Protein 2KI2 (pdb70)

Sequence (77 aa):
MRNIYVGNLVYSATSEQVKELFSQFGKVFNVKLIYDRETKKPKGFGFVEMQEESVSEAIAKLDNTDFMGRTIRVTEAMRNIYVGNLVYSATSEQVKELFSQFGKVFNVKLIYDRETKKPKGFGFVEMQEESVSEAIAKLDNTDFMGRTIRVTEAMRNIYVGNLVYSATSEQVKELFSQFGKVFNVKLIYDRETKKPKGFGFVEMQEESVSEAIAKLDNTDFMGRTIRVTEAMRNIYVGNLVYSATSEQVKELFSQFGKVFNVKLIYDRETKKPKGFGFVEMQEESVSEAIAKLDNTDFMGRTIRVTEAMRNIYVGNLVYSATSEQVKELFSQFGKVFNVKLIYDRETKKPKGFGFVEMQEESVSEAIAKLDNTDFMGRTIRVTEAMRNIYVGNLVYSATSEQVKELFSQFGKVFNVKLIYDRETKKPKGFGFVEMQEESVSEAIAKLDNTDFMGRTIRVTEAMRNIYVGNLVYSATSEQVKELFSQFGKVFNVKLIYDRETKKPKGFGFVEMQEESVSEAIAKLDNTDFMGRTIRVTEAMRNIYVGNLVYSATSEQVKELFSQFGKVFNVKLIYDRETKKPKGFGFVEMQEESVSEAIAKLDNTDFMGRTIRVTEAMRNIYVGNLVYSATSEQVKELFSQFGKVFNVKLIYDRETKKPKGFGFVEMQEESVSEAIAKLDNTDFMGRTIRVTEAMRNIYVGNLVYSATSEQVKELFSQFGKVFNVKLIYDRETKKPKGFGFVEMQEESVSEAIAKLDNTDFMGRTIRVTEAMRNIYVGNLVYSATSEQVKELFSQFGKVFNVKLIYDRETKKPKGFGFVEMQEESVSEAIAKLDNTDFMGRTIRVTEAMRNIYVGNLVYSATSEQVKELFSQFGKVFNVKLIYDRETKKPKGFGFVEMQEESVSEAIAKLDNTDFMGRTIRVTEAMRNIYVGNLVYSATSEQVKELFSQFGKVFNVKLIYDRETKKPKGFGFVEMQEESVSEAIAKLDNTDFMGRTIRVTEAMRNIYVGNLVYSATSEQVKELFSQFGKVFNVKLIYDRETKKPKGFGFVEMQEESVSEAIAKLDNTDFMGRTIRVTEAMRNIYVGNLVYSATSEQVKELFSQFGKVFNVKLIYDRETKKPKGFGFVEMQEESVSEAIAKLDNTDFMGRTIRVTEAMRNIYVGNLVYSATSEQVKELFSQFGKVFNVKLIYDRETKKPKGFGFVEMQEESVSEAIAKLDNTDFMGRTIRVTEAMRNIYVGNLVYSATSEQVKELFSQFGKVFNVKLIYDRETKKPKGFGFVEMQEESVSEAIAKLDNTDFMGRTIRVTEAMRNIYVGNLVYSATSEQVKELFSQFGKVFNVKLIYDRETKKPKGFGFVEMQEESVSEAIAKLDNTDFMGRTIRVTEAMRNIYVGNLVYSATSEQVKELFSQFGKVFNVKLIYDRETKKPKGFGFVEMQEESVSEAIAKLDNTDFMGRTIRVTEAMRNIYVGNLVYSATSEQVKELFSQFGKVFNVKLIYDRETKKPKGFGFVEMQEESVSEAIAKLDNTDFMGRTIRVTEA

Nearest PDB structures (foldseek):
  2ki2-assembly1_A  TM=9.422E-01  e=1.173E-12  Helicobacter pylori
  2ywk-assembly1_A  TM=6.924E-01  e=1.505E-05  Homo sapiens
  9en7-assembly1_A  TM=7.416E-01  e=1.369E-04  Drosophila melanogaster
  2dnk-assembly1_A  TM=7.525E-01  e=2.157E-04  Homo sapiens
  8hni-assembly4_D  TM=7.549E-01  e=4.703E-04  Homo sapiens

Solvent-accessible surface area: 5977 Å² total; per-residue (Å²): 134,149,57,5,79,15,13,94,8,70,120,102,41,23,20,94,131,50,68,120,111,44,43,147,197,16,149,24,115,80,53,140,45,44,125,29,213,131,91,129,92,40,99,28,75,2,67,16,52,2,91,101,136,24,8,86,109,15,15,60,154,62,50,115,84,80,150,168,20,175,17,21,165,11,66,125,77

Secondary structure (DSSP, 8-state):
-EEEEEEEE-TTSSHHHHTTTHHHHT--SEEEE---SSS----EEEEEEE-TTHHHHHHHTS-SS--SSSS-SEEE-

Foldseek 3Di:
DFKKKFWQAAPCLCQVVCVVVCCVVQVWPDWDFDADPPPGGGDTIIITHGDPPVQVVCLVLQADDRDSRRRGNMHTD

Organism: Helicobacter pylori (strain ATCC 700392 / 26695) (NCBI:txid85962)

InterPro domains:
  IPR000504 RNA recognition motif domain [PF00076] (4-73)
  IPR000504 RNA recognition motif domain [PS50102] (2-79)
  IPR000504 RNA recognition motif domain [SM00360] (3-75)
  IPR012677 Nucleotide-binding alpha-beta plait domain superfamily [G3DSA:3.30.70.330] (1-82)
  IPR035979 RNA-binding domain superfamily [SSF54928] (2-81)
  IPR052462 SRA stem-loop-interacting RNA-binding protein/Glycine-rich RNA-binding-like [PTHR48027] (2-81)

Structure (mmCIF, N/CA/C/O backbone):
data_2KI2
#
_entry.id   2KI2
#
loop_
_atom_site.group_PDB
_atom_site.id
_atom_site.type_symbol
_atom_site.label_atom_id
_atom_site.label_alt_id
_atom_site.label_comp_id
_atom_site.label_asym_id
_atom_site.label_entity_id
_atom_site.label_seq_id
_atom_site.pdbx_PDB_ins_code
_atom_site.Cartn_x
_atom_site.Cartn_y
_atom_site.Cartn_z
_atom_site.occupancy
_atom_site.B_iso_or_equiv
_atom_site.auth_seq_id
_atom_site.auth_comp_id
_atom_site.auth_asym_id
_atom_site.auth_atom_id
_atom_site.pdbx_PDB_model_num
ATOM 1 N N . MET A 1 1 ? 2.179 5.280 -15.511 1.00 0.00 1 MET A N 1
ATOM 2 C CA . MET A 1 1 ? 2.140 4.317 -14.379 1.00 0.00 1 MET A CA 1
ATOM 3 C C . MET A 1 1 ? 3.165 4.680 -13.311 1.00 0.00 1 MET A C 1
ATOM 4 O O . MET A 1 1 ? 4.353 4.391 -13.452 1.00 0.00 1 MET A O 1
ATOM 20 N N . ARG A 1 2 ? 2.698 5.317 -12.242 1.00 0.00 2 ARG A N 1
ATOM 21 C CA . ARG A 1 2 ? 3.575 5.721 -11.149 1.00 0.00 2 ARG A CA 1
ATOM 22 C C . ARG A 1 2 ? 3.694 4.613 -10.107 1.00 0.00 2 ARG A C 1
ATOM 23 O O . ARG A 1 2 ? 3.027 3.583 -10.203 1.00 0.00 2 ARG A O 1
ATOM 44 N N . ASN A 1 3 ? 4.547 4.834 -9.112 1.00 0.00 3 ASN A N 1
ATOM 45 C CA . ASN A 1 3 ? 4.754 3.857 -8.050 1.00 0.00 3 ASN A CA 1
ATOM 46 C C . ASN A 1 3 ? 4.449 4.465 -6.686 1.00 0.00 3 ASN A C 1
ATOM 47 O O . ASN A 1 3 ? 4.946 5.540 -6.350 1.00 0.00 3 ASN A O 1
ATOM 58 N N . ILE A 1 4 ? 3.628 3.772 -5.904 1.00 0.00 4 ILE A N 1
ATOM 59 C CA . ILE A 1 4 ? 3.256 4.246 -4.577 1.00 0.00 4 ILE A CA 1
ATOM 60 C C . ILE A 1 4 ? 4.061 3.536 -3.493 1.00 0.00 4 ILE A C 1
ATOM 61 O O . ILE A 1 4 ? 4.405 2.362 -3.629 1.00 0.00 4 ILE A O 1
ATOM 77 N N . TYR A 1 5 ? 4.356 4.258 -2.416 1.00 0.00 5 TYR A N 1
ATOM 78 C CA . TYR A 1 5 ? 5.119 3.699 -1.305 1.00 0.00 5 TYR A CA 1
ATOM 79 C C . TYR A 1 5 ? 4.367 3.867 0.010 1.00 0.00 5 TYR A C 1
ATOM 80 O O . TYR A 1 5 ? 4.124 4.987 0.460 1.00 0.00 5 TYR A O 1
ATOM 98 N N . VAL A 1 6 ? 3.999 2.746 0.624 1.00 0.00 6 VAL A N 1
ATOM 99 C CA . VAL A 1 6 ? 3.273 2.770 1.888 1.00 0.00 6 VAL A CA 1
ATOM 100 C C . VAL A 1 6 ? 4.046 2.035 2.979 1.00 0.00 6 VAL A C 1
ATOM 101 O O . VAL A 1 6 ? 4.554 0.936 2.761 1.00 0.00 6 VAL A O 1
ATOM 114 N N . GLY A 1 7 ? 4.130 2.652 4.154 1.00 0.00 7 GLY A N 1
ATOM 115 C CA . GLY A 1 7 ? 4.842 2.043 5.263 1.00 0.00 7 GLY A CA 1
ATOM 116 C C . GLY A 1 7 ? 3.938 1.765 6.448 1.00 0.00 7 GLY A C 1
ATOM 117 O O . GLY A 1 7 ? 2.715 1.853 6.339 1.00 0.00 7 GLY A O 1
ATOM 121 N N . ASN A 1 8 ? 4.541 1.428 7.584 1.00 0.00 8 ASN A N 1
ATOM 122 C CA . ASN A 1 8 ? 3.782 1.136 8.794 1.00 0.00 8 ASN A CA 1
ATOM 123 C C . ASN A 1 8 ? 2.834 -0.039 8.571 1.00 0.00 8 ASN A C 1
ATOM 124 O O . ASN A 1 8 ? 1.744 -0.088 9.142 1.00 0.00 8 ASN A O 1
ATOM 135 N N . LEU A 1 9 ? 3.257 -0.983 7.737 1.00 0.00 9 LEU A N 1
ATOM 136 C CA . LEU A 1 9 ? 2.446 -2.158 7.438 1.00 0.00 9 LEU A CA 1
ATOM 137 C C . LEU A 1 9 ? 2.703 -3.269 8.450 1.00 0.00 9 LEU A C 1
ATOM 138 O O . LEU A 1 9 ? 3.847 -3.544 8.810 1.00 0.00 9 LEU A O 1
ATOM 154 N N . VAL A 1 10 ? 1.628 -3.905 8.906 1.00 0.00 10 VAL A N 1
ATOM 155 C CA . VAL A 1 10 ? 1.733 -4.987 9.877 1.00 0.00 10 VAL A CA 1
ATOM 156 C C . VAL A 1 10 ? 1.486 -6.342 9.209 1.00 0.00 10 VAL A C 1
ATOM 157 O O . VAL A 1 10 ? 1.232 -6.410 8.006 1.00 0.00 10 VAL A O 1
ATOM 170 N N . TYR A 1 11 ? 1.564 -7.416 9.992 1.00 0.00 11 TYR A N 1
ATOM 171 C CA . TYR A 1 11 ? 1.349 -8.766 9.471 1.00 0.00 11 TYR A CA 1
ATOM 172 C C . TYR A 1 11 ? 0.104 -8.824 8.589 1.00 0.00 11 TYR A C 1
ATOM 173 O O . TYR A 1 11 ? 0.161 -9.274 7.445 1.00 0.00 11 TYR A O 1
ATOM 191 N N . SER A 1 12 ? -1.019 -8.363 9.131 1.00 0.00 12 SER A N 1
ATOM 192 C CA . SER A 1 12 ? -2.279 -8.358 8.396 1.00 0.00 12 SER A CA 1
ATOM 193 C C . SER A 1 12 ? -3.125 -7.152 8.791 1.00 0.00 12 SER A C 1
ATOM 194 O O . SER A 1 12 ? -4.172 -7.292 9.423 1.00 0.00 12 SER A O 1
ATOM 202 N N . ALA A 1 13 ? -2.658 -5.965 8.419 1.00 0.00 13 ALA A N 1
ATOM 203 C CA . ALA A 1 13 ? -3.364 -4.730 8.738 1.00 0.00 13 ALA A CA 1
ATOM 204 C C . ALA A 1 13 ? -4.559 -4.518 7.814 1.00 0.00 13 ALA A C 1
ATOM 205 O O . ALA A 1 13 ? -5.705 -4.726 8.210 1.00 0.00 13 ALA A O 1
ATOM 212 N N . THR A 1 14 ? -4.284 -4.098 6.583 1.00 0.00 14 THR A N 1
ATOM 213 C CA . THR A 1 14 ? -5.342 -3.852 5.608 1.00 0.00 14 THR A CA 1
ATOM 214 C C . THR A 1 14 ? -4.796 -3.775 4.183 1.00 0.00 14 THR A C 1
ATOM 215 O O . THR A 1 14 ? -5.532 -3.990 3.222 1.00 0.00 14 THR A O 1
ATOM 226 N N . SER A 1 15 ? -3.508 -3.463 4.043 1.00 0.00 15 SER A N 1
ATOM 227 C CA . SER A 1 15 ? -2.885 -3.356 2.726 1.00 0.00 15 SER A CA 1
ATOM 228 C C . SER A 1 15 ? -3.238 -4.549 1.843 1.00 0.00 15 SER A C 1
ATOM 229 O O . SER A 1 15 ? -3.805 -4.386 0.763 1.00 0.00 15 SER A O 1
ATOM 237 N N . GLU A 1 16 ? -2.908 -5.746 2.310 1.00 0.00 16 GLU A N 1
ATOM 238 C CA . GLU A 1 16 ? -3.204 -6.960 1.559 1.00 0.00 16 GLU A CA 1
ATOM 239 C C . GLU A 1 16 ? -4.711 -7.196 1.480 1.00 0.00 16 GLU A C 1
ATOM 240 O O . GLU A 1 16 ? -5.179 -8.028 0.702 1.00 0.00 16 GLU A O 1
ATOM 252 N N . GLN A 1 17 ? -5.466 -6.460 2.292 1.00 0.00 17 GLN A N 1
ATOM 253 C CA . GLN A 1 17 ? -6.918 -6.587 2.316 1.00 0.00 17 GLN A CA 1
ATOM 254 C C . GLN A 1 17 ? -7.572 -5.623 1.328 1.00 0.00 17 GLN A C 1
ATOM 255 O O . GLN A 1 17 ? -8.649 -5.897 0.798 1.00 0.00 17 GLN A O 1
ATOM 269 N N . VAL A 1 18 ? -6.919 -4.488 1.095 1.00 0.00 18 VAL A N 1
ATOM 270 C CA . VAL A 1 18 ? -7.442 -3.477 0.183 1.00 0.00 18 VAL A CA 1
ATOM 271 C C . VAL A 1 18 ? -7.008 -3.736 -1.258 1.00 0.00 18 VAL A C 1
ATOM 272 O O . VAL A 1 18 ? -7.679 -3.314 -2.199 1.00 0.00 18 VAL A O 1
ATOM 285 N N . LYS A 1 19 ? -5.883 -4.427 -1.428 1.00 0.00 19 LYS A N 1
ATOM 286 C CA . LYS A 1 19 ? -5.369 -4.731 -2.762 1.00 0.00 19 LYS A CA 1
ATOM 287 C C . LYS A 1 19 ? -6.452 -5.351 -3.644 1.00 0.00 19 LYS A C 1
ATOM 288 O O . LYS A 1 19 ? -6.412 -5.230 -4.868 1.00 0.00 19 LYS A O 1
ATOM 307 N N . GLU A 1 20 ? -7.419 -6.011 -3.014 1.00 0.00 20 GLU A N 1
ATOM 308 C CA . GLU A 1 20 ? -8.511 -6.644 -3.744 1.00 0.00 20 GLU A CA 1
ATOM 309 C C . GLU A 1 20 ? -9.505 -5.601 -4.243 1.00 0.00 20 GLU A C 1
ATOM 310 O O . GLU A 1 20 ? -10.086 -5.748 -5.319 1.00 0.00 20 GLU A O 1
ATOM 322 N N . LEU A 1 21 ? -9.696 -4.548 -3.455 1.00 0.00 21 LEU A N 1
ATOM 323 C CA . LEU A 1 21 ? -10.620 -3.479 -3.816 1.00 0.00 21 LEU A CA 1
ATOM 324 C C . LEU A 1 21 ? -9.913 -2.395 -4.624 1.00 0.00 21 LEU A C 1
ATOM 325 O O . LEU A 1 21 ? -10.523 -1.736 -5.465 1.00 0.00 21 LEU A O 1
ATOM 341 N N . PHE A 1 22 ? -8.622 -2.218 -4.363 1.00 0.00 22 PHE A N 1
ATOM 342 C CA . PHE A 1 22 ? -7.829 -1.214 -5.066 1.00 0.00 22 PHE A CA 1
ATOM 343 C C . PHE A 1 22 ? -7.855 -1.451 -6.575 1.00 0.00 22 PHE A C 1
ATOM 344 O O . PHE A 1 22 ? -7.603 -0.536 -7.358 1.00 0.00 22 PHE A O 1
ATOM 361 N N . SER A 1 23 ? -8.158 -2.682 -6.976 1.00 0.00 23 SER A N 1
ATOM 362 C CA . SER A 1 23 ? -8.212 -3.033 -8.391 1.00 0.00 23 SER A CA 1
ATOM 363 C C . SER A 1 23 ? -9.555 -2.645 -9.005 1.00 0.00 23 SER A C 1
ATOM 364 O O . SER A 1 23 ? -9.658 -2.440 -10.214 1.00 0.00 23 SER A O 1
ATOM 372 N N . GLN A 1 24 ? -10.583 -2.550 -8.166 1.00 0.00 24 GLN A N 1
ATOM 373 C CA . GLN A 1 24 ? -11.918 -2.192 -8.633 1.00 0.00 24 GLN A CA 1
ATOM 374 C C . GLN A 1 24 ? -12.089 -0.677 -8.709 1.00 0.00 24 GLN A C 1
ATOM 375 O O . GLN A 1 24 ? -12.898 -0.175 -9.490 1.00 0.00 24 GLN A O 1
ATOM 389 N N . PHE A 1 25 ? -11.330 0.047 -7.892 1.00 0.00 25 PHE A N 1
ATOM 390 C CA . PHE A 1 25 ? -11.408 1.504 -7.870 1.00 0.00 25 PHE A CA 1
ATOM 391 C C . PHE A 1 25 ? -10.130 2.135 -8.417 1.00 0.00 25 PHE A C 1
ATOM 392 O O . PHE A 1 25 ? -10.158 3.234 -8.971 1.00 0.00 25 PHE A O 1
ATOM 409 N N . GLY A 1 26 ? -9.011 1.437 -8.254 1.00 0.00 26 GLY A N 1
ATOM 410 C CA . GLY A 1 26 ? -7.741 1.952 -8.734 1.00 0.00 26 GLY A CA 1
ATOM 411 C C . GLY A 1 26 ? -7.166 1.127 -9.869 1.00 0.00 26 GLY A C 1
ATOM 412 O O . GLY A 1 26 ? -6.410 1.638 -10.695 1.00 0.00 26 GLY A O 1
ATOM 416 N N . LYS A 1 27 ? -7.521 -0.153 -9.910 1.00 0.00 27 LYS A N 1
ATOM 417 C CA . LYS A 1 27 ? -7.032 -1.050 -10.952 1.00 0.00 27 LYS A CA 1
ATOM 418 C C . LYS A 1 27 ? -5.517 -1.217 -10.858 1.00 0.00 27 LYS A C 1
ATOM 419 O O . LYS A 1 27 ? -4.801 -1.054 -11.846 1.00 0.00 27 LYS A O 1
ATOM 438 N N . VAL A 1 28 ? -5.036 -1.544 -9.662 1.00 0.00 28 VAL A N 1
ATOM 439 C CA . VAL A 1 28 ? -3.607 -1.734 -9.436 1.00 0.00 28 VAL A CA 1
ATOM 440 C C . VAL A 1 28 ? -3.026 -2.761 -10.404 1.00 0.00 28 VAL A C 1
ATOM 441 O O . VAL A 1 28 ? -3.618 -3.816 -10.635 1.00 0.00 28 VAL A O 1
ATOM 454 N N . PHE A 1 29 ? -1.865 -2.444 -10.967 1.00 0.00 29 PHE A N 1
ATOM 455 C CA . PHE A 1 29 ? -1.203 -3.337 -11.910 1.00 0.00 29 PHE A CA 1
ATOM 456 C C . PHE A 1 29 ? -0.245 -4.279 -11.188 1.00 0.00 29 PHE A C 1
ATOM 457 O O . PHE A 1 29 ? -0.184 -5.470 -11.491 1.00 0.00 29 PHE A O 1
ATOM 474 N N . ASN A 1 30 ? 0.502 -3.736 -10.231 1.00 0.00 30 ASN A N 1
ATOM 475 C CA . ASN A 1 30 ? 1.457 -4.529 -9.466 1.00 0.00 30 ASN A CA 1
ATOM 476 C C . ASN A 1 30 ? 1.423 -4.148 -7.989 1.00 0.00 30 ASN A C 1
ATOM 477 O O . ASN A 1 30 ? 1.590 -2.981 -7.634 1.00 0.00 30 ASN A O 1
ATOM 488 N N . VAL A 1 31 ? 1.206 -5.141 -7.132 1.00 0.00 31 VAL A N 1
ATOM 489 C CA . VAL A 1 31 ? 1.152 -4.911 -5.694 1.00 0.00 31 VAL A CA 1
ATOM 490 C C . VAL A 1 31 ? 1.930 -5.984 -4.938 1.00 0.00 31 VAL A C 1
ATOM 491 O O . VAL A 1 31 ? 1.637 -7.174 -5.054 1.00 0.00 31 VAL A O 1
ATOM 504 N N . LYS A 1 32 ? 2.924 -5.556 -4.167 1.00 0.00 32 LYS A N 1
ATOM 505 C CA . LYS A 1 32 ? 3.744 -6.481 -3.394 1.00 0.00 32 LYS A CA 1
ATOM 506 C C . LYS A 1 32 ? 4.020 -5.932 -1.999 1.00 0.00 32 LYS A C 1
ATOM 507 O O . LYS A 1 32 ? 3.589 -4.831 -1.657 1.00 0.00 32 LYS A O 1
ATOM 526 N N . LEU A 1 33 ? 4.742 -6.708 -1.196 1.00 0.00 33 LEU A N 1
ATOM 527 C CA . LEU A 1 33 ? 5.077 -6.302 0.164 1.00 0.00 33 LEU A CA 1
ATOM 528 C C . LEU A 1 33 ? 6.461 -6.808 0.556 1.00 0.00 33 LEU A C 1
ATOM 529 O O . LEU A 1 33 ? 7.093 -7.559 -0.187 1.00 0.00 33 LEU A O 1
ATOM 545 N N . ILE A 1 34 ? 6.926 -6.390 1.729 1.00 0.00 34 ILE A N 1
ATOM 546 C CA . ILE A 1 34 ? 8.236 -6.800 2.222 1.00 0.00 34 ILE A CA 1
ATOM 547 C C . ILE A 1 34 ? 8.105 -7.743 3.413 1.00 0.00 34 ILE A C 1
ATOM 548 O O . ILE A 1 34 ? 6.998 -8.054 3.853 1.00 0.00 34 ILE A O 1
ATOM 564 N N . TYR A 1 35 ? 9.242 -8.197 3.931 1.00 0.00 35 TYR A N 1
ATOM 565 C CA . TYR A 1 35 ? 9.254 -9.106 5.072 1.00 0.00 35 TYR A CA 1
ATOM 566 C C . TYR A 1 35 ? 10.039 -8.512 6.237 1.00 0.00 35 TYR A C 1
ATOM 567 O O . TYR A 1 35 ? 10.668 -7.462 6.105 1.00 0.00 35 TYR A O 1
ATOM 585 N N . ASP A 1 36 ? 9.998 -9.193 7.377 1.00 0.00 36 ASP A N 1
ATOM 586 C CA . ASP A 1 36 ? 10.706 -8.736 8.569 1.00 0.00 36 ASP A CA 1
ATOM 587 C C . ASP A 1 36 ? 12.219 -8.885 8.409 1.00 0.00 36 ASP A C 1
ATOM 588 O O . ASP A 1 36 ? 12.988 -8.371 9.222 1.00 0.00 36 ASP A O 1
ATOM 597 N N . ARG A 1 37 ? 12.642 -9.591 7.362 1.00 0.00 37 ARG A N 1
ATOM 598 C CA . ARG A 1 37 ? 14.064 -9.806 7.106 1.00 0.00 37 ARG A CA 1
ATOM 599 C C . ARG A 1 37 ? 14.684 -10.683 8.189 1.00 0.00 37 ARG A C 1
ATOM 600 O O . ARG A 1 37 ? 15.853 -10.524 8.540 1.00 0.00 37 ARG A O 1
ATOM 621 N N . GLU A 1 38 ? 13.892 -11.614 8.712 1.00 0.00 38 GLU A N 1
ATOM 622 C CA . GLU A 1 38 ? 14.361 -12.523 9.753 1.00 0.00 38 GLU A CA 1
ATOM 623 C C . GLU A 1 38 ? 13.404 -13.700 9.918 1.00 0.00 38 GLU A C 1
ATOM 624 O O . GLU A 1 38 ? 13.832 -14.847 10.048 1.00 0.00 38 GLU A O 1
ATOM 636 N N . THR A 1 39 ? 12.106 -13.409 9.909 1.00 0.00 39 THR A N 1
ATOM 637 C CA . THR A 1 39 ? 11.089 -14.446 10.054 1.00 0.00 39 THR A CA 1
ATOM 638 C C . THR A 1 39 ? 10.316 -14.653 8.752 1.00 0.00 39 THR A C 1
ATOM 639 O O . THR A 1 39 ? 9.433 -15.508 8.677 1.00 0.00 39 THR A O 1
ATOM 650 N N . LYS A 1 40 ? 10.647 -13.868 7.728 1.00 0.00 40 LYS A N 1
ATOM 651 C CA . LYS A 1 40 ? 9.978 -13.973 6.436 1.00 0.00 40 LYS A CA 1
ATOM 652 C C . LYS A 1 40 ? 8.497 -13.631 6.562 1.00 0.00 40 LYS A C 1
ATOM 653 O O . LYS A 1 40 ? 7.658 -14.185 5.852 1.00 0.00 40 LYS A O 1
ATOM 672 N N . LYS A 1 41 ? 8.183 -12.712 7.470 1.00 0.00 41 LYS A N 1
ATOM 673 C CA . LYS A 1 41 ? 6.804 -12.293 7.690 1.00 0.00 41 LYS A CA 1
ATOM 674 C C . LYS A 1 41 ? 6.604 -10.839 7.264 1.00 0.00 41 LYS A C 1
ATOM 675 O O . LYS A 1 41 ? 7.520 -10.023 7.367 1.00 0.00 41 LYS A O 1
ATOM 694 N N . PRO A 1 42 ? 5.397 -10.495 6.781 1.00 0.00 42 PRO A N 1
ATOM 695 C CA . PRO A 1 42 ? 5.083 -9.131 6.341 1.00 0.00 42 PRO A CA 1
ATOM 696 C C . PRO A 1 42 ? 5.083 -8.137 7.498 1.00 0.00 42 PRO A C 1
ATOM 697 O O . PRO A 1 42 ? 4.233 -8.204 8.386 1.00 0.00 42 PRO A O 1
ATOM 708 N N . LYS A 1 43 ? 6.041 -7.216 7.480 1.00 0.00 43 LYS A N 1
ATOM 709 C CA . LYS A 1 43 ? 6.151 -6.208 8.528 1.00 0.00 43 LYS A CA 1
ATOM 710 C C . LYS A 1 43 ? 7.171 -5.139 8.148 1.00 0.00 43 LYS A C 1
ATOM 711 O O . LYS A 1 43 ? 8.375 -5.394 8.129 1.00 0.00 43 LYS A O 1
ATOM 730 N N . GLY A 1 44 ? 6.681 -3.940 7.847 1.00 0.00 44 GLY A N 1
ATOM 731 C CA . GLY A 1 44 ? 7.564 -2.851 7.472 1.00 0.00 44 GLY A CA 1
ATOM 732 C C . GLY A 1 44 ? 6.904 -1.867 6.527 1.00 0.00 44 GLY A C 1
ATOM 733 O O . GLY A 1 44 ? 6.587 -0.742 6.914 1.00 0.00 44 GLY A O 1
ATOM 737 N N . PHE A 1 45 ? 6.698 -2.289 5.284 1.00 0.00 45 PHE A N 1
ATOM 738 C CA . PHE A 1 45 ? 6.073 -1.435 4.281 1.00 0.00 45 PHE A CA 1
ATOM 739 C C . PHE A 1 45 ? 5.632 -2.250 3.069 1.00 0.00 45 PHE A C 1
ATOM 740 O O . PHE A 1 45 ? 5.834 -3.463 3.017 1.00 0.00 45 PHE A O 1
ATOM 757 N N . GLY A 1 46 ? 5.030 -1.574 2.096 1.00 0.00 46 GLY A N 1
ATOM 758 C CA . GLY A 1 46 ? 4.570 -2.249 0.897 1.00 0.00 46 GLY A CA 1
ATOM 759 C C . GLY A 1 46 ? 4.750 -1.406 -0.350 1.00 0.00 46 GLY A C 1
ATOM 760 O O . GLY A 1 46 ? 5.311 -0.312 -0.292 1.00 0.00 46 GLY A O 1
ATOM 764 N N . PHE A 1 47 ? 4.274 -1.916 -1.481 1.00 0.00 47 PHE A N 1
ATOM 765 C CA . PHE A 1 47 ? 4.386 -1.203 -2.748 1.00 0.00 47 PHE A CA 1
ATOM 766 C C . PHE A 1 47 ? 3.117 -1.366 -3.579 1.00 0.00 47 PHE A C 1
ATOM 767 O O . PHE A 1 47 ? 2.379 -2.339 -3.419 1.00 0.00 47 PHE A O 1
ATOM 784 N N . VAL A 1 48 ? 2.869 -0.407 -4.465 1.00 0.00 48 VAL A N 1
ATOM 785 C CA . VAL A 1 48 ? 1.690 -0.444 -5.322 1.00 0.00 48 VAL A CA 1
ATOM 786 C C . VAL A 1 48 ? 1.948 0.276 -6.641 1.00 0.00 48 VAL A C 1
ATOM 787 O O . VAL A 1 48 ? 2.452 1.399 -6.659 1.00 0.00 48 VAL A O 1
ATOM 800 N N . GLU A 1 49 ? 1.600 -0.379 -7.744 1.00 0.00 49 GLU A N 1
ATOM 801 C CA . GLU A 1 49 ? 1.793 0.197 -9.070 1.00 0.00 49 GLU A CA 1
ATOM 802 C C . GLU A 1 49 ? 0.455 0.538 -9.715 1.00 0.00 49 GLU A C 1
ATOM 803 O O . GLU A 1 49 ? -0.361 -0.344 -9.981 1.00 0.00 49 GLU A O 1
ATOM 815 N N . MET A 1 50 ? 0.236 1.825 -9.964 1.00 0.00 50 MET A N 1
ATOM 816 C CA . MET A 1 50 ? -1.004 2.285 -10.578 1.00 0.00 50 MET A CA 1
ATOM 817 C C . MET A 1 50 ? -0.739 3.428 -11.553 1.00 0.00 50 MET A C 1
ATOM 818 O O . MET A 1 50 ? 0.356 3.989 -11.583 1.00 0.00 50 MET A O 1
ATOM 832 N N . GLN A 1 51 ? -1.748 3.766 -12.348 1.00 0.00 51 GLN A N 1
ATOM 833 C CA . GLN A 1 51 ? -1.625 4.842 -13.325 1.00 0.00 51 GLN A CA 1
ATOM 834 C C . GLN A 1 51 ? -1.299 6.166 -12.639 1.00 0.00 51 GLN A C 1
ATOM 835 O O . GLN A 1 51 ? -1.178 6.229 -11.416 1.00 0.00 51 GLN A O 1
ATOM 849 N N . GLU A 1 52 ? -1.158 7.221 -13.435 1.00 0.00 52 GLU A N 1
ATOM 850 C CA . GLU A 1 52 ? -0.845 8.544 -12.905 1.00 0.00 52 GLU A CA 1
ATOM 851 C C . GLU A 1 52 ? -2.112 9.375 -12.726 1.00 0.00 52 GLU A C 1
ATOM 852 O O . GLU A 1 52 ? -2.102 10.590 -12.928 1.00 0.00 52 GLU A O 1
ATOM 864 N N . GLU A 1 53 ? -3.200 8.715 -12.346 1.00 0.00 53 GLU A N 1
ATOM 865 C CA . GLU A 1 53 ? -4.474 9.394 -12.139 1.00 0.00 53 GLU A CA 1
ATOM 866 C C . GLU A 1 53 ? -5.003 9.142 -10.731 1.00 0.00 53 GLU A C 1
ATOM 867 O O . GLU A 1 53 ? -5.526 10.048 -10.082 1.00 0.00 53 GLU A O 1
ATOM 879 N N . SER A 1 54 ? -4.866 7.905 -10.265 1.00 0.00 54 SER A N 1
ATOM 880 C CA . SER A 1 54 ? -5.332 7.533 -8.934 1.00 0.00 54 SER A CA 1
ATOM 881 C C . SER A 1 54 ? -4.256 7.788 -7.882 1.00 0.00 54 SER A C 1
ATOM 882 O O . SER A 1 54 ? -4.562 7.976 -6.706 1.00 0.00 54 SER A O 1
ATOM 890 N N . VAL A 1 55 ? -2.997 7.791 -8.309 1.00 0.00 55 VAL A N 1
ATOM 891 C CA . VAL A 1 55 ? -1.883 8.020 -7.397 1.00 0.00 55 VAL A CA 1
ATOM 892 C C . VAL A 1 55 ? -1.918 9.434 -6.822 1.00 0.00 55 VAL A C 1
ATOM 893 O O . VAL A 1 55 ? -1.445 9.674 -5.711 1.00 0.00 55 VAL A O 1
ATOM 906 N N . SER A 1 56 ? -2.476 10.367 -7.584 1.00 0.00 56 SER A N 1
ATOM 907 C CA . SER A 1 56 ? -2.566 11.756 -7.147 1.00 0.00 56 SER A CA 1
ATOM 908 C C . SER A 1 56 ? -3.480 11.892 -5.932 1.00 0.00 56 SER A C 1
ATOM 909 O O . SER A 1 56 ? -3.132 12.551 -4.952 1.00 0.00 56 SER A O 1
ATOM 917 N N . GLU A 1 57 ? -4.652 11.270 -6.006 1.00 0.00 57 GLU A N 1
ATOM 918 C CA . GLU A 1 57 ? -5.618 11.325 -4.915 1.00 0.00 57 GLU A CA 1
ATOM 919 C C . GLU A 1 57 ? -5.406 10.178 -3.931 1.00 0.00 57 GLU A C 1
ATOM 920 O O . GLU A 1 57 ? -5.776 10.276 -2.761 1.00 0.00 57 GLU A O 1
ATOM 932 N N . ALA A 1 58 ? -4.815 9.088 -4.413 1.00 0.00 58 ALA A N 1
ATOM 933 C CA . ALA A 1 58 ? -4.561 7.919 -3.578 1.00 0.00 58 ALA A CA 1
ATOM 934 C C . ALA A 1 58 ? -3.862 8.301 -2.278 1.00 0.00 58 ALA A C 1
ATOM 935 O O . ALA A 1 58 ? -4.236 7.837 -1.208 1.00 0.00 58 ALA A O 1
ATOM 942 N N . ILE A 1 59 ? -2.846 9.149 -2.382 1.00 0.00 59 ILE A N 1
ATOM 943 C CA . ILE A 1 59 ? -2.093 9.596 -1.214 1.00 0.00 59 ILE A CA 1
ATOM 944 C C . ILE A 1 59 ? -2.704 10.866 -0.624 1.00 0.00 59 ILE A C 1
ATOM 945 O O . ILE A 1 59 ? -2.587 11.131 0.573 1.00 0.00 59 ILE A O 1
ATOM 961 N N . ALA A 1 60 ? -3.345 11.651 -1.480 1.00 0.00 60 ALA A N 1
ATOM 962 C CA . ALA A 1 60 ? -3.965 12.906 -1.070 1.00 0.00 60 ALA A CA 1
ATOM 963 C C . ALA A 1 60 ? -4.906 12.738 0.122 1.00 0.00 60 ALA A C 1
ATOM 964 O O . ALA A 1 60 ? -4.729 13.382 1.156 1.00 0.00 60 ALA A O 1
ATOM 971 N N . LYS A 1 61 ? -5.921 11.896 -0.037 1.00 0.00 61 LYS A N 1
ATOM 972 C CA . LYS A 1 61 ? -6.906 11.680 1.020 1.00 0.00 61 LYS A CA 1
ATOM 973 C C . LYS A 1 61 ? -6.516 10.540 1.957 1.00 0.00 61 LYS A C 1
ATOM 974 O O . LYS A 1 61 ? -7.123 10.371 3.015 1.00 0.00 61 LYS A O 1
ATOM 993 N N . LEU A 1 62 ? -5.522 9.749 1.572 1.00 0.00 62 LEU A N 1
ATOM 994 C CA . LEU A 1 62 ? -5.097 8.625 2.399 1.00 0.00 62 LEU A CA 1
ATOM 995 C C . LEU A 1 62 ? -4.005 9.026 3.386 1.00 0.00 62 LEU A C 1
ATOM 996 O O . LEU A 1 62 ? -4.258 9.161 4.583 1.00 0.00 62 LEU A O 1
ATOM 1012 N N . ASP A 1 63 ? -2.787 9.198 2.881 1.00 0.00 63 ASP A N 1
ATOM 1013 C CA . ASP A 1 63 ? -1.651 9.565 3.722 1.00 0.00 63 ASP A CA 1
ATOM 1014 C C . ASP A 1 63 ? -2.000 10.711 4.672 1.00 0.00 63 ASP A C 1
ATOM 1015 O O . ASP A 1 63 ? -2.576 11.719 4.263 1.00 0.00 63 ASP A O 1
ATOM 1024 N N . ASN A 1 64 ? -1.643 10.544 5.942 1.00 0.00 64 ASN A N 1
ATOM 1025 C CA . ASN A 1 64 ? -1.912 11.556 6.957 1.00 0.00 64 ASN A CA 1
ATOM 1026 C C . ASN A 1 64 ? -1.398 11.104 8.320 1.00 0.00 64 ASN A C 1
ATOM 1027 O O . ASN A 1 64 ? -0.451 11.676 8.859 1.00 0.00 64 ASN A O 1
ATOM 1038 N N . THR A 1 65 ? -2.029 10.072 8.870 1.00 0.00 65 THR A N 1
ATOM 1039 C CA . THR A 1 65 ? -1.636 9.539 10.170 1.00 0.00 65 THR A CA 1
ATOM 1040 C C . THR A 1 65 ? -1.608 8.013 10.142 1.00 0.00 65 THR A C 1
ATOM 1041 O O . THR A 1 65 ? -1.661 7.401 9.075 1.00 0.00 65 THR A O 1
ATOM 1052 N N . ASP A 1 66 ? -1.526 7.405 11.321 1.00 0.00 66 ASP A N 1
ATOM 1053 C CA . ASP A 1 66 ? -1.493 5.951 11.430 1.00 0.00 66 ASP A CA 1
ATOM 1054 C C . ASP A 1 66 ? -2.811 5.417 11.982 1.00 0.00 66 ASP A C 1
ATOM 1055 O O . ASP A 1 66 ? -3.140 5.633 13.148 1.00 0.00 66 ASP A O 1
ATOM 1064 N N . PHE A 1 67 ? -3.562 4.720 11.135 1.00 0.00 67 PHE A N 1
ATOM 1065 C CA . PHE A 1 67 ? -4.846 4.157 11.538 1.00 0.00 67 PHE A CA 1
ATOM 1066 C C . PHE A 1 67 ? -4.938 2.682 11.159 1.00 0.00 67 PHE A C 1
ATOM 1067 O O . PHE A 1 67 ? -3.937 2.057 10.809 1.00 0.00 67 PHE A O 1
ATOM 1084 N N . MET A 1 68 ? -6.145 2.131 11.233 1.00 0.00 68 MET A N 1
ATOM 1085 C CA . MET A 1 68 ? -6.369 0.729 10.899 1.00 0.00 68 MET A CA 1
ATOM 1086 C C . MET A 1 68 ? -6.626 0.560 9.405 1.00 0.00 68 MET A C 1
ATOM 1087 O O . MET A 1 68 ? -7.652 0.014 8.997 1.00 0.00 68 MET A O 1
ATOM 1101 N N . GLY A 1 69 ? -5.687 1.031 8.591 1.00 0.00 69 GLY A N 1
ATOM 1102 C CA . GLY A 1 69 ? -5.829 0.922 7.152 1.00 0.00 69 GLY A CA 1
ATOM 1103 C C . GLY A 1 69 ? -6.764 1.970 6.580 1.00 0.00 69 GLY A C 1
ATOM 1104 O O . GLY A 1 69 ? -7.460 1.720 5.596 1.00 0.00 69 GLY A O 1
ATOM 1108 N N . ARG A 1 70 ? -6.780 3.146 7.199 1.00 0.00 70 ARG A N 1
ATOM 1109 C CA . ARG A 1 70 ? -7.637 4.235 6.746 1.00 0.00 70 ARG A CA 1
ATOM 1110 C C . ARG A 1 70 ? -6.811 5.358 6.126 1.00 0.00 70 ARG A C 1
ATOM 1111 O O . ARG A 1 70 ? -7.283 6.074 5.243 1.00 0.00 70 ARG A O 1
ATOM 1132 N N . THR A 1 71 ? -5.575 5.507 6.592 1.00 0.00 71 THR A N 1
ATOM 1133 C CA . THR A 1 71 ? -4.685 6.544 6.079 1.00 0.00 71 THR A CA 1
ATOM 1134 C C . THR A 1 71 ? -3.270 6.004 5.887 1.00 0.00 71 THR A C 1
ATOM 1135 O O . THR A 1 71 ? -2.775 5.926 4.763 1.00 0.00 71 THR A O 1
ATOM 1146 N N . ILE A 1 72 ? -2.622 5.635 6.989 1.00 0.00 72 ILE A N 1
ATOM 1147 C CA . ILE A 1 72 ? -1.265 5.107 6.934 1.00 0.00 72 ILE A CA 1
ATOM 1148 C C . ILE A 1 72 ? -0.309 6.122 6.318 1.00 0.00 72 ILE A C 1
ATOM 1149 O O . ILE A 1 72 ? -0.732 7.037 5.612 1.00 0.00 72 ILE A O 1
ATOM 1165 N N . ARG A 1 73 ? 0.981 5.957 6.587 1.00 0.00 73 ARG A N 1
ATOM 1166 C CA . ARG A 1 73 ? 1.992 6.863 6.055 1.00 0.00 73 ARG A CA 1
ATOM 1167 C C . ARG A 1 73 ? 2.381 6.463 4.636 1.00 0.00 73 ARG A C 1
ATOM 1168 O O . ARG A 1 73 ? 3.423 5.845 4.418 1.00 0.00 73 ARG A O 1
ATOM 1189 N N . VAL A 1 74 ? 1.536 6.819 3.674 1.00 0.00 74 VAL A N 1
ATOM 1190 C CA . VAL A 1 74 ? 1.790 6.495 2.276 1.00 0.00 74 VAL A CA 1
ATOM 1191 C C . VAL A 1 74 ? 2.323 7.706 1.517 1.00 0.00 74 VAL A C 1
ATOM 1192 O O . VAL A 1 74 ? 2.060 8.850 1.888 1.00 0.00 74 VAL A O 1
ATOM 1205 N N . THR A 1 75 ? 3.075 7.447 0.452 1.00 0.00 75 THR A N 1
ATOM 1206 C CA . THR A 1 75 ? 3.645 8.517 -0.358 1.00 0.00 75 THR A CA 1
ATOM 1207 C C . THR A 1 75 ? 4.231 7.967 -1.654 1.00 0.00 75 THR A C 1
ATOM 1208 O O . THR A 1 75 ? 4.494 6.771 -1.770 1.00 0.00 75 THR A O 1
ATOM 1219 N N . GLU A 1 76 ? 4.432 8.850 -2.627 1.00 0.00 76 GLU A N 1
ATOM 1220 C CA . GLU A 1 76 ? 4.986 8.456 -3.917 1.00 0.00 76 GLU A CA 1
ATOM 1221 C C . GLU A 1 76 ? 6.387 7.876 -3.753 1.00 0.00 76 GLU A C 1
ATOM 1222 O O . GLU A 1 76 ? 7.241 8.468 -3.092 1.00 0.00 76 GLU A O 1
ATOM 1234 N N . ALA A 1 77 ? 6.617 6.716 -4.360 1.00 0.00 77 ALA A N 1
ATOM 1235 C CA . ALA A 1 77 ? 7.914 6.056 -4.282 1.00 0.00 77 ALA A CA 1
ATOM 1236 C C . ALA A 1 77 ? 9.000 6.901 -4.939 1.00 0.00 77 ALA A C 1
ATOM 1237 O O . ALA A 1 77 ? 10.175 6.775 -4.532 1.00 0.00 77 ALA A O 1
ATOM 1244 N N . MET A 1 1 ? 2.842 4.854 -14.913 1.00 0.00 1 MET A N 2
ATOM 1245 C CA . MET A 1 1 ? 2.779 3.864 -13.804 1.00 0.00 1 MET A CA 2
ATOM 1246 C C . MET A 1 1 ? 3.868 4.126 -12.767 1.00 0.00 1 MET A C 2
ATOM 1247 O O . MET A 1 1 ? 5.052 3.920 -13.029 1.00 0.00 1 MET A O 2
ATOM 1263 N N . ARG A 1 2 ? 3.456 4.581 -11.589 1.00 0.00 2 ARG A N 2
ATOM 1264 C CA . ARG A 1 2 ? 4.397 4.871 -10.511 1.00 0.00 2 ARG A CA 2
ATOM 1265 C C . ARG A 1 2 ? 4.234 3.876 -9.366 1.00 0.00 2 ARG A C 2
ATOM 1266 O O . ARG A 1 2 ? 3.276 3.103 -9.334 1.00 0.00 2 ARG A O 2
ATOM 1287 N N . ASN A 1 3 ? 5.176 3.901 -8.429 1.00 0.00 3 ASN A N 2
ATOM 1288 C CA . ASN A 1 3 ? 5.136 3.002 -7.282 1.00 0.00 3 ASN A CA 2
ATOM 1289 C C . ASN A 1 3 ? 4.687 3.743 -6.027 1.00 0.00 3 ASN A C 2
ATOM 1290 O O . ASN A 1 3 ? 5.171 4.836 -5.733 1.00 0.00 3 ASN A O 2
ATOM 1301 N N . ILE A 1 4 ? 3.759 3.140 -5.290 1.00 0.00 4 ILE A N 2
ATOM 1302 C CA . ILE A 1 4 ? 3.244 3.744 -4.067 1.00 0.00 4 ILE A CA 2
ATOM 1303 C C . ILE A 1 4 ? 3.922 3.154 -2.836 1.00 0.00 4 ILE A C 2
ATOM 1304 O O . ILE A 1 4 ? 3.718 1.988 -2.499 1.00 0.00 4 ILE A O 2
ATOM 1320 N N . TYR A 1 5 ? 4.730 3.970 -2.164 1.00 0.00 5 TYR A N 2
ATOM 1321 C CA . TYR A 1 5 ? 5.437 3.531 -0.968 1.00 0.00 5 TYR A CA 2
ATOM 1322 C C . TYR A 1 5 ? 4.608 3.804 0.283 1.00 0.00 5 TYR A C 2
ATOM 1323 O O . TYR A 1 5 ? 4.276 4.951 0.582 1.00 0.00 5 TYR A O 2
ATOM 1341 N N . VAL A 1 6 ? 4.276 2.742 1.010 1.00 0.00 6 VAL A N 2
ATOM 1342 C CA . VAL A 1 6 ? 3.485 2.868 2.228 1.00 0.00 6 VAL A CA 2
ATOM 1343 C C . VAL A 1 6 ? 4.116 2.083 3.375 1.00 0.00 6 VAL A C 2
ATOM 1344 O O . VAL A 1 6 ? 4.601 0.969 3.184 1.00 0.00 6 VAL A O 2
ATOM 1357 N N . GLY A 1 7 ? 4.105 2.675 4.565 1.00 0.00 7 GLY A N 2
ATOM 1358 C CA . GLY A 1 7 ? 4.679 2.019 5.725 1.00 0.00 7 GLY A CA 2
ATOM 1359 C C . GLY A 1 7 ? 3.637 1.683 6.773 1.00 0.00 7 GLY A C 2
ATOM 1360 O O . GLY A 1 7 ? 2.440 1.681 6.490 1.00 0.00 7 GLY A O 2
ATOM 1364 N N . ASN A 1 8 ? 4.094 1.397 7.990 1.00 0.00 8 ASN A N 2
ATOM 1365 C CA . ASN A 1 8 ? 3.191 1.058 9.086 1.00 0.00 8 ASN A CA 2
ATOM 1366 C C . ASN A 1 8 ? 2.294 -0.118 8.711 1.00 0.00 8 ASN A C 2
ATOM 1367 O O . ASN A 1 8 ? 1.125 -0.165 9.092 1.00 0.00 8 ASN A O 2
ATOM 1378 N N . LEU A 1 9 ? 2.849 -1.064 7.960 1.00 0.00 9 LEU A N 2
ATOM 1379 C CA . LEU A 1 9 ? 2.097 -2.237 7.532 1.00 0.00 9 LEU A CA 2
ATOM 1380 C C . LEU A 1 9 ? 2.431 -3.448 8.397 1.00 0.00 9 LEU A C 2
ATOM 1381 O O . LEU A 1 9 ? 3.531 -3.995 8.321 1.00 0.00 9 LEU A O 2
ATOM 1397 N N . VAL A 1 10 ? 1.472 -3.864 9.219 1.00 0.00 10 VAL A N 2
ATOM 1398 C CA . VAL A 1 10 ? 1.662 -5.012 10.096 1.00 0.00 10 VAL A CA 2
ATOM 1399 C C . VAL A 1 10 ? 1.509 -6.319 9.315 1.00 0.00 10 VAL A C 2
ATOM 1400 O O . VAL A 1 10 ? 1.350 -6.303 8.094 1.00 0.00 10 VAL A O 2
ATOM 1413 N N . TYR A 1 11 ? 1.558 -7.448 10.020 1.00 0.00 11 TYR A N 2
ATOM 1414 C CA . TYR A 1 11 ? 1.426 -8.759 9.382 1.00 0.00 11 TYR A CA 2
ATOM 1415 C C . TYR A 1 11 ? 0.251 -8.780 8.407 1.00 0.00 11 TYR A C 2
ATOM 1416 O O . TYR A 1 11 ? 0.388 -9.209 7.261 1.00 0.00 11 TYR A O 2
ATOM 1434 N N . SER A 1 12 ? -0.902 -8.308 8.870 1.00 0.00 12 SER A N 2
ATOM 1435 C CA . SER A 1 12 ? -2.102 -8.265 8.043 1.00 0.00 12 SER A CA 2
ATOM 1436 C C . SER A 1 12 ? -2.904 -6.998 8.324 1.00 0.00 12 SER A C 2
ATOM 1437 O O . SER A 1 12 ? -4.046 -7.059 8.777 1.00 0.00 12 SER A O 2
ATOM 1445 N N . ALA A 1 13 ? -2.291 -5.849 8.057 1.00 0.00 13 ALA A N 2
ATOM 1446 C CA . ALA A 1 13 ? -2.939 -4.563 8.284 1.00 0.00 13 ALA A CA 2
ATOM 1447 C C . ALA A 1 13 ? -4.236 -4.446 7.493 1.00 0.00 13 ALA A C 2
ATOM 1448 O O . ALA A 1 13 ? -5.326 -4.467 8.065 1.00 0.00 13 ALA A O 2
ATOM 1455 N N . THR A 1 14 ? -4.114 -4.320 6.174 1.00 0.00 14 THR A N 2
ATOM 1456 C CA . THR A 1 14 ? -5.280 -4.195 5.304 1.00 0.00 14 THR A CA 2
ATOM 1457 C C . THR A 1 14 ? -4.868 -3.947 3.855 1.00 0.00 14 THR A C 2
ATOM 1458 O O . THR A 1 14 ? -5.589 -4.311 2.927 1.00 0.00 14 THR A O 2
ATOM 1469 N N . SER A 1 15 ? -3.709 -3.321 3.664 1.00 0.00 15 SER A N 2
ATOM 1470 C CA . SER A 1 15 ? -3.212 -3.021 2.323 1.00 0.00 15 SER A CA 2
ATOM 1471 C C . SER A 1 15 ? -3.290 -4.245 1.415 1.00 0.00 15 SER A C 2
ATOM 1472 O O . SER A 1 15 ? -3.903 -4.200 0.349 1.00 0.00 15 SER A O 2
ATOM 1480 N N . GLU A 1 16 ? -2.670 -5.337 1.846 1.00 0.00 16 GLU A N 2
ATOM 1481 C CA . GLU A 1 16 ? -2.680 -6.572 1.069 1.00 0.00 16 GLU A CA 2
ATOM 1482 C C . GLU A 1 16 ? -4.096 -7.135 0.958 1.00 0.00 16 GLU A C 2
ATOM 1483 O O . GLU A 1 16 ? -4.361 -8.010 0.133 1.00 0.00 16 GLU A O 2
ATOM 1495 N N . GLN A 1 17 ? -5.001 -6.631 1.793 1.00 0.00 17 GLN A N 2
ATOM 1496 C CA . GLN A 1 17 ? -6.386 -7.086 1.787 1.00 0.00 17 GLN A CA 2
ATOM 1497 C C . GLN A 1 17 ? -7.235 -6.246 0.835 1.00 0.00 17 GLN A C 2
ATOM 1498 O O . GLN A 1 17 ? -8.084 -6.773 0.116 1.00 0.00 17 GLN A O 2
ATOM 1512 N N . VAL A 1 18 ? -7.004 -4.938 0.843 1.00 0.00 18 VAL A N 2
ATOM 1513 C CA . VAL A 1 18 ? -7.750 -4.021 -0.012 1.00 0.00 18 VAL A CA 2
ATOM 1514 C C . VAL A 1 18 ? -7.268 -4.079 -1.462 1.00 0.00 18 VAL A C 2
ATOM 1515 O O . VAL A 1 18 ? -7.937 -3.576 -2.364 1.00 0.00 18 VAL A O 2
ATOM 1528 N N . LYS A 1 19 ? -6.105 -4.689 -1.683 1.00 0.00 19 LYS A N 2
ATOM 1529 C CA . LYS A 1 19 ? -5.546 -4.800 -3.026 1.00 0.00 19 LYS A CA 2
ATOM 1530 C C . LYS A 1 19 ? -6.567 -5.381 -4.003 1.00 0.00 19 LYS A C 2
ATOM 1531 O O . LYS A 1 19 ? -6.673 -4.932 -5.144 1.00 0.00 19 LYS A O 2
ATOM 1550 N N . GLU A 1 20 ? -7.315 -6.379 -3.546 1.00 0.00 20 GLU A N 2
ATOM 1551 C CA . GLU A 1 20 ? -8.328 -7.016 -4.379 1.00 0.00 20 GLU A CA 2
ATOM 1552 C C . GLU A 1 20 ? -9.391 -6.009 -4.805 1.00 0.00 20 GLU A C 2
ATOM 1553 O O . GLU A 1 20 ? -9.942 -6.099 -5.903 1.00 0.00 20 GLU A O 2
ATOM 1565 N N . LEU A 1 21 ? -9.672 -5.048 -3.931 1.00 0.00 21 LEU A N 2
ATOM 1566 C CA . LEU A 1 21 ? -10.667 -4.020 -4.216 1.00 0.00 21 LEU A CA 2
ATOM 1567 C C . LEU A 1 21 ? -10.030 -2.830 -4.929 1.00 0.00 21 LEU A C 2
ATOM 1568 O O . LEU A 1 21 ? -10.688 -2.132 -5.700 1.00 0.00 21 LEU A O 2
ATOM 1584 N N . PHE A 1 22 ? -8.746 -2.605 -4.666 1.00 0.00 22 PHE A N 2
ATOM 1585 C CA . PHE A 1 22 ? -8.020 -1.500 -5.282 1.00 0.00 22 PHE A CA 2
ATOM 1586 C C . PHE A 1 22 ? -8.069 -1.594 -6.805 1.00 0.00 22 PHE A C 2
ATOM 1587 O O . PHE A 1 22 ? -7.964 -0.585 -7.502 1.00 0.00 22 PHE A O 2
ATOM 1604 N N . SER A 1 23 ? -8.227 -2.811 -7.316 1.00 0.00 23 SER A N 2
ATOM 1605 C CA . SER A 1 23 ? -8.290 -3.033 -8.756 1.00 0.00 23 SER A CA 2
ATOM 1606 C C . SER A 1 23 ? -9.621 -2.548 -9.323 1.00 0.00 23 SER A C 2
ATOM 1607 O O . SER A 1 23 ? -9.686 -2.051 -10.446 1.00 0.00 23 SER A O 2
ATOM 1615 N N . GLN A 1 24 ? -10.681 -2.695 -8.536 1.00 0.00 24 GLN A N 2
ATOM 1616 C CA . GLN A 1 24 ? -12.011 -2.271 -8.958 1.00 0.00 24 GLN A CA 2
ATOM 1617 C C . GLN A 1 24 ? -12.283 -0.821 -8.558 1.00 0.00 24 GLN A C 2
ATOM 1618 O O . GLN A 1 24 ? -13.323 -0.260 -8.906 1.00 0.00 24 GLN A O 2
ATOM 1632 N N . PHE A 1 25 ? -11.351 -0.218 -7.823 1.00 0.00 25 PHE A N 2
ATOM 1633 C CA . PHE A 1 25 ? -11.506 1.162 -7.379 1.00 0.00 25 PHE A CA 2
ATOM 1634 C C . PHE A 1 25 ? -10.459 2.069 -8.018 1.00 0.00 25 PHE A C 2
ATOM 1635 O O . PHE A 1 25 ? -10.725 3.238 -8.296 1.00 0.00 25 PHE A O 2
ATOM 1652 N N . GLY A 1 26 ? -9.264 1.528 -8.243 1.00 0.00 26 GLY A N 2
ATOM 1653 C CA . GLY A 1 26 ? -8.199 2.314 -8.842 1.00 0.00 26 GLY A CA 2
ATOM 1654 C C . GLY A 1 26 ? -7.565 1.645 -10.050 1.00 0.00 26 GLY A C 2
ATOM 1655 O O . GLY A 1 26 ? -6.680 2.217 -10.684 1.00 0.00 26 GLY A O 2
ATOM 1659 N N . LYS A 1 27 ? -8.013 0.434 -10.372 1.00 0.00 27 LYS A N 2
ATOM 1660 C CA . LYS A 1 27 ? -7.471 -0.296 -11.514 1.00 0.00 27 LYS A CA 2
ATOM 1661 C C . LYS A 1 27 ? -5.973 -0.528 -11.350 1.00 0.00 27 LYS A C 2
ATOM 1662 O O . LYS A 1 27 ? -5.205 -0.406 -12.305 1.00 0.00 27 LYS A O 2
ATOM 1681 N N . VAL A 1 28 ? -5.563 -0.862 -10.130 1.00 0.00 28 VAL A N 2
ATOM 1682 C CA . VAL A 1 28 ? -4.157 -1.111 -9.836 1.00 0.00 28 VAL A CA 2
ATOM 1683 C C . VAL A 1 28 ? -3.596 -2.221 -10.721 1.00 0.00 28 VAL A C 2
ATOM 1684 O O . VAL A 1 28 ? -4.261 -3.226 -10.969 1.00 0.00 28 VAL A O 2
ATOM 1697 N N . PHE A 1 29 ? -2.367 -2.032 -11.193 1.00 0.00 29 PHE A N 2
ATOM 1698 C CA . PHE A 1 29 ? -1.718 -3.017 -12.050 1.00 0.00 29 PHE A CA 2
ATOM 1699 C C . PHE A 1 29 ? -1.235 -4.214 -11.236 1.00 0.00 29 PHE A C 2
ATOM 1700 O O . PHE A 1 29 ? -1.331 -5.357 -11.682 1.00 0.00 29 PHE A O 2
ATOM 1717 N N . ASN A 1 30 ? -0.717 -3.943 -10.043 1.00 0.00 30 ASN A N 2
ATOM 1718 C CA . ASN A 1 30 ? -0.219 -5.000 -9.169 1.00 0.00 30 ASN A CA 2
ATOM 1719 C C . ASN A 1 30 ? 0.064 -4.464 -7.769 1.00 0.00 30 ASN A C 2
ATOM 1720 O O . ASN A 1 30 ? 0.321 -3.274 -7.588 1.00 0.00 30 ASN A O 2
ATOM 1731 N N . VAL A 1 31 ? 0.016 -5.353 -6.781 1.00 0.00 31 VAL A N 2
ATOM 1732 C CA . VAL A 1 31 ? 0.269 -4.973 -5.397 1.00 0.00 31 VAL A CA 2
ATOM 1733 C C . VAL A 1 31 ? 1.118 -6.023 -4.689 1.00 0.00 31 VAL A C 2
ATOM 1734 O O . VAL A 1 31 ? 0.716 -7.179 -4.563 1.00 0.00 31 VAL A O 2
ATOM 1747 N N . LYS A 1 32 ? 2.298 -5.614 -4.230 1.00 0.00 32 LYS A N 2
ATOM 1748 C CA . LYS A 1 32 ? 3.203 -6.525 -3.539 1.00 0.00 32 LYS A CA 2
ATOM 1749 C C . LYS A 1 32 ? 4.013 -5.792 -2.474 1.00 0.00 32 LYS A C 2
ATOM 1750 O O . LYS A 1 32 ? 4.582 -4.731 -2.730 1.00 0.00 32 LYS A O 2
ATOM 1769 N N . LEU A 1 33 ? 4.064 -6.371 -1.277 1.00 0.00 33 LEU A N 2
ATOM 1770 C CA . LEU A 1 33 ? 4.810 -5.779 -0.170 1.00 0.00 33 LEU A CA 2
ATOM 1771 C C . LEU A 1 33 ? 6.085 -6.570 0.100 1.00 0.00 33 LEU A C 2
ATOM 1772 O O . LEU A 1 33 ? 6.319 -7.614 -0.510 1.00 0.00 33 LEU A O 2
ATOM 1788 N N . ILE A 1 34 ? 6.910 -6.067 1.012 1.00 0.00 34 ILE A N 2
ATOM 1789 C CA . ILE A 1 34 ? 8.162 -6.734 1.354 1.00 0.00 34 ILE A CA 2
ATOM 1790 C C . ILE A 1 34 ? 8.066 -7.430 2.707 1.00 0.00 34 ILE A C 2
ATOM 1791 O O . ILE A 1 34 ? 7.299 -7.016 3.577 1.00 0.00 34 ILE A O 2
ATOM 1807 N N . TYR A 1 35 ? 8.848 -8.493 2.876 1.00 0.00 35 TYR A N 2
ATOM 1808 C CA . TYR A 1 35 ? 8.850 -9.251 4.122 1.00 0.00 35 TYR A CA 2
ATOM 1809 C C . TYR A 1 35 ? 10.221 -9.201 4.789 1.00 0.00 35 TYR A C 2
ATOM 1810 O O . TYR A 1 35 ? 11.114 -8.479 4.344 1.00 0.00 35 TYR A O 2
ATOM 1828 N N . ASP A 1 36 ? 10.380 -9.975 5.859 1.00 0.00 36 ASP A N 2
ATOM 1829 C CA . ASP A 1 36 ? 11.641 -10.021 6.589 1.00 0.00 36 ASP A CA 2
ATOM 1830 C C . ASP A 1 36 ? 12.638 -10.944 5.894 1.00 0.00 36 ASP A C 2
ATOM 1831 O O . ASP A 1 36 ? 12.418 -11.370 4.760 1.00 0.00 36 ASP A O 2
ATOM 1840 N N . ARG A 1 37 ? 13.733 -11.250 6.582 1.00 0.00 37 ARG A N 2
ATOM 1841 C CA . ARG A 1 37 ? 14.763 -12.123 6.031 1.00 0.00 37 ARG A CA 2
ATOM 1842 C C . ARG A 1 37 ? 15.086 -13.261 6.995 1.00 0.00 37 ARG A C 2
ATOM 1843 O O . ARG A 1 37 ? 16.237 -13.683 7.110 1.00 0.00 37 ARG A O 2
ATOM 1864 N N . GLU A 1 38 ? 14.062 -13.754 7.685 1.00 0.00 38 GLU A N 2
ATOM 1865 C CA . GLU A 1 38 ? 14.239 -14.843 8.638 1.00 0.00 38 GLU A CA 2
ATOM 1866 C C . GLU A 1 38 ? 12.927 -15.588 8.861 1.00 0.00 38 GLU A C 2
ATOM 1867 O O . GLU A 1 38 ? 12.862 -16.809 8.711 1.00 0.00 38 GLU A O 2
ATOM 1879 N N . THR A 1 39 ? 11.883 -14.848 9.222 1.00 0.00 39 THR A N 2
ATOM 1880 C CA . THR A 1 39 ? 10.573 -15.440 9.467 1.00 0.00 39 THR A CA 2
ATOM 1881 C C . THR A 1 39 ? 9.617 -15.179 8.303 1.00 0.00 39 THR A C 2
ATOM 1882 O O . THR A 1 39 ? 8.475 -15.639 8.316 1.00 0.00 39 THR A O 2
ATOM 1893 N N . LYS A 1 40 ? 10.084 -14.442 7.298 1.00 0.00 40 LYS A N 2
ATOM 1894 C CA . LYS A 1 40 ? 9.260 -14.129 6.136 1.00 0.00 40 LYS A CA 2
ATOM 1895 C C . LYS A 1 40 ? 8.020 -13.342 6.544 1.00 0.00 40 LYS A C 2
ATOM 1896 O O . LYS A 1 40 ? 6.939 -13.534 5.986 1.00 0.00 40 LYS A O 2
ATOM 1915 N N . LYS A 1 41 ? 8.181 -12.456 7.521 1.00 0.00 41 LYS A N 2
ATOM 1916 C CA . LYS A 1 41 ? 7.073 -11.641 8.005 1.00 0.00 41 LYS A CA 2
ATOM 1917 C C . LYS A 1 41 ? 7.200 -10.200 7.512 1.00 0.00 41 LYS A C 2
ATOM 1918 O O . LYS A 1 41 ? 8.301 -9.652 7.457 1.00 0.00 41 LYS A O 2
ATOM 1937 N N . PRO A 1 42 ? 6.072 -9.564 7.147 1.00 0.00 42 PRO A N 2
ATOM 1938 C CA . PRO A 1 42 ? 6.070 -8.180 6.662 1.00 0.00 42 PRO A CA 2
ATOM 1939 C C . PRO A 1 42 ? 6.775 -7.230 7.623 1.00 0.00 42 PRO A C 2
ATOM 1940 O O . PRO A 1 42 ? 6.355 -7.067 8.769 1.00 0.00 42 PRO A O 2
ATOM 1951 N N . LYS A 1 43 ? 7.849 -6.603 7.151 1.00 0.00 43 LYS A N 2
ATOM 1952 C CA . LYS A 1 43 ? 8.609 -5.668 7.972 1.00 0.00 43 LYS A CA 2
ATOM 1953 C C . LYS A 1 43 ? 7.721 -4.529 8.460 1.00 0.00 43 LYS A C 2
ATOM 1954 O O . LYS A 1 43 ? 7.419 -4.431 9.649 1.00 0.00 43 LYS A O 2
ATOM 1973 N N . GLY A 1 44 ? 7.303 -3.670 7.536 1.00 0.00 44 GLY A N 2
ATOM 1974 C CA . GLY A 1 44 ? 6.452 -2.552 7.899 1.00 0.00 44 GLY A CA 2
ATOM 1975 C C . GLY A 1 44 ? 6.198 -1.601 6.745 1.00 0.00 44 GLY A C 2
ATOM 1976 O O . GLY A 1 44 ? 6.089 -0.391 6.947 1.00 0.00 44 GLY A O 2
ATOM 1980 N N . PHE A 1 45 ? 6.096 -2.142 5.533 1.00 0.00 45 PHE A N 2
ATOM 1981 C CA . PHE A 1 45 ? 5.846 -1.320 4.352 1.00 0.00 45 PHE A CA 2
ATOM 1982 C C . PHE A 1 45 ? 5.735 -2.176 3.093 1.00 0.00 45 PHE A C 2
ATOM 1983 O O . PHE A 1 45 ? 6.263 -3.287 3.031 1.00 0.00 45 PHE A O 2
ATOM 2000 N N . GLY A 1 46 ? 5.041 -1.646 2.092 1.00 0.00 46 GLY A N 2
ATOM 2001 C CA . GLY A 1 46 ? 4.864 -2.364 0.843 1.00 0.00 46 GLY A CA 2
ATOM 2002 C C . GLY A 1 46 ? 4.944 -1.451 -0.364 1.00 0.00 46 GLY A C 2
ATOM 2003 O O . GLY A 1 46 ? 5.385 -0.306 -0.256 1.00 0.00 46 GLY A O 2
ATOM 2007 N N . PHE A 1 47 ? 4.517 -1.957 -1.516 1.00 0.00 47 PHE A N 2
ATOM 2008 C CA . PHE A 1 47 ? 4.542 -1.178 -2.748 1.00 0.00 47 PHE A CA 2
ATOM 2009 C C . PHE A 1 47 ? 3.334 -1.500 -3.622 1.00 0.00 47 PHE A C 2
ATOM 2010 O O . PHE A 1 47 ? 2.884 -2.644 -3.681 1.00 0.00 47 PHE A O 2
ATOM 2027 N N . VAL A 1 48 ? 2.815 -0.482 -4.299 1.00 0.00 48 VAL A N 2
ATOM 2028 C CA . VAL A 1 48 ? 1.660 -0.654 -5.172 1.00 0.00 48 VAL A CA 2
ATOM 2029 C C . VAL A 1 48 ? 1.876 0.044 -6.510 1.00 0.00 48 VAL A C 2
ATOM 2030 O O . VAL A 1 48 ? 2.407 1.153 -6.564 1.00 0.00 48 VAL A O 2
ATOM 2043 N N . GLU A 1 49 ? 1.465 -0.614 -7.588 1.00 0.00 49 GLU A N 2
ATOM 2044 C CA . GLU A 1 49 ? 1.615 -0.058 -8.927 1.00 0.00 49 GLU A CA 2
ATOM 2045 C C . GLU A 1 49 ? 0.348 0.676 -9.357 1.00 0.00 49 GLU A C 2
ATOM 2046 O O . GLU A 1 49 ? -0.674 0.053 -9.644 1.00 0.00 49 GLU A O 2
ATOM 2058 N N . MET A 1 50 ? 0.423 2.001 -9.398 1.00 0.00 50 MET A N 2
ATOM 2059 C CA . MET A 1 50 ? -0.717 2.820 -9.791 1.00 0.00 50 MET A CA 2
ATOM 2060 C C . MET A 1 50 ? -0.289 3.923 -10.753 1.00 0.00 50 MET A C 2
ATOM 2061 O O . MET A 1 50 ? 0.876 4.323 -10.775 1.00 0.00 50 MET A O 2
ATOM 2075 N N . GLN A 1 51 ? -1.237 4.412 -11.546 1.00 0.00 51 GLN A N 2
ATOM 2076 C CA . GLN A 1 51 ? -0.955 5.469 -12.510 1.00 0.00 51 GLN A CA 2
ATOM 2077 C C . GLN A 1 51 ? -0.956 6.837 -11.836 1.00 0.00 51 GLN A C 2
ATOM 2078 O O . GLN A 1 51 ? -1.592 7.028 -10.799 1.00 0.00 51 GLN A O 2
ATOM 2092 N N . GLU A 1 52 ? -0.238 7.784 -12.431 1.00 0.00 52 GLU A N 2
ATOM 2093 C CA . GLU A 1 52 ? -0.150 9.138 -11.890 1.00 0.00 52 GLU A CA 2
ATOM 2094 C C . GLU A 1 52 ? -1.537 9.710 -11.605 1.00 0.00 52 GLU A C 2
ATOM 2095 O O . GLU A 1 52 ? -1.706 10.533 -10.705 1.00 0.00 52 GLU A O 2
ATOM 2107 N N . GLU A 1 53 ? -2.525 9.271 -12.376 1.00 0.00 53 GLU A N 2
ATOM 2108 C CA . GLU A 1 53 ? -3.895 9.742 -12.207 1.00 0.00 53 GLU A CA 2
ATOM 2109 C C . GLU A 1 53 ? -4.509 9.186 -10.925 1.00 0.00 53 GLU A C 2
ATOM 2110 O O . GLU A 1 53 ? -5.296 9.860 -10.260 1.00 0.00 53 GLU A O 2
ATOM 2122 N N . SER A 1 54 ? -4.145 7.953 -10.584 1.00 0.00 54 SER A N 2
ATOM 2123 C CA . SER A 1 54 ? -4.663 7.311 -9.383 1.00 0.00 54 SER A CA 2
ATOM 2124 C C . SER A 1 54 ? -3.809 7.659 -8.167 1.00 0.00 54 SER A C 2
ATOM 2125 O O . SER A 1 54 ? -4.333 7.958 -7.095 1.00 0.00 54 SER A O 2
ATOM 2133 N N . VAL A 1 55 ? -2.493 7.619 -8.344 1.00 0.00 55 VAL A N 2
ATOM 2134 C CA . VAL A 1 55 ? -1.567 7.929 -7.261 1.00 0.00 55 VAL A CA 2
ATOM 2135 C C . VAL A 1 55 ? -1.805 9.335 -6.719 1.00 0.00 55 VAL A C 2
ATOM 2136 O O . VAL A 1 55 ? -1.590 9.601 -5.536 1.00 0.00 55 VAL A O 2
ATOM 2149 N N . SER A 1 56 ? -2.251 10.233 -7.591 1.00 0.00 56 SER A N 2
ATOM 2150 C CA . SER A 1 56 ? -2.518 11.613 -7.201 1.00 0.00 56 SER A CA 2
ATOM 2151 C C . SER A 1 56 ? -3.553 11.677 -6.081 1.00 0.00 56 SER A C 2
ATOM 2152 O O . SER A 1 56 ? -3.335 12.323 -5.056 1.00 0.00 56 SER A O 2
ATOM 2160 N N . GLU A 1 57 ? -4.681 11.005 -6.285 1.00 0.00 57 GLU A N 2
ATOM 2161 C CA . GLU A 1 57 ? -5.751 10.988 -5.293 1.00 0.00 57 GLU A CA 2
ATOM 2162 C C . GLU A 1 57 ? -5.559 9.849 -4.295 1.00 0.00 57 GLU A C 2
ATOM 2163 O O . GLU A 1 57 ? -6.066 9.903 -3.175 1.00 0.00 57 GLU A O 2
ATOM 2175 N N . ALA A 1 58 ? -4.827 8.817 -4.707 1.00 0.00 58 ALA A N 2
ATOM 2176 C CA . ALA A 1 58 ? -4.573 7.665 -3.848 1.00 0.00 58 ALA A CA 2
ATOM 2177 C C . ALA A 1 58 ? -3.956 8.087 -2.519 1.00 0.00 58 ALA A C 2
ATOM 2178 O O . ALA A 1 58 ? -4.318 7.569 -1.468 1.00 0.00 58 ALA A O 2
ATOM 2185 N N . ILE A 1 59 ? -3.023 9.029 -2.576 1.00 0.00 59 ILE A N 2
ATOM 2186 C CA . ILE A 1 59 ? -2.351 9.525 -1.378 1.00 0.00 59 ILE A CA 2
ATOM 2187 C C . ILE A 1 59 ? -3.101 10.718 -0.786 1.00 0.00 59 ILE A C 2
ATOM 2188 O O . ILE A 1 59 ? -2.998 11.005 0.408 1.00 0.00 59 ILE A O 2
ATOM 2204 N N . ALA A 1 60 ? -3.850 11.412 -1.634 1.00 0.00 60 ALA A N 2
ATOM 2205 C CA . ALA A 1 60 ? -4.613 12.582 -1.218 1.00 0.00 60 ALA A CA 2
ATOM 2206 C C . ALA A 1 60 ? -5.578 12.279 -0.074 1.00 0.00 60 ALA A C 2
ATOM 2207 O O . ALA A 1 60 ? -5.549 12.940 0.964 1.00 0.00 60 ALA A O 2
ATOM 2214 N N . LYS A 1 61 ? -6.450 11.296 -0.278 1.00 0.00 61 LYS A N 2
ATOM 2215 C CA . LYS A 1 61 ? -7.442 10.935 0.731 1.00 0.00 61 LYS A CA 2
ATOM 2216 C C . LYS A 1 61 ? -6.928 9.865 1.688 1.00 0.00 61 LYS A C 2
ATOM 2217 O O . LYS A 1 61 ? -7.469 9.691 2.780 1.00 0.00 61 LYS A O 2
ATOM 2236 N N . LEU A 1 62 ? -5.897 9.138 1.277 1.00 0.00 62 LEU A N 2
ATOM 2237 C CA . LEU A 1 62 ? -5.342 8.080 2.111 1.00 0.00 62 LEU A CA 2
ATOM 2238 C C . LEU A 1 62 ? -4.316 8.623 3.100 1.00 0.00 62 LEU A C 2
ATOM 2239 O O . LEU A 1 62 ? -4.593 8.741 4.293 1.00 0.00 62 LEU A O 2
ATOM 2255 N N . ASP A 1 63 ? -3.128 8.943 2.598 1.00 0.00 63 ASP A N 2
ATOM 2256 C CA . ASP A 1 63 ? -2.058 9.463 3.442 1.00 0.00 63 ASP A CA 2
ATOM 2257 C C . ASP A 1 63 ? -2.511 10.710 4.201 1.00 0.00 63 ASP A C 2
ATOM 2258 O O . ASP A 1 63 ? -3.168 11.588 3.642 1.00 0.00 63 ASP A O 2
ATOM 2267 N N . ASN A 1 64 ? -2.151 10.778 5.480 1.00 0.00 64 ASN A N 2
ATOM 2268 C CA . ASN A 1 64 ? -2.514 11.913 6.321 1.00 0.00 64 ASN A CA 2
ATOM 2269 C C . ASN A 1 64 ? -2.001 11.719 7.744 1.00 0.00 64 ASN A C 2
ATOM 2270 O O . ASN A 1 64 ? -1.198 12.510 8.239 1.00 0.00 64 ASN A O 2
ATOM 2281 N N . THR A 1 65 ? -2.470 10.661 8.397 1.00 0.00 65 THR A N 2
ATOM 2282 C CA . THR A 1 65 ? -2.058 10.361 9.764 1.00 0.00 65 THR A CA 2
ATOM 2283 C C . THR A 1 65 ? -1.708 8.884 9.914 1.00 0.00 65 THR A C 2
ATOM 2284 O O . THR A 1 65 ? -1.678 8.140 8.934 1.00 0.00 65 THR A O 2
ATOM 2295 N N . ASP A 1 66 ? -1.445 8.466 11.149 1.00 0.00 66 ASP A N 2
ATOM 2296 C CA . ASP A 1 66 ? -1.098 7.077 11.428 1.00 0.00 66 ASP A CA 2
ATOM 2297 C C . ASP A 1 66 ? -2.262 6.350 12.091 1.00 0.00 66 ASP A C 2
ATOM 2298 O O . ASP A 1 66 ? -2.698 6.720 13.181 1.00 0.00 66 ASP A O 2
ATOM 2307 N N . PHE A 1 67 ? -2.762 5.312 11.427 1.00 0.00 67 PHE A N 2
ATOM 2308 C CA . PHE A 1 67 ? -3.876 4.533 11.952 1.00 0.00 67 PHE A CA 2
ATOM 2309 C C . PHE A 1 67 ? -3.615 3.037 11.797 1.00 0.00 67 PHE A C 2
ATOM 2310 O O . PHE A 1 67 ? -2.488 2.617 11.538 1.00 0.00 67 PHE A O 2
ATOM 2327 N N . MET A 1 68 ? -4.665 2.236 11.959 1.00 0.00 68 MET A N 2
ATOM 2328 C CA . MET A 1 68 ? -4.547 0.787 11.838 1.00 0.00 68 MET A CA 2
ATOM 2329 C C . MET A 1 68 ? -4.952 0.319 10.442 1.00 0.00 68 MET A C 2
ATOM 2330 O O . MET A 1 68 ? -5.482 -0.780 10.275 1.00 0.00 68 MET A O 2
ATOM 2344 N N . GLY A 1 69 ? -4.697 1.157 9.442 1.00 0.00 69 GLY A N 2
ATOM 2345 C CA . GLY A 1 69 ? -5.041 0.808 8.075 1.00 0.00 69 GLY A CA 2
ATOM 2346 C C . GLY A 1 69 ? -6.147 1.678 7.513 1.00 0.00 69 GLY A C 2
ATOM 2347 O O . GLY A 1 69 ? -6.959 1.217 6.711 1.00 0.00 69 GLY A O 2
ATOM 2351 N N . ARG A 1 70 ? -6.180 2.938 7.934 1.00 0.00 70 ARG A N 2
ATOM 2352 C CA . ARG A 1 70 ? -7.196 3.873 7.465 1.00 0.00 70 ARG A CA 2
ATOM 2353 C C . ARG A 1 70 ? -6.570 4.982 6.625 1.00 0.00 70 ARG A C 2
ATOM 2354 O O . ARG A 1 70 ? -7.174 5.464 5.666 1.00 0.00 70 ARG A O 2
ATOM 2375 N N . THR A 1 71 ? -5.356 5.381 6.988 1.00 0.00 71 THR A N 2
ATOM 2376 C CA . THR A 1 71 ? -4.647 6.432 6.266 1.00 0.00 71 THR A CA 2
ATOM 2377 C C . THR A 1 71 ? -3.176 6.069 6.085 1.00 0.00 71 THR A C 2
ATOM 2378 O O . THR A 1 71 ? -2.695 5.935 4.960 1.00 0.00 71 THR A O 2
ATOM 2389 N N . ILE A 1 72 ? -2.467 5.910 7.197 1.00 0.00 72 ILE A N 2
ATOM 2390 C CA . ILE A 1 72 ? -1.051 5.559 7.157 1.00 0.00 72 ILE A CA 2
ATOM 2391 C C . ILE A 1 72 ? -0.248 6.620 6.411 1.00 0.00 72 ILE A C 2
ATOM 2392 O O . ILE A 1 72 ? -0.807 7.429 5.672 1.00 0.00 72 ILE A O 2
ATOM 2408 N N . ARG A 1 73 ? 1.066 6.611 6.608 1.00 0.00 73 ARG A N 2
ATOM 2409 C CA . ARG A 1 73 ? 1.942 7.574 5.952 1.00 0.00 73 ARG A CA 2
ATOM 2410 C C . ARG A 1 73 ? 2.383 7.063 4.583 1.00 0.00 73 ARG A C 2
ATOM 2411 O O . ARG A 1 73 ? 3.519 6.618 4.411 1.00 0.00 73 ARG A O 2
ATOM 2432 N N . VAL A 1 74 ? 1.477 7.128 3.613 1.00 0.00 74 VAL A N 2
ATOM 2433 C CA . VAL A 1 74 ? 1.774 6.672 2.260 1.00 0.00 74 VAL A CA 2
ATOM 2434 C C . VAL A 1 74 ? 2.159 7.841 1.358 1.00 0.00 74 VAL A C 2
ATOM 2435 O O . VAL A 1 74 ? 1.791 8.987 1.618 1.00 0.00 74 VAL A O 2
ATOM 2448 N N . THR A 1 75 ? 2.902 7.543 0.298 1.00 0.00 75 THR A N 2
ATOM 2449 C CA . THR A 1 75 ? 3.336 8.568 -0.644 1.00 0.00 75 THR A CA 2
ATOM 2450 C C . THR A 1 75 ? 3.895 7.939 -1.915 1.00 0.00 75 THR A C 2
ATOM 2451 O O . THR A 1 75 ? 4.258 6.762 -1.929 1.00 0.00 75 THR A O 2
ATOM 2462 N N . GLU A 1 76 ? 3.962 8.729 -2.981 1.00 0.00 76 GLU A N 2
ATOM 2463 C CA . GLU A 1 76 ? 4.477 8.249 -4.258 1.00 0.00 76 GLU A CA 2
ATOM 2464 C C . GLU A 1 76 ? 6.002 8.282 -4.277 1.00 0.00 76 GLU A C 2
ATOM 2465 O O . GLU A 1 76 ? 6.608 9.351 -4.350 1.00 0.00 76 GLU A O 2
ATOM 2477 N N . ALA A 1 77 ? 6.615 7.105 -4.210 1.00 0.00 77 ALA A N 2
ATOM 2478 C CA . ALA A 1 77 ? 8.069 7.001 -4.219 1.00 0.00 77 ALA A CA 2
ATOM 2479 C C . ALA A 1 77 ? 8.618 7.107 -5.638 1.00 0.00 77 ALA A C 2
ATOM 2480 O O . ALA A 1 77 ? 9.274 8.126 -5.942 1.00 0.00 77 ALA A O 2
ATOM 2487 N N . MET A 1 1 ? 1.734 5.742 -14.996 1.00 0.00 1 MET A N 3
ATOM 2488 C CA . MET A 1 1 ? 2.186 4.550 -14.233 1.00 0.00 1 MET A CA 3
ATOM 2489 C C . MET A 1 1 ? 3.342 4.900 -13.299 1.00 0.00 1 MET A C 3
ATOM 2490 O O . MET A 1 1 ? 4.449 5.197 -13.749 1.00 0.00 1 MET A O 3
ATOM 2506 N N . ARG A 1 2 ? 3.077 4.860 -11.998 1.00 0.00 2 ARG A N 3
ATOM 2507 C CA . ARG A 1 2 ? 4.095 5.171 -11.001 1.00 0.00 2 ARG A CA 3
ATOM 2508 C C . ARG A 1 2 ? 4.065 4.160 -9.859 1.00 0.00 2 ARG A C 3
ATOM 2509 O O . ARG A 1 2 ? 3.180 3.307 -9.796 1.00 0.00 2 ARG A O 3
ATOM 2530 N N . ASN A 1 3 ? 5.037 4.260 -8.959 1.00 0.00 3 ASN A N 3
ATOM 2531 C CA . ASN A 1 3 ? 5.121 3.353 -7.821 1.00 0.00 3 ASN A CA 3
ATOM 2532 C C . ASN A 1 3 ? 4.624 4.030 -6.546 1.00 0.00 3 ASN A C 3
ATOM 2533 O O . ASN A 1 3 ? 4.907 5.203 -6.304 1.00 0.00 3 ASN A O 3
ATOM 2544 N N . ILE A 1 4 ? 3.883 3.281 -5.736 1.00 0.00 4 ILE A N 3
ATOM 2545 C CA . ILE A 1 4 ? 3.346 3.808 -4.487 1.00 0.00 4 ILE A CA 3
ATOM 2546 C C . ILE A 1 4 ? 4.043 3.182 -3.284 1.00 0.00 4 ILE A C 3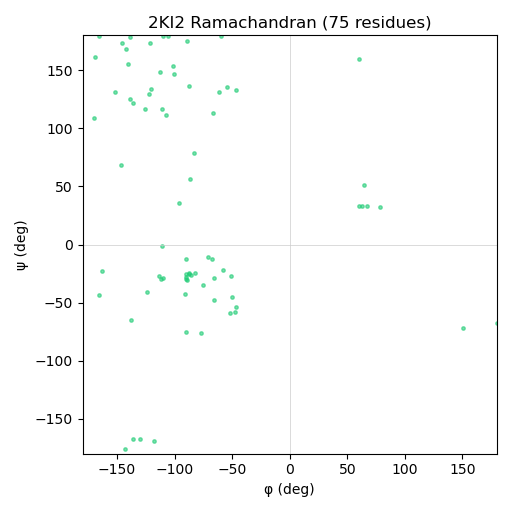
ATOM 2547 O O . ILE A 1 4 ? 4.281 1.976 -3.251 1.00 0.00 4 ILE A O 3
ATOM 2563 N N . TYR A 1 5 ? 4.370 4.012 -2.297 1.00 0.00 5 TYR A N 3
ATOM 2564 C CA . TYR A 1 5 ? 5.040 3.539 -1.091 1.00 0.00 5 TYR A CA 3
ATOM 2565 C C . TYR A 1 5 ? 4.144 3.709 0.132 1.00 0.00 5 TYR A C 3
ATOM 2566 O O . TYR A 1 5 ? 3.700 4.815 0.441 1.00 0.00 5 TYR A O 3
ATOM 2584 N N . VAL A 1 6 ? 3.883 2.606 0.827 1.00 0.00 6 VAL A N 3
ATOM 2585 C CA . VAL A 1 6 ? 3.042 2.634 2.018 1.00 0.00 6 VAL A CA 3
ATOM 2586 C C . VAL A 1 6 ? 3.728 1.944 3.192 1.00 0.00 6 VAL A C 3
ATOM 2587 O O . VAL A 1 6 ? 4.282 0.854 3.047 1.00 0.00 6 VAL A O 3
ATOM 2600 N N . GLY A 1 7 ? 3.686 2.585 4.356 1.00 0.00 7 GLY A N 3
ATOM 2601 C CA . GLY A 1 7 ? 4.307 2.017 5.539 1.00 0.00 7 GLY A CA 3
ATOM 2602 C C . GLY A 1 7 ? 3.307 1.747 6.645 1.00 0.00 7 GLY A C 3
ATOM 2603 O O . GLY A 1 7 ? 2.097 1.801 6.424 1.00 0.00 7 GLY A O 3
ATOM 2607 N N . ASN A 1 8 ? 3.813 1.456 7.840 1.00 0.00 8 ASN A N 3
ATOM 2608 C CA . ASN A 1 8 ? 2.956 1.176 8.985 1.00 0.00 8 ASN A CA 3
ATOM 2609 C C . ASN A 1 8 ? 2.054 -0.023 8.711 1.00 0.00 8 ASN A C 3
ATOM 2610 O O . ASN A 1 8 ? 0.916 -0.076 9.176 1.00 0.00 8 ASN A O 3
ATOM 2621 N N . LEU A 1 9 ? 2.572 -0.984 7.953 1.00 0.00 9 LEU A N 3
ATOM 2622 C CA . LEU A 1 9 ? 1.813 -2.183 7.616 1.00 0.00 9 LEU A CA 3
ATOM 2623 C C . LEU A 1 9 ? 2.197 -3.345 8.528 1.00 0.00 9 LEU A C 3
ATOM 2624 O O . LEU A 1 9 ? 2.977 -3.181 9.465 1.00 0.00 9 LEU A O 3
ATOM 2640 N N . VAL A 1 10 ? 1.641 -4.519 8.245 1.00 0.00 10 VAL A N 3
ATOM 2641 C CA . VAL A 1 10 ? 1.922 -5.710 9.037 1.00 0.00 10 VAL A CA 3
ATOM 2642 C C . VAL A 1 10 ? 1.401 -6.965 8.332 1.00 0.00 10 VAL A C 3
ATOM 2643 O O . VAL A 1 10 ? 1.039 -6.918 7.156 1.00 0.00 10 VAL A O 3
ATOM 2656 N N . TYR A 1 11 ? 1.364 -8.085 9.052 1.00 0.00 11 TYR A N 3
ATOM 2657 C CA . TYR A 1 11 ? 0.886 -9.345 8.488 1.00 0.00 11 TYR A CA 3
ATOM 2658 C C . TYR A 1 11 ? -0.434 -9.152 7.746 1.00 0.00 11 TYR A C 3
ATOM 2659 O O . TYR A 1 11 ? -0.603 -9.632 6.625 1.00 0.00 11 TYR A O 3
ATOM 2677 N N . SER A 1 12 ? -1.364 -8.445 8.379 1.00 0.00 12 SER A N 3
ATOM 2678 C CA . SER A 1 12 ? -2.668 -8.186 7.779 1.00 0.00 12 SER A CA 3
ATOM 2679 C C . SER A 1 12 ? -3.261 -6.885 8.311 1.00 0.00 12 SER A C 3
ATOM 2680 O O . SER A 1 12 ? -4.391 -6.857 8.800 1.00 0.00 12 SER A O 3
ATOM 2688 N N . ALA A 1 13 ? -2.488 -5.808 8.214 1.00 0.00 13 ALA A N 3
ATOM 2689 C CA . ALA A 1 13 ? -2.934 -4.502 8.686 1.00 0.00 13 ALA A CA 3
ATOM 2690 C C . ALA A 1 13 ? -4.134 -4.008 7.887 1.00 0.00 13 ALA A C 3
ATOM 2691 O O . ALA A 1 13 ? -5.180 -3.689 8.452 1.00 0.00 13 ALA A O 3
ATOM 2698 N N . THR A 1 14 ? -3.978 -3.947 6.568 1.00 0.00 14 THR A N 3
ATOM 2699 C CA . THR A 1 14 ? -5.052 -3.490 5.691 1.00 0.00 14 THR A CA 3
ATOM 2700 C C . THR A 1 14 ? -4.592 -3.447 4.236 1.00 0.00 14 THR A C 3
ATOM 2701 O O . THR A 1 14 ? -5.378 -3.695 3.322 1.00 0.00 14 THR A O 3
ATOM 2712 N N . SER A 1 15 ? -3.319 -3.129 4.026 1.00 0.00 15 SER A N 3
ATOM 2713 C CA . SER A 1 15 ? -2.761 -3.051 2.680 1.00 0.00 15 SER A CA 3
ATOM 2714 C C . SER A 1 15 ? -3.042 -4.326 1.895 1.00 0.00 15 SER A C 3
ATOM 2715 O O . SER A 1 15 ? -3.573 -4.279 0.785 1.00 0.00 15 SER A O 3
ATOM 2723 N N . GLU A 1 16 ? -2.692 -5.465 2.479 1.00 0.00 16 GLU A N 3
ATOM 2724 C CA . GLU A 1 16 ? -2.918 -6.750 1.831 1.00 0.00 16 GLU A CA 3
ATOM 2725 C C . GLU A 1 16 ? -4.412 -7.038 1.706 1.00 0.00 16 GLU A C 3
ATOM 2726 O O . GLU A 1 16 ? -4.823 -7.919 0.950 1.00 0.00 16 GLU A O 3
ATOM 2738 N N . GLN A 1 17 ? -5.222 -6.291 2.454 1.00 0.00 17 GLN A N 3
ATOM 2739 C CA . GLN A 1 17 ? -6.669 -6.469 2.425 1.00 0.00 17 GLN A CA 3
ATOM 2740 C C . GLN A 1 17 ? -7.316 -5.577 1.371 1.00 0.00 17 GLN A C 3
ATOM 2741 O O . GLN A 1 17 ? -8.360 -5.917 0.814 1.00 0.00 17 GLN A O 3
ATOM 2755 N N . VAL A 1 18 ? -6.697 -4.430 1.109 1.00 0.00 18 VAL A N 3
ATOM 2756 C CA . VAL A 1 18 ? -7.223 -3.486 0.130 1.00 0.00 18 VAL A CA 3
ATOM 2757 C C . VAL A 1 18 ? -6.681 -3.761 -1.272 1.00 0.00 18 VAL A C 3
ATOM 2758 O O . VAL A 1 18 ? -7.274 -3.340 -2.264 1.00 0.00 18 VAL A O 3
ATOM 2771 N N . LYS A 1 19 ? -5.555 -4.461 -1.352 1.00 0.00 19 LYS A N 3
ATOM 2772 C CA . LYS A 1 19 ? -4.946 -4.777 -2.641 1.00 0.00 19 LYS A CA 3
ATOM 2773 C C . LYS A 1 19 ? -5.920 -5.538 -3.538 1.00 0.00 19 LYS A C 3
ATOM 2774 O O . LYS A 1 19 ? -5.869 -5.421 -4.763 1.00 0.00 19 LYS A O 3
ATOM 2793 N N . GLU A 1 20 ? -6.805 -6.314 -2.923 1.00 0.00 20 GLU A N 3
ATOM 2794 C CA . GLU A 1 20 ? -7.789 -7.090 -3.671 1.00 0.00 20 GLU A CA 3
ATOM 2795 C C . GLU A 1 20 ? -8.871 -6.184 -4.248 1.00 0.00 20 GLU A C 3
ATOM 2796 O O . GLU A 1 20 ? -9.366 -6.415 -5.351 1.00 0.00 20 GLU A O 3
ATOM 2808 N N . LEU A 1 21 ? -9.231 -5.149 -3.496 1.00 0.00 21 LEU A N 3
ATOM 2809 C CA . LEU A 1 21 ? -10.253 -4.204 -3.933 1.00 0.00 21 LEU A CA 3
ATOM 2810 C C . LEU A 1 21 ? -9.637 -3.085 -4.766 1.00 0.00 21 LEU A C 3
ATOM 2811 O O . LEU A 1 21 ? -10.298 -2.499 -5.624 1.00 0.00 21 LEU A O 3
ATOM 2827 N N . PHE A 1 22 ? -8.366 -2.792 -4.506 1.00 0.00 22 PHE A N 3
ATOM 2828 C CA . PHE A 1 22 ? -7.654 -1.744 -5.227 1.00 0.00 22 PHE A CA 3
ATOM 2829 C C . PHE A 1 22 ? -7.669 -2.001 -6.733 1.00 0.00 22 PHE A C 3
ATOM 2830 O O . PHE A 1 22 ? -7.492 -1.079 -7.529 1.00 0.00 22 PHE A O 3
ATOM 2847 N N . SER A 1 23 ? -7.879 -3.255 -7.118 1.00 0.00 23 SER A N 3
ATOM 2848 C CA . SER A 1 23 ? -7.915 -3.625 -8.529 1.00 0.00 23 SER A CA 3
ATOM 2849 C C . SER A 1 23 ? -9.293 -3.364 -9.134 1.00 0.00 23 SER A C 3
ATOM 2850 O O . SER A 1 23 ? -9.432 -3.241 -10.350 1.00 0.00 23 SER A O 3
ATOM 2858 N N . GLN A 1 24 ? -10.309 -3.284 -8.280 1.00 0.00 24 GLN A N 3
ATOM 2859 C CA . GLN A 1 24 ? -11.673 -3.043 -8.737 1.00 0.00 24 GLN A CA 3
ATOM 2860 C C . GLN A 1 24 ? -11.972 -1.548 -8.812 1.00 0.00 24 GLN A C 3
ATOM 2861 O O . GLN A 1 24 ? -12.575 -1.075 -9.775 1.00 0.00 24 GLN A O 3
ATOM 2875 N N . PHE A 1 25 ? -11.552 -0.811 -7.789 1.00 0.00 25 PHE A N 3
ATOM 2876 C CA . PHE A 1 25 ? -11.782 0.629 -7.741 1.00 0.00 25 PHE A CA 3
ATOM 2877 C C . PHE A 1 25 ? -10.534 1.400 -8.160 1.00 0.00 25 PHE A C 3
ATOM 2878 O O . PHE A 1 25 ? -10.627 2.501 -8.703 1.00 0.00 25 PHE A O 3
ATOM 2895 N N . GLY A 1 26 ? -9.368 0.817 -7.904 1.00 0.00 26 GLY A N 3
ATOM 2896 C CA . GLY A 1 26 ? -8.121 1.467 -8.262 1.00 0.00 26 GLY A CA 3
ATOM 2897 C C . GLY A 1 26 ? -7.577 0.990 -9.594 1.00 0.00 26 GLY A C 3
ATOM 2898 O O . GLY A 1 26 ? -6.786 1.685 -10.232 1.00 0.00 26 GLY A O 3
ATOM 2902 N N . LYS A 1 27 ? -7.999 -0.198 -10.017 1.00 0.00 27 LYS A N 3
ATOM 2903 C CA . LYS A 1 27 ? -7.547 -0.764 -11.280 1.00 0.00 27 LYS A CA 3
ATOM 2904 C C . LYS A 1 27 ? -6.040 -1.002 -11.262 1.00 0.00 27 LYS A C 3
ATOM 2905 O O . LYS A 1 27 ? -5.373 -0.907 -12.291 1.00 0.00 27 LYS A O 3
ATOM 2924 N N . VAL A 1 28 ? -5.509 -1.309 -10.082 1.00 0.00 28 VAL A N 3
ATOM 2925 C CA . VAL A 1 28 ? -4.082 -1.560 -9.925 1.00 0.00 28 VAL A CA 3
ATOM 2926 C C . VAL A 1 28 ? -3.607 -2.657 -10.876 1.00 0.00 28 VAL A C 3
ATOM 2927 O O . VAL A 1 28 ? -4.314 -3.636 -11.111 1.00 0.00 28 VAL A O 3
ATOM 2940 N N . PHE A 1 29 ? -2.407 -2.482 -11.419 1.00 0.00 29 PHE A N 3
ATOM 2941 C CA . PHE A 1 29 ? -1.839 -3.455 -12.344 1.00 0.00 29 PHE A CA 3
ATOM 2942 C C . PHE A 1 29 ? -1.155 -4.590 -11.589 1.00 0.00 29 PHE A C 3
ATOM 2943 O O . PHE A 1 29 ? -1.295 -5.759 -11.946 1.00 0.00 29 PHE A O 3
ATOM 2960 N N . ASN A 1 30 ? -0.413 -4.236 -10.544 1.00 0.00 30 ASN A N 3
ATOM 2961 C CA . ASN A 1 30 ? 0.292 -5.226 -9.739 1.00 0.00 30 ASN A CA 3
ATOM 2962 C C . ASN A 1 30 ? 0.550 -4.699 -8.331 1.00 0.00 30 ASN A C 3
ATOM 2963 O O . ASN A 1 30 ? 0.519 -3.492 -8.092 1.00 0.00 30 ASN A O 3
ATOM 2974 N N . VAL A 1 31 ? 0.807 -5.615 -7.403 1.00 0.00 31 VAL A N 3
ATOM 2975 C CA . VAL A 1 31 ? 1.072 -5.247 -6.018 1.00 0.00 31 VAL A CA 3
ATOM 2976 C C . VAL A 1 31 ? 2.027 -6.241 -5.363 1.00 0.00 31 VAL A C 3
ATOM 2977 O O . VAL A 1 31 ? 2.066 -7.414 -5.734 1.00 0.00 31 VAL A O 3
ATOM 2990 N N . LYS A 1 32 ? 2.797 -5.766 -4.390 1.00 0.00 32 LYS A N 3
ATOM 2991 C CA . LYS A 1 32 ? 3.750 -6.618 -3.690 1.00 0.00 32 LYS A CA 3
ATOM 2992 C C . LYS A 1 32 ? 4.422 -5.865 -2.545 1.00 0.00 32 LYS A C 3
ATOM 2993 O O . LYS A 1 32 ? 4.898 -4.743 -2.721 1.00 0.00 32 LYS A O 3
ATOM 3012 N N . LEU A 1 33 ? 4.460 -6.493 -1.375 1.00 0.00 33 LEU A N 3
ATOM 3013 C CA . LEU A 1 33 ? 5.078 -5.887 -0.200 1.00 0.00 33 LEU A CA 3
ATOM 3014 C C . LEU A 1 33 ? 6.459 -6.484 0.048 1.00 0.00 33 LEU A C 3
ATOM 3015 O O . LEU A 1 33 ? 6.954 -7.279 -0.753 1.00 0.00 33 LEU A O 3
ATOM 3031 N N . ILE A 1 34 ? 7.079 -6.099 1.159 1.00 0.00 34 ILE A N 3
ATOM 3032 C CA . ILE A 1 34 ? 8.405 -6.604 1.503 1.00 0.00 34 ILE A CA 3
ATOM 3033 C C . ILE A 1 34 ? 8.337 -7.595 2.660 1.00 0.00 34 ILE A C 3
ATOM 3034 O O . ILE A 1 34 ? 7.310 -7.713 3.330 1.00 0.00 34 ILE A O 3
ATOM 3050 N N . TYR A 1 35 ? 9.437 -8.304 2.890 1.00 0.00 35 TYR A N 3
ATOM 3051 C CA . TYR A 1 35 ? 9.505 -9.286 3.967 1.00 0.00 35 TYR A CA 3
ATOM 3052 C C . TYR A 1 35 ? 10.914 -9.360 4.546 1.00 0.00 35 TYR A C 3
ATOM 3053 O O . TYR A 1 35 ? 11.887 -8.991 3.888 1.00 0.00 35 TYR A O 3
ATOM 3071 N N . ASP A 1 36 ? 11.018 -9.840 5.781 1.00 0.00 36 ASP A N 3
ATOM 3072 C CA . ASP A 1 36 ? 12.309 -9.962 6.446 1.00 0.00 36 ASP A CA 3
ATOM 3073 C C . ASP A 1 36 ? 13.230 -10.902 5.676 1.00 0.00 36 ASP A C 3
ATOM 3074 O O . ASP A 1 36 ? 12.768 -11.784 4.951 1.00 0.00 36 ASP A O 3
ATOM 3083 N N . ARG A 1 37 ? 14.536 -10.707 5.836 1.00 0.00 37 ARG A N 3
ATOM 3084 C CA . ARG A 1 37 ? 15.521 -11.538 5.154 1.00 0.00 37 ARG A CA 3
ATOM 3085 C C . ARG A 1 37 ? 15.975 -12.688 6.047 1.00 0.00 37 ARG A C 3
ATOM 3086 O O . ARG A 1 37 ? 17.171 -12.960 6.170 1.00 0.00 37 ARG A O 3
ATOM 3107 N N . GLU A 1 38 ? 15.013 -13.360 6.669 1.00 0.00 38 GLU A N 3
ATOM 3108 C CA . GLU A 1 38 ? 15.312 -14.482 7.553 1.00 0.00 38 GLU A CA 3
ATOM 3109 C C . GLU A 1 38 ? 14.027 -15.125 8.066 1.00 0.00 38 GLU A C 3
ATOM 3110 O O . GLU A 1 38 ? 13.927 -16.348 8.159 1.00 0.00 38 GLU A O 3
ATOM 3122 N N . THR A 1 39 ? 13.047 -14.291 8.397 1.00 0.00 39 THR A N 3
ATOM 3123 C CA . THR A 1 39 ? 11.767 -14.776 8.900 1.00 0.00 39 THR A CA 3
ATOM 3124 C C . THR A 1 39 ? 10.706 -14.768 7.801 1.00 0.00 39 THR A C 3
ATOM 3125 O O . THR A 1 39 ? 9.681 -15.442 7.912 1.00 0.00 39 THR A O 3
ATOM 3136 N N . LYS A 1 40 ? 10.957 -14.003 6.740 1.00 0.00 40 LYS A N 3
ATOM 3137 C CA . LYS A 1 40 ? 10.021 -13.911 5.625 1.00 0.00 40 LYS A CA 3
ATOM 3138 C C . LYS A 1 40 ? 8.698 -13.300 6.074 1.00 0.00 40 LYS A C 3
ATOM 3139 O O . LYS A 1 40 ? 7.631 -13.671 5.582 1.00 0.00 40 LYS A O 3
ATOM 3158 N N . LYS A 1 41 ? 8.774 -12.360 7.010 1.00 0.00 41 LYS A N 3
ATOM 3159 C CA . LYS A 1 41 ? 7.582 -11.695 7.526 1.00 0.00 41 LYS A CA 3
ATOM 3160 C C . LYS A 1 41 ? 7.572 -10.218 7.133 1.00 0.00 41 LYS A C 3
ATOM 3161 O O . LYS A 1 41 ? 8.615 -9.565 7.122 1.00 0.00 41 LYS A O 3
ATOM 3180 N N . PRO A 1 42 ? 6.388 -9.669 6.805 1.00 0.00 42 PRO A N 3
ATOM 3181 C CA . PRO A 1 42 ? 6.255 -8.262 6.411 1.00 0.00 42 PRO A CA 3
ATOM 3182 C C . PRO A 1 42 ? 6.846 -7.313 7.447 1.00 0.00 42 PRO A C 3
ATOM 3183 O O . PRO A 1 42 ? 6.386 -7.260 8.588 1.00 0.00 42 PRO A O 3
ATOM 3194 N N . LYS A 1 43 ? 7.867 -6.565 7.043 1.00 0.00 43 LYS A N 3
ATOM 3195 C CA . LYS A 1 43 ? 8.518 -5.616 7.938 1.00 0.00 43 LYS A CA 3
ATOM 3196 C C . LYS A 1 43 ? 7.528 -4.561 8.420 1.00 0.00 43 LYS A C 3
ATOM 3197 O O . LYS A 1 43 ? 7.144 -4.544 9.590 1.00 0.00 43 LYS A O 3
ATOM 3216 N N . GLY A 1 44 ? 7.116 -3.684 7.511 1.00 0.00 44 GLY A N 3
ATOM 3217 C CA . GLY A 1 44 ? 6.172 -2.640 7.864 1.00 0.00 44 GLY A CA 3
ATOM 3218 C C . GLY A 1 44 ? 5.896 -1.687 6.717 1.00 0.00 44 GLY A C 3
ATOM 3219 O O . GLY A 1 44 ? 5.701 -0.491 6.931 1.00 0.00 44 GLY A O 3
ATOM 3223 N N . PHE A 1 45 ? 5.874 -2.216 5.497 1.00 0.00 45 PHE A N 3
ATOM 3224 C CA . PHE A 1 45 ? 5.615 -1.402 4.314 1.00 0.00 45 PHE A CA 3
ATOM 3225 C C . PHE A 1 45 ? 5.613 -2.256 3.050 1.00 0.00 45 PHE A C 3
ATOM 3226 O O . PHE A 1 45 ? 5.940 -3.443 3.088 1.00 0.00 45 PHE A O 3
ATOM 3243 N N . GLY A 1 46 ? 5.241 -1.643 1.931 1.00 0.00 46 GLY A N 3
ATOM 3244 C CA . GLY A 1 46 ? 5.202 -2.359 0.669 1.00 0.00 46 GLY A CA 3
ATOM 3245 C C . GLY A 1 46 ? 5.171 -1.425 -0.525 1.00 0.00 46 GLY A C 3
ATOM 3246 O O . GLY A 1 46 ? 5.464 -0.236 -0.399 1.00 0.00 46 GLY A O 3
ATOM 3250 N N . PHE A 1 47 ? 4.813 -1.964 -1.687 1.00 0.00 47 PHE A N 3
ATOM 3251 C CA . PHE A 1 47 ? 4.746 -1.169 -2.908 1.00 0.00 47 PHE A CA 3
ATOM 3252 C C . PHE A 1 47 ? 3.510 -1.525 -3.726 1.00 0.00 47 PHE A C 3
ATOM 3253 O O . PHE A 1 47 ? 2.881 -2.560 -3.504 1.00 0.00 47 PHE A O 3
ATOM 3270 N N . VAL A 1 48 ? 3.169 -0.660 -4.677 1.00 0.00 48 VAL A N 3
ATOM 3271 C CA . VAL A 1 48 ? 2.010 -0.881 -5.535 1.00 0.00 48 VAL A CA 3
ATOM 3272 C C . VAL A 1 48 ? 2.223 -0.256 -6.910 1.00 0.00 48 VAL A C 3
ATOM 3273 O O . VAL A 1 48 ? 2.947 0.729 -7.048 1.00 0.00 48 VAL A O 3
ATOM 3286 N N . GLU A 1 49 ? 1.587 -0.835 -7.924 1.00 0.00 49 GLU A N 3
ATOM 3287 C CA . GLU A 1 49 ? 1.709 -0.334 -9.288 1.00 0.00 49 GLU A CA 3
ATOM 3288 C C . GLU A 1 49 ? 0.381 0.231 -9.781 1.00 0.00 49 GLU A C 3
ATOM 3289 O O . GLU A 1 49 ? -0.577 -0.511 -10.003 1.00 0.00 49 GLU A O 3
ATOM 3301 N N . MET A 1 50 ? 0.330 1.548 -9.951 1.00 0.00 50 MET A N 3
ATOM 3302 C CA . MET A 1 50 ? -0.881 2.213 -10.418 1.00 0.00 50 MET A CA 3
ATOM 3303 C C . MET A 1 50 ? -0.539 3.435 -11.264 1.00 0.00 50 MET A C 3
ATOM 3304 O O . MET A 1 50 ? 0.631 3.712 -11.527 1.00 0.00 50 MET A O 3
ATOM 3318 N N . GLN A 1 51 ? -1.568 4.162 -11.688 1.00 0.00 51 GLN A N 3
ATOM 3319 C CA . GLN A 1 51 ? -1.377 5.354 -12.504 1.00 0.00 51 GLN A CA 3
ATOM 3320 C C . GLN A 1 51 ? -1.137 6.581 -11.628 1.00 0.00 51 GLN A C 3
ATOM 3321 O O . GLN A 1 51 ? -1.654 6.671 -10.515 1.00 0.00 51 GLN A O 3
ATOM 3335 N N . GLU A 1 52 ? -0.349 7.521 -12.139 1.00 0.00 52 GLU A N 3
ATOM 3336 C CA . GLU A 1 52 ? -0.039 8.742 -11.404 1.00 0.00 52 GLU A CA 3
ATOM 3337 C C . GLU A 1 52 ? -1.312 9.500 -11.038 1.00 0.00 52 GLU A C 3
ATOM 3338 O O . GLU A 1 52 ? -1.395 10.117 -9.976 1.00 0.00 52 GLU A O 3
ATOM 3350 N N . GLU A 1 53 ? -2.302 9.450 -11.924 1.00 0.00 53 GLU A N 3
ATOM 3351 C CA . GLU A 1 53 ? -3.570 10.132 -11.693 1.00 0.00 53 GLU A CA 3
ATOM 3352 C C . GLU A 1 53 ? -4.236 9.626 -10.417 1.00 0.00 53 GLU A C 3
ATOM 3353 O O . GLU A 1 53 ? -4.738 10.412 -9.613 1.00 0.00 53 GLU A O 3
ATOM 3365 N N . SER A 1 54 ? -4.239 8.308 -10.238 1.00 0.00 54 SER A N 3
ATOM 3366 C CA . SER A 1 54 ? -4.844 7.699 -9.060 1.00 0.00 54 SER A CA 3
ATOM 3367 C C . SER A 1 54 ? -3.936 7.848 -7.843 1.00 0.00 54 SER A C 3
ATOM 3368 O O . SER A 1 54 ? -4.410 7.963 -6.713 1.00 0.00 54 SER A O 3
ATOM 3376 N N . VAL A 1 55 ? -2.628 7.844 -8.082 1.00 0.00 55 VAL A N 3
ATOM 3377 C CA . VAL A 1 55 ? -1.654 7.978 -7.006 1.00 0.00 55 VAL A CA 3
ATOM 3378 C C . VAL A 1 55 ? -1.684 9.382 -6.406 1.00 0.00 55 VAL A C 3
ATOM 3379 O O . VAL A 1 55 ? -1.503 9.556 -5.202 1.00 0.00 55 VAL A O 3
ATOM 3392 N N . SER A 1 56 ? -1.909 10.378 -7.256 1.00 0.00 56 SER A N 3
ATOM 3393 C CA . SER A 1 56 ? -1.959 11.767 -6.811 1.00 0.00 56 SER A CA 3
ATOM 3394 C C . SER A 1 56 ? -3.063 11.976 -5.779 1.00 0.00 56 SER A C 3
ATOM 3395 O O . SER A 1 56 ? -2.864 12.657 -4.774 1.00 0.00 56 SER A O 3
ATOM 3403 N N . GLU A 1 57 ? -4.229 11.394 -6.038 1.00 0.00 57 GLU A N 3
ATOM 3404 C CA . GLU A 1 57 ? -5.366 11.525 -5.132 1.00 0.00 57 GLU A CA 3
ATOM 3405 C C . GLU A 1 57 ? -5.373 10.412 -4.087 1.00 0.00 57 GLU A C 3
ATOM 3406 O O . GLU A 1 57 ? -5.887 10.590 -2.983 1.00 0.00 57 GLU A O 3
ATOM 3418 N N . ALA A 1 58 ? -4.804 9.265 -4.442 1.00 0.00 58 ALA A N 3
ATOM 3419 C CA . ALA A 1 58 ? -4.751 8.124 -3.534 1.00 0.00 58 ALA A CA 3
ATOM 3420 C C . ALA A 1 58 ? -4.061 8.488 -2.222 1.00 0.00 58 ALA A C 3
ATOM 3421 O O . ALA A 1 58 ? -4.506 8.091 -1.151 1.00 0.00 58 ALA A O 3
ATOM 3428 N N . ILE A 1 59 ? -2.974 9.242 -2.317 1.00 0.00 59 ILE A N 3
ATOM 3429 C CA . ILE A 1 59 ? -2.217 9.661 -1.140 1.00 0.00 59 ILE A CA 3
ATOM 3430 C C . ILE A 1 59 ? -2.735 10.993 -0.603 1.00 0.00 59 ILE A C 3
ATOM 3431 O O . ILE A 1 59 ? -2.615 11.288 0.587 1.00 0.00 59 ILE A O 3
ATOM 3447 N N . ALA A 1 60 ? -3.304 11.795 -1.492 1.00 0.00 60 ALA A N 3
ATOM 3448 C CA . ALA A 1 60 ? -3.835 13.104 -1.131 1.00 0.00 60 ALA A CA 3
ATOM 3449 C C . ALA A 1 60 ? -4.806 13.041 0.046 1.00 0.00 60 ALA A C 3
ATOM 3450 O O . ALA A 1 60 ? -4.604 13.707 1.062 1.00 0.00 60 ALA A O 3
ATOM 3457 N N . LYS A 1 61 ? -5.872 12.264 -0.106 1.00 0.00 61 LYS A N 3
ATOM 3458 C CA . LYS A 1 61 ? -6.888 12.149 0.938 1.00 0.00 61 LYS A CA 3
ATOM 3459 C C . LYS A 1 61 ? -6.591 11.017 1.918 1.00 0.00 61 LYS A C 3
ATOM 3460 O O . LYS A 1 61 ? -7.219 10.929 2.973 1.00 0.00 61 LYS A O 3
ATOM 3479 N N . LEU A 1 62 ? -5.654 10.145 1.572 1.00 0.00 62 LEU A N 3
ATOM 3480 C CA . LEU A 1 62 ? -5.318 9.022 2.440 1.00 0.00 62 LEU A CA 3
ATOM 3481 C C . LEU A 1 62 ? -4.210 9.380 3.425 1.00 0.00 62 LEU A C 3
ATOM 3482 O O . LEU A 1 62 ? -4.464 9.577 4.613 1.00 0.00 62 LEU A O 3
ATOM 3498 N N . ASP A 1 63 ? -2.978 9.448 2.928 1.00 0.00 63 ASP A N 3
ATOM 3499 C CA . ASP A 1 63 ? -1.830 9.767 3.771 1.00 0.00 63 ASP A CA 3
ATOM 3500 C C . ASP A 1 63 ? -2.086 11.012 4.619 1.00 0.00 63 ASP A C 3
ATOM 3501 O O . ASP A 1 63 ? -2.502 12.051 4.106 1.00 0.00 63 ASP A O 3
ATOM 3510 N N . ASN A 1 64 ? -1.830 10.896 5.917 1.00 0.00 64 ASN A N 3
ATOM 3511 C CA . ASN A 1 64 ? -2.028 12.006 6.840 1.00 0.00 64 ASN A CA 3
ATOM 3512 C C . ASN A 1 64 ? -1.589 11.626 8.251 1.00 0.00 64 ASN A C 3
ATOM 3513 O O . ASN A 1 64 ? -0.926 12.405 8.937 1.00 0.00 64 ASN A O 3
ATOM 3524 N N . THR A 1 65 ? -1.964 10.425 8.678 1.00 0.00 65 THR A N 3
ATOM 3525 C CA . THR A 1 65 ? -1.610 9.941 10.007 1.00 0.00 65 THR A CA 3
ATOM 3526 C C . THR A 1 65 ? -1.481 8.420 10.015 1.00 0.00 65 THR A C 3
ATOM 3527 O O . THR A 1 65 ? -1.578 7.775 8.972 1.00 0.00 65 THR A O 3
ATOM 3538 N N . ASP A 1 66 ? -1.259 7.855 11.198 1.00 0.00 66 ASP A N 3
ATOM 3539 C CA . ASP A 1 66 ? -1.116 6.412 11.341 1.00 0.00 66 ASP A CA 3
ATOM 3540 C C . ASP A 1 66 ? -2.350 5.804 12.000 1.00 0.00 66 ASP A C 3
ATOM 3541 O O . ASP A 1 66 ? -2.501 5.853 13.221 1.00 0.00 66 ASP A O 3
ATOM 3550 N N . PHE A 1 67 ? -3.231 5.232 11.185 1.00 0.00 67 PHE A N 3
ATOM 3551 C CA . PHE A 1 67 ? -4.452 4.614 11.690 1.00 0.00 67 PHE A CA 3
ATOM 3552 C C . PHE A 1 67 ? -4.487 3.125 11.356 1.00 0.00 67 PHE A C 3
ATOM 3553 O O . PHE A 1 67 ? -3.488 2.552 10.923 1.00 0.00 67 PHE A O 3
ATOM 3570 N N . MET A 1 68 ? -5.645 2.505 11.562 1.00 0.00 68 MET A N 3
ATOM 3571 C CA . MET A 1 68 ? -5.811 1.084 11.283 1.00 0.00 68 MET A CA 3
ATOM 3572 C C . MET A 1 68 ? -6.308 0.862 9.857 1.00 0.00 68 MET A C 3
ATOM 3573 O O . MET A 1 68 ? -7.301 0.168 9.635 1.00 0.00 68 MET A O 3
ATOM 3587 N N . GLY A 1 69 ? -5.609 1.454 8.895 1.00 0.00 69 GLY A N 3
ATOM 3588 C CA . GLY A 1 69 ? -5.994 1.309 7.503 1.00 0.00 69 GLY A CA 3
ATOM 3589 C C . GLY A 1 69 ? -6.969 2.380 7.054 1.00 0.00 69 GLY A C 3
ATOM 3590 O O . GLY A 1 69 ? -7.769 2.158 6.146 1.00 0.00 69 GLY A O 3
ATOM 3594 N N . ARG A 1 70 ? -6.901 3.545 7.690 1.00 0.00 70 ARG A N 3
ATOM 3595 C CA . ARG A 1 70 ? -7.783 4.655 7.349 1.00 0.00 70 ARG A CA 3
ATOM 3596 C C . ARG A 1 70 ? -7.016 5.755 6.623 1.00 0.00 70 ARG A C 3
ATOM 3597 O O . ARG A 1 70 ? -7.572 6.461 5.781 1.00 0.00 70 ARG A O 3
ATOM 3618 N N . THR A 1 71 ? -5.737 5.895 6.955 1.00 0.00 71 THR A N 3
ATOM 3619 C CA . THR A 1 71 ? -4.893 6.910 6.334 1.00 0.00 71 THR A CA 3
ATOM 3620 C C . THR A 1 71 ? -3.494 6.363 6.060 1.00 0.00 71 THR A C 3
ATOM 3621 O O . THR A 1 71 ? -3.043 6.337 4.916 1.00 0.00 71 THR A O 3
ATOM 3632 N N . ILE A 1 72 ? -2.813 5.927 7.116 1.00 0.00 72 ILE A N 3
ATOM 3633 C CA . ILE A 1 72 ? -1.466 5.382 6.983 1.00 0.00 72 ILE A CA 3
ATOM 3634 C C . ILE A 1 72 ? -0.518 6.410 6.378 1.00 0.00 72 ILE A C 3
ATOM 3635 O O . ILE A 1 72 ? -0.953 7.383 5.764 1.00 0.00 72 ILE A O 3
ATOM 3651 N N . ARG A 1 73 ? 0.782 6.191 6.554 1.00 0.00 73 ARG A N 3
ATOM 3652 C CA . ARG A 1 73 ? 1.788 7.102 6.021 1.00 0.00 73 ARG A CA 3
ATOM 3653 C C . ARG A 1 73 ? 2.139 6.739 4.580 1.00 0.00 73 ARG A C 3
ATOM 3654 O O . ARG A 1 73 ? 3.302 6.496 4.255 1.00 0.00 73 ARG A O 3
ATOM 3675 N N . VAL A 1 74 ? 1.125 6.699 3.722 1.00 0.00 74 VAL A N 3
ATOM 3676 C CA . VAL A 1 74 ? 1.325 6.361 2.317 1.00 0.00 74 VAL A CA 3
ATOM 3677 C C . VAL A 1 74 ? 1.915 7.536 1.543 1.00 0.00 74 VAL A C 3
ATOM 3678 O O . VAL A 1 74 ? 1.813 8.688 1.968 1.00 0.00 74 VAL A O 3
ATOM 3691 N N . THR A 1 75 ? 2.533 7.238 0.404 1.00 0.00 75 THR A N 3
ATOM 3692 C CA . THR A 1 75 ? 3.139 8.269 -0.430 1.00 0.00 75 THR A CA 3
ATOM 3693 C C . THR A 1 75 ? 3.508 7.712 -1.801 1.00 0.00 75 THR A C 3
ATOM 3694 O O . THR A 1 75 ? 3.534 6.497 -2.002 1.00 0.00 75 THR A O 3
ATOM 3705 N N . GLU A 1 76 ? 3.793 8.607 -2.741 1.00 0.00 76 GLU A N 3
ATOM 3706 C CA . GLU A 1 76 ? 4.162 8.205 -4.093 1.00 0.00 76 GLU A CA 3
ATOM 3707 C C . GLU A 1 76 ? 5.678 8.183 -4.260 1.00 0.00 76 GLU A C 3
ATOM 3708 O O . GLU A 1 76 ? 6.327 9.229 -4.261 1.00 0.00 76 GLU A O 3
ATOM 3720 N N . ALA A 1 77 ? 6.236 6.985 -4.399 1.00 0.00 77 ALA A N 3
ATOM 3721 C CA . ALA A 1 77 ? 7.676 6.830 -4.567 1.00 0.00 77 ALA A CA 3
ATOM 3722 C C . ALA A 1 77 ? 8.144 7.432 -5.886 1.00 0.00 77 ALA A C 3
ATOM 3723 O O . ALA A 1 77 ? 8.516 8.624 -5.894 1.00 0.00 77 ALA A O 3
ATOM 3730 N N . MET A 1 1 ? 2.054 5.452 -14.958 1.00 0.00 1 MET A N 4
ATOM 3731 C CA . MET A 1 1 ? 2.649 4.333 -14.180 1.00 0.00 1 MET A CA 4
ATOM 3732 C C . MET A 1 1 ? 3.618 4.850 -13.121 1.00 0.00 1 MET A C 4
ATOM 3733 O O . MET A 1 1 ? 4.730 5.272 -13.437 1.00 0.00 1 MET A O 4
ATOM 3749 N N . ARG A 1 2 ? 3.187 4.813 -11.864 1.00 0.00 2 ARG A N 4
ATOM 3750 C CA . ARG A 1 2 ? 4.016 5.277 -10.758 1.00 0.00 2 ARG A CA 4
ATOM 3751 C C . ARG A 1 2 ? 4.059 4.241 -9.640 1.00 0.00 2 ARG A C 4
ATOM 3752 O O . ARG A 1 2 ? 3.205 3.359 -9.564 1.00 0.00 2 ARG A O 4
ATOM 3773 N N . ASN A 1 3 ? 5.061 4.356 -8.773 1.00 0.00 3 ASN A N 4
ATOM 3774 C CA . ASN A 1 3 ? 5.216 3.430 -7.658 1.00 0.00 3 ASN A CA 4
ATOM 3775 C C . ASN A 1 3 ? 4.758 4.070 -6.352 1.00 0.00 3 ASN A C 4
ATOM 3776 O O . ASN A 1 3 ? 5.304 5.086 -5.922 1.00 0.00 3 ASN A O 4
ATOM 3787 N N . ILE A 1 4 ? 3.751 3.470 -5.725 1.00 0.00 4 ILE A N 4
ATOM 3788 C CA . ILE A 1 4 ? 3.218 3.982 -4.469 1.00 0.00 4 ILE A CA 4
ATOM 3789 C C . ILE A 1 4 ? 3.893 3.319 -3.273 1.00 0.00 4 ILE A C 4
ATOM 3790 O O . ILE A 1 4 ? 4.020 2.096 -3.218 1.00 0.00 4 ILE A O 4
ATOM 3806 N N . TYR A 1 5 ? 4.324 4.135 -2.316 1.00 0.00 5 TYR A N 4
ATOM 3807 C CA . TYR A 1 5 ? 4.985 3.629 -1.119 1.00 0.00 5 TYR A CA 4
ATOM 3808 C C . TYR A 1 5 ? 4.106 3.828 0.112 1.00 0.00 5 TYR A C 4
ATOM 3809 O O . TYR A 1 5 ? 3.656 4.938 0.392 1.00 0.00 5 TYR A O 4
ATOM 3827 N N . VAL A 1 6 ? 3.862 2.744 0.841 1.00 0.00 6 VAL A N 4
ATOM 3828 C CA . VAL A 1 6 ? 3.035 2.801 2.040 1.00 0.00 6 VAL A CA 4
ATOM 3829 C C . VAL A 1 6 ? 3.717 2.105 3.214 1.00 0.00 6 VAL A C 4
ATOM 3830 O O . VAL A 1 6 ? 4.413 1.105 3.036 1.00 0.00 6 VAL A O 4
ATOM 3843 N N . GLY A 1 7 ? 3.513 2.641 4.413 1.00 0.00 7 GLY A N 4
ATOM 3844 C CA . GLY A 1 7 ? 4.115 2.060 5.598 1.00 0.00 7 GLY A CA 4
ATOM 3845 C C . GLY A 1 7 ? 3.083 1.652 6.632 1.00 0.00 7 GLY A C 4
ATOM 3846 O O . GLY A 1 7 ? 1.880 1.727 6.380 1.00 0.00 7 GLY A O 4
ATOM 3850 N N . ASN A 1 8 ? 3.554 1.219 7.797 1.00 0.00 8 ASN A N 4
ATOM 3851 C CA . ASN A 1 8 ? 2.664 0.799 8.872 1.00 0.00 8 ASN A CA 4
ATOM 3852 C C . ASN A 1 8 ? 1.793 -0.375 8.430 1.00 0.00 8 ASN A C 4
ATOM 3853 O O . ASN A 1 8 ? 0.599 -0.421 8.728 1.00 0.00 8 ASN A O 4
ATOM 3864 N N . LEU A 1 9 ? 2.399 -1.321 7.720 1.00 0.00 9 LEU A N 4
ATOM 3865 C CA . LEU A 1 9 ? 1.678 -2.494 7.239 1.00 0.00 9 LEU A CA 4
ATOM 3866 C C . LEU A 1 9 ? 2.012 -3.721 8.081 1.00 0.00 9 LEU A C 4
ATOM 3867 O O . LEU A 1 9 ? 2.784 -3.641 9.035 1.00 0.00 9 LEU A O 4
ATOM 3883 N N . VAL A 1 10 ? 1.422 -4.856 7.720 1.00 0.00 10 VAL A N 4
ATOM 3884 C CA . VAL A 1 10 ? 1.654 -6.102 8.441 1.00 0.00 10 VAL A CA 4
ATOM 3885 C C . VAL A 1 10 ? 0.988 -7.276 7.724 1.00 0.00 10 VAL A C 4
ATOM 3886 O O . VAL A 1 10 ? 0.216 -7.081 6.786 1.00 0.00 10 VAL A O 4
ATOM 3899 N N . TYR A 1 11 ? 1.301 -8.495 8.164 1.00 0.00 11 TYR A N 4
ATOM 3900 C CA . TYR A 1 11 ? 0.743 -9.708 7.563 1.00 0.00 11 TYR A CA 4
ATOM 3901 C C . TYR A 1 11 ? -0.737 -9.542 7.215 1.00 0.00 11 TYR A C 4
ATOM 3902 O O . TYR A 1 11 ? -1.201 -10.041 6.190 1.00 0.00 11 TYR A O 4
ATOM 3920 N N . SER A 1 12 ? -1.473 -8.840 8.072 1.00 0.00 12 SER A N 4
ATOM 3921 C CA . SER A 1 12 ? -2.896 -8.615 7.847 1.00 0.00 12 SER A CA 4
ATOM 3922 C C . SER A 1 12 ? -3.307 -7.213 8.288 1.00 0.00 12 SER A C 4
ATOM 3923 O O . SER A 1 12 ? -4.221 -7.048 9.098 1.00 0.00 12 SER A O 4
ATOM 3931 N N . ALA A 1 13 ? -2.625 -6.206 7.752 1.00 0.00 13 ALA A N 4
ATOM 3932 C CA . ALA A 1 13 ? -2.918 -4.818 8.093 1.00 0.00 13 ALA A CA 4
ATOM 3933 C C . ALA A 1 13 ? -4.171 -4.327 7.376 1.00 0.00 13 ALA A C 4
ATOM 3934 O O . ALA A 1 13 ? -5.207 -4.105 8.001 1.00 0.00 13 ALA A O 4
ATOM 3941 N N . THR A 1 14 ? -4.068 -4.159 6.062 1.00 0.00 14 THR A N 4
ATOM 3942 C CA . THR A 1 14 ? -5.195 -3.691 5.260 1.00 0.00 14 THR A CA 4
ATOM 3943 C C . THR A 1 14 ? -4.812 -3.590 3.787 1.00 0.00 14 THR A C 4
ATOM 3944 O O . THR A 1 14 ? -5.626 -3.862 2.904 1.00 0.00 14 THR A O 4
ATOM 3955 N N . SER A 1 15 ? -3.569 -3.194 3.525 1.00 0.00 15 SER A N 4
ATOM 3956 C CA . SER A 1 15 ? -3.081 -3.055 2.156 1.00 0.00 15 SER A CA 4
ATOM 3957 C C . SER A 1 15 ? -3.318 -4.332 1.357 1.00 0.00 15 SER A C 4
ATOM 3958 O O . SER A 1 15 ? -3.883 -4.298 0.265 1.00 0.00 15 SER A O 4
ATOM 3966 N N . GLU A 1 16 ? -2.889 -5.459 1.913 1.00 0.00 16 GLU A N 4
ATOM 3967 C CA . GLU A 1 16 ? -3.063 -6.747 1.253 1.00 0.00 16 GLU A CA 4
ATOM 3968 C C . GLU A 1 16 ? -4.542 -7.121 1.169 1.00 0.00 16 GLU A C 4
ATOM 3969 O O . GLU A 1 16 ? -4.921 -8.025 0.425 1.00 0.00 16 GLU A O 4
ATOM 3981 N N . GLN A 1 17 ? -5.374 -6.421 1.937 1.00 0.00 17 GLN A N 4
ATOM 3982 C CA . GLN A 1 17 ? -6.809 -6.682 1.946 1.00 0.00 17 GLN A CA 4
ATOM 3983 C C . GLN A 1 17 ? -7.529 -5.833 0.904 1.00 0.00 17 GLN A C 4
ATOM 3984 O O . GLN A 1 17 ? -8.545 -6.247 0.345 1.00 0.00 17 GLN A O 4
ATOM 3998 N N . VAL A 1 18 ? -7.002 -4.638 0.652 1.00 0.00 18 VAL A N 4
ATOM 3999 C CA . VAL A 1 18 ? -7.601 -3.727 -0.316 1.00 0.00 18 VAL A CA 4
ATOM 4000 C C . VAL A 1 18 ? -7.075 -3.981 -1.727 1.00 0.00 18 VAL A C 4
ATOM 4001 O O . VAL A 1 18 ? -7.743 -3.666 -2.712 1.00 0.00 18 VAL A O 4
ATOM 4014 N N . LYS A 1 19 ? -5.876 -4.550 -1.823 1.00 0.00 19 LYS A N 4
ATOM 4015 C CA . LYS A 1 19 ? -5.271 -4.839 -3.120 1.00 0.00 19 LYS A CA 4
ATOM 4016 C C . LYS A 1 19 ? -6.211 -5.671 -3.989 1.00 0.00 19 LYS A C 4
ATOM 4017 O O . LYS A 1 19 ? -6.170 -5.592 -5.217 1.00 0.00 19 LYS A O 4
ATOM 4036 N N . GLU A 1 20 ? -7.059 -6.466 -3.344 1.00 0.00 20 GLU A N 4
ATOM 4037 C CA . GLU A 1 20 ? -8.012 -7.307 -4.059 1.00 0.00 20 GLU A CA 4
ATOM 4038 C C . GLU A 1 20 ? -9.120 -6.460 -4.676 1.00 0.00 20 GLU A C 4
ATOM 4039 O O . GLU A 1 20 ? -9.631 -6.775 -5.750 1.00 0.00 20 GLU A O 4
ATOM 4051 N N . LEU A 1 21 ? -9.483 -5.382 -3.988 1.00 0.00 21 LEU A N 4
ATOM 4052 C CA . LEU A 1 21 ? -10.529 -4.485 -4.467 1.00 0.00 21 LEU A CA 4
ATOM 4053 C C . LEU A 1 21 ? -9.939 -3.378 -5.335 1.00 0.00 21 LEU A C 4
ATOM 4054 O O . LEU A 1 21 ? -10.606 -2.855 -6.229 1.00 0.00 21 LEU A O 4
ATOM 4070 N N . PHE A 1 22 ? -8.685 -3.026 -5.068 1.00 0.00 22 PHE A N 4
ATOM 4071 C CA . PHE A 1 22 ? -8.003 -1.981 -5.824 1.00 0.00 22 PHE A CA 4
ATOM 4072 C C . PHE A 1 22 ? -8.006 -2.296 -7.319 1.00 0.00 22 PHE A C 4
ATOM 4073 O O . PHE A 1 22 ? -7.942 -1.393 -8.153 1.00 0.00 22 PHE A O 4
ATOM 4090 N N . SER A 1 23 ? -8.081 -3.582 -7.649 1.00 0.00 23 SER A N 4
ATOM 4091 C CA . SER A 1 23 ? -8.094 -4.013 -9.042 1.00 0.00 23 SER A CA 4
ATOM 4092 C C . SER A 1 23 ? -9.460 -3.766 -9.674 1.00 0.00 23 SER A C 4
ATOM 4093 O O . SER A 1 23 ? -9.560 -3.465 -10.864 1.00 0.00 23 SER A O 4
ATOM 4101 N N . GLN A 1 24 ? -10.509 -3.896 -8.871 1.00 0.00 24 GLN A N 4
ATOM 4102 C CA . GLN A 1 24 ? -11.869 -3.686 -9.353 1.00 0.00 24 GLN A CA 4
ATOM 4103 C C . GLN A 1 24 ? -12.297 -2.228 -9.192 1.00 0.00 24 GLN A C 4
ATOM 4104 O O . GLN A 1 24 ? -13.342 -1.822 -9.700 1.00 0.00 24 GLN A O 4
ATOM 4118 N N . PHE A 1 25 ? -11.489 -1.442 -8.483 1.00 0.00 25 PHE A N 4
ATOM 4119 C CA . PHE A 1 25 ? -11.797 -0.034 -8.260 1.00 0.00 25 PHE A CA 4
ATOM 4120 C C . PHE A 1 25 ? -10.811 0.867 -8.998 1.00 0.00 25 PHE A C 4
ATOM 4121 O O . PHE A 1 25 ? -11.187 1.919 -9.517 1.00 0.00 25 PHE A O 4
ATOM 4138 N N . GLY A 1 26 ? -9.548 0.453 -9.039 1.00 0.00 26 GLY A N 4
ATOM 4139 C CA . GLY A 1 26 ? -8.533 1.244 -9.712 1.00 0.00 26 GLY A CA 4
ATOM 4140 C C . GLY A 1 26 ? -7.775 0.466 -10.775 1.00 0.00 26 GLY A C 4
ATOM 4141 O O . GLY A 1 26 ? -6.996 1.044 -11.531 1.00 0.00 26 GLY A O 4
ATOM 4145 N N . LYS A 1 27 ? -8.000 -0.844 -10.835 1.00 0.00 27 LYS A N 4
ATOM 4146 C CA . LYS A 1 27 ? -7.323 -1.683 -11.817 1.00 0.00 27 LYS A CA 4
ATOM 4147 C C . LYS A 1 27 ? -5.812 -1.642 -11.613 1.00 0.00 27 LYS A C 4
ATOM 4148 O O . LYS A 1 27 ? -5.050 -1.468 -12.565 1.00 0.00 27 LYS A O 4
ATOM 4167 N N . VAL A 1 28 ? -5.386 -1.805 -10.365 1.00 0.00 28 VAL A N 4
ATOM 4168 C CA . VAL A 1 28 ? -3.966 -1.787 -10.030 1.00 0.00 28 VAL A CA 4
ATOM 4169 C C . VAL A 1 28 ? -3.186 -2.795 -10.869 1.00 0.00 28 VAL A C 4
ATOM 4170 O O . VAL A 1 28 ? -3.746 -3.778 -11.355 1.00 0.00 28 VAL A O 4
ATOM 4183 N N . PHE A 1 29 ? -1.892 -2.543 -11.035 1.00 0.00 29 PHE A N 4
ATOM 4184 C CA . PHE A 1 29 ? -1.035 -3.427 -11.815 1.00 0.00 29 PHE A CA 4
ATOM 4185 C C . PHE A 1 29 ? -0.358 -4.458 -10.919 1.00 0.00 29 PHE A C 4
ATOM 4186 O O . PHE A 1 29 ? -0.376 -5.655 -11.209 1.00 0.00 29 PHE A O 4
ATOM 4203 N N . ASN A 1 30 ? 0.238 -3.988 -9.829 1.00 0.00 30 ASN A N 4
ATOM 4204 C CA . ASN A 1 30 ? 0.921 -4.871 -8.890 1.00 0.00 30 ASN A CA 4
ATOM 4205 C C . ASN A 1 30 ? 0.761 -4.371 -7.458 1.00 0.00 30 ASN A C 4
ATOM 4206 O O . ASN A 1 30 ? 0.761 -3.167 -7.206 1.00 0.00 30 ASN A O 4
ATOM 4217 N N . VAL A 1 31 ? 0.626 -5.305 -6.523 1.00 0.00 31 VAL A N 4
ATOM 4218 C CA . VAL A 1 31 ? 0.465 -4.962 -5.115 1.00 0.00 31 VAL A CA 4
ATOM 4219 C C . VAL A 1 31 ? 1.043 -6.049 -4.215 1.00 0.00 31 VAL A C 4
ATOM 4220 O O . VAL A 1 31 ? 0.506 -7.153 -4.136 1.00 0.00 31 VAL A O 4
ATOM 4233 N N . LYS A 1 32 ? 2.143 -5.729 -3.540 1.00 0.00 32 LYS A N 4
ATOM 4234 C CA . LYS A 1 32 ? 2.793 -6.681 -2.646 1.00 0.00 32 LYS A CA 4
ATOM 4235 C C . LYS A 1 32 ? 3.565 -5.956 -1.546 1.00 0.00 32 LYS A C 4
ATOM 4236 O O . LYS A 1 32 ? 3.694 -4.732 -1.568 1.00 0.00 32 LYS A O 4
ATOM 4255 N N . LEU A 1 33 ? 4.077 -6.723 -0.589 1.00 0.00 33 LEU A N 4
ATOM 4256 C CA . LEU A 1 33 ? 4.838 -6.156 0.518 1.00 0.00 33 LEU A CA 4
ATOM 4257 C C . LEU A 1 33 ? 6.331 -6.399 0.330 1.00 0.00 33 LEU A C 4
ATOM 4258 O O . LEU A 1 33 ? 6.734 -7.325 -0.374 1.00 0.00 33 LEU A O 4
ATOM 4274 N N . ILE A 1 34 ? 7.148 -5.563 0.962 1.00 0.00 34 ILE A N 4
ATOM 4275 C CA . ILE A 1 34 ? 8.596 -5.689 0.861 1.00 0.00 34 ILE A CA 4
ATOM 4276 C C . ILE A 1 34 ? 9.083 -6.977 1.509 1.00 0.00 34 ILE A C 4
ATOM 4277 O O . ILE A 1 34 ? 10.029 -7.607 1.039 1.00 0.00 34 ILE A O 4
ATOM 4293 N N . TYR A 1 35 ? 8.422 -7.361 2.592 1.00 0.00 35 TYR A N 4
ATOM 4294 C CA . TYR A 1 35 ? 8.772 -8.578 3.322 1.00 0.00 35 TYR A CA 4
ATOM 4295 C C . TYR A 1 35 ? 10.269 -8.633 3.618 1.00 0.00 35 TYR A C 4
ATOM 4296 O O . TYR A 1 35 ? 11.007 -7.695 3.321 1.00 0.00 35 TYR A O 4
ATOM 4314 N N . ASP A 1 36 ? 10.708 -9.741 4.207 1.00 0.00 36 ASP A N 4
ATOM 4315 C CA . ASP A 1 36 ? 12.115 -9.921 4.544 1.00 0.00 36 ASP A CA 4
ATOM 4316 C C . ASP A 1 36 ? 12.758 -10.972 3.643 1.00 0.00 36 ASP A C 4
ATOM 4317 O O . ASP A 1 36 ? 12.142 -11.988 3.321 1.00 0.00 36 ASP A O 4
ATOM 4326 N N . ARG A 1 37 ? 14.000 -10.721 3.242 1.00 0.00 37 ARG A N 4
ATOM 4327 C CA . AR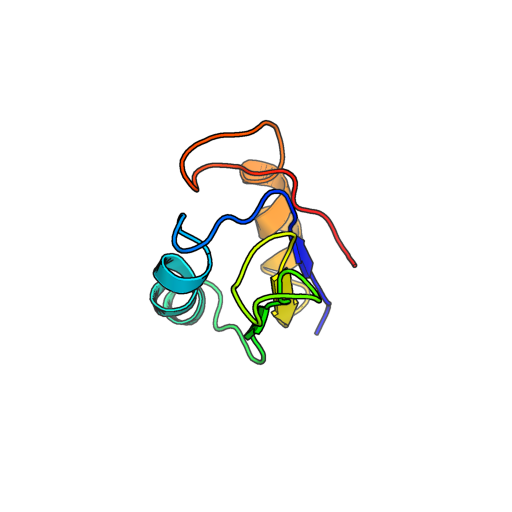G A 1 37 ? 14.725 -11.647 2.378 1.00 0.00 37 ARG A CA 4
ATOM 4328 C C . ARG A 1 37 ? 15.505 -12.665 3.203 1.00 0.00 37 ARG A C 4
ATOM 4329 O O . ARG A 1 37 ? 16.707 -12.850 3.009 1.00 0.00 37 ARG A O 4
ATOM 4350 N N . GLU A 1 38 ? 14.813 -13.327 4.125 1.00 0.00 38 GLU A N 4
ATOM 4351 C CA . GLU A 1 38 ? 15.439 -14.329 4.981 1.00 0.00 38 GLU A CA 4
ATOM 4352 C C . GLU A 1 38 ? 14.409 -14.975 5.902 1.00 0.00 38 GLU A C 4
ATOM 4353 O O . GLU A 1 38 ? 14.440 -16.184 6.132 1.00 0.00 38 GLU A O 4
ATOM 4365 N N . THR A 1 39 ? 13.499 -14.161 6.425 1.00 0.00 39 THR A N 4
ATOM 4366 C CA . THR A 1 39 ? 12.459 -14.651 7.322 1.00 0.00 39 THR A CA 4
ATOM 4367 C C . THR A 1 39 ? 11.109 -14.724 6.613 1.00 0.00 39 THR A C 4
ATOM 4368 O O . THR A 1 39 ? 10.194 -15.409 7.071 1.00 0.00 39 THR A O 4
ATOM 4379 N N . LYS A 1 40 ? 10.987 -14.014 5.494 1.00 0.00 40 LYS A N 4
ATOM 4380 C CA . LYS A 1 40 ? 9.747 -14.001 4.726 1.00 0.00 40 LYS A CA 4
ATOM 4381 C C . LYS A 1 40 ? 8.608 -13.396 5.542 1.00 0.00 40 LYS A C 4
ATOM 4382 O O . LYS A 1 40 ? 7.454 -13.801 5.413 1.00 0.00 40 LYS A O 4
ATOM 4401 N N . LYS A 1 41 ? 8.945 -12.423 6.383 1.00 0.00 41 LYS A N 4
ATOM 4402 C CA . LYS A 1 41 ? 7.952 -11.759 7.220 1.00 0.00 41 LYS A CA 4
ATOM 4403 C C . LYS A 1 41 ? 7.793 -10.294 6.818 1.00 0.00 41 LYS A C 4
ATOM 4404 O O . LYS A 1 41 ? 8.760 -9.644 6.422 1.00 0.00 41 LYS A O 4
ATOM 4423 N N . PRO A 1 42 ? 6.566 -9.753 6.914 1.00 0.00 42 PRO A N 4
ATOM 4424 C CA . PRO A 1 42 ? 6.288 -8.359 6.557 1.00 0.00 42 PRO A CA 4
ATOM 4425 C C . PRO A 1 42 ? 6.805 -7.378 7.604 1.00 0.00 42 PRO A C 4
ATOM 4426 O O . PRO A 1 42 ? 6.401 -7.427 8.766 1.00 0.00 42 PRO A O 4
ATOM 4437 N N . LYS A 1 43 ? 7.698 -6.487 7.185 1.00 0.00 43 LYS A N 4
ATOM 4438 C CA . LYS A 1 43 ? 8.267 -5.495 8.089 1.00 0.00 43 LYS A CA 4
ATOM 4439 C C . LYS A 1 43 ? 7.212 -4.477 8.513 1.00 0.00 43 LYS A C 4
ATOM 4440 O O . LYS A 1 43 ? 6.708 -4.523 9.635 1.00 0.00 43 LYS A O 4
ATOM 4459 N N . GLY A 1 44 ? 6.881 -3.561 7.608 1.00 0.00 44 GLY A N 4
ATOM 4460 C CA . GLY A 1 44 ? 5.886 -2.548 7.910 1.00 0.00 44 GLY A CA 4
ATOM 4461 C C . GLY A 1 44 ? 5.720 -1.539 6.790 1.00 0.00 44 GLY A C 4
ATOM 4462 O O . GLY A 1 44 ? 5.512 -0.352 7.042 1.00 0.00 44 GLY A O 4
ATOM 4466 N N . PHE A 1 45 ? 5.808 -2.010 5.550 1.00 0.00 45 PHE A N 4
ATOM 4467 C CA . PHE A 1 45 ? 5.663 -1.137 4.390 1.00 0.00 45 PHE A CA 4
ATOM 4468 C C . PHE A 1 45 ? 5.736 -1.936 3.092 1.00 0.00 45 PHE A C 4
ATOM 4469 O O . PHE A 1 45 ? 6.622 -2.772 2.913 1.00 0.00 45 PHE A O 4
ATOM 4486 N N . GLY A 1 46 ? 4.796 -1.672 2.189 1.00 0.00 46 GLY A N 4
ATOM 4487 C CA . GLY A 1 46 ? 4.767 -2.372 0.918 1.00 0.00 46 GLY A CA 4
ATOM 4488 C C . GLY A 1 46 ? 4.837 -1.429 -0.266 1.00 0.00 46 GLY A C 4
ATOM 4489 O O . GLY A 1 46 ? 5.281 -0.287 -0.134 1.00 0.00 46 GLY A O 4
ATOM 4493 N N . PHE A 1 47 ? 4.399 -1.904 -1.428 1.00 0.00 47 PHE A N 4
ATOM 4494 C CA . PHE A 1 47 ? 4.417 -1.094 -2.641 1.00 0.00 47 PHE A CA 4
ATOM 4495 C C . PHE A 1 47 ? 3.213 -1.405 -3.526 1.00 0.00 47 PHE A C 4
ATOM 4496 O O . PHE A 1 47 ? 2.677 -2.513 -3.496 1.00 0.00 47 PHE A O 4
ATOM 4513 N N . VAL A 1 48 ? 2.799 -0.419 -4.316 1.00 0.00 48 VAL A N 4
ATOM 4514 C CA . VAL A 1 48 ? 1.662 -0.584 -5.215 1.00 0.00 48 VAL A CA 4
ATOM 4515 C C . VAL A 1 48 ? 1.911 0.127 -6.542 1.00 0.00 48 VAL A C 4
ATOM 4516 O O . VAL A 1 48 ? 2.197 1.325 -6.572 1.00 0.00 48 VAL A O 4
ATOM 4529 N N . GLU A 1 49 ? 1.802 -0.618 -7.637 1.00 0.00 49 GLU A N 4
ATOM 4530 C CA . GLU A 1 49 ? 2.017 -0.058 -8.967 1.00 0.00 49 GLU A CA 4
ATOM 4531 C C . GLU A 1 49 ? 0.694 0.358 -9.603 1.00 0.00 49 GLU A C 4
ATOM 4532 O O . GLU A 1 49 ? -0.110 -0.487 -9.995 1.00 0.00 49 GLU A O 4
ATOM 4544 N N . MET A 1 50 ? 0.477 1.665 -9.703 1.00 0.00 50 MET A N 4
ATOM 4545 C CA . MET A 1 50 ? -0.748 2.193 -10.292 1.00 0.00 50 MET A CA 4
ATOM 4546 C C . MET A 1 50 ? -0.443 3.361 -11.224 1.00 0.00 50 MET A C 4
ATOM 4547 O O . MET A 1 50 ? 0.609 3.993 -11.122 1.00 0.00 50 MET A O 4
ATOM 4561 N N . GLN A 1 51 ? -1.371 3.645 -12.133 1.00 0.00 51 GLN A N 4
ATOM 4562 C CA . GLN A 1 51 ? -1.201 4.739 -13.082 1.00 0.00 51 GLN A CA 4
ATOM 4563 C C . GLN A 1 51 ? -1.107 6.078 -12.357 1.00 0.00 51 GLN A C 4
ATOM 4564 O O . GLN A 1 51 ? -1.597 6.224 -11.238 1.00 0.00 51 GLN A O 4
ATOM 4578 N N . GLU A 1 52 ? -0.471 7.051 -13.000 1.00 0.00 52 GLU A N 4
ATOM 4579 C CA . GLU A 1 52 ? -0.312 8.377 -12.415 1.00 0.00 52 GLU A CA 4
ATOM 4580 C C . GLU A 1 52 ? -1.601 9.184 -12.530 1.00 0.00 52 GLU A C 4
ATOM 4581 O O . GLU A 1 52 ? -1.673 10.161 -13.276 1.00 0.00 52 GLU A O 4
ATOM 4593 N N . GLU A 1 53 ? -2.617 8.769 -11.781 1.00 0.00 53 GLU A N 4
ATOM 4594 C CA . GLU A 1 53 ? -3.905 9.450 -11.791 1.00 0.00 53 GLU A CA 4
ATOM 4595 C C . GLU A 1 53 ? -4.591 9.310 -10.438 1.00 0.00 53 GLU A C 4
ATOM 4596 O O . GLU A 1 53 ? -5.067 10.290 -9.864 1.00 0.00 53 GLU A O 4
ATOM 4608 N N . SER A 1 54 ? -4.630 8.083 -9.931 1.00 0.00 54 SER A N 4
ATOM 4609 C CA . SER A 1 54 ? -5.249 7.807 -8.641 1.00 0.00 54 SER A CA 4
ATOM 4610 C C . SER A 1 54 ? -4.232 7.927 -7.509 1.00 0.00 54 SER A C 4
ATOM 4611 O O . SER A 1 54 ? -4.602 8.096 -6.348 1.00 0.00 54 SER A O 4
ATOM 4619 N N . VAL A 1 55 ? -2.948 7.838 -7.854 1.00 0.00 55 VAL A N 4
ATOM 4620 C CA . VAL A 1 55 ? -1.884 7.936 -6.861 1.00 0.00 55 VAL A CA 4
ATOM 4621 C C . VAL A 1 55 ? -1.932 9.272 -6.127 1.00 0.00 55 VAL A C 4
ATOM 4622 O O . VAL A 1 55 ? -1.862 9.319 -4.899 1.00 0.00 55 VAL A O 4
ATOM 4635 N N . SER A 1 56 ? -2.049 10.357 -6.886 1.00 0.00 56 SER A N 4
ATOM 4636 C CA . SER A 1 56 ? -2.102 11.695 -6.307 1.00 0.00 56 SER A CA 4
ATOM 4637 C C . SER A 1 56 ? -3.233 11.810 -5.289 1.00 0.00 56 SER A C 4
ATOM 4638 O O . SER A 1 56 ? -3.006 12.168 -4.132 1.00 0.00 56 SER A O 4
ATOM 4646 N N . GLU A 1 57 ? -4.451 11.507 -5.726 1.00 0.00 57 GLU A N 4
ATOM 4647 C CA . GLU A 1 57 ? -5.617 11.580 -4.853 1.00 0.00 57 GLU A CA 4
ATOM 4648 C C . GLU A 1 57 ? -5.581 10.484 -3.792 1.00 0.00 57 GLU A C 4
ATOM 4649 O O . GLU A 1 57 ? -6.120 10.648 -2.698 1.00 0.00 57 GLU A O 4
ATOM 4661 N N . ALA A 1 58 ? -4.946 9.364 -4.123 1.00 0.00 58 ALA A N 4
ATOM 4662 C CA . ALA A 1 58 ? -4.845 8.241 -3.198 1.00 0.00 58 ALA A CA 4
ATOM 4663 C C . ALA A 1 58 ? -4.114 8.640 -1.921 1.00 0.00 58 ALA A C 4
ATOM 4664 O O . ALA A 1 58 ? -4.511 8.255 -0.827 1.00 0.00 58 ALA A O 4
ATOM 4671 N N . ILE A 1 59 ? -3.043 9.409 -2.071 1.00 0.00 59 ILE A N 4
ATOM 4672 C CA . ILE A 1 59 ? -2.248 9.861 -0.933 1.00 0.00 59 ILE A CA 4
ATOM 4673 C C . ILE A 1 59 ? -2.763 11.197 -0.400 1.00 0.00 59 ILE A C 4
ATOM 4674 O O . ILE A 1 59 ? -2.596 11.518 0.777 1.00 0.00 59 ILE A O 4
ATOM 4690 N N . ALA A 1 60 ? -3.379 11.975 -1.281 1.00 0.00 60 ALA A N 4
ATOM 4691 C CA . ALA A 1 60 ? -3.908 13.285 -0.923 1.00 0.00 60 ALA A CA 4
ATOM 4692 C C . ALA A 1 60 ? -4.865 13.231 0.267 1.00 0.00 60 ALA A C 4
ATOM 4693 O O . ALA A 1 60 ? -4.662 13.920 1.267 1.00 0.00 60 ALA A O 4
ATOM 4700 N N . LYS A 1 61 ? -5.922 12.434 0.145 1.00 0.00 61 LYS A N 4
ATOM 4701 C CA . LYS A 1 61 ? -6.923 12.327 1.204 1.00 0.00 61 LYS A CA 4
ATOM 4702 C C . LYS A 1 61 ? -6.598 11.220 2.203 1.00 0.00 61 LYS A C 4
ATOM 4703 O O . LYS A 1 61 ? -7.189 11.160 3.280 1.00 0.00 61 LYS A O 4
ATOM 4722 N N . LEU A 1 62 ? -5.675 10.336 1.847 1.00 0.00 62 LEU A N 4
ATOM 4723 C CA . LEU A 1 62 ? -5.313 9.233 2.728 1.00 0.00 62 LEU A CA 4
ATOM 4724 C C . LEU A 1 62 ? -4.170 9.608 3.666 1.00 0.00 62 LEU A C 4
ATOM 4725 O O . LEU A 1 62 ? -4.381 9.832 4.858 1.00 0.00 62 LEU A O 4
ATOM 4741 N N . ASP A 1 63 ? -2.958 9.661 3.126 1.00 0.00 63 ASP A N 4
ATOM 4742 C CA . ASP A 1 63 ? -1.777 9.993 3.919 1.00 0.00 63 ASP A CA 4
ATOM 4743 C C . ASP A 1 63 ? -2.003 11.247 4.762 1.00 0.00 63 ASP A C 4
ATOM 4744 O O . ASP A 1 63 ? -2.621 12.212 4.310 1.00 0.00 63 ASP A O 4
ATOM 4753 N N . ASN A 1 64 ? -1.494 11.222 5.990 1.00 0.00 64 ASN A N 4
ATOM 4754 C CA . ASN A 1 64 ? -1.630 12.348 6.908 1.00 0.00 64 ASN A CA 4
ATOM 4755 C C . ASN A 1 64 ? -1.079 11.989 8.285 1.00 0.00 64 ASN A C 4
ATOM 4756 O O . ASN A 1 64 ? -0.498 12.829 8.972 1.00 0.00 64 ASN A O 4
ATOM 4767 N N . THR A 1 65 ? -1.266 10.733 8.680 1.00 0.00 65 THR A N 4
ATOM 4768 C CA . THR A 1 65 ? -0.788 10.258 9.974 1.00 0.00 65 THR A CA 4
ATOM 4769 C C . THR A 1 65 ? -0.672 8.737 9.982 1.00 0.00 65 THR A C 4
ATOM 4770 O O . THR A 1 65 ? -0.789 8.090 8.941 1.00 0.00 65 THR A O 4
ATOM 4781 N N . ASP A 1 66 ? -0.440 8.169 11.162 1.00 0.00 66 ASP A N 4
ATOM 4782 C CA . ASP A 1 66 ? -0.310 6.724 11.302 1.00 0.00 66 ASP A CA 4
ATOM 4783 C C . ASP A 1 66 ? -1.426 6.159 12.175 1.00 0.00 66 ASP A C 4
ATOM 4784 O O . ASP A 1 66 ? -1.450 6.377 13.387 1.00 0.00 66 ASP A O 4
ATOM 4793 N N . PHE A 1 67 ? -2.349 5.435 11.552 1.00 0.00 67 PHE A N 4
ATOM 4794 C CA . PHE A 1 67 ? -3.469 4.840 12.274 1.00 0.00 67 PHE A CA 4
ATOM 4795 C C . PHE A 1 67 ? -3.754 3.429 11.769 1.00 0.00 67 PHE A C 4
ATOM 4796 O O . PHE A 1 67 ? -3.015 2.891 10.946 1.00 0.00 67 PHE A O 4
ATOM 4813 N N . MET A 1 68 ? -4.831 2.833 12.273 1.00 0.00 68 MET A N 4
ATOM 4814 C CA . MET A 1 68 ? -5.214 1.483 11.877 1.00 0.00 68 MET A CA 4
ATOM 4815 C C . MET A 1 68 ? -5.830 1.479 10.480 1.00 0.00 68 MET A C 4
ATOM 4816 O O . MET A 1 68 ? -7.025 1.224 10.317 1.00 0.00 68 MET A O 4
ATOM 4830 N N . GLY A 1 69 ? -5.007 1.761 9.476 1.00 0.00 69 GLY A N 4
ATOM 4831 C CA . GLY A 1 69 ? -5.488 1.783 8.107 1.00 0.00 69 GLY A CA 4
ATOM 4832 C C . GLY A 1 69 ? -6.478 2.903 7.853 1.00 0.00 69 GLY A C 4
ATOM 4833 O O . GLY A 1 69 ? -7.326 2.800 6.966 1.00 0.00 69 GLY A O 4
ATOM 4837 N N . ARG A 1 70 ? -6.373 3.975 8.632 1.00 0.00 70 ARG A N 4
ATOM 4838 C CA . ARG A 1 70 ? -7.267 5.117 8.485 1.00 0.00 70 ARG A CA 4
ATOM 4839 C C . ARG A 1 70 ? -6.624 6.202 7.627 1.00 0.00 70 ARG A C 4
ATOM 4840 O O . ARG A 1 70 ? -7.299 6.874 6.847 1.00 0.00 70 ARG A O 4
ATOM 4861 N N . THR A 1 71 ? -5.314 6.366 7.776 1.00 0.00 71 THR A N 4
ATOM 4862 C CA . THR A 1 71 ? -4.577 7.369 7.015 1.00 0.00 71 THR A CA 4
ATOM 4863 C C . THR A 1 71 ? -3.240 6.811 6.537 1.00 0.00 71 THR A C 4
ATOM 4864 O O . THR A 1 71 ? -2.913 6.887 5.353 1.00 0.00 71 THR A O 4
ATOM 4875 N N . ILE A 1 72 ? -2.471 6.248 7.464 1.00 0.00 72 ILE A N 4
ATOM 4876 C CA . ILE A 1 72 ? -1.172 5.677 7.135 1.00 0.00 72 ILE A CA 4
ATOM 4877 C C . ILE A 1 72 ? -0.243 6.731 6.543 1.00 0.00 72 ILE A C 4
ATOM 4878 O O . ILE A 1 72 ? -0.696 7.763 6.051 1.00 0.00 72 ILE A O 4
ATOM 4894 N N . ARG A 1 73 ? 1.058 6.464 6.592 1.00 0.00 73 ARG A N 4
ATOM 4895 C CA . ARG A 1 73 ? 2.047 7.392 6.057 1.00 0.00 73 ARG A CA 4
ATOM 4896 C C . ARG A 1 73 ? 2.368 7.064 4.602 1.00 0.00 73 ARG A C 4
ATOM 4897 O O . ARG A 1 73 ? 3.533 6.940 4.223 1.00 0.00 73 ARG A O 4
ATOM 4918 N N . VAL A 1 74 ? 1.326 6.921 3.790 1.00 0.00 74 VAL A N 4
ATOM 4919 C CA . VAL A 1 74 ? 1.495 6.605 2.378 1.00 0.00 74 VAL A CA 4
ATOM 4920 C C . VAL A 1 74 ? 2.025 7.808 1.604 1.00 0.00 74 VAL A C 4
ATOM 4921 O O . VAL A 1 74 ? 1.897 8.950 2.047 1.00 0.00 74 VAL A O 4
ATOM 4934 N N . THR A 1 75 ? 2.622 7.546 0.446 1.00 0.00 75 THR A N 4
ATOM 4935 C CA . THR A 1 75 ? 3.171 8.607 -0.388 1.00 0.00 75 THR A CA 4
ATOM 4936 C C . THR A 1 75 ? 3.726 8.042 -1.692 1.00 0.00 75 THR A C 4
ATOM 4937 O O . THR A 1 75 ? 4.052 6.858 -1.778 1.00 0.00 75 THR A O 4
ATOM 4948 N N . GLU A 1 76 ? 3.829 8.897 -2.704 1.00 0.00 76 GLU A N 4
ATOM 4949 C CA . GLU A 1 76 ? 4.344 8.483 -4.005 1.00 0.00 76 GLU A CA 4
ATOM 4950 C C . GLU A 1 76 ? 5.869 8.456 -4.001 1.00 0.00 76 GLU A C 4
ATOM 4951 O O . GLU A 1 76 ? 6.519 9.501 -3.976 1.00 0.00 76 GLU A O 4
ATOM 4963 N N . ALA A 1 77 ? 6.435 7.254 -4.028 1.00 0.00 77 ALA A N 4
ATOM 4964 C CA . ALA A 1 77 ? 7.883 7.091 -4.028 1.00 0.00 77 ALA A CA 4
ATOM 4965 C C . ALA A 1 77 ? 8.504 7.699 -5.281 1.00 0.00 77 ALA A C 4
ATOM 4966 O O . ALA A 1 77 ? 7.780 7.838 -6.290 1.00 0.00 77 ALA A O 4
ATOM 4973 N N . MET A 1 1 ? 1.889 4.478 -15.166 1.00 0.00 1 MET A N 5
ATOM 4974 C CA . MET A 1 1 ? 2.132 3.378 -14.196 1.00 0.00 1 MET A CA 5
ATOM 4975 C C . MET A 1 1 ? 3.357 3.664 -13.333 1.00 0.00 1 MET A C 5
ATOM 4976 O O . MET A 1 1 ? 4.487 3.384 -13.730 1.00 0.00 1 MET A O 5
ATOM 4992 N N . ARG A 1 2 ? 3.124 4.222 -12.150 1.00 0.00 2 ARG A N 5
ATOM 4993 C CA . ARG A 1 2 ? 4.208 4.544 -11.230 1.00 0.00 2 ARG A CA 5
ATOM 4994 C C . ARG A 1 2 ? 4.193 3.610 -10.025 1.00 0.00 2 ARG A C 5
ATOM 4995 O O . ARG A 1 2 ? 3.451 2.628 -9.999 1.00 0.00 2 ARG A O 5
ATOM 5016 N N . ASN A 1 3 ? 5.017 3.919 -9.029 1.00 0.00 3 ASN A N 5
ATOM 5017 C CA . ASN A 1 3 ? 5.096 3.103 -7.823 1.00 0.00 3 ASN A CA 5
ATOM 5018 C C . ASN A 1 3 ? 4.760 3.927 -6.584 1.00 0.00 3 ASN A C 5
ATOM 5019 O O . ASN A 1 3 ? 5.192 5.072 -6.451 1.00 0.00 3 ASN A O 5
ATOM 5030 N N . ILE A 1 4 ? 3.985 3.335 -5.680 1.00 0.00 4 ILE A N 5
ATOM 5031 C CA . ILE A 1 4 ? 3.590 4.011 -4.451 1.00 0.00 4 ILE A CA 5
ATOM 5032 C C . ILE A 1 4 ? 4.284 3.398 -3.240 1.00 0.00 4 ILE A C 5
ATOM 5033 O O . ILE A 1 4 ? 4.452 2.182 -3.159 1.00 0.00 4 ILE A O 5
ATOM 5049 N N . TYR A 1 5 ? 4.688 4.247 -2.301 1.00 0.00 5 TYR A N 5
ATOM 5050 C CA . TYR A 1 5 ? 5.365 3.789 -1.093 1.00 0.00 5 TYR A CA 5
ATOM 5051 C C . TYR A 1 5 ? 4.472 3.964 0.131 1.00 0.00 5 TYR A C 5
ATOM 5052 O O . TYR A 1 5 ? 4.000 5.066 0.414 1.00 0.00 5 TYR A O 5
ATOM 5070 N N . VAL A 1 6 ? 4.243 2.873 0.855 1.00 0.00 6 VAL A N 5
ATOM 5071 C CA . VAL A 1 6 ? 3.405 2.910 2.049 1.00 0.00 6 VAL A CA 5
ATOM 5072 C C . VAL A 1 6 ? 4.111 2.262 3.236 1.00 0.00 6 VAL A C 5
ATOM 5073 O O . VAL A 1 6 ? 4.748 1.218 3.099 1.00 0.00 6 VAL A O 5
ATOM 5086 N N . GLY A 1 7 ? 3.989 2.888 4.402 1.00 0.00 7 GLY A N 5
ATOM 5087 C CA . GLY A 1 7 ? 4.617 2.358 5.599 1.00 0.00 7 GLY A CA 5
ATOM 5088 C C . GLY A 1 7 ? 3.604 1.909 6.634 1.00 0.00 7 GLY A C 5
ATOM 5089 O O . GLY A 1 7 ? 2.404 1.867 6.360 1.00 0.00 7 GLY A O 5
ATOM 5093 N N . ASN A 1 8 ? 4.087 1.573 7.825 1.00 0.00 8 ASN A N 5
ATOM 5094 C CA . ASN A 1 8 ? 3.214 1.125 8.904 1.00 0.00 8 ASN A CA 5
ATOM 5095 C C . ASN A 1 8 ? 2.426 -0.114 8.490 1.00 0.00 8 ASN A C 5
ATOM 5096 O O . ASN A 1 8 ? 1.305 -0.331 8.949 1.00 0.00 8 ASN A O 5
ATOM 5107 N N . LEU A 1 9 ? 3.019 -0.922 7.618 1.00 0.00 9 LEU A N 5
ATOM 5108 C CA . LEU A 1 9 ? 2.373 -2.139 7.139 1.00 0.00 9 LEU A CA 5
ATOM 5109 C C . LEU A 1 9 ? 2.640 -3.306 8.086 1.00 0.00 9 LEU A C 5
ATOM 5110 O O . LEU A 1 9 ? 3.548 -3.249 8.917 1.00 0.00 9 LEU A O 5
ATOM 5126 N N . VAL A 1 10 ? 1.845 -4.363 7.956 1.00 0.00 10 VAL A N 5
ATOM 5127 C CA . VAL A 1 10 ? 1.995 -5.543 8.800 1.00 0.00 10 VAL A CA 5
ATOM 5128 C C . VAL A 1 10 ? 1.617 -6.812 8.034 1.00 0.00 10 VAL A C 5
ATOM 5129 O O . VAL A 1 10 ? 1.119 -6.741 6.911 1.00 0.00 10 VAL A O 5
ATOM 5142 N N . TYR A 1 11 ? 1.861 -7.970 8.646 1.00 0.00 11 TYR A N 5
ATOM 5143 C CA . TYR A 1 11 ? 1.552 -9.258 8.024 1.00 0.00 11 TYR A CA 5
ATOM 5144 C C . TYR A 1 11 ? 0.190 -9.235 7.330 1.00 0.00 11 TYR A C 5
ATOM 5145 O O . TYR A 1 11 ? 0.035 -9.765 6.230 1.00 0.00 11 TYR A O 5
ATOM 5163 N N . SER A 1 12 ? -0.792 -8.617 7.978 1.00 0.00 12 SER A N 5
ATOM 5164 C CA . SER A 1 12 ? -2.136 -8.526 7.421 1.00 0.00 12 SER A CA 5
ATOM 5165 C C . SER A 1 12 ? -2.838 -7.256 7.894 1.00 0.00 12 SER A C 5
ATOM 5166 O O . SER A 1 12 ? -3.818 -7.314 8.636 1.00 0.00 12 SER A O 5
ATOM 5174 N N . ALA A 1 13 ? -2.323 -6.108 7.463 1.00 0.00 13 ALA A N 5
ATOM 5175 C CA . ALA A 1 13 ? -2.895 -4.823 7.846 1.00 0.00 13 ALA A CA 5
ATOM 5176 C C . ALA A 1 13 ? -4.213 -4.565 7.123 1.00 0.00 13 ALA A C 5
ATOM 5177 O O . ALA A 1 13 ? -5.288 -4.710 7.704 1.00 0.00 13 ALA A O 5
ATOM 5184 N N . THR A 1 14 ? -4.123 -4.179 5.854 1.00 0.00 14 THR A N 5
ATOM 5185 C CA . THR A 1 14 ? -5.310 -3.896 5.054 1.00 0.00 14 THR A CA 5
ATOM 5186 C C . THR A 1 14 ? -4.946 -3.639 3.595 1.00 0.00 14 THR A C 5
ATOM 5187 O O . THR A 1 14 ? -5.682 -4.020 2.687 1.00 0.00 14 THR A O 5
ATOM 5198 N N . SER A 1 15 ? -3.809 -2.984 3.376 1.00 0.00 15 SER A N 5
ATOM 5199 C CA . SER A 1 15 ? -3.353 -2.673 2.023 1.00 0.00 15 SER A CA 5
ATOM 5200 C C . SER A 1 15 ? -3.388 -3.907 1.128 1.00 0.00 15 SER A C 5
ATOM 5201 O O . SER A 1 15 ? -3.974 -3.883 0.046 1.00 0.00 15 SER A O 5
ATOM 5209 N N . GLU A 1 16 ? -2.764 -4.984 1.588 1.00 0.00 16 GLU A N 5
ATOM 5210 C CA . GLU A 1 16 ? -2.732 -6.227 0.826 1.00 0.00 16 GLU A CA 5
ATOM 5211 C C . GLU A 1 16 ? -4.129 -6.838 0.723 1.00 0.00 16 GLU A C 5
ATOM 5212 O O . GLU A 1 16 ? -4.367 -7.734 -0.088 1.00 0.00 16 GLU A O 5
ATOM 5224 N N . GLN A 1 17 ? -5.050 -6.349 1.550 1.00 0.00 17 GLN A N 5
ATOM 5225 C CA . GLN A 1 17 ? -6.420 -6.846 1.552 1.00 0.00 17 GLN A CA 5
ATOM 5226 C C . GLN A 1 17 ? -7.291 -6.049 0.586 1.00 0.00 17 GLN A C 5
ATOM 5227 O O . GLN A 1 17 ? -8.055 -6.620 -0.193 1.00 0.00 17 GLN A O 5
ATOM 5241 N N . VAL A 1 18 ? -7.174 -4.726 0.646 1.00 0.00 18 VAL A N 5
ATOM 5242 C CA . VAL A 1 18 ? -7.952 -3.846 -0.218 1.00 0.00 18 VAL A CA 5
ATOM 5243 C C . VAL A 1 18 ? -7.465 -3.901 -1.666 1.00 0.00 18 VAL A C 5
ATOM 5244 O O . VAL A 1 18 ? -8.109 -3.358 -2.564 1.00 0.00 18 VAL A O 5
ATOM 5257 N N . LYS A 1 19 ? -6.327 -4.556 -1.893 1.00 0.00 19 LYS A N 5
ATOM 5258 C CA . LYS A 1 19 ? -5.767 -4.671 -3.236 1.00 0.00 19 LYS A CA 5
ATOM 5259 C C . LYS A 1 19 ? -6.797 -5.237 -4.211 1.00 0.00 19 LYS A C 5
ATOM 5260 O O . LYS A 1 19 ? -6.787 -4.911 -5.398 1.00 0.00 19 LYS A O 5
ATOM 5279 N N . GLU A 1 20 ? -7.685 -6.083 -3.700 1.00 0.00 20 GLU A N 5
ATOM 5280 C CA . GLU A 1 20 ? -8.723 -6.691 -4.523 1.00 0.00 20 GLU A CA 5
ATOM 5281 C C . GLU A 1 20 ? -9.755 -5.653 -4.948 1.00 0.00 20 GLU A C 5
ATOM 5282 O O . GLU A 1 20 ? -10.318 -5.731 -6.041 1.00 0.00 20 GLU A O 5
ATOM 5294 N N . LEU A 1 21 ? -9.997 -4.678 -4.078 1.00 0.00 21 LEU A N 5
ATOM 5295 C CA . LEU A 1 21 ? -10.960 -3.621 -4.362 1.00 0.00 21 LEU A CA 5
ATOM 5296 C C . LEU A 1 21 ? -10.285 -2.443 -5.058 1.00 0.00 21 LEU A C 5
ATOM 5297 O O . LEU A 1 21 ? -10.910 -1.733 -5.845 1.00 0.00 21 LEU A O 5
ATOM 5313 N N . PHE A 1 22 ? -9.005 -2.239 -4.761 1.00 0.00 22 PHE A N 5
ATOM 5314 C CA . PHE A 1 22 ? -8.245 -1.147 -5.357 1.00 0.00 22 PHE A CA 5
ATOM 5315 C C . PHE A 1 22 ? -8.252 -1.243 -6.881 1.00 0.00 22 PHE A C 5
ATOM 5316 O O . PHE A 1 22 ? -8.105 -0.237 -7.576 1.00 0.00 22 PHE A O 5
ATOM 5333 N N . SER A 1 23 ? -8.421 -2.457 -7.393 1.00 0.00 23 SER A N 5
ATOM 5334 C CA . SER A 1 23 ? -8.444 -2.681 -8.834 1.00 0.00 23 SER A CA 5
ATOM 5335 C C . SER A 1 23 ? -9.773 -2.239 -9.436 1.00 0.00 23 SER A C 5
ATOM 5336 O O . SER A 1 23 ? -9.835 -1.821 -10.592 1.00 0.00 23 SER A O 5
ATOM 5344 N N . GLN A 1 24 ? -10.835 -2.334 -8.644 1.00 0.00 24 GLN A N 5
ATOM 5345 C CA . GLN A 1 24 ? -12.165 -1.943 -9.099 1.00 0.00 24 GLN A CA 5
ATOM 5346 C C . GLN A 1 24 ? -12.443 -0.470 -8.804 1.00 0.00 24 GLN A C 5
ATOM 5347 O O . GLN A 1 24 ? -13.480 0.063 -9.199 1.00 0.00 24 GLN A O 5
ATOM 5361 N N . PHE A 1 25 ? -11.517 0.185 -8.107 1.00 0.00 25 PHE A N 5
ATOM 5362 C CA . PHE A 1 25 ? -11.677 1.593 -7.765 1.00 0.00 25 PHE A CA 5
ATOM 5363 C C . PHE A 1 25 ? -10.598 2.446 -8.428 1.00 0.00 25 PHE A C 5
ATOM 5364 O O . PHE A 1 25 ? -10.858 3.572 -8.849 1.00 0.00 25 PHE A O 5
ATOM 5381 N N . GLY A 1 26 ? -9.386 1.905 -8.512 1.00 0.00 26 GLY A N 5
ATOM 5382 C CA . GLY A 1 26 ? -8.293 2.642 -9.121 1.00 0.00 26 GLY A CA 5
ATOM 5383 C C . GLY A 1 26 ? -7.478 1.811 -10.099 1.00 0.00 26 GLY A C 5
ATOM 5384 O O . GLY A 1 26 ? -6.524 2.312 -10.693 1.00 0.00 26 GLY A O 5
ATOM 5388 N N . LYS A 1 27 ? -7.850 0.545 -10.272 1.00 0.00 27 LYS A N 5
ATOM 5389 C CA . LYS A 1 27 ? -7.139 -0.340 -11.188 1.00 0.00 27 LYS A CA 5
ATOM 5390 C C . LYS A 1 27 ? -5.654 -0.412 -10.840 1.00 0.00 27 LYS A C 5
ATOM 5391 O O . LYS A 1 27 ? -4.892 0.511 -11.130 1.00 0.00 27 LYS A O 5
ATOM 5410 N N . VAL A 1 28 ? -5.251 -1.514 -10.217 1.00 0.00 28 VAL A N 5
ATOM 5411 C CA . VAL A 1 28 ? -3.859 -1.708 -9.828 1.00 0.00 28 VAL A CA 5
ATOM 5412 C C . VAL A 1 28 ? -3.255 -2.911 -10.554 1.00 0.00 28 VAL A C 5
ATOM 5413 O O . VAL A 1 28 ? -3.972 -3.676 -11.198 1.00 0.00 28 VAL A O 5
ATOM 5426 N N . PHE A 1 29 ? -1.936 -3.067 -10.465 1.00 0.00 29 PHE A N 5
ATOM 5427 C CA . PHE A 1 29 ? -1.261 -4.174 -11.136 1.00 0.00 29 PHE A CA 5
ATOM 5428 C C . PHE A 1 29 ? -0.328 -4.941 -10.199 1.00 0.00 29 PHE A C 5
ATOM 5429 O O . PHE A 1 29 ? -0.234 -6.165 -10.278 1.00 0.00 29 PHE A O 5
ATOM 5446 N N . ASN A 1 30 ? 0.380 -4.222 -9.332 1.00 0.00 30 ASN A N 5
ATOM 5447 C CA . ASN A 1 30 ? 1.320 -4.861 -8.412 1.00 0.00 30 ASN A CA 5
ATOM 5448 C C . ASN A 1 30 ? 0.709 -5.084 -7.023 1.00 0.00 30 ASN A C 5
ATOM 5449 O O . ASN A 1 30 ? 0.027 -6.084 -6.798 1.00 0.00 30 ASN A O 5
ATOM 5460 N N . VAL A 1 31 ? 0.965 -4.166 -6.090 1.00 0.00 31 VAL A N 5
ATOM 5461 C CA . VAL A 1 31 ? 0.448 -4.292 -4.730 1.00 0.00 31 VAL A CA 5
ATOM 5462 C C . VAL A 1 31 ? 1.081 -5.481 -4.016 1.00 0.00 31 VAL A C 5
ATOM 5463 O O . VAL A 1 31 ? 0.555 -6.594 -4.059 1.00 0.00 31 VAL A O 5
ATOM 5476 N N . LYS A 1 32 ? 2.212 -5.240 -3.360 1.00 0.00 32 LYS A N 5
ATOM 5477 C CA . LYS A 1 32 ? 2.915 -6.295 -2.638 1.00 0.00 32 LYS A CA 5
ATOM 5478 C C . LYS A 1 32 ? 3.839 -5.706 -1.575 1.00 0.00 32 LYS A C 5
ATOM 5479 O O . LYS A 1 32 ? 4.326 -4.584 -1.715 1.00 0.00 32 LYS A O 5
ATOM 5498 N N . LEU A 1 33 ? 4.076 -6.472 -0.514 1.00 0.00 33 LEU A N 5
ATOM 5499 C CA . LEU A 1 33 ? 4.940 -6.027 0.573 1.00 0.00 33 LEU A CA 5
ATOM 5500 C C . LEU A 1 33 ? 6.322 -6.664 0.464 1.00 0.00 33 LEU A C 5
ATOM 5501 O O . LEU A 1 33 ? 6.474 -7.748 -0.099 1.00 0.00 33 LEU A O 5
ATOM 5517 N N . ILE A 1 34 ? 7.327 -5.983 1.005 1.00 0.00 34 ILE A N 5
ATOM 5518 C CA . ILE A 1 34 ? 8.696 -6.485 0.967 1.00 0.00 34 ILE A CA 5
ATOM 5519 C C . ILE A 1 34 ? 8.967 -7.431 2.133 1.00 0.00 34 ILE A C 5
ATOM 5520 O O . ILE A 1 34 ? 8.083 -7.696 2.948 1.00 0.00 34 ILE A O 5
ATOM 5536 N N . TYR A 1 35 ? 10.193 -7.939 2.204 1.00 0.00 35 TYR A N 5
ATOM 5537 C CA . TYR A 1 35 ? 10.580 -8.855 3.271 1.00 0.00 35 TYR A CA 5
ATOM 5538 C C . TYR A 1 35 ? 11.973 -8.521 3.795 1.00 0.00 35 TYR A C 5
ATOM 5539 O O . TYR A 1 35 ? 12.557 -7.502 3.429 1.00 0.00 35 TYR A O 5
ATOM 5557 N N . ASP A 1 36 ? 12.497 -9.386 4.657 1.00 0.00 36 ASP A N 5
ATOM 5558 C CA . ASP A 1 36 ? 13.822 -9.183 5.234 1.00 0.00 36 ASP A CA 5
ATOM 5559 C C . ASP A 1 36 ? 14.895 -9.867 4.392 1.00 0.00 36 ASP A C 5
ATOM 5560 O O . ASP A 1 36 ? 14.605 -10.420 3.331 1.00 0.00 36 ASP A O 5
ATOM 5569 N N . ARG A 1 37 ? 16.133 -9.825 4.873 1.00 0.00 37 ARG A N 5
ATOM 5570 C CA . ARG A 1 37 ? 17.250 -10.441 4.166 1.00 0.00 37 ARG A CA 5
ATOM 5571 C C . ARG A 1 37 ? 17.804 -11.625 4.953 1.00 0.00 37 ARG A C 5
ATOM 5572 O O . ARG A 1 37 ? 19.000 -11.915 4.899 1.00 0.00 37 ARG A O 5
ATOM 5593 N N . GLU A 1 38 ? 16.927 -12.304 5.685 1.00 0.00 38 GLU A N 5
ATOM 5594 C CA . GLU A 1 38 ? 17.327 -13.456 6.486 1.00 0.00 38 GLU A CA 5
ATOM 5595 C C . GLU A 1 38 ? 16.123 -14.327 6.824 1.00 0.00 38 GLU A C 5
ATOM 5596 O O . GLU A 1 38 ? 16.075 -15.506 6.468 1.00 0.00 38 GLU A O 5
ATOM 5608 N N . THR A 1 39 ? 15.149 -13.739 7.511 1.00 0.00 39 THR A N 5
ATOM 5609 C CA . THR A 1 39 ? 13.941 -14.460 7.897 1.00 0.00 39 THR A CA 5
ATOM 5610 C C . THR A 1 39 ? 12.840 -14.292 6.852 1.00 0.00 39 THR A C 5
ATOM 5611 O O . THR A 1 39 ? 11.874 -15.054 6.830 1.00 0.00 39 THR A O 5
ATOM 5622 N N . LYS A 1 40 ? 12.990 -13.290 5.987 1.00 0.00 40 LYS A N 5
ATOM 5623 C CA . LYS A 1 40 ? 12.006 -13.027 4.942 1.00 0.00 40 LYS A CA 5
ATOM 5624 C C . LYS A 1 40 ? 10.683 -12.562 5.545 1.00 0.00 40 LYS A C 5
ATOM 5625 O O . LYS A 1 40 ? 9.614 -12.803 4.984 1.00 0.00 40 LYS A O 5
ATOM 5644 N N . LYS A 1 41 ? 10.765 -11.894 6.690 1.00 0.00 41 LYS A N 5
ATOM 5645 C CA . LYS A 1 41 ? 9.575 -11.396 7.371 1.00 0.00 41 LYS A CA 5
ATOM 5646 C C . LYS A 1 41 ? 9.263 -9.963 6.940 1.00 0.00 41 LYS A C 5
ATOM 5647 O O . LYS A 1 41 ? 10.166 -9.136 6.812 1.00 0.00 41 LYS A O 5
ATOM 5666 N N . PRO A 1 42 ? 7.975 -9.646 6.711 1.00 0.00 42 PRO A N 5
ATOM 5667 C CA . PRO A 1 42 ? 7.557 -8.302 6.296 1.00 0.00 42 PRO A CA 5
ATOM 5668 C C . PRO A 1 42 ? 8.076 -7.219 7.235 1.00 0.00 42 PRO A C 5
ATOM 5669 O O . PRO A 1 42 ? 7.708 -7.175 8.410 1.00 0.00 42 PRO A O 5
ATOM 5680 N N . LYS A 1 43 ? 8.931 -6.347 6.711 1.00 0.00 43 LYS A N 5
ATOM 5681 C CA . LYS A 1 43 ? 9.498 -5.262 7.504 1.00 0.00 43 LYS A CA 5
ATOM 5682 C C . LYS A 1 43 ? 8.400 -4.357 8.051 1.00 0.00 43 LYS A C 5
ATOM 5683 O O . LYS A 1 43 ? 8.077 -4.405 9.238 1.00 0.00 43 LYS A O 5
ATOM 5702 N N . GLY A 1 44 ? 7.828 -3.534 7.178 1.00 0.00 44 GLY A N 5
ATOM 5703 C CA . GLY A 1 44 ? 6.771 -2.631 7.595 1.00 0.00 44 GLY A CA 5
ATOM 5704 C C . GLY A 1 44 ? 6.410 -1.622 6.521 1.00 0.00 44 GLY A C 5
ATOM 5705 O O . GLY A 1 44 ? 6.153 -0.456 6.818 1.00 0.00 44 GLY A O 5
ATOM 5709 N N . PHE A 1 45 ? 6.388 -2.072 5.271 1.00 0.00 45 PHE A N 5
ATOM 5710 C CA . PHE A 1 45 ? 6.053 -1.199 4.152 1.00 0.00 45 PHE A CA 5
ATOM 5711 C C . PHE A 1 45 ? 5.910 -1.999 2.860 1.00 0.00 45 PHE A C 5
ATOM 5712 O O . PHE A 1 45 ? 6.614 -2.985 2.646 1.00 0.00 45 PHE A O 5
ATOM 5729 N N . GLY A 1 46 ? 4.990 -1.565 2.002 1.00 0.00 46 GLY A N 5
ATOM 5730 C CA . GLY A 1 46 ? 4.768 -2.250 0.742 1.00 0.00 46 GLY A CA 5
ATOM 5731 C C . GLY A 1 46 ? 4.867 -1.320 -0.450 1.00 0.00 46 GLY A C 5
ATOM 5732 O O . GLY A 1 46 ? 5.358 -0.197 -0.330 1.00 0.00 46 GLY A O 5
ATOM 5736 N N . PHE A 1 47 ? 4.402 -1.787 -1.604 1.00 0.00 47 PHE A N 5
ATOM 5737 C CA . PHE A 1 47 ? 4.443 -0.985 -2.823 1.00 0.00 47 PHE A CA 5
ATOM 5738 C C . PHE A 1 47 ? 3.231 -1.264 -3.707 1.00 0.00 47 PHE A C 5
ATOM 5739 O O . PHE A 1 47 ? 2.921 -2.417 -4.009 1.00 0.00 47 PHE A O 5
ATOM 5756 N N . VAL A 1 48 ? 2.551 -0.199 -4.120 1.00 0.00 48 VAL A N 5
ATOM 5757 C CA . VAL A 1 48 ? 1.376 -0.323 -4.975 1.00 0.00 48 VAL A CA 5
ATOM 5758 C C . VAL A 1 48 ? 1.632 0.300 -6.344 1.00 0.00 48 VAL A C 5
ATOM 5759 O O . VAL A 1 48 ? 1.848 1.507 -6.458 1.00 0.00 48 VAL A O 5
ATOM 5772 N N . GLU A 1 49 ? 1.608 -0.533 -7.380 1.00 0.00 49 GLU A N 5
ATOM 5773 C CA . GLU A 1 49 ? 1.838 -0.067 -8.742 1.00 0.00 49 GLU A CA 5
ATOM 5774 C C . GLU A 1 49 ? 0.539 0.404 -9.383 1.00 0.00 49 GLU A C 5
ATOM 5775 O O . GLU A 1 49 ? -0.218 -0.395 -9.935 1.00 0.00 49 GLU A O 5
ATOM 5787 N N . MET A 1 50 ? 0.285 1.706 -9.309 1.00 0.00 50 MET A N 5
ATOM 5788 C CA . MET A 1 50 ? -0.925 2.284 -9.883 1.00 0.00 50 MET A CA 5
ATOM 5789 C C . MET A 1 50 ? -0.580 3.343 -10.926 1.00 0.00 50 MET A C 5
ATOM 5790 O O . MET A 1 50 ? 0.592 3.644 -11.155 1.00 0.00 50 MET A O 5
ATOM 5804 N N . GLN A 1 51 ? -1.608 3.904 -11.554 1.00 0.00 51 GLN A N 5
ATOM 5805 C CA . GLN A 1 51 ? -1.414 4.930 -12.571 1.00 0.00 51 GLN A CA 5
ATOM 5806 C C . GLN A 1 51 ? -0.898 6.223 -11.949 1.00 0.00 51 GLN A C 5
ATOM 5807 O O . GLN A 1 51 ? -1.067 6.458 -10.752 1.00 0.00 51 GLN A O 5
ATOM 5821 N N . GLU A 1 52 ? -0.268 7.059 -12.768 1.00 0.00 52 GLU A N 5
ATOM 5822 C CA . GLU A 1 52 ? 0.274 8.329 -12.297 1.00 0.00 52 GLU A CA 5
ATOM 5823 C C . GLU A 1 52 ? -0.829 9.211 -11.720 1.00 0.00 52 GLU A C 5
ATOM 5824 O O . GLU A 1 52 ? -0.592 10.001 -10.806 1.00 0.00 52 GLU A O 5
ATOM 5836 N N . GLU A 1 53 ? -2.035 9.072 -12.261 1.00 0.00 53 GLU A N 5
ATOM 5837 C CA . GLU A 1 53 ? -3.174 9.859 -11.802 1.00 0.00 53 GLU A CA 5
ATOM 5838 C C . GLU A 1 53 ? -3.789 9.250 -10.545 1.00 0.00 53 GLU A C 5
ATOM 5839 O O . GLU A 1 53 ? -4.328 9.962 -9.698 1.00 0.00 53 GLU A O 5
ATOM 5851 N N . SER A 1 54 ? -3.707 7.928 -10.432 1.00 0.00 54 SER A N 5
ATOM 5852 C CA . SER A 1 54 ? -4.258 7.224 -9.279 1.00 0.00 54 SER A CA 5
ATOM 5853 C C . SER A 1 54 ? -3.393 7.439 -8.041 1.00 0.00 54 SER A C 5
ATOM 5854 O O . SER A 1 54 ? -3.897 7.483 -6.920 1.00 0.00 54 SER A O 5
ATOM 5862 N N . VAL A 1 55 ? -2.087 7.568 -8.252 1.00 0.00 55 VAL A N 5
ATOM 5863 C CA . VAL A 1 55 ? -1.151 7.775 -7.153 1.00 0.00 55 VAL A CA 5
ATOM 5864 C C . VAL A 1 55 ? -1.500 9.026 -6.353 1.00 0.00 55 VAL A C 5
ATOM 5865 O O . VAL A 1 55 ? -1.542 8.996 -5.124 1.00 0.00 55 VAL A O 5
ATOM 5878 N N . SER A 1 56 ? -1.747 10.126 -7.059 1.00 0.00 56 SER A N 5
ATOM 5879 C CA . SER A 1 56 ? -2.090 11.388 -6.413 1.00 0.00 56 SER A CA 5
ATOM 5880 C C . SER A 1 56 ? -3.331 11.238 -5.536 1.00 0.00 56 SER A C 5
ATOM 5881 O O . SER A 1 56 ? -3.261 11.382 -4.316 1.00 0.00 56 SER A O 5
ATOM 5889 N N . GLU A 1 57 ? -4.463 10.950 -6.167 1.00 0.00 57 GLU A N 5
ATOM 5890 C CA . GLU A 1 57 ? -5.721 10.782 -5.447 1.00 0.00 57 GLU A CA 5
ATOM 5891 C C . GLU A 1 57 ? -5.613 9.676 -4.400 1.00 0.00 57 GLU A C 5
ATOM 5892 O O . GLU A 1 57 ? -6.326 9.689 -3.396 1.00 0.00 57 GLU A O 5
ATOM 5904 N N . ALA A 1 58 ? -4.723 8.719 -4.641 1.00 0.00 58 ALA A N 5
ATOM 5905 C CA . ALA A 1 58 ? -4.529 7.606 -3.720 1.00 0.00 58 ALA A CA 5
ATOM 5906 C C . ALA A 1 58 ? -3.904 8.071 -2.408 1.00 0.00 58 ALA A C 5
ATOM 5907 O O . ALA A 1 58 ? -4.243 7.571 -1.341 1.00 0.00 58 ALA A O 5
ATOM 5914 N N . ILE A 1 59 ? -2.992 9.029 -2.497 1.00 0.00 59 ILE A N 5
ATOM 5915 C CA . ILE A 1 59 ? -2.315 9.565 -1.319 1.00 0.00 59 ILE A CA 5
ATOM 5916 C C . ILE A 1 59 ? -3.074 10.759 -0.738 1.00 0.00 59 ILE A C 5
ATOM 5917 O O . ILE A 1 59 ? -2.776 11.218 0.365 1.00 0.00 59 ILE A O 5
ATOM 5933 N N . ALA A 1 60 ? -4.043 11.264 -1.493 1.00 0.00 60 ALA A N 5
ATOM 5934 C CA . ALA A 1 60 ? -4.832 12.413 -1.063 1.00 0.00 60 ALA A CA 5
ATOM 5935 C C . ALA A 1 60 ? -5.912 12.026 -0.057 1.00 0.00 60 ALA A C 5
ATOM 5936 O O . ALA A 1 60 ? -6.054 12.661 0.987 1.00 0.00 60 ALA A O 5
ATOM 5943 N N . LYS A 1 61 ? -6.683 10.996 -0.386 1.00 0.00 61 LYS A N 5
ATOM 5944 C CA . LYS A 1 61 ? -7.764 10.547 0.484 1.00 0.00 61 LYS A CA 5
ATOM 5945 C C . LYS A 1 61 ? -7.294 9.484 1.467 1.00 0.00 61 LYS A C 5
ATOM 5946 O O . LYS A 1 61 ? -7.946 9.236 2.481 1.00 0.00 61 LYS A O 5
ATOM 5965 N N . LEU A 1 62 ? -6.171 8.844 1.163 1.00 0.00 62 LEU A N 5
ATOM 5966 C CA . LEU A 1 62 ? -5.644 7.798 2.028 1.00 0.00 62 LEU A CA 5
ATOM 5967 C C . LEU A 1 62 ? -4.692 8.359 3.080 1.00 0.00 62 LEU A C 5
ATOM 5968 O O . LEU A 1 62 ? -5.047 8.465 4.255 1.00 0.00 62 LEU A O 5
ATOM 5984 N N . ASP A 1 63 ? -3.484 8.709 2.657 1.00 0.00 63 ASP A N 5
ATOM 5985 C CA . ASP A 1 63 ? -2.482 9.247 3.569 1.00 0.00 63 ASP A CA 5
ATOM 5986 C C . ASP A 1 63 ? -2.979 10.527 4.237 1.00 0.00 63 ASP A C 5
ATOM 5987 O O . ASP A 1 63 ? -3.692 11.325 3.628 1.00 0.00 63 ASP A O 5
ATOM 5996 N N . ASN A 1 64 ? -2.591 10.714 5.496 1.00 0.00 64 ASN A N 5
ATOM 5997 C CA . ASN A 1 64 ? -2.988 11.893 6.256 1.00 0.00 64 ASN A CA 5
ATOM 5998 C C . ASN A 1 64 ? -2.412 11.847 7.667 1.00 0.00 64 ASN A C 5
ATOM 5999 O O . ASN A 1 64 ? -1.996 12.870 8.212 1.00 0.00 64 ASN A O 5
ATOM 6010 N N . THR A 1 65 ? -2.393 10.655 8.253 1.00 0.00 65 THR A N 5
ATOM 6011 C CA . THR A 1 65 ? -1.868 10.474 9.602 1.00 0.00 65 THR A CA 5
ATOM 6012 C C . THR A 1 65 ? -1.407 9.036 9.816 1.00 0.00 65 THR A C 5
ATOM 6013 O O . THR A 1 65 ? -1.337 8.249 8.871 1.00 0.00 65 THR A O 5
ATOM 6024 N N . ASP A 1 66 ? -1.094 8.699 11.063 1.00 0.00 66 ASP A N 5
ATOM 6025 C CA . ASP A 1 66 ? -0.641 7.356 11.401 1.00 0.00 66 ASP A CA 5
ATOM 6026 C C . ASP A 1 66 ? -1.685 6.622 12.236 1.00 0.00 66 ASP A C 5
ATOM 6027 O O . ASP A 1 66 ? -1.935 6.978 13.387 1.00 0.00 66 ASP A O 5
ATOM 6036 N N . PHE A 1 67 ? -2.291 5.595 11.649 1.00 0.00 67 PHE A N 5
ATOM 6037 C CA . PHE A 1 67 ? -3.307 4.812 12.341 1.00 0.00 67 PHE A CA 5
ATOM 6038 C C . PHE A 1 67 ? -3.086 3.319 12.118 1.00 0.00 67 PHE A C 5
ATOM 6039 O O . PHE A 1 67 ? -2.070 2.908 11.559 1.00 0.00 67 PHE A O 5
ATOM 6056 N N . MET A 1 68 ? -4.043 2.511 12.563 1.00 0.00 68 MET A N 5
ATOM 6057 C CA . MET A 1 68 ? -3.952 1.064 12.414 1.00 0.00 68 MET A CA 5
ATOM 6058 C C . MET A 1 68 ? -4.695 0.594 11.167 1.00 0.00 68 MET A C 5
ATOM 6059 O O . MET A 1 68 ? -5.360 -0.443 11.182 1.00 0.00 68 MET A O 5
ATOM 6073 N N . GLY A 1 69 ? -4.577 1.361 10.089 1.00 0.00 69 GLY A N 5
ATOM 6074 C CA . GLY A 1 69 ? -5.242 1.005 8.849 1.00 0.00 69 GLY A CA 5
ATOM 6075 C C . GLY A 1 69 ? -6.401 1.927 8.525 1.00 0.00 69 GLY A C 5
ATOM 6076 O O . GLY A 1 69 ? -7.382 1.508 7.911 1.00 0.00 69 GLY A O 5
ATOM 6080 N N . ARG A 1 70 ? -6.289 3.185 8.939 1.00 0.00 70 ARG A N 5
ATOM 6081 C CA . ARG A 1 70 ? -7.337 4.168 8.689 1.00 0.00 70 ARG A CA 5
ATOM 6082 C C . ARG A 1 70 ? -6.867 5.222 7.692 1.00 0.00 70 ARG A C 5
ATOM 6083 O O . ARG A 1 70 ? -7.615 5.624 6.799 1.00 0.00 70 ARG A O 5
ATOM 6104 N N . THR A 1 71 ? -5.624 5.666 7.849 1.00 0.00 71 THR A N 5
ATOM 6105 C CA . THR A 1 71 ? -5.055 6.673 6.961 1.00 0.00 71 THR A CA 5
ATOM 6106 C C . THR A 1 71 ? -3.642 6.288 6.535 1.00 0.00 71 THR A C 5
ATOM 6107 O O . THR A 1 71 ? -3.312 6.322 5.349 1.00 0.00 71 THR A O 5
ATOM 6118 N N . ILE A 1 72 ? -2.812 5.922 7.506 1.00 0.00 72 ILE A N 5
ATOM 6119 C CA . ILE A 1 72 ? -1.434 5.532 7.223 1.00 0.00 72 ILE A CA 5
ATOM 6120 C C . ILE A 1 72 ? -0.679 6.668 6.542 1.00 0.00 72 ILE A C 5
ATOM 6121 O O . ILE A 1 72 ? -1.284 7.631 6.071 1.00 0.00 72 ILE A O 5
ATOM 6137 N N . ARG A 1 73 ? 0.644 6.554 6.491 1.00 0.00 73 ARG A N 5
ATOM 6138 C CA . ARG A 1 73 ? 1.474 7.578 5.865 1.00 0.00 73 ARG A CA 5
ATOM 6139 C C . ARG A 1 73 ? 1.863 7.167 4.448 1.00 0.00 73 ARG A C 5
ATOM 6140 O O . ARG A 1 73 ? 3.033 7.234 4.068 1.00 0.00 73 ARG A O 5
ATOM 6161 N N . VAL A 1 74 ? 0.874 6.743 3.667 1.00 0.00 74 VAL A N 5
ATOM 6162 C CA . VAL A 1 74 ? 1.113 6.323 2.292 1.00 0.00 74 VAL A CA 5
ATOM 6163 C C . VAL A 1 74 ? 1.581 7.495 1.434 1.00 0.00 74 VAL A C 5
ATOM 6164 O O . VAL A 1 74 ? 0.920 8.531 1.368 1.00 0.00 74 VAL A O 5
ATOM 6177 N N . THR A 1 75 ? 2.725 7.326 0.782 1.00 0.00 75 THR A N 5
ATOM 6178 C CA . THR A 1 75 ? 3.279 8.373 -0.069 1.00 0.00 75 THR A CA 5
ATOM 6179 C C . THR A 1 75 ? 3.713 7.809 -1.417 1.00 0.00 75 THR A C 5
ATOM 6180 O O . THR A 1 75 ? 3.873 6.599 -1.571 1.00 0.00 75 THR A O 5
ATOM 6191 N N . GLU A 1 76 ? 3.901 8.694 -2.389 1.00 0.00 76 GLU A N 5
ATOM 6192 C CA . GLU A 1 76 ? 4.317 8.286 -3.725 1.00 0.00 76 GLU A CA 5
ATOM 6193 C C . GLU A 1 76 ? 5.823 8.048 -3.778 1.00 0.00 76 GLU A C 5
ATOM 6194 O O . GLU A 1 76 ? 6.614 8.967 -3.565 1.00 0.00 76 GLU A O 5
ATOM 6206 N N . ALA A 1 77 ? 6.212 6.809 -4.061 1.00 0.00 77 ALA A N 5
ATOM 6207 C CA . ALA A 1 77 ? 7.623 6.452 -4.142 1.00 0.00 77 ALA A CA 5
ATOM 6208 C C . ALA A 1 77 ? 8.294 7.130 -5.332 1.00 0.00 77 ALA A C 5
ATOM 6209 O O . ALA A 1 77 ? 7.573 7.744 -6.145 1.00 0.00 77 ALA A O 5
ATOM 6216 N N . MET A 1 1 ? 1.935 5.594 -15.338 1.00 0.00 1 MET A N 6
ATOM 6217 C CA . MET A 1 1 ? 2.031 4.408 -14.445 1.00 0.00 1 MET A CA 6
ATOM 6218 C C . MET A 1 1 ? 3.212 4.533 -13.487 1.00 0.00 1 MET A C 6
ATOM 6219 O O . MET A 1 1 ? 4.347 4.220 -13.842 1.00 0.00 1 MET A O 6
ATOM 6235 N N . ARG A 1 2 ? 2.935 4.994 -12.271 1.00 0.00 2 ARG A N 6
ATOM 6236 C CA . ARG A 1 2 ? 3.974 5.160 -11.262 1.00 0.00 2 ARG A CA 6
ATOM 6237 C C . ARG A 1 2 ? 3.841 4.107 -10.167 1.00 0.00 2 ARG A C 6
ATOM 6238 O O . ARG A 1 2 ? 3.079 3.150 -10.303 1.00 0.00 2 ARG A O 6
ATOM 6259 N N . ASN A 1 3 ? 4.589 4.288 -9.083 1.00 0.00 3 ASN A N 6
ATOM 6260 C CA . ASN A 1 3 ? 4.554 3.351 -7.965 1.00 0.00 3 ASN A CA 6
ATOM 6261 C C . ASN A 1 3 ? 4.153 4.059 -6.674 1.00 0.00 3 ASN A C 6
ATOM 6262 O O . ASN A 1 3 ? 4.419 5.247 -6.497 1.00 0.00 3 ASN A O 6
ATOM 6273 N N . ILE A 1 4 ? 3.511 3.318 -5.775 1.00 0.00 4 ILE A N 6
ATOM 6274 C CA . ILE A 1 4 ? 3.073 3.873 -4.500 1.00 0.00 4 ILE A CA 6
ATOM 6275 C C . ILE A 1 4 ? 3.774 3.187 -3.332 1.00 0.00 4 ILE A C 6
ATOM 6276 O O . ILE A 1 4 ? 3.645 1.979 -3.140 1.00 0.00 4 ILE A O 6
ATOM 6292 N N . TYR A 1 5 ? 4.518 3.968 -2.555 1.00 0.00 5 TYR A N 6
ATOM 6293 C CA . TYR A 1 5 ? 5.241 3.436 -1.404 1.00 0.00 5 TYR A CA 6
ATOM 6294 C C . TYR A 1 5 ? 4.441 3.629 -0.119 1.00 0.00 5 TYR A C 6
ATOM 6295 O O . TYR A 1 5 ? 3.971 4.728 0.172 1.00 0.00 5 TYR A O 6
ATOM 6313 N N . VAL A 1 6 ? 4.292 2.552 0.646 1.00 0.00 6 VAL A N 6
ATOM 6314 C CA . VAL A 1 6 ? 3.553 2.601 1.903 1.00 0.00 6 VAL A CA 6
ATOM 6315 C C . VAL A 1 6 ? 4.424 2.138 3.067 1.00 0.00 6 VAL A C 6
ATOM 6316 O O . VAL A 1 6 ? 5.149 1.151 2.955 1.00 0.00 6 VAL A O 6
ATOM 6329 N N . GLY A 1 7 ? 4.347 2.856 4.182 1.00 0.00 7 GLY A N 6
ATOM 6330 C CA . GLY A 1 7 ? 5.136 2.499 5.347 1.00 0.00 7 GLY A CA 6
ATOM 6331 C C . GLY A 1 7 ? 4.284 2.291 6.583 1.00 0.00 7 GLY A C 6
ATOM 6332 O O . GLY A 1 7 ? 3.074 2.518 6.556 1.00 0.00 7 GLY A O 6
ATOM 6336 N N . ASN A 1 8 ? 4.917 1.860 7.668 1.00 0.00 8 ASN A N 6
ATOM 6337 C CA . ASN A 1 8 ? 4.211 1.622 8.923 1.00 0.00 8 ASN A CA 6
ATOM 6338 C C . ASN A 1 8 ? 3.160 0.526 8.760 1.00 0.00 8 ASN A C 6
ATOM 6339 O O . ASN A 1 8 ? 2.176 0.486 9.499 1.00 0.00 8 ASN A O 6
ATOM 6350 N N . LEU A 1 9 ? 3.375 -0.362 7.793 1.00 0.00 9 LEU A N 6
ATOM 6351 C CA . LEU A 1 9 ? 2.444 -1.456 7.543 1.00 0.00 9 LEU A CA 6
ATOM 6352 C C . LEU A 1 9 ? 2.313 -2.345 8.777 1.00 0.00 9 LEU A C 6
ATOM 6353 O O . LEU A 1 9 ? 3.300 -2.636 9.452 1.00 0.00 9 LEU A O 6
ATOM 6369 N N . VAL A 1 10 ? 1.085 -2.761 9.074 1.00 0.00 10 VAL A N 6
ATOM 6370 C CA . VAL A 1 10 ? 0.823 -3.602 10.237 1.00 0.00 10 VAL A CA 6
ATOM 6371 C C . VAL A 1 10 ? 0.619 -5.064 9.841 1.00 0.00 10 VAL A C 6
ATOM 6372 O O . VAL A 1 10 ? 0.365 -5.375 8.677 1.00 0.00 10 VAL A O 6
ATOM 6385 N N . TYR A 1 11 ? 0.741 -5.957 10.823 1.00 0.00 11 TYR A N 6
ATOM 6386 C CA . TYR A 1 11 ? 0.585 -7.395 10.602 1.00 0.00 11 TYR A CA 6
ATOM 6387 C C . TYR A 1 11 ? -0.609 -7.714 9.702 1.00 0.00 11 TYR A C 6
ATOM 6388 O O . TYR A 1 11 ? -0.596 -8.708 8.976 1.00 0.00 11 TYR A O 6
ATOM 6406 N N . SER A 1 12 ? -1.634 -6.872 9.749 1.00 0.00 12 SER A N 6
ATOM 6407 C CA . SER A 1 12 ? -2.822 -7.080 8.930 1.00 0.00 12 SER A CA 6
ATOM 6408 C C . SER A 1 12 ? -2.777 -6.178 7.708 1.00 0.00 12 SER A C 6
ATOM 6409 O O . SER A 1 12 ? -2.562 -6.638 6.587 1.00 0.00 12 SER A O 6
ATOM 6417 N N . ALA A 1 13 ? -2.971 -4.885 7.941 1.00 0.00 13 ALA A N 6
ATOM 6418 C CA . ALA A 1 13 ? -2.944 -3.895 6.880 1.00 0.00 13 ALA A CA 6
ATOM 6419 C C . ALA A 1 13 ? -4.226 -3.925 6.059 1.00 0.00 13 ALA A C 6
ATOM 6420 O O . ALA A 1 13 ? -4.780 -4.990 5.782 1.00 0.00 13 ALA A O 6
ATOM 6427 N N . THR A 1 14 ? -4.686 -2.744 5.674 1.00 0.00 14 THR A N 6
ATOM 6428 C CA . THR A 1 14 ? -5.898 -2.607 4.882 1.00 0.00 14 THR A CA 6
ATOM 6429 C C . THR A 1 14 ? -5.553 -2.252 3.442 1.00 0.00 14 THR A C 6
ATOM 6430 O O . THR A 1 14 ? -6.307 -2.563 2.520 1.00 0.00 14 THR A O 6
ATOM 6441 N N . SER A 1 15 ? -4.406 -1.606 3.253 1.00 0.00 15 SER A N 6
ATOM 6442 C CA . SER A 1 15 ? -3.964 -1.223 1.921 1.00 0.00 15 SER A CA 6
ATOM 6443 C C . SER A 1 15 ? -3.684 -2.463 1.087 1.00 0.00 15 SER A C 6
ATOM 6444 O O . SER A 1 15 ? -4.124 -2.571 -0.057 1.00 0.00 15 SER A O 6
ATOM 6452 N N . GLU A 1 16 ? -2.966 -3.409 1.680 1.00 0.00 16 GLU A N 6
ATOM 6453 C CA . GLU A 1 16 ? -2.648 -4.658 1.003 1.00 0.00 16 GLU A CA 6
ATOM 6454 C C . GLU A 1 16 ? -3.875 -5.566 0.977 1.00 0.00 16 GLU A C 6
ATOM 6455 O O . GLU A 1 16 ? -3.909 -6.560 0.253 1.00 0.00 16 GLU A O 6
ATOM 6467 N N . GLN A 1 17 ? -4.883 -5.209 1.771 1.00 0.00 17 GLN A N 6
ATOM 6468 C CA . GLN A 1 17 ? -6.115 -5.982 1.840 1.00 0.00 17 GLN A CA 6
ATOM 6469 C C . GLN A 1 17 ? -7.124 -5.471 0.817 1.00 0.00 17 GLN A C 6
ATOM 6470 O O . GLN A 1 17 ? -7.813 -6.253 0.163 1.00 0.00 17 GLN A O 6
ATOM 6484 N N . VAL A 1 18 ? -7.202 -4.151 0.689 1.00 0.00 18 VAL A N 6
ATOM 6485 C CA . VAL A 1 18 ? -8.125 -3.526 -0.251 1.00 0.00 18 VAL A CA 6
ATOM 6486 C C . VAL A 1 18 ? -7.595 -3.585 -1.685 1.00 0.00 18 VAL A C 6
ATOM 6487 O O . VAL A 1 18 ? -8.286 -3.184 -2.623 1.00 0.00 18 VAL A O 6
ATOM 6500 N N . LYS A 1 19 ? -6.371 -4.083 -1.853 1.00 0.00 19 LYS A N 6
ATOM 6501 C CA . LYS A 1 19 ? -5.766 -4.187 -3.179 1.00 0.00 19 LYS A CA 6
ATOM 6502 C C . LYS A 1 19 ? -6.685 -4.932 -4.141 1.00 0.00 19 LYS A C 6
ATOM 6503 O O . LYS A 1 19 ? -6.772 -4.590 -5.322 1.00 0.00 19 LYS A O 6
ATOM 6522 N N . GLU A 1 20 ? -7.372 -5.947 -3.629 1.00 0.00 20 GLU A N 6
ATOM 6523 C CA . GLU A 1 20 ? -8.289 -6.737 -4.441 1.00 0.00 20 GLU A CA 6
ATOM 6524 C C . GLU A 1 20 ? -9.395 -5.858 -5.015 1.00 0.00 20 GLU A C 6
ATOM 6525 O O . GLU A 1 20 ? -9.901 -6.111 -6.109 1.00 0.00 20 GLU A O 6
ATOM 6537 N N . LEU A 1 21 ? -9.764 -4.821 -4.269 1.00 0.00 21 LEU A N 6
ATOM 6538 C CA . LEU A 1 21 ? -10.807 -3.899 -4.701 1.00 0.00 21 LEU A CA 6
ATOM 6539 C C . LEU A 1 21 ? -10.212 -2.746 -5.504 1.00 0.00 21 LEU A C 6
ATOM 6540 O O . LEU A 1 21 ? -10.866 -2.189 -6.384 1.00 0.00 21 LEU A O 6
ATOM 6556 N N . PHE A 1 22 ? -8.967 -2.396 -5.194 1.00 0.00 22 PHE A N 6
ATOM 6557 C CA . PHE A 1 22 ? -8.282 -1.311 -5.889 1.00 0.00 22 PHE A CA 6
ATOM 6558 C C . PHE A 1 22 ? -8.221 -1.577 -7.392 1.00 0.00 22 PHE A C 6
ATOM 6559 O O . PHE A 1 22 ? -8.133 -0.647 -8.192 1.00 0.00 22 PHE A O 6
ATOM 6576 N N . SER A 1 23 ? -8.268 -2.853 -7.765 1.00 0.00 23 SER A N 6
ATOM 6577 C CA . SER A 1 23 ? -8.218 -3.239 -9.170 1.00 0.00 23 SER A CA 6
ATOM 6578 C C . SER A 1 23 ? -9.473 -2.783 -9.906 1.00 0.00 23 SER A C 6
ATOM 6579 O O . SER A 1 23 ? -9.408 -2.350 -11.056 1.00 0.00 23 SER A O 6
ATOM 6587 N N . GLN A 1 24 ? -10.613 -2.882 -9.234 1.00 0.00 24 GLN A N 6
ATOM 6588 C CA . GLN A 1 24 ? -11.885 -2.479 -9.821 1.00 0.00 24 GLN A CA 6
ATOM 6589 C C . GLN A 1 24 ? -12.185 -1.009 -9.534 1.00 0.00 24 GLN A C 6
ATOM 6590 O O . GLN A 1 24 ? -13.146 -0.450 -10.062 1.00 0.00 24 GLN A O 6
ATOM 6604 N N . PHE A 1 25 ? -11.363 -0.387 -8.691 1.00 0.00 25 PHE A N 6
ATOM 6605 C CA . PHE A 1 25 ? -11.554 1.015 -8.339 1.00 0.00 25 PHE A CA 6
ATOM 6606 C C . PHE A 1 25 ? -10.557 1.910 -9.067 1.00 0.00 25 PHE A C 6
ATOM 6607 O O . PHE A 1 25 ? -10.835 3.083 -9.316 1.00 0.00 25 PHE A O 6
ATOM 6624 N N . GLY A 1 26 ? -9.395 1.358 -9.406 1.00 0.00 26 GLY A N 6
ATOM 6625 C CA . GLY A 1 26 ? -8.385 2.142 -10.099 1.00 0.00 26 GLY A CA 6
ATOM 6626 C C . GLY A 1 26 ? -7.432 1.299 -10.928 1.00 0.00 26 GLY A C 6
ATOM 6627 O O . GLY A 1 26 ? -6.342 1.755 -11.271 1.00 0.00 26 GLY A O 6
ATOM 6631 N N . LYS A 1 27 ? -7.843 0.073 -11.257 1.00 0.00 27 LYS A N 6
ATOM 6632 C CA . LYS A 1 27 ? -7.023 -0.836 -12.058 1.00 0.00 27 LYS A CA 6
ATOM 6633 C C . LYS A 1 27 ? -5.555 -0.809 -11.629 1.00 0.00 27 LYS A C 6
ATOM 6634 O O . LYS A 1 27 ? -4.797 0.077 -12.024 1.00 0.00 27 LYS A O 6
ATOM 6653 N N . VAL A 1 28 ? -5.160 -1.791 -10.826 1.00 0.00 28 VAL A N 6
ATOM 6654 C CA . VAL A 1 28 ? -3.786 -1.883 -10.349 1.00 0.00 28 VAL A CA 6
ATOM 6655 C C . VAL A 1 28 ? -3.018 -2.967 -11.100 1.00 0.00 28 VAL A C 6
ATOM 6656 O O . VAL A 1 28 ? -3.517 -4.077 -11.287 1.00 0.00 28 VAL A O 6
ATOM 6669 N N . PHE A 1 29 ? -1.806 -2.638 -11.529 1.00 0.00 29 PHE A N 6
ATOM 6670 C CA . PHE A 1 29 ? -0.972 -3.583 -12.262 1.00 0.00 29 PHE A CA 6
ATOM 6671 C C . PHE A 1 29 ? -0.496 -4.712 -11.353 1.00 0.00 29 PHE A C 6
ATOM 6672 O O . PHE A 1 29 ? -0.558 -5.885 -11.720 1.00 0.00 29 PHE A O 6
ATOM 6689 N N . ASN A 1 30 ? -0.021 -4.352 -10.164 1.00 0.00 30 ASN A N 6
ATOM 6690 C CA . ASN A 1 30 ? 0.464 -5.339 -9.206 1.00 0.00 30 ASN A CA 6
ATOM 6691 C C . ASN A 1 30 ? 0.649 -4.716 -7.825 1.00 0.00 30 ASN A C 6
ATOM 6692 O O . ASN A 1 30 ? 0.803 -3.502 -7.696 1.00 0.00 30 ASN A O 6
ATOM 6703 N N . VAL A 1 31 ? 0.631 -5.558 -6.797 1.00 0.00 31 VAL A N 6
ATOM 6704 C CA . VAL A 1 31 ? 0.796 -5.094 -5.425 1.00 0.00 31 VAL A CA 6
ATOM 6705 C C . VAL A 1 31 ? 1.516 -6.137 -4.575 1.00 0.00 31 VAL A C 6
ATOM 6706 O O . VAL A 1 31 ? 1.134 -7.307 -4.558 1.00 0.00 31 VAL A O 6
ATOM 6719 N N . LYS A 1 32 ? 2.559 -5.706 -3.872 1.00 0.00 32 LYS A N 6
ATOM 6720 C CA . LYS A 1 32 ? 3.331 -6.606 -3.022 1.00 0.00 32 LYS A CA 6
ATOM 6721 C C . LYS A 1 32 ? 4.078 -5.831 -1.941 1.00 0.00 32 LYS A C 6
ATOM 6722 O O . LYS A 1 32 ? 4.638 -4.766 -2.201 1.00 0.00 32 LYS A O 6
ATOM 6741 N N . LEU A 1 33 ? 4.084 -6.375 -0.727 1.00 0.00 33 LEU A N 6
ATOM 6742 C CA . LEU A 1 33 ? 4.767 -5.737 0.395 1.00 0.00 33 LEU A CA 6
ATOM 6743 C C . LEU A 1 33 ? 5.733 -6.710 1.065 1.00 0.00 33 LEU A C 6
ATOM 6744 O O . LEU A 1 33 ? 5.491 -7.917 1.098 1.00 0.00 33 LEU A O 6
ATOM 6760 N N . ILE A 1 34 ? 6.826 -6.176 1.599 1.00 0.00 34 ILE A N 6
ATOM 6761 C CA . ILE A 1 34 ? 7.828 -6.997 2.269 1.00 0.00 34 ILE A CA 6
ATOM 6762 C C . ILE A 1 34 ? 7.251 -7.655 3.517 1.00 0.00 34 ILE A C 6
ATOM 6763 O O . ILE A 1 34 ? 6.092 -7.433 3.869 1.00 0.00 34 ILE A O 6
ATOM 6779 N N . TYR A 1 35 ? 8.066 -8.467 4.184 1.00 0.00 35 TYR A N 6
ATOM 6780 C CA . TYR A 1 35 ? 7.633 -9.158 5.392 1.00 0.00 35 TYR A CA 6
ATOM 6781 C C . TYR A 1 35 ? 8.673 -9.025 6.500 1.00 0.00 35 TYR A C 6
ATOM 6782 O O . TYR A 1 35 ? 9.691 -8.353 6.334 1.00 0.00 35 TYR A O 6
ATOM 6800 N N . ASP A 1 36 ? 8.408 -9.671 7.631 1.00 0.00 36 ASP A N 6
ATOM 6801 C CA . ASP A 1 36 ? 9.317 -9.629 8.770 1.00 0.00 36 ASP A CA 6
ATOM 6802 C C . ASP A 1 36 ? 10.682 -10.210 8.408 1.00 0.00 36 ASP A C 6
ATOM 6803 O O . ASP A 1 36 ? 11.684 -9.913 9.058 1.00 0.00 36 ASP A O 6
ATOM 6812 N N . ARG A 1 37 ? 10.714 -11.043 7.371 1.00 0.00 37 ARG A N 6
ATOM 6813 C CA . ARG A 1 37 ? 11.956 -11.665 6.928 1.00 0.00 37 ARG A CA 6
ATOM 6814 C C . ARG A 1 37 ? 12.536 -12.556 8.023 1.00 0.00 37 ARG A C 6
ATOM 6815 O O . ARG A 1 37 ? 13.753 -12.676 8.159 1.00 0.00 37 ARG A O 6
ATOM 6836 N N . GLU A 1 38 ? 11.654 -13.177 8.800 1.00 0.00 38 GLU A N 6
ATOM 6837 C CA . GLU A 1 38 ? 12.075 -14.058 9.883 1.00 0.00 38 GLU A CA 6
ATOM 6838 C C . GLU A 1 38 ? 10.878 -14.787 10.484 1.00 0.00 38 GLU A C 6
ATOM 6839 O O . GLU A 1 38 ? 10.919 -16.000 10.695 1.00 0.00 38 GLU A O 6
ATOM 6851 N N . THR A 1 39 ? 9.812 -14.041 10.756 1.00 0.00 39 THR A N 6
ATOM 6852 C CA . THR A 1 39 ? 8.601 -14.617 11.330 1.00 0.00 39 THR A CA 6
ATOM 6853 C C . THR A 1 39 ? 7.513 -14.797 10.270 1.00 0.00 39 THR A C 6
ATOM 6854 O O . THR A 1 39 ? 6.421 -15.278 10.570 1.00 0.00 39 THR A O 6
ATOM 6865 N N . LYS A 1 40 ? 7.816 -14.412 9.032 1.00 0.00 40 LYS A N 6
ATOM 6866 C CA . LYS A 1 40 ? 6.860 -14.536 7.938 1.00 0.00 40 LYS A CA 6
ATOM 6867 C C . LYS A 1 40 ? 5.623 -13.681 8.193 1.00 0.00 40 LYS A C 6
ATOM 6868 O O . LYS A 1 40 ? 4.506 -14.067 7.846 1.00 0.00 40 LYS A O 6
ATOM 6887 N N . LYS A 1 41 ? 5.829 -12.517 8.801 1.00 0.00 41 LYS A N 6
ATOM 6888 C CA . LYS A 1 41 ? 4.731 -11.605 9.100 1.00 0.00 41 LYS A CA 6
ATOM 6889 C C . LYS A 1 41 ? 4.895 -10.291 8.338 1.00 0.00 41 LYS A C 6
ATOM 6890 O O . LYS A 1 41 ? 5.950 -9.660 8.399 1.00 0.00 41 LYS A O 6
ATOM 6909 N N . PRO A 1 42 ? 3.852 -9.855 7.609 1.00 0.00 42 PRO A N 6
ATOM 6910 C CA . PRO A 1 42 ? 3.898 -8.606 6.838 1.00 0.00 42 PRO A CA 6
ATOM 6911 C C . PRO A 1 42 ? 4.019 -7.379 7.734 1.00 0.00 42 PRO A C 6
ATOM 6912 O O . PRO A 1 42 ? 3.119 -7.078 8.518 1.00 0.00 42 PRO A O 6
ATOM 6923 N N . LYS A 1 43 ? 5.138 -6.671 7.612 1.00 0.00 43 LYS A N 6
ATOM 6924 C CA . LYS A 1 43 ? 5.377 -5.474 8.410 1.00 0.00 43 LYS A CA 6
ATOM 6925 C C . LYS A 1 43 ? 6.599 -4.716 7.903 1.00 0.00 43 LYS A C 6
ATOM 6926 O O . LYS A 1 43 ? 7.655 -5.305 7.671 1.00 0.00 43 LYS A O 6
ATOM 6945 N N . GLY A 1 44 ? 6.447 -3.407 7.731 1.00 0.00 44 GLY A N 6
ATOM 6946 C CA . GLY A 1 44 ? 7.547 -2.590 7.251 1.00 0.00 44 GLY A CA 6
ATOM 6947 C C . GLY A 1 44 ? 7.106 -1.572 6.218 1.00 0.00 44 GLY A C 6
ATOM 6948 O O . GLY A 1 44 ? 7.039 -0.377 6.504 1.00 0.00 44 GLY A O 6
ATOM 6952 N N . PHE A 1 45 ? 6.804 -2.048 5.014 1.00 0.00 45 PHE A N 6
ATOM 6953 C CA . PHE A 1 45 ? 6.366 -1.172 3.934 1.00 0.00 45 PHE A CA 6
ATOM 6954 C C . PHE A 1 45 ? 5.839 -1.985 2.756 1.00 0.00 45 PHE A C 6
ATOM 6955 O O . PHE A 1 45 ? 6.015 -3.202 2.700 1.00 0.00 45 PHE A O 6
ATOM 6972 N N . GLY A 1 46 ? 5.190 -1.303 1.816 1.00 0.00 46 GLY A N 6
ATOM 6973 C CA . GLY A 1 46 ? 4.646 -1.981 0.653 1.00 0.00 46 GLY A CA 6
ATOM 6974 C C . GLY A 1 46 ? 4.880 -1.212 -0.632 1.00 0.00 46 GLY A C 6
ATOM 6975 O O . GLY A 1 46 ? 5.507 -0.153 -0.625 1.00 0.00 46 GLY A O 6
ATOM 6979 N N . PHE A 1 47 ? 4.376 -1.748 -1.740 1.00 0.00 47 PHE A N 6
ATOM 6980 C CA . PHE A 1 47 ? 4.535 -1.106 -3.039 1.00 0.00 47 PHE A CA 6
ATOM 6981 C C . PHE A 1 47 ? 3.369 -1.442 -3.964 1.00 0.00 47 PHE A C 6
ATOM 6982 O O . PHE A 1 47 ? 3.018 -2.609 -4.138 1.00 0.00 47 PHE A O 6
ATOM 6999 N N . VAL A 1 48 ? 2.778 -0.412 -4.560 1.00 0.00 48 VAL A N 6
ATOM 7000 C CA . VAL A 1 48 ? 1.656 -0.593 -5.473 1.00 0.00 48 VAL A CA 6
ATOM 7001 C C . VAL A 1 48 ? 1.930 0.084 -6.812 1.00 0.00 48 VAL A C 6
ATOM 7002 O O . VAL A 1 48 ? 2.543 1.149 -6.865 1.00 0.00 48 VAL A O 6
ATOM 7015 N N . GLU A 1 49 ? 1.474 -0.543 -7.891 1.00 0.00 49 GLU A N 6
ATOM 7016 C CA . GLU A 1 49 ? 1.673 -0.001 -9.230 1.00 0.00 49 GLU A CA 6
ATOM 7017 C C . GLU A 1 49 ? 0.349 0.447 -9.840 1.00 0.00 49 GLU A C 6
ATOM 7018 O O . GLU A 1 49 ? -0.470 -0.378 -10.245 1.00 0.00 49 GLU A O 6
ATOM 7030 N N . MET A 1 50 ? 0.146 1.759 -9.904 1.00 0.00 50 MET A N 6
ATOM 7031 C CA . MET A 1 50 ? -1.077 2.318 -10.467 1.00 0.00 50 MET A CA 6
ATOM 7032 C C . MET A 1 50 ? -0.770 3.516 -11.359 1.00 0.00 50 MET A C 6
ATOM 7033 O O . MET A 1 50 ? 0.391 3.867 -11.565 1.00 0.00 50 MET A O 6
ATOM 7047 N N . GLN A 1 51 ? -1.820 4.140 -11.884 1.00 0.00 51 GLN A N 6
ATOM 7048 C CA . GLN A 1 51 ? -1.662 5.300 -12.753 1.00 0.00 51 GLN A CA 6
ATOM 7049 C C . GLN A 1 51 ? -1.108 6.491 -11.978 1.00 0.00 51 GLN A C 6
ATOM 7050 O O . GLN A 1 51 ? -1.061 6.476 -10.749 1.00 0.00 51 GLN A O 6
ATOM 7064 N N . GLU A 1 52 ? -0.692 7.522 -12.706 1.00 0.00 52 GLU A N 6
ATOM 7065 C CA . GLU A 1 52 ? -0.141 8.721 -12.086 1.00 0.00 52 GLU A CA 6
ATOM 7066 C C . GLU A 1 52 ? -1.210 9.465 -11.292 1.00 0.00 52 GLU A C 6
ATOM 7067 O O . GLU A 1 52 ? -0.932 10.021 -10.229 1.00 0.00 52 GLU A O 6
ATOM 7079 N N . GLU A 1 53 ? -2.432 9.472 -11.815 1.00 0.00 53 GLU A N 6
ATOM 7080 C CA . GLU A 1 53 ? -3.542 10.147 -11.154 1.00 0.00 53 GLU A CA 6
ATOM 7081 C C . GLU A 1 53 ? -4.027 9.348 -9.950 1.00 0.00 53 GLU A C 6
ATOM 7082 O O . GLU A 1 53 ? -4.480 9.916 -8.956 1.00 0.00 53 GLU A O 6
ATOM 7094 N N . SER A 1 54 ? -3.930 8.026 -10.046 1.00 0.00 54 SER A N 6
ATOM 7095 C CA . SER A 1 54 ? -4.360 7.148 -8.965 1.00 0.00 54 SER A CA 6
ATOM 7096 C C . SER A 1 54 ? -3.468 7.317 -7.739 1.00 0.00 54 SER A C 6
ATOM 7097 O O . SER A 1 54 ? -3.938 7.251 -6.604 1.00 0.00 54 SER A O 6
ATOM 7105 N N . VAL A 1 55 ? -2.180 7.535 -7.978 1.00 0.00 55 VAL A N 6
ATOM 7106 C CA . VAL A 1 55 ? -1.221 7.713 -6.893 1.00 0.00 55 VAL A CA 6
ATOM 7107 C C . VAL A 1 55 ? -1.556 8.944 -6.056 1.00 0.00 55 VAL A C 6
ATOM 7108 O O . VAL A 1 55 ? -1.531 8.896 -4.827 1.00 0.00 55 VAL A O 6
ATOM 7121 N N . SER A 1 56 ? -1.870 10.046 -6.730 1.00 0.00 56 SER A N 6
ATOM 7122 C CA . SER A 1 56 ? -2.209 11.290 -6.047 1.00 0.00 56 SER A CA 6
ATOM 7123 C C . SER A 1 56 ? -3.366 11.084 -5.073 1.00 0.00 56 SER A C 6
ATOM 7124 O O . SER A 1 56 ? -3.208 11.243 -3.863 1.00 0.00 56 SER A O 6
ATOM 7132 N N . GLU A 1 57 ? -4.527 10.729 -5.610 1.00 0.00 57 GLU A N 6
ATOM 7133 C CA . GLU A 1 57 ? -5.711 10.501 -4.790 1.00 0.00 57 GLU A CA 6
ATOM 7134 C C . GLU A 1 57 ? -5.487 9.347 -3.816 1.00 0.00 57 GLU A C 6
ATOM 7135 O O . GLU A 1 57 ? -6.085 9.304 -2.742 1.00 0.00 57 GLU A O 6
ATOM 7147 N N . ALA A 1 58 ? -4.624 8.413 -4.202 1.00 0.00 58 ALA A N 6
ATOM 7148 C CA . ALA A 1 58 ? -4.323 7.258 -3.365 1.00 0.00 58 ALA A CA 6
ATOM 7149 C C . ALA A 1 58 ? -3.718 7.683 -2.032 1.00 0.00 58 ALA A C 6
ATOM 7150 O O . ALA A 1 58 ? -4.009 7.097 -0.997 1.00 0.00 58 ALA A O 6
ATOM 7157 N N . ILE A 1 59 ? -2.872 8.705 -2.068 1.00 0.00 59 ILE A N 6
ATOM 7158 C CA . ILE A 1 59 ? -2.221 9.211 -0.863 1.00 0.00 59 ILE A CA 6
ATOM 7159 C C . ILE A 1 59 ? -3.055 10.311 -0.203 1.00 0.00 59 ILE A C 6
ATOM 7160 O O . ILE A 1 59 ? -2.842 10.654 0.960 1.00 0.00 59 ILE A O 6
ATOM 7176 N N . ALA A 1 60 ? -3.997 10.866 -0.958 1.00 0.00 60 ALA A N 6
ATOM 7177 C CA . ALA A 1 60 ? -4.854 11.935 -0.462 1.00 0.00 60 ALA A CA 6
ATOM 7178 C C . ALA A 1 60 ? -5.907 11.431 0.521 1.00 0.00 60 ALA A C 6
ATOM 7179 O O . ALA A 1 60 ? -6.100 12.014 1.587 1.00 0.00 60 ALA A O 6
ATOM 7186 N N . LYS A 1 61 ? -6.602 10.361 0.150 1.00 0.00 61 LYS A N 6
ATOM 7187 C CA . LYS A 1 61 ? -7.651 9.803 0.997 1.00 0.00 61 LYS A CA 6
ATOM 7188 C C . LYS A 1 61 ? -7.104 8.744 1.945 1.00 0.00 61 LYS A C 6
ATOM 7189 O O . LYS A 1 61 ? -7.706 8.455 2.979 1.00 0.00 61 LYS A O 6
ATOM 7208 N N . LEU A 1 62 ? -5.973 8.158 1.582 1.00 0.00 62 LEU A N 6
ATOM 7209 C CA . LEU A 1 62 ? -5.363 7.118 2.396 1.00 0.00 62 LEU A CA 6
ATOM 7210 C C . LEU A 1 62 ? -4.392 7.703 3.416 1.00 0.00 62 LEU A C 6
ATOM 7211 O O . LEU A 1 62 ? -4.653 7.680 4.618 1.00 0.00 62 LEU A O 6
ATOM 7227 N N . ASP A 1 63 ? -3.267 8.216 2.931 1.00 0.00 63 ASP A N 6
ATOM 7228 C CA . ASP A 1 63 ? -2.254 8.796 3.806 1.00 0.00 63 ASP A CA 6
ATOM 7229 C C . ASP A 1 63 ? -2.801 10.015 4.548 1.00 0.00 63 ASP A C 6
ATOM 7230 O O . ASP A 1 63 ? -3.551 10.813 3.985 1.00 0.00 63 ASP A O 6
ATOM 7239 N N . ASN A 1 64 ? -2.412 10.148 5.813 1.00 0.00 64 ASN A N 6
ATOM 7240 C CA . ASN A 1 64 ? -2.855 11.267 6.640 1.00 0.00 64 ASN A CA 6
ATOM 7241 C C . ASN A 1 64 ? -2.235 11.193 8.032 1.00 0.00 64 ASN A C 6
ATOM 7242 O O . ASN A 1 64 ? -1.867 12.215 8.614 1.00 0.00 64 ASN A O 6
ATOM 7253 N N . THR A 1 65 ? -2.124 9.979 8.562 1.00 0.00 65 THR A N 6
ATOM 7254 C CA . THR A 1 65 ? -1.552 9.768 9.888 1.00 0.00 65 THR A CA 6
ATOM 7255 C C . THR A 1 65 ? -1.086 8.323 10.052 1.00 0.00 65 THR A C 6
ATOM 7256 O O . THR A 1 65 ? -1.022 7.570 9.080 1.00 0.00 65 THR A O 6
ATOM 7267 N N . ASP A 1 66 ? -0.763 7.942 11.283 1.00 0.00 66 ASP A N 6
ATOM 7268 C CA . ASP A 1 66 ? -0.305 6.586 11.568 1.00 0.00 66 ASP A CA 6
ATOM 7269 C C . ASP A 1 66 ? -1.349 5.814 12.366 1.00 0.00 66 ASP A C 6
ATOM 7270 O O . ASP A 1 66 ? -1.517 6.036 13.566 1.00 0.00 66 ASP A O 6
ATOM 7279 N N . PHE A 1 67 ? -2.051 4.905 11.694 1.00 0.00 67 PHE A N 6
ATOM 7280 C CA . PHE A 1 67 ? -3.081 4.101 12.344 1.00 0.00 67 PHE A CA 6
ATOM 7281 C C . PHE A 1 67 ? -2.858 2.613 12.080 1.00 0.00 67 PHE A C 6
ATOM 7282 O O . PHE A 1 67 ? -1.802 2.210 11.593 1.00 0.00 67 PHE A O 6
ATOM 7299 N N . MET A 1 68 ? -3.860 1.802 12.407 1.00 0.00 68 MET A N 6
ATOM 7300 C CA . MET A 1 68 ? -3.775 0.360 12.206 1.00 0.00 68 MET A CA 6
ATOM 7301 C C . MET A 1 68 ? -4.406 -0.047 10.878 1.00 0.00 68 MET A C 6
ATOM 7302 O O . MET A 1 68 ? -5.146 -1.029 10.804 1.00 0.00 68 MET A O 6
ATOM 7316 N N . GLY A 1 69 ? -4.111 0.715 9.830 1.00 0.00 69 GLY A N 6
ATOM 7317 C CA . GLY A 1 69 ? -4.657 0.417 8.519 1.00 0.00 69 GLY A CA 6
ATOM 7318 C C . GLY A 1 69 ? -5.857 1.279 8.177 1.00 0.00 69 GLY A C 6
ATOM 7319 O O . GLY A 1 69 ? -6.715 0.878 7.391 1.00 0.00 69 GLY A O 6
ATOM 7323 N N . ARG A 1 70 ? -5.917 2.468 8.769 1.00 0.00 70 ARG A N 6
ATOM 7324 C CA . ARG A 1 70 ? -7.020 3.389 8.520 1.00 0.00 70 ARG A CA 6
ATOM 7325 C C . ARG A 1 70 ? -6.583 4.516 7.592 1.00 0.00 70 ARG A C 6
ATOM 7326 O O . ARG A 1 70 ? -7.363 4.996 6.769 1.00 0.00 70 ARG A O 6
ATOM 7347 N N . THR A 1 71 ? -5.331 4.933 7.732 1.00 0.00 71 THR A N 6
ATOM 7348 C CA . THR A 1 71 ? -4.782 6.002 6.908 1.00 0.00 71 THR A CA 6
ATOM 7349 C C . THR A 1 71 ? -3.337 5.698 6.525 1.00 0.00 71 THR A C 6
ATOM 7350 O O . THR A 1 71 ? -2.954 5.824 5.362 1.00 0.00 71 THR A O 6
ATOM 7361 N N . ILE A 1 72 ? -2.538 5.294 7.509 1.00 0.00 72 ILE A N 6
ATOM 7362 C CA . ILE A 1 72 ? -1.137 4.968 7.269 1.00 0.00 72 ILE A CA 6
ATOM 7363 C C . ILE A 1 72 ? -0.398 6.160 6.665 1.00 0.00 72 ILE A C 6
ATOM 7364 O O . ILE A 1 72 ? -1.021 7.131 6.239 1.00 0.00 72 ILE A O 6
ATOM 7380 N N . ARG A 1 73 ? 0.929 6.087 6.634 1.00 0.00 73 ARG A N 6
ATOM 7381 C CA . ARG A 1 73 ? 1.735 7.167 6.080 1.00 0.00 73 ARG A CA 6
ATOM 7382 C C . ARG A 1 73 ? 2.166 6.845 4.652 1.00 0.00 73 ARG A C 6
ATOM 7383 O O . ARG A 1 73 ? 3.335 6.992 4.296 1.00 0.00 73 ARG A O 6
ATOM 7404 N N . VAL A 1 74 ? 1.212 6.401 3.840 1.00 0.00 74 VAL A N 6
ATOM 7405 C CA . VAL A 1 74 ? 1.492 6.055 2.451 1.00 0.00 74 VAL A CA 6
ATOM 7406 C C . VAL A 1 74 ? 1.985 7.269 1.671 1.00 0.00 74 VAL A C 6
ATOM 7407 O O . VAL A 1 74 ? 1.667 8.409 2.009 1.00 0.00 74 VAL A O 6
ATOM 7420 N N . THR A 1 75 ? 2.767 7.017 0.626 1.00 0.00 75 THR A N 6
ATOM 7421 C CA . THR A 1 75 ? 3.306 8.089 -0.202 1.00 0.00 75 THR A CA 6
ATOM 7422 C C . THR A 1 75 ? 3.734 7.559 -1.567 1.00 0.00 75 THR A C 6
ATOM 7423 O O . THR A 1 75 ? 3.850 6.350 -1.766 1.00 0.00 75 THR A O 6
ATOM 7434 N N . GLU A 1 76 ? 3.968 8.472 -2.504 1.00 0.00 76 GLU A N 6
ATOM 7435 C CA . GLU A 1 76 ? 4.383 8.097 -3.851 1.00 0.00 76 GLU A CA 6
ATOM 7436 C C . GLU A 1 76 ? 5.877 7.787 -3.892 1.00 0.00 76 GLU A C 6
ATOM 7437 O O . GLU A 1 76 ? 6.701 8.602 -3.479 1.00 0.00 76 GLU A O 6
ATOM 7449 N N . ALA A 1 77 ? 6.216 6.605 -4.393 1.00 0.00 77 ALA A N 6
ATOM 7450 C CA . ALA A 1 77 ? 7.610 6.188 -4.490 1.00 0.00 77 ALA A CA 6
ATOM 7451 C C . ALA A 1 77 ? 8.337 6.950 -5.591 1.00 0.00 77 ALA A C 6
ATOM 7452 O O . ALA A 1 77 ? 7.695 7.801 -6.244 1.00 0.00 77 ALA A O 6
ATOM 7459 N N . MET A 1 1 ? 1.621 6.164 -14.669 1.00 0.00 1 MET A N 7
ATOM 7460 C CA . MET A 1 1 ? 2.373 5.029 -14.074 1.00 0.00 1 MET A CA 7
ATOM 7461 C C . MET A 1 1 ? 3.317 5.508 -12.976 1.00 0.00 1 MET A C 7
ATOM 7462 O O . MET A 1 1 ? 4.492 5.778 -13.227 1.00 0.00 1 MET A O 7
ATOM 7478 N N . ARG A 1 2 ? 2.795 5.611 -11.759 1.00 0.00 2 ARG A N 7
ATOM 7479 C CA . ARG A 1 2 ? 3.590 6.057 -10.620 1.00 0.00 2 ARG A CA 7
ATOM 7480 C C . ARG A 1 2 ? 3.562 5.023 -9.499 1.00 0.00 2 ARG A C 7
ATOM 7481 O O . ARG A 1 2 ? 2.499 4.524 -9.128 1.00 0.00 2 ARG A O 7
ATOM 7502 N N . ASN A 1 3 ? 4.735 4.707 -8.962 1.00 0.00 3 ASN A N 7
ATOM 7503 C CA . ASN A 1 3 ? 4.844 3.733 -7.884 1.00 0.00 3 ASN A CA 7
ATOM 7504 C C . ASN A 1 3 ? 4.400 4.339 -6.557 1.00 0.00 3 ASN A C 7
ATOM 7505 O O . ASN A 1 3 ? 4.691 5.499 -6.264 1.00 0.00 3 ASN A O 7
ATOM 7516 N N . ILE A 1 4 ? 3.693 3.547 -5.758 1.00 0.00 4 ILE A N 7
ATOM 7517 C CA . ILE A 1 4 ? 3.208 4.005 -4.462 1.00 0.00 4 ILE A CA 7
ATOM 7518 C C . ILE A 1 4 ? 4.014 3.384 -3.325 1.00 0.00 4 ILE A C 7
ATOM 7519 O O . ILE A 1 4 ? 4.148 2.163 -3.241 1.00 0.00 4 ILE A O 7
ATOM 7535 N N . TYR A 1 5 ? 4.547 4.233 -2.453 1.00 0.00 5 TYR A N 7
ATOM 7536 C CA . TYR A 1 5 ? 5.341 3.770 -1.321 1.00 0.00 5 TYR A C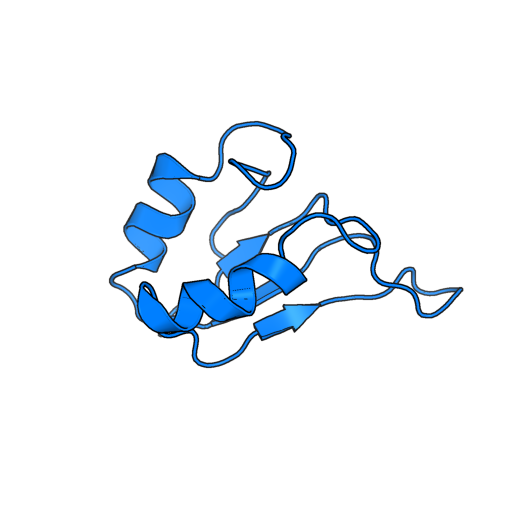A 7
ATOM 7537 C C . TYR A 1 5 ? 4.572 3.939 -0.013 1.00 0.00 5 TYR A C 7
ATOM 7538 O O . TYR A 1 5 ? 4.442 5.049 0.503 1.00 0.00 5 TYR A O 7
ATOM 7556 N N . VAL A 1 6 ? 4.064 2.830 0.517 1.00 0.00 6 VAL A N 7
ATOM 7557 C CA . VAL A 1 6 ? 3.308 2.856 1.764 1.00 0.00 6 VAL A CA 7
ATOM 7558 C C . VAL A 1 6 ? 4.054 2.124 2.876 1.00 0.00 6 VAL A C 7
ATOM 7559 O O . VAL A 1 6 ? 4.515 0.997 2.691 1.00 0.00 6 VAL A O 7
ATOM 7572 N N . GLY A 1 7 ? 4.167 2.771 4.031 1.00 0.00 7 GLY A N 7
ATOM 7573 C CA . GLY A 1 7 ? 4.858 2.167 5.158 1.00 0.00 7 GLY A CA 7
ATOM 7574 C C . GLY A 1 7 ? 3.963 2.017 6.372 1.00 0.00 7 GLY A C 7
ATOM 7575 O O . GLY A 1 7 ? 2.763 2.283 6.305 1.00 0.00 7 GLY A O 7
ATOM 7579 N N . ASN A 1 8 ? 4.547 1.587 7.487 1.00 0.00 8 ASN A N 7
ATOM 7580 C CA . ASN A 1 8 ? 3.794 1.402 8.722 1.00 0.00 8 ASN A CA 7
ATOM 7581 C C . ASN A 1 8 ? 2.666 0.392 8.525 1.00 0.00 8 ASN A C 7
ATOM 7582 O O . ASN A 1 8 ? 1.565 0.563 9.050 1.00 0.00 8 ASN A O 7
ATOM 7593 N N . LEU A 1 9 ? 2.948 -0.662 7.766 1.00 0.00 9 LEU A N 7
ATOM 7594 C CA . LEU A 1 9 ? 1.958 -1.699 7.501 1.00 0.00 9 LEU A CA 7
ATOM 7595 C C . LEU A 1 9 ? 1.899 -2.700 8.650 1.00 0.00 9 LEU A C 7
ATOM 7596 O O . LEU A 1 9 ? 2.646 -2.589 9.622 1.00 0.00 9 LEU A O 7
ATOM 7612 N N . VAL A 1 10 ? 1.004 -3.676 8.532 1.00 0.00 10 VAL A N 7
ATOM 7613 C CA . VAL A 1 10 ? 0.846 -4.697 9.561 1.00 0.00 10 VAL A CA 7
ATOM 7614 C C . VAL A 1 10 ? 0.530 -6.056 8.936 1.00 0.00 10 VAL A C 7
ATOM 7615 O O . VAL A 1 10 ? 0.247 -6.147 7.741 1.00 0.00 10 VAL A O 7
ATOM 7628 N N . TYR A 1 11 ? 0.584 -7.109 9.750 1.00 0.00 11 TYR A N 7
ATOM 7629 C CA . TYR A 1 11 ? 0.306 -8.465 9.279 1.00 0.00 11 TYR A CA 7
ATOM 7630 C C . TYR A 1 11 ? -0.930 -8.504 8.383 1.00 0.00 11 TYR A C 7
ATOM 7631 O O . TYR A 1 11 ? -1.018 -9.319 7.466 1.00 0.00 11 TYR A O 7
ATOM 7649 N N . SER A 1 12 ? -1.881 -7.615 8.655 1.00 0.00 12 SER A N 7
ATOM 7650 C CA . SER A 1 12 ? -3.110 -7.548 7.871 1.00 0.00 12 SER A CA 7
ATOM 7651 C C . SER A 1 12 ? -3.926 -6.313 8.241 1.00 0.00 12 SER A C 7
ATOM 7652 O O . SER A 1 12 ? -4.929 -6.408 8.949 1.00 0.00 12 SER A O 7
ATOM 7660 N N . ALA A 1 13 ? -3.490 -5.154 7.757 1.00 0.00 13 ALA A N 7
ATOM 7661 C CA . ALA A 1 13 ? -4.180 -3.901 8.038 1.00 0.00 13 ALA A CA 7
ATOM 7662 C C . ALA A 1 13 ? -5.374 -3.710 7.109 1.00 0.00 13 ALA A C 7
ATOM 7663 O O . ALA A 1 13 ? -6.512 -3.594 7.563 1.00 0.00 13 ALA A O 7
ATOM 7670 N N . THR A 1 14 ? -5.107 -3.677 5.806 1.00 0.00 14 THR A N 7
ATOM 7671 C CA . THR A 1 14 ? -6.163 -3.499 4.812 1.00 0.00 14 THR A CA 7
ATOM 7672 C C . THR A 1 14 ? -5.584 -3.407 3.401 1.00 0.00 14 THR A C 7
ATOM 7673 O O . THR A 1 14 ? -6.223 -3.816 2.432 1.00 0.00 14 THR A O 7
ATOM 7684 N N . SER A 1 15 ? -4.374 -2.863 3.290 1.00 0.00 15 SER A N 7
ATOM 7685 C CA . SER A 1 15 ? -3.717 -2.716 1.994 1.00 0.00 15 SER A CA 7
ATOM 7686 C C . SER A 1 15 ? -3.726 -4.027 1.217 1.00 0.00 15 SER A C 7
ATOM 7687 O O . SER A 1 15 ? -4.181 -4.079 0.074 1.00 0.00 15 SER A O 7
ATOM 7695 N N . GLU A 1 16 ? -3.232 -5.087 1.845 1.00 0.00 16 GLU A N 7
ATOM 7696 C CA . GLU A 1 16 ? -3.195 -6.397 1.208 1.00 0.00 16 GLU A CA 7
ATOM 7697 C C . GLU A 1 16 ? -4.608 -6.946 1.019 1.00 0.00 16 GLU A C 7
ATOM 7698 O O . GLU A 1 16 ? -4.815 -7.915 0.288 1.00 0.00 16 GLU A O 7
ATOM 7710 N N . GLN A 1 17 ? -5.578 -6.324 1.686 1.00 0.00 17 GLN A N 7
ATOM 7711 C CA . GLN A 1 17 ? -6.969 -6.752 1.592 1.00 0.00 17 GLN A CA 7
ATOM 7712 C C . GLN A 1 17 ? -7.695 -6.027 0.463 1.00 0.00 17 GLN A C 7
ATOM 7713 O O . GLN A 1 17 ? -8.521 -6.615 -0.235 1.00 0.00 17 GLN A O 7
ATOM 7727 N N . VAL A 1 18 ? -7.391 -4.744 0.297 1.00 0.00 18 VAL A N 7
ATOM 7728 C CA . VAL A 1 18 ? -8.024 -3.935 -0.738 1.00 0.00 18 VAL A CA 7
ATOM 7729 C C . VAL A 1 18 ? -7.329 -4.094 -2.091 1.00 0.00 18 VAL A C 7
ATOM 7730 O O . VAL A 1 18 ? -7.835 -3.627 -3.111 1.00 0.00 18 VAL A O 7
ATOM 7743 N N . LYS A 1 19 ? -6.172 -4.751 -2.101 1.00 0.00 19 LYS A N 7
ATOM 7744 C CA . LYS A 1 19 ? -5.425 -4.958 -3.337 1.00 0.00 19 LYS A CA 7
ATOM 7745 C C . LYS A 1 19 ? -6.280 -5.678 -4.377 1.00 0.00 19 LYS A C 7
ATOM 7746 O O . LYS A 1 19 ? -6.298 -5.300 -5.549 1.00 0.00 19 LYS A O 7
ATOM 7765 N N . GLU A 1 20 ? -6.989 -6.714 -3.941 1.00 0.00 20 GLU A N 7
ATOM 7766 C CA . GLU A 1 20 ? -7.848 -7.483 -4.833 1.00 0.00 20 GLU A CA 7
ATOM 7767 C C . GLU A 1 20 ? -8.918 -6.590 -5.454 1.00 0.00 20 GLU A C 7
ATOM 7768 O O . GLU A 1 20 ? -9.330 -6.797 -6.595 1.00 0.00 20 GLU A O 7
ATOM 7780 N N . LEU A 1 21 ? -9.360 -5.595 -4.693 1.00 0.00 21 LEU A N 7
ATOM 7781 C CA . LEU A 1 21 ? -10.378 -4.664 -5.165 1.00 0.00 21 LEU A CA 7
ATOM 7782 C C . LEU A 1 21 ? -9.741 -3.496 -5.911 1.00 0.00 21 LEU A C 7
ATOM 7783 O O . LEU A 1 21 ? -10.361 -2.894 -6.788 1.00 0.00 21 LEU A O 7
ATOM 7799 N N . PHE A 1 22 ? -8.498 -3.182 -5.555 1.00 0.00 22 PHE A N 7
ATOM 7800 C CA . PHE A 1 22 ? -7.772 -2.087 -6.188 1.00 0.00 22 PHE A CA 7
ATOM 7801 C C . PHE A 1 22 ? -7.711 -2.269 -7.703 1.00 0.00 22 PHE A C 7
ATOM 7802 O O . PHE A 1 22 ? -7.545 -1.302 -8.446 1.00 0.00 22 PHE A O 7
ATOM 7819 N N . SER A 1 23 ? -7.845 -3.513 -8.155 1.00 0.00 23 SER A N 7
ATOM 7820 C CA . SER A 1 23 ? -7.804 -3.815 -9.582 1.00 0.00 23 SER A CA 7
ATOM 7821 C C . SER A 1 23 ? -9.146 -3.517 -10.245 1.00 0.00 23 SER A C 7
ATOM 7822 O O . SER A 1 23 ? -9.209 -3.230 -11.439 1.00 0.00 23 SER A O 7
ATOM 7830 N N . GLN A 1 24 ? -10.217 -3.589 -9.462 1.00 0.00 24 GLN A N 7
ATOM 7831 C CA . GLN A 1 24 ? -11.557 -3.327 -9.976 1.00 0.00 24 GLN A CA 7
ATOM 7832 C C . GLN A 1 24 ? -11.921 -1.850 -9.844 1.00 0.00 24 GLN A C 7
ATOM 7833 O O . GLN A 1 24 ? -12.816 -1.359 -10.532 1.00 0.00 24 GLN A O 7
ATOM 7847 N N . PHE A 1 25 ? -11.225 -1.144 -8.955 1.00 0.00 25 PHE A N 7
ATOM 7848 C CA . PHE A 1 25 ? -11.483 0.274 -8.737 1.00 0.00 25 PHE A CA 7
ATOM 7849 C C . PHE A 1 25 ? -10.340 1.132 -9.273 1.00 0.00 25 PHE A C 7
ATOM 7850 O O . PHE A 1 25 ? -10.559 2.247 -9.747 1.00 0.00 25 PHE A O 7
ATOM 7867 N N . GLY A 1 26 ? -9.120 0.611 -9.190 1.00 0.00 26 GLY A N 7
ATOM 7868 C CA . GLY A 1 26 ? -7.963 1.350 -9.666 1.00 0.00 26 GLY A CA 7
ATOM 7869 C C . GLY A 1 26 ? -7.228 0.647 -10.793 1.00 0.00 26 GLY A C 7
ATOM 7870 O O . GLY A 1 26 ? -6.451 1.270 -11.515 1.00 0.00 26 GLY A O 7
ATOM 7874 N N . LYS A 1 27 ? -7.469 -0.653 -10.943 1.00 0.00 27 LYS A N 7
ATOM 7875 C CA . LYS A 1 27 ? -6.816 -1.433 -11.989 1.00 0.00 27 LYS A CA 7
ATOM 7876 C C . LYS A 1 27 ? -5.313 -1.515 -11.743 1.00 0.00 27 LYS A C 7
ATOM 7877 O O . LYS A 1 27 ? -4.512 -1.382 -12.670 1.00 0.00 27 LYS A O 7
ATOM 7896 N N . VAL A 1 28 ? -4.938 -1.735 -10.487 1.00 0.00 28 VAL A N 7
ATOM 7897 C CA . VAL A 1 28 ? -3.533 -1.835 -10.109 1.00 0.00 28 VAL A CA 7
ATOM 7898 C C . VAL A 1 28 ? -2.788 -2.828 -10.998 1.00 0.00 28 VAL A C 7
ATOM 7899 O O . VAL A 1 28 ? -3.378 -3.776 -11.518 1.00 0.00 28 VAL A O 7
ATOM 7912 N N . PHE A 1 29 ? -1.489 -2.604 -11.168 1.00 0.00 29 PHE A N 7
ATOM 7913 C CA . PHE A 1 29 ? -0.663 -3.477 -11.995 1.00 0.00 29 PHE A CA 7
ATOM 7914 C C . PHE A 1 29 ? -0.031 -4.584 -11.156 1.00 0.00 29 PHE A C 7
ATOM 7915 O O . PHE A 1 29 ? 0.004 -5.743 -11.568 1.00 0.00 29 PHE A O 7
ATOM 7932 N N . ASN A 1 30 ? 0.467 -4.219 -9.980 1.00 0.00 30 ASN A N 7
ATOM 7933 C CA . ASN A 1 30 ? 1.098 -5.183 -9.086 1.00 0.00 30 ASN A CA 7
ATOM 7934 C C . ASN A 1 30 ? 0.995 -4.732 -7.632 1.00 0.00 30 ASN A C 7
ATOM 7935 O O . ASN A 1 30 ? 0.833 -3.545 -7.348 1.00 0.00 30 ASN A O 7
ATOM 7946 N N . VAL A 1 31 ? 1.092 -5.690 -6.714 1.00 0.00 31 VAL A N 7
ATOM 7947 C CA . VAL A 1 31 ? 1.012 -5.396 -5.288 1.00 0.00 31 VAL A CA 7
ATOM 7948 C C . VAL A 1 31 ? 1.820 -6.406 -4.478 1.00 0.00 31 VAL A C 7
ATOM 7949 O O . VAL A 1 31 ? 1.576 -7.610 -4.549 1.00 0.00 31 VAL A O 7
ATOM 7962 N N . LYS A 1 32 ? 2.785 -5.908 -3.711 1.00 0.00 32 LYS A N 7
ATOM 7963 C CA . LYS A 1 32 ? 3.629 -6.770 -2.892 1.00 0.00 32 LYS A CA 7
ATOM 7964 C C . LYS A 1 32 ? 3.928 -6.124 -1.544 1.00 0.00 32 LYS A C 7
ATOM 7965 O O . LYS A 1 32 ? 3.754 -4.918 -1.368 1.00 0.00 32 LYS A O 7
ATOM 7984 N N . LEU A 1 33 ? 4.381 -6.937 -0.594 1.00 0.00 33 LEU A N 7
ATOM 7985 C CA . LEU A 1 33 ? 4.707 -6.448 0.740 1.00 0.00 33 LEU A CA 7
ATOM 7986 C C . LEU A 1 33 ? 6.100 -6.906 1.159 1.00 0.00 33 LEU A C 7
ATOM 7987 O O . LEU A 1 33 ? 6.787 -7.598 0.408 1.00 0.00 33 LEU A O 7
ATOM 8003 N N . ILE A 1 34 ? 6.514 -6.514 2.361 1.00 0.00 34 ILE A N 7
ATOM 8004 C CA . ILE A 1 34 ? 7.827 -6.885 2.874 1.00 0.00 34 ILE A CA 7
ATOM 8005 C C . ILE A 1 34 ? 7.722 -7.537 4.250 1.00 0.00 34 ILE A C 7
ATOM 8006 O O . ILE A 1 34 ? 6.650 -7.560 4.856 1.00 0.00 34 ILE A O 7
ATOM 8022 N N . TYR A 1 35 ? 8.840 -8.067 4.736 1.00 0.00 35 TYR A N 7
ATOM 8023 C CA . TYR A 1 35 ? 8.876 -8.721 6.039 1.00 0.00 35 TYR A CA 7
ATOM 8024 C C . TYR A 1 35 ? 9.780 -7.962 7.005 1.00 0.00 35 TYR A C 7
ATOM 8025 O O . TYR A 1 35 ? 10.216 -6.848 6.717 1.00 0.00 35 TYR A O 7
ATOM 8043 N N . ASP A 1 36 ? 10.056 -8.574 8.153 1.00 0.00 36 ASP A N 7
ATOM 8044 C CA . ASP A 1 36 ? 10.908 -7.956 9.164 1.00 0.00 36 ASP A CA 7
ATOM 8045 C C . ASP A 1 36 ? 12.369 -8.349 8.960 1.00 0.00 36 ASP A C 7
ATOM 8046 O O . ASP A 1 36 ? 12.694 -9.119 8.057 1.00 0.00 36 ASP A O 7
ATOM 8055 N N . ARG A 1 37 ? 13.244 -7.814 9.807 1.00 0.00 37 ARG A N 7
ATOM 8056 C CA . ARG A 1 37 ? 14.669 -8.109 9.719 1.00 0.00 37 ARG A CA 7
ATOM 8057 C C . ARG A 1 37 ? 15.146 -8.868 10.954 1.00 0.00 37 ARG A C 7
ATOM 8058 O O . ARG A 1 37 ? 16.297 -8.736 11.370 1.00 0.00 37 ARG A O 7
ATOM 8079 N N . GLU A 1 38 ? 14.254 -9.663 11.535 1.00 0.00 38 GLU A N 7
ATOM 8080 C CA . GLU A 1 38 ? 14.582 -10.446 12.722 1.00 0.00 38 GLU A CA 7
ATOM 8081 C C . GLU A 1 38 ? 13.570 -11.568 12.930 1.00 0.00 38 GLU A C 7
ATOM 8082 O O . GLU A 1 38 ? 13.942 -12.720 13.147 1.00 0.00 38 GLU A O 7
ATOM 8094 N N . THR A 1 39 ? 12.289 -11.220 12.862 1.00 0.00 39 THR A N 7
ATOM 8095 C CA . THR A 1 39 ? 11.221 -12.198 13.043 1.00 0.00 39 THR A CA 7
ATOM 8096 C C . THR A 1 39 ? 10.791 -12.793 11.704 1.00 0.00 39 THR A C 7
ATOM 8097 O O . THR A 1 39 ? 10.200 -13.873 11.658 1.00 0.00 39 THR A O 7
ATOM 8108 N N . LYS A 1 40 ? 11.088 -12.084 10.618 1.00 0.00 40 LYS A N 7
ATOM 8109 C CA . LYS A 1 40 ? 10.730 -12.546 9.281 1.00 0.00 40 LYS A CA 7
ATOM 8110 C C . LYS A 1 40 ? 9.216 -12.589 9.106 1.00 0.00 40 LYS A C 7
ATOM 8111 O O . LYS A 1 40 ? 8.685 -13.456 8.410 1.00 0.00 40 LYS A O 7
ATOM 8130 N N . LYS A 1 41 ? 8.523 -11.648 9.740 1.00 0.00 41 LYS A N 7
ATOM 8131 C CA . LYS A 1 41 ? 7.070 -11.578 9.651 1.00 0.00 41 LYS A CA 7
ATOM 8132 C C . LYS A 1 41 ? 6.637 -10.487 8.673 1.00 0.00 41 LYS A C 7
ATOM 8133 O O . LYS A 1 41 ? 7.342 -9.496 8.484 1.00 0.00 41 LYS A O 7
ATOM 8152 N N . PRO A 1 42 ? 5.468 -10.660 8.031 1.00 0.00 42 PRO A N 7
ATOM 8153 C CA . PRO A 1 42 ? 4.946 -9.689 7.064 1.00 0.00 42 PRO A CA 7
ATOM 8154 C C . PRO A 1 42 ? 4.434 -8.416 7.729 1.00 0.00 42 PRO A C 7
ATOM 8155 O O . PRO A 1 42 ? 3.303 -8.368 8.211 1.00 0.00 42 PRO A O 7
ATOM 8166 N N . LYS A 1 43 ? 5.272 -7.384 7.744 1.00 0.00 43 LYS A N 7
ATOM 8167 C CA . LYS A 1 43 ? 4.905 -6.106 8.343 1.00 0.00 43 LYS A CA 7
ATOM 8168 C C . LYS A 1 43 ? 6.033 -5.088 8.183 1.00 0.00 43 LYS A C 7
ATOM 8169 O O . LYS A 1 43 ? 7.203 -5.403 8.398 1.00 0.00 43 LYS A O 7
ATOM 8188 N N . GLY A 1 44 ? 5.671 -3.868 7.803 1.00 0.00 44 GLY A N 7
ATOM 8189 C CA . GLY A 1 44 ? 6.662 -2.823 7.619 1.00 0.00 44 GLY A CA 7
ATOM 8190 C C . GLY A 1 44 ? 6.259 -1.824 6.552 1.00 0.00 44 GLY A C 7
ATOM 8191 O O . GLY A 1 44 ? 6.124 -0.632 6.827 1.00 0.00 44 GLY A O 7
ATOM 8195 N N . PHE A 1 45 ? 6.068 -2.311 5.329 1.00 0.00 45 PHE A N 7
ATOM 8196 C CA . PHE A 1 45 ? 5.678 -1.453 4.217 1.00 0.00 45 PHE A CA 7
ATOM 8197 C C . PHE A 1 45 ? 5.324 -2.282 2.986 1.00 0.00 45 PHE A C 7
ATOM 8198 O O . PHE A 1 45 ? 5.594 -3.481 2.934 1.00 0.00 45 PHE A O 7
ATOM 8215 N N . GLY A 1 46 ? 4.720 -1.631 1.998 1.00 0.00 46 GLY A N 7
ATOM 8216 C CA . GLY A 1 46 ? 4.338 -2.319 0.779 1.00 0.00 46 GLY A CA 7
ATOM 8217 C C . GLY A 1 46 ? 4.571 -1.473 -0.458 1.00 0.00 46 GLY A C 7
ATOM 8218 O O . GLY A 1 46 ? 4.943 -0.304 -0.356 1.00 0.00 46 GLY A O 7
ATOM 8222 N N . PHE A 1 47 ? 4.354 -2.064 -1.628 1.00 0.00 47 PHE A N 7
ATOM 8223 C CA . PHE A 1 47 ? 4.546 -1.352 -2.887 1.00 0.00 47 PHE A CA 7
ATOM 8224 C C . PHE A 1 47 ? 3.394 -1.624 -3.851 1.00 0.00 47 PHE A C 7
ATOM 8225 O O . PHE A 1 47 ? 2.980 -2.769 -4.034 1.00 0.00 47 PHE A O 7
ATOM 8242 N N . VAL A 1 48 ? 2.883 -0.562 -4.468 1.00 0.00 48 VAL A N 7
ATOM 8243 C CA . VAL A 1 48 ? 1.782 -0.682 -5.416 1.00 0.00 48 VAL A CA 7
ATOM 8244 C C . VAL A 1 48 ? 2.107 0.034 -6.723 1.00 0.00 48 VAL A C 7
ATOM 8245 O O . VAL A 1 48 ? 2.867 1.003 -6.739 1.00 0.00 48 VAL A O 7
ATOM 8258 N N . GLU A 1 49 ? 1.527 -0.449 -7.817 1.00 0.00 49 GLU A N 7
ATOM 8259 C CA . GLU A 1 49 ? 1.756 0.145 -9.129 1.00 0.00 49 GLU A CA 7
ATOM 8260 C C . GLU A 1 49 ? 0.437 0.525 -9.792 1.00 0.00 49 GLU A C 7
ATOM 8261 O O . GLU A 1 49 ? -0.421 -0.325 -10.023 1.00 0.00 49 GLU A O 7
ATOM 8273 N N . MET A 1 50 ? 0.282 1.810 -10.095 1.00 0.00 50 MET A N 7
ATOM 8274 C CA . MET A 1 50 ? -0.934 2.304 -10.731 1.00 0.00 50 MET A CA 7
ATOM 8275 C C . MET A 1 50 ? -0.644 3.543 -11.572 1.00 0.00 50 MET A C 7
ATOM 8276 O O . MET A 1 50 ? 0.424 4.144 -11.462 1.00 0.00 50 MET A O 7
ATOM 8290 N N . GLN A 1 51 ? -1.605 3.921 -12.409 1.00 0.00 51 GLN A N 7
ATOM 8291 C CA . GLN A 1 51 ? -1.453 5.090 -13.268 1.00 0.00 51 GLN A CA 7
ATOM 8292 C C . GLN A 1 51 ? -1.454 6.373 -12.442 1.00 0.00 51 GLN A C 7
ATOM 8293 O O . GLN A 1 51 ? -1.927 6.389 -11.305 1.00 0.00 51 GLN A O 7
ATOM 8307 N N . GLU A 1 52 ? -0.922 7.444 -13.019 1.00 0.00 52 GLU A N 7
ATOM 8308 C CA . GLU A 1 52 ? -0.862 8.730 -12.333 1.00 0.00 52 GLU A CA 7
ATOM 8309 C C . GLU A 1 52 ? -2.209 9.444 -12.396 1.00 0.00 52 GLU A C 7
ATOM 8310 O O . GLU A 1 52 ? -2.322 10.536 -12.953 1.00 0.00 52 GLU A O 7
ATOM 8322 N N . GLU A 1 53 ? -3.227 8.819 -11.817 1.00 0.00 53 GLU A N 7
ATOM 8323 C CA . GLU A 1 53 ? -4.568 9.390 -11.800 1.00 0.00 53 GLU A CA 7
ATOM 8324 C C . GLU A 1 53 ? -5.221 9.183 -10.439 1.00 0.00 53 GLU A C 7
ATOM 8325 O O . GLU A 1 53 ? -5.778 10.113 -9.856 1.00 0.00 53 GLU A O 7
ATOM 8337 N N . SER A 1 54 ? -5.143 7.955 -9.937 1.00 0.00 54 SER A N 7
ATOM 8338 C CA . SER A 1 54 ? -5.722 7.620 -8.642 1.00 0.00 54 SER A CA 7
ATOM 8339 C C . SER A 1 54 ? -4.708 7.829 -7.520 1.00 0.00 54 SER A C 7
ATOM 8340 O O . SER A 1 54 ? -5.084 8.056 -6.371 1.00 0.00 54 SER A O 7
ATOM 8348 N N . VAL A 1 55 ? -3.424 7.746 -7.857 1.00 0.00 55 VAL A N 7
ATOM 8349 C CA . VAL A 1 55 ? -2.362 7.921 -6.873 1.00 0.00 55 VAL A CA 7
ATOM 8350 C C . VAL A 1 55 ? -2.358 9.336 -6.301 1.00 0.00 55 VAL A C 7
ATOM 8351 O O . VAL A 1 55 ? -2.056 9.540 -5.127 1.00 0.00 55 VAL A O 7
ATOM 8364 N N . SER A 1 56 ? -2.691 10.310 -7.141 1.00 0.00 56 SER A N 7
ATOM 8365 C CA . SER A 1 56 ? -2.720 11.706 -6.720 1.00 0.00 56 SER A CA 7
ATOM 8366 C C . SER A 1 56 ? -3.719 11.920 -5.586 1.00 0.00 56 SER A C 7
ATOM 8367 O O . SER A 1 56 ? -3.410 12.570 -4.587 1.00 0.00 56 SER A O 7
ATOM 8375 N N . GLU A 1 57 ? -4.920 11.373 -5.748 1.00 0.00 57 GLU A N 7
ATOM 8376 C CA . GLU A 1 57 ? -5.966 11.510 -4.739 1.00 0.00 57 GLU A CA 7
ATOM 8377 C C . GLU A 1 57 ? -5.902 10.378 -3.716 1.00 0.00 57 GLU A C 7
ATOM 8378 O O . GLU A 1 57 ? -6.381 10.521 -2.591 1.00 0.00 57 GLU A O 7
ATOM 8390 N N . ALA A 1 58 ? -5.313 9.254 -4.112 1.00 0.00 58 ALA A N 7
ATOM 8391 C CA . ALA A 1 58 ? -5.196 8.100 -3.228 1.00 0.00 58 ALA A CA 7
ATOM 8392 C C . ALA A 1 58 ? -4.416 8.443 -1.963 1.00 0.00 58 ALA A C 7
ATOM 8393 O O . ALA A 1 58 ? -4.781 8.024 -0.872 1.00 0.00 58 ALA A O 7
ATOM 8400 N N . ILE A 1 59 ? -3.340 9.205 -2.120 1.00 0.00 59 ILE A N 7
ATOM 8401 C CA . ILE A 1 59 ? -2.505 9.602 -0.992 1.00 0.00 59 ILE A CA 7
ATOM 8402 C C . ILE A 1 59 ? -2.985 10.922 -0.392 1.00 0.00 59 ILE A C 7
ATOM 8403 O O . ILE A 1 59 ? -2.786 11.191 0.792 1.00 0.00 59 ILE A O 7
ATOM 8419 N N . ALA A 1 60 ? -3.605 11.745 -1.226 1.00 0.00 60 ALA A N 7
ATOM 8420 C CA . ALA A 1 60 ? -4.103 13.048 -0.805 1.00 0.00 60 ALA A CA 7
ATOM 8421 C C . ALA A 1 60 ? -4.987 12.966 0.439 1.00 0.00 60 ALA A C 7
ATOM 8422 O O . ALA A 1 60 ? -4.693 13.586 1.461 1.00 0.00 60 ALA A O 7
ATOM 8429 N N . LYS A 1 61 ? -6.085 12.225 0.335 1.00 0.00 61 LYS A N 7
ATOM 8430 C CA . LYS A 1 61 ? -7.028 12.098 1.444 1.00 0.00 61 LYS A CA 7
ATOM 8431 C C . LYS A 1 61 ? -6.705 10.919 2.361 1.00 0.00 61 LYS A C 7
ATOM 8432 O O . LYS A 1 61 ? -7.302 10.786 3.429 1.00 0.00 61 LYS A O 7
ATOM 8451 N N . LEU A 1 62 ? -5.784 10.056 1.948 1.00 0.00 62 LEU A N 7
ATOM 8452 C CA . LEU A 1 62 ? -5.437 8.894 2.759 1.00 0.00 62 LEU A CA 7
ATOM 8453 C C . LEU A 1 62 ? -4.299 9.195 3.729 1.00 0.00 62 LEU A C 7
ATOM 8454 O O . LEU A 1 62 ? -4.520 9.344 4.930 1.00 0.00 62 LEU A O 7
ATOM 8470 N N . ASP A 1 63 ? -3.081 9.268 3.205 1.00 0.00 63 ASP A N 7
ATOM 8471 C CA . ASP A 1 63 ? -1.903 9.534 4.028 1.00 0.00 63 ASP A CA 7
ATOM 8472 C C . ASP A 1 63 ? -2.118 10.741 4.942 1.00 0.00 63 ASP A C 7
ATOM 8473 O O . ASP A 1 63 ? -2.843 11.673 4.599 1.00 0.00 63 ASP A O 7
ATOM 8482 N N . ASN A 1 64 ? -1.476 10.709 6.106 1.00 0.00 64 ASN A N 7
ATOM 8483 C CA . ASN A 1 64 ? -1.588 11.795 7.073 1.00 0.00 64 ASN A CA 7
ATOM 8484 C C . ASN A 1 64 ? -0.735 11.511 8.307 1.00 0.00 64 ASN A C 7
ATOM 8485 O O . ASN A 1 64 ? 0.032 12.364 8.755 1.00 0.00 64 ASN A O 7
ATOM 8496 N N . THR A 1 65 ? -0.874 10.307 8.850 1.00 0.00 65 THR A N 7
ATOM 8497 C CA . THR A 1 65 ? -0.119 9.906 10.030 1.00 0.00 65 THR A CA 7
ATOM 8498 C C . THR A 1 65 ? -0.055 8.385 10.141 1.00 0.00 65 THR A C 7
ATOM 8499 O O . THR A 1 65 ? -0.499 7.669 9.243 1.00 0.00 65 THR A O 7
ATOM 8510 N N . ASP A 1 66 ? 0.499 7.897 11.246 1.00 0.00 66 ASP A N 7
ATOM 8511 C CA . ASP A 1 66 ? 0.618 6.462 11.472 1.00 0.00 66 ASP A CA 7
ATOM 8512 C C . ASP A 1 66 ? -0.550 5.944 12.304 1.00 0.00 66 ASP A C 7
ATOM 8513 O O . ASP A 1 66 ? -0.602 6.154 13.516 1.00 0.00 66 ASP A O 7
ATOM 8522 N N . PHE A 1 67 ? -1.486 5.267 11.647 1.00 0.00 67 PHE A N 7
ATOM 8523 C CA . PHE A 1 67 ? -2.654 4.721 12.328 1.00 0.00 67 PHE A CA 7
ATOM 8524 C C . PHE A 1 67 ? -2.807 3.232 12.039 1.00 0.00 67 PHE A C 7
ATOM 8525 O O . PHE A 1 67 ? -2.121 2.684 11.175 1.00 0.00 67 PHE A O 7
ATOM 8542 N N . MET A 1 68 ? -3.711 2.583 12.764 1.00 0.00 68 MET A N 7
ATOM 8543 C CA . MET A 1 68 ? -3.955 1.157 12.585 1.00 0.00 68 MET A CA 7
ATOM 8544 C C . MET A 1 68 ? -4.916 0.911 11.425 1.00 0.00 68 MET A C 7
ATOM 8545 O O . MET A 1 68 ? -5.981 0.317 11.600 1.00 0.00 68 MET A O 7
ATOM 8559 N N . GLY A 1 69 ? -4.532 1.371 10.239 1.00 0.00 69 GLY A N 7
ATOM 8560 C CA . GLY A 1 69 ? -5.367 1.191 9.067 1.00 0.00 69 GLY A CA 7
ATOM 8561 C C . GLY A 1 69 ? -6.386 2.302 8.904 1.00 0.00 69 GLY A C 7
ATOM 8562 O O . GLY A 1 69 ? -7.496 2.070 8.425 1.00 0.00 69 GLY A O 7
ATOM 8566 N N . ARG A 1 70 ? -6.009 3.513 9.305 1.00 0.00 70 ARG A N 7
ATOM 8567 C CA . ARG A 1 70 ? -6.900 4.662 9.201 1.00 0.00 70 ARG A CA 7
ATOM 8568 C C . ARG A 1 70 ? -6.392 5.650 8.154 1.00 0.00 70 ARG A C 7
ATOM 8569 O O . ARG A 1 70 ? -7.169 6.187 7.365 1.00 0.00 70 ARG A O 7
ATOM 8590 N N . THR A 1 71 ? -5.084 5.881 8.155 1.00 0.00 71 THR A N 7
ATOM 8591 C CA . THR A 1 71 ? -4.470 6.803 7.205 1.00 0.00 71 THR A CA 7
ATOM 8592 C C . THR A 1 71 ? -3.129 6.265 6.718 1.00 0.00 71 THR A C 7
ATOM 8593 O O . THR A 1 71 ? -2.856 6.246 5.518 1.00 0.00 71 THR A O 7
ATOM 8604 N N . ILE A 1 72 ? -2.296 5.826 7.656 1.00 0.00 72 ILE A N 7
ATOM 8605 C CA . ILE A 1 72 ? -0.984 5.288 7.320 1.00 0.00 72 ILE A CA 7
ATOM 8606 C C . ILE A 1 72 ? -0.136 6.327 6.593 1.00 0.00 72 ILE A C 7
ATOM 8607 O O . ILE A 1 72 ? -0.662 7.284 6.026 1.00 0.00 72 ILE A O 7
ATOM 8623 N N . ARG A 1 73 ? 1.178 6.133 6.614 1.00 0.00 73 ARG A N 7
ATOM 8624 C CA . ARG A 1 73 ? 2.095 7.054 5.954 1.00 0.00 73 ARG A CA 7
ATOM 8625 C C . ARG A 1 73 ? 2.350 6.626 4.511 1.00 0.00 73 ARG A C 7
ATOM 8626 O O . ARG A 1 73 ? 3.446 6.181 4.168 1.00 0.00 73 ARG A O 7
ATOM 8647 N N . VAL A 1 74 ? 1.329 6.760 3.673 1.00 0.00 74 VAL A N 7
ATOM 8648 C CA . VAL A 1 74 ? 1.441 6.385 2.268 1.00 0.00 74 VAL A CA 7
ATOM 8649 C C . VAL A 1 74 ? 1.843 7.580 1.409 1.00 0.00 74 VAL A C 7
ATOM 8650 O O . VAL A 1 74 ? 1.278 8.667 1.537 1.00 0.00 74 VAL A O 7
ATOM 8663 N N . THR A 1 75 ? 2.824 7.372 0.537 1.00 0.00 75 THR A N 7
ATOM 8664 C CA . THR A 1 75 ? 3.302 8.434 -0.341 1.00 0.00 75 THR A CA 7
ATOM 8665 C C . THR A 1 75 ? 3.913 7.855 -1.612 1.00 0.00 75 THR A C 7
ATOM 8666 O O . THR A 1 75 ? 4.296 6.687 -1.652 1.00 0.00 75 THR A O 7
ATOM 8677 N N . GLU A 1 76 ? 4.000 8.681 -2.650 1.00 0.00 76 GLU A N 7
ATOM 8678 C CA . GLU A 1 76 ? 4.564 8.252 -3.926 1.00 0.00 76 GLU A CA 7
ATOM 8679 C C . GLU A 1 76 ? 5.998 7.759 -3.751 1.00 0.00 76 GLU A C 7
ATOM 8680 O O . GLU A 1 76 ? 6.781 8.347 -3.005 1.00 0.00 76 GLU A O 7
ATOM 8692 N N . ALA A 1 77 ? 6.334 6.675 -4.444 1.00 0.00 77 ALA A N 7
ATOM 8693 C CA . ALA A 1 77 ? 7.673 6.101 -4.366 1.00 0.00 77 ALA A CA 7
ATOM 8694 C C . ALA A 1 77 ? 8.652 6.871 -5.244 1.00 0.00 77 ALA A C 7
ATOM 8695 O O . ALA A 1 77 ? 8.581 6.719 -6.482 1.00 0.00 77 ALA A O 7
ATOM 8702 N N . MET A 1 1 ? 2.187 4.960 -15.411 1.00 0.00 1 MET A N 8
ATOM 8703 C CA . MET A 1 1 ? 2.334 4.001 -14.286 1.00 0.00 1 MET A CA 8
ATOM 8704 C C . MET A 1 1 ? 3.414 4.456 -13.310 1.00 0.00 1 MET A C 8
ATOM 8705 O O . MET A 1 1 ? 4.606 4.377 -13.607 1.00 0.00 1 MET A O 8
ATOM 8721 N N . ARG A 1 2 ? 2.989 4.931 -12.144 1.00 0.00 2 ARG A N 8
ATOM 8722 C CA . ARG A 1 2 ? 3.920 5.398 -11.122 1.00 0.00 2 ARG A CA 8
ATOM 8723 C C . ARG A 1 2 ? 3.952 4.440 -9.937 1.00 0.00 2 ARG A C 8
ATOM 8724 O O . ARG A 1 2 ? 2.939 3.836 -9.585 1.00 0.00 2 ARG A O 8
ATOM 8745 N N . ASN A 1 3 ? 5.124 4.306 -9.322 1.00 0.00 3 ASN A N 8
ATOM 8746 C CA . ASN A 1 3 ? 5.288 3.421 -8.175 1.00 0.00 3 ASN A CA 8
ATOM 8747 C C . ASN A 1 3 ? 4.902 4.131 -6.881 1.00 0.00 3 ASN A C 8
ATOM 8748 O O . ASN A 1 3 ? 5.358 5.241 -6.610 1.00 0.00 3 ASN A O 8
ATOM 8759 N N . ILE A 1 4 ? 4.058 3.482 -6.087 1.00 0.00 4 ILE A N 8
ATOM 8760 C CA . ILE A 1 4 ? 3.609 4.050 -4.821 1.00 0.00 4 ILE A CA 8
ATOM 8761 C C . ILE A 1 4 ? 4.245 3.327 -3.639 1.00 0.00 4 ILE A C 8
ATOM 8762 O O . ILE A 1 4 ? 4.376 2.104 -3.643 1.00 0.00 4 ILE A O 8
ATOM 8778 N N . TYR A 1 5 ? 4.640 4.094 -2.627 1.00 0.00 5 TYR A N 8
ATOM 8779 C CA . TYR A 1 5 ? 5.264 3.529 -1.435 1.00 0.00 5 TYR A CA 8
ATOM 8780 C C . TYR A 1 5 ? 4.371 3.719 -0.213 1.00 0.00 5 TYR A C 8
ATOM 8781 O O . TYR A 1 5 ? 3.962 4.836 0.102 1.00 0.00 5 TYR A O 8
ATOM 8799 N N . VAL A 1 6 ? 4.072 2.619 0.472 1.00 0.00 6 VAL A N 8
ATOM 8800 C CA . VAL A 1 6 ? 3.229 2.664 1.660 1.00 0.00 6 VAL A CA 8
ATOM 8801 C C . VAL A 1 6 ? 3.960 2.098 2.873 1.00 0.00 6 VAL A C 8
ATOM 8802 O O . VAL A 1 6 ? 4.437 0.964 2.849 1.00 0.00 6 VAL A O 8
ATOM 8815 N N . GLY A 1 7 ? 4.046 2.897 3.931 1.00 0.00 7 GLY A N 8
ATOM 8816 C CA . GLY A 1 7 ? 4.721 2.460 5.140 1.00 0.00 7 GLY A CA 8
ATOM 8817 C C . GLY A 1 7 ? 3.769 2.284 6.305 1.00 0.00 7 GLY A C 8
ATOM 8818 O O . GLY A 1 7 ? 2.551 2.298 6.127 1.00 0.00 7 GLY A O 8
ATOM 8822 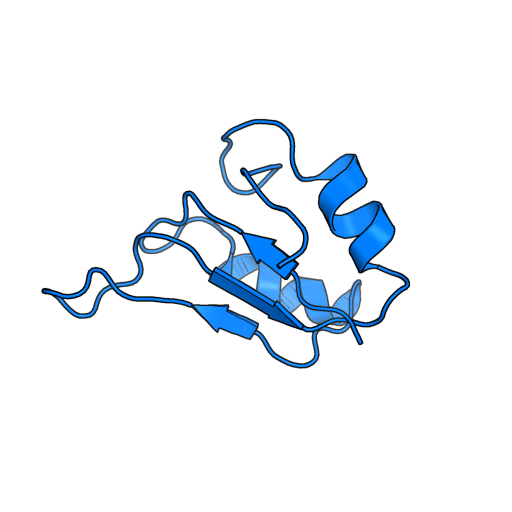N N . ASN A 1 8 ? 4.324 2.119 7.501 1.00 0.00 8 ASN A N 8
ATOM 8823 C CA . ASN A 1 8 ? 3.514 1.939 8.700 1.00 0.00 8 ASN A CA 8
ATOM 8824 C C . ASN A 1 8 ? 2.647 0.689 8.588 1.00 0.00 8 ASN A C 8
ATOM 8825 O O . ASN A 1 8 ? 1.536 0.642 9.118 1.00 0.00 8 ASN A O 8
ATOM 8836 N N . LEU A 1 9 ? 3.160 -0.322 7.895 1.00 0.00 9 LEU A N 8
ATOM 8837 C CA . LEU A 1 9 ? 2.432 -1.572 7.713 1.00 0.00 9 LEU A CA 8
ATOM 8838 C C . LEU A 1 9 ? 2.718 -2.541 8.857 1.00 0.00 9 LEU A C 8
ATOM 8839 O O . LEU A 1 9 ? 3.447 -2.214 9.793 1.00 0.00 9 LEU A O 8
ATOM 8855 N N . VAL A 1 10 ? 2.137 -3.734 8.775 1.00 0.00 10 VAL A N 8
ATOM 8856 C CA . VAL A 1 10 ? 2.329 -4.749 9.802 1.00 0.00 10 VAL A CA 8
ATOM 8857 C C . VAL A 1 10 ? 1.974 -6.138 9.267 1.00 0.00 10 VAL A C 8
ATOM 8858 O O . VAL A 1 10 ? 1.791 -6.319 8.063 1.00 0.00 10 VAL A O 8
ATOM 8871 N N . TYR A 1 11 ? 1.877 -7.117 10.165 1.00 0.00 11 TYR A N 8
ATOM 8872 C CA . TYR A 1 11 ? 1.545 -8.486 9.777 1.00 0.00 11 TYR A CA 8
ATOM 8873 C C . TYR A 1 11 ? 0.329 -8.517 8.852 1.00 0.00 11 TYR A C 8
ATOM 8874 O O . TYR A 1 11 ? 0.329 -9.207 7.833 1.00 0.00 11 TYR A O 8
ATOM 8892 N N . SER A 1 12 ? -0.703 -7.763 9.216 1.00 0.00 12 SER A N 8
ATOM 8893 C CA . SER A 1 12 ? -1.925 -7.700 8.422 1.00 0.00 12 SER A CA 8
ATOM 8894 C C . SER A 1 12 ? -2.684 -6.406 8.704 1.00 0.00 12 SER A C 8
ATOM 8895 O O . SER A 1 12 ? -3.826 -6.429 9.163 1.00 0.00 12 SER A O 8
ATOM 8903 N N . ALA A 1 13 ? -2.037 -5.278 8.427 1.00 0.00 13 ALA A N 8
ATOM 8904 C CA . ALA A 1 13 ? -2.645 -3.973 8.652 1.00 0.00 13 ALA A CA 8
ATOM 8905 C C . ALA A 1 13 ? -3.918 -3.804 7.830 1.00 0.00 13 ALA A C 8
ATOM 8906 O O . ALA A 1 13 ? -5.026 -3.921 8.354 1.00 0.00 13 ALA A O 8
ATOM 8913 N N . THR A 1 14 ? -3.754 -3.525 6.540 1.00 0.00 14 THR A N 8
ATOM 8914 C CA . THR A 1 14 ? -4.895 -3.338 5.648 1.00 0.00 14 THR A CA 8
ATOM 8915 C C . THR A 1 14 ? -4.468 -3.367 4.181 1.00 0.00 14 THR A C 8
ATOM 8916 O O . THR A 1 14 ? -5.231 -3.796 3.316 1.00 0.00 14 THR A O 8
ATOM 8927 N N . SER A 1 15 ? -3.251 -2.904 3.902 1.00 0.00 15 SER A N 8
ATOM 8928 C CA . SER A 1 15 ? -2.737 -2.877 2.533 1.00 0.00 15 SER A CA 8
ATOM 8929 C C . SER A 1 15 ? -2.982 -4.203 1.819 1.00 0.00 15 SER A C 8
ATOM 8930 O O . SER A 1 15 ? -3.593 -4.237 0.751 1.00 0.00 15 SER A O 8
ATOM 8938 N N . GLU A 1 16 ? -2.510 -5.290 2.415 1.00 0.00 16 GLU A N 8
ATOM 8939 C CA . GLU A 1 16 ? -2.691 -6.613 1.832 1.00 0.00 16 GLU A CA 8
ATOM 8940 C C . GLU A 1 16 ? -4.167 -7.007 1.830 1.00 0.00 16 GLU A C 8
ATOM 8941 O O . GLU A 1 16 ? -4.565 -7.958 1.155 1.00 0.00 16 GLU A O 8
ATOM 8953 N N . GLN A 1 17 ? -4.976 -6.272 2.590 1.00 0.00 17 GLN A N 8
ATOM 8954 C CA . GLN A 1 17 ? -6.405 -6.543 2.676 1.00 0.00 17 GLN A CA 8
ATOM 8955 C C . GLN A 1 17 ? -7.178 -5.757 1.619 1.00 0.00 17 GLN A C 8
ATOM 8956 O O . GLN A 1 17 ? -8.221 -6.202 1.140 1.00 0.00 17 GLN A O 8
ATOM 8970 N N . VAL A 1 18 ? -6.666 -4.582 1.268 1.00 0.00 18 VAL A N 8
ATOM 8971 C CA . VAL A 1 18 ? -7.314 -3.730 0.277 1.00 0.00 18 VAL A CA 8
ATOM 8972 C C . VAL A 1 18 ? -6.881 -4.093 -1.142 1.00 0.00 18 VAL A C 8
ATOM 8973 O O . VAL A 1 18 ? -7.638 -3.910 -2.095 1.00 0.00 18 VAL A O 8
ATOM 8986 N N . LYS A 1 19 ? -5.661 -4.606 -1.277 1.00 0.00 19 LYS A N 8
ATOM 8987 C CA . LYS A 1 19 ? -5.134 -4.989 -2.585 1.00 0.00 19 LYS A CA 8
ATOM 8988 C C . LYS A 1 19 ? -6.136 -5.848 -3.352 1.00 0.00 19 LYS A C 8
ATOM 8989 O O . LYS A 1 19 ? -6.157 -5.842 -4.583 1.00 0.00 19 LYS A O 8
ATOM 9008 N N . GLU A 1 20 ? -6.967 -6.582 -2.618 1.00 0.00 20 GLU A N 8
ATOM 9009 C CA . GLU A 1 20 ? -7.973 -7.440 -3.233 1.00 0.00 20 GLU A CA 8
ATOM 9010 C C . GLU A 1 20 ? -9.093 -6.604 -3.843 1.00 0.00 20 GLU A C 8
ATOM 9011 O O . GLU A 1 20 ? -9.654 -6.959 -4.879 1.00 0.00 20 GLU A O 8
ATOM 9023 N N . LEU A 1 21 ? -9.411 -5.490 -3.191 1.00 0.00 21 LEU A N 8
ATOM 9024 C CA . LEU A 1 21 ? -10.462 -4.597 -3.667 1.00 0.00 21 LEU A CA 8
ATOM 9025 C C . LEU A 1 21 ? -9.896 -3.539 -4.613 1.00 0.00 21 LEU A C 8
ATOM 9026 O O . LEU A 1 21 ? -10.635 -2.919 -5.378 1.00 0.00 21 LEU A O 8
ATOM 9042 N N . PHE A 1 22 ? -8.583 -3.334 -4.554 1.00 0.00 22 PHE A N 8
ATOM 9043 C CA . PHE A 1 22 ? -7.925 -2.349 -5.406 1.00 0.00 22 PHE A CA 8
ATOM 9044 C C . PHE A 1 22 ? -7.892 -2.811 -6.863 1.00 0.00 22 PHE A C 8
ATOM 9045 O O . PHE A 1 22 ? -7.664 -2.009 -7.769 1.00 0.00 22 PHE A O 8
ATOM 9062 N N . SER A 1 23 ? -8.112 -4.104 -7.084 1.00 0.00 23 SER A N 8
ATOM 9063 C CA . SER A 1 23 ? -8.099 -4.659 -8.433 1.00 0.00 23 SER A CA 8
ATOM 9064 C C . SER A 1 23 ? -9.487 -4.617 -9.067 1.00 0.00 23 SER A C 8
ATOM 9065 O O . SER A 1 23 ? -9.616 -4.581 -10.290 1.00 0.00 23 SER A O 8
ATOM 9073 N N . GLN A 1 24 ? -10.521 -4.630 -8.233 1.00 0.00 24 GLN A N 8
ATOM 9074 C CA . GLN A 1 24 ? -11.894 -4.600 -8.725 1.00 0.00 24 GLN A CA 8
ATOM 9075 C C . GLN A 1 24 ? -12.379 -3.168 -8.931 1.00 0.00 24 GLN A C 8
ATOM 9076 O O . GLN A 1 24 ? -12.950 -2.843 -9.972 1.00 0.00 24 GLN A O 8
ATOM 9090 N N . PHE A 1 25 ? -12.155 -2.318 -7.934 1.00 0.00 25 PHE A N 8
ATOM 9091 C CA . PHE A 1 25 ? -12.578 -0.923 -8.014 1.00 0.00 25 PHE A CA 8
ATOM 9092 C C . PHE A 1 25 ? -11.385 0.032 -7.956 1.00 0.00 25 PHE A C 8
ATOM 9093 O O . PHE A 1 25 ? -11.527 1.227 -8.215 1.00 0.00 25 PHE A O 8
ATOM 9110 N N . GLY A 1 26 ? -10.212 -0.496 -7.616 1.00 0.00 26 GLY A N 8
ATOM 9111 C CA . GLY A 1 26 ? -9.025 0.337 -7.534 1.00 0.00 26 GLY A CA 8
ATOM 9112 C C . GLY A 1 26 ? -8.288 0.435 -8.856 1.00 0.00 26 GLY A C 8
ATOM 9113 O O . GLY A 1 26 ? -7.540 1.385 -9.087 1.00 0.00 26 GLY A O 8
ATOM 9117 N N . LYS A 1 27 ? -8.495 -0.550 -9.725 1.00 0.00 27 LYS A N 8
ATOM 9118 C CA . LYS A 1 27 ? -7.842 -0.569 -11.028 1.00 0.00 27 LYS A CA 8
ATOM 9119 C C . LYS A 1 27 ? -6.327 -0.652 -10.875 1.00 0.00 27 LYS A C 8
ATOM 9120 O O . LYS A 1 27 ? -5.581 -0.071 -11.663 1.00 0.00 27 LYS A O 8
ATOM 9139 N N . VAL A 1 28 ? -5.878 -1.377 -9.854 1.00 0.00 28 VAL A N 8
ATOM 9140 C CA . VAL A 1 28 ? -4.451 -1.533 -9.599 1.00 0.00 28 VAL A CA 8
ATOM 9141 C C . VAL A 1 28 ? -3.825 -2.531 -10.569 1.00 0.00 28 VAL A C 8
ATOM 9142 O O . VAL A 1 28 ? -4.436 -3.544 -10.913 1.00 0.00 28 VAL A O 8
ATOM 9155 N N . PHE A 1 29 ? -2.606 -2.238 -11.008 1.00 0.00 29 PHE A N 8
ATOM 9156 C CA . PHE A 1 29 ? -1.899 -3.108 -11.940 1.00 0.00 29 PHE A CA 8
ATOM 9157 C C . PHE A 1 29 ? -1.326 -4.326 -11.222 1.00 0.00 29 PHE A C 8
ATOM 9158 O O . PHE A 1 29 ? -1.439 -5.452 -11.704 1.00 0.00 29 PHE A O 8
ATOM 9175 N N . ASN A 1 30 ? -0.711 -4.093 -10.067 1.00 0.00 30 ASN A N 8
ATOM 9176 C CA . ASN A 1 30 ? -0.121 -5.174 -9.285 1.00 0.00 30 ASN A CA 8
ATOM 9177 C C . ASN A 1 30 ? 0.404 -4.659 -7.949 1.00 0.00 30 ASN A C 8
ATOM 9178 O O . ASN A 1 30 ? 0.888 -3.531 -7.853 1.00 0.00 30 ASN A O 8
ATOM 9189 N N . VAL A 1 31 ? 0.307 -5.496 -6.921 1.00 0.00 31 VAL A N 8
ATOM 9190 C CA . VAL A 1 31 ? 0.773 -5.130 -5.588 1.00 0.00 31 VAL A CA 8
ATOM 9191 C C . VAL A 1 31 ? 1.731 -6.181 -5.039 1.00 0.00 31 VAL A C 8
ATOM 9192 O O . VAL A 1 31 ? 1.530 -7.380 -5.234 1.00 0.00 31 VAL A O 8
ATOM 9205 N N . LYS A 1 32 ? 2.774 -5.727 -4.353 1.00 0.00 32 LYS A N 8
ATOM 9206 C CA . LYS A 1 32 ? 3.763 -6.634 -3.781 1.00 0.00 32 LYS A CA 8
ATOM 9207 C C . LYS A 1 32 ? 4.448 -6.006 -2.570 1.00 0.00 32 LYS A C 8
ATOM 9208 O O . LYS A 1 32 ? 5.279 -5.109 -2.710 1.00 0.00 32 LYS A O 8
ATOM 9227 N N . LEU A 1 33 ? 4.098 -6.489 -1.381 1.00 0.00 33 LEU A N 8
ATOM 9228 C CA . LEU A 1 33 ? 4.684 -5.980 -0.145 1.00 0.00 33 LEU A CA 8
ATOM 9229 C C . LEU A 1 33 ? 5.992 -6.700 0.166 1.00 0.00 33 LEU A C 8
ATOM 9230 O O . LEU A 1 33 ? 6.373 -7.639 -0.532 1.00 0.00 33 LEU A O 8
ATOM 9246 N N . ILE A 1 34 ? 6.676 -6.258 1.216 1.00 0.00 34 ILE A N 8
ATOM 9247 C CA . ILE A 1 34 ? 7.940 -6.870 1.611 1.00 0.00 34 ILE A CA 8
ATOM 9248 C C . ILE A 1 34 ? 7.783 -7.684 2.892 1.00 0.00 34 ILE A C 8
ATOM 9249 O O . ILE A 1 34 ? 6.894 -7.420 3.701 1.00 0.00 34 ILE A O 8
ATOM 9265 N N . TYR A 1 35 ? 8.652 -8.673 3.067 1.00 0.00 35 TYR A N 8
ATOM 9266 C CA . TYR A 1 35 ? 8.609 -9.526 4.249 1.00 0.00 35 TYR A CA 8
ATOM 9267 C C . TYR A 1 35 ? 10.017 -9.841 4.745 1.00 0.00 35 TYR A C 8
ATOM 9268 O O . TYR A 1 35 ? 11.002 -9.335 4.207 1.00 0.00 35 TYR A O 8
ATOM 9286 N N . ASP A 1 36 ? 10.102 -10.677 5.774 1.00 0.00 36 ASP A N 8
ATOM 9287 C CA . ASP A 1 36 ? 11.389 -11.058 6.343 1.00 0.00 36 ASP A CA 8
ATOM 9288 C C . ASP A 1 36 ? 12.001 -12.225 5.574 1.00 0.00 36 ASP A C 8
ATOM 9289 O O . ASP A 1 36 ? 11.420 -12.714 4.605 1.00 0.00 36 ASP A O 8
ATOM 9298 N N . ARG A 1 37 ? 13.176 -12.664 6.011 1.00 0.00 37 ARG A N 8
ATOM 9299 C CA . ARG A 1 37 ? 13.866 -13.773 5.362 1.00 0.00 37 ARG A CA 8
ATOM 9300 C C . ARG A 1 37 ? 13.908 -14.995 6.274 1.00 0.00 37 ARG A C 8
ATOM 9301 O O . ARG A 1 37 ? 14.865 -15.769 6.247 1.00 0.00 37 ARG A O 8
ATOM 9322 N N . GLU A 1 38 ? 12.865 -15.162 7.081 1.00 0.00 38 GLU A N 8
ATOM 9323 C CA . GLU A 1 38 ? 12.786 -16.290 8.000 1.00 0.00 38 GLU A CA 8
ATOM 9324 C C . GLU A 1 38 ? 11.341 -16.574 8.395 1.00 0.00 38 GLU A C 8
ATOM 9325 O O . GLU A 1 38 ? 10.853 -17.694 8.243 1.00 0.00 38 GLU A O 8
ATOM 9337 N N . THR A 1 39 ? 10.659 -15.552 8.906 1.00 0.00 39 THR A N 8
ATOM 9338 C CA . THR A 1 39 ? 9.269 -15.694 9.326 1.00 0.00 39 THR A CA 8
ATOM 9339 C C . THR A 1 39 ? 8.326 -14.917 8.407 1.00 0.00 39 THR A C 8
ATOM 9340 O O . THR A 1 39 ? 7.126 -14.835 8.667 1.00 0.00 39 THR A O 8
ATOM 9351 N N . LYS A 1 40 ? 8.870 -14.347 7.333 1.00 0.00 40 LYS A N 8
ATOM 9352 C CA . LYS A 1 40 ? 8.066 -13.582 6.387 1.00 0.00 40 LYS A CA 8
ATOM 9353 C C . LYS A 1 40 ? 7.351 -12.428 7.086 1.00 0.00 40 LYS A C 8
ATOM 9354 O O . LYS A 1 40 ? 6.268 -12.014 6.673 1.00 0.00 40 LYS A O 8
ATOM 9373 N N . LYS A 1 41 ? 7.963 -11.914 8.148 1.00 0.00 41 LYS A N 8
ATOM 9374 C CA . LYS A 1 41 ? 7.384 -10.810 8.905 1.00 0.00 41 LYS A CA 8
ATOM 9375 C C . LYS A 1 41 ? 7.560 -9.488 8.160 1.00 0.00 41 LYS A C 8
ATOM 9376 O O . LYS A 1 41 ? 8.681 -9.014 7.982 1.00 0.00 41 LYS A O 8
ATOM 9395 N N . PRO A 1 42 ? 6.451 -8.869 7.711 1.00 0.00 42 PRO A N 8
ATOM 9396 C CA . PRO A 1 42 ? 6.500 -7.596 6.982 1.00 0.00 42 PRO A CA 8
ATOM 9397 C C . PRO A 1 42 ? 7.286 -6.529 7.735 1.00 0.00 42 PRO A C 8
ATOM 9398 O O . PRO A 1 42 ? 6.953 -6.182 8.868 1.00 0.00 42 PRO A O 8
ATOM 9409 N N . LYS A 1 43 ? 8.330 -6.009 7.096 1.00 0.00 43 LYS A N 8
ATOM 9410 C CA . LYS A 1 43 ? 9.166 -4.978 7.703 1.00 0.00 43 LYS A CA 8
ATOM 9411 C C . LYS A 1 43 ? 8.322 -3.791 8.155 1.00 0.00 43 LYS A C 8
ATOM 9412 O O . LYS A 1 43 ? 8.541 -3.234 9.231 1.00 0.00 43 LYS A O 8
ATOM 9431 N N . GLY A 1 44 ? 7.352 -3.410 7.330 1.00 0.00 44 GLY A N 8
ATOM 9432 C CA . GLY A 1 44 ? 6.487 -2.294 7.668 1.00 0.00 44 GLY A CA 8
ATOM 9433 C C . GLY A 1 44 ? 6.191 -1.394 6.483 1.00 0.00 44 GLY A C 8
ATOM 9434 O O . GLY A 1 44 ? 6.110 -0.174 6.632 1.00 0.00 44 GLY A O 8
ATOM 9438 N N . PHE A 1 45 ? 6.020 -1.990 5.306 1.00 0.00 45 PHE A N 8
ATOM 9439 C CA . PHE A 1 45 ? 5.723 -1.225 4.099 1.00 0.00 45 PHE A CA 8
ATOM 9440 C C . PHE A 1 45 ? 5.548 -2.144 2.891 1.00 0.00 45 PHE A C 8
ATOM 9441 O O . PHE A 1 45 ? 5.901 -3.323 2.935 1.00 0.00 45 PHE A O 8
ATOM 9458 N N . GLY A 1 46 ? 4.994 -1.593 1.816 1.00 0.00 46 GLY A N 8
ATOM 9459 C CA . GLY A 1 46 ? 4.776 -2.372 0.610 1.00 0.00 46 GLY A CA 8
ATOM 9460 C C . GLY A 1 46 ? 4.917 -1.542 -0.651 1.00 0.00 46 GLY A C 8
ATOM 9461 O O . GLY A 1 46 ? 5.407 -0.414 -0.607 1.00 0.00 46 GLY A O 8
ATOM 9465 N N . PHE A 1 47 ? 4.490 -2.104 -1.778 1.00 0.00 47 PHE A N 8
ATOM 9466 C CA . PHE A 1 47 ? 4.575 -1.408 -3.057 1.00 0.00 47 PHE A CA 8
ATOM 9467 C C . PHE A 1 47 ? 3.319 -1.643 -3.893 1.00 0.00 47 PHE A C 8
ATOM 9468 O O . PHE A 1 47 ? 2.820 -2.765 -3.981 1.00 0.00 47 PHE A O 8
ATOM 9485 N N . VAL A 1 48 ? 2.817 -0.577 -4.509 1.00 0.00 48 VAL A N 8
ATOM 9486 C CA . VAL A 1 48 ? 1.623 -0.664 -5.343 1.00 0.00 48 VAL A CA 8
ATOM 9487 C C . VAL A 1 48 ? 1.866 -0.030 -6.709 1.00 0.00 48 VAL A C 8
ATOM 9488 O O . VAL A 1 48 ? 2.452 1.048 -6.808 1.00 0.00 48 VAL A O 8
ATOM 9501 N N . GLU A 1 49 ? 1.412 -0.707 -7.759 1.00 0.00 49 GLU A N 8
ATOM 9502 C CA . GLU A 1 49 ? 1.580 -0.209 -9.119 1.00 0.00 49 GLU A CA 8
ATOM 9503 C C . GLU A 1 49 ? 0.264 0.336 -9.665 1.00 0.00 49 GLU A C 8
ATOM 9504 O O . GLU A 1 49 ? -0.688 -0.413 -9.881 1.00 0.00 49 GLU A O 8
ATOM 9516 N N . MET A 1 50 ? 0.219 1.646 -9.884 1.00 0.00 50 MET A N 8
ATOM 9517 C CA . MET A 1 50 ? -0.981 2.293 -10.404 1.00 0.00 50 MET A CA 8
ATOM 9518 C C . MET A 1 50 ? -0.622 3.528 -11.224 1.00 0.00 50 MET A C 8
ATOM 9519 O O . MET A 1 50 ? 0.405 4.165 -10.987 1.00 0.00 50 MET A O 8
ATOM 9533 N N . GLN A 1 51 ? -1.476 3.862 -12.186 1.00 0.00 51 GLN A N 8
ATOM 9534 C CA . GLN A 1 51 ? -1.251 5.024 -13.039 1.00 0.00 51 GLN A CA 8
ATOM 9535 C C . GLN A 1 51 ? -1.124 6.292 -12.201 1.00 0.00 51 GLN A C 8
ATOM 9536 O O . GLN A 1 51 ? -1.341 6.270 -10.991 1.00 0.00 51 GLN A O 8
ATOM 9550 N N . GLU A 1 52 ? -0.775 7.397 -12.852 1.00 0.00 52 GLU A N 8
ATOM 9551 C CA . GLU A 1 52 ? -0.623 8.669 -12.168 1.00 0.00 52 GLU A CA 8
ATOM 9552 C C . GLU A 1 52 ? -1.990 9.301 -11.910 1.00 0.00 52 GLU A C 8
ATOM 9553 O O . GLU A 1 52 ? -2.994 8.599 -11.788 1.00 0.00 52 GLU A O 8
ATOM 9565 N N . GLU A 1 53 ? -2.023 10.626 -11.830 1.00 0.00 53 GLU A N 8
ATOM 9566 C CA . GLU A 1 53 ? -3.266 11.354 -11.589 1.00 0.00 53 GLU A CA 8
ATOM 9567 C C . GLU A 1 53 ? -3.800 11.085 -10.185 1.00 0.00 53 GLU A C 8
ATOM 9568 O O . GLU A 1 53 ? -3.805 11.972 -9.332 1.00 0.00 53 GLU A O 8
ATOM 9580 N N . SER A 1 54 ? -4.250 9.856 -9.953 1.00 0.00 54 SER A N 8
ATOM 9581 C CA . SER A 1 54 ? -4.792 9.470 -8.654 1.00 0.00 54 SER A CA 8
ATOM 9582 C C . SER A 1 54 ? -3.705 9.458 -7.583 1.00 0.00 54 SER A C 8
ATOM 9583 O O . SER A 1 54 ? -3.981 9.674 -6.404 1.00 0.00 54 SER A O 8
ATOM 9591 N N . VAL A 1 55 ? -2.468 9.199 -7.999 1.00 0.00 55 VAL A N 8
ATOM 9592 C CA . VAL A 1 55 ? -1.344 9.156 -7.069 1.00 0.00 55 VAL A CA 8
ATOM 9593 C C . VAL A 1 55 ? -1.190 10.477 -6.320 1.00 0.00 55 VAL A C 8
ATOM 9594 O O . VAL A 1 55 ? -0.640 10.515 -5.220 1.00 0.00 55 VAL A O 8
ATOM 9607 N N . SER A 1 56 ? -1.673 11.559 -6.922 1.00 0.00 56 SER A N 8
ATOM 9608 C CA . SER A 1 56 ? -1.581 12.879 -6.309 1.00 0.00 56 SER A CA 8
ATOM 9609 C C . SER A 1 56 ? -2.541 13.006 -5.129 1.00 0.00 56 SER A C 8
ATOM 9610 O O . SER A 1 56 ? -2.148 13.422 -4.039 1.00 0.00 56 SER A O 8
ATOM 9618 N N . GLU A 1 57 ? -3.802 12.652 -5.355 1.00 0.00 57 GLU A N 8
ATOM 9619 C CA . GLU A 1 57 ? -4.818 12.732 -4.312 1.00 0.00 57 GLU A CA 8
ATOM 9620 C C . GLU A 1 57 ? -4.789 11.498 -3.414 1.00 0.00 57 GLU A C 8
ATOM 9621 O O . GLU A 1 57 ? -5.194 11.554 -2.252 1.00 0.00 57 GLU A O 8
ATOM 9633 N N . ALA A 1 58 ? -4.313 10.382 -3.960 1.00 0.00 58 ALA A N 8
ATOM 9634 C CA . ALA A 1 58 ? -4.237 9.135 -3.208 1.00 0.00 58 ALA A CA 8
ATOM 9635 C C . ALA A 1 58 ? -3.422 9.302 -1.930 1.00 0.00 58 ALA A C 8
ATOM 9636 O O . ALA A 1 58 ? -3.799 8.804 -0.876 1.00 0.00 58 ALA A O 8
ATOM 9643 N N . ILE A 1 59 ? -2.304 10.007 -2.035 1.00 0.00 59 ILE A N 8
ATOM 9644 C CA . ILE A 1 59 ? -1.430 10.243 -0.889 1.00 0.00 59 ILE A CA 8
ATOM 9645 C C . ILE A 1 59 ? -1.814 11.529 -0.153 1.00 0.00 59 ILE A C 8
ATOM 9646 O O . ILE A 1 59 ? -1.339 11.789 0.950 1.00 0.00 59 ILE A O 8
ATOM 9662 N N . ALA A 1 60 ? -2.667 12.333 -0.779 1.00 0.00 60 ALA A N 8
ATOM 9663 C CA . ALA A 1 60 ? -3.099 13.596 -0.195 1.00 0.00 60 ALA A CA 8
ATOM 9664 C C . ALA A 1 60 ? -4.213 13.408 0.831 1.00 0.00 60 ALA A C 8
ATOM 9665 O O . ALA A 1 60 ? -4.164 13.976 1.922 1.00 0.00 60 ALA A O 8
ATOM 9672 N N . LYS A 1 61 ? -5.225 12.629 0.469 1.00 0.00 61 LYS A N 8
ATOM 9673 C CA . LYS A 1 61 ? -6.359 12.392 1.355 1.00 0.00 61 LYS A CA 8
ATOM 9674 C C . LYS A 1 61 ? -6.136 11.173 2.241 1.00 0.00 61 LYS A C 8
ATOM 9675 O O . LYS A 1 61 ? -6.776 11.029 3.284 1.00 0.00 61 LYS A O 8
ATOM 9694 N N . LEU A 1 62 ? -5.244 10.289 1.816 1.00 0.00 62 LEU A N 8
ATOM 9695 C CA . LEU A 1 62 ? -4.963 9.076 2.571 1.00 0.00 62 LEU A CA 8
ATOM 9696 C C . LEU A 1 62 ? -3.838 9.286 3.579 1.00 0.00 62 LEU A C 8
ATOM 9697 O O . LEU A 1 62 ? -4.068 9.283 4.788 1.00 0.00 62 LEU A O 8
ATOM 9713 N N . ASP A 1 63 ? -2.619 9.456 3.076 1.00 0.00 63 ASP A N 8
ATOM 9714 C CA . ASP A 1 63 ? -1.455 9.655 3.936 1.00 0.00 63 ASP A CA 8
ATOM 9715 C C . ASP A 1 63 ? -1.715 10.740 4.981 1.00 0.00 63 ASP A C 8
ATOM 9716 O O . ASP A 1 63 ? -2.065 11.872 4.644 1.00 0.00 63 ASP A O 8
ATOM 9725 N N . ASN A 1 64 ? -1.536 10.383 6.249 1.00 0.00 64 ASN A N 8
ATOM 9726 C CA . ASN A 1 64 ? -1.746 11.318 7.346 1.00 0.00 64 ASN A CA 8
ATOM 9727 C C . ASN A 1 64 ? -1.414 10.667 8.686 1.00 0.00 64 ASN A C 8
ATOM 9728 O O . ASN A 1 64 ? -0.684 11.234 9.499 1.00 0.00 64 ASN A O 8
ATOM 9739 N N . THR A 1 65 ? -1.956 9.474 8.907 1.00 0.00 65 THR A N 8
ATOM 9740 C CA . THR A 1 65 ? -1.717 8.743 10.147 1.00 0.00 65 THR A CA 8
ATOM 9741 C C . THR A 1 65 ? -1.969 7.251 9.954 1.00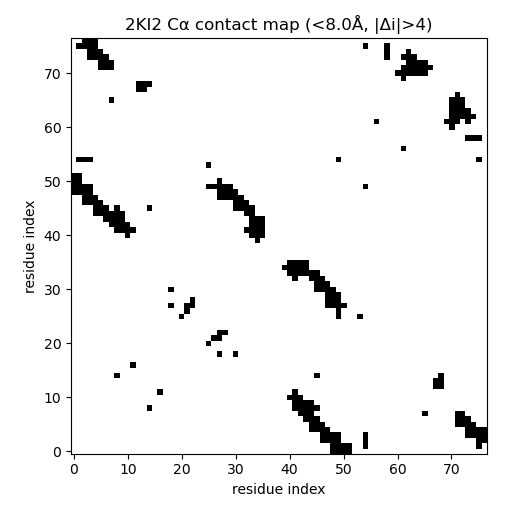 0.00 65 THR A C 8
ATOM 9742 O O . THR A 1 65 ? -2.135 6.780 8.830 1.00 0.00 65 THR A O 8
ATOM 9753 N N . ASP A 1 66 ? -1.995 6.511 11.059 1.00 0.00 66 ASP A N 8
ATOM 9754 C CA . ASP A 1 66 ? -2.226 5.073 11.009 1.00 0.00 66 ASP A CA 8
ATOM 9755 C C . ASP A 1 66 ? -3.664 4.739 11.391 1.00 0.00 66 ASP A C 8
ATOM 9756 O O . ASP A 1 66 ? -4.139 5.125 12.460 1.00 0.00 66 ASP A O 8
ATOM 9765 N N . PHE A 1 67 ? -4.354 4.021 10.510 1.00 0.00 67 PHE A N 8
ATOM 9766 C CA . PHE A 1 67 ? -5.738 3.636 10.756 1.00 0.00 67 PHE A CA 8
ATOM 9767 C C . PHE A 1 67 ? -6.075 2.330 10.042 1.00 0.00 67 PHE A C 8
ATOM 9768 O O . PHE A 1 67 ? -5.198 1.680 9.472 1.00 0.00 67 PHE A O 8
ATOM 9785 N N . MET A 1 68 ? -7.348 1.953 10.078 1.00 0.00 68 MET A N 8
ATOM 9786 C CA . MET A 1 68 ? -7.801 0.725 9.435 1.00 0.00 68 MET A CA 8
ATOM 9787 C C . MET A 1 68 ? -7.797 0.873 7.916 1.00 0.00 68 MET A C 8
ATOM 9788 O O . MET A 1 68 ? -8.849 0.855 7.277 1.00 0.00 68 MET A O 8
ATOM 9802 N N . GLY A 1 69 ? -6.607 1.021 7.346 1.00 0.00 69 GLY A N 8
ATOM 9803 C CA . GLY A 1 69 ? -6.486 1.171 5.907 1.00 0.00 69 GLY A CA 8
ATOM 9804 C C . GLY A 1 69 ? -7.240 2.377 5.384 1.00 0.00 69 GLY A C 8
ATOM 9805 O O . GLY A 1 69 ? -7.697 2.385 4.241 1.00 0.00 69 GLY A O 8
ATOM 9809 N N . ARG A 1 70 ? -7.373 3.400 6.223 1.00 0.00 70 ARG A N 8
ATOM 9810 C CA . ARG A 1 70 ? -8.077 4.617 5.840 1.00 0.00 70 ARG A CA 8
ATOM 9811 C C . ARG A 1 70 ? -7.093 5.726 5.477 1.00 0.00 70 ARG A C 8
ATOM 9812 O O . ARG A 1 70 ? -7.408 6.611 4.680 1.00 0.00 70 ARG A O 8
ATOM 9833 N N . THR A 1 71 ? -5.903 5.675 6.065 1.00 0.00 71 THR A N 8
ATOM 9834 C CA . THR A 1 71 ? -4.877 6.677 5.801 1.00 0.00 71 THR A CA 8
ATOM 9835 C C . THR A 1 71 ? -3.512 6.024 5.591 1.00 0.00 71 THR A C 8
ATOM 9836 O O . THR A 1 71 ? -3.000 5.988 4.472 1.00 0.00 71 THR A O 8
ATOM 9847 N N . ILE A 1 72 ? -2.927 5.512 6.670 1.00 0.00 72 ILE A N 8
ATOM 9848 C CA . ILE A 1 72 ? -1.621 4.867 6.595 1.00 0.00 72 ILE A CA 8
ATOM 9849 C C . ILE A 1 72 ? -0.566 5.839 6.079 1.00 0.00 72 ILE A C 8
ATOM 9850 O O . ILE A 1 72 ? -0.892 6.845 5.452 1.00 0.00 72 ILE A O 8
ATOM 9866 N N . ARG A 1 73 ? 0.700 5.535 6.346 1.00 0.00 73 ARG A N 8
ATOM 9867 C CA . ARG A 1 73 ? 1.797 6.390 5.904 1.00 0.00 73 ARG A CA 8
ATOM 9868 C C . ARG A 1 73 ? 2.150 6.108 4.447 1.00 0.00 73 ARG A C 8
ATOM 9869 O O . ARG A 1 73 ? 3.174 5.490 4.153 1.00 0.00 73 ARG A O 8
ATOM 9890 N N . VAL A 1 74 ? 1.296 6.565 3.537 1.00 0.00 74 VAL A N 8
ATOM 9891 C CA . VAL A 1 74 ? 1.516 6.362 2.111 1.00 0.00 74 VAL A CA 8
ATOM 9892 C C . VAL A 1 74 ? 2.319 7.512 1.509 1.00 0.00 74 VAL A C 8
ATOM 9893 O O . VAL A 1 74 ? 2.314 8.626 2.033 1.00 0.00 74 VAL A O 8
ATOM 9906 N N . THR A 1 75 ? 3.008 7.234 0.406 1.00 0.00 75 THR A N 8
ATOM 9907 C CA . THR A 1 75 ? 3.814 8.246 -0.265 1.00 0.00 75 THR A CA 8
ATOM 9908 C C . THR A 1 75 ? 4.245 7.770 -1.649 1.00 0.00 75 THR A C 8
ATOM 9909 O O . THR A 1 75 ? 4.370 6.570 -1.892 1.00 0.00 75 THR A O 8
ATOM 9920 N N . GLU A 1 76 ? 4.470 8.718 -2.553 1.00 0.00 76 GLU A N 8
ATOM 9921 C CA . GLU A 1 76 ? 4.886 8.395 -3.912 1.00 0.00 76 GLU A CA 8
ATOM 9922 C C . GLU A 1 76 ? 6.300 7.822 -3.927 1.00 0.00 76 GLU A C 8
ATOM 9923 O O . GLU A 1 76 ? 7.237 8.442 -3.424 1.00 0.00 76 GLU A O 8
ATOM 9935 N N . ALA A 1 77 ? 6.446 6.635 -4.506 1.00 0.00 77 ALA A N 8
ATOM 9936 C CA . ALA A 1 77 ? 7.745 5.979 -4.587 1.00 0.00 77 ALA A CA 8
ATOM 9937 C C . ALA A 1 77 ? 8.573 6.539 -5.738 1.00 0.00 77 ALA A C 8
ATOM 9938 O O . ALA A 1 77 ? 8.153 7.558 -6.326 1.00 0.00 77 ALA A O 8
ATOM 9945 N N . MET A 1 1 ? 2.078 5.380 -15.375 1.00 0.00 1 MET A N 9
ATOM 9946 C CA . MET A 1 1 ? 2.480 4.353 -14.378 1.00 0.00 1 MET A CA 9
ATOM 9947 C C . MET A 1 1 ? 3.369 4.956 -13.294 1.00 0.00 1 MET A C 9
ATOM 9948 O O . MET A 1 1 ? 4.450 5.468 -13.579 1.00 0.00 1 MET A O 9
ATOM 9964 N N . ARG A 1 2 ? 2.904 4.889 -12.051 1.00 0.00 2 ARG A N 9
ATOM 9965 C CA . ARG A 1 2 ? 3.656 5.428 -10.923 1.00 0.00 2 ARG A CA 9
ATOM 9966 C C . ARG A 1 2 ? 3.810 4.384 -9.823 1.00 0.00 2 ARG A C 9
ATOM 9967 O O . ARG A 1 2 ? 3.369 3.244 -9.969 1.00 0.00 2 ARG A O 9
ATOM 9988 N N . ASN A 1 3 ? 4.439 4.780 -8.721 1.00 0.00 3 ASN A N 9
ATOM 9989 C CA . ASN A 1 3 ? 4.652 3.878 -7.595 1.00 0.00 3 ASN A CA 9
ATOM 9990 C C . ASN A 1 3 ? 4.041 4.448 -6.320 1.00 0.00 3 ASN A C 9
ATOM 9991 O O . ASN A 1 3 ? 3.898 5.663 -6.176 1.00 0.00 3 ASN A O 9
ATOM 10002 N N . ILE A 1 4 ? 3.681 3.564 -5.395 1.00 0.00 4 ILE A N 9
ATOM 10003 C CA . ILE A 1 4 ? 3.086 3.979 -4.131 1.00 0.00 4 ILE A CA 9
ATOM 10004 C C . ILE A 1 4 ? 3.767 3.295 -2.951 1.00 0.00 4 ILE A C 9
ATOM 10005 O O . ILE A 1 4 ? 3.824 2.067 -2.880 1.00 0.00 4 ILE A O 9
ATOM 10021 N N . TYR A 1 5 ? 4.281 4.098 -2.024 1.00 0.00 5 TYR A N 9
ATOM 10022 C CA . TYR A 1 5 ? 4.958 3.570 -0.845 1.00 0.00 5 TYR A CA 9
ATOM 10023 C C . TYR A 1 5 ? 4.114 3.785 0.407 1.00 0.00 5 TYR A C 9
ATOM 10024 O O . TYR A 1 5 ? 3.863 4.920 0.811 1.00 0.00 5 TYR A O 9
ATOM 10042 N N . VAL A 1 6 ? 3.680 2.687 1.017 1.00 0.00 6 VAL A N 9
ATOM 10043 C CA . VAL A 1 6 ? 2.865 2.755 2.224 1.00 0.00 6 VAL A CA 9
ATOM 10044 C C . VAL A 1 6 ? 3.502 1.965 3.364 1.00 0.00 6 VAL A C 9
ATOM 10045 O O . VAL A 1 6 ? 3.782 0.775 3.226 1.00 0.00 6 VAL A O 9
ATOM 10058 N N . GLY A 1 7 ? 3.727 2.637 4.488 1.00 0.00 7 GLY A N 9
ATOM 10059 C CA . GLY A 1 7 ? 4.328 1.981 5.635 1.00 0.00 7 GLY A CA 9
ATOM 10060 C C . GLY A 1 7 ? 3.304 1.583 6.679 1.00 0.00 7 GLY A C 9
ATOM 10061 O O . GLY A 1 7 ? 2.100 1.653 6.434 1.00 0.00 7 GLY A O 9
ATOM 10065 N N . ASN A 1 8 ? 3.782 1.162 7.845 1.00 0.00 8 ASN A N 9
ATOM 10066 C CA . ASN A 1 8 ? 2.899 0.750 8.930 1.00 0.00 8 ASN A CA 9
ATOM 10067 C C . ASN A 1 8 ? 2.003 -0.406 8.495 1.00 0.00 8 ASN A C 9
ATOM 10068 O O . ASN A 1 8 ? 0.817 -0.444 8.821 1.00 0.00 8 ASN A O 9
ATOM 10079 N N . LEU A 1 9 ? 2.581 -1.349 7.755 1.00 0.00 9 LEU A N 9
ATOM 10080 C CA . LEU A 1 9 ? 1.835 -2.506 7.275 1.00 0.00 9 LEU A CA 9
ATOM 10081 C C . LEU A 1 9 ? 2.073 -3.717 8.171 1.00 0.00 9 LEU A C 9
ATOM 10082 O O . LEU A 1 9 ? 2.785 -3.632 9.171 1.00 0.00 9 LEU A O 9
ATOM 10098 N N . VAL A 1 10 ? 1.470 -4.844 7.805 1.00 0.00 10 VAL A N 9
ATOM 10099 C CA . VAL A 1 10 ? 1.615 -6.074 8.576 1.00 0.00 10 VAL A CA 9
ATOM 10100 C C . VAL A 1 10 ? 0.968 -7.252 7.844 1.00 0.00 10 VAL A C 9
ATOM 10101 O O . VAL A 1 10 ? 0.603 -7.139 6.674 1.00 0.00 10 VAL A O 9
ATOM 10114 N N . TYR A 1 11 ? 0.829 -8.380 8.537 1.00 0.00 11 TYR A N 9
ATOM 10115 C CA . TYR A 1 11 ? 0.227 -9.573 7.946 1.00 0.00 11 TYR A CA 9
ATOM 10116 C C . TYR A 1 11 ? -1.107 -9.244 7.280 1.00 0.00 11 TYR A C 9
ATOM 10117 O O . TYR A 1 11 ? -1.358 -9.639 6.142 1.00 0.00 11 TYR A O 9
ATOM 10135 N N . SER A 1 12 ? -1.956 -8.517 7.998 1.00 0.00 12 SER A N 9
ATOM 10136 C CA . SER A 1 12 ? -3.264 -8.133 7.478 1.00 0.00 12 SER A CA 9
ATOM 10137 C C . SER A 1 12 ? -3.637 -6.727 7.942 1.00 0.00 12 SER A C 9
ATOM 10138 O O . SER A 1 12 ? -4.693 -6.519 8.540 1.00 0.00 12 SER A O 9
ATOM 10146 N N . ALA A 1 13 ? -2.762 -5.767 7.661 1.00 0.00 13 ALA A N 9
ATOM 10147 C CA . ALA A 1 13 ? -2.997 -4.382 8.050 1.00 0.00 13 ALA A CA 9
ATOM 10148 C C . ALA A 1 13 ? -4.207 -3.803 7.324 1.00 0.00 13 ALA A C 9
ATOM 10149 O O . ALA A 1 13 ? -5.264 -3.605 7.922 1.00 0.00 13 ALA A O 9
ATOM 10156 N N . THR A 1 14 ? -4.045 -3.531 6.033 1.00 0.00 14 THR A N 9
ATOM 10157 C CA . THR A 1 14 ? -5.126 -2.974 5.229 1.00 0.00 14 THR A CA 9
ATOM 10158 C C . THR A 1 14 ? -4.816 -3.088 3.739 1.00 0.00 14 THR A C 9
ATOM 10159 O O . THR A 1 14 ? -5.692 -3.411 2.937 1.00 0.00 14 THR A O 9
ATOM 10170 N N . SER A 1 15 ? -3.566 -2.817 3.374 1.00 0.00 15 SER A N 9
ATOM 10171 C CA . SER A 1 15 ? -3.144 -2.888 1.978 1.00 0.00 15 SER A CA 9
ATOM 10172 C C . SER A 1 15 ? -3.497 -4.239 1.367 1.00 0.00 15 SER A C 9
ATOM 10173 O O . SER A 1 15 ? -4.087 -4.308 0.289 1.00 0.00 15 SER A O 9
ATOM 10181 N N . GLU A 1 16 ? -3.141 -5.310 2.066 1.00 0.00 16 GLU A N 9
ATOM 10182 C CA . GLU A 1 16 ? -3.430 -6.657 1.591 1.00 0.00 16 GLU A CA 9
ATOM 10183 C C . GLU A 1 16 ? -4.935 -6.918 1.589 1.00 0.00 16 GLU A C 9
ATOM 10184 O O . GLU A 1 16 ? -5.408 -7.870 0.967 1.00 0.00 16 GLU A O 9
ATOM 10196 N N . GLN A 1 17 ? -5.681 -6.067 2.289 1.00 0.00 17 GLN A N 9
ATOM 10197 C CA . GLN A 1 17 ? -7.131 -6.207 2.368 1.00 0.00 17 GLN A CA 9
ATOM 10198 C C . GLN A 1 17 ? -7.817 -5.427 1.250 1.00 0.00 17 GLN A C 9
ATOM 10199 O O . GLN A 1 17 ? -8.836 -5.861 0.713 1.00 0.00 17 GLN A O 9
ATOM 10213 N N . VAL A 1 18 ? -7.257 -4.270 0.912 1.00 0.00 18 VAL A N 9
ATOM 10214 C CA . VAL A 1 18 ? -7.821 -3.424 -0.135 1.00 0.00 18 VAL A CA 9
ATOM 10215 C C . VAL A 1 18 ? -7.242 -3.764 -1.508 1.00 0.00 18 VAL A C 9
ATOM 10216 O O . VAL A 1 18 ? -7.860 -3.487 -2.535 1.00 0.00 18 VAL A O 9
ATOM 10229 N N . LYS A 1 19 ? -6.051 -4.359 -1.522 1.00 0.00 19 LYS A N 9
ATOM 10230 C CA . LYS A 1 19 ? -5.397 -4.726 -2.776 1.00 0.00 19 LYS A CA 9
ATOM 10231 C C . LYS A 1 19 ? -6.324 -5.555 -3.660 1.00 0.00 19 LYS A C 9
ATOM 10232 O O . LYS A 1 19 ? -6.288 -5.447 -4.886 1.00 0.00 19 LYS A O 9
ATOM 10251 N N . GLU A 1 20 ? -7.155 -6.380 -3.032 1.00 0.00 20 GLU A N 9
ATOM 10252 C CA . GLU A 1 20 ? -8.092 -7.224 -3.765 1.00 0.00 20 GLU A CA 9
ATOM 10253 C C . GLU A 1 20 ? -9.125 -6.374 -4.497 1.00 0.00 20 GLU A C 9
ATOM 10254 O O . GLU A 1 20 ? -9.571 -6.725 -5.590 1.00 0.00 20 GLU A O 9
ATOM 10266 N N . LEU A 1 21 ? -9.501 -5.255 -3.888 1.00 0.00 21 LEU A N 9
ATOM 10267 C CA . LEU A 1 21 ? -10.481 -4.352 -4.481 1.00 0.00 21 LEU A CA 9
ATOM 10268 C C . LEU A 1 21 ? -9.797 -3.308 -5.360 1.00 0.00 21 LEU A C 9
ATOM 10269 O O . LEU A 1 21 ? -10.396 -2.787 -6.301 1.00 0.00 21 LEU A O 9
ATOM 10285 N N . PHE A 1 22 ? -8.540 -3.008 -5.046 1.00 0.00 22 PHE A N 9
ATOM 10286 C CA . PHE A 1 22 ? -7.773 -2.027 -5.806 1.00 0.00 22 PHE A CA 9
ATOM 10287 C C . PHE A 1 22 ? -7.731 -2.389 -7.290 1.00 0.00 22 PHE A C 9
ATOM 10288 O O . PHE A 1 22 ? -7.524 -1.527 -8.144 1.00 0.00 22 PHE A O 9
ATOM 10305 N N . SER A 1 23 ? -7.930 -3.670 -7.592 1.00 0.00 23 SER A N 9
ATOM 10306 C CA . SER A 1 23 ? -7.916 -4.140 -8.972 1.00 0.00 23 SER A CA 9
ATOM 10307 C C . SER A 1 23 ? -9.269 -3.914 -9.640 1.00 0.00 23 SER A C 9
ATOM 10308 O O . SER A 1 23 ? -9.349 -3.716 -10.851 1.00 0.00 23 SER A O 9
ATOM 10316 N N . GLN A 1 24 ? -10.330 -3.946 -8.842 1.00 0.00 24 GLN A N 9
ATOM 10317 C CA . GLN A 1 24 ? -11.680 -3.745 -9.357 1.00 0.00 24 GLN A CA 9
ATOM 10318 C C . GLN A 1 24 ? -12.067 -2.267 -9.328 1.00 0.00 24 GLN A C 9
ATOM 10319 O O . GLN A 1 24 ? -12.968 -1.840 -10.049 1.00 0.00 24 GLN A O 9
ATOM 10333 N N . PHE A 1 25 ? -11.388 -1.492 -8.486 1.00 0.00 25 PHE A N 9
ATOM 10334 C CA . PHE A 1 25 ? -11.673 -0.065 -8.365 1.00 0.00 25 PHE A CA 9
ATOM 10335 C C . PHE A 1 25 ? -10.509 0.778 -8.879 1.00 0.00 25 PHE A C 9
ATOM 10336 O O . PHE A 1 25 ? -10.710 1.883 -9.385 1.00 0.00 25 PHE A O 9
ATOM 10353 N N . GLY A 1 26 ? -9.294 0.257 -8.743 1.00 0.00 26 GLY A N 9
ATOM 10354 C CA . GLY A 1 26 ? -8.122 0.985 -9.194 1.00 0.00 26 GLY A CA 9
ATOM 10355 C C . GLY A 1 26 ? -7.359 0.265 -10.293 1.00 0.00 26 GLY A C 9
ATOM 10356 O O . GLY A 1 26 ? -6.355 0.776 -10.789 1.00 0.00 26 GLY A O 9
ATOM 10360 N N . LYS A 1 27 ? -7.830 -0.923 -10.674 1.00 0.00 27 LYS A N 9
ATOM 10361 C CA . LYS A 1 27 ? -7.183 -1.713 -11.721 1.00 0.00 27 LYS A CA 9
ATOM 10362 C C . LYS A 1 27 ? -5.666 -1.744 -11.537 1.00 0.00 27 LYS A C 9
ATOM 10363 O O . LYS A 1 27 ? -4.910 -1.595 -12.498 1.00 0.00 27 LYS A O 9
ATOM 10382 N N . VAL A 1 28 ? -5.231 -1.940 -10.296 1.00 0.00 28 VAL A N 9
ATOM 10383 C CA . VAL A 1 28 ? -3.808 -1.992 -9.983 1.00 0.00 28 VAL A CA 9
ATOM 10384 C C . VAL A 1 28 ? -3.091 -3.035 -10.839 1.00 0.00 28 VAL A C 9
ATOM 10385 O O . VAL A 1 28 ? -3.687 -4.030 -11.248 1.00 0.00 28 VAL A O 9
ATOM 10398 N N . PHE A 1 29 ? -1.811 -2.796 -11.104 1.00 0.00 29 PHE A N 9
ATOM 10399 C CA . PHE A 1 29 ? -1.015 -3.713 -11.911 1.00 0.00 29 PHE A CA 9
ATOM 10400 C C . PHE A 1 29 ? -0.305 -4.739 -11.034 1.00 0.00 29 PHE A C 9
ATOM 10401 O O . PHE A 1 29 ? -0.389 -5.943 -11.276 1.00 0.00 29 PHE A O 9
ATOM 10418 N N . ASN A 1 30 ? 0.397 -4.255 -10.014 1.00 0.00 30 ASN A N 9
ATOM 10419 C CA . ASN A 1 30 ? 1.123 -5.132 -9.103 1.00 0.00 30 ASN A CA 9
ATOM 10420 C C . ASN A 1 30 ? 0.987 -4.656 -7.661 1.00 0.00 30 ASN A C 9
ATOM 10421 O O . ASN A 1 30 ? 0.699 -3.487 -7.406 1.00 0.00 30 ASN A O 9
ATOM 10432 N N . VAL A 1 31 ? 1.198 -5.572 -6.720 1.00 0.00 31 VAL A N 9
ATOM 10433 C CA . VAL A 1 31 ? 1.101 -5.249 -5.302 1.00 0.00 31 VAL A CA 9
ATOM 10434 C C . VAL A 1 31 ? 2.010 -6.151 -4.473 1.00 0.00 31 VAL A C 9
ATOM 10435 O O . VAL A 1 31 ? 1.652 -7.284 -4.153 1.00 0.00 31 VAL A O 9
ATOM 10448 N N . LYS A 1 32 ? 3.188 -5.640 -4.130 1.00 0.00 32 LYS A N 9
ATOM 10449 C CA . LYS A 1 32 ? 4.149 -6.402 -3.339 1.00 0.00 32 LYS A CA 9
ATOM 10450 C C . LYS A 1 32 ? 4.369 -5.756 -1.976 1.00 0.00 32 LYS A C 9
ATOM 10451 O O . LYS A 1 32 ? 3.977 -4.610 -1.749 1.00 0.00 32 LYS A O 9
ATOM 10470 N N . LEU A 1 33 ? 4.999 -6.498 -1.072 1.00 0.00 33 LEU A N 9
ATOM 10471 C CA . LEU A 1 33 ? 5.275 -6.000 0.271 1.00 0.00 33 LEU A CA 9
ATOM 10472 C C . LEU A 1 33 ? 6.655 -6.444 0.741 1.00 0.00 33 LEU A C 9
ATOM 10473 O O . LEU A 1 33 ? 7.338 -7.208 0.058 1.00 0.00 33 LEU A O 9
ATOM 10489 N N . ILE A 1 34 ? 7.059 -5.965 1.913 1.00 0.00 34 ILE A N 9
ATOM 10490 C CA . ILE A 1 34 ? 8.359 -6.315 2.474 1.00 0.00 34 ILE A CA 9
ATOM 10491 C C . ILE A 1 34 ? 8.205 -7.019 3.817 1.00 0.00 34 ILE A C 9
ATOM 10492 O O . ILE A 1 34 ? 7.089 -7.249 4.285 1.00 0.00 34 ILE A O 9
ATOM 10508 N N . TYR A 1 35 ? 9.331 -7.363 4.434 1.00 0.00 35 TYR A N 9
ATOM 10509 C CA . TYR A 1 35 ? 9.318 -8.043 5.723 1.00 0.00 35 TYR A CA 9
ATOM 10510 C C . TYR A 1 35 ? 10.248 -7.353 6.716 1.00 0.00 35 TYR A C 9
ATOM 10511 O O . TYR A 1 35 ? 10.880 -6.346 6.395 1.00 0.00 35 TYR A O 9
ATOM 10529 N N . ASP A 1 36 ? 10.327 -7.903 7.923 1.00 0.00 36 ASP A N 9
ATOM 10530 C CA . ASP A 1 36 ? 11.180 -7.343 8.967 1.00 0.00 36 ASP A CA 9
ATOM 10531 C C . ASP A 1 36 ? 12.643 -7.317 8.529 1.00 0.00 36 ASP A C 9
ATOM 10532 O O . ASP A 1 36 ? 13.450 -6.571 9.083 1.00 0.00 36 ASP A O 9
ATOM 10541 N N . ARG A 1 37 ? 12.980 -8.137 7.536 1.00 0.00 37 ARG A N 9
ATOM 10542 C CA . ARG A 1 37 ? 14.348 -8.206 7.030 1.00 0.00 37 ARG A CA 9
ATOM 10543 C C . ARG A 1 37 ? 15.271 -8.857 8.055 1.00 0.00 37 ARG A C 9
ATOM 10544 O O . ARG A 1 37 ? 16.432 -8.474 8.193 1.00 0.00 37 ARG A O 9
ATOM 10565 N N . GLU A 1 38 ? 14.742 -9.844 8.771 1.00 0.00 38 GLU A N 9
ATOM 10566 C CA . GLU A 1 38 ? 15.513 -10.553 9.786 1.00 0.00 38 GLU A CA 9
ATOM 10567 C C . GLU A 1 38 ? 14.705 -11.709 10.369 1.00 0.00 38 GLU A C 9
ATOM 10568 O O . GLU A 1 38 ? 15.239 -12.791 10.613 1.00 0.00 38 GLU A O 9
ATOM 10580 N N . THR A 1 39 ? 13.416 -11.471 10.588 1.00 0.00 39 THR A N 9
ATOM 10581 C CA . THR A 1 39 ? 12.532 -12.493 11.141 1.00 0.00 39 THR A CA 9
ATOM 10582 C C . THR A 1 39 ? 11.630 -13.089 10.061 1.00 0.00 39 THR A C 9
ATOM 10583 O O . THR A 1 39 ? 10.949 -14.088 10.294 1.00 0.00 39 THR A O 9
ATOM 10594 N N . LYS A 1 40 ? 11.624 -12.472 8.880 1.00 0.00 40 LYS A N 9
ATOM 10595 C CA . LYS A 1 40 ? 10.802 -12.947 7.772 1.00 0.00 40 LYS A CA 9
ATOM 10596 C C . LYS A 1 40 ? 9.318 -12.780 8.091 1.00 0.00 40 LYS A C 9
ATOM 10597 O O . LYS A 1 40 ? 8.483 -13.566 7.642 1.00 0.00 40 LYS A O 9
ATOM 10616 N N . LYS A 1 41 ? 8.998 -11.750 8.868 1.00 0.00 41 LYS A N 9
ATOM 10617 C CA . LYS A 1 41 ? 7.617 -11.478 9.247 1.00 0.00 41 LYS A CA 9
ATOM 10618 C C . LYS A 1 41 ? 7.116 -10.189 8.595 1.00 0.00 41 LYS A C 9
ATOM 10619 O O . LYS A 1 41 ? 7.787 -9.158 8.653 1.00 0.00 41 LYS A O 9
ATOM 10638 N N . PRO A 1 42 ? 5.928 -10.225 7.963 1.00 0.00 42 PRO A N 9
ATOM 10639 C CA . PRO A 1 42 ? 5.351 -9.049 7.304 1.00 0.00 42 PRO A CA 9
ATOM 10640 C C . PRO A 1 42 ? 5.275 -7.843 8.235 1.00 0.00 42 PRO A C 9
ATOM 10641 O O . PRO A 1 42 ? 4.498 -7.832 9.190 1.00 0.00 42 PRO A O 9
ATOM 10652 N N . LYS A 1 43 ? 6.086 -6.830 7.951 1.00 0.00 43 LYS A N 9
ATOM 10653 C CA . LYS A 1 43 ? 6.110 -5.620 8.763 1.00 0.00 43 LYS A CA 9
ATOM 10654 C C . LYS A 1 43 ? 7.065 -4.587 8.173 1.00 0.00 43 LYS A C 9
ATOM 10655 O O . LYS A 1 43 ? 8.231 -4.882 7.912 1.00 0.00 43 LYS A O 9
ATOM 10674 N N . GLY A 1 44 ? 6.562 -3.373 7.966 1.00 0.00 44 GLY A N 9
ATOM 10675 C CA . GLY A 1 44 ? 7.384 -2.316 7.410 1.00 0.00 44 GLY A CA 9
ATOM 10676 C C . GLY A 1 44 ? 6.618 -1.424 6.453 1.00 0.00 44 GLY A C 9
ATOM 10677 O O . GLY A 1 44 ? 6.202 -0.325 6.818 1.00 0.00 44 GLY A O 9
ATOM 10681 N N . PHE A 1 45 ? 6.431 -1.898 5.226 1.00 0.00 45 PHE A N 9
ATOM 10682 C CA . PHE A 1 45 ? 5.711 -1.133 4.213 1.00 0.00 45 PHE A CA 9
ATOM 10683 C C . PHE A 1 45 ? 5.379 -2.002 3.004 1.00 0.00 45 PHE A C 9
ATOM 10684 O O . PHE A 1 45 ? 5.657 -3.201 2.994 1.00 0.00 45 PHE A O 9
ATOM 10701 N N . GLY A 1 46 ? 4.783 -1.389 1.988 1.00 0.00 46 GLY A N 9
ATOM 10702 C CA . GLY A 1 46 ? 4.423 -2.118 0.787 1.00 0.00 46 GLY A CA 9
ATOM 10703 C C . GLY A 1 46 ? 4.597 -1.289 -0.470 1.00 0.00 46 GLY A C 9
ATOM 10704 O O . GLY A 1 46 ? 4.813 -0.079 -0.397 1.00 0.00 46 GLY A O 9
ATOM 10708 N N . PHE A 1 47 ? 4.504 -1.939 -1.625 1.00 0.00 47 PHE A N 9
ATOM 10709 C CA . PHE A 1 47 ? 4.654 -1.252 -2.903 1.00 0.00 47 PHE A CA 9
ATOM 10710 C C . PHE A 1 47 ? 3.492 -1.575 -3.837 1.00 0.00 47 PHE A C 9
ATOM 10711 O O . PHE A 1 47 ? 3.135 -2.739 -4.020 1.00 0.00 47 PHE A O 9
ATOM 10728 N N . VAL A 1 48 ? 2.908 -0.538 -4.427 1.00 0.00 48 VAL A N 9
ATOM 10729 C CA . VAL A 1 48 ? 1.786 -0.710 -5.345 1.00 0.00 48 VAL A CA 9
ATOM 10730 C C . VAL A 1 48 ? 2.064 -0.028 -6.680 1.00 0.00 48 VAL A C 9
ATOM 10731 O O . VAL A 1 48 ? 2.706 1.021 -6.731 1.00 0.00 48 VAL A O 9
ATOM 10744 N N . GLU A 1 49 ? 1.577 -0.631 -7.760 1.00 0.00 49 GLU A N 9
ATOM 10745 C CA . GLU A 1 49 ? 1.774 -0.081 -9.097 1.00 0.00 49 GLU A CA 9
ATOM 10746 C C . GLU A 1 49 ? 0.446 0.353 -9.709 1.00 0.00 49 GLU A C 9
ATOM 10747 O O . GLU A 1 49 ? -0.424 -0.474 -9.980 1.00 0.00 49 GLU A O 9
ATOM 10759 N N . MET A 1 50 ? 0.298 1.656 -9.927 1.00 0.00 50 MET A N 9
ATOM 10760 C CA . MET A 1 50 ? -0.923 2.201 -10.509 1.00 0.00 50 MET A CA 9
ATOM 10761 C C . MET A 1 50 ? -0.605 3.340 -11.472 1.00 0.00 50 MET A C 9
ATOM 10762 O O . MET A 1 50 ? 0.528 3.816 -11.532 1.00 0.00 50 MET A O 9
ATOM 10776 N N . GLN A 1 51 ? -1.613 3.771 -12.225 1.00 0.00 5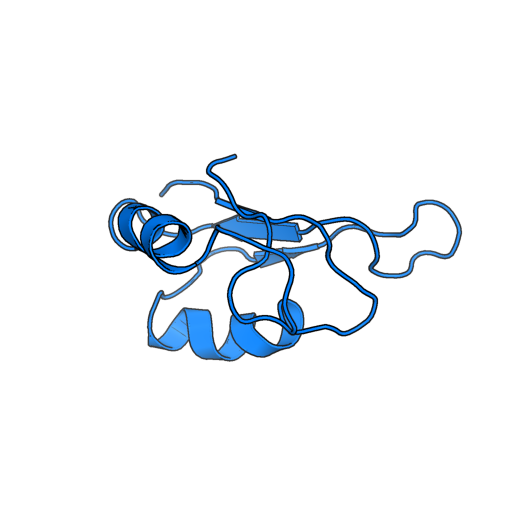1 GLN A N 9
ATOM 10777 C CA . GLN A 1 51 ? -1.439 4.855 -13.185 1.00 0.00 51 GLN A CA 9
ATOM 10778 C C . GLN A 1 51 ? -1.440 6.209 -12.484 1.00 0.00 51 GLN A C 9
ATOM 10779 O O . GLN A 1 51 ? -2.018 6.361 -11.407 1.00 0.00 51 GLN A O 9
ATOM 10793 N N . GLU A 1 52 ? -0.790 7.190 -13.101 1.00 0.00 52 GLU A N 9
ATOM 10794 C CA . GLU A 1 52 ? -0.714 8.533 -12.535 1.00 0.00 52 GLU A CA 9
ATOM 10795 C C . GLU A 1 52 ? -2.060 9.242 -12.634 1.00 0.00 52 GLU A C 9
ATOM 10796 O O . GLU A 1 52 ? -2.371 9.872 -13.646 1.00 0.00 52 GLU A O 9
ATOM 10808 N N . GLU A 1 53 ? -2.853 9.136 -11.575 1.00 0.00 53 GLU A N 9
ATOM 10809 C CA . GLU A 1 53 ? -4.167 9.764 -11.530 1.00 0.00 53 GLU A CA 9
ATOM 10810 C C . GLU A 1 53 ? -4.782 9.614 -10.144 1.00 0.00 53 GLU A C 9
ATOM 10811 O O . GLU A 1 53 ? -5.250 10.586 -9.551 1.00 0.00 53 GLU A O 9
ATOM 10823 N N . SER A 1 54 ? -4.768 8.389 -9.632 1.00 0.00 54 SER A N 9
ATOM 10824 C CA . SER A 1 54 ? -5.316 8.105 -8.311 1.00 0.00 54 SER A CA 9
ATOM 10825 C C . SER A 1 54 ? -4.246 8.254 -7.231 1.00 0.00 54 SER A C 9
ATOM 10826 O O . SER A 1 54 ? -4.560 8.333 -6.044 1.00 0.00 54 SER A O 9
ATOM 10834 N N . VAL A 1 55 ? -2.981 8.291 -7.646 1.00 0.00 55 VAL A N 9
ATOM 10835 C CA . VAL A 1 55 ? -1.874 8.429 -6.708 1.00 0.00 55 VAL A CA 9
ATOM 10836 C C . VAL A 1 55 ? -1.893 9.796 -6.030 1.00 0.00 55 VAL A C 9
ATOM 10837 O O . VAL A 1 55 ? -1.615 9.912 -4.837 1.00 0.00 55 VAL A O 9
ATOM 10850 N N . SER A 1 56 ? -2.219 10.829 -6.799 1.00 0.00 56 SER A N 9
ATOM 10851 C CA . SER A 1 56 ? -2.270 12.189 -6.272 1.00 0.00 56 SER A CA 9
ATOM 10852 C C . SER A 1 56 ? -3.517 12.404 -5.417 1.00 0.00 56 SER A C 9
ATOM 10853 O O . SER A 1 56 ? -3.538 13.268 -4.542 1.00 0.00 56 SER A O 9
ATOM 10861 N N . GLU A 1 57 ? -4.552 11.611 -5.674 1.00 0.00 57 GLU A N 9
ATOM 10862 C CA . GLU A 1 57 ? -5.800 11.716 -4.926 1.00 0.00 57 GLU A CA 9
ATOM 10863 C C . GLU A 1 57 ? -5.776 10.806 -3.706 1.00 0.00 57 GLU A C 9
ATOM 10864 O O . GLU A 1 57 ? -6.197 11.197 -2.617 1.00 0.00 57 GLU A O 9
ATOM 10876 N N . ALA A 1 58 ? -5.279 9.589 -3.897 1.00 0.00 58 ALA A N 9
ATOM 10877 C CA . ALA A 1 58 ? -5.197 8.620 -2.813 1.00 0.00 58 ALA A CA 9
ATOM 10878 C C . ALA A 1 58 ? -4.352 9.159 -1.665 1.00 0.00 58 ALA A C 9
ATOM 10879 O O . ALA A 1 58 ? -4.865 9.435 -0.582 1.00 0.00 58 ALA A O 9
ATOM 10886 N N . ILE A 1 59 ? -3.055 9.311 -1.912 1.00 0.00 59 ILE A N 9
ATOM 10887 C CA . ILE A 1 59 ? -2.137 9.820 -0.897 1.00 0.00 59 ILE A CA 9
ATOM 10888 C C . ILE A 1 59 ? -2.588 11.184 -0.381 1.00 0.00 59 ILE A C 9
ATOM 10889 O O . ILE A 1 59 ? -2.326 11.541 0.766 1.00 0.00 59 ILE A O 9
ATOM 10905 N N . ALA A 1 60 ? -3.264 11.942 -1.236 1.00 0.00 60 ALA A N 9
ATOM 10906 C CA . ALA A 1 60 ? -3.747 13.266 -0.869 1.00 0.00 60 ALA A CA 9
ATOM 10907 C C . ALA A 1 60 ? -4.664 13.214 0.349 1.00 0.00 60 ALA A C 9
ATOM 10908 O O . ALA A 1 60 ? -4.409 13.871 1.358 1.00 0.00 60 ALA A O 9
ATOM 10915 N N . LYS A 1 61 ? -5.738 12.437 0.246 1.00 0.00 61 LYS A N 9
ATOM 10916 C CA . LYS A 1 61 ? -6.699 12.312 1.338 1.00 0.00 61 LYS A CA 9
ATOM 10917 C C . LYS A 1 61 ? -6.334 11.169 2.281 1.00 0.00 61 LYS A C 9
ATOM 10918 O O . LYS A 1 61 ? -6.703 11.183 3.457 1.00 0.00 61 LYS A O 9
ATOM 10937 N N . LEU A 1 62 ? -5.620 10.176 1.763 1.00 0.00 62 LEU A N 9
ATOM 10938 C CA . LEU A 1 62 ? -5.221 9.024 2.564 1.00 0.00 62 LEU A CA 9
ATOM 10939 C C . LEU A 1 62 ? -4.079 9.372 3.513 1.00 0.00 62 LEU A C 9
ATOM 10940 O O . LEU A 1 62 ? -4.275 9.477 4.723 1.00 0.00 62 LEU A O 9
ATOM 10956 N N . ASP A 1 63 ? -2.883 9.540 2.956 1.00 0.00 63 ASP A N 9
ATOM 10957 C CA . ASP A 1 63 ? -1.702 9.863 3.752 1.00 0.00 63 ASP A CA 9
ATOM 10958 C C . ASP A 1 63 ? -1.962 11.054 4.676 1.00 0.00 63 ASP A C 9
ATOM 10959 O O . ASP A 1 63 ? -2.544 12.058 4.267 1.00 0.00 63 ASP A O 9
ATOM 10968 N N . ASN A 1 64 ? -1.522 10.929 5.926 1.00 0.00 64 ASN A N 9
ATOM 10969 C CA . ASN A 1 64 ? -1.698 11.987 6.913 1.00 0.00 64 ASN A CA 9
ATOM 10970 C C . ASN A 1 64 ? -1.060 11.597 8.244 1.00 0.00 64 ASN A C 9
ATOM 10971 O O . ASN A 1 64 ? -0.070 12.194 8.666 1.00 0.00 64 ASN A O 9
ATOM 10982 N N . THR A 1 65 ? -1.631 10.590 8.896 1.00 0.00 65 THR A N 9
ATOM 10983 C CA . THR A 1 65 ? -1.119 10.118 10.177 1.00 0.00 65 THR A CA 9
ATOM 10984 C C . THR A 1 65 ? -0.864 8.614 10.138 1.00 0.00 65 THR A C 9
ATOM 10985 O O . THR A 1 65 ? -0.951 7.988 9.081 1.00 0.00 65 THR A O 9
ATOM 10996 N N . ASP A 1 66 ? -0.549 8.039 11.294 1.00 0.00 66 ASP A N 9
ATOM 10997 C CA . ASP A 1 66 ? -0.284 6.609 11.390 1.00 0.00 66 ASP A CA 9
ATOM 10998 C C . ASP A 1 66 ? -1.441 5.884 12.070 1.00 0.00 66 ASP A C 9
ATOM 10999 O O . ASP A 1 66 ? -1.549 5.879 13.296 1.00 0.00 66 ASP A O 9
ATOM 11008 N N . PHE A 1 67 ? -2.306 5.274 11.266 1.00 0.00 67 PHE A N 9
ATOM 11009 C CA . PHE A 1 67 ? -3.458 4.547 11.789 1.00 0.00 67 PHE A CA 9
ATOM 11010 C C . PHE A 1 67 ? -3.385 3.071 11.412 1.00 0.00 67 PHE A C 9
ATOM 11011 O O . PHE A 1 67 ? -2.381 2.606 10.873 1.00 0.00 67 PHE A O 9
ATOM 11028 N N . MET A 1 68 ? -4.456 2.338 11.701 1.00 0.00 68 MET A N 9
ATOM 11029 C CA . MET A 1 68 ? -4.514 0.915 11.391 1.00 0.00 68 MET A CA 9
ATOM 11030 C C . MET A 1 68 ? -5.311 0.668 10.114 1.00 0.00 68 MET A C 9
ATOM 11031 O O . MET A 1 68 ? -6.033 -0.324 10.002 1.00 0.00 68 MET A O 9
ATOM 11045 N N . GLY A 1 69 ? -5.174 1.576 9.154 1.00 0.00 69 GLY A N 9
ATOM 11046 C CA . GLY A 1 69 ? -5.886 1.439 7.895 1.00 0.00 69 GLY A CA 9
ATOM 11047 C C . GLY A 1 69 ? -6.856 2.578 7.650 1.00 0.00 69 GLY A C 9
ATOM 11048 O O . GLY A 1 69 ? -7.907 2.386 7.039 1.00 0.00 69 GLY A O 9
ATOM 11052 N N . ARG A 1 70 ? -6.504 3.767 8.129 1.00 0.00 70 ARG A N 9
ATOM 11053 C CA . ARG A 1 70 ? -7.353 4.942 7.957 1.00 0.00 70 ARG A CA 9
ATOM 11054 C C . ARG A 1 70 ? -6.648 6.007 7.123 1.00 0.00 70 ARG A C 9
ATOM 11055 O O . ARG A 1 70 ? -7.272 6.683 6.305 1.00 0.00 70 ARG A O 9
ATOM 11076 N N . THR A 1 71 ? -5.344 6.150 7.335 1.00 0.00 71 THR A N 9
ATOM 11077 C CA . THR A 1 71 ? -4.554 7.133 6.603 1.00 0.00 71 THR A CA 9
ATOM 11078 C C . THR A 1 71 ? -3.186 6.566 6.235 1.00 0.00 71 THR A C 9
ATOM 11079 O O . THR A 1 71 ? -2.806 6.548 5.065 1.00 0.00 71 THR A O 9
ATOM 11090 N N . ILE A 1 72 ? -2.451 6.104 7.242 1.00 0.00 72 ILE A N 9
ATOM 11091 C CA . ILE A 1 72 ? -1.126 5.537 7.021 1.00 0.00 72 ILE A CA 9
ATOM 11092 C C . ILE A 1 72 ? -0.193 6.561 6.380 1.00 0.00 72 ILE A C 9
ATOM 11093 O O . ILE A 1 72 ? -0.645 7.544 5.796 1.00 0.00 72 ILE A O 9
ATOM 11109 N N . ARG A 1 73 ? 1.109 6.323 6.495 1.00 0.00 73 ARG A N 9
ATOM 11110 C CA . ARG A 1 73 ? 2.101 7.227 5.924 1.00 0.00 73 ARG A CA 9
ATOM 11111 C C . ARG A 1 73 ? 2.412 6.846 4.479 1.00 0.00 73 ARG A C 9
ATOM 11112 O O . ARG A 1 73 ? 3.555 6.545 4.135 1.00 0.00 73 ARG A O 9
ATOM 11133 N N . VAL A 1 74 ? 1.383 6.858 3.636 1.00 0.00 74 VAL A N 9
ATOM 11134 C CA . VAL A 1 74 ? 1.542 6.512 2.229 1.00 0.00 74 VAL A CA 9
ATOM 11135 C C . VAL A 1 74 ? 2.112 7.683 1.433 1.00 0.00 74 VAL A C 9
ATOM 11136 O O . VAL A 1 74 ? 1.989 8.840 1.836 1.00 0.00 74 VAL A O 9
ATOM 11149 N N . THR A 1 75 ? 2.737 7.373 0.301 1.00 0.00 75 THR A N 9
ATOM 11150 C CA . THR A 1 75 ? 3.325 8.400 -0.554 1.00 0.00 75 THR A CA 9
ATOM 11151 C C . THR A 1 75 ? 3.944 7.780 -1.802 1.00 0.00 75 THR A C 9
ATOM 11152 O O . THR A 1 75 ? 4.489 6.677 -1.754 1.00 0.00 75 THR A O 9
ATOM 11163 N N . GLU A 1 76 ? 3.856 8.495 -2.918 1.00 0.00 76 GLU A N 9
ATOM 11164 C CA . GLU A 1 76 ? 4.407 8.014 -4.179 1.00 0.00 76 GLU A CA 9
ATOM 11165 C C . GLU A 1 76 ? 5.930 7.979 -4.128 1.00 0.00 76 GLU A C 9
ATOM 11166 O O . GLU A 1 76 ? 6.583 9.018 -4.025 1.00 0.00 76 GLU A O 9
ATOM 11178 N N . ALA A 1 77 ? 6.492 6.777 -4.202 1.00 0.00 77 ALA A N 9
ATOM 11179 C CA . ALA A 1 77 ? 7.940 6.606 -4.164 1.00 0.00 77 ALA A CA 9
ATOM 11180 C C . ALA A 1 77 ? 8.583 7.086 -5.461 1.00 0.00 77 ALA A C 9
ATOM 11181 O O . ALA A 1 77 ? 9.823 7.236 -5.485 1.00 0.00 77 ALA A O 9
ATOM 11188 N N . MET A 1 1 ? 2.746 4.052 -15.174 1.00 0.00 1 MET A N 10
ATOM 11189 C CA . MET A 1 1 ? 2.432 3.545 -13.813 1.00 0.00 1 MET A CA 10
ATOM 11190 C C . MET A 1 1 ? 3.529 3.915 -12.820 1.00 0.00 1 MET A C 10
ATOM 11191 O O . MET A 1 1 ? 4.708 3.650 -13.055 1.00 0.00 1 MET A O 10
ATOM 11207 N N . ARG A 1 2 ? 3.133 4.529 -11.710 1.00 0.00 2 ARG A N 10
ATOM 11208 C CA . ARG A 1 2 ? 4.084 4.936 -10.681 1.00 0.00 2 ARG A CA 10
ATOM 11209 C C . ARG A 1 2 ? 4.114 3.926 -9.538 1.00 0.00 2 ARG A C 10
ATOM 11210 O O . ARG A 1 2 ? 3.191 3.128 -9.376 1.00 0.00 2 ARG A O 10
ATOM 11231 N N . ASN A 1 3 ? 5.182 3.966 -8.748 1.00 0.00 3 ASN A N 10
ATOM 11232 C CA . ASN A 1 3 ? 5.333 3.054 -7.619 1.00 0.00 3 ASN A CA 10
ATOM 11233 C C . ASN A 1 3 ? 4.979 3.749 -6.308 1.00 0.00 3 ASN A C 10
ATOM 11234 O O . ASN A 1 3 ? 5.772 4.518 -5.767 1.00 0.00 3 ASN A O 10
ATOM 11245 N N . ILE A 1 4 ? 3.782 3.470 -5.802 1.00 0.00 4 ILE A N 10
ATOM 11246 C CA . ILE A 1 4 ? 3.323 4.068 -4.554 1.00 0.00 4 ILE A CA 10
ATOM 11247 C C . ILE A 1 4 ? 4.056 3.471 -3.357 1.00 0.00 4 ILE A C 10
ATOM 11248 O O . ILE A 1 4 ? 4.320 2.271 -3.314 1.00 0.00 4 ILE A O 10
ATOM 11264 N N . TYR A 1 5 ? 4.379 4.321 -2.387 1.00 0.00 5 TYR A N 10
ATOM 11265 C CA . TYR A 1 5 ? 5.081 3.879 -1.187 1.00 0.00 5 TYR A CA 10
ATOM 11266 C C . TYR A 1 5 ? 4.179 3.986 0.039 1.00 0.00 5 TYR A C 10
ATOM 11267 O O . TYR A 1 5 ? 3.448 4.962 0.198 1.00 0.00 5 TYR A O 10
ATOM 11285 N N . VAL A 1 6 ? 4.234 2.976 0.901 1.00 0.00 6 VAL A N 10
ATOM 11286 C CA . VAL A 1 6 ? 3.417 2.961 2.109 1.00 0.00 6 VAL A CA 10
ATOM 11287 C C . VAL A 1 6 ? 4.131 2.244 3.252 1.00 0.00 6 VAL A C 10
ATOM 11288 O O . VAL A 1 6 ? 4.609 1.121 3.091 1.00 0.00 6 VAL A O 10
ATOM 11301 N N . GLY A 1 7 ? 4.193 2.900 4.405 1.00 0.00 7 GLY A N 10
ATOM 11302 C CA . GLY A 1 7 ? 4.843 2.310 5.561 1.00 0.00 7 GLY A CA 10
ATOM 11303 C C . GLY A 1 7 ? 3.847 1.798 6.583 1.00 0.00 7 GLY A C 10
ATOM 11304 O O . GLY A 1 7 ? 2.639 1.834 6.352 1.00 0.00 7 GLY A O 10
ATOM 11308 N N . ASN A 1 8 ? 4.353 1.319 7.715 1.00 0.00 8 ASN A N 10
ATOM 11309 C CA . ASN A 1 8 ? 3.494 0.797 8.772 1.00 0.00 8 ASN A CA 10
ATOM 11310 C C . ASN A 1 8 ? 2.635 -0.353 8.254 1.00 0.00 8 ASN A C 10
ATOM 11311 O O . ASN A 1 8 ? 1.468 -0.485 8.624 1.00 0.00 8 ASN A O 10
ATOM 11322 N N . LEU A 1 9 ? 3.220 -1.179 7.393 1.00 0.00 9 LEU A N 10
ATOM 11323 C CA . LEU A 1 9 ? 2.509 -2.315 6.818 1.00 0.00 9 LEU A CA 10
ATOM 11324 C C . LEU A 1 9 ? 2.635 -3.547 7.708 1.00 0.00 9 LEU A C 10
ATOM 11325 O O . LEU A 1 9 ? 3.539 -3.638 8.538 1.00 0.00 9 LEU A O 10
ATOM 11341 N N . VAL A 1 10 ? 1.718 -4.493 7.528 1.00 0.00 10 VAL A N 10
ATOM 11342 C CA . VAL A 1 10 ? 1.721 -5.721 8.311 1.00 0.00 10 VAL A CA 10
ATOM 11343 C C . VAL A 1 10 ? 1.043 -6.858 7.541 1.00 0.00 10 VAL A C 10
ATOM 11344 O O . VAL A 1 10 ? 0.795 -6.739 6.341 1.00 0.00 10 VAL A O 10
ATOM 11357 N N . TYR A 1 11 ? 0.747 -7.956 8.231 1.00 0.00 11 TYR A N 10
ATOM 11358 C CA . TYR A 1 11 ? 0.099 -9.106 7.604 1.00 0.00 11 TYR A CA 10
ATOM 11359 C C . TYR A 1 11 ? -1.127 -8.676 6.802 1.00 0.00 11 TYR A C 10
ATOM 11360 O O . TYR A 1 11 ? -1.319 -9.105 5.665 1.00 0.00 11 TYR A O 10
ATOM 11378 N N . SER A 1 12 ? -1.952 -7.826 7.405 1.00 0.00 12 SER A N 10
ATOM 11379 C CA . SER A 1 12 ? -3.158 -7.335 6.749 1.00 0.00 12 SER A CA 10
ATOM 11380 C C . SER A 1 12 ? -3.608 -6.012 7.363 1.00 0.00 12 SER A C 10
ATOM 11381 O O . SER A 1 12 ? -4.731 -5.890 7.850 1.00 0.00 12 SER A O 10
ATOM 11389 N N . ALA A 1 13 ? -2.718 -5.024 7.336 1.00 0.00 13 ALA A N 10
ATOM 11390 C CA . ALA A 1 13 ? -3.019 -3.709 7.890 1.00 0.00 13 ALA A CA 10
ATOM 11391 C C . ALA A 1 13 ? -4.183 -3.054 7.157 1.00 0.00 13 ALA A C 10
ATOM 11392 O O . ALA A 1 13 ? -5.148 -2.609 7.778 1.00 0.00 13 ALA A O 10
ATOM 11399 N N . THR A 1 14 ? -4.087 -2.995 5.832 1.00 0.00 14 THR A N 10
ATOM 11400 C CA . THR A 1 14 ? -5.135 -2.392 5.017 1.00 0.00 14 THR A CA 10
ATOM 11401 C C . THR A 1 14 ? -4.808 -2.505 3.529 1.00 0.00 14 THR A C 10
ATOM 11402 O O . THR A 1 14 ? -5.701 -2.698 2.704 1.00 0.00 14 THR A O 10
ATOM 11413 N N . SER A 1 15 ? -3.528 -2.378 3.193 1.00 0.00 15 SER A N 10
ATOM 11414 C CA . SER A 1 15 ? -3.091 -2.464 1.801 1.00 0.00 15 SER A CA 10
ATOM 11415 C C . SER A 1 15 ? -3.628 -3.723 1.131 1.00 0.00 15 SER A C 10
ATOM 11416 O O . SER A 1 15 ? -4.237 -3.656 0.063 1.00 0.00 15 SER A O 10
ATOM 11424 N N . GLU A 1 16 ? -3.408 -4.867 1.765 1.00 0.00 16 GLU A N 10
ATOM 11425 C CA . GLU A 1 16 ? -3.881 -6.137 1.227 1.00 0.00 16 GLU A CA 10
ATOM 11426 C C . GLU A 1 16 ? -5.407 -6.196 1.239 1.00 0.00 16 GLU A C 10
ATOM 11427 O O . GLU A 1 16 ? -6.010 -7.049 0.588 1.00 0.00 16 GLU A O 10
ATOM 11439 N N . GLN A 1 17 ? -6.027 -5.283 1.983 1.00 0.00 17 GLN A N 10
ATOM 11440 C CA . GLN A 1 17 ? -7.481 -5.231 2.079 1.00 0.00 17 GLN A CA 10
ATOM 11441 C C . GLN A 1 17 ? -8.070 -4.319 1.006 1.00 0.00 17 GLN A C 10
ATOM 11442 O O . GLN A 1 17 ? -9.145 -4.588 0.471 1.00 0.00 17 GLN A O 10
ATOM 11456 N N . VAL A 1 18 ? -7.363 -3.234 0.705 1.00 0.00 18 VAL A N 10
ATOM 11457 C CA . VAL A 1 18 ? -7.820 -2.275 -0.294 1.00 0.00 18 VAL A CA 10
ATOM 11458 C C . VAL A 1 18 ? -7.390 -2.681 -1.702 1.00 0.00 18 VAL A C 10
ATOM 11459 O O . VAL A 1 18 ? -8.020 -2.291 -2.686 1.00 0.00 18 VAL A O 10
ATOM 11472 N N . LYS A 1 19 ? -6.315 -3.459 -1.797 1.00 0.00 19 LYS A N 10
ATOM 11473 C CA . LYS A 1 19 ? -5.811 -3.907 -3.093 1.00 0.00 19 LYS A CA 10
ATOM 11474 C C . LYS A 1 19 ? -6.913 -4.574 -3.909 1.00 0.00 19 LYS A C 10
ATOM 11475 O O . LYS A 1 19 ? -6.925 -4.496 -5.138 1.00 0.00 19 LYS A O 10
ATOM 11494 N N . GLU A 1 20 ? -7.841 -5.229 -3.218 1.00 0.00 20 GLU A N 10
ATOM 11495 C CA . GLU A 1 20 ? -8.950 -5.907 -3.879 1.00 0.00 20 GLU A CA 10
ATOM 11496 C C . GLU A 1 20 ? -9.831 -4.903 -4.617 1.00 0.00 20 GLU A C 10
ATOM 11497 O O . GLU A 1 20 ? -10.306 -5.171 -5.720 1.00 0.00 20 GLU A O 10
ATOM 11509 N N . LEU A 1 21 ? -10.040 -3.745 -3.998 1.00 0.00 21 LEU A N 10
ATOM 11510 C CA . LEU A 1 21 ? -10.859 -2.696 -4.594 1.00 0.00 21 LEU A CA 10
ATOM 11511 C C . LEU A 1 21 ? -10.040 -1.865 -5.576 1.00 0.00 21 LEU A C 10
ATOM 11512 O O . LEU A 1 21 ? -10.567 -1.351 -6.563 1.00 0.00 21 LEU A O 10
ATOM 11528 N N . PHE A 1 22 ? -8.746 -1.737 -5.296 1.00 0.00 22 PHE A N 10
ATOM 11529 C CA . PHE A 1 22 ? -7.851 -0.969 -6.151 1.00 0.00 22 PHE A CA 10
ATOM 11530 C C . PHE A 1 22 ? -7.795 -1.564 -7.556 1.00 0.00 22 PHE A C 10
ATOM 11531 O O . PHE A 1 22 ? -7.556 -0.854 -8.531 1.00 0.00 22 PHE A O 10
ATOM 11548 N N . SER A 1 23 ? -8.018 -2.872 -7.651 1.00 0.00 23 SER A N 10
ATOM 11549 C CA . SER A 1 23 ? -7.994 -3.561 -8.935 1.00 0.00 23 SER A CA 10
ATOM 11550 C C . SER A 1 23 ? -9.349 -3.471 -9.632 1.00 0.00 23 SER A C 10
ATOM 11551 O O . SER A 1 23 ? -9.432 -3.531 -10.859 1.00 0.00 23 SER A O 10
ATOM 11559 N N . GLN A 1 24 ? -10.409 -3.330 -8.843 1.00 0.00 24 GLN A N 10
ATOM 11560 C CA . GLN A 1 24 ? -11.759 -3.234 -9.387 1.00 0.00 24 GLN A CA 10
ATOM 11561 C C . GLN A 1 24 ? -12.095 -1.797 -9.775 1.00 0.00 24 GLN A C 10
ATOM 11562 O O . GLN A 1 24 ? -12.941 -1.560 -10.637 1.00 0.00 24 GLN A O 10
ATOM 11576 N N . PHE A 1 25 ? -11.433 -0.840 -9.131 1.00 0.00 25 PHE A N 10
ATOM 11577 C CA . PHE A 1 25 ? -11.670 0.572 -9.410 1.00 0.00 25 PHE A CA 10
ATOM 11578 C C . PHE A 1 25 ? -10.461 1.211 -10.089 1.00 0.00 25 PHE A C 10
ATOM 11579 O O . PHE A 1 25 ? -10.601 2.157 -10.862 1.00 0.00 25 PHE A O 10
ATOM 11596 N N . GLY A 1 26 ? -9.274 0.691 -9.791 1.00 0.00 26 GLY A N 10
ATOM 11597 C CA . GLY A 1 26 ? -8.061 1.231 -10.380 1.00 0.00 26 GLY A CA 10
ATOM 11598 C C . GLY A 1 26 ? -7.371 0.250 -11.308 1.00 0.00 26 GLY A C 10
ATOM 11599 O O . GLY A 1 26 ? -6.630 0.652 -12.205 1.00 0.00 26 GLY A O 10
ATOM 11603 N N . LYS A 1 27 ? -7.610 -1.040 -11.092 1.00 0.00 27 LYS A N 10
ATOM 11604 C CA . LYS A 1 27 ? -7.001 -2.078 -11.917 1.00 0.00 27 LYS A CA 10
ATOM 11605 C C . LYS A 1 27 ? -5.482 -2.073 -11.760 1.00 0.00 27 LYS A C 10
ATOM 11606 O O . LYS A 1 27 ? -4.745 -2.127 -12.745 1.00 0.00 27 LYS A O 10
ATOM 11625 N N . VAL A 1 28 ? -5.022 -2.006 -10.514 1.00 0.00 28 VAL A N 10
ATOM 11626 C CA . VAL A 1 28 ? -3.593 -1.993 -10.221 1.00 0.00 28 VAL A CA 10
ATOM 11627 C C . VAL A 1 28 ? -2.876 -3.155 -10.905 1.00 0.00 28 VAL A C 10
ATOM 11628 O O . VAL A 1 28 ? -3.444 -4.233 -11.077 1.00 0.00 28 VAL A O 10
ATOM 11641 N N . PHE A 1 29 ? -1.625 -2.924 -11.292 1.00 0.00 29 PHE A N 10
ATOM 11642 C CA . PHE A 1 29 ? -0.829 -3.949 -11.957 1.00 0.00 29 PHE A CA 10
ATOM 11643 C C . PHE A 1 29 ? -0.381 -5.019 -10.966 1.00 0.00 29 PHE A C 10
ATOM 11644 O O . PHE A 1 29 ? -0.550 -6.214 -11.209 1.00 0.00 29 PHE A O 10
ATOM 11661 N N . ASN A 1 30 ? 0.194 -4.584 -9.849 1.00 0.00 30 ASN A N 10
ATOM 11662 C CA . ASN A 1 30 ? 0.668 -5.508 -8.824 1.00 0.00 30 ASN A CA 10
ATOM 11663 C C . ASN A 1 30 ? 0.697 -4.836 -7.454 1.00 0.00 30 ASN A C 10
ATOM 11664 O O . ASN A 1 30 ? 0.750 -3.610 -7.353 1.00 0.00 30 ASN A O 10
ATOM 11675 N N . VAL A 1 31 ? 0.663 -5.649 -6.404 1.00 0.00 31 VAL A N 10
ATOM 11676 C CA . VAL A 1 31 ? 0.688 -5.138 -5.038 1.00 0.00 31 VAL A CA 10
ATOM 11677 C C . VAL A 1 31 ? 1.297 -6.159 -4.081 1.00 0.00 31 VAL A C 10
ATOM 11678 O O . VAL A 1 31 ? 0.835 -7.297 -3.996 1.00 0.00 31 VAL A O 10
ATOM 11691 N N . LYS A 1 32 ? 2.336 -5.745 -3.364 1.00 0.00 32 LYS A N 10
ATOM 11692 C CA . LYS A 1 32 ? 3.006 -6.626 -2.414 1.00 0.00 32 LYS A CA 10
ATOM 11693 C C . LYS A 1 32 ? 3.806 -5.822 -1.394 1.00 0.00 32 LYS A C 10
ATOM 11694 O O . LYS A 1 32 ? 3.809 -4.592 -1.421 1.00 0.00 32 LYS A O 10
ATOM 11713 N N . LEU A 1 33 ? 4.483 -6.528 -0.494 1.00 0.00 33 LEU A N 10
ATOM 11714 C CA . LEU A 1 33 ? 5.288 -5.884 0.537 1.00 0.00 33 LEU A CA 10
ATOM 11715 C C . LEU A 1 33 ? 6.738 -6.356 0.468 1.00 0.00 33 LEU A C 10
ATOM 11716 O O . LEU A 1 33 ? 7.032 -7.407 -0.102 1.00 0.00 33 LEU A O 10
ATOM 11732 N N . ILE A 1 34 ? 7.638 -5.572 1.051 1.00 0.00 34 ILE A N 10
ATOM 11733 C CA . ILE A 1 34 ? 9.057 -5.908 1.054 1.00 0.00 34 ILE A CA 10
ATOM 11734 C C . ILE A 1 34 ? 9.392 -6.911 2.153 1.00 0.00 34 ILE A C 10
ATOM 11735 O O . ILE A 1 34 ? 10.398 -7.616 2.076 1.00 0.00 34 ILE A O 10
ATOM 11751 N N . TYR A 1 35 ? 8.542 -6.973 3.172 1.00 0.00 35 TYR A N 10
ATOM 11752 C CA . TYR A 1 35 ? 8.750 -7.893 4.286 1.00 0.00 35 TYR A CA 10
ATOM 11753 C C . TYR A 1 35 ? 10.087 -7.628 4.972 1.00 0.00 35 TYR A C 10
ATOM 11754 O O . TYR A 1 35 ? 10.901 -6.844 4.485 1.00 0.00 35 TYR A O 10
ATOM 11772 N N . ASP A 1 36 ? 10.307 -8.289 6.105 1.00 0.00 36 ASP A N 10
ATOM 11773 C CA . ASP A 1 36 ? 11.545 -8.126 6.857 1.00 0.00 36 ASP A CA 10
ATOM 11774 C C . ASP A 1 36 ? 12.752 -8.524 6.012 1.00 0.00 36 ASP A C 10
ATOM 11775 O O . ASP A 1 36 ? 12.618 -9.240 5.020 1.00 0.00 36 ASP A O 10
ATOM 11784 N N . ARG A 1 37 ? 13.930 -8.055 6.413 1.00 0.00 37 ARG A N 10
ATOM 11785 C CA . ARG A 1 37 ? 15.159 -8.362 5.692 1.00 0.00 37 ARG A CA 10
ATOM 11786 C C . ARG A 1 37 ? 15.927 -9.488 6.377 1.00 0.00 37 ARG A C 10
ATOM 11787 O O . ARG A 1 37 ? 17.154 -9.448 6.477 1.00 0.00 37 ARG A O 10
ATOM 11808 N N . GLU A 1 38 ? 15.196 -10.494 6.848 1.00 0.00 38 GLU A N 10
ATOM 11809 C CA . GLU A 1 38 ? 15.807 -11.632 7.524 1.00 0.00 38 GLU A CA 10
ATOM 11810 C C . GLU A 1 38 ? 14.781 -12.736 7.759 1.00 0.00 38 GLU A C 10
ATOM 11811 O O . GLU A 1 38 ? 15.059 -13.915 7.539 1.00 0.00 38 GLU A O 10
ATOM 11823 N N . THR A 1 39 ? 13.594 -12.345 8.208 1.00 0.00 39 THR A N 10
ATOM 11824 C CA . THR A 1 39 ? 12.523 -13.298 8.475 1.00 0.00 39 THR A CA 10
ATOM 11825 C C . THR A 1 39 ? 11.530 -13.352 7.315 1.00 0.00 39 THR A C 10
ATOM 11826 O O . THR A 1 39 ? 10.758 -14.302 7.193 1.00 0.00 39 THR A O 10
ATOM 11837 N N . LYS A 1 40 ? 11.554 -12.327 6.466 1.00 0.00 40 LYS A N 10
ATOM 11838 C CA . LYS A 1 40 ? 10.653 -12.263 5.319 1.00 0.00 40 LYS A CA 10
ATOM 11839 C C . LYS A 1 40 ? 9.200 -12.171 5.773 1.00 0.00 40 LYS A C 10
ATOM 11840 O O . LYS A 1 40 ? 8.298 -12.688 5.114 1.00 0.00 40 LYS A O 10
ATOM 11859 N N . LYS A 1 41 ? 8.981 -11.508 6.904 1.00 0.00 41 LYS A N 10
ATOM 11860 C CA . LYS A 1 41 ? 7.637 -11.345 7.448 1.00 0.00 41 LYS A CA 10
ATOM 11861 C C . LYS A 1 41 ? 7.114 -9.935 7.185 1.00 0.00 41 LYS A C 10
ATOM 11862 O O . LYS A 1 41 ? 7.888 -8.982 7.103 1.00 0.00 41 LYS A O 10
ATOM 11881 N N . PRO A 1 42 ? 5.785 -9.783 7.048 1.00 0.00 42 PRO A N 10
ATOM 11882 C CA . PRO A 1 42 ? 5.161 -8.480 6.794 1.00 0.00 42 PRO A CA 10
ATOM 11883 C C . PRO A 1 42 ? 5.614 -7.418 7.789 1.00 0.00 42 PRO A C 10
ATOM 11884 O O . PRO A 1 42 ? 5.114 -7.350 8.912 1.00 0.00 42 PRO A O 10
ATOM 11895 N N . LYS A 1 43 ? 6.566 -6.590 7.370 1.00 0.00 43 LYS A N 10
ATOM 11896 C CA . LYS A 1 43 ? 7.089 -5.530 8.225 1.00 0.00 43 LYS A CA 10
ATOM 11897 C C . LYS A 1 43 ? 8.017 -4.608 7.441 1.00 0.00 43 LYS A C 10
ATOM 11898 O O . LYS A 1 43 ? 8.936 -5.065 6.764 1.00 0.00 43 LYS A O 10
ATOM 11917 N N . GLY A 1 44 ? 7.770 -3.305 7.541 1.00 0.00 44 GLY A N 10
ATOM 11918 C CA . GLY A 1 44 ? 8.592 -2.339 6.837 1.00 0.00 44 GLY A CA 10
ATOM 11919 C C . GLY A 1 44 ? 7.773 -1.372 6.005 1.00 0.00 44 GLY A C 10
ATOM 11920 O O . GLY A 1 44 ? 7.581 -0.219 6.391 1.00 0.00 44 GLY A O 10
ATOM 11924 N N . PHE A 1 45 ? 7.290 -1.842 4.859 1.00 0.00 45 PHE A N 10
ATOM 11925 C CA . PHE A 1 45 ? 6.488 -1.011 3.970 1.00 0.00 45 PHE A CA 10
ATOM 11926 C C . PHE A 1 45 ? 5.983 -1.818 2.779 1.00 0.00 45 PHE A C 10
ATOM 11927 O O . PHE A 1 45 ? 6.387 -2.965 2.578 1.00 0.00 45 PHE A O 10
ATOM 11944 N N . GLY A 1 46 ? 5.100 -1.214 1.991 1.00 0.00 46 GLY A N 10
ATOM 11945 C CA . GLY A 1 46 ? 4.555 -1.893 0.829 1.00 0.00 46 GLY A CA 10
ATOM 11946 C C . GLY A 1 46 ? 4.578 -1.025 -0.413 1.00 0.00 46 GLY A C 10
ATOM 11947 O O . GLY A 1 46 ? 4.869 0.169 -0.339 1.00 0.00 46 GLY A O 10
ATOM 11951 N N . PHE A 1 47 ? 4.271 -1.626 -1.559 1.00 0.00 47 PHE A N 10
ATOM 11952 C CA . PHE A 1 47 ? 4.259 -0.898 -2.822 1.00 0.00 47 PHE A CA 10
ATOM 11953 C C . PHE A 1 47 ? 3.007 -1.230 -3.629 1.00 0.00 47 PHE A C 10
ATOM 11954 O O . PHE A 1 47 ? 2.515 -2.358 -3.595 1.00 0.00 47 PHE A O 10
ATOM 11971 N N . VAL A 1 48 ? 2.498 -0.240 -4.355 1.00 0.00 48 VAL A N 10
ATOM 11972 C CA . VAL A 1 48 ? 1.305 -0.426 -5.172 1.00 0.00 48 VAL A CA 10
ATOM 11973 C C . VAL A 1 48 ? 1.516 0.114 -6.582 1.00 0.00 48 VAL A C 10
ATOM 11974 O O . VAL A 1 48 ? 1.376 1.313 -6.826 1.00 0.00 48 VAL A O 10
ATOM 11987 N N . GLU A 1 49 ? 1.854 -0.777 -7.508 1.00 0.00 49 GLU A N 10
ATOM 11988 C CA . GLU A 1 49 ? 2.084 -0.389 -8.895 1.00 0.00 49 GLU A CA 10
ATOM 11989 C C . GLU A 1 49 ? 0.785 0.052 -9.561 1.00 0.00 49 GLU A C 10
ATOM 11990 O O . GLU A 1 49 ? 0.097 -0.751 -10.193 1.00 0.00 49 GLU A O 10
ATOM 12002 N N . MET A 1 50 ? 0.455 1.331 -9.416 1.00 0.00 50 MET A N 10
ATOM 12003 C CA . MET A 1 50 ? -0.762 1.878 -10.005 1.00 0.00 50 MET A CA 10
ATOM 12004 C C . MET A 1 50 ? -0.447 3.086 -10.882 1.00 0.00 50 MET A C 10
ATOM 12005 O O . MET A 1 50 ? 0.710 3.485 -11.014 1.00 0.00 50 MET A O 10
ATOM 12019 N N . GLN A 1 51 ? -1.485 3.664 -11.480 1.00 0.00 51 GLN A N 10
ATOM 12020 C CA . GLN A 1 51 ? -1.320 4.826 -12.343 1.00 0.00 51 GLN A CA 10
ATOM 12021 C C . GLN A 1 51 ? -0.886 6.046 -11.535 1.00 0.00 51 GLN A C 10
ATOM 12022 O O . GLN A 1 51 ? -0.826 6.000 -10.306 1.00 0.00 51 GLN A O 10
ATOM 12036 N N . GLU A 1 52 ? -0.581 7.135 -12.233 1.00 0.00 52 GLU A N 10
ATOM 12037 C CA . GLU A 1 52 ? -0.152 8.367 -11.581 1.00 0.00 52 GLU A CA 10
ATOM 12038 C C . GLU A 1 52 ? -1.343 9.118 -10.996 1.00 0.00 52 GLU A C 10
ATOM 12039 O O . GLU A 1 52 ? -1.247 9.720 -9.927 1.00 0.00 52 GLU A O 10
ATOM 12051 N N . GLU A 1 53 ? -2.466 9.079 -11.705 1.00 0.00 53 GLU A N 10
ATOM 12052 C CA . GLU A 1 53 ? -3.678 9.756 -11.258 1.00 0.00 53 GLU A CA 10
ATOM 12053 C C . GLU A 1 53 ? -4.196 9.149 -9.958 1.00 0.00 53 GLU A C 10
ATOM 12054 O O . GLU A 1 53 ? -4.717 9.856 -9.095 1.00 0.00 53 GLU A O 10
ATOM 12066 N N . SER A 1 54 ? -4.052 7.835 -9.825 1.00 0.00 54 SER A N 10
ATOM 12067 C CA . SER A 1 54 ? -4.508 7.133 -8.630 1.00 0.00 54 SER A CA 10
ATOM 12068 C C . SER A 1 54 ? -3.622 7.460 -7.431 1.00 0.00 54 SER A C 10
ATOM 12069 O O . SER A 1 54 ? -4.080 7.457 -6.289 1.00 0.00 54 SER A O 10
ATOM 12077 N N . VAL A 1 55 ? -2.351 7.737 -7.700 1.00 0.00 55 VAL A N 10
ATOM 12078 C CA . VAL A 1 55 ? -1.399 8.063 -6.644 1.00 0.00 55 VAL A CA 10
ATOM 12079 C C . VAL A 1 55 ? -1.743 9.393 -5.980 1.00 0.00 55 VAL A C 10
ATOM 12080 O O . VAL A 1 55 ? -1.571 9.558 -4.773 1.00 0.00 55 VAL A O 10
ATOM 12093 N N . SER A 1 56 ? -2.227 10.340 -6.777 1.00 0.00 56 SER A N 10
ATOM 12094 C CA . SER A 1 56 ? -2.591 11.656 -6.265 1.00 0.00 56 SER A CA 10
ATOM 12095 C C . SER A 1 56 ? -3.939 11.617 -5.550 1.00 0.00 56 SER A C 10
ATOM 12096 O O . SER A 1 56 ? -4.217 12.445 -4.682 1.00 0.00 56 SER A O 10
ATOM 12104 N N . GLU A 1 57 ? -4.774 10.650 -5.918 1.00 0.00 57 GLU A N 10
ATOM 12105 C CA . GLU A 1 57 ? -6.093 10.505 -5.310 1.00 0.00 57 GLU A CA 10
ATOM 12106 C C . GLU A 1 57 ? -6.029 9.590 -4.093 1.00 0.00 57 GLU A C 10
ATOM 12107 O O . GLU A 1 57 ? -6.600 9.892 -3.046 1.00 0.00 57 GLU A O 10
ATOM 12119 N N . ALA A 1 58 ? -5.328 8.471 -4.240 1.00 0.00 58 ALA A N 10
ATOM 12120 C CA . ALA A 1 58 ? -5.186 7.512 -3.154 1.00 0.00 58 ALA A CA 10
ATOM 12121 C C . ALA A 1 58 ? -4.573 8.169 -1.923 1.00 0.00 58 ALA A C 10
ATOM 12122 O O . ALA A 1 58 ? -5.239 8.339 -0.903 1.00 0.00 58 ALA A O 10
ATOM 12129 N N . ILE A 1 59 ? -3.302 8.541 -2.030 1.00 0.00 59 ILE A N 10
ATOM 12130 C CA . ILE A 1 59 ? -2.594 9.184 -0.928 1.00 0.00 59 ILE A CA 10
ATOM 12131 C C . ILE A 1 59 ? -3.343 10.424 -0.443 1.00 0.00 59 ILE A C 10
ATOM 12132 O O . ILE A 1 59 ? -3.290 10.773 0.736 1.00 0.00 59 ILE A O 10
ATOM 12148 N N . ALA A 1 60 ? -4.041 11.082 -1.360 1.00 0.00 60 ALA A N 10
ATOM 12149 C CA . ALA A 1 60 ? -4.798 12.282 -1.029 1.00 0.00 60 ALA A CA 10
ATOM 12150 C C . ALA A 1 60 ? -5.802 12.022 0.091 1.00 0.00 60 ALA A C 10
ATOM 12151 O O . ALA A 1 60 ? -5.750 12.658 1.143 1.00 0.00 60 ALA A O 10
ATOM 12158 N N . LYS A 1 61 ? -6.723 11.093 -0.148 1.00 0.00 61 LYS A N 10
ATOM 12159 C CA . LYS A 1 61 ? -7.748 10.762 0.838 1.00 0.00 61 LYS A CA 10
ATOM 12160 C C . LYS A 1 61 ? -7.303 9.639 1.776 1.00 0.00 61 LYS A C 10
ATOM 12161 O O . LYS A 1 61 ? -7.956 9.375 2.785 1.00 0.00 61 LYS A O 10
ATOM 12180 N N . LEU A 1 62 ? -6.201 8.974 1.441 1.00 0.00 62 LEU A N 10
ATOM 12181 C CA . LEU A 1 62 ? -5.701 7.877 2.265 1.00 0.00 62 LEU A CA 10
ATOM 12182 C C . LEU A 1 62 ? -4.728 8.373 3.332 1.00 0.00 62 LEU A C 10
ATOM 12183 O O . LEU A 1 62 ? -5.073 8.444 4.511 1.00 0.00 62 LEU A O 10
ATOM 12199 N N . ASP A 1 63 ? -3.511 8.703 2.913 1.00 0.00 63 ASP A N 10
ATOM 12200 C CA . ASP A 1 63 ? -2.486 9.178 3.840 1.00 0.00 63 ASP A CA 10
ATOM 12201 C C . ASP A 1 63 ? -2.999 10.345 4.682 1.00 0.00 63 ASP A C 10
ATOM 12202 O O . ASP A 1 63 ? -3.848 11.120 4.242 1.00 0.00 63 ASP A O 10
ATOM 12211 N N . ASN A 1 64 ? -2.471 10.463 5.897 1.00 0.00 64 ASN A N 10
ATOM 12212 C CA . ASN A 1 64 ? -2.866 11.531 6.806 1.00 0.00 64 ASN A CA 10
ATOM 12213 C C . ASN A 1 64 ? -2.082 11.450 8.112 1.00 0.00 64 ASN A C 10
ATOM 12214 O O . ASN A 1 64 ? -1.655 12.469 8.656 1.00 0.00 64 ASN A O 10
ATOM 12225 N N . THR A 1 65 ? -1.896 10.232 8.610 1.00 0.00 65 THR A N 10
ATOM 12226 C CA . THR A 1 65 ? -1.163 10.018 9.853 1.00 0.00 65 THR A CA 10
ATOM 12227 C C . THR A 1 65 ? -0.730 8.561 9.982 1.00 0.00 65 THR A C 10
ATOM 12228 O O . THR A 1 65 ? -0.833 7.786 9.031 1.00 0.00 65 THR A O 10
ATOM 12239 N N . ASP A 1 66 ? -0.246 8.195 11.165 1.00 0.00 66 ASP A N 10
ATOM 12240 C CA . ASP A 1 66 ? 0.202 6.830 11.418 1.00 0.00 66 ASP A CA 10
ATOM 12241 C C . ASP A 1 66 ? -0.786 6.093 12.315 1.00 0.00 66 ASP A C 10
ATOM 12242 O O . ASP A 1 66 ? -0.706 6.171 13.540 1.00 0.00 66 ASP A O 10
ATOM 12251 N N . PHE A 1 67 ? -1.719 5.375 11.695 1.00 0.00 67 PHE A N 10
ATOM 12252 C CA . PHE A 1 67 ? -2.723 4.622 12.437 1.00 0.00 67 PHE A CA 10
ATOM 12253 C C . PHE A 1 67 ? -2.574 3.124 12.189 1.00 0.00 67 PHE A C 10
ATOM 12254 O O . PHE A 1 67 ? -1.652 2.688 11.499 1.00 0.00 67 PHE A O 10
ATOM 12271 N N . MET A 1 68 ? -3.487 2.342 12.756 1.00 0.00 68 MET A N 10
ATOM 12272 C CA . MET A 1 68 ? -3.457 0.892 12.597 1.00 0.00 68 MET A CA 10
ATOM 12273 C C . MET A 1 68 ? -4.346 0.454 11.436 1.00 0.00 68 MET A C 10
ATOM 12274 O O . MET A 1 68 ? -5.129 -0.487 11.560 1.00 0.00 68 MET A O 10
ATOM 12288 N N . GLY A 1 69 ? -4.217 1.144 10.307 1.00 0.00 69 GLY A N 10
ATOM 12289 C CA . GLY A 1 69 ? -5.013 0.812 9.140 1.00 0.00 69 GLY A CA 10
ATOM 12290 C C . GLY A 1 69 ? -6.181 1.759 8.946 1.00 0.00 69 GLY A C 10
ATOM 12291 O O . GLY A 1 69 ? -7.241 1.358 8.464 1.00 0.00 69 GLY A O 10
ATOM 12295 N N . ARG A 1 70 ? -5.988 3.019 9.323 1.00 0.00 70 ARG A N 10
ATOM 12296 C CA . ARG A 1 70 ? -7.034 4.026 9.188 1.00 0.00 70 ARG A CA 10
ATOM 12297 C C . ARG A 1 70 ? -6.644 5.092 8.167 1.00 0.00 70 ARG A C 10
ATOM 12298 O O . ARG A 1 70 ? -7.503 5.677 7.509 1.00 0.00 70 ARG A O 10
ATOM 12319 N N . THR A 1 71 ? -5.344 5.340 8.041 1.00 0.00 71 THR A N 10
ATOM 12320 C CA . THR A 1 71 ? -4.844 6.338 7.102 1.00 0.00 71 THR A CA 10
ATOM 12321 C C . THR A 1 71 ? -3.432 5.995 6.640 1.00 0.00 71 THR A C 10
ATOM 12322 O O . THR A 1 71 ? -3.127 6.058 5.449 1.00 0.00 71 THR A O 10
ATOM 12333 N N . ILE A 1 72 ? -2.573 5.636 7.587 1.00 0.00 72 ILE A N 10
ATOM 12334 C CA . ILE A 1 72 ? -1.193 5.289 7.270 1.00 0.00 72 ILE A CA 10
ATOM 12335 C C . ILE A 1 72 ? -0.467 6.474 6.646 1.00 0.00 72 ILE A C 10
ATOM 12336 O O . ILE A 1 72 ? -1.098 7.413 6.159 1.00 0.00 72 ILE A O 10
ATOM 12352 N N . ARG A 1 73 ? 0.861 6.429 6.662 1.00 0.00 73 ARG A N 10
ATOM 12353 C CA . ARG A 1 73 ? 1.666 7.504 6.094 1.00 0.00 73 ARG A CA 10
ATOM 12354 C C . ARG A 1 73 ? 2.049 7.196 4.649 1.00 0.00 73 ARG A C 10
ATOM 12355 O O . ARG A 1 73 ? 3.190 7.404 4.238 1.00 0.00 73 ARG A O 10
ATOM 12376 N N . VAL A 1 74 ? 1.084 6.698 3.879 1.00 0.00 74 VAL A N 10
ATOM 12377 C CA . VAL A 1 74 ? 1.322 6.363 2.480 1.00 0.00 74 VAL A CA 10
ATOM 12378 C C . VAL A 1 74 ? 1.718 7.602 1.681 1.00 0.00 74 VAL A C 10
ATOM 12379 O O . VAL A 1 74 ? 1.272 8.710 1.974 1.00 0.00 74 VAL A O 10
ATOM 12392 N N . THR A 1 75 ? 2.563 7.404 0.674 1.00 0.00 75 THR A N 10
ATOM 12393 C CA . THR A 1 75 ? 3.022 8.503 -0.166 1.00 0.00 75 THR A CA 10
ATOM 12394 C C . THR A 1 75 ? 3.529 7.987 -1.509 1.00 0.00 75 THR A C 10
ATOM 12395 O O . THR A 1 75 ? 3.659 6.780 -1.713 1.00 0.00 75 THR A O 10
ATOM 12406 N N . GLU A 1 76 ? 3.816 8.910 -2.421 1.00 0.00 76 GLU A N 10
ATOM 12407 C CA . GLU A 1 76 ? 4.308 8.550 -3.745 1.00 0.00 76 GLU A CA 10
ATOM 12408 C C . GLU A 1 76 ? 5.821 8.356 -3.726 1.00 0.00 76 GLU A C 10
ATOM 12409 O O . GLU A 1 76 ? 6.571 9.270 -3.383 1.00 0.00 76 GLU A O 10
ATOM 12421 N N . ALA A 1 77 ? 6.264 7.159 -4.099 1.00 0.00 77 ALA A N 10
ATOM 12422 C CA . ALA A 1 77 ? 7.688 6.847 -4.126 1.00 0.00 77 ALA A CA 10
ATOM 12423 C C . ALA A 1 77 ? 8.383 7.549 -5.286 1.00 0.00 77 ALA A C 10
ATOM 12424 O O . ALA A 1 77 ? 7.673 8.081 -6.166 1.00 0.00 77 ALA A O 10
ATOM 12431 N N . MET A 1 1 ? 2.321 5.820 -14.251 1.00 0.00 1 MET A N 11
ATOM 12432 C CA . MET A 1 1 ? 2.716 4.442 -13.862 1.00 0.00 1 MET A CA 11
ATOM 12433 C C . MET A 1 1 ? 3.868 4.461 -12.861 1.00 0.00 1 MET A C 11
ATOM 12434 O O . MET A 1 1 ? 4.897 3.817 -13.070 1.00 0.00 1 MET A O 11
ATOM 12450 N N . ARG A 1 2 ? 3.686 5.203 -11.774 1.00 0.00 2 ARG A N 11
ATOM 12451 C CA . ARG A 1 2 ? 4.710 5.306 -10.740 1.00 0.00 2 ARG A CA 11
ATOM 12452 C C . ARG A 1 2 ? 4.600 4.152 -9.749 1.00 0.00 2 ARG A C 11
ATOM 12453 O O . ARG A 1 2 ? 3.788 3.243 -9.925 1.00 0.00 2 ARG A O 11
ATOM 12474 N N . ASN A 1 3 ? 5.423 4.194 -8.706 1.00 0.00 3 ASN A N 11
ATOM 12475 C CA . ASN A 1 3 ? 5.421 3.152 -7.686 1.00 0.00 3 ASN A CA 11
ATOM 12476 C C . ASN A 1 3 ? 5.170 3.745 -6.304 1.00 0.00 3 ASN A C 11
ATOM 12477 O O . ASN A 1 3 ? 6.051 4.374 -5.717 1.00 0.00 3 ASN A O 11
ATOM 12488 N N . ILE A 1 4 ? 3.962 3.540 -5.787 1.00 0.00 4 ILE A N 11
ATOM 12489 C CA . ILE A 1 4 ? 3.596 4.056 -4.473 1.00 0.00 4 ILE A CA 11
ATOM 12490 C C . ILE A 1 4 ? 4.424 3.394 -3.376 1.00 0.00 4 ILE A C 11
ATOM 12491 O O . ILE A 1 4 ? 4.770 2.217 -3.471 1.00 0.00 4 ILE A O 11
ATOM 12507 N N . TYR A 1 5 ? 4.741 4.161 -2.338 1.00 0.00 5 TYR A N 11
ATOM 12508 C CA . TYR A 1 5 ? 5.531 3.650 -1.223 1.00 0.00 5 TYR A CA 11
ATOM 12509 C C . TYR A 1 5 ? 4.805 3.862 0.101 1.00 0.00 5 TYR A C 11
ATOM 12510 O O . TYR A 1 5 ? 4.577 4.996 0.521 1.00 0.00 5 TYR A O 11
ATOM 12528 N N . VAL A 1 6 ? 4.446 2.762 0.757 1.00 0.00 6 VAL A N 11
ATOM 12529 C CA . VAL A 1 6 ? 3.749 2.829 2.035 1.00 0.00 6 VAL A CA 11
ATOM 12530 C C . VAL A 1 6 ? 4.655 2.374 3.175 1.00 0.00 6 VAL A C 11
ATOM 12531 O O . VAL A 1 6 ? 5.432 1.433 3.023 1.00 0.00 6 VAL A O 11
ATOM 12544 N N . GLY A 1 7 ? 4.550 3.048 4.316 1.00 0.00 7 GLY A N 11
ATOM 12545 C CA . GLY A 1 7 ? 5.368 2.697 5.462 1.00 0.00 7 GLY A CA 11
ATOM 12546 C C . GLY A 1 7 ? 4.540 2.321 6.675 1.00 0.00 7 GLY A C 11
ATOM 12547 O O . GLY A 1 7 ? 4.601 2.989 7.708 1.00 0.00 7 GLY A O 11
ATOM 12551 N N . ASN A 1 8 ? 3.767 1.248 6.551 1.00 0.00 8 ASN A N 11
ATOM 12552 C CA . ASN A 1 8 ? 2.922 0.779 7.643 1.00 0.00 8 ASN A CA 11
ATOM 12553 C C . ASN A 1 8 ? 2.193 -0.501 7.247 1.00 0.00 8 ASN A C 11
ATOM 12554 O O . ASN A 1 8 ? 0.963 -0.535 7.186 1.00 0.00 8 ASN A O 11
ATOM 12565 N N . LEU A 1 9 ? 2.961 -1.550 6.975 1.00 0.00 9 LEU A N 11
ATOM 12566 C CA . LEU A 1 9 ? 2.389 -2.833 6.579 1.00 0.00 9 LEU A CA 11
ATOM 12567 C C . LEU A 1 9 ? 2.562 -3.874 7.681 1.00 0.00 9 LEU A C 11
ATOM 12568 O O . LEU A 1 9 ? 3.393 -3.717 8.576 1.00 0.00 9 LEU A O 11
ATOM 12584 N N . VAL A 1 10 ? 1.770 -4.939 7.603 1.00 0.00 10 VAL A N 11
ATOM 12585 C CA . VAL A 1 10 ? 1.828 -6.013 8.585 1.00 0.00 10 VAL A CA 11
ATOM 12586 C C . VAL A 1 10 ? 0.832 -7.115 8.239 1.00 0.00 10 VAL A C 11
ATOM 12587 O O . VAL A 1 10 ? -0.104 -6.899 7.470 1.00 0.00 10 VAL A O 11
ATOM 12600 N N . TYR A 1 11 ? 1.038 -8.298 8.809 1.00 0.00 11 TYR A N 11
ATOM 12601 C CA . TYR A 1 11 ? 0.158 -9.438 8.560 1.00 0.00 11 TYR A CA 11
ATOM 12602 C C . TYR A 1 11 ? -1.313 -9.042 8.683 1.00 0.00 11 TYR A C 11
ATOM 12603 O O . TYR A 1 11 ? -2.181 -9.645 8.051 1.00 0.00 11 TYR A O 11
ATOM 12621 N N . SER A 1 12 ? -1.588 -8.029 9.500 1.00 0.00 12 SER A N 11
ATOM 12622 C CA . SER A 1 12 ? -2.955 -7.561 9.702 1.00 0.00 12 SER A CA 11
ATOM 12623 C C . SER A 1 12 ? -3.100 -6.096 9.301 1.00 0.00 12 SER A C 11
ATOM 12624 O O . SER A 1 12 ? -3.923 -5.369 9.858 1.00 0.00 12 SER A O 11
ATOM 12632 N N . ALA A 1 13 ? -2.298 -5.667 8.331 1.00 0.00 13 ALA A N 11
ATOM 12633 C CA . ALA A 1 13 ? -2.343 -4.287 7.858 1.00 0.00 13 ALA A CA 11
ATOM 12634 C C . ALA A 1 13 ? -3.641 -4.000 7.119 1.00 0.00 13 ALA A C 11
ATOM 12635 O O . ALA A 1 13 ? -4.128 -2.868 7.128 1.00 0.00 13 ALA A O 11
ATOM 12642 N N . THR A 1 14 ? -4.181 -5.027 6.459 1.00 0.00 14 THR A N 11
ATOM 12643 C CA . THR A 1 14 ? -5.412 -4.910 5.684 1.00 0.00 14 THR A CA 11
ATOM 12644 C C . THR A 1 14 ? -5.082 -4.541 4.254 1.00 0.00 14 THR A C 11
ATOM 12645 O O . THR A 1 14 ? -5.972 -4.273 3.448 1.00 0.00 14 THR A O 11
ATOM 12656 N N . SER A 1 15 ? -3.792 -4.511 3.947 1.00 0.00 15 SER A N 11
ATOM 12657 C CA . SER A 1 15 ? -3.358 -4.153 2.621 1.00 0.00 15 SER A CA 11
ATOM 12658 C C . SER A 1 15 ? -3.694 -5.252 1.624 1.00 0.00 15 SER A C 11
ATOM 12659 O O . SER A 1 15 ? -4.330 -5.004 0.599 1.00 0.00 15 SER A O 11
ATOM 12667 N N . GLU A 1 16 ? -3.276 -6.472 1.937 1.00 0.00 16 GLU A N 11
ATOM 12668 C CA . GLU A 1 16 ? -3.549 -7.611 1.071 1.00 0.00 16 GLU A CA 11
ATOM 12669 C C . GLU A 1 16 ? -5.052 -7.848 0.960 1.00 0.00 16 GLU A C 11
ATOM 12670 O O . GLU A 1 16 ? -5.521 -8.518 0.039 1.00 0.00 16 GLU A O 11
ATOM 12682 N N . GLN A 1 17 ? -5.805 -7.292 1.907 1.00 0.00 17 GLN A N 11
ATOM 12683 C CA . GLN A 1 17 ? -7.254 -7.435 1.920 1.00 0.00 17 GLN A CA 11
ATOM 12684 C C . GLN A 1 17 ? -7.922 -6.303 1.143 1.00 0.00 17 GLN A C 11
ATOM 12685 O O . GLN A 1 17 ? -8.907 -6.518 0.437 1.00 0.00 17 GLN A O 11
ATOM 12699 N N . VAL A 1 18 ? -7.383 -5.095 1.285 1.00 0.00 18 VAL A N 11
ATOM 12700 C CA . VAL A 1 18 ? -7.933 -3.927 0.604 1.00 0.00 18 VAL A CA 11
ATOM 12701 C C . VAL A 1 18 ? -7.448 -3.836 -0.841 1.00 0.00 18 VAL A C 11
ATOM 12702 O O . VAL A 1 18 ? -8.107 -3.228 -1.686 1.00 0.00 18 VAL A O 11
ATOM 12715 N N . LYS A 1 19 ? -6.295 -4.437 -1.124 1.00 0.00 19 LYS A N 11
ATOM 12716 C CA . LYS A 1 19 ? -5.733 -4.413 -2.473 1.00 0.00 19 LYS A CA 11
ATOM 12717 C C . LYS A 1 19 ? -6.765 -4.859 -3.504 1.00 0.00 19 LYS A C 11
ATOM 12718 O O . LYS A 1 19 ? -6.820 -4.326 -4.612 1.00 0.00 19 LYS A O 11
ATOM 12737 N N . GLU A 1 20 ? -7.586 -5.835 -3.130 1.00 0.00 20 GLU A N 11
ATOM 12738 C CA . GLU A 1 20 ? -8.621 -6.345 -4.023 1.00 0.00 20 GLU A CA 11
ATOM 12739 C C . GLU A 1 20 ? -9.576 -5.228 -4.428 1.00 0.00 20 GLU A C 11
ATOM 12740 O O . GLU A 1 20 ? -10.105 -5.218 -5.539 1.00 0.00 20 GLU A O 11
ATOM 12752 N N . LEU A 1 21 ? -9.786 -4.283 -3.516 1.00 0.00 21 LEU A N 11
ATOM 12753 C CA . LEU A 1 21 ? -10.671 -3.154 -3.774 1.00 0.00 21 LEU A CA 11
ATOM 12754 C C . LEU A 1 21 ? -9.931 -2.055 -4.530 1.00 0.00 21 LEU A C 11
ATOM 12755 O O . LEU A 1 21 ? -10.524 -1.324 -5.322 1.00 0.00 21 LEU A O 11
ATOM 12771 N N . PHE A 1 22 ? -8.629 -1.950 -4.282 1.00 0.00 22 PHE A N 11
ATOM 12772 C CA . PHE A 1 22 ? -7.803 -0.945 -4.942 1.00 0.00 22 PHE A CA 11
ATOM 12773 C C . PHE A 1 22 ? -7.819 -1.135 -6.458 1.00 0.00 22 PHE A C 11
ATOM 12774 O O . PHE A 1 22 ? -7.518 -0.209 -7.210 1.00 0.00 22 PHE A O 11
ATOM 12791 N N . SER A 1 23 ? -8.170 -2.340 -6.899 1.00 0.00 23 SER A N 11
ATOM 12792 C CA . SER A 1 23 ? -8.222 -2.646 -8.324 1.00 0.00 23 SER A CA 11
ATOM 12793 C C . SER A 1 23 ? -9.547 -2.192 -8.932 1.00 0.00 23 SER A C 11
ATOM 12794 O O . SER A 1 23 ? -9.616 -1.856 -10.114 1.00 0.00 23 SER A O 11
ATOM 12802 N N . GLN A 1 24 ? -10.596 -2.185 -8.116 1.00 0.00 24 GLN A N 11
ATOM 12803 C CA . GLN A 1 24 ? -11.917 -1.774 -8.576 1.00 0.00 24 GLN A CA 11
ATOM 12804 C C . GLN A 1 24 ? -12.050 -0.253 -8.579 1.00 0.00 24 GLN A C 11
ATOM 12805 O O . GLN A 1 24 ? -12.891 0.303 -9.285 1.00 0.00 24 GLN A O 11
ATOM 12819 N N . PHE A 1 25 ? -11.218 0.417 -7.786 1.00 0.00 25 PHE A N 11
ATOM 12820 C CA . PHE A 1 25 ? -11.251 1.872 -7.700 1.00 0.00 25 PHE A CA 11
ATOM 12821 C C . PHE A 1 25 ? -9.987 2.488 -8.296 1.00 0.00 25 PHE A C 11
ATOM 12822 O O . PHE A 1 25 ? -10.022 3.590 -8.842 1.00 0.00 25 PHE A O 11
ATOM 12839 N N . GLY A 1 26 ? -8.874 1.771 -8.183 1.00 0.00 26 GLY A N 11
ATOM 12840 C CA . GLY A 1 26 ? -7.615 2.268 -8.712 1.00 0.00 26 GLY A CA 11
ATOM 12841 C C . GLY A 1 26 ? -7.071 1.415 -9.841 1.00 0.00 26 GLY A C 11
ATOM 12842 O O . GLY A 1 26 ? -6.296 1.893 -10.669 1.00 0.00 26 GLY A O 11
ATOM 12846 N N . LYS A 1 27 ? -7.474 0.148 -9.877 1.00 0.00 27 LYS A N 11
ATOM 12847 C CA . LYS A 1 27 ? -7.017 -0.769 -10.914 1.00 0.00 27 LYS A CA 11
ATOM 12848 C C . LYS A 1 27 ? -5.504 -0.961 -10.841 1.00 0.00 27 LYS A C 11
ATOM 12849 O O . LYS A 1 27 ? -4.803 -0.841 -11.846 1.00 0.00 27 LYS A O 11
ATOM 12868 N N . VAL A 1 28 ? -5.009 -1.262 -9.645 1.00 0.00 28 VAL A N 11
ATOM 12869 C CA . VAL A 1 28 ? -3.581 -1.474 -9.437 1.00 0.00 28 VAL A CA 11
ATOM 12870 C C . VAL A 1 28 ? -3.043 -2.556 -10.369 1.00 0.00 28 VAL A C 11
ATOM 12871 O O . VAL A 1 28 ? -3.746 -3.512 -10.698 1.00 0.00 28 VAL A O 11
ATOM 12884 N N . PHE A 1 29 ? -1.792 -2.398 -10.791 1.00 0.00 29 PHE A N 11
ATOM 12885 C CA . PHE A 1 29 ? -1.161 -3.361 -11.684 1.00 0.00 29 PHE A CA 11
ATOM 12886 C C . PHE A 1 29 ? -0.374 -4.403 -10.895 1.00 0.00 29 PHE A C 11
ATOM 12887 O O . PHE A 1 29 ? -0.251 -5.552 -11.319 1.00 0.00 29 PHE A O 11
ATOM 12904 N N . ASN A 1 30 ? 0.158 -3.993 -9.748 1.00 0.00 30 ASN A N 11
ATOM 12905 C CA . ASN A 1 30 ? 0.932 -4.894 -8.902 1.00 0.00 30 ASN A CA 11
ATOM 12906 C C . ASN A 1 30 ? 0.821 -4.499 -7.433 1.00 0.00 30 ASN A C 11
ATOM 12907 O O . ASN A 1 30 ? 0.731 -3.317 -7.101 1.00 0.00 30 ASN A O 11
ATOM 12918 N N . VAL A 1 31 ? 0.833 -5.499 -6.558 1.00 0.00 31 VAL A N 11
ATOM 12919 C CA . VAL A 1 31 ? 0.736 -5.263 -5.122 1.00 0.00 31 VAL A CA 11
ATOM 12920 C C . VAL A 1 31 ? 1.534 -6.307 -4.347 1.00 0.00 31 VAL A C 11
ATOM 12921 O O . VAL A 1 31 ? 1.126 -7.463 -4.243 1.00 0.00 31 VAL A O 11
ATOM 12934 N N . LYS A 1 32 ? 2.675 -5.893 -3.806 1.00 0.00 32 LYS A N 11
ATOM 12935 C CA . LYS A 1 32 ? 3.530 -6.795 -3.044 1.00 0.00 32 LYS A CA 11
ATOM 12936 C C . LYS A 1 32 ? 4.039 -6.128 -1.772 1.00 0.00 32 LYS A C 11
ATOM 12937 O O . LYS A 1 32 ? 4.119 -4.903 -1.689 1.00 0.00 32 LYS A O 11
ATOM 12956 N N . LEU A 1 33 ? 4.385 -6.945 -0.782 1.00 0.00 33 LEU A N 11
ATOM 12957 C CA . LEU A 1 33 ? 4.893 -6.440 0.489 1.00 0.00 33 LEU A CA 11
ATOM 12958 C C . LEU A 1 33 ? 6.324 -6.909 0.718 1.00 0.00 33 LEU A C 11
ATOM 12959 O O . LEU A 1 33 ? 6.746 -7.931 0.176 1.00 0.00 33 LEU A O 11
ATOM 12975 N N . ILE A 1 34 ? 7.071 -6.158 1.520 1.00 0.00 34 ILE A N 11
ATOM 12976 C CA . ILE A 1 34 ? 8.456 -6.504 1.813 1.00 0.00 34 ILE A CA 11
ATOM 12977 C C . ILE A 1 34 ? 8.537 -7.539 2.929 1.00 0.00 34 ILE A C 11
ATOM 12978 O O . ILE A 1 34 ? 7.519 -7.936 3.496 1.00 0.00 34 ILE A O 11
ATOM 12994 N N . TYR A 1 35 ? 9.754 -7.971 3.242 1.00 0.00 35 TYR A N 11
ATOM 12995 C CA . TYR A 1 35 ? 9.969 -8.961 4.292 1.00 0.00 35 TYR A CA 11
ATOM 12996 C C . TYR A 1 35 ? 11.390 -8.873 4.838 1.00 0.00 35 TYR A C 11
ATOM 12997 O O . TYR A 1 35 ? 12.250 -8.217 4.252 1.00 0.00 35 TYR A O 11
ATOM 13015 N N . ASP A 1 36 ? 11.629 -9.540 5.962 1.00 0.00 36 ASP A N 11
ATOM 13016 C CA . ASP A 1 36 ? 12.947 -9.538 6.586 1.00 0.00 36 ASP A CA 11
ATOM 13017 C C . ASP A 1 36 ? 13.855 -10.583 5.943 1.00 0.00 36 ASP A C 11
ATOM 13018 O O . ASP A 1 36 ? 13.380 -11.552 5.352 1.00 0.00 36 ASP A O 11
ATOM 13027 N N . ARG A 1 37 ? 15.163 -10.378 6.064 1.00 0.00 37 ARG A N 11
ATOM 13028 C CA . ARG A 1 37 ? 16.135 -11.304 5.495 1.00 0.00 37 ARG A CA 11
ATOM 13029 C C . ARG A 1 37 ? 16.641 -12.281 6.552 1.00 0.00 37 ARG A C 11
ATOM 13030 O O . ARG A 1 37 ? 17.822 -12.628 6.576 1.00 0.00 37 ARG A O 11
ATOM 13051 N N . GLU A 1 38 ? 15.739 -12.721 7.422 1.00 0.00 38 GLU A N 11
ATOM 13052 C CA . GLU A 1 38 ? 16.091 -13.659 8.481 1.00 0.00 38 GLU A CA 11
ATOM 13053 C C . GLU A 1 38 ? 14.851 -14.373 9.011 1.00 0.00 38 GLU A C 11
ATOM 13054 O O . GLU A 1 38 ? 14.854 -15.589 9.197 1.00 0.00 38 GLU A O 11
ATOM 13066 N N . THR A 1 39 ? 13.792 -13.606 9.250 1.00 0.00 39 THR A N 11
ATOM 13067 C CA . THR A 1 39 ? 12.543 -14.163 9.756 1.00 0.00 39 THR A CA 11
ATOM 13068 C C . THR A 1 39 ? 11.470 -14.191 8.669 1.00 0.00 39 THR A C 11
ATOM 13069 O O . THR A 1 39 ? 10.461 -14.885 8.801 1.00 0.00 39 THR A O 11
ATOM 13080 N N . LYS A 1 40 ? 11.692 -13.436 7.595 1.00 0.00 40 LYS A N 11
ATOM 13081 C CA . LYS A 1 40 ? 10.741 -13.379 6.491 1.00 0.00 40 LYS A CA 11
ATOM 13082 C C . LYS A 1 40 ? 9.402 -12.815 6.953 1.00 0.00 40 LYS A C 11
ATOM 13083 O O . LYS A 1 40 ? 8.342 -13.254 6.505 1.00 0.00 40 LYS A O 11
ATOM 13102 N N . LYS A 1 41 ? 9.457 -11.836 7.851 1.00 0.00 41 LYS A N 11
ATOM 13103 C CA . LYS A 1 41 ? 8.249 -11.209 8.374 1.00 0.00 41 LYS A CA 11
ATOM 13104 C C . LYS A 1 41 ? 8.156 -9.751 7.925 1.00 0.00 41 LYS A C 11
ATOM 13105 O O . LYS A 1 41 ? 9.158 -9.035 7.911 1.00 0.00 41 LYS A O 11
ATOM 13124 N N . PRO A 1 42 ? 6.950 -9.289 7.548 1.00 0.00 42 PRO A N 11
ATOM 13125 C CA . PRO A 1 42 ? 6.742 -7.909 7.096 1.00 0.00 42 PRO A CA 11
ATOM 13126 C C . PRO A 1 42 ? 7.231 -6.884 8.114 1.00 0.00 42 PRO A C 11
ATOM 13127 O O . PRO A 1 42 ? 6.741 -6.834 9.242 1.00 0.00 42 PRO A O 11
ATOM 13138 N N . LYS A 1 43 ? 8.197 -6.068 7.708 1.00 0.00 43 LYS A N 11
ATOM 13139 C CA . LYS A 1 43 ? 8.751 -5.043 8.584 1.00 0.00 43 LYS A CA 11
ATOM 13140 C C . LYS A 1 43 ? 7.737 -3.928 8.825 1.00 0.00 43 LYS A C 11
ATOM 13141 O O . LYS A 1 43 ? 7.282 -3.726 9.951 1.00 0.00 43 LYS A O 11
ATOM 13160 N N . GLY A 1 44 ? 7.384 -3.210 7.762 1.00 0.00 44 GLY A N 11
ATOM 13161 C CA . GLY A 1 44 ? 6.423 -2.130 7.891 1.00 0.00 44 GLY A CA 11
ATOM 13162 C C . GLY A 1 44 ? 6.387 -1.220 6.676 1.00 0.00 44 GLY A C 11
ATOM 13163 O O . GLY A 1 44 ? 6.459 0.002 6.809 1.00 0.00 44 GLY A O 11
ATOM 13167 N N . PHE A 1 45 ? 6.267 -1.812 5.490 1.00 0.00 45 PHE A N 11
ATOM 13168 C CA . PHE A 1 45 ? 6.212 -1.037 4.253 1.00 0.00 45 PHE A CA 11
ATOM 13169 C C . PHE A 1 45 ? 6.025 -1.948 3.042 1.00 0.00 45 PHE A C 11
ATOM 13170 O O . PHE A 1 45 ? 6.408 -3.117 3.063 1.00 0.00 45 PHE A O 11
ATOM 13187 N N . GLY A 1 46 ? 5.429 -1.400 1.986 1.00 0.00 46 GLY A N 11
ATOM 13188 C CA . GLY A 1 46 ? 5.198 -2.174 0.780 1.00 0.00 46 GLY A CA 11
ATOM 13189 C C . GLY A 1 46 ? 5.269 -1.329 -0.476 1.00 0.00 46 GLY A C 11
ATOM 13190 O O . GLY A 1 46 ? 5.769 -0.204 -0.447 1.00 0.00 46 GLY A O 11
ATOM 13194 N N . PHE A 1 47 ? 4.769 -1.870 -1.584 1.00 0.00 47 PHE A N 11
ATOM 13195 C CA . PHE A 1 47 ? 4.780 -1.156 -2.855 1.00 0.00 47 PHE A CA 11
ATOM 13196 C C . PHE A 1 47 ? 3.487 -1.392 -3.631 1.00 0.00 47 PHE A C 11
ATOM 13197 O O . PHE A 1 47 ? 2.914 -2.481 -3.587 1.00 0.00 47 PHE A O 11
ATOM 13214 N N . VAL A 1 48 ? 3.038 -0.364 -4.346 1.00 0.00 48 VAL A N 11
ATOM 13215 C CA . VAL A 1 48 ? 1.817 -0.454 -5.138 1.00 0.00 48 VAL A CA 11
ATOM 13216 C C . VAL A 1 48 ? 1.967 0.301 -6.456 1.00 0.00 48 VAL A C 11
ATOM 13217 O O . VAL A 1 48 ? 2.129 1.521 -6.468 1.00 0.00 48 VAL A O 11
ATOM 13230 N N . GLU A 1 49 ? 1.914 -0.433 -7.562 1.00 0.00 49 GLU A N 11
ATOM 13231 C CA . GLU A 1 49 ? 2.046 0.167 -8.885 1.00 0.00 49 GLU A CA 11
ATOM 13232 C C . GLU A 1 49 ? 0.697 0.653 -9.402 1.00 0.00 49 GLU A C 11
ATOM 13233 O O . GLU A 1 49 ? -0.119 -0.138 -9.877 1.00 0.00 49 GLU A O 11
ATOM 13245 N N . MET A 1 50 ? 0.468 1.959 -9.310 1.00 0.00 50 MET A N 11
ATOM 13246 C CA . MET A 1 50 ? -0.784 2.551 -9.769 1.00 0.00 50 MET A CA 11
ATOM 13247 C C . MET A 1 50 ? -0.520 3.754 -10.668 1.00 0.00 50 MET A C 11
ATOM 13248 O O . MET A 1 50 ? 0.527 4.394 -10.575 1.00 0.00 50 MET A O 11
ATOM 13262 N N . GLN A 1 51 ? -1.478 4.056 -11.540 1.00 0.00 51 GLN A N 11
ATOM 13263 C CA . GLN A 1 51 ? -1.350 5.183 -12.458 1.00 0.00 51 GLN A CA 11
ATOM 13264 C C . GLN A 1 51 ? -1.281 6.502 -11.694 1.00 0.00 51 GLN A C 11
ATOM 13265 O O . GLN A 1 51 ? -1.858 6.636 -10.615 1.00 0.00 51 GLN A O 11
ATOM 13279 N N . GLU A 1 52 ? -0.572 7.472 -12.262 1.00 0.00 52 GLU A N 11
ATOM 13280 C CA . GLU A 1 52 ? -0.425 8.783 -11.638 1.00 0.00 52 GLU A CA 11
ATOM 13281 C C . GLU A 1 52 ? -1.787 9.415 -11.360 1.00 0.00 52 GLU A C 11
ATOM 13282 O O . GLU A 1 52 ? -1.950 10.162 -10.395 1.00 0.00 52 GLU A O 11
ATOM 13294 N N . GLU A 1 53 ? -2.760 9.112 -12.213 1.00 0.00 53 GLU A N 11
ATOM 13295 C CA . GLU A 1 53 ? -4.106 9.651 -12.058 1.00 0.00 53 GLU A CA 11
ATOM 13296 C C . GLU A 1 53 ? -4.741 9.170 -10.758 1.00 0.00 53 GLU A C 11
ATOM 13297 O O . GLU A 1 53 ? -5.500 9.899 -10.120 1.00 0.00 53 GLU A O 11
ATOM 13309 N N . SER A 1 54 ? -4.426 7.938 -10.373 1.00 0.00 54 SER A N 11
ATOM 13310 C CA . SER A 1 54 ? -4.967 7.358 -9.150 1.00 0.00 54 SER A CA 11
ATOM 13311 C C . SER A 1 54 ? -4.062 7.653 -7.959 1.00 0.00 54 SER A C 11
ATOM 13312 O O . SER A 1 54 ? -4.538 7.928 -6.858 1.00 0.00 54 SER A O 11
ATOM 13320 N N . VAL A 1 55 ? -2.753 7.592 -8.186 1.00 0.00 55 VAL A N 11
ATOM 13321 C CA . VAL A 1 55 ? -1.779 7.849 -7.131 1.00 0.00 55 VAL A CA 11
ATOM 13322 C C . VAL A 1 55 ? -2.013 9.208 -6.477 1.00 0.00 55 VAL A C 11
ATOM 13323 O O . VAL A 1 55 ? -2.034 9.322 -5.251 1.00 0.00 55 VAL A O 11
ATOM 13336 N N . SER A 1 56 ? -2.186 10.236 -7.302 1.00 0.00 56 SER A N 11
ATOM 13337 C CA . SER A 1 56 ? -2.415 11.590 -6.803 1.00 0.00 56 SER A CA 11
ATOM 13338 C C . SER A 1 56 ? -3.561 11.620 -5.794 1.00 0.00 56 SER A C 11
ATOM 13339 O O . SER A 1 56 ? -3.359 11.934 -4.621 1.00 0.00 56 SER A O 11
ATOM 13347 N N . GLU A 1 57 ? -4.761 11.292 -6.260 1.00 0.00 57 GLU A N 11
ATOM 13348 C CA . GLU A 1 57 ? -5.938 11.282 -5.400 1.00 0.00 57 GLU A CA 11
ATOM 13349 C C . GLU A 1 57 ? -5.823 10.202 -4.328 1.00 0.00 57 GLU A C 11
ATOM 13350 O O . GLU A 1 57 ? -6.412 10.316 -3.252 1.00 0.00 57 GLU A O 11
ATOM 13362 N N . ALA A 1 58 ? -5.066 9.151 -4.628 1.00 0.00 58 ALA A N 11
ATOM 13363 C CA . ALA A 1 58 ? -4.880 8.050 -3.692 1.00 0.00 58 ALA A CA 11
ATOM 13364 C C . ALA A 1 58 ? -4.160 8.513 -2.429 1.00 0.00 58 ALA A C 11
ATOM 13365 O O . ALA A 1 58 ? -4.493 8.089 -1.328 1.00 0.00 58 ALA A O 11
ATOM 13372 N N . ILE A 1 59 ? -3.173 9.383 -2.598 1.00 0.00 59 ILE A N 11
ATOM 13373 C CA . ILE A 1 59 ? -2.403 9.906 -1.473 1.00 0.00 59 ILE A CA 11
ATOM 13374 C C . ILE A 1 59 ? -3.033 11.181 -0.914 1.00 0.00 59 ILE A C 11
ATOM 13375 O O . ILE A 1 59 ? -2.596 11.702 0.114 1.00 0.00 59 ILE A O 11
ATOM 13391 N N . ALA A 1 60 ? -4.051 11.688 -1.599 1.00 0.00 60 ALA A N 11
ATOM 13392 C CA . ALA A 1 60 ? -4.724 12.908 -1.176 1.00 0.00 60 ALA A CA 11
ATOM 13393 C C . ALA A 1 60 ? -5.886 12.620 -0.230 1.00 0.00 60 ALA A C 11
ATOM 13394 O O . ALA A 1 60 ? -6.053 13.295 0.786 1.00 0.00 60 ALA A O 11
ATOM 13401 N N . LYS A 1 61 ? -6.695 11.625 -0.574 1.00 0.00 61 LYS A N 11
ATOM 13402 C CA . LYS A 1 61 ? -7.849 11.264 0.239 1.00 0.00 61 LYS A CA 11
ATOM 13403 C C . LYS A 1 61 ? -7.493 10.201 1.271 1.00 0.00 61 LYS A C 11
ATOM 13404 O O . LYS A 1 61 ? -8.156 10.076 2.300 1.00 0.00 61 LYS A O 11
ATOM 13423 N N . LEU A 1 62 ? -6.460 9.424 0.979 1.00 0.00 62 LEU A N 11
ATOM 13424 C CA . LEU A 1 62 ? -6.038 8.356 1.873 1.00 0.00 62 LEU A CA 11
ATOM 13425 C C . LEU A 1 62 ? -5.005 8.838 2.888 1.00 0.00 62 LEU A C 11
ATOM 13426 O O . LEU A 1 62 ? -5.313 9.007 4.068 1.00 0.00 62 LEU A O 11
ATOM 13442 N N . ASP A 1 63 ? -3.774 9.047 2.428 1.00 0.00 63 ASP A N 11
ATOM 13443 C CA . ASP A 1 63 ? -2.692 9.496 3.299 1.00 0.00 63 ASP A CA 11
ATOM 13444 C C . ASP A 1 63 ? -3.105 10.725 4.109 1.00 0.00 63 ASP A C 11
ATOM 13445 O O . ASP A 1 63 ? -3.803 11.607 3.609 1.00 0.00 63 ASP A O 11
ATOM 13454 N N . ASN A 1 64 ? -2.662 10.772 5.362 1.00 0.00 64 ASN A N 11
ATOM 13455 C CA . ASN A 1 64 ? -2.976 11.887 6.246 1.00 0.00 64 ASN A CA 11
ATOM 13456 C C . ASN A 1 64 ? -2.320 11.700 7.611 1.00 0.00 64 ASN A C 11
ATOM 13457 O O . ASN A 1 64 ? -1.834 12.657 8.214 1.00 0.00 64 ASN A O 11
ATOM 13468 N N . THR A 1 65 ? -2.308 10.461 8.092 1.00 0.00 65 THR A N 11
ATOM 13469 C CA . THR A 1 65 ? -1.711 10.149 9.386 1.00 0.00 65 THR A CA 11
ATOM 13470 C C . THR A 1 65 ? -1.376 8.664 9.487 1.00 0.00 65 THR A C 11
ATOM 13471 O O . THR A 1 65 ? -1.527 7.916 8.520 1.00 0.00 65 THR A O 11
ATOM 13482 N N . ASP A 1 66 ? -0.920 8.244 10.662 1.00 0.00 66 ASP A N 11
ATOM 13483 C CA . ASP A 1 66 ? -0.563 6.848 10.890 1.00 0.00 66 ASP A CA 11
ATOM 13484 C C . ASP A 1 66 ? -1.633 6.141 11.715 1.00 0.00 66 ASP A C 11
ATOM 13485 O O . ASP A 1 66 ? -1.778 6.394 12.911 1.00 0.00 66 ASP A O 11
ATOM 13494 N N . PHE A 1 67 ? -2.381 5.253 11.068 1.00 0.00 67 PHE A N 11
ATOM 13495 C CA . PHE A 1 67 ? -3.438 4.507 11.741 1.00 0.00 67 PHE A CA 11
ATOM 13496 C C . PHE A 1 67 ? -3.240 3.004 11.568 1.00 0.00 67 PHE A C 11
ATOM 13497 O O . PHE A 1 67 ? -2.188 2.555 11.114 1.00 0.00 67 PHE A O 11
ATOM 13514 N N . MET A 1 68 ? -4.258 2.232 11.933 1.00 0.00 68 MET A N 11
ATOM 13515 C CA . MET A 1 68 ? -4.196 0.780 11.818 1.00 0.00 68 MET A CA 11
ATOM 13516 C C . MET A 1 68 ? -4.822 0.311 10.507 1.00 0.00 68 MET A C 11
ATOM 13517 O O . MET A 1 68 ? -5.588 -0.652 10.481 1.00 0.00 68 MET A O 11
ATOM 13531 N N . GLY A 1 69 ? -4.491 1.000 9.421 1.00 0.00 69 GLY A N 11
ATOM 13532 C CA . GLY A 1 69 ? -5.029 0.641 8.122 1.00 0.00 69 GLY A CA 11
ATOM 13533 C C . GLY A 1 69 ? -6.223 1.490 7.734 1.00 0.00 69 GLY A C 11
ATOM 13534 O O . GLY A 1 69 ? -7.135 1.018 7.055 1.00 0.00 69 GLY A O 11
ATOM 13538 N N . ARG A 1 70 ? -6.220 2.746 8.169 1.00 0.00 70 ARG A N 11
ATOM 13539 C CA . ARG A 1 70 ? -7.312 3.664 7.864 1.00 0.00 70 ARG A CA 11
ATOM 13540 C C . ARG A 1 70 ? -6.854 4.757 6.904 1.00 0.00 70 ARG A C 11
ATOM 13541 O O . ARG A 1 70 ? -7.620 5.213 6.056 1.00 0.00 70 ARG A O 11
ATOM 13562 N N . THR A 1 71 ? -5.600 5.173 7.044 1.00 0.00 71 THR A N 11
ATOM 13563 C CA . THR A 1 71 ? -5.040 6.214 6.188 1.00 0.00 71 THR A CA 11
ATOM 13564 C C . THR A 1 71 ? -3.588 5.908 5.834 1.00 0.00 71 THR A C 11
ATOM 13565 O O . THR A 1 71 ? -3.218 5.876 4.659 1.00 0.00 71 THR A O 11
ATOM 13576 N N . ILE A 1 72 ? -2.768 5.684 6.855 1.00 0.00 72 ILE A N 11
ATOM 13577 C CA . ILE A 1 72 ? -1.356 5.380 6.650 1.00 0.00 72 ILE A CA 11
ATOM 13578 C C . ILE A 1 72 ? -0.652 6.518 5.917 1.00 0.00 72 ILE A C 11
ATOM 13579 O O . ILE A 1 72 ? -1.292 7.332 5.254 1.00 0.00 72 ILE A O 11
ATOM 13595 N N . ARG A 1 73 ? 0.670 6.570 6.043 1.00 0.00 73 ARG A N 11
ATOM 13596 C CA . ARG A 1 73 ? 1.460 7.610 5.394 1.00 0.00 73 ARG A CA 11
ATOM 13597 C C . ARG A 1 73 ? 1.843 7.195 3.974 1.00 0.00 73 ARG A C 11
ATOM 13598 O O . ARG A 1 73 ? 3.024 7.077 3.647 1.00 0.00 73 ARG A O 11
ATOM 13619 N N . VAL A 1 74 ? 0.836 6.976 3.136 1.00 0.00 74 VAL A N 11
ATOM 13620 C CA . VAL A 1 74 ? 1.068 6.574 1.753 1.00 0.00 74 VAL A CA 11
ATOM 13621 C C . VAL A 1 74 ? 1.599 7.741 0.923 1.00 0.00 74 VAL A C 11
ATOM 13622 O O . VAL A 1 74 ? 1.159 8.880 1.083 1.00 0.00 74 VAL A O 11
ATOM 13635 N N . THR A 1 75 ? 2.545 7.447 0.037 1.00 0.00 75 THR A N 11
ATOM 13636 C CA . THR A 1 75 ? 3.135 8.470 -0.818 1.00 0.00 75 THR A CA 11
ATOM 13637 C C . THR A 1 75 ? 3.889 7.836 -1.983 1.00 0.00 75 THR A C 11
ATOM 13638 O O . THR A 1 75 ? 4.403 6.723 -1.871 1.00 0.00 75 THR A O 11
ATOM 13649 N N . GLU A 1 76 ? 3.950 8.552 -3.101 1.00 0.00 76 GLU A N 11
ATOM 13650 C CA . GLU A 1 76 ? 4.641 8.061 -4.287 1.00 0.00 76 GLU A CA 11
ATOM 13651 C C . GLU A 1 76 ? 6.150 8.044 -4.070 1.00 0.00 76 GLU A C 11
ATOM 13652 O O . GLU A 1 76 ? 6.743 9.051 -3.682 1.00 0.00 76 GLU A O 11
ATOM 13664 N N . ALA A 1 77 ? 6.767 6.894 -4.323 1.00 0.00 77 ALA A N 11
ATOM 13665 C CA . ALA A 1 77 ? 8.207 6.746 -4.155 1.00 0.00 77 ALA A CA 11
ATOM 13666 C C . ALA A 1 77 ? 8.968 7.598 -5.165 1.00 0.00 77 ALA A C 11
ATOM 13667 O O . ALA A 1 77 ? 10.198 7.412 -5.287 1.00 0.00 77 ALA A O 11
ATOM 13674 N N . MET A 1 1 ? 1.964 4.779 -15.100 1.00 0.00 1 MET A N 12
ATOM 13675 C CA . MET A 1 1 ? 2.345 3.707 -14.144 1.00 0.00 1 MET A CA 12
ATOM 13676 C C . MET A 1 1 ? 3.459 4.171 -13.211 1.00 0.00 1 MET A C 12
ATOM 13677 O O . MET A 1 1 ? 4.629 4.204 -13.593 1.00 0.00 1 MET A O 12
ATOM 13693 N N . ARG A 1 2 ? 3.088 4.529 -11.985 1.00 0.00 2 ARG A N 12
ATOM 13694 C CA . ARG A 1 2 ? 4.057 4.992 -10.998 1.00 0.00 2 ARG A CA 12
ATOM 13695 C C . ARG A 1 2 ? 4.153 4.014 -9.830 1.00 0.00 2 ARG A C 12
ATOM 13696 O O . ARG A 1 2 ? 3.489 2.979 -9.819 1.00 0.00 2 ARG A O 12
ATOM 13717 N N . ASN A 1 3 ? 4.987 4.350 -8.851 1.00 0.00 3 ASN A N 12
ATOM 13718 C CA . ASN A 1 3 ? 5.172 3.502 -7.680 1.00 0.00 3 ASN A CA 12
ATOM 13719 C C . ASN A 1 3 ? 4.585 4.158 -6.434 1.00 0.00 3 ASN A C 12
ATOM 13720 O O . ASN A 1 3 ? 4.671 5.373 -6.261 1.00 0.00 3 ASN A O 12
ATOM 13731 N N . ILE A 1 4 ? 3.989 3.344 -5.568 1.00 0.00 4 ILE A N 12
ATOM 13732 C CA . ILE A 1 4 ? 3.389 3.843 -4.338 1.00 0.00 4 ILE A CA 12
ATOM 13733 C C . ILE A 1 4 ? 4.059 3.231 -3.112 1.00 0.00 4 ILE A C 12
ATOM 13734 O O . ILE A 1 4 ? 4.061 2.012 -2.937 1.00 0.00 4 ILE A O 12
ATOM 13750 N N . TYR A 1 5 ? 4.631 4.084 -2.268 1.00 0.00 5 TYR A N 12
ATOM 13751 C CA . TYR A 1 5 ? 5.307 3.627 -1.059 1.00 0.00 5 TYR A CA 12
ATOM 13752 C C . TYR A 1 5 ? 4.431 3.842 0.172 1.00 0.00 5 TYR A C 12
ATOM 13753 O O . TYR A 1 5 ? 4.000 4.961 0.451 1.00 0.00 5 TYR A O 12
ATOM 13771 N N . VAL A 1 6 ? 4.173 2.764 0.904 1.00 0.00 6 VAL A N 12
ATOM 13772 C CA . VAL A 1 6 ? 3.349 2.835 2.106 1.00 0.00 6 VAL A CA 12
ATOM 13773 C C . VAL A 1 6 ? 4.056 2.189 3.293 1.00 0.00 6 VAL A C 12
ATOM 13774 O O . VAL A 1 6 ? 4.530 1.057 3.204 1.00 0.00 6 VAL A O 12
ATOM 13787 N N . GLY A 1 7 ? 4.124 2.917 4.404 1.00 0.00 7 GLY A N 12
ATOM 13788 C CA . GLY A 1 7 ? 4.776 2.397 5.592 1.00 0.00 7 GLY A CA 12
ATOM 13789 C C . GLY A 1 7 ? 3.796 2.101 6.709 1.00 0.00 7 GLY A C 12
ATOM 13790 O O . GLY A 1 7 ? 2.584 2.106 6.498 1.00 0.00 7 GLY A O 12
ATOM 13794 N N . ASN A 1 8 ? 4.322 1.842 7.902 1.00 0.00 8 ASN A N 12
ATOM 13795 C CA . ASN A 1 8 ? 3.485 1.543 9.059 1.00 0.00 8 ASN A CA 12
ATOM 13796 C C . ASN A 1 8 ? 2.585 0.341 8.784 1.00 0.00 8 ASN A C 12
ATOM 13797 O O . ASN A 1 8 ? 1.455 0.277 9.268 1.00 0.00 8 ASN A O 12
ATOM 13808 N N . LEU A 1 9 ? 3.093 -0.606 8.002 1.00 0.00 9 LEU A N 12
ATOM 13809 C CA . LEU A 1 9 ? 2.335 -1.803 7.662 1.00 0.00 9 LEU A CA 12
ATOM 13810 C C . LEU A 1 9 ? 2.503 -2.877 8.731 1.00 0.00 9 LEU A C 12
ATOM 13811 O O . LEU A 1 9 ? 3.188 -2.670 9.733 1.00 0.00 9 LEU A O 12
ATOM 13827 N N . VAL A 1 10 ? 1.874 -4.026 8.510 1.00 0.00 10 VAL A N 12
ATOM 13828 C CA . VAL A 1 10 ? 1.951 -5.136 9.452 1.00 0.00 10 VAL A CA 12
ATOM 13829 C C . VAL A 1 10 ? 1.488 -6.438 8.797 1.00 0.00 10 VAL A C 12
ATOM 13830 O O . VAL A 1 10 ? 1.027 -6.435 7.656 1.00 0.00 10 VAL A O 12
ATOM 13843 N N . TYR A 1 11 ? 1.620 -7.549 9.521 1.00 0.00 11 TYR A N 12
ATOM 13844 C CA . TYR A 1 11 ? 1.220 -8.860 9.009 1.00 0.00 11 TYR A CA 12
ATOM 13845 C C . TYR A 1 11 ? -0.125 -8.794 8.285 1.00 0.00 11 TYR A C 12
ATOM 13846 O O . TYR A 1 11 ? -0.282 -9.348 7.198 1.00 0.00 11 TYR A O 12
ATOM 13864 N N . SER A 1 12 ? -1.090 -8.114 8.895 1.00 0.00 12 SER A N 12
ATOM 13865 C CA . SER A 1 12 ? -2.417 -7.976 8.307 1.00 0.00 12 SER A CA 12
ATOM 13866 C C . SER A 1 12 ? -2.971 -6.572 8.537 1.00 0.00 12 SER A C 12
ATOM 13867 O O . SER A 1 12 ? -3.998 -6.397 9.194 1.00 0.00 12 SER A O 12
ATOM 13875 N N . ALA A 1 13 ? -2.280 -5.575 7.995 1.00 0.00 13 ALA A N 12
ATOM 13876 C CA . ALA A 1 13 ? -2.696 -4.185 8.143 1.00 0.00 13 ALA A CA 12
ATOM 13877 C C . ALA A 1 13 ? -3.992 -3.910 7.386 1.00 0.00 13 ALA A C 12
ATOM 13878 O O . ALA A 1 13 ? -5.067 -3.850 7.980 1.00 0.00 13 ALA A O 12
ATOM 13885 N N . THR A 1 14 ? -3.880 -3.737 6.071 1.00 0.00 14 THR A N 12
ATOM 13886 C CA . THR A 1 14 ? -5.044 -3.462 5.234 1.00 0.00 14 THR A CA 12
ATOM 13887 C C . THR A 1 14 ? -4.658 -3.368 3.761 1.00 0.00 14 THR A C 12
ATOM 13888 O O . THR A 1 14 ? -5.445 -3.720 2.882 1.00 0.00 14 THR A O 12
ATOM 13899 N N . SER A 1 15 ? -3.446 -2.887 3.493 1.00 0.00 15 SER A N 12
ATOM 13900 C CA . SER A 1 15 ? -2.966 -2.742 2.121 1.00 0.00 15 SER A CA 12
ATOM 13901 C C . SER A 1 15 ? -3.226 -4.002 1.301 1.00 0.00 15 SER A C 12
ATOM 13902 O O . SER A 1 15 ? -3.856 -3.947 0.245 1.00 0.00 15 SER A O 12
ATOM 13910 N N . GLU A 1 16 ? -2.746 -5.137 1.795 1.00 0.00 16 GLU A N 12
ATOM 13911 C CA . GLU A 1 16 ? -2.939 -6.406 1.104 1.00 0.00 16 GLU A CA 12
ATOM 13912 C C . GLU A 1 16 ? -4.418 -6.792 1.078 1.00 0.00 16 GLU A C 12
ATOM 13913 O O . GLU A 1 16 ? -4.824 -7.679 0.326 1.00 0.00 16 GLU A O 12
ATOM 13925 N N . GLN A 1 17 ? -5.217 -6.122 1.904 1.00 0.00 17 GLN A N 12
ATOM 13926 C CA . GLN A 1 17 ? -6.648 -6.396 1.976 1.00 0.00 17 GLN A CA 12
ATOM 13927 C C . GLN A 1 17 ? -7.430 -5.519 1.000 1.00 0.00 17 GLN A C 12
ATOM 13928 O O . GLN A 1 17 ? -8.506 -5.899 0.537 1.00 0.00 17 GLN A O 12
ATOM 13942 N N . VAL A 1 18 ? -6.889 -4.341 0.700 1.00 0.00 18 VAL A N 12
ATOM 13943 C CA . VAL A 1 18 ? -7.547 -3.409 -0.211 1.00 0.00 18 VAL A CA 12
ATOM 13944 C C . VAL A 1 18 ? -7.121 -3.635 -1.661 1.00 0.00 18 VAL A C 12
ATOM 13945 O O . VAL A 1 18 ? -7.819 -3.226 -2.589 1.00 0.00 18 VAL A O 12
ATOM 13958 N N . LYS A 1 19 ? -5.974 -4.282 -1.854 1.00 0.00 19 LYS A N 12
ATOM 13959 C CA . LYS A 1 19 ? -5.466 -4.549 -3.197 1.00 0.00 19 LYS A CA 12
ATOM 13960 C C . LYS A 1 19 ? -6.545 -5.165 -4.084 1.00 0.00 19 LYS A C 12
ATOM 13961 O O . LYS A 1 19 ? -6.527 -5.001 -5.304 1.00 0.00 19 LYS A O 12
ATOM 13980 N N . GLU A 1 20 ? -7.484 -5.873 -3.464 1.00 0.00 20 GLU A N 12
ATOM 13981 C CA . GLU A 1 20 ? -8.570 -6.509 -4.200 1.00 0.00 20 GLU A CA 12
ATOM 13982 C C . GLU A 1 20 ? -9.566 -5.469 -4.703 1.00 0.00 20 GLU A C 12
ATOM 13983 O O . GLU A 1 20 ? -10.175 -5.638 -5.760 1.00 0.00 20 GLU A O 12
ATOM 13995 N N . LEU A 1 21 ? -9.726 -4.393 -3.939 1.00 0.00 21 LEU A N 12
ATOM 13996 C CA . LEU A 1 21 ? -10.647 -3.324 -4.307 1.00 0.00 21 LEU A CA 12
ATOM 13997 C C . LEU A 1 21 ? -9.945 -2.266 -5.152 1.00 0.00 21 LEU A C 12
ATOM 13998 O O . LEU A 1 21 ? -10.564 -1.619 -5.996 1.00 0.00 21 LEU A O 12
ATOM 14014 N N . PHE A 1 22 ? -8.647 -2.094 -4.918 1.00 0.00 22 PHE A N 12
ATOM 14015 C CA . PHE A 1 22 ? -7.858 -1.115 -5.658 1.00 0.00 22 PHE A CA 12
ATOM 14016 C C . PHE A 1 22 ? -7.936 -1.368 -7.162 1.00 0.00 22 PHE A C 12
ATOM 14017 O O . PHE A 1 22 ? -7.713 -0.462 -7.965 1.00 0.00 22 PHE A O 12
ATOM 14034 N N . SER A 1 23 ? -8.254 -2.604 -7.538 1.00 0.00 23 SER A N 12
ATOM 14035 C CA . SER A 1 23 ? -8.360 -2.971 -8.946 1.00 0.00 23 SER A CA 12
ATOM 14036 C C . SER A 1 23 ? -9.663 -2.456 -9.548 1.00 0.00 23 SER A C 12
ATOM 14037 O O . SER A 1 23 ? -9.724 -2.125 -10.732 1.00 0.00 23 SER A O 12
ATOM 14045 N N . GLN A 1 24 ? -10.705 -2.391 -8.727 1.00 0.00 24 GLN A N 12
ATOM 14046 C CA . GLN A 1 24 ? -12.008 -1.918 -9.182 1.00 0.00 24 GLN A CA 12
ATOM 14047 C C . GLN A 1 24 ? -12.148 -0.407 -9.000 1.00 0.00 24 GLN A C 12
ATOM 14048 O O . GLN A 1 24 ? -13.096 0.199 -9.502 1.00 0.00 24 GLN A O 12
ATOM 14062 N N . PHE A 1 25 ? -11.206 0.199 -8.281 1.00 0.00 25 PHE A N 12
ATOM 14063 C CA . PHE A 1 25 ? -11.243 1.637 -8.037 1.00 0.00 25 PHE A CA 12
ATOM 14064 C C . PHE A 1 25 ? -10.138 2.355 -8.807 1.00 0.00 25 PHE A C 12
ATOM 14065 O O . PHE A 1 25 ? -10.340 3.461 -9.310 1.00 0.00 25 PHE A O 12
ATOM 14082 N N . GLY A 1 26 ? -8.970 1.726 -8.891 1.00 0.00 26 GLY A N 12
ATOM 14083 C CA . GLY A 1 26 ? -7.854 2.333 -9.597 1.00 0.00 26 GLY A CA 12
ATOM 14084 C C . GLY A 1 26 ? -7.242 1.422 -10.649 1.00 0.00 26 GLY A C 12
ATOM 14085 O O . GLY A 1 26 ? -6.356 1.840 -11.394 1.00 0.00 26 GLY A O 12
ATOM 14089 N N . LYS A 1 27 ? -7.708 0.178 -10.713 1.00 0.00 27 LYS A N 12
ATOM 14090 C CA . LYS A 1 27 ? -7.188 -0.778 -11.685 1.00 0.00 27 LYS A CA 12
ATOM 14091 C C . LYS A 1 27 ? -5.699 -1.026 -11.463 1.00 0.00 27 LYS A C 12
ATOM 14092 O O . LYS A 1 27 ? -4.907 -1.000 -12.405 1.00 0.00 27 LYS A O 12
ATOM 14111 N N . VAL A 1 28 ? -5.325 -1.268 -10.210 1.00 0.00 28 VAL A N 12
ATOM 14112 C CA . VAL A 1 28 ? -3.932 -1.522 -9.860 1.00 0.00 28 VAL A CA 12
ATOM 14113 C C . VAL A 1 28 ? -3.350 -2.656 -10.700 1.00 0.00 28 VAL A C 12
ATOM 14114 O O . VAL A 1 28 ? -3.795 -3.800 -10.610 1.00 0.00 28 VAL A O 12
ATOM 14127 N N . PHE A 1 29 ? -2.352 -2.328 -11.515 1.00 0.00 29 PHE A N 12
ATOM 14128 C CA . PHE A 1 29 ? -1.707 -3.319 -12.371 1.00 0.00 29 PHE A CA 12
ATOM 14129 C C . PHE A 1 29 ? -1.094 -4.439 -11.539 1.00 0.00 29 PHE A C 12
ATOM 14130 O O . PHE A 1 29 ? -1.161 -5.611 -11.911 1.00 0.00 29 PHE A O 12
ATOM 14147 N N . ASN A 1 30 ? -0.494 -4.072 -10.412 1.00 0.00 30 ASN A N 12
ATOM 14148 C CA . ASN A 1 30 ? 0.132 -5.047 -9.526 1.00 0.00 30 ASN A CA 12
ATOM 14149 C C . ASN A 1 30 ? 0.303 -4.475 -8.121 1.00 0.00 30 ASN A C 12
ATOM 14150 O O . ASN A 1 30 ? 0.311 -3.259 -7.933 1.00 0.00 30 ASN A O 12
ATOM 14161 N N . VAL A 1 31 ? 0.442 -5.361 -7.141 1.00 0.00 31 VAL A N 12
ATOM 14162 C CA . VAL A 1 31 ? 0.613 -4.945 -5.754 1.00 0.00 31 VAL A CA 12
ATOM 14163 C C . VAL A 1 31 ? 1.335 -6.019 -4.945 1.00 0.00 31 VAL A C 12
ATOM 14164 O O . VAL A 1 31 ? 0.936 -7.184 -4.948 1.00 0.00 31 VAL A O 12
ATOM 14177 N N . LYS A 1 32 ? 2.399 -5.620 -4.256 1.00 0.00 32 LYS A N 12
ATOM 14178 C CA . LYS A 1 32 ? 3.176 -6.551 -3.445 1.00 0.00 32 LYS A CA 12
ATOM 14179 C C . LYS A 1 32 ? 4.003 -5.807 -2.401 1.00 0.00 32 LYS A C 12
ATOM 14180 O O . LYS A 1 32 ? 4.809 -4.939 -2.736 1.00 0.00 32 LYS A O 12
ATOM 14199 N N . LEU A 1 33 ? 3.802 -6.157 -1.135 1.00 0.00 33 LEU A N 12
ATOM 14200 C CA . LEU A 1 33 ? 4.534 -5.527 -0.042 1.00 0.00 33 LEU A CA 12
ATOM 14201 C C . LEU A 1 33 ? 5.884 -6.207 0.161 1.00 0.00 33 LEU A C 12
ATOM 14202 O O . LEU A 1 33 ? 6.312 -7.013 -0.665 1.00 0.00 33 LEU A O 12
ATOM 14218 N N . ILE A 1 34 ? 6.552 -5.881 1.263 1.00 0.00 34 ILE A N 12
ATOM 14219 C CA . ILE A 1 34 ? 7.854 -6.468 1.563 1.00 0.00 34 ILE A CA 12
ATOM 14220 C C . ILE A 1 34 ? 7.778 -7.390 2.775 1.00 0.00 34 ILE A C 12
ATOM 14221 O O . ILE A 1 34 ? 6.903 -7.242 3.628 1.00 0.00 34 ILE A O 12
ATOM 14237 N N . TYR A 1 35 ? 8.702 -8.344 2.844 1.00 0.00 35 TYR A N 12
ATOM 14238 C CA . TYR A 1 35 ? 8.742 -9.292 3.951 1.00 0.00 35 TYR A CA 12
ATOM 14239 C C . TYR A 1 35 ? 10.140 -9.883 4.106 1.00 0.00 35 TYR A C 12
ATOM 14240 O O . TYR A 1 35 ? 11.002 -9.697 3.248 1.00 0.00 35 TYR A O 12
ATOM 14258 N N . ASP A 1 36 ? 10.356 -10.595 5.207 1.00 0.00 36 ASP A N 12
ATOM 14259 C CA . ASP A 1 36 ? 11.649 -11.214 5.472 1.00 0.00 36 ASP A CA 12
ATOM 14260 C C . ASP A 1 36 ? 11.764 -12.557 4.760 1.00 0.00 36 ASP A C 12
ATOM 14261 O O . ASP A 1 36 ? 10.861 -13.391 4.838 1.00 0.00 36 ASP A O 12
ATOM 14270 N N . ARG A 1 37 ? 12.877 -12.760 4.064 1.00 0.00 37 ARG A N 12
ATOM 14271 C CA . ARG A 1 37 ? 13.108 -14.002 3.336 1.00 0.00 37 ARG A CA 12
ATOM 14272 C C . ARG A 1 37 ? 13.681 -15.076 4.258 1.00 0.00 37 ARG A C 12
ATOM 14273 O O . ARG A 1 37 ? 14.749 -15.631 3.995 1.00 0.00 37 ARG A O 12
ATOM 14294 N N . GLU A 1 38 ? 12.963 -15.365 5.339 1.00 0.00 38 GLU A N 12
ATOM 14295 C CA . GLU A 1 38 ? 13.396 -16.371 6.302 1.00 0.00 38 GLU A CA 12
ATOM 14296 C C . GLU A 1 38 ? 12.399 -16.486 7.450 1.00 0.00 38 GLU A C 12
ATOM 14297 O O . GLU A 1 38 ? 12.099 -17.584 7.919 1.00 0.00 38 GLU A O 12
ATOM 14309 N N . THR A 1 39 ? 11.890 -15.343 7.899 1.00 0.00 39 THR A N 12
ATOM 14310 C CA . THR A 1 39 ? 10.927 -15.311 8.994 1.00 0.00 39 THR A CA 12
ATOM 14311 C C . THR A 1 39 ? 9.549 -14.870 8.505 1.00 0.00 39 THR A C 12
ATOM 14312 O O . THR A 1 39 ? 8.540 -15.117 9.166 1.00 0.00 39 THR A O 12
ATOM 14323 N N . LYS A 1 40 ? 9.510 -14.214 7.347 1.00 0.00 40 LYS A N 12
ATOM 14324 C CA . LYS A 1 40 ? 8.252 -13.739 6.778 1.00 0.00 40 LYS A CA 12
ATOM 14325 C C . LYS A 1 40 ? 7.671 -12.604 7.614 1.00 0.00 40 LYS A C 12
ATOM 14326 O O . LYS A 1 40 ? 6.460 -12.382 7.620 1.00 0.00 40 LYS A O 12
ATOM 14345 N N . LYS A 1 41 ? 8.540 -11.890 8.321 1.00 0.00 41 LYS A N 12
ATOM 14346 C CA . LYS A 1 41 ? 8.113 -10.778 9.162 1.00 0.00 41 LYS A CA 12
ATOM 14347 C C . LYS A 1 41 ? 8.132 -9.466 8.379 1.00 0.00 41 LYS A C 12
ATOM 14348 O O . LYS A 1 41 ? 9.174 -9.059 7.863 1.00 0.00 41 LYS A O 12
ATOM 14367 N N . PRO A 1 42 ? 6.977 -8.780 8.276 1.00 0.00 42 PRO A N 12
ATOM 14368 C CA . PRO A 1 42 ? 6.879 -7.510 7.548 1.00 0.00 42 PRO A CA 12
ATOM 14369 C C . PRO A 1 42 ? 7.861 -6.466 8.069 1.00 0.00 42 PRO A C 12
ATOM 14370 O O . PRO A 1 42 ? 7.884 -6.162 9.262 1.00 0.00 42 PRO A O 12
ATOM 14381 N N . LYS A 1 43 ? 8.669 -5.917 7.167 1.00 0.00 43 LYS A N 12
ATOM 14382 C CA . LYS A 1 43 ? 9.652 -4.905 7.538 1.00 0.00 43 LYS A CA 12
ATOM 14383 C C . LYS A 1 43 ? 8.963 -3.650 8.065 1.00 0.00 43 LYS A C 12
ATOM 14384 O O . LYS A 1 43 ? 9.463 -2.993 8.977 1.00 0.00 43 LYS A O 12
ATOM 14403 N N . GLY A 1 44 ? 7.809 -3.327 7.489 1.00 0.00 44 GLY A N 12
ATOM 14404 C CA . GLY A 1 44 ? 7.068 -2.155 7.920 1.00 0.00 44 GLY A CA 12
ATOM 14405 C C . GLY A 1 44 ? 6.652 -1.256 6.769 1.00 0.00 44 GLY A C 12
ATOM 14406 O O . GLY A 1 44 ? 6.574 -0.038 6.927 1.00 0.00 44 GLY A O 12
ATOM 14410 N N . PHE A 1 45 ? 6.377 -1.852 5.611 1.00 0.00 45 PHE A N 12
ATOM 14411 C CA . PHE A 1 45 ? 5.961 -1.085 4.440 1.00 0.00 45 PHE A CA 12
ATOM 14412 C C . PHE A 1 45 ? 5.671 -2.001 3.254 1.00 0.00 45 PHE A C 12
ATOM 14413 O O . PHE A 1 45 ? 5.739 -3.226 3.367 1.00 0.00 45 PHE A O 12
ATOM 14430 N N . GLY A 1 46 ? 5.344 -1.397 2.116 1.00 0.00 46 GLY A N 12
ATOM 14431 C CA . GLY A 1 46 ? 5.046 -2.170 0.924 1.00 0.00 46 GLY A CA 12
ATOM 14432 C C . GLY A 1 46 ? 5.127 -1.338 -0.341 1.00 0.00 46 GLY A C 12
ATOM 14433 O O . GLY A 1 46 ? 5.565 -0.187 -0.308 1.00 0.00 46 GLY A O 12
ATOM 14437 N N . PHE A 1 47 ? 4.705 -1.920 -1.458 1.00 0.00 47 PHE A N 12
ATOM 14438 C CA . PHE A 1 47 ? 4.734 -1.223 -2.739 1.00 0.00 47 PHE A CA 12
ATOM 14439 C C . PHE A 1 47 ? 3.540 -1.615 -3.604 1.00 0.00 47 PHE A C 12
ATOM 14440 O O . PHE A 1 47 ? 3.134 -2.776 -3.633 1.00 0.00 47 PHE A O 12
ATOM 14457 N N . VAL A 1 48 ? 2.984 -0.636 -4.312 1.00 0.00 48 VAL A N 12
ATOM 14458 C CA . VAL A 1 48 ? 1.839 -0.873 -5.184 1.00 0.00 48 VAL A CA 12
ATOM 14459 C C . VAL A 1 48 ? 2.080 -0.287 -6.571 1.00 0.00 48 VAL A C 12
ATOM 14460 O O . VAL A 1 48 ? 2.793 0.704 -6.721 1.00 0.00 48 VAL A O 12
ATOM 14473 N N . GLU A 1 49 ? 1.482 -0.907 -7.583 1.00 0.00 49 GLU A N 12
ATOM 14474 C CA . GLU A 1 49 ? 1.634 -0.445 -8.958 1.00 0.00 49 GLU A CA 12
ATOM 14475 C C . GLU A 1 49 ? 0.322 0.124 -9.490 1.00 0.00 49 GLU A C 12
ATOM 14476 O O . GLU A 1 49 ? -0.636 -0.613 -9.723 1.00 0.00 49 GLU A O 12
ATOM 14488 N N . MET A 1 50 ? 0.287 1.438 -9.677 1.00 0.00 50 MET A N 12
ATOM 14489 C CA . MET A 1 50 ? -0.908 2.106 -10.180 1.00 0.00 50 MET A CA 12
ATOM 14490 C C . MET A 1 50 ? -0.537 3.259 -11.107 1.00 0.00 50 MET A C 12
ATOM 14491 O O . MET A 1 50 ? 0.641 3.549 -11.313 1.00 0.00 50 MET A O 12
ATOM 14505 N N . GLN A 1 51 ? -1.551 3.913 -11.665 1.00 0.00 51 GLN A N 12
ATOM 14506 C CA . GLN A 1 51 ? -1.330 5.034 -12.571 1.00 0.00 51 GLN A CA 12
ATOM 14507 C C . GLN A 1 51 ? -0.821 6.255 -11.811 1.00 0.00 51 GLN A C 12
ATOM 14508 O O . GLN A 1 51 ? -0.997 6.361 -10.598 1.00 0.00 51 GLN A O 12
ATOM 14522 N N . GLU A 1 52 ? -0.189 7.173 -12.534 1.00 0.00 52 GLU A N 12
ATOM 14523 C CA . GLU A 1 52 ? 0.348 8.387 -11.929 1.00 0.00 52 GLU A CA 12
ATOM 14524 C C . GLU A 1 52 ? -0.778 9.286 -11.425 1.00 0.00 52 GLU A C 12
ATOM 14525 O O . GLU A 1 52 ? -0.610 10.016 -10.447 1.00 0.00 52 GLU A O 12
ATOM 14537 N N . GLU A 1 53 ? -1.922 9.229 -12.098 1.00 0.00 53 GLU A N 12
ATOM 14538 C CA . GLU A 1 53 ? -3.074 10.040 -11.718 1.00 0.00 53 GLU A CA 12
ATOM 14539 C C . GLU A 1 53 ? -3.760 9.466 -10.483 1.00 0.00 53 GLU A C 12
ATOM 14540 O O . GLU A 1 53 ? -4.323 10.204 -9.674 1.00 0.00 53 GLU A O 12
ATOM 14552 N N . SER A 1 54 ? -3.711 8.144 -10.344 1.00 0.00 54 SER A N 12
ATOM 14553 C CA . SER A 1 54 ? -4.329 7.472 -9.207 1.00 0.00 54 SER A CA 12
ATOM 14554 C C . SER A 1 54 ? -3.504 7.669 -7.939 1.00 0.00 54 SER A C 12
ATOM 14555 O O . SER A 1 54 ? -4.042 7.679 -6.832 1.00 0.00 54 SER A O 12
ATOM 14563 N N . VAL A 1 55 ? -2.194 7.823 -8.107 1.00 0.00 55 VAL A N 12
ATOM 14564 C CA . VAL A 1 55 ? -1.296 8.018 -6.977 1.00 0.00 55 VAL A CA 12
ATOM 14565 C C . VAL A 1 55 ? -1.581 9.335 -6.265 1.00 0.00 55 VAL A C 12
ATOM 14566 O O . VAL A 1 55 ? -1.499 9.421 -5.039 1.00 0.00 55 VAL A O 12
ATOM 14579 N N . SER A 1 56 ? -1.916 10.362 -7.039 1.00 0.00 56 SER A N 12
ATOM 14580 C CA . SER A 1 56 ? -2.211 11.677 -6.482 1.00 0.00 56 SER A CA 12
ATOM 14581 C C . SER A 1 56 ? -3.585 11.696 -5.816 1.00 0.00 56 SER A C 12
ATOM 14582 O O . SER A 1 56 ? -3.843 12.511 -4.930 1.00 0.00 56 SER A O 12
ATOM 14590 N N . GLU A 1 57 ? -4.463 10.794 -6.247 1.00 0.00 57 GLU A N 12
ATOM 14591 C CA . GLU A 1 57 ? -5.807 10.710 -5.690 1.00 0.00 57 GLU A CA 12
ATOM 14592 C C . GLU A 1 57 ? -5.839 9.753 -4.505 1.00 0.00 57 GLU A C 12
ATOM 14593 O O . GLU A 1 57 ? -6.460 10.037 -3.480 1.00 0.00 57 GLU A O 12
ATOM 14605 N N . ALA A 1 58 ? -5.163 8.620 -4.651 1.00 0.00 58 ALA A N 12
ATOM 14606 C CA . ALA A 1 58 ? -5.110 7.621 -3.592 1.00 0.00 58 ALA A CA 12
ATOM 14607 C C . ALA A 1 58 ? -4.519 8.213 -2.318 1.00 0.00 58 ALA A C 12
ATOM 14608 O O . ALA A 1 58 ? -5.215 8.377 -1.317 1.00 0.00 58 ALA A O 12
ATOM 14615 N N . ILE A 1 59 ? -3.230 8.537 -2.366 1.00 0.00 59 ILE A N 12
ATOM 14616 C CA . ILE A 1 59 ? -2.544 9.116 -1.216 1.00 0.00 59 ILE A CA 12
ATOM 14617 C C . ILE A 1 59 ? -3.264 10.368 -0.721 1.00 0.00 59 ILE A C 12
ATOM 14618 O O . ILE A 1 59 ? -3.238 10.684 0.469 1.00 0.00 59 ILE A O 12
ATOM 14634 N N . ALA A 1 60 ? -3.907 11.076 -1.642 1.00 0.00 60 ALA A N 12
ATOM 14635 C CA . ALA A 1 60 ? -4.633 12.294 -1.303 1.00 0.00 60 ALA A CA 12
ATOM 14636 C C . ALA A 1 60 ? -5.693 12.031 -0.238 1.00 0.00 60 ALA A C 12
ATOM 14637 O O . ALA A 1 60 ? -5.667 12.630 0.837 1.00 0.00 60 ALA A O 12
ATOM 14644 N N . LYS A 1 61 ? -6.629 11.140 -0.548 1.00 0.00 61 LYS A N 12
ATOM 14645 C CA . LYS A 1 61 ? -7.706 10.806 0.381 1.00 0.00 61 LYS A CA 12
ATOM 14646 C C . LYS A 1 61 ? -7.329 9.641 1.296 1.00 0.00 61 LYS A C 12
ATOM 14647 O O . LYS A 1 61 ? -8.051 9.333 2.243 1.00 0.00 61 LYS A O 12
ATOM 14666 N N . LEU A 1 62 ? -6.204 8.990 1.010 1.00 0.00 62 LEU A N 12
ATOM 14667 C CA . LEU A 1 62 ? -5.759 7.858 1.816 1.00 0.00 62 LEU A CA 12
ATOM 14668 C C . LEU A 1 62 ? -4.862 8.312 2.963 1.00 0.00 62 LEU A C 12
ATOM 14669 O O . LEU A 1 62 ? -5.282 8.339 4.120 1.00 0.00 62 LEU A O 12
ATOM 14685 N N . ASP A 1 63 ? -3.622 8.663 2.637 1.00 0.00 63 ASP A N 12
ATOM 14686 C CA . ASP A 1 63 ? -2.663 9.107 3.640 1.00 0.00 63 ASP A CA 12
ATOM 14687 C C . ASP A 1 63 ? -3.200 10.305 4.424 1.00 0.00 63 ASP A C 12
ATOM 14688 O O . ASP A 1 63 ? -4.010 11.080 3.914 1.00 0.00 63 ASP A O 12
ATOM 14697 N N . ASN A 1 64 ? -2.743 10.445 5.663 1.00 0.00 64 ASN A N 12
ATOM 14698 C CA . ASN A 1 64 ? -3.174 11.545 6.519 1.00 0.00 64 ASN A CA 12
ATOM 14699 C C . ASN A 1 64 ? -2.470 11.486 7.872 1.00 0.00 64 ASN A C 12
ATOM 14700 O O . ASN A 1 64 ? -2.070 12.513 8.420 1.00 0.00 64 ASN A O 12
ATOM 14711 N N . THR A 1 65 ? -2.325 10.277 8.403 1.00 0.00 65 THR A N 12
ATOM 14712 C CA . THR A 1 65 ? -1.670 10.081 9.691 1.00 0.00 65 THR A CA 12
ATOM 14713 C C . THR A 1 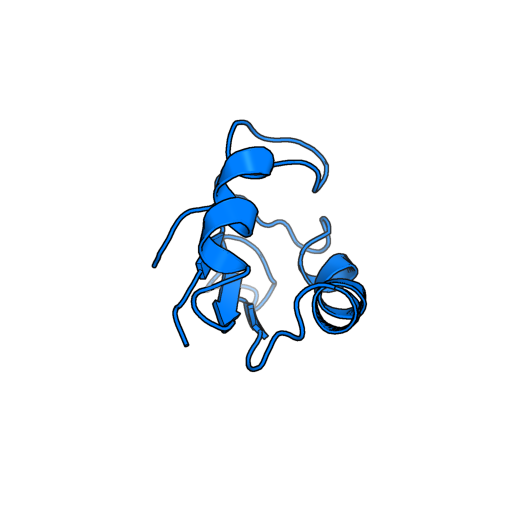65 ? -1.337 8.609 9.913 1.00 0.00 65 THR A C 12
ATOM 14714 O O . THR A 1 65 ? -1.590 7.769 9.050 1.00 0.00 65 THR A O 12
ATOM 14725 N N . ASP A 1 66 ? -0.767 8.304 11.074 1.00 0.00 66 ASP A N 12
ATOM 14726 C CA . ASP A 1 66 ? -0.400 6.934 11.409 1.00 0.00 66 ASP A CA 12
ATOM 14727 C C . ASP A 1 66 ? -1.467 6.285 12.285 1.00 0.00 66 ASP A C 12
ATOM 14728 O O . ASP A 1 66 ? -1.546 6.552 13.484 1.00 0.00 66 ASP A O 12
ATOM 14737 N N . PHE A 1 67 ? -2.286 5.432 11.678 1.00 0.00 67 PHE A N 12
ATOM 14738 C CA . PHE A 1 67 ? -3.350 4.746 12.405 1.00 0.00 67 PHE A CA 12
ATOM 14739 C C . PHE A 1 67 ? -3.146 3.234 12.372 1.00 0.00 67 PHE A C 12
ATOM 14740 O O . PHE A 1 67 ? -2.089 2.748 11.969 1.00 0.00 67 PHE A O 12
ATOM 14757 N N . MET A 1 68 ? -4.166 2.496 12.799 1.00 0.00 68 MET A N 12
ATOM 14758 C CA . MET A 1 68 ? -4.101 1.040 12.820 1.00 0.00 68 MET A CA 12
ATOM 14759 C C . MET A 1 68 ? -4.680 0.451 11.536 1.00 0.00 68 MET A C 12
ATOM 14760 O O . MET A 1 68 ? -5.478 -0.486 11.575 1.00 0.00 68 MET A O 12
ATOM 14774 N N . GLY A 1 69 ? -4.271 1.005 10.400 1.00 0.00 69 GLY A N 12
ATOM 14775 C CA . GLY A 1 69 ? -4.758 0.522 9.122 1.00 0.00 69 GLY A CA 12
ATOM 14776 C C . GLY A 1 69 ? -5.997 1.261 8.655 1.00 0.00 69 GLY A C 12
ATOM 14777 O O . GLY A 1 69 ? -6.900 0.664 8.070 1.00 0.00 69 GLY A O 12
ATOM 14781 N N . ARG A 1 70 ? -6.039 2.565 8.912 1.00 0.00 70 ARG A N 12
ATOM 14782 C CA . ARG A 1 70 ? -7.175 3.386 8.513 1.00 0.00 70 ARG A CA 12
ATOM 14783 C C . ARG A 1 70 ? -6.755 4.437 7.491 1.00 0.00 70 ARG A C 12
ATOM 14784 O O . ARG A 1 70 ? -7.459 4.681 6.511 1.00 0.00 70 ARG A O 12
ATOM 14805 N N . THR A 1 71 ? -5.603 5.057 7.725 1.00 0.00 71 THR A N 12
ATOM 14806 C CA . THR A 1 71 ? -5.088 6.082 6.825 1.00 0.00 71 THR A CA 12
ATOM 14807 C C . THR A 1 71 ? -3.635 5.803 6.457 1.00 0.00 71 THR A C 12
ATOM 14808 O O . THR A 1 71 ? -3.265 5.831 5.284 1.00 0.00 71 THR A O 12
ATOM 14819 N N . ILE A 1 72 ? -2.815 5.532 7.468 1.00 0.00 72 ILE A N 12
ATOM 14820 C CA . ILE A 1 72 ? -1.402 5.246 7.248 1.00 0.00 72 ILE A CA 12
ATOM 14821 C C . ILE A 1 72 ? -0.708 6.417 6.559 1.00 0.00 72 ILE A C 12
ATOM 14822 O O . ILE A 1 72 ? -1.364 7.291 5.989 1.00 0.00 72 ILE A O 12
ATOM 14838 N N . ARG A 1 73 ? 0.621 6.433 6.613 1.00 0.00 73 ARG A N 12
ATOM 14839 C CA . ARG A 1 73 ? 1.397 7.500 5.993 1.00 0.00 73 ARG A CA 12
ATOM 14840 C C . ARG A 1 73 ? 1.829 7.105 4.582 1.00 0.00 73 ARG A C 12
ATOM 14841 O O . ARG A 1 73 ? 2.992 7.259 4.208 1.00 0.00 73 ARG A O 12
ATOM 14862 N N . VAL A 1 74 ? 0.881 6.596 3.802 1.00 0.00 74 VAL A N 12
ATOM 14863 C CA . VAL A 1 74 ? 1.160 6.180 2.433 1.00 0.00 74 VAL A CA 12
ATOM 14864 C C . VAL A 1 74 ? 1.620 7.361 1.583 1.00 0.00 74 VAL A C 12
ATOM 14865 O O . VAL A 1 74 ? 1.149 8.485 1.757 1.00 0.00 74 VAL A O 12
ATOM 14878 N N . THR A 1 75 ? 2.544 7.098 0.664 1.00 0.00 75 THR A N 12
ATOM 14879 C CA . THR A 1 75 ? 3.070 8.138 -0.212 1.00 0.00 75 THR A CA 12
ATOM 14880 C C . THR A 1 75 ? 3.471 7.561 -1.565 1.00 0.00 75 THR A C 12
ATOM 14881 O O . THR A 1 75 ? 3.408 6.350 -1.777 1.00 0.00 75 THR A O 12
ATOM 14892 N N . GLU A 1 76 ? 3.886 8.436 -2.476 1.00 0.00 76 GLU A N 12
ATOM 14893 C CA . GLU A 1 76 ? 4.300 8.012 -3.808 1.00 0.00 76 GLU A CA 12
ATOM 14894 C C . GLU A 1 76 ? 5.800 7.742 -3.853 1.00 0.00 76 GLU A C 12
ATOM 14895 O O . GLU A 1 76 ? 6.600 8.541 -3.366 1.00 0.00 76 GLU A O 12
ATOM 14907 N N . ALA A 1 77 ? 6.175 6.609 -4.438 1.00 0.00 77 ALA A N 12
ATOM 14908 C CA . ALA A 1 77 ? 7.579 6.234 -4.547 1.00 0.00 77 ALA A CA 12
ATOM 14909 C C . ALA A 1 77 ? 8.199 6.791 -5.823 1.00 0.00 77 ALA A C 12
ATOM 14910 O O . ALA A 1 77 ? 7.516 7.570 -6.520 1.00 0.00 77 ALA A O 12
ATOM 14917 N N . MET A 1 1 ? 1.983 5.109 -14.515 1.00 0.00 1 MET A N 13
ATOM 14918 C CA . MET A 1 1 ? 2.740 4.401 -13.450 1.00 0.00 1 MET A CA 13
ATOM 14919 C C . MET A 1 1 ? 3.496 5.387 -12.564 1.00 0.00 1 MET A C 13
ATOM 14920 O O . MET A 1 1 ? 4.625 5.771 -12.868 1.00 0.00 1 MET A O 13
ATOM 14936 N N . ARG A 1 2 ? 2.863 5.794 -11.469 1.00 0.00 2 ARG A N 13
ATOM 14937 C CA . ARG A 1 2 ? 3.476 6.738 -10.540 1.00 0.00 2 ARG A CA 13
ATOM 14938 C C . ARG A 1 2 ? 4.188 6.017 -9.398 1.00 0.00 2 ARG A C 13
ATOM 14939 O O . ARG A 1 2 ? 4.897 6.639 -8.606 1.00 0.00 2 ARG A O 13
ATOM 14960 N N . ASN A 1 3 ? 3.998 4.706 -9.321 1.00 0.00 3 ASN A N 13
ATOM 14961 C CA . ASN A 1 3 ? 4.622 3.895 -8.280 1.00 0.00 3 ASN A CA 13
ATOM 14962 C C . ASN A 1 3 ? 4.308 4.443 -6.890 1.00 0.00 3 ASN A C 13
ATOM 14963 O O . ASN A 1 3 ? 4.888 5.439 -6.458 1.00 0.00 3 ASN A O 13
ATOM 14974 N N . ILE A 1 4 ? 3.386 3.785 -6.196 1.00 0.00 4 ILE A N 13
ATOM 14975 C CA . ILE A 1 4 ? 2.996 4.205 -4.856 1.00 0.00 4 ILE A CA 13
ATOM 14976 C C . ILE A 1 4 ? 3.785 3.452 -3.790 1.00 0.00 4 ILE A C 13
ATOM 14977 O O . ILE A 1 4 ? 4.319 2.372 -4.045 1.00 0.00 4 ILE A O 13
ATOM 14993 N N . TYR A 1 5 ? 3.854 4.029 -2.595 1.00 0.00 5 TYR A N 13
ATOM 14994 C CA . TYR A 1 5 ? 4.578 3.414 -1.488 1.00 0.00 5 TYR A CA 13
ATOM 14995 C C . TYR A 1 5 ? 3.811 3.586 -0.181 1.00 0.00 5 TYR A C 13
ATOM 14996 O O . TYR A 1 5 ? 3.182 4.619 0.049 1.00 0.00 5 TYR A O 13
ATOM 15014 N N . VAL A 1 6 ? 3.865 2.569 0.673 1.00 0.00 6 VAL A N 13
ATOM 15015 C CA . VAL A 1 6 ? 3.172 2.614 1.954 1.00 0.00 6 VAL A CA 13
ATOM 15016 C C . VAL A 1 6 ? 3.993 1.944 3.051 1.00 0.00 6 VAL A C 13
ATOM 15017 O O . VAL A 1 6 ? 4.713 0.977 2.800 1.00 0.00 6 VAL A O 13
ATOM 15030 N N . GLY A 1 7 ? 3.878 2.465 4.269 1.00 0.00 7 GLY A N 13
ATOM 15031 C CA . GLY A 1 7 ? 4.611 1.907 5.390 1.00 0.00 7 GLY A CA 13
ATOM 15032 C C . GLY A 1 7 ? 3.720 1.648 6.589 1.00 0.00 7 GLY A C 13
ATOM 15033 O O . GLY A 1 7 ? 2.502 1.807 6.511 1.00 0.00 7 GLY A O 13
ATOM 15037 N N . ASN A 1 8 ? 4.327 1.245 7.702 1.00 0.00 8 ASN A N 13
ATOM 15038 C CA . ASN A 1 8 ? 3.579 0.963 8.922 1.00 0.00 8 ASN A CA 13
ATOM 15039 C C . ASN A 1 8 ? 2.493 -0.079 8.669 1.00 0.00 8 ASN A C 13
ATOM 15040 O O . ASN A 1 8 ? 1.425 -0.041 9.280 1.00 0.00 8 ASN A O 13
ATOM 15051 N N . LEU A 1 9 ? 2.774 -1.010 7.762 1.00 0.00 9 LEU A N 13
ATOM 15052 C CA . LEU A 1 9 ? 1.822 -2.061 7.424 1.00 0.00 9 LEU A CA 13
ATOM 15053 C C . LEU A 1 9 ? 2.005 -3.278 8.325 1.00 0.00 9 LEU A C 13
ATOM 15054 O O . LEU A 1 9 ? 2.896 -4.098 8.105 1.00 0.00 9 LEU A O 13
ATOM 15070 N N . VAL A 1 10 ? 1.153 -3.391 9.339 1.00 0.00 10 VAL A N 13
ATOM 15071 C CA . VAL A 1 10 ? 1.219 -4.510 10.271 1.00 0.00 10 VAL A CA 13
ATOM 15072 C C . VAL A 1 10 ? 0.947 -5.831 9.548 1.00 0.00 10 VAL A C 13
ATOM 15073 O O . VAL A 1 10 ? 0.657 -5.837 8.351 1.00 0.00 10 VAL A O 13
ATOM 15086 N N . TYR A 1 11 ? 1.048 -6.945 10.273 1.00 0.00 11 TYR A N 13
ATOM 15087 C CA . TYR A 1 11 ? 0.818 -8.271 9.694 1.00 0.00 11 TYR A CA 13
ATOM 15088 C C . TYR A 1 11 ? -0.384 -8.267 8.750 1.00 0.00 11 TYR A C 13
ATOM 15089 O O . TYR A 1 11 ? -0.392 -8.963 7.735 1.00 0.00 11 TYR A O 13
ATOM 15107 N N . SER A 1 12 ? -1.394 -7.477 9.095 1.00 0.00 12 SER A N 13
ATOM 15108 C CA . SER A 1 12 ? -2.601 -7.376 8.282 1.00 0.00 12 SER A CA 13
ATOM 15109 C C . SER A 1 12 ? -3.322 -6.059 8.554 1.00 0.00 12 SER A C 13
ATOM 15110 O O . SER A 1 12 ? -4.418 -6.042 9.116 1.00 0.00 12 SER A O 13
ATOM 15118 N N . ALA A 1 13 ? -2.695 -4.957 8.159 1.00 0.00 13 ALA A N 13
ATOM 15119 C CA . ALA A 1 13 ? -3.268 -3.632 8.367 1.00 0.00 13 ALA A CA 13
ATOM 15120 C C . ALA A 1 13 ? -4.460 -3.390 7.446 1.00 0.00 13 ALA A C 13
ATOM 15121 O O . ALA A 1 13 ? -5.591 -3.245 7.908 1.00 0.00 13 ALA A O 13
ATOM 15128 N N . THR A 1 14 ? -4.198 -3.344 6.143 1.00 0.00 14 THR A N 13
ATOM 15129 C CA . THR A 1 14 ? -5.256 -3.114 5.161 1.00 0.00 14 THR A CA 13
ATOM 15130 C C . THR A 1 14 ? -4.710 -3.126 3.733 1.00 0.00 14 THR A C 13
ATOM 15131 O O . THR A 1 14 ? -5.447 -3.398 2.785 1.00 0.00 14 THR A O 13
ATOM 15142 N N . SER A 1 15 ? -3.422 -2.823 3.579 1.00 0.00 15 SER A N 13
ATOM 15143 C CA . SER A 1 15 ? -2.792 -2.796 2.260 1.00 0.00 15 SER A CA 13
ATOM 15144 C C . SER A 1 15 ? -3.164 -4.026 1.437 1.00 0.00 15 SER A C 13
ATOM 15145 O O . SER A 1 15 ? -3.721 -3.908 0.345 1.00 0.00 15 SER A O 13
ATOM 15153 N N . GLU A 1 16 ? -2.863 -5.205 1.968 1.00 0.00 16 GLU A N 13
ATOM 15154 C CA . GLU A 1 16 ? -3.179 -6.450 1.278 1.00 0.00 16 GLU A CA 13
ATOM 15155 C C . GLU A 1 16 ? -4.691 -6.649 1.182 1.00 0.00 16 GLU A C 13
ATOM 15156 O O . GLU A 1 16 ? -5.167 -7.502 0.434 1.00 0.00 16 GLU A O 13
ATOM 15168 N N . GLN A 1 17 ? -5.441 -5.857 1.944 1.00 0.00 17 GLN A N 13
ATOM 15169 C CA . GLN A 1 17 ? -6.896 -5.946 1.947 1.00 0.00 17 GLN A CA 13
ATOM 15170 C C . GLN A 1 17 ? -7.511 -5.014 0.904 1.00 0.00 17 GLN A C 13
ATOM 15171 O O . GLN A 1 17 ? -8.599 -5.273 0.393 1.00 0.00 17 GLN A O 13
ATOM 15185 N N . VAL A 1 18 ? -6.813 -3.922 0.604 1.00 0.00 18 VAL A N 13
ATOM 15186 C CA . VAL A 1 18 ? -7.300 -2.948 -0.368 1.00 0.00 18 VAL A CA 13
ATOM 15187 C C . VAL A 1 18 ? -6.890 -3.316 -1.792 1.00 0.00 18 VAL A C 13
ATOM 15188 O O . VAL A 1 18 ? -7.541 -2.912 -2.755 1.00 0.00 18 VAL A O 13
ATOM 15201 N N . LYS A 1 19 ? -5.810 -4.081 -1.922 1.00 0.00 19 LYS A N 13
ATOM 15202 C CA . LYS A 1 19 ? -5.322 -4.494 -3.236 1.00 0.00 19 LYS A CA 13
ATOM 15203 C C . LYS A 1 19 ? -6.439 -5.121 -4.067 1.00 0.00 19 LYS A C 13
ATOM 15204 O O . LYS A 1 19 ? -6.413 -5.070 -5.297 1.00 0.00 19 LYS A O 13
ATOM 15223 N N . GLU A 1 20 ? -7.419 -5.709 -3.388 1.00 0.00 20 GLU A N 13
ATOM 15224 C CA . GLU A 1 20 ? -8.544 -6.341 -4.068 1.00 0.00 20 GLU A CA 13
ATOM 15225 C C . GLU A 1 20 ? -9.451 -5.291 -4.704 1.00 0.00 20 GLU A C 13
ATOM 15226 O O . GLU A 1 20 ? -10.045 -5.524 -5.756 1.00 0.00 20 GLU A O 13
ATOM 15238 N N . LEU A 1 21 ? -9.549 -4.133 -4.058 1.00 0.00 21 LEU A N 13
ATOM 15239 C CA . LEU A 1 21 ? -10.380 -3.045 -4.560 1.00 0.00 21 LEU A CA 13
ATOM 15240 C C . LEU A 1 21 ? -9.587 -2.150 -5.507 1.00 0.00 21 LEU A C 13
ATOM 15241 O O . LEU A 1 21 ? -10.141 -1.568 -6.438 1.00 0.00 21 LEU A O 13
ATOM 15257 N N . PHE A 1 22 ? -8.284 -2.047 -5.262 1.00 0.00 22 PHE A N 13
ATOM 15258 C CA . PHE A 1 22 ? -7.411 -1.225 -6.092 1.00 0.00 22 PHE A CA 13
ATOM 15259 C C . PHE A 1 22 ? -7.460 -1.674 -7.550 1.00 0.00 22 PHE A C 13
ATOM 15260 O O . PHE A 1 22 ? -7.206 -0.884 -8.460 1.00 0.00 22 PHE A O 13
ATOM 15277 N N . SER A 1 23 ? -7.783 -2.945 -7.764 1.00 0.00 23 SER A N 13
ATOM 15278 C CA . SER A 1 23 ? -7.864 -3.498 -9.112 1.00 0.00 23 SER A CA 13
ATOM 15279 C C . SER A 1 23 ? -9.252 -3.291 -9.712 1.00 0.00 23 SER A C 13
ATOM 15280 O O . SER A 1 23 ? -9.413 -3.273 -10.932 1.00 0.00 23 SER A O 13
ATOM 15288 N N . GLN A 1 24 ? -10.251 -3.140 -8.849 1.00 0.00 24 GLN A N 13
ATOM 15289 C CA . GLN A 1 24 ? -11.625 -2.940 -9.299 1.00 0.00 24 GLN A CA 13
ATOM 15290 C C . GLN A 1 24 ? -11.929 -1.459 -9.508 1.00 0.00 24 GLN A C 13
ATOM 15291 O O . GLN A 1 24 ? -12.825 -1.105 -10.275 1.00 0.00 24 GLN A O 13
ATOM 15305 N N . PHE A 1 25 ? -11.185 -0.597 -8.822 1.00 0.00 25 PHE A N 13
ATOM 15306 C CA . PHE A 1 25 ? -11.388 0.844 -8.937 1.00 0.00 25 PHE A CA 13
ATOM 15307 C C . PHE A 1 25 ? -10.209 1.514 -9.638 1.00 0.00 25 PHE A C 13
ATOM 15308 O O . PHE A 1 25 ? -10.375 2.530 -10.314 1.00 0.00 25 PHE A O 13
ATOM 15325 N N . GLY A 1 26 ? -9.020 0.945 -9.469 1.00 0.00 26 GLY A N 13
ATOM 15326 C CA . GLY A 1 26 ? -7.835 1.511 -10.090 1.00 0.00 26 GLY A CA 13
ATOM 15327 C C . GLY A 1 26 ? -7.181 0.573 -11.088 1.00 0.00 26 GLY A C 13
ATOM 15328 O O . GLY A 1 26 ? -6.380 1.003 -11.917 1.00 0.00 26 GLY A O 13
ATOM 15332 N N . LYS A 1 27 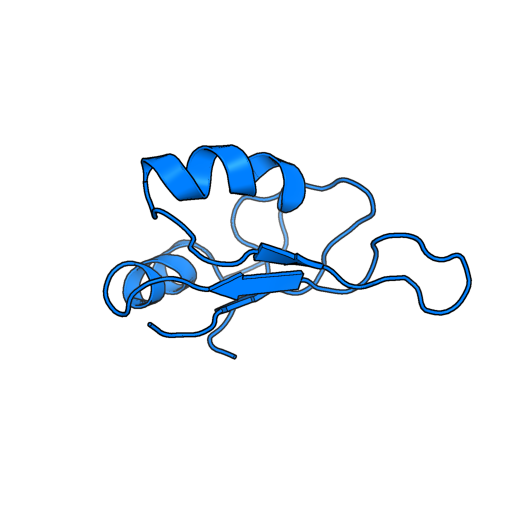? -7.517 -0.711 -11.010 1.00 0.00 27 LYS A N 13
ATOM 15333 C CA . LYS A 1 27 ? -6.948 -1.703 -11.915 1.00 0.00 27 LYS A CA 13
ATOM 15334 C C . LYS A 1 27 ? -5.434 -1.788 -11.740 1.00 0.00 27 LYS A C 13
ATOM 15335 O O . LYS A 1 27 ? -4.686 -1.839 -12.716 1.00 0.00 27 LYS A O 13
ATOM 15354 N N . VAL A 1 28 ? -4.990 -1.799 -10.484 1.00 0.00 28 VAL A N 13
ATOM 15355 C CA . VAL A 1 28 ? -3.565 -1.873 -10.169 1.00 0.00 28 VAL A CA 13
ATOM 15356 C C . VAL A 1 28 ? -2.865 -2.950 -10.996 1.00 0.00 28 VAL A C 13
ATOM 15357 O O . VAL A 1 28 ? -3.404 -4.036 -11.206 1.00 0.00 28 VAL A O 13
ATOM 15370 N N . PHE A 1 29 ? -1.660 -2.637 -11.461 1.00 0.00 29 PHE A N 13
ATOM 15371 C CA . PHE A 1 29 ? -0.881 -3.574 -12.263 1.00 0.00 29 PHE A CA 13
ATOM 15372 C C . PHE A 1 29 ? -0.011 -4.456 -11.374 1.00 0.00 29 PHE A C 13
ATOM 15373 O O . PHE A 1 29 ? 0.146 -5.650 -11.632 1.00 0.00 29 PHE A O 13
ATOM 15390 N N . ASN A 1 30 ? 0.553 -3.861 -10.329 1.00 0.00 30 ASN A N 13
ATOM 15391 C CA . ASN A 1 30 ? 1.407 -4.593 -9.402 1.00 0.00 30 ASN A CA 13
ATOM 15392 C C . ASN A 1 30 ? 1.134 -4.174 -7.963 1.00 0.00 30 ASN A C 13
ATOM 15393 O O . ASN A 1 30 ? 0.765 -3.030 -7.698 1.00 0.00 30 ASN A O 13
ATOM 15404 N N . VAL A 1 31 ? 1.317 -5.107 -7.036 1.00 0.00 31 VAL A N 13
ATOM 15405 C CA . VAL A 1 31 ? 1.089 -4.836 -5.622 1.00 0.00 31 VAL A CA 13
ATOM 15406 C C . VAL A 1 31 ? 1.554 -6.004 -4.758 1.00 0.00 31 VAL A C 13
ATOM 15407 O O . VAL A 1 31 ? 1.069 -7.126 -4.901 1.00 0.00 31 VAL A O 13
ATOM 15420 N N . LYS A 1 32 ? 2.496 -5.733 -3.862 1.00 0.00 32 LYS A N 13
ATOM 15421 C CA . LYS A 1 32 ? 3.025 -6.763 -2.974 1.00 0.00 32 LYS A CA 13
ATOM 15422 C C . LYS A 1 32 ? 3.632 -6.143 -1.721 1.00 0.00 32 LYS A C 13
ATOM 15423 O O . LYS A 1 32 ? 3.846 -4.932 -1.654 1.00 0.00 32 LYS A O 13
ATOM 15442 N N . LEU A 1 33 ? 3.906 -6.983 -0.729 1.00 0.00 33 LEU A N 13
ATOM 15443 C CA . LEU A 1 33 ? 4.488 -6.520 0.526 1.00 0.00 33 LEU A CA 13
ATOM 15444 C C . LEU A 1 33 ? 5.723 -7.342 0.883 1.00 0.00 33 LEU A C 13
ATOM 15445 O O . LEU A 1 33 ? 5.905 -8.452 0.384 1.00 0.00 33 LEU A O 13
ATOM 15461 N N . ILE A 1 34 ? 6.567 -6.792 1.750 1.00 0.00 34 ILE A N 13
ATOM 15462 C CA . ILE A 1 34 ? 7.781 -7.486 2.168 1.00 0.00 34 ILE A CA 13
ATOM 15463 C C . ILE A 1 34 ? 7.551 -8.262 3.460 1.00 0.00 34 ILE A C 13
ATOM 15464 O O . ILE A 1 34 ? 6.512 -8.118 4.104 1.00 0.00 34 ILE A O 13
ATOM 15480 N N . TYR A 1 35 ? 8.524 -9.088 3.831 1.00 0.00 35 TYR A N 13
ATOM 15481 C CA . TYR A 1 35 ? 8.425 -9.888 5.046 1.00 0.00 35 TYR A CA 13
ATOM 15482 C C . TYR A 1 35 ? 9.755 -9.915 5.793 1.00 0.00 35 TYR A C 13
ATOM 15483 O O . TYR A 1 35 ? 10.705 -9.229 5.415 1.00 0.00 35 TYR A O 13
ATOM 15501 N N . ASP A 1 36 ? 9.815 -10.712 6.854 1.00 0.00 36 ASP A N 13
ATOM 15502 C CA . ASP A 1 36 ? 11.027 -10.829 7.655 1.00 0.00 36 ASP A CA 13
ATOM 15503 C C . ASP A 1 36 ? 11.784 -12.108 7.313 1.00 0.00 36 ASP A C 13
ATOM 15504 O O . ASP A 1 36 ? 11.371 -12.871 6.439 1.00 0.00 36 ASP A O 13
ATOM 15513 N N . ARG A 1 37 ? 12.894 -12.336 8.007 1.00 0.00 37 ARG A N 13
ATOM 15514 C CA . ARG A 1 37 ? 13.709 -13.525 7.775 1.00 0.00 37 ARG A CA 13
ATOM 15515 C C . ARG A 1 37 ? 13.817 -14.366 9.043 1.00 0.00 37 ARG A C 13
ATOM 15516 O O . ARG A 1 37 ? 14.830 -15.024 9.278 1.00 0.00 37 ARG A O 13
ATOM 15537 N N . GLU A 1 38 ? 12.767 -14.339 9.858 1.00 0.00 38 GLU A N 13
ATOM 15538 C CA . GLU A 1 38 ? 12.746 -15.099 11.101 1.00 0.00 38 GLU A CA 13
ATOM 15539 C C . GLU A 1 38 ? 11.390 -15.769 11.306 1.00 0.00 38 GLU A C 13
ATOM 15540 O O . GLU A 1 38 ? 11.303 -16.991 11.431 1.00 0.00 38 GLU A O 13
ATOM 15552 N N . THR A 1 39 ? 10.335 -14.960 11.340 1.00 0.00 39 THR A N 13
ATOM 15553 C CA . THR A 1 39 ? 8.984 -15.475 11.529 1.00 0.00 39 THR A CA 13
ATOM 15554 C C . THR A 1 39 ? 8.200 -15.479 10.217 1.00 0.00 39 THR A C 13
ATOM 15555 O O . THR A 1 39 ? 7.043 -15.899 10.180 1.00 0.00 39 THR A O 13
ATOM 15566 N N . LYS A 1 40 ? 8.830 -15.010 9.142 1.00 0.00 40 LYS A N 13
ATOM 15567 C CA . LYS A 1 40 ? 8.182 -14.966 7.837 1.00 0.00 40 LYS A CA 13
ATOM 15568 C C . LYS A 1 40 ? 6.932 -14.094 7.880 1.00 0.00 40 LYS A C 13
ATOM 15569 O O . LYS A 1 40 ? 5.933 -14.389 7.224 1.00 0.00 40 LYS A O 13
ATOM 15588 N N . LYS A 1 41 ? 6.994 -13.016 8.656 1.00 0.00 41 LYS A N 13
ATOM 15589 C CA . LYS A 1 41 ? 5.867 -12.100 8.785 1.00 0.00 41 LYS A CA 13
ATOM 15590 C C . LYS A 1 41 ? 6.199 -10.741 8.172 1.00 0.00 41 LYS A C 13
ATOM 15591 O O . LYS A 1 41 ? 7.361 -10.339 8.125 1.00 0.00 41 LYS A O 13
ATOM 15610 N N . PRO A 1 42 ? 5.176 -10.014 7.691 1.00 0.00 42 PRO A N 13
ATOM 15611 C CA . PRO A 1 42 ? 5.364 -8.695 7.078 1.00 0.00 42 PRO A CA 13
ATOM 15612 C C . PRO A 1 42 ? 6.160 -7.750 7.972 1.00 0.00 42 PRO A C 13
ATOM 15613 O O . PRO A 1 42 ? 5.912 -7.661 9.175 1.00 0.00 42 PRO A O 13
ATOM 15624 N N . LYS A 1 43 ? 7.116 -7.044 7.377 1.00 0.00 43 LYS A N 13
ATOM 15625 C CA . LYS A 1 43 ? 7.947 -6.105 8.120 1.00 0.00 43 LYS A CA 13
ATOM 15626 C C . LYS A 1 43 ? 7.134 -4.892 8.558 1.00 0.00 43 LYS A C 13
ATOM 15627 O O . LYS A 1 43 ? 6.869 -4.705 9.746 1.00 0.00 43 LYS A O 13
ATOM 15646 N N . GLY A 1 44 ? 6.739 -4.069 7.592 1.00 0.00 44 GLY A N 13
ATOM 15647 C CA . GLY A 1 44 ? 5.957 -2.887 7.903 1.00 0.00 44 GLY A CA 13
ATOM 15648 C C . GLY A 1 44 ? 5.879 -1.909 6.745 1.00 0.00 44 GLY A C 13
ATOM 15649 O O . GLY A 1 44 ? 5.902 -0.695 6.951 1.00 0.00 44 GLY A O 13
ATOM 15653 N N . PHE A 1 45 ? 5.781 -2.433 5.526 1.00 0.00 45 PHE A N 13
ATOM 15654 C CA . PHE A 1 45 ? 5.693 -1.589 4.338 1.00 0.00 45 PHE A CA 13
ATOM 15655 C C . PHE A 1 45 ? 5.587 -2.433 3.070 1.00 0.00 45 PHE A C 13
ATOM 15656 O O . PHE A 1 45 ? 6.058 -3.571 3.024 1.00 0.00 45 PHE A O 13
ATOM 15673 N N . GLY A 1 46 ? 4.963 -1.864 2.043 1.00 0.00 46 GLY A N 13
ATOM 15674 C CA . GLY A 1 46 ? 4.801 -2.570 0.786 1.00 0.00 46 GLY A CA 13
ATOM 15675 C C . GLY A 1 46 ? 4.878 -1.643 -0.411 1.00 0.00 46 GLY A C 13
ATOM 15676 O O . GLY A 1 46 ? 5.241 -0.474 -0.277 1.00 0.00 46 GLY A O 13
ATOM 15680 N N . PHE A 1 47 ? 4.537 -2.165 -1.586 1.00 0.00 47 PHE A N 13
ATOM 15681 C CA . PHE A 1 47 ? 4.571 -1.376 -2.812 1.00 0.00 47 PHE A CA 13
ATOM 15682 C C . PHE A 1 47 ? 3.292 -1.564 -3.620 1.00 0.00 47 PHE A C 13
ATOM 15683 O O . PHE A 1 47 ? 2.605 -2.577 -3.489 1.00 0.00 47 PHE A O 13
ATOM 15700 N N . VAL A 1 48 ? 2.980 -0.582 -4.460 1.00 0.00 48 VAL A N 13
ATOM 15701 C CA . VAL A 1 48 ? 1.788 -0.636 -5.295 1.00 0.00 48 VAL A CA 13
ATOM 15702 C C . VAL A 1 48 ? 2.008 0.106 -6.609 1.00 0.00 48 VAL A C 13
ATOM 15703 O O . VAL A 1 48 ? 2.473 1.245 -6.619 1.00 0.00 48 VAL A O 13
ATOM 15716 N N . GLU A 1 49 ? 1.674 -0.549 -7.717 1.00 0.00 49 GLU A N 13
ATOM 15717 C CA . GLU A 1 49 ? 1.839 0.048 -9.037 1.00 0.00 49 GLU A CA 13
ATOM 15718 C C . GLU A 1 49 ? 0.487 0.360 -9.669 1.00 0.00 49 GLU A C 13
ATOM 15719 O O . GLU A 1 49 ? -0.301 -0.542 -9.948 1.00 0.00 49 GLU A O 13
ATOM 15731 N N . MET A 1 50 ? 0.227 1.644 -9.896 1.00 0.00 50 MET A N 13
ATOM 15732 C CA . MET A 1 50 ? -1.028 2.074 -10.498 1.00 0.00 50 MET A CA 13
ATOM 15733 C C . MET A 1 50 ? -0.796 3.214 -11.486 1.00 0.00 50 MET A C 13
ATOM 15734 O O . MET A 1 50 ? 0.195 3.937 -11.392 1.00 0.00 50 MET A O 13
ATOM 15748 N N . GLN A 1 51 ? -1.716 3.366 -12.433 1.00 0.00 51 GLN A N 13
ATOM 15749 C CA . GLN A 1 51 ? -1.611 4.416 -13.441 1.00 0.00 51 GLN A CA 13
ATOM 15750 C C . GLN A 1 51 ? -1.541 5.794 -12.789 1.00 0.00 51 GLN A C 13
ATOM 15751 O O . GLN A 1 51 ? -2.068 6.003 -11.696 1.00 0.00 51 GLN A O 13
ATOM 15765 N N . GLU A 1 52 ? -0.888 6.731 -13.469 1.00 0.00 52 GLU A N 13
ATOM 15766 C CA . GLU A 1 52 ? -0.748 8.090 -12.957 1.00 0.00 52 GLU A CA 13
ATOM 15767 C C . GLU A 1 52 ? -2.040 8.879 -13.145 1.00 0.00 52 GLU A C 13
ATOM 15768 O O . GLU A 1 52 ? -2.284 9.454 -14.206 1.00 0.00 52 GLU A O 13
ATOM 15780 N N . GLU A 1 53 ? -2.862 8.898 -12.104 1.00 0.00 53 GLU A N 13
ATOM 15781 C CA . GLU A 1 53 ? -4.133 9.612 -12.139 1.00 0.00 53 GLU A CA 13
ATOM 15782 C C . GLU A 1 53 ? -4.802 9.565 -10.772 1.00 0.00 53 GLU A C 13
ATOM 15783 O O . GLU A 1 53 ? -5.160 10.598 -10.206 1.00 0.00 53 GLU A O 13
ATOM 15795 N N . SER A 1 54 ? -4.960 8.357 -10.245 1.00 0.00 54 SER A N 13
ATOM 15796 C CA . SER A 1 54 ? -5.576 8.165 -8.939 1.00 0.00 54 SER A CA 13
ATOM 15797 C C . SER A 1 54 ? -4.526 8.195 -7.829 1.00 0.00 54 SER A C 13
ATOM 15798 O O . SER A 1 54 ? -4.859 8.345 -6.656 1.00 0.00 54 SER A O 13
ATOM 15806 N N . VAL A 1 55 ? -3.257 8.049 -8.207 1.00 0.00 55 VAL A N 13
ATOM 15807 C CA . VAL A 1 55 ? -2.166 8.057 -7.240 1.00 0.00 55 VAL A CA 13
ATOM 15808 C C . VAL A 1 55 ? -2.100 9.384 -6.491 1.00 0.00 55 VAL A C 13
ATOM 15809 O O . VAL A 1 55 ? -1.921 9.413 -5.274 1.00 0.00 55 VAL A O 13
ATOM 15822 N N . SER A 1 56 ? -2.241 10.483 -7.227 1.00 0.00 56 SER A N 13
ATOM 15823 C CA . SER A 1 56 ? -2.195 11.814 -6.632 1.00 0.00 56 SER A CA 13
ATOM 15824 C C . SER A 1 56 ? -3.244 11.963 -5.533 1.00 0.00 56 SER A C 13
ATOM 15825 O O . SER A 1 56 ? -2.923 12.329 -4.402 1.00 0.00 56 SER A O 13
ATOM 15833 N N . GLU A 1 57 ? -4.495 11.679 -5.875 1.00 0.00 57 GLU A N 13
ATOM 15834 C CA . GLU A 1 57 ? -5.591 11.782 -4.918 1.00 0.00 57 GLU A CA 13
ATOM 15835 C C . GLU A 1 57 ? -5.569 10.619 -3.930 1.00 0.00 57 GLU A C 13
ATOM 15836 O O . GLU A 1 57 ? -6.056 10.737 -2.806 1.00 0.00 57 GLU A O 13
ATOM 15848 N N . ALA A 1 58 ? -5.006 9.493 -4.358 1.00 0.00 58 ALA A N 13
ATOM 15849 C CA . ALA A 1 58 ? -4.925 8.307 -3.513 1.00 0.00 58 ALA A CA 13
ATOM 15850 C C . ALA A 1 58 ? -4.186 8.602 -2.212 1.00 0.00 58 ALA A C 13
ATOM 15851 O O . ALA A 1 58 ? -4.567 8.120 -1.152 1.00 0.00 58 ALA A O 13
ATOM 15858 N N . ILE A 1 59 ? -3.129 9.399 -2.302 1.00 0.00 59 ILE A N 13
ATOM 15859 C CA . ILE A 1 59 ? -2.336 9.761 -1.132 1.00 0.00 59 ILE A CA 13
ATOM 15860 C C . ILE A 1 59 ? -2.868 11.036 -0.477 1.00 0.00 59 ILE A C 13
ATOM 15861 O O . ILE A 1 59 ? -2.428 11.417 0.607 1.00 0.00 59 ILE A O 13
ATOM 15877 N N . ALA A 1 60 ? -3.805 11.697 -1.146 1.00 0.00 60 ALA A N 13
ATOM 15878 C CA . ALA A 1 60 ? -4.382 12.932 -0.637 1.00 0.00 60 ALA A CA 13
ATOM 15879 C C . ALA A 1 60 ? -5.493 12.669 0.374 1.00 0.00 60 ALA A C 13
ATOM 15880 O O . ALA A 1 60 ? -5.520 13.265 1.450 1.00 0.00 60 ALA A O 13
ATOM 15887 N N . LYS A 1 61 ? -6.417 11.787 0.014 1.00 0.00 61 LYS A N 13
ATOM 15888 C CA . LYS A 1 61 ? -7.542 11.463 0.883 1.00 0.00 61 LYS A CA 13
ATOM 15889 C C . LYS A 1 61 ? -7.226 10.290 1.804 1.00 0.00 61 LYS A C 13
ATOM 15890 O O . LYS A 1 61 ? -7.902 10.085 2.812 1.00 0.00 61 LYS A O 13
ATOM 15909 N N . LEU A 1 62 ? -6.213 9.507 1.448 1.00 0.00 62 LEU A N 13
ATOM 15910 C CA . LEU A 1 62 ? -5.843 8.347 2.247 1.00 0.00 62 LEU A CA 13
ATOM 15911 C C . LEU A 1 62 ? -4.812 8.697 3.316 1.00 0.00 62 LEU A C 13
ATOM 15912 O O . LEU A 1 62 ? -5.139 8.785 4.500 1.00 0.00 62 LEU A O 13
ATOM 15928 N N . ASP A 1 63 ? -3.564 8.885 2.899 1.00 0.00 63 ASP A N 13
ATOM 15929 C CA . ASP A 1 63 ? -2.488 9.213 3.830 1.00 0.00 63 ASP A CA 13
ATOM 15930 C C . ASP A 1 63 ? -2.836 10.451 4.657 1.00 0.00 63 ASP A C 13
ATOM 15931 O O . ASP A 1 63 ? -3.520 11.357 4.180 1.00 0.00 63 ASP A O 13
ATOM 15940 N N . ASN A 1 64 ? -2.359 10.479 5.897 1.00 0.00 64 ASN A N 13
ATOM 15941 C CA . ASN A 1 64 ? -2.617 11.600 6.792 1.00 0.00 64 ASN A CA 13
ATOM 15942 C C . ASN A 1 64 ? -1.888 11.417 8.119 1.00 0.00 64 ASN A C 13
ATOM 15943 O O . ASN A 1 64 ? -1.327 12.365 8.667 1.00 0.00 64 ASN A O 13
ATOM 15954 N N . THR A 1 65 ? -1.898 10.188 8.630 1.00 0.00 65 THR A N 13
ATOM 15955 C CA . THR A 1 65 ? -1.237 9.880 9.892 1.00 0.00 65 THR A CA 13
ATOM 15956 C C . THR A 1 65 ? -0.846 8.408 9.956 1.00 0.00 65 THR A C 13
ATOM 15957 O O . THR A 1 65 ? -1.056 7.658 9.002 1.00 0.00 65 THR A O 13
ATOM 15968 N N . ASP A 1 66 ? -0.277 8.000 11.085 1.00 0.00 66 ASP A N 13
ATOM 15969 C CA . ASP A 1 66 ? 0.143 6.615 11.272 1.00 0.00 66 ASP A CA 13
ATOM 15970 C C . ASP A 1 66 ? -0.839 5.865 12.166 1.00 0.00 66 ASP A C 13
ATOM 15971 O O . ASP A 1 66 ? -0.768 5.951 13.392 1.00 0.00 66 ASP A O 13
ATOM 15980 N N . PHE A 1 67 ? -1.755 5.131 11.544 1.00 0.00 67 PHE A N 13
ATOM 15981 C CA . PHE A 1 67 ? -2.753 4.365 12.283 1.00 0.00 67 PHE A CA 13
ATOM 15982 C C . PHE A 1 67 ? -2.475 2.869 12.180 1.00 0.00 67 PHE A C 13
ATOM 15983 O O . PHE A 1 67 ? -1.417 2.454 11.708 1.00 0.00 67 PHE A O 13
ATOM 16000 N N . MET A 1 68 ? -3.434 2.063 12.625 1.00 0.00 68 MET A N 13
ATOM 16001 C CA . MET A 1 68 ? -3.293 0.612 12.582 1.00 0.00 68 MET A CA 13
ATOM 16002 C C . MET A 1 68 ? -4.009 0.031 11.367 1.00 0.00 68 MET A C 13
ATOM 16003 O O . MET A 1 68 ? -4.516 -1.090 11.411 1.00 0.00 68 MET A O 13
ATOM 16017 N N . GLY A 1 69 ? -4.050 0.802 10.285 1.00 0.00 69 GLY A N 13
ATOM 16018 C CA . GLY A 1 69 ? -4.706 0.347 9.075 1.00 0.00 69 GLY A CA 13
ATOM 16019 C C . GLY A 1 69 ? -5.908 1.198 8.712 1.00 0.00 69 GLY A C 13
ATOM 16020 O O . GLY A 1 69 ? -6.892 0.694 8.171 1.00 0.00 69 GLY A O 13
ATOM 16024 N N . ARG A 1 70 ? -5.828 2.490 9.011 1.00 0.00 70 ARG A N 13
ATOM 16025 C CA . ARG A 1 70 ? -6.918 3.413 8.714 1.00 0.00 70 ARG A CA 13
ATOM 16026 C C . ARG A 1 70 ? -6.490 4.443 7.674 1.00 0.00 70 ARG A C 13
ATOM 16027 O O . ARG A 1 70 ? -7.146 4.610 6.645 1.00 0.00 70 ARG A O 13
ATOM 16048 N N . THR A 1 71 ? -5.387 5.132 7.948 1.00 0.00 71 THR A N 13
ATOM 16049 C CA . THR A 1 71 ? -4.871 6.145 7.034 1.00 0.00 71 THR A CA 13
ATOM 16050 C C . THR A 1 71 ? -3.464 5.789 6.566 1.00 0.00 71 THR A C 13
ATOM 16051 O O . THR A 1 71 ? -3.175 5.802 5.370 1.00 0.00 71 THR A O 13
ATOM 16062 N N . ILE A 1 72 ? -2.592 5.468 7.517 1.00 0.00 72 ILE A N 13
ATOM 16063 C CA . ILE A 1 72 ? -1.216 5.105 7.200 1.00 0.00 72 ILE A CA 13
ATOM 16064 C C . ILE A 1 72 ? -0.496 6.243 6.485 1.00 0.00 72 ILE A C 13
ATOM 16065 O O . ILE A 1 72 ? -1.130 7.126 5.906 1.00 0.00 72 ILE A O 13
ATOM 16081 N N . ARG A 1 73 ? 0.832 6.215 6.527 1.00 0.00 73 ARG A N 13
ATOM 16082 C CA . ARG A 1 73 ? 1.639 7.243 5.882 1.00 0.00 73 ARG A CA 13
ATOM 16083 C C . ARG A 1 73 ? 1.976 6.847 4.446 1.00 0.00 73 ARG A C 13
ATOM 16084 O O . ARG A 1 73 ? 3.139 6.868 4.040 1.00 0.00 73 ARG A O 13
ATOM 16105 N N . VAL A 1 74 ? 0.950 6.486 3.682 1.00 0.00 74 VAL A N 13
ATOM 16106 C CA . VAL A 1 74 ? 1.137 6.085 2.293 1.00 0.00 74 VAL A CA 13
ATOM 16107 C C . VAL A 1 74 ? 1.596 7.263 1.439 1.00 0.00 74 VAL A C 13
ATOM 16108 O O . VAL A 1 74 ? 0.951 8.311 1.412 1.00 0.00 74 VAL A O 13
ATOM 16121 N N . THR A 1 75 ? 2.713 7.082 0.742 1.00 0.00 75 THR A N 13
ATOM 16122 C CA . THR A 1 75 ? 3.260 8.129 -0.113 1.00 0.00 75 THR A CA 13
ATOM 16123 C C . THR A 1 75 ? 3.841 7.541 -1.394 1.00 0.00 75 THR A C 13
ATOM 16124 O O . THR A 1 75 ? 4.146 6.349 -1.460 1.00 0.00 75 THR A O 13
ATOM 16135 N N . GLU A 1 76 ? 3.993 8.383 -2.411 1.00 0.00 76 GLU A N 13
ATOM 16136 C CA . GLU A 1 76 ? 4.536 7.948 -3.692 1.00 0.00 76 GLU A CA 13
ATOM 16137 C C . GLU A 1 76 ? 5.945 7.387 -3.523 1.00 0.00 76 GLU A C 13
ATOM 16138 O O . GLU A 1 76 ? 6.744 7.910 -2.746 1.00 0.00 76 GLU A O 13
ATOM 16150 N N . ALA A 1 77 ? 6.242 6.319 -4.256 1.00 0.00 77 ALA A N 13
ATOM 16151 C CA . ALA A 1 77 ? 7.553 5.686 -4.188 1.00 0.00 77 ALA A CA 13
ATOM 16152 C C . ALA A 1 77 ? 8.630 6.590 -4.777 1.00 0.00 77 ALA A C 13
ATOM 16153 O O . ALA A 1 77 ? 9.377 7.209 -3.992 1.00 0.00 77 ALA A O 13
ATOM 16160 N N . MET A 1 1 ? 2.964 4.902 -15.553 1.00 0.00 1 MET A N 14
ATOM 16161 C CA . MET A 1 1 ? 3.264 3.956 -14.446 1.00 0.00 1 MET A CA 14
ATOM 16162 C C . MET A 1 1 ? 4.071 4.635 -13.344 1.00 0.00 1 MET A C 14
ATOM 16163 O O . MET A 1 1 ? 5.280 4.827 -13.474 1.00 0.00 1 MET A O 14
ATOM 16179 N N . ARG A 1 2 ? 3.393 4.994 -12.259 1.00 0.00 2 ARG A N 14
ATOM 16180 C CA . ARG A 1 2 ? 4.046 5.652 -11.133 1.00 0.00 2 ARG A CA 14
ATOM 16181 C C . ARG A 1 2 ? 4.356 4.653 -10.022 1.00 0.00 2 ARG A C 14
ATOM 16182 O O . ARG A 1 2 ? 3.988 3.481 -10.106 1.00 0.00 2 ARG A O 14
ATOM 16203 N N . ASN A 1 3 ? 5.037 5.125 -8.983 1.00 0.00 3 ASN A N 14
ATOM 16204 C CA . ASN A 1 3 ? 5.398 4.276 -7.854 1.00 0.00 3 ASN A CA 14
ATOM 16205 C C . ASN A 1 3 ? 4.836 4.836 -6.552 1.00 0.00 3 ASN A C 14
ATOM 16206 O O . ASN A 1 3 ? 5.151 5.960 -6.160 1.00 0.00 3 ASN A O 14
ATOM 16217 N N . ILE A 1 4 ? 4.000 4.046 -5.887 1.00 0.00 4 ILE A N 14
ATOM 16218 C CA . ILE A 1 4 ? 3.391 4.463 -4.630 1.00 0.00 4 ILE A CA 14
ATOM 16219 C C . ILE A 1 4 ? 3.935 3.651 -3.460 1.00 0.00 4 ILE A C 14
ATOM 16220 O O . ILE A 1 4 ? 4.012 2.424 -3.526 1.00 0.00 4 ILE A O 14
ATOM 16236 N N . TYR A 1 5 ? 4.311 4.341 -2.388 1.00 0.00 5 TYR A N 14
ATOM 16237 C CA . TYR A 1 5 ? 4.847 3.682 -1.203 1.00 0.00 5 TYR A CA 14
ATOM 16238 C C . TYR A 1 5 ? 3.834 3.704 -0.063 1.00 0.00 5 TYR A C 14
ATOM 16239 O O . TYR A 1 5 ? 3.108 4.682 0.117 1.00 0.00 5 TYR A O 14
ATOM 16257 N N . VAL A 1 6 ? 3.791 2.619 0.703 1.00 0.00 6 VAL A N 14
ATOM 16258 C CA . VAL A 1 6 ? 2.869 2.512 1.827 1.00 0.00 6 VAL A CA 14
ATOM 16259 C C . VAL A 1 6 ? 3.507 1.753 2.987 1.00 0.00 6 VAL A C 14
ATOM 16260 O O . VAL A 1 6 ? 3.913 0.601 2.838 1.00 0.00 6 VAL A O 14
ATOM 16273 N N . GLY A 1 7 ? 3.597 2.408 4.140 1.00 0.00 7 GLY A N 14
ATOM 16274 C CA . GLY A 1 7 ? 4.193 1.780 5.305 1.00 0.00 7 GLY A CA 14
ATOM 16275 C C . GLY A 1 7 ? 3.163 1.348 6.330 1.00 0.00 7 GLY A C 14
ATOM 16276 O O . GLY A 1 7 ? 1.962 1.359 6.059 1.00 0.00 7 GLY A O 14
ATOM 16280 N N . ASN A 1 8 ? 3.637 0.964 7.512 1.00 0.00 8 ASN A N 14
ATOM 16281 C CA . ASN A 1 8 ? 2.755 0.523 8.587 1.00 0.00 8 ASN A CA 14
ATOM 16282 C C . ASN A 1 8 ? 2.004 -0.744 8.191 1.00 0.00 8 ASN A C 14
ATOM 16283 O O . ASN A 1 8 ? 0.884 -0.979 8.645 1.00 0.00 8 ASN A O 14
ATOM 16294 N N . LEU A 1 9 ? 2.624 -1.557 7.341 1.00 0.00 9 LEU A N 14
ATOM 16295 C CA . LEU A 1 9 ? 2.006 -2.798 6.889 1.00 0.00 9 LEU A CA 14
ATOM 16296 C C . LEU A 1 9 ? 2.576 -4.000 7.636 1.00 0.00 9 LEU A C 14
ATOM 16297 O O . LEU A 1 9 ? 3.662 -3.931 8.209 1.00 0.00 9 LEU A O 14
ATOM 16313 N N . VAL A 1 10 ? 1.830 -5.101 7.625 1.00 0.00 10 VAL A N 14
ATOM 16314 C CA . VAL A 1 10 ? 2.252 -6.322 8.301 1.00 0.00 10 VAL A CA 14
ATOM 16315 C C . VAL A 1 10 ? 1.595 -7.549 7.661 1.00 0.00 10 VAL A C 14
ATOM 16316 O O . VAL A 1 10 ? 1.027 -7.458 6.573 1.00 0.00 10 VAL A O 14
ATOM 16329 N N . TYR A 1 11 ? 1.674 -8.693 8.338 1.00 0.00 11 TYR A N 14
ATOM 16330 C CA . TYR A 1 11 ? 1.085 -9.929 7.827 1.00 0.00 11 TYR A CA 14
ATOM 16331 C C . TYR A 1 11 ? -0.354 -9.703 7.371 1.00 0.00 11 TYR A C 14
ATOM 16332 O O . TYR A 1 11 ? -0.757 -10.160 6.301 1.00 0.00 11 TYR A O 14
ATOM 16350 N N . SER A 1 12 ? -1.123 -8.992 8.189 1.00 0.00 12 SER A N 14
ATOM 16351 C CA . SER A 1 12 ? -2.515 -8.699 7.872 1.00 0.00 12 SER A CA 14
ATOM 16352 C C . SER A 1 12 ? -2.894 -7.304 8.359 1.00 0.00 12 SER A C 14
ATOM 16353 O O . SER A 1 12 ? -3.915 -7.120 9.023 1.00 0.00 12 SER A O 14
ATOM 16361 N N . ALA A 1 13 ? -2.060 -6.323 8.028 1.00 0.00 13 ALA A N 14
ATOM 16362 C CA . ALA A 1 13 ? -2.299 -4.944 8.432 1.00 0.00 13 ALA A CA 14
ATOM 16363 C C . ALA A 1 13 ? -3.564 -4.387 7.786 1.00 0.00 13 ALA A C 14
ATOM 16364 O O . ALA A 1 13 ? -4.600 -4.262 8.437 1.00 0.00 13 ALA A O 14
ATOM 16371 N N . THR A 1 14 ? -3.471 -4.050 6.503 1.00 0.00 14 THR A N 14
ATOM 16372 C CA . THR A 1 14 ? -4.610 -3.502 5.774 1.00 0.00 14 THR A CA 14
ATOM 16373 C C . THR A 1 14 ? -4.379 -3.551 4.267 1.00 0.00 14 THR A C 14
ATOM 16374 O O . THR A 1 14 ? -5.308 -3.796 3.497 1.00 0.00 14 THR A O 14
ATOM 16385 N N . SER A 1 15 ? -3.139 -3.311 3.845 1.00 0.00 15 SER A N 14
ATOM 16386 C CA . SER A 1 15 ? -2.798 -3.325 2.426 1.00 0.00 15 SER A CA 14
ATOM 16387 C C . SER A 1 15 ? -3.330 -4.579 1.739 1.00 0.00 15 SER A C 14
ATOM 16388 O O . SER A 1 15 ? -4.030 -4.496 0.731 1.00 0.00 15 SER A O 14
ATOM 16396 N N . GLU A 1 16 ? -3.001 -5.738 2.297 1.00 0.00 16 GLU A N 14
ATOM 16397 C CA . GLU A 1 16 ? -3.458 -7.004 1.738 1.00 0.00 16 GLU A CA 14
ATOM 16398 C C . GLU A 1 16 ? -4.976 -7.125 1.843 1.00 0.00 16 GLU A C 14
ATOM 16399 O O . GLU A 1 16 ? -5.590 -7.962 1.182 1.00 0.00 16 GLU A O 14
ATOM 16411 N N . GLN A 1 17 ? -5.576 -6.281 2.679 1.00 0.00 17 GLN A N 14
ATOM 16412 C CA . GLN A 1 17 ? -7.021 -6.288 2.872 1.00 0.00 17 GLN A CA 14
ATOM 16413 C C . GLN A 1 17 ? -7.709 -5.337 1.898 1.00 0.00 17 GLN A C 14
ATOM 16414 O O . GLN A 1 17 ? -8.802 -5.618 1.406 1.00 0.00 17 GLN A O 14
ATOM 16428 N N . VAL A 1 18 ? -7.065 -4.204 1.629 1.00 0.00 18 VAL A N 14
ATOM 16429 C CA . VAL A 1 18 ? -7.617 -3.204 0.722 1.00 0.00 18 VAL A CA 14
ATOM 16430 C C . VAL A 1 18 ? -7.177 -3.447 -0.721 1.00 0.00 18 VAL A C 14
ATOM 16431 O O . VAL A 1 18 ? -7.831 -2.993 -1.659 1.00 0.00 18 VAL A O 14
ATOM 16444 N N . LYS A 1 19 ? -6.068 -4.162 -0.895 1.00 0.00 19 LYS A N 14
ATOM 16445 C CA . LYS A 1 19 ? -5.549 -4.454 -2.228 1.00 0.00 19 LYS A CA 14
ATOM 16446 C C . LYS A 1 19 ? -6.644 -5.014 -3.134 1.00 0.00 19 LYS A C 14
ATOM 16447 O O . LYS A 1 19 ? -6.612 -4.828 -4.350 1.00 0.00 19 LYS A O 14
ATOM 16466 N N . GLU A 1 20 ? -7.612 -5.698 -2.533 1.00 0.00 20 GLU A N 14
ATOM 16467 C CA . GLU A 1 20 ? -8.716 -6.281 -3.285 1.00 0.00 20 GLU A CA 14
ATOM 16468 C C . GLU A 1 20 ? -9.613 -5.188 -3.859 1.00 0.00 20 GLU A C 14
ATOM 16469 O O . GLU A 1 20 ? -10.144 -5.321 -4.962 1.00 0.00 20 GLU A O 14
ATOM 16481 N N . LEU A 1 21 ? -9.773 -4.108 -3.103 1.00 0.00 21 LEU A N 14
ATOM 16482 C CA . LEU A 1 21 ? -10.602 -2.988 -3.531 1.00 0.00 21 LEU A CA 14
ATOM 16483 C C . LEU A 1 21 ? -9.795 -2.004 -4.373 1.00 0.00 21 LEU A C 14
ATOM 16484 O O . LEU A 1 21 ? -10.334 -1.340 -5.259 1.00 0.00 21 LEU A O 14
ATOM 16500 N N . PHE A 1 22 ? -8.499 -1.917 -4.090 1.00 0.00 22 PHE A N 14
ATOM 16501 C CA . PHE A 1 22 ? -7.615 -1.014 -4.820 1.00 0.00 22 PHE A CA 14
ATOM 16502 C C . PHE A 1 22 ? -7.647 -1.305 -6.318 1.00 0.00 22 PHE A C 14
ATOM 16503 O O . PHE A 1 22 ? -7.357 -0.431 -7.134 1.00 0.00 22 PHE A O 14
ATOM 16520 N N . SER A 1 23 ? -8.000 -2.536 -6.674 1.00 0.00 23 SER A N 14
ATOM 16521 C CA . SER A 1 23 ? -8.068 -2.936 -8.076 1.00 0.00 23 SER A CA 14
ATOM 16522 C C . SER A 1 23 ? -9.391 -2.512 -8.706 1.00 0.00 23 SER A C 14
ATOM 16523 O O . SER A 1 23 ? -9.478 -2.316 -9.918 1.00 0.00 23 SER A O 14
ATOM 16531 N N . GLN A 1 24 ? -10.421 -2.372 -7.877 1.00 0.00 24 GLN A N 14
ATOM 16532 C CA . GLN A 1 24 ? -11.739 -1.971 -8.358 1.00 0.00 24 GLN A CA 14
ATOM 16533 C C . GLN A 1 24 ? -11.894 -0.453 -8.343 1.00 0.00 24 GLN A C 14
ATOM 16534 O O . GLN A 1 24 ? -12.702 0.104 -9.087 1.00 0.00 24 GLN A O 14
ATOM 16548 N N . PHE A 1 25 ? -11.122 0.214 -7.489 1.00 0.00 25 PHE A N 14
ATOM 16549 C CA . PHE A 1 25 ? -11.184 1.668 -7.379 1.00 0.00 25 PHE A CA 14
ATOM 16550 C C . PHE A 1 25 ? -9.915 2.316 -7.924 1.00 0.00 25 PHE A C 14
ATOM 16551 O O . PHE A 1 25 ? -9.951 3.434 -8.440 1.00 0.00 25 PHE A O 14
ATOM 16568 N N . GLY A 1 26 ? -8.794 1.613 -7.804 1.00 0.00 26 GLY A N 14
ATOM 16569 C CA . GLY A 1 26 ? -7.531 2.143 -8.286 1.00 0.00 26 GLY A CA 14
ATOM 16570 C C . GLY A 1 26 ? -6.991 1.379 -9.481 1.00 0.00 26 GLY A C 14
ATOM 16571 O O . GLY A 1 26 ? -6.185 1.907 -10.248 1.00 0.00 26 GLY A O 14
ATOM 16575 N N . LYS A 1 27 ? -7.431 0.135 -9.640 1.00 0.00 27 LYS A N 14
ATOM 16576 C CA . LYS A 1 27 ? -6.982 -0.699 -10.749 1.00 0.00 27 LYS A CA 14
ATOM 16577 C C . LYS A 1 27 ? -5.480 -0.957 -10.663 1.00 0.00 27 LYS A C 14
ATOM 16578 O O . LYS A 1 27 ? -4.763 -0.860 -11.659 1.00 0.00 27 LYS A O 14
ATOM 16597 N N . VAL A 1 28 ? -5.011 -1.287 -9.463 1.00 0.00 28 VAL A N 14
ATOM 16598 C CA . VAL A 1 28 ? -3.595 -1.560 -9.242 1.00 0.00 28 VAL A CA 14
ATOM 16599 C C . VAL A 1 28 ? -3.085 -2.632 -10.203 1.00 0.00 28 VAL A C 14
ATOM 16600 O O . VAL A 1 28 ? -3.850 -3.479 -10.666 1.00 0.00 28 VAL A O 14
ATOM 16613 N N . PHE A 1 29 ? -1.791 -2.587 -10.500 1.00 0.00 29 PHE A N 14
ATOM 16614 C CA . PHE A 1 29 ? -1.181 -3.552 -11.406 1.00 0.00 29 PHE A CA 14
ATOM 16615 C C . PHE A 1 29 ? -0.512 -4.683 -10.631 1.00 0.00 29 PHE A C 14
ATOM 16616 O O . PHE A 1 29 ? -0.533 -5.837 -11.058 1.00 0.00 29 PHE A O 14
ATOM 16633 N N . ASN A 1 30 ? 0.081 -4.345 -9.491 1.00 0.00 30 ASN A N 14
ATOM 16634 C CA . ASN A 1 30 ? 0.756 -5.337 -8.662 1.00 0.00 30 ASN A CA 14
ATOM 16635 C C . ASN A 1 30 ? 1.052 -4.782 -7.271 1.00 0.00 30 ASN A C 14
ATOM 16636 O O . ASN A 1 30 ? 1.425 -3.618 -7.121 1.00 0.00 30 ASN A O 14
ATOM 16647 N N . VAL A 1 31 ? 0.888 -5.626 -6.259 1.00 0.00 31 VAL A N 14
ATOM 16648 C CA . VAL A 1 31 ? 1.140 -5.229 -4.878 1.00 0.00 31 VAL A CA 14
ATOM 16649 C C . VAL A 1 31 ? 2.144 -6.169 -4.221 1.00 0.00 31 VAL A C 14
ATOM 16650 O O . VAL A 1 31 ? 1.903 -7.372 -4.113 1.00 0.00 31 VAL A O 14
ATOM 16663 N N . LYS A 1 32 ? 3.273 -5.618 -3.786 1.00 0.00 32 LYS A N 14
ATOM 16664 C CA . LYS A 1 32 ? 4.312 -6.415 -3.145 1.00 0.00 32 LYS A CA 14
ATOM 16665 C C . LYS A 1 32 ? 4.642 -5.879 -1.755 1.00 0.00 32 LYS A C 14
ATOM 16666 O O . LYS A 1 32 ? 4.310 -4.743 -1.418 1.00 0.00 32 LYS A O 14
ATOM 16685 N N . LEU A 1 33 ? 5.304 -6.711 -0.956 1.00 0.00 33 LEU A N 14
ATOM 16686 C CA . LEU A 1 33 ? 5.691 -6.333 0.398 1.00 0.00 33 LEU A CA 14
ATOM 16687 C C . LEU A 1 33 ? 7.074 -6.882 0.728 1.00 0.00 33 LEU A C 14
ATOM 16688 O O . LEU A 1 33 ? 7.556 -7.804 0.071 1.00 0.00 33 LEU A O 14
ATOM 16704 N N . ILE A 1 34 ? 7.712 -6.314 1.748 1.00 0.00 34 ILE A N 14
ATOM 16705 C CA . ILE A 1 34 ? 9.039 -6.760 2.150 1.00 0.00 34 ILE A CA 14
ATOM 16706 C C . ILE A 1 34 ? 9.063 -7.174 3.617 1.00 0.00 34 ILE A C 14
ATOM 16707 O O . ILE A 1 34 ? 8.242 -6.725 4.415 1.00 0.00 34 ILE A O 14
ATOM 16723 N N . TYR A 1 35 ? 10.011 -8.040 3.962 1.00 0.00 35 TYR A N 14
ATOM 16724 C CA . TYR A 1 35 ? 10.149 -8.528 5.328 1.00 0.00 35 TYR A CA 14
ATOM 16725 C C . TYR A 1 35 ? 11.162 -7.693 6.105 1.00 0.00 35 TYR A C 14
ATOM 16726 O O . TYR A 1 35 ? 11.545 -6.604 5.676 1.00 0.00 35 TYR A O 14
ATOM 16744 N N . ASP A 1 36 ? 11.593 -8.211 7.252 1.00 0.00 36 ASP A N 14
ATOM 16745 C CA . ASP A 1 36 ? 12.562 -7.516 8.092 1.00 0.00 36 ASP A CA 14
ATOM 16746 C C . ASP A 1 36 ? 13.964 -7.570 7.485 1.00 0.00 36 ASP A C 14
ATOM 16747 O O . ASP A 1 36 ? 14.883 -6.912 7.974 1.00 0.00 36 ASP A O 14
ATOM 16756 N N . ARG A 1 37 ? 14.127 -8.359 6.425 1.00 0.00 37 ARG A N 14
ATOM 16757 C CA . ARG A 1 37 ? 15.423 -8.497 5.767 1.00 0.00 37 ARG A CA 14
ATOM 16758 C C . ARG A 1 37 ? 16.426 -9.184 6.688 1.00 0.00 37 ARG A C 14
ATOM 16759 O O . ARG A 1 37 ? 17.629 -8.940 6.606 1.00 0.00 37 ARG A O 14
ATOM 16780 N N . GLU A 1 38 ? 15.918 -10.044 7.566 1.00 0.00 38 GLU A N 14
ATOM 16781 C CA . GLU A 1 38 ? 16.762 -10.769 8.507 1.00 0.00 38 GLU A CA 14
ATOM 16782 C C . GLU A 1 38 ? 15.992 -11.925 9.139 1.00 0.00 38 GLU A C 14
ATOM 16783 O O . GLU A 1 38 ? 16.507 -13.037 9.259 1.00 0.00 38 GLU A O 14
ATOM 16795 N N . THR A 1 39 ? 14.754 -11.651 9.540 1.00 0.00 39 THR A N 14
ATOM 16796 C CA . THR A 1 39 ? 13.908 -12.665 10.159 1.00 0.00 39 THR A CA 14
ATOM 16797 C C . THR A 1 39 ? 12.958 -13.290 9.138 1.00 0.00 39 THR A C 14
ATOM 16798 O O . THR A 1 39 ? 12.347 -14.327 9.401 1.00 0.00 39 THR A O 14
ATOM 16809 N N . LYS A 1 40 ? 12.836 -12.656 7.972 1.00 0.00 40 LYS A N 14
ATOM 16810 C CA . LYS A 1 40 ? 11.959 -13.153 6.915 1.00 0.00 40 LYS A CA 14
ATOM 16811 C C . LYS A 1 40 ? 10.492 -12.940 7.277 1.00 0.00 40 LYS A C 14
ATOM 16812 O O . LYS A 1 40 ? 9.615 -13.662 6.804 1.00 0.00 40 LYS A O 14
ATOM 16831 N N . LYS A 1 41 ? 10.233 -11.942 8.115 1.00 0.00 41 LYS A N 14
ATOM 16832 C CA . LYS A 1 41 ? 8.873 -11.631 8.535 1.00 0.00 41 LYS A CA 14
ATOM 16833 C C . LYS A 1 41 ? 8.342 -10.411 7.785 1.00 0.00 41 LYS A C 14
ATOM 16834 O O . LYS A 1 41 ? 8.950 -9.342 7.821 1.00 0.00 41 LYS A O 14
ATOM 16853 N N . PRO A 1 42 ? 7.196 -10.551 7.090 1.00 0.00 42 PRO A N 14
ATOM 16854 C CA . PRO A 1 42 ? 6.597 -9.447 6.332 1.00 0.00 42 PRO A CA 14
ATOM 16855 C C . PRO A 1 42 ? 6.062 -8.349 7.244 1.00 0.00 42 PRO A C 14
ATOM 16856 O O . PRO A 1 42 ? 5.040 -8.526 7.908 1.00 0.00 42 PRO A O 14
ATOM 16867 N N . LYS A 1 43 ? 6.756 -7.216 7.274 1.00 0.00 43 LYS A N 14
ATOM 16868 C CA . LYS A 1 43 ? 6.340 -6.096 8.112 1.00 0.00 43 LYS A CA 14
ATOM 16869 C C . LYS A 1 43 ? 7.243 -4.884 7.905 1.00 0.00 43 LYS A C 14
ATOM 16870 O O . LYS A 1 43 ? 7.618 -4.207 8.862 1.00 0.00 43 LYS A O 14
ATOM 16889 N N . GLY A 1 44 ? 7.586 -4.612 6.652 1.00 0.00 44 GLY A N 14
ATOM 16890 C CA . GLY A 1 44 ? 8.439 -3.479 6.351 1.00 0.00 44 GLY A CA 14
ATOM 16891 C C . GLY A 1 44 ? 7.899 -2.627 5.219 1.00 0.00 44 GLY A C 14
ATOM 16892 O O . GLY A 1 44 ? 8.652 -2.183 4.352 1.00 0.00 44 GLY A O 14
ATOM 16896 N N . PHE A 1 45 ? 6.589 -2.395 5.230 1.00 0.00 45 PHE A N 14
ATOM 16897 C CA . PHE A 1 45 ? 5.938 -1.588 4.204 1.00 0.00 45 PHE A CA 14
ATOM 16898 C C . PHE A 1 45 ? 5.836 -2.353 2.889 1.00 0.00 45 PHE A C 14
ATOM 16899 O O . PHE A 1 45 ? 6.543 -3.337 2.675 1.00 0.00 45 PHE A O 14
ATOM 16916 N N . GLY A 1 46 ? 4.947 -1.894 2.012 1.00 0.00 46 GLY A N 14
ATOM 16917 C CA . GLY A 1 46 ? 4.766 -2.547 0.729 1.00 0.00 46 GLY A CA 14
ATOM 16918 C C . GLY A 1 46 ? 4.837 -1.575 -0.435 1.00 0.00 46 GLY A C 14
ATOM 16919 O O . GLY A 1 46 ? 5.144 -0.397 -0.251 1.00 0.00 46 GLY A O 14
ATOM 16923 N N . PHE A 1 47 ? 4.555 -2.073 -1.635 1.00 0.00 47 PHE A N 14
ATOM 16924 C CA . PHE A 1 47 ? 4.591 -1.246 -2.835 1.00 0.00 47 PHE A CA 14
ATOM 16925 C C . PHE A 1 47 ? 3.293 -1.377 -3.626 1.00 0.00 47 PHE A C 14
ATOM 16926 O O . PHE A 1 47 ? 2.556 -2.351 -3.470 1.00 0.00 47 PHE A O 14
ATOM 16943 N N . VAL A 1 48 ? 3.021 -0.392 -4.476 1.00 0.00 48 VAL A N 14
ATOM 16944 C CA . VAL A 1 48 ? 1.814 -0.398 -5.294 1.00 0.00 48 VAL A CA 14
ATOM 16945 C C . VAL A 1 48 ? 2.078 0.216 -6.665 1.00 0.00 48 VAL A C 14
ATOM 16946 O O . VAL A 1 48 ? 2.598 1.328 -6.769 1.00 0.00 48 VAL A O 14
ATOM 16959 N N . GLU A 1 49 ? 1.716 -0.515 -7.714 1.00 0.00 49 GLU A N 14
ATOM 16960 C CA . GLU A 1 49 ? 1.914 -0.042 -9.080 1.00 0.00 49 GLU A CA 14
ATOM 16961 C C . GLU A 1 49 ? 0.593 0.401 -9.700 1.00 0.00 49 GLU A C 14
ATOM 16962 O O . GLU A 1 49 ? -0.299 -0.415 -9.936 1.00 0.00 49 GLU A O 14
ATOM 16974 N N . MET A 1 50 ? 0.474 1.698 -9.963 1.00 0.00 50 MET A N 14
ATOM 16975 C CA . MET A 1 50 ? -0.737 2.251 -10.556 1.00 0.00 50 MET A CA 14
ATOM 16976 C C . MET A 1 50 ? -0.399 3.355 -11.553 1.00 0.00 50 MET A C 14
ATOM 16977 O O . MET A 1 50 ? 0.585 4.076 -11.386 1.00 0.00 50 MET A O 14
ATOM 16991 N N . GLN A 1 51 ? -1.220 3.482 -12.590 1.00 0.00 51 GLN A N 14
ATOM 16992 C CA . GLN A 1 51 ? -1.007 4.499 -13.614 1.00 0.00 51 GLN A CA 14
ATOM 16993 C C . GLN A 1 51 ? -1.028 5.898 -13.004 1.00 0.00 51 GLN A C 14
ATOM 16994 O O . GLN A 1 51 ? -1.621 6.115 -11.947 1.00 0.00 51 GLN A O 14
ATOM 17008 N N . GLU A 1 52 ? -0.379 6.842 -13.677 1.00 0.00 52 GLU A N 14
ATOM 17009 C CA . GLU A 1 52 ? -0.324 8.218 -13.200 1.00 0.00 52 GLU A CA 14
ATOM 17010 C C . GLU A 1 52 ? -1.636 8.942 -13.476 1.00 0.00 52 GLU A C 14
ATOM 17011 O O . GLU A 1 52 ? -1.850 9.475 -14.565 1.00 0.00 52 GLU A O 14
ATOM 17023 N N . GLU A 1 53 ? -2.510 8.956 -12.477 1.00 0.00 53 GLU A N 14
ATOM 17024 C CA . GLU A 1 53 ? -3.805 9.612 -12.595 1.00 0.00 53 GLU A CA 14
ATOM 17025 C C . GLU A 1 53 ? -4.553 9.544 -11.271 1.00 0.00 53 GLU A C 14
ATOM 17026 O O . GLU A 1 53 ? -5.056 10.552 -10.774 1.00 0.00 53 GLU A O 14
ATOM 17038 N N . SER A 1 54 ? -4.616 8.345 -10.703 1.00 0.00 54 SER A N 14
ATOM 17039 C CA . SER A 1 54 ? -5.292 8.134 -9.430 1.00 0.00 54 SER A CA 14
ATOM 17040 C C . SER A 1 54 ? -4.325 8.318 -8.262 1.00 0.00 54 SER A C 14
ATOM 17041 O O . SER A 1 54 ? -4.745 8.573 -7.135 1.00 0.00 54 SER A O 14
ATOM 17049 N N . VAL A 1 55 ? -3.029 8.183 -8.538 1.00 0.00 55 VAL A N 14
ATOM 17050 C CA . VAL A 1 55 ? -2.009 8.333 -7.505 1.00 0.00 55 VAL A CA 14
ATOM 17051 C C . VAL A 1 55 ? -2.044 9.728 -6.887 1.00 0.00 55 VAL A C 14
ATOM 17052 O O . VAL A 1 55 ? -1.729 9.904 -5.710 1.00 0.00 55 VAL A O 14
ATOM 17065 N N . SER A 1 56 ? -2.422 10.716 -7.690 1.00 0.00 56 SER A N 14
ATOM 17066 C CA . SER A 1 56 ? -2.490 12.097 -7.223 1.00 0.00 56 SER A CA 14
ATOM 17067 C C . SER A 1 56 ? -3.488 12.245 -6.078 1.00 0.00 56 SER A C 14
ATOM 17068 O O . SER A 1 56 ? -3.151 12.758 -5.011 1.00 0.00 56 SER A O 14
ATOM 17076 N N . GLU A 1 57 ? -4.717 11.796 -6.309 1.00 0.00 57 GLU A N 14
ATOM 17077 C CA . GLU A 1 57 ? -5.765 11.885 -5.297 1.00 0.00 57 GLU A CA 14
ATOM 17078 C C . GLU A 1 57 ? -5.721 10.691 -4.347 1.00 0.00 57 GLU A C 14
ATOM 17079 O O . GLU A 1 57 ? -6.210 10.766 -3.220 1.00 0.00 57 GLU A O 14
ATOM 17091 N N . ALA A 1 58 ? -5.135 9.590 -4.809 1.00 0.00 58 ALA A N 14
ATOM 17092 C CA . ALA A 1 58 ? -5.034 8.381 -3.999 1.00 0.00 58 ALA A CA 14
ATOM 17093 C C . ALA A 1 58 ? -4.351 8.660 -2.664 1.00 0.00 58 ALA A C 14
ATOM 17094 O O . ALA A 1 58 ? -4.770 8.154 -1.629 1.00 0.00 58 ALA A O 14
ATOM 17101 N N . ILE A 1 59 ? -3.298 9.465 -2.697 1.00 0.00 59 ILE A N 14
ATOM 17102 C CA . ILE A 1 59 ? -2.554 9.812 -1.490 1.00 0.00 59 ILE A CA 14
ATOM 17103 C C . ILE A 1 59 ? -3.118 11.071 -0.833 1.00 0.00 59 ILE A C 14
ATOM 17104 O O . ILE A 1 59 ? -2.895 11.320 0.350 1.00 0.00 59 ILE A O 14
ATOM 17120 N N . ALA A 1 60 ? -3.833 11.868 -1.617 1.00 0.00 60 ALA A N 14
ATOM 17121 C CA . ALA A 1 60 ? -4.414 13.111 -1.126 1.00 0.00 60 ALA A CA 14
ATOM 17122 C C . ALA A 1 60 ? -5.447 12.880 -0.026 1.00 0.00 60 ALA A C 14
ATOM 17123 O O . ALA A 1 60 ? -5.349 13.456 1.058 1.00 0.00 60 ALA A O 14
ATOM 17130 N N . LYS A 1 61 ? -6.450 12.062 -0.319 1.00 0.00 61 LYS A N 14
ATOM 17131 C CA . LYS A 1 61 ? -7.517 11.788 0.640 1.00 0.00 61 LYS A CA 14
ATOM 17132 C C . LYS A 1 61 ? -7.209 10.584 1.526 1.00 0.00 61 LYS A C 14
ATOM 17133 O O . LYS A 1 61 ? -7.881 10.367 2.534 1.00 0.00 61 LYS A O 14
ATOM 17152 N N . LEU A 1 62 ? -6.216 9.790 1.145 1.00 0.00 62 LEU A N 14
ATOM 17153 C CA . LEU A 1 62 ? -5.870 8.603 1.919 1.00 0.00 62 LEU A CA 14
ATOM 17154 C C . LEU A 1 62 ? -4.826 8.905 2.990 1.00 0.00 62 LEU A C 14
ATOM 17155 O O . LEU A 1 62 ? -5.145 8.974 4.178 1.00 0.00 62 LEU A O 14
ATOM 17171 N N . ASP A 1 63 ? -3.576 9.068 2.570 1.00 0.00 63 ASP A N 14
ATOM 17172 C CA . ASP A 1 63 ? -2.485 9.342 3.501 1.00 0.00 63 ASP A CA 14
ATOM 17173 C C . ASP A 1 63 ? -2.777 10.575 4.355 1.00 0.00 63 ASP A C 14
ATOM 17174 O O . ASP A 1 63 ? -3.476 11.493 3.927 1.00 0.00 63 ASP A O 14
ATOM 17183 N N . ASN A 1 64 ? -2.229 10.584 5.569 1.00 0.00 64 ASN A N 14
ATOM 17184 C CA . ASN A 1 64 ? -2.418 11.696 6.494 1.00 0.00 64 ASN A CA 14
ATOM 17185 C C . ASN A 1 64 ? -1.782 11.387 7.847 1.00 0.00 64 ASN A C 14
ATOM 17186 O O . ASN A 1 64 ? -1.227 12.270 8.499 1.00 0.00 64 ASN A O 14
ATOM 17197 N N . THR A 1 65 ? -1.866 10.126 8.260 1.00 0.00 65 THR A N 14
ATOM 17198 C CA . THR A 1 65 ? -1.299 9.697 9.534 1.00 0.00 65 THR A CA 14
ATOM 17199 C C . THR A 1 65 ? -1.142 8.180 9.574 1.00 0.00 65 THR A C 14
ATOM 17200 O O . THR A 1 65 ? -1.369 7.496 8.576 1.00 0.00 65 THR A O 14
ATOM 17211 N N . ASP A 1 66 ? -0.752 7.660 10.733 1.00 0.00 66 ASP A N 14
ATOM 17212 C CA . ASP A 1 66 ? -0.565 6.223 10.902 1.00 0.00 66 ASP A CA 14
ATOM 17213 C C . ASP A 1 66 ? -1.718 5.612 11.692 1.00 0.00 66 ASP A C 14
ATOM 17214 O O . ASP A 1 66 ? -1.726 5.644 12.923 1.00 0.00 66 ASP A O 14
ATOM 17223 N N . PHE A 1 67 ? -2.690 5.057 10.976 1.00 0.00 67 PHE A N 14
ATOM 17224 C CA . PHE A 1 67 ? -3.849 4.437 11.610 1.00 0.00 67 PHE A CA 14
ATOM 17225 C C . PHE A 1 67 ? -3.973 2.972 11.201 1.00 0.00 67 PHE A C 14
ATOM 17226 O O . PHE A 1 67 ? -3.289 2.512 10.287 1.00 0.00 67 PHE A O 14
ATOM 17243 N N . MET A 1 68 ? -4.851 2.245 11.884 1.00 0.00 68 MET A N 14
ATOM 17244 C CA . MET A 1 68 ? -5.065 0.833 11.591 1.00 0.00 68 MET A CA 14
ATOM 17245 C C . MET A 1 68 ? -5.987 0.659 10.387 1.00 0.00 68 MET A C 14
ATOM 17246 O O . MET A 1 68 ? -7.097 0.140 10.510 1.00 0.00 68 MET A O 14
ATOM 17260 N N . GLY A 1 69 ? -5.519 1.099 9.223 1.00 0.00 69 GLY A N 14
ATOM 17261 C CA . GLY A 1 69 ? -6.313 0.984 8.014 1.00 0.00 69 GLY A CA 14
ATOM 17262 C C . GLY A 1 69 ? -7.320 2.108 7.869 1.00 0.00 69 GLY A C 14
ATOM 17263 O O . GLY A 1 69 ? -8.395 1.917 7.300 1.00 0.00 69 GLY A O 14
ATOM 17267 N N . ARG A 1 70 ? -6.974 3.281 8.388 1.00 0.00 70 ARG A N 14
ATOM 17268 C CA . ARG A 1 70 ? -7.855 4.440 8.313 1.00 0.00 70 ARG A CA 14
ATOM 17269 C C . ARG A 1 70 ? -7.285 5.503 7.379 1.00 0.00 70 ARG A C 14
ATOM 17270 O O . ARG A 1 70 ? -8.030 6.254 6.750 1.00 0.00 70 ARG A O 14
ATOM 17291 N N . THR A 1 71 ? -5.959 5.560 7.293 1.00 0.00 71 THR A N 14
ATOM 17292 C CA . THR A 1 71 ? -5.291 6.531 6.435 1.00 0.00 71 THR A CA 14
ATOM 17293 C C . THR A 1 71 ? -3.927 6.016 5.988 1.00 0.00 71 THR A C 14
ATOM 17294 O O . THR A 1 71 ? -3.611 6.017 4.799 1.00 0.00 71 THR A O 14
ATOM 17305 N N . ILE A 1 72 ? -3.121 5.576 6.950 1.00 0.00 72 ILE A N 14
ATOM 17306 C CA . ILE A 1 72 ? -1.791 5.057 6.654 1.00 0.00 72 ILE A CA 14
ATOM 17307 C C . ILE A 1 72 ? -0.893 6.148 6.079 1.00 0.00 72 ILE A C 14
ATOM 17308 O O . ILE A 1 72 ? -1.377 7.171 5.597 1.00 0.00 72 ILE A O 14
ATOM 17324 N N . ARG A 1 73 ? 0.416 5.926 6.134 1.00 0.00 73 ARG A N 14
ATOM 17325 C CA . ARG A 1 73 ? 1.378 6.894 5.617 1.00 0.00 73 ARG A CA 14
ATOM 17326 C C . ARG A 1 73 ? 1.729 6.590 4.163 1.00 0.00 73 ARG A C 14
ATOM 17327 O O . ARG A 1 73 ? 2.903 6.550 3.791 1.00 0.00 73 ARG A O 14
ATOM 17348 N N . VAL A 1 74 ? 0.704 6.378 3.344 1.00 0.00 74 VAL A N 14
ATOM 17349 C CA . VAL A 1 74 ? 0.903 6.079 1.932 1.00 0.00 74 VAL A CA 14
ATOM 17350 C C . VAL A 1 74 ? 1.365 7.316 1.166 1.00 0.00 74 VAL A C 14
ATOM 17351 O O . VAL A 1 74 ? 0.627 8.292 1.043 1.00 0.00 74 VAL A O 14
ATOM 17364 N N . THR A 1 75 ? 2.589 7.267 0.653 1.00 0.00 75 THR A N 14
ATOM 17365 C CA . THR A 1 75 ? 3.146 8.384 -0.101 1.00 0.00 75 THR A CA 14
ATOM 17366 C C . THR A 1 75 ? 3.841 7.897 -1.368 1.00 0.00 75 THR A C 14
ATOM 17367 O O . THR A 1 75 ? 4.305 6.759 -1.435 1.00 0.00 75 THR A O 14
ATOM 17378 N N . GLU A 1 76 ? 3.907 8.766 -2.371 1.00 0.00 76 GLU A N 14
ATOM 17379 C CA . GLU A 1 76 ? 4.545 8.428 -3.639 1.00 0.00 76 GLU A CA 14
ATOM 17380 C C . GLU A 1 76 ? 5.993 8.000 -3.423 1.00 0.00 76 GLU A C 14
ATOM 17381 O O . GLU A 1 76 ? 6.752 8.673 -2.726 1.00 0.00 76 GLU A O 14
ATOM 17393 N N . ALA A 1 77 ? 6.371 6.878 -4.026 1.00 0.00 77 ALA A N 14
ATOM 17394 C CA . ALA A 1 77 ? 7.729 6.363 -3.901 1.00 0.00 77 ALA A CA 14
ATOM 17395 C C . ALA A 1 77 ? 8.623 6.899 -5.013 1.00 0.00 77 ALA A C 14
ATOM 17396 O O . ALA A 1 77 ? 8.080 7.379 -6.030 1.00 0.00 77 ALA A O 14
ATOM 17403 N N . MET A 1 1 ? 2.941 3.997 -14.491 1.00 0.00 1 MET A N 15
ATOM 17404 C CA . MET A 1 1 ? 3.069 3.608 -13.062 1.00 0.00 1 MET A CA 15
ATOM 17405 C C . MET A 1 1 ? 3.891 4.631 -12.284 1.00 0.00 1 MET A C 15
ATOM 17406 O O . MET A 1 1 ? 5.003 4.979 -12.680 1.00 0.00 1 MET A O 15
ATOM 17422 N N . ARG A 1 2 ? 3.335 5.110 -11.175 1.00 0.00 2 ARG A N 15
ATOM 17423 C CA . ARG A 1 2 ? 4.018 6.094 -10.342 1.00 0.00 2 ARG A CA 15
ATOM 17424 C C . ARG A 1 2 ? 4.612 5.452 -9.091 1.00 0.00 2 ARG A C 15
ATOM 17425 O O . ARG A 1 2 ? 5.321 6.103 -8.325 1.00 0.00 2 ARG A O 15
ATOM 17446 N N . ASN A 1 3 ? 4.319 4.172 -8.890 1.00 0.00 3 ASN A N 15
ATOM 17447 C CA . ASN A 1 3 ? 4.824 3.439 -7.733 1.00 0.00 3 ASN A CA 15
ATOM 17448 C C . ASN A 1 3 ? 4.372 4.094 -6.431 1.00 0.00 3 ASN A C 15
ATOM 17449 O O . ASN A 1 3 ? 4.759 5.219 -6.119 1.00 0.00 3 ASN A O 15
ATOM 17460 N N . ILE A 1 4 ? 3.550 3.377 -5.673 1.00 0.00 4 ILE A N 15
ATOM 17461 C CA . ILE A 1 4 ? 3.043 3.886 -4.403 1.00 0.00 4 ILE A CA 15
ATOM 17462 C C . ILE A 1 4 ? 3.771 3.247 -3.225 1.00 0.00 4 ILE A C 15
ATOM 17463 O O . ILE A 1 4 ? 3.863 2.023 -3.129 1.00 0.00 4 ILE A O 15
ATOM 17479 N N . TYR A 1 5 ? 4.283 4.084 -2.330 1.00 0.00 5 TYR A N 15
ATOM 17480 C CA . TYR A 1 5 ? 5.002 3.603 -1.155 1.00 0.00 5 TYR A CA 15
ATOM 17481 C C . TYR A 1 5 ? 4.204 3.871 0.117 1.00 0.00 5 TYR A C 15
ATOM 17482 O O . TYR A 1 5 ? 3.789 5.001 0.375 1.00 0.00 5 TYR A O 15
ATOM 17500 N N . VAL A 1 6 ? 3.993 2.825 0.910 1.00 0.00 6 VAL A N 15
ATOM 17501 C CA . VAL A 1 6 ? 3.243 2.951 2.155 1.00 0.00 6 VAL A CA 15
ATOM 17502 C C . VAL A 1 6 ? 3.943 2.218 3.295 1.00 0.00 6 VAL A C 15
ATOM 17503 O O . VAL A 1 6 ? 4.687 1.263 3.070 1.00 0.00 6 VAL A O 15
ATOM 17516 N N . GLY A 1 7 ? 3.696 2.670 4.520 1.00 0.00 7 GLY A N 15
ATOM 17517 C CA . GLY A 1 7 ? 4.306 2.047 5.680 1.00 0.00 7 GLY A CA 15
ATOM 17518 C C . GLY A 1 7 ? 3.286 1.666 6.734 1.00 0.00 7 GLY A C 15
ATOM 17519 O O . GLY A 1 7 ? 2.085 1.649 6.466 1.00 0.00 7 GLY A O 15
ATOM 17523 N N . ASN A 1 8 ? 3.763 1.357 7.935 1.00 0.00 8 ASN A N 15
ATOM 17524 C CA . ASN A 1 8 ? 2.882 0.974 9.033 1.00 0.00 8 ASN A CA 15
ATOM 17525 C C . ASN A 1 8 ? 2.061 -0.258 8.664 1.00 0.00 8 ASN A C 15
ATOM 17526 O O . ASN A 1 8 ? 0.927 -0.418 9.117 1.00 0.00 8 ASN A O 15
ATOM 17537 N N . LEU A 1 9 ? 2.640 -1.125 7.840 1.00 0.00 9 LEU A N 15
ATOM 17538 C CA . LEU A 1 9 ? 1.962 -2.341 7.410 1.00 0.00 9 LEU A CA 15
ATOM 17539 C C . LEU A 1 9 ? 2.328 -3.517 8.310 1.00 0.00 9 LEU A C 15
ATOM 17540 O O . LEU A 1 9 ? 3.096 -3.370 9.261 1.00 0.00 9 LEU A O 15
ATOM 17556 N N . VAL A 1 10 ? 1.774 -4.685 8.001 1.00 0.00 10 VAL A N 15
ATOM 17557 C CA . VAL A 1 10 ? 2.038 -5.888 8.779 1.00 0.00 10 VAL A CA 15
ATOM 17558 C C . VAL A 1 10 ? 1.473 -7.124 8.073 1.00 0.00 10 VAL A C 15
ATOM 17559 O O . VAL A 1 10 ? 1.135 -7.068 6.890 1.00 0.00 10 VAL A O 15
ATOM 17572 N N . TYR A 1 11 ? 1.375 -8.237 8.798 1.00 0.00 11 TYR A N 15
ATOM 17573 C CA . TYR A 1 11 ? 0.852 -9.480 8.233 1.00 0.00 11 TYR A CA 15
ATOM 17574 C C . TYR A 1 11 ? -0.430 -9.232 7.440 1.00 0.00 11 TYR A C 15
ATOM 17575 O O . TYR A 1 11 ? -0.635 -9.808 6.372 1.00 0.00 11 TYR A O 15
ATOM 17593 N N . SER A 1 12 ? -1.289 -8.368 7.971 1.00 0.00 12 SER A N 15
ATOM 17594 C CA . SER A 1 12 ? -2.550 -8.038 7.318 1.00 0.00 12 SER A CA 15
ATOM 17595 C C . SER A 1 12 ? -3.143 -6.761 7.906 1.00 0.00 12 SER A C 15
ATOM 17596 O O . SER A 1 12 ? -4.301 -6.736 8.325 1.00 0.00 12 SER A O 15
ATOM 17604 N N . ALA A 1 13 ? -2.338 -5.704 7.938 1.00 0.00 13 ALA A N 15
ATOM 17605 C CA . ALA A 1 13 ? -2.777 -4.423 8.479 1.00 0.00 13 ALA A CA 15
ATOM 17606 C C . ALA A 1 13 ? -3.877 -3.806 7.620 1.00 0.00 13 ALA A C 15
ATOM 17607 O O . ALA A 1 13 ? -4.894 -3.343 8.137 1.00 0.00 13 ALA A O 15
ATOM 17614 N N . THR A 1 14 ? -3.666 -3.799 6.307 1.00 0.00 14 THR A N 15
ATOM 17615 C CA . THR A 1 14 ? -4.645 -3.233 5.382 1.00 0.00 14 THR A CA 15
ATOM 17616 C C . THR A 1 14 ? -4.200 -3.396 3.931 1.00 0.00 14 THR A C 15
ATOM 17617 O O . THR A 1 14 ? -5.029 -3.544 3.034 1.00 0.00 14 THR A O 15
ATOM 17628 N N . SER A 1 15 ? -2.889 -3.363 3.701 1.00 0.00 15 SER A N 15
ATOM 17629 C CA . SER A 1 15 ? -2.343 -3.503 2.352 1.00 0.00 15 SER A CA 15
ATOM 17630 C C . SER A 1 15 ? -2.974 -4.679 1.615 1.00 0.00 15 SER A C 15
ATOM 17631 O O . SER A 1 15 ? -3.518 -4.519 0.522 1.00 0.00 15 SER A O 15
ATOM 17639 N N . GLU A 1 16 ? -2.905 -5.860 2.218 1.00 0.00 16 GLU A N 15
ATOM 17640 C CA . GLU A 1 16 ? -3.481 -7.056 1.614 1.00 0.00 16 GLU A CA 15
ATOM 17641 C C . GLU A 1 16 ? -5.006 -6.970 1.579 1.00 0.00 16 GLU A C 15
ATOM 17642 O O . GLU A 1 16 ? -5.666 -7.762 0.908 1.00 0.00 16 GLU A O 15
ATOM 17654 N N . GLN A 1 17 ? -5.561 -6.004 2.309 1.00 0.00 17 GLN A N 15
ATOM 17655 C CA . GLN A 1 17 ? -7.006 -5.817 2.360 1.00 0.00 17 GLN A CA 15
ATOM 17656 C C . GLN A 1 17 ? -7.476 -4.847 1.278 1.00 0.00 17 GLN A C 15
ATOM 17657 O O . GLN A 1 17 ? -8.534 -5.038 0.677 1.00 0.00 17 GLN A O 15
ATOM 17671 N N . VAL A 1 18 ? -6.691 -3.799 1.049 1.00 0.00 18 VAL A N 15
ATOM 17672 C CA . VAL A 1 18 ? -7.034 -2.788 0.052 1.00 0.00 18 VAL A CA 15
ATOM 17673 C C . VAL A 1 18 ? -6.751 -3.271 -1.368 1.00 0.00 18 VAL A C 15
ATOM 17674 O O . VAL A 1 18 ? -7.400 -2.835 -2.318 1.00 0.00 18 VAL A O 15
ATOM 17687 N N . LYS A 1 19 ? -5.780 -4.170 -1.511 1.00 0.00 19 LYS A N 15
ATOM 17688 C CA . LYS A 1 19 ? -5.421 -4.699 -2.823 1.00 0.00 19 LYS A CA 15
ATOM 17689 C C . LYS A 1 19 ? -6.648 -5.256 -3.543 1.00 0.00 19 LYS A C 15
ATOM 17690 O O . LYS A 1 19 ? -6.710 -5.258 -4.772 1.00 0.00 19 LYS A O 15
ATOM 17709 N N . GLU A 1 20 ? -7.623 -5.721 -2.768 1.00 0.00 20 GLU A N 15
ATOM 17710 C CA . GLU A 1 20 ? -8.849 -6.274 -3.333 1.00 0.00 20 GLU A CA 15
ATOM 17711 C C . GLU A 1 20 ? -9.703 -5.169 -3.945 1.00 0.00 20 GLU A C 15
ATOM 17712 O O . GLU A 1 20 ? -10.366 -5.373 -4.963 1.00 0.00 20 GLU A O 15
ATOM 17724 N N . LEU A 1 21 ? -9.681 -3.997 -3.318 1.00 0.00 21 LEU A N 15
ATOM 17725 C CA . LEU A 1 21 ? -10.450 -2.855 -3.799 1.00 0.00 21 LEU A CA 15
ATOM 17726 C C . LEU A 1 21 ? -9.627 -2.024 -4.778 1.00 0.00 21 LEU A C 15
ATOM 17727 O O . LEU A 1 21 ? -10.175 -1.356 -5.655 1.00 0.00 21 LEU A O 15
ATOM 17743 N N . PHE A 1 22 ? -8.306 -2.072 -4.623 1.00 0.00 22 PHE A N 15
ATOM 17744 C CA . PHE A 1 22 ? -7.404 -1.325 -5.495 1.00 0.00 22 PHE A CA 15
ATOM 17745 C C . PHE A 1 22 ? -7.659 -1.663 -6.962 1.00 0.00 22 PHE A C 15
ATOM 17746 O O . PHE A 1 22 ? -7.423 -0.842 -7.849 1.00 0.00 22 PHE A O 15
ATOM 17763 N N . SER A 1 23 ? -8.145 -2.875 -7.209 1.00 0.00 23 SER A N 15
ATOM 17764 C CA . SER A 1 23 ? -8.435 -3.320 -8.568 1.00 0.00 23 SER A CA 15
ATOM 17765 C C . SER A 1 23 ? -9.749 -2.729 -9.067 1.00 0.00 23 SER A C 15
ATOM 17766 O O . SER A 1 23 ? -9.963 -2.598 -10.273 1.00 0.00 23 SER A O 15
ATOM 17774 N N . GLN A 1 24 ? -10.627 -2.371 -8.135 1.00 0.00 24 GLN A N 15
ATOM 17775 C CA . GLN A 1 24 ? -11.918 -1.791 -8.482 1.00 0.00 24 GLN A CA 15
ATOM 17776 C C . GLN A 1 24 ? -11.823 -0.273 -8.567 1.00 0.00 24 GLN A C 15
ATOM 17777 O O . GLN A 1 24 ? -12.494 0.357 -9.385 1.00 0.00 24 GLN A O 15
ATOM 17791 N N . PHE A 1 25 ? -10.984 0.310 -7.718 1.00 0.00 25 PHE A N 15
ATOM 17792 C CA . PHE A 1 25 ? -10.800 1.756 -7.698 1.00 0.00 25 PHE A CA 15
ATOM 17793 C C . PHE A 1 25 ? -10.276 2.252 -9.040 1.00 0.00 25 PHE A C 15
ATOM 17794 O O . PHE A 1 25 ? -10.714 3.286 -9.544 1.00 0.00 25 PHE A O 15
ATOM 17811 N N . GLY A 1 26 ? -9.336 1.509 -9.616 1.00 0.00 26 GLY A N 15
ATOM 17812 C CA . GLY A 1 26 ? -8.771 1.895 -10.896 1.00 0.00 26 GLY A CA 15
ATOM 17813 C C . GLY A 1 26 ? -7.858 0.836 -11.486 1.00 0.00 26 GLY A C 15
ATOM 17814 O O . GLY A 1 26 ? -6.948 1.153 -12.251 1.00 0.00 26 GLY A O 15
ATOM 17818 N N . LYS A 1 27 ? -8.102 -0.423 -11.135 1.00 0.00 27 LYS A N 15
ATOM 17819 C CA . LYS A 1 27 ? -7.296 -1.531 -11.639 1.00 0.00 27 LYS A CA 15
ATOM 17820 C C . LYS A 1 27 ? -5.818 -1.335 -11.306 1.00 0.00 27 LYS A C 15
ATOM 17821 O O . LYS A 1 27 ? -5.158 -0.452 -11.854 1.00 0.00 27 LYS A O 15
ATOM 17840 N N . VAL A 1 28 ? -5.303 -2.170 -10.409 1.00 0.00 28 VAL A N 15
ATOM 17841 C CA . VAL A 1 28 ? -3.904 -2.090 -10.008 1.00 0.00 28 VAL A CA 15
ATOM 17842 C C . VAL A 1 28 ? -3.054 -3.081 -10.797 1.00 0.00 28 VAL A C 15
ATOM 17843 O O . VAL A 1 28 ? -3.399 -4.257 -10.914 1.00 0.00 28 VAL A O 15
ATOM 17856 N N . PHE A 1 29 ? -1.941 -2.597 -11.340 1.00 0.00 29 PHE A N 15
ATOM 17857 C CA . PHE A 1 29 ? -1.042 -3.439 -12.122 1.00 0.00 29 PHE A CA 15
ATOM 17858 C C . PHE A 1 29 ? -0.527 -4.609 -11.289 1.00 0.00 29 PHE A C 15
ATOM 17859 O O . PHE A 1 29 ? -0.474 -5.744 -11.762 1.00 0.00 29 PHE A O 15
ATOM 17876 N N . ASN A 1 30 ? -0.147 -4.325 -10.047 1.00 0.00 30 ASN A N 15
ATOM 17877 C CA . ASN A 1 30 ? 0.365 -5.356 -9.151 1.00 0.00 30 ASN A CA 15
ATOM 17878 C C . ASN A 1 30 ? 0.529 -4.815 -7.734 1.00 0.00 30 ASN A C 15
ATOM 17879 O O . ASN A 1 30 ? 0.484 -3.605 -7.511 1.00 0.00 30 ASN A O 15
ATOM 17890 N N . VAL A 1 31 ? 0.719 -5.721 -6.780 1.00 0.00 31 VAL A N 15
ATOM 17891 C CA . VAL A 1 31 ? 0.891 -5.338 -5.383 1.00 0.00 31 VAL A CA 15
ATOM 17892 C C . VAL A 1 31 ? 1.843 -6.290 -4.668 1.00 0.00 31 VAL A C 15
ATOM 17893 O O . VAL A 1 31 ? 1.620 -7.501 -4.641 1.00 0.00 31 VAL A O 15
ATOM 17906 N N . LYS A 1 32 ? 2.905 -5.739 -4.090 1.00 0.00 32 LYS A N 15
ATOM 17907 C CA . LYS A 1 32 ? 3.890 -6.543 -3.377 1.00 0.00 32 LYS A CA 15
ATOM 17908 C C . LYS A 1 32 ? 4.219 -5.932 -2.019 1.00 0.00 32 LYS A C 15
ATOM 17909 O O . LYS A 1 32 ? 3.756 -4.839 -1.689 1.00 0.00 32 LYS A O 15
ATOM 17928 N N . LEU A 1 33 ? 5.022 -6.644 -1.235 1.00 0.00 33 LEU A N 15
ATOM 17929 C CA . LEU A 1 33 ? 5.417 -6.177 0.088 1.00 0.00 33 LEU A CA 15
ATOM 17930 C C . LEU A 1 33 ? 6.857 -6.573 0.393 1.00 0.00 33 LEU A C 15
ATOM 17931 O O . LEU A 1 33 ? 7.399 -7.496 -0.214 1.00 0.00 33 LEU A O 15
ATOM 17947 N N . ILE A 1 34 ? 7.473 -5.868 1.335 1.00 0.00 34 ILE A N 15
ATOM 17948 C CA . ILE A 1 34 ? 8.851 -6.145 1.718 1.00 0.00 34 ILE A CA 15
ATOM 17949 C C . ILE A 1 34 ? 8.919 -7.252 2.765 1.00 0.00 34 ILE A C 15
ATOM 17950 O O . ILE A 1 34 ? 7.894 -7.803 3.169 1.00 0.00 34 ILE A O 15
ATOM 17966 N N . TYR A 1 35 ? 10.132 -7.571 3.204 1.00 0.00 35 TYR A N 15
ATOM 17967 C CA . TYR A 1 35 ? 10.334 -8.611 4.205 1.00 0.00 35 TYR A CA 15
ATOM 17968 C C . TYR A 1 35 ? 11.671 -8.429 4.917 1.00 0.00 35 TYR A C 15
ATOM 17969 O O . TYR A 1 35 ? 12.508 -7.632 4.494 1.00 0.00 35 TYR A O 15
ATOM 17987 N N . ASP A 1 36 ? 11.865 -9.175 6.001 1.00 0.00 36 ASP A N 15
ATOM 17988 C CA . ASP A 1 36 ? 13.100 -9.096 6.771 1.00 0.00 36 ASP A CA 15
ATOM 17989 C C . ASP A 1 36 ? 14.159 -10.034 6.201 1.00 0.00 36 ASP A C 15
ATOM 17990 O O . ASP A 1 36 ? 13.834 -11.057 5.597 1.00 0.00 36 ASP A O 15
ATOM 17999 N N . ARG A 1 37 ? 15.424 -9.679 6.395 1.00 0.00 37 ARG A N 15
ATOM 18000 C CA . ARG A 1 37 ? 16.530 -10.490 5.899 1.00 0.00 37 ARG A CA 15
ATOM 18001 C C . ARG A 1 37 ? 17.071 -11.402 6.997 1.00 0.00 37 ARG A C 15
ATOM 18002 O O . ARG A 1 37 ? 18.282 -11.574 7.136 1.00 0.00 37 ARG A O 15
ATOM 18023 N N . GLU A 1 38 ? 16.164 -11.985 7.774 1.00 0.00 38 GLU A N 15
ATOM 18024 C CA . GLU A 1 38 ? 16.549 -12.880 8.859 1.00 0.00 38 GLU A CA 15
ATOM 18025 C C . GLU A 1 38 ? 15.364 -13.732 9.305 1.00 0.00 38 GLU A C 15
ATOM 18026 O O . GLU A 1 38 ? 15.495 -14.940 9.503 1.00 0.00 38 GLU A O 15
ATOM 18038 N N . THR A 1 39 ? 14.209 -13.094 9.461 1.00 0.00 39 THR A N 15
ATOM 18039 C CA . THR A 1 39 ? 12.999 -13.791 9.883 1.00 0.00 39 THR A CA 15
ATOM 18040 C C . THR A 1 39 ? 12.002 -13.918 8.731 1.00 0.00 39 THR A C 15
ATOM 18041 O O . THR A 1 39 ? 11.014 -14.646 8.836 1.00 0.00 39 THR A O 15
ATOM 18052 N N . LYS A 1 40 ? 12.260 -13.207 7.636 1.00 0.00 40 LYS A N 15
ATOM 18053 C CA . LYS A 1 40 ? 11.380 -13.246 6.474 1.00 0.00 40 LYS A CA 15
ATOM 18054 C C . LYS A 1 40 ? 9.995 -12.713 6.824 1.00 0.00 40 LYS A C 15
ATOM 18055 O O . LYS A 1 40 ? 8.992 -13.136 6.248 1.00 0.00 40 LYS A O 15
ATOM 18074 N N . LYS A 1 41 ? 9.947 -11.781 7.770 1.00 0.00 41 LYS A N 15
ATOM 18075 C CA . LYS A 1 41 ? 8.694 -11.188 8.199 1.00 0.00 41 LYS A CA 15
ATOM 18076 C C . LYS A 1 41 ? 8.591 -9.748 7.689 1.00 0.00 41 LYS A C 15
ATOM 18077 O O . LYS A 1 41 ? 9.582 -9.020 7.664 1.00 0.00 41 LYS A O 15
ATOM 18096 N N . PRO A 1 42 ? 7.385 -9.319 7.274 1.00 0.00 42 PRO A N 15
ATOM 18097 C CA . PRO A 1 42 ? 7.163 -7.961 6.766 1.00 0.00 42 PRO A CA 15
ATOM 18098 C C . PRO A 1 42 ? 7.370 -6.900 7.840 1.00 0.00 42 PRO A C 15
ATOM 18099 O O . PRO A 1 42 ? 6.638 -6.851 8.828 1.00 0.00 42 PRO A O 15
ATOM 18110 N N . LYS A 1 43 ? 8.374 -6.051 7.639 1.00 0.00 43 LYS A N 15
ATOM 18111 C CA . LYS A 1 43 ? 8.681 -4.987 8.590 1.00 0.00 43 LYS A CA 15
ATOM 18112 C C . LYS A 1 43 ? 7.469 -4.091 8.818 1.00 0.00 43 LYS A C 15
ATOM 18113 O O . LYS A 1 43 ? 6.893 -4.075 9.906 1.00 0.00 43 LYS A O 15
ATOM 18132 N N . GLY A 1 44 ? 7.084 -3.345 7.787 1.00 0.00 44 GLY A N 15
ATOM 18133 C CA . GLY A 1 44 ? 5.940 -2.459 7.904 1.00 0.00 44 GLY A CA 15
ATOM 18134 C C . GLY A 1 44 ? 5.838 -1.475 6.754 1.00 0.00 44 GLY A C 15
ATOM 18135 O O . GLY A 1 44 ? 5.728 -0.269 6.973 1.00 0.00 44 GLY A O 15
ATOM 18139 N N . PHE A 1 45 ? 5.867 -1.988 5.528 1.00 0.00 45 PHE A N 15
ATOM 18140 C CA . PHE A 1 45 ? 5.770 -1.141 4.343 1.00 0.00 45 PHE A CA 15
ATOM 18141 C C . PHE A 1 45 ? 5.777 -1.979 3.068 1.00 0.00 45 PHE A C 15
ATOM 18142 O O . PHE A 1 45 ? 6.481 -2.985 2.976 1.00 0.00 45 PHE A O 15
ATOM 18159 N N . GLY A 1 46 ? 4.986 -1.558 2.086 1.00 0.00 46 GLY A N 15
ATOM 18160 C CA . GLY A 1 46 ? 4.913 -2.280 0.830 1.00 0.00 46 GLY A CA 15
ATOM 18161 C C . GLY A 1 46 ? 4.971 -1.358 -0.373 1.00 0.00 46 GLY A C 15
ATOM 18162 O O . GLY A 1 46 ? 5.305 -0.180 -0.245 1.00 0.00 46 GLY A O 15
ATOM 18166 N N . PHE A 1 47 ? 4.646 -1.896 -1.545 1.00 0.00 47 PHE A N 15
ATOM 18167 C CA . PHE A 1 47 ? 4.664 -1.113 -2.775 1.00 0.00 47 PHE A CA 15
ATOM 18168 C C . PHE A 1 47 ? 3.501 -1.500 -3.685 1.00 0.00 47 PHE A C 15
ATOM 18169 O O . PHE A 1 47 ? 3.044 -2.643 -3.672 1.00 0.00 47 PHE A O 15
ATOM 18186 N N . VAL A 1 48 ? 3.030 -0.540 -4.473 1.00 0.00 48 VAL A N 15
ATOM 18187 C CA . VAL A 1 48 ? 1.923 -0.780 -5.392 1.00 0.00 48 VAL A CA 15
ATOM 18188 C C . VAL A 1 48 ? 2.231 -0.221 -6.776 1.00 0.00 48 VAL A C 15
ATOM 18189 O O . VAL A 1 48 ? 2.992 0.738 -6.914 1.00 0.00 48 VAL A O 15
ATOM 18202 N N . GLU A 1 49 ? 1.636 -0.824 -7.800 1.00 0.00 49 GLU A N 15
ATOM 18203 C CA . GLU A 1 49 ? 1.849 -0.384 -9.173 1.00 0.00 49 GLU A CA 15
ATOM 18204 C C . GLU A 1 49 ? 0.545 0.102 -9.798 1.00 0.00 49 GLU A C 15
ATOM 18205 O O . GLU A 1 49 ? -0.321 -0.697 -10.155 1.00 0.00 49 GLU A O 15
ATOM 18217 N N . MET A 1 50 ? 0.412 1.419 -9.928 1.00 0.00 50 MET A N 15
ATOM 18218 C CA . MET A 1 50 ? -0.786 2.013 -10.511 1.00 0.00 50 MET A CA 15
ATOM 18219 C C . MET A 1 50 ? -0.426 3.198 -11.402 1.00 0.00 50 MET A C 15
ATOM 18220 O O . MET A 1 50 ? 0.506 3.947 -11.110 1.00 0.00 50 MET A O 15
ATOM 18234 N N . GLN A 1 51 ? -1.172 3.361 -12.491 1.00 0.00 51 GLN A N 15
ATOM 18235 C CA . GLN A 1 51 ? -0.933 4.454 -13.428 1.00 0.00 51 GLN A CA 15
ATOM 18236 C C . GLN A 1 51 ? -0.971 5.804 -12.718 1.00 0.00 51 GLN A C 15
ATOM 18237 O O . GLN A 1 51 ? -1.721 5.992 -11.761 1.00 0.00 51 GLN A O 15
ATOM 18251 N N . GLU A 1 52 ? -0.155 6.738 -13.194 1.00 0.00 52 GLU A N 15
ATOM 18252 C CA . GLU A 1 52 ? -0.092 8.072 -12.606 1.00 0.00 52 GLU A CA 15
ATOM 18253 C C . GLU A 1 52 ? -1.374 8.850 -12.881 1.00 0.00 52 GLU A C 15
ATOM 18254 O O . GLU A 1 52 ? -1.512 9.500 -13.917 1.00 0.00 52 GLU A O 15
ATOM 18266 N N . GLU A 1 53 ? -2.308 8.778 -11.940 1.00 0.00 53 GLU A N 15
ATOM 18267 C CA . GLU A 1 53 ? -3.583 9.473 -12.067 1.00 0.00 53 GLU A CA 15
ATOM 18268 C C . GLU A 1 53 ? -4.381 9.360 -10.775 1.00 0.00 53 GLU A C 15
ATOM 18269 O O . GLU A 1 53 ? -4.868 10.357 -10.241 1.00 0.00 53 GLU A O 15
ATOM 18281 N N . SER A 1 54 ? -4.501 8.136 -10.273 1.00 0.00 54 SER A N 15
ATOM 18282 C CA . SER A 1 54 ? -5.230 7.882 -9.038 1.00 0.00 54 SER A CA 15
ATOM 18283 C C . SER A 1 54 ? -4.302 7.970 -7.828 1.00 0.00 54 SER A C 15
ATOM 18284 O O . SER A 1 54 ? -4.757 8.149 -6.699 1.00 0.00 54 SER A O 15
ATOM 18292 N N . VAL A 1 55 ? -2.999 7.842 -8.069 1.00 0.00 55 VAL A N 15
ATOM 18293 C CA . VAL A 1 55 ? -2.014 7.907 -6.995 1.00 0.00 55 VAL A CA 15
ATOM 18294 C C . VAL A 1 55 ? -2.089 9.239 -6.257 1.00 0.00 55 VAL A C 15
ATOM 18295 O O . VAL A 1 55 ? -2.124 9.278 -5.028 1.00 0.00 55 VAL A O 15
ATOM 18308 N N . SER A 1 56 ? -2.115 10.329 -7.016 1.00 0.00 56 SER A N 15
ATOM 18309 C CA . SER A 1 56 ? -2.185 11.666 -6.435 1.00 0.00 56 SER A CA 15
ATOM 18310 C C . SER A 1 56 ? -3.479 11.854 -5.647 1.00 0.00 56 SER A C 15
ATOM 18311 O O . SER A 1 56 ? -3.552 12.692 -4.748 1.00 0.00 56 SER A O 15
ATOM 18319 N N . GLU A 1 57 ? -4.495 11.068 -5.988 1.00 0.00 57 GLU A N 15
ATOM 18320 C CA . GLU A 1 57 ? -5.783 11.147 -5.310 1.00 0.00 57 GLU A CA 15
ATOM 18321 C C . GLU A 1 57 ? -5.821 10.198 -4.120 1.00 0.00 57 GLU A C 15
ATOM 18322 O O . GLU A 1 57 ? -6.427 10.498 -3.091 1.00 0.00 57 GLU A O 15
ATOM 18334 N N . ALA A 1 58 ? -5.165 9.053 -4.269 1.00 0.00 58 ALA A N 15
ATOM 18335 C CA . ALA A 1 58 ? -5.116 8.061 -3.205 1.00 0.00 58 ALA A CA 15
ATOM 18336 C C . ALA A 1 58 ? -4.412 8.622 -1.976 1.00 0.00 58 ALA A C 15
ATOM 18337 O O . ALA A 1 58 ? -5.024 8.800 -0.925 1.00 0.00 58 ALA A O 15
ATOM 18344 N N . ILE A 1 59 ? -3.121 8.904 -2.120 1.00 0.00 59 ILE A N 15
ATOM 18345 C CA . ILE A 1 59 ? -2.331 9.450 -1.023 1.00 0.00 59 ILE A CA 15
ATOM 18346 C C . ILE A 1 59 ? -2.925 10.764 -0.522 1.00 0.00 59 ILE A C 15
ATOM 18347 O O . ILE A 1 59 ? -2.790 11.113 0.650 1.00 0.00 59 ILE A O 15
ATOM 18363 N N . ALA A 1 60 ? -3.579 11.491 -1.421 1.00 0.00 60 ALA A N 15
ATOM 18364 C CA . ALA A 1 60 ? -4.190 12.768 -1.077 1.00 0.00 60 ALA A CA 15
ATOM 18365 C C . ALA A 1 60 ? -5.196 12.624 0.061 1.00 0.00 60 ALA A C 15
ATOM 18366 O O . ALA A 1 60 ? -5.082 13.289 1.091 1.00 0.00 60 ALA A O 15
ATOM 18373 N N . LYS A 1 61 ? -6.188 11.761 -0.134 1.00 0.00 61 LYS A N 15
ATOM 18374 C CA . LYS A 1 61 ? -7.222 11.544 0.873 1.00 0.00 61 LYS A CA 15
ATOM 18375 C C . LYS A 1 61 ? -6.842 10.425 1.841 1.00 0.00 61 LYS A C 15
ATOM 18376 O O . LYS A 1 61 ? -7.308 10.394 2.980 1.00 0.00 61 LYS A O 15
ATOM 18395 N N . LEU A 1 62 ? -6.004 9.502 1.381 1.00 0.00 62 LEU A N 15
ATOM 18396 C CA . LEU A 1 62 ? -5.580 8.379 2.210 1.00 0.00 62 LEU A CA 15
ATOM 18397 C C . LEU A 1 62 ? -4.543 8.812 3.242 1.00 0.00 62 LEU A C 15
ATOM 18398 O O . LEU A 1 62 ? -4.834 8.881 4.437 1.00 0.00 62 LEU A O 15
ATOM 18414 N N . ASP A 1 63 ? -3.331 9.090 2.775 1.00 0.00 63 ASP A N 15
ATOM 18415 C CA . ASP A 1 63 ? -2.244 9.504 3.657 1.00 0.00 63 ASP A CA 15
ATOM 18416 C C . ASP A 1 63 ? -2.655 10.695 4.522 1.00 0.00 63 ASP A C 15
ATOM 18417 O O . ASP A 1 63 ? -3.337 11.608 4.058 1.00 0.00 63 ASP A O 15
ATOM 18426 N N . ASN A 1 64 ? -2.230 10.676 5.783 1.00 0.00 64 ASN A N 15
ATOM 18427 C CA . ASN A 1 64 ? -2.547 11.749 6.717 1.00 0.00 64 ASN A CA 15
ATOM 18428 C C . ASN A 1 64 ? -1.901 11.498 8.076 1.00 0.00 64 ASN A C 15
ATOM 18429 O O . ASN A 1 64 ? -1.409 12.423 8.722 1.00 0.00 64 ASN A O 15
ATOM 18440 N N . THR A 1 65 ? -1.909 10.240 8.504 1.00 0.00 65 THR A N 15
ATOM 18441 C CA . THR A 1 65 ? -1.324 9.865 9.788 1.00 0.00 65 THR A CA 15
ATOM 18442 C C . THR A 1 65 ? -1.121 8.355 9.872 1.00 0.00 65 THR A C 15
ATOM 18443 O O . THR A 1 65 ? -1.258 7.644 8.877 1.00 0.00 65 THR A O 15
ATOM 18454 N N . ASP A 1 66 ? -0.794 7.872 11.066 1.00 0.00 66 ASP A N 15
ATOM 18455 C CA . ASP A 1 66 ? -0.572 6.447 11.279 1.00 0.00 66 ASP A CA 15
ATOM 18456 C C . ASP A 1 66 ? -1.731 5.823 12.050 1.00 0.00 66 ASP A C 15
ATOM 18457 O O . ASP A 1 66 ? -2.023 6.219 13.180 1.00 0.00 66 ASP A O 15
ATOM 18466 N N . PHE A 1 67 ? -2.387 4.846 11.434 1.00 0.00 67 PHE A N 15
ATOM 18467 C CA . PHE A 1 67 ? -3.514 4.167 12.063 1.00 0.00 67 PHE A CA 15
ATOM 18468 C C . PHE A 1 67 ? -3.579 2.706 11.627 1.00 0.00 67 PHE A C 15
ATOM 18469 O O . PHE A 1 67 ? -2.708 2.225 10.904 1.00 0.00 67 PHE A O 15
ATOM 18486 N N . MET A 1 68 ? -4.617 2.005 12.072 1.00 0.00 68 MET A N 15
ATOM 18487 C CA . MET A 1 68 ? -4.794 0.599 11.729 1.00 0.00 68 MET A CA 15
ATOM 18488 C C . MET A 1 68 ? -5.623 0.446 10.455 1.00 0.00 68 MET A C 15
ATOM 18489 O O . MET A 1 68 ? -6.582 -0.326 10.415 1.00 0.00 68 MET A O 15
ATOM 18503 N N . GLY A 1 69 ? -5.246 1.184 9.416 1.00 0.00 69 GLY A N 15
ATOM 18504 C CA . GLY A 1 69 ? -5.964 1.113 8.157 1.00 0.00 69 GLY A CA 15
ATOM 18505 C C . GLY A 1 69 ? -6.977 2.231 7.999 1.00 0.00 69 GLY A C 15
ATOM 18506 O O . GLY A 1 69 ? -8.044 2.030 7.420 1.00 0.00 69 GLY A O 15
ATOM 18510 N N . ARG A 1 70 ? -6.643 3.409 8.514 1.00 0.00 70 ARG A N 15
ATOM 18511 C CA . ARG A 1 70 ? -7.535 4.561 8.425 1.00 0.00 70 ARG A CA 15
ATOM 18512 C C . ARG A 1 70 ? -6.943 5.643 7.526 1.00 0.00 70 ARG A C 15
ATOM 18513 O O . ARG A 1 70 ? -7.675 6.392 6.878 1.00 0.00 70 ARG A O 15
ATOM 18534 N N . THR A 1 71 ? -5.617 5.722 7.490 1.00 0.00 71 THR A N 15
ATOM 18535 C CA . THR A 1 71 ? -4.932 6.714 6.670 1.00 0.00 71 THR A CA 15
ATOM 18536 C C . THR A 1 71 ? -3.523 6.252 6.313 1.00 0.00 71 THR A C 15
ATOM 18537 O O . THR A 1 71 ? -3.139 6.247 5.144 1.00 0.00 71 THR A O 15
ATOM 18548 N N . ILE A 1 72 ? -2.756 5.866 7.328 1.00 0.00 72 ILE A N 15
ATOM 18549 C CA . ILE A 1 72 ? -1.389 5.404 7.117 1.00 0.00 72 ILE A CA 15
ATOM 18550 C C . ILE A 1 72 ? -0.534 6.496 6.484 1.00 0.00 72 ILE A C 15
ATOM 18551 O O . ILE A 1 72 ? -1.056 7.435 5.883 1.00 0.00 72 ILE A O 15
ATOM 18567 N N . ARG A 1 73 ? 0.781 6.369 6.622 1.00 0.00 73 ARG A N 15
ATOM 18568 C CA . ARG A 1 73 ? 1.706 7.348 6.062 1.00 0.00 73 ARG A CA 15
ATOM 18569 C C . ARG A 1 73 ? 2.089 6.977 4.630 1.00 0.00 73 ARG A C 15
ATOM 18570 O O . ARG A 1 73 ? 3.271 6.873 4.299 1.00 0.00 73 ARG A O 15
ATOM 18591 N N . VAL A 1 74 ? 1.083 6.778 3.786 1.00 0.00 74 VAL A N 15
ATOM 18592 C CA . VAL A 1 74 ? 1.313 6.419 2.392 1.00 0.00 74 VAL A CA 15
ATOM 18593 C C . VAL A 1 74 ? 1.810 7.619 1.592 1.00 0.00 74 VAL A C 15
ATOM 18594 O O . VAL A 1 74 ? 1.620 8.767 1.995 1.00 0.00 74 VAL A O 15
ATOM 18607 N N . THR A 1 75 ? 2.448 7.349 0.458 1.00 0.00 75 THR A N 15
ATOM 18608 C CA . THR A 1 75 ? 2.970 8.410 -0.394 1.00 0.00 75 THR A CA 15
ATOM 18609 C C . THR A 1 75 ? 3.229 7.897 -1.808 1.00 0.00 75 THR A C 15
ATOM 18610 O O . THR A 1 75 ? 3.018 6.721 -2.102 1.00 0.00 75 THR A O 15
ATOM 18621 N N . GLU A 1 76 ? 3.690 8.790 -2.678 1.00 0.00 76 GLU A N 15
ATOM 18622 C CA . GLU A 1 76 ? 3.980 8.430 -4.060 1.00 0.00 76 GLU A CA 15
ATOM 18623 C C . GLU A 1 76 ? 5.484 8.389 -4.309 1.00 0.00 76 GLU A C 15
ATOM 18624 O O . GLU A 1 76 ? 6.146 9.427 -4.343 1.00 0.00 76 GLU A O 15
ATOM 18636 N N . ALA A 1 77 ? 6.017 7.185 -4.482 1.00 0.00 77 ALA A N 15
ATOM 18637 C CA . ALA A 1 77 ? 7.444 7.010 -4.728 1.00 0.00 77 ALA A CA 15
ATOM 18638 C C . ALA A 1 77 ? 7.835 7.557 -6.097 1.00 0.00 77 ALA A C 15
ATOM 18639 O O . ALA A 1 77 ? 9.000 7.358 -6.501 1.00 0.00 77 ALA A O 15
ATOM 18646 N N . MET A 1 1 ? 2.992 3.782 -15.879 1.00 0.00 1 MET A N 16
ATOM 18647 C CA . MET A 1 1 ? 2.555 3.211 -14.578 1.00 0.00 1 MET A CA 16
ATOM 18648 C C . MET A 1 1 ? 3.485 3.639 -13.448 1.00 0.00 1 MET A C 16
ATOM 18649 O O . MET A 1 1 ? 4.671 3.309 -13.447 1.00 0.00 1 MET A O 16
ATOM 18665 N N . ARG A 1 2 ? 2.939 4.379 -12.489 1.00 0.00 2 ARG A N 16
ATOM 18666 C CA . ARG A 1 2 ? 3.717 4.855 -11.352 1.00 0.00 2 ARG A CA 16
ATOM 18667 C C . ARG A 1 2 ? 3.635 3.877 -10.185 1.00 0.00 2 ARG A C 16
ATOM 18668 O O . ARG A 1 2 ? 2.853 2.926 -10.212 1.00 0.00 2 ARG A O 16
ATOM 18689 N N . ASN A 1 3 ? 4.448 4.116 -9.161 1.00 0.00 3 ASN A N 16
ATOM 18690 C CA . ASN A 1 3 ? 4.468 3.254 -7.984 1.00 0.00 3 ASN A CA 16
ATOM 18691 C C . ASN A 1 3 ? 3.951 3.998 -6.757 1.00 0.00 3 ASN A C 16
ATOM 18692 O O . ASN A 1 3 ? 3.822 5.222 -6.768 1.00 0.00 3 ASN A O 16
ATOM 18703 N N . ILE A 1 4 ? 3.657 3.249 -5.699 1.00 0.00 4 ILE A N 16
ATOM 18704 C CA . ILE A 1 4 ? 3.154 3.835 -4.463 1.00 0.00 4 ILE A CA 16
ATOM 18705 C C . ILE A 1 4 ? 3.902 3.286 -3.253 1.00 0.00 4 ILE A C 16
ATOM 18706 O O . ILE A 1 4 ? 3.976 2.073 -3.053 1.00 0.00 4 ILE A O 16
ATOM 18722 N N . TYR A 1 5 ? 4.456 4.187 -2.447 1.00 0.00 5 TYR A N 16
ATOM 18723 C CA . TYR A 1 5 ? 5.200 3.792 -1.257 1.00 0.00 5 TYR A CA 16
ATOM 18724 C C . TYR A 1 5 ? 4.334 3.910 -0.006 1.00 0.00 5 TYR A C 16
ATOM 18725 O O . TYR A 1 5 ? 3.791 4.975 0.286 1.00 0.00 5 TYR A O 16
ATOM 18743 N N . VAL A 1 6 ? 4.210 2.809 0.727 1.00 0.00 6 VAL A N 16
ATOM 18744 C CA . VAL A 1 6 ? 3.412 2.789 1.948 1.00 0.00 6 VAL A CA 16
ATOM 18745 C C . VAL A 1 6 ? 4.191 2.159 3.099 1.00 0.00 6 VAL A C 16
ATOM 18746 O O . VAL A 1 6 ? 4.937 1.200 2.904 1.00 0.00 6 VAL A O 16
ATOM 18759 N N . GLY A 1 7 ? 4.011 2.703 4.297 1.00 0.00 7 GLY A N 16
ATOM 18760 C CA . GLY A 1 7 ? 4.704 2.181 5.459 1.00 0.00 7 GLY A CA 16
ATOM 18761 C C . GLY A 1 7 ? 3.802 2.070 6.672 1.00 0.00 7 GLY A C 16
ATOM 18762 O O . GLY A 1 7 ? 2.621 2.408 6.609 1.00 0.00 7 GLY A O 16
ATOM 18766 N N . ASN A 1 8 ? 4.362 1.595 7.780 1.00 0.00 8 ASN A N 16
ATOM 18767 C CA . ASN A 1 8 ? 3.601 1.440 9.014 1.00 0.00 8 ASN A CA 16
ATOM 18768 C C . ASN A 1 8 ? 2.468 0.433 8.834 1.00 0.00 8 ASN A C 16
ATOM 18769 O O . ASN A 1 8 ? 1.422 0.541 9.473 1.00 0.00 8 ASN A O 16
ATOM 18780 N N . LEU A 1 9 ? 2.685 -0.546 7.960 1.00 0.00 9 LEU A N 16
ATOM 18781 C CA . LEU A 1 9 ? 1.680 -1.569 7.698 1.00 0.00 9 LEU A CA 16
ATOM 18782 C C . LEU A 1 9 ? 2.239 -2.965 7.956 1.00 0.00 9 LEU A C 16
ATOM 18783 O O . LEU A 1 9 ? 3.386 -3.118 8.377 1.00 0.00 9 LEU A O 16
ATOM 18799 N N . VAL A 1 10 ? 1.422 -3.981 7.699 1.00 0.00 10 VAL A N 16
ATOM 18800 C CA . VAL A 1 10 ? 1.834 -5.364 7.901 1.00 0.00 10 VAL A CA 16
ATOM 18801 C C . VAL A 1 10 ? 1.326 -6.253 6.764 1.00 0.00 10 VAL A C 16
ATOM 18802 O O . VAL A 1 10 ? 0.834 -5.755 5.751 1.00 0.00 10 VAL A O 16
ATOM 18815 N N . TYR A 1 11 ? 1.448 -7.567 6.934 1.00 0.00 11 TYR A N 16
ATOM 18816 C CA . TYR A 1 11 ? 1.000 -8.512 5.917 1.00 0.00 11 TYR A CA 16
ATOM 18817 C C . TYR A 1 11 ? -0.479 -8.310 5.598 1.00 0.00 11 TYR A C 16
ATOM 18818 O O . TYR A 1 11 ? -0.859 -8.161 4.436 1.00 0.00 11 TYR A O 16
ATOM 18836 N N . SER A 1 12 ? -1.308 -8.306 6.636 1.00 0.00 12 SER A N 16
ATOM 18837 C CA . SER A 1 12 ? -2.745 -8.121 6.467 1.00 0.00 12 SER A CA 16
ATOM 18838 C C . SER A 1 12 ? -3.256 -6.981 7.344 1.00 0.00 12 SER A C 16
ATOM 18839 O O . SER A 1 12 ? -4.188 -7.156 8.129 1.00 0.00 12 SER A O 16
ATOM 18847 N N . ALA A 1 13 ? -2.638 -5.812 7.205 1.00 0.00 13 ALA A N 16
ATOM 18848 C CA . ALA A 1 13 ? -3.030 -4.644 7.984 1.00 0.00 13 ALA A CA 16
ATOM 18849 C C . ALA A 1 13 ? -4.124 -3.854 7.276 1.00 0.00 13 ALA A C 16
ATOM 18850 O O . ALA A 1 13 ? -5.185 -3.597 7.844 1.00 0.00 13 ALA A O 16
ATOM 18857 N N . THR A 1 14 ? -3.857 -3.470 6.033 1.00 0.00 14 THR A N 16
ATOM 18858 C CA . THR A 1 14 ? -4.819 -2.707 5.245 1.00 0.00 14 THR A CA 16
ATOM 18859 C C . THR A 1 14 ? -4.489 -2.778 3.758 1.00 0.00 14 THR A C 16
ATOM 18860 O O . THR A 1 14 ? -5.380 -2.927 2.922 1.00 0.00 14 THR A O 16
ATOM 18871 N N . SER A 1 15 ? -3.203 -2.669 3.434 1.00 0.00 15 SER A N 16
ATOM 18872 C CA . SER A 1 15 ? -2.761 -2.721 2.045 1.00 0.00 15 SER A CA 16
ATOM 18873 C C . SER A 1 15 ? -3.261 -3.987 1.358 1.00 0.00 15 SER A C 16
ATOM 18874 O O . SER A 1 15 ? -3.818 -3.931 0.262 1.00 0.00 15 SER A O 16
ATOM 18882 N N . GLU A 1 16 ? -3.067 -5.125 2.013 1.00 0.00 16 GLU A N 16
ATOM 18883 C CA . GLU A 1 16 ? -3.509 -6.401 1.466 1.00 0.00 16 GLU A CA 16
ATOM 18884 C C . GLU A 1 16 ? -5.033 -6.490 1.464 1.00 0.00 16 GLU A C 16
ATOM 18885 O O . GLU A 1 16 ? -5.612 -7.359 0.810 1.00 0.00 16 GLU A O 16
ATOM 18897 N N . GLN A 1 17 ? -5.679 -5.587 2.197 1.00 0.00 17 GLN A N 16
ATOM 18898 C CA . GLN A 1 17 ? -7.134 -5.564 2.278 1.00 0.00 17 GLN A CA 16
ATOM 18899 C C . GLN A 1 17 ? -7.730 -4.671 1.194 1.00 0.00 17 GLN A C 16
ATOM 18900 O O . GLN A 1 17 ? -8.783 -4.976 0.634 1.00 0.00 17 GLN A O 16
ATOM 18914 N N . VAL A 1 18 ? -7.055 -3.561 0.912 1.00 0.00 18 VAL A N 16
ATOM 18915 C CA . VAL A 1 18 ? -7.522 -2.618 -0.096 1.00 0.00 18 VAL A CA 16
ATOM 18916 C C . VAL A 1 18 ? -7.096 -3.040 -1.500 1.00 0.00 18 VAL A C 16
ATOM 18917 O O . VAL A 1 18 ? -7.768 -2.725 -2.482 1.00 0.00 18 VAL A O 16
ATOM 18930 N N . LYS A 1 19 ? -5.977 -3.754 -1.592 1.00 0.00 19 LYS A N 16
ATOM 18931 C CA . LYS A 1 19 ? -5.467 -4.213 -2.881 1.00 0.00 19 LYS A CA 16
ATOM 18932 C C . LYS A 1 19 ? -6.540 -4.976 -3.653 1.00 0.00 19 LYS A C 16
ATOM 18933 O O . LYS A 1 19 ? -6.603 -4.906 -4.880 1.00 0.00 19 LYS A O 16
ATOM 18952 N N . GLU A 1 20 ? -7.383 -5.702 -2.926 1.00 0.00 20 GLU A N 16
ATOM 18953 C CA . GLU A 1 20 ? -8.455 -6.473 -3.544 1.00 0.00 20 GLU A CA 16
ATOM 18954 C C . GLU A 1 20 ? -9.467 -5.550 -4.215 1.00 0.00 20 GLU A C 16
ATOM 18955 O O . GLU A 1 20 ? -9.984 -5.855 -5.290 1.00 0.00 20 GLU A O 16
ATOM 18967 N N . LEU A 1 21 ? -9.742 -4.419 -3.574 1.00 0.00 21 LEU A N 16
ATOM 18968 C CA . LEU A 1 21 ? -10.689 -3.447 -4.107 1.00 0.00 21 LEU A CA 16
ATOM 18969 C C . LEU A 1 21 ? -9.997 -2.490 -5.072 1.00 0.00 21 LEU A C 16
ATOM 18970 O O . LEU A 1 21 ? -10.618 -1.969 -5.998 1.00 0.00 21 LEU A O 16
ATOM 18986 N N . PHE A 1 22 ? -8.705 -2.263 -4.850 1.00 0.00 22 PHE A N 16
ATOM 18987 C CA . PHE A 1 22 ? -7.926 -1.370 -5.700 1.00 0.00 22 PHE A CA 16
ATOM 18988 C C . PHE A 1 22 ? -7.955 -1.836 -7.154 1.00 0.00 22 PHE A C 16
ATOM 18989 O O . PHE A 1 22 ? -7.800 -1.035 -8.076 1.00 0.00 22 PHE A O 16
ATOM 19006 N N . SER A 1 23 ? -8.158 -3.136 -7.352 1.00 0.00 23 SER A N 16
ATOM 19007 C CA . SER A 1 23 ? -8.209 -3.706 -8.693 1.00 0.00 23 SER A CA 16
ATOM 19008 C C . SER A 1 23 ? -9.543 -3.402 -9.368 1.00 0.00 23 SER A C 16
ATOM 19009 O O . SER A 1 23 ? -9.631 -3.345 -10.594 1.00 0.00 23 SER A O 16
ATOM 19017 N N . GLN A 1 24 ? -10.582 -3.212 -8.560 1.00 0.00 24 GLN A N 16
ATOM 19018 C CA . GLN A 1 24 ? -11.910 -2.917 -9.083 1.00 0.00 24 GLN A CA 16
ATOM 19019 C C . GLN A 1 24 ? -12.130 -1.412 -9.236 1.00 0.00 24 GLN A C 16
ATOM 19020 O O . GLN A 1 24 ? -13.092 -0.982 -9.873 1.00 0.00 24 GLN A O 16
ATOM 19034 N N . PHE A 1 25 ? -11.241 -0.614 -8.649 1.00 0.00 25 PHE A N 16
ATOM 19035 C CA . PHE A 1 25 ? -11.355 0.838 -8.726 1.00 0.00 25 PHE A CA 16
ATOM 19036 C C . PHE A 1 25 ? -10.271 1.431 -9.622 1.00 0.00 25 PHE A C 16
ATOM 19037 O O . PHE A 1 25 ? -10.513 2.399 -10.343 1.00 0.00 25 PHE A O 16
ATOM 19054 N N . GLY A 1 26 ? -9.077 0.852 -9.569 1.00 0.00 26 GLY A N 16
ATOM 19055 C CA . GLY A 1 26 ? -7.979 1.347 -10.380 1.00 0.00 26 GLY A CA 16
ATOM 19056 C C . GLY A 1 26 ? -7.206 0.240 -11.074 1.00 0.00 26 GLY A C 16
ATOM 19057 O O . GLY A 1 26 ? -6.143 0.487 -11.643 1.00 0.00 26 GLY A O 16
ATOM 19061 N N . LYS A 1 27 ? -7.740 -0.981 -11.032 1.00 0.00 27 LYS A N 16
ATOM 19062 C CA . LYS A 1 27 ? -7.095 -2.132 -11.665 1.00 0.00 27 LYS A CA 16
ATOM 19063 C C . LYS A 1 27 ? -5.589 -2.143 -11.403 1.00 0.00 27 LYS A C 16
ATOM 19064 O O . LYS A 1 27 ? -4.786 -2.195 -12.336 1.00 0.00 27 LYS A O 16
ATOM 19083 N N . VAL A 1 28 ? -5.214 -2.093 -10.128 1.00 0.00 28 VAL A N 16
ATOM 19084 C CA . VAL A 1 28 ? -3.807 -2.097 -9.738 1.00 0.00 28 VAL A CA 16
ATOM 19085 C C . VAL A 1 28 ? -3.028 -3.184 -10.476 1.00 0.00 28 VAL A C 16
ATOM 19086 O O . VAL A 1 28 ? -3.454 -4.337 -10.534 1.00 0.00 28 VAL A O 16
ATOM 19099 N N . PHE A 1 29 ? -1.885 -2.805 -11.038 1.00 0.00 29 PHE A N 16
ATOM 19100 C CA . PHE A 1 29 ? -1.046 -3.744 -11.774 1.00 0.00 29 PHE A CA 16
ATOM 19101 C C . PHE A 1 29 ? -0.593 -4.890 -10.874 1.00 0.00 29 PHE A C 16
ATOM 19102 O O . PHE A 1 29 ? -0.842 -6.058 -11.170 1.00 0.00 29 PHE A O 16
ATOM 19119 N N . ASN A 1 30 ? 0.075 -4.547 -9.777 1.00 0.00 30 ASN A N 16
ATOM 19120 C CA . ASN A 1 30 ? 0.561 -5.550 -8.836 1.00 0.00 30 ASN A CA 16
ATOM 19121 C C . ASN A 1 30 ? 0.761 -4.947 -7.449 1.00 0.00 30 ASN A C 16
ATOM 19122 O O . ASN A 1 30 ? 0.784 -3.726 -7.289 1.00 0.00 30 ASN A O 16
ATOM 19133 N N . VAL A 1 31 ? 0.904 -5.812 -6.451 1.00 0.00 31 VAL A N 16
ATOM 19134 C CA . VAL A 1 31 ? 1.102 -5.367 -5.077 1.00 0.00 31 VAL A CA 16
ATOM 19135 C C . VAL A 1 31 ? 2.099 -6.264 -4.350 1.00 0.00 31 VAL A C 16
ATOM 19136 O O . VAL A 1 31 ? 1.836 -7.445 -4.125 1.00 0.00 31 VAL A O 16
ATOM 19149 N N . LYS A 1 32 ? 3.244 -5.696 -3.986 1.00 0.00 32 LYS A N 16
ATOM 19150 C CA . LYS A 1 32 ? 4.281 -6.447 -3.286 1.00 0.00 32 LYS A CA 16
ATOM 19151 C C . LYS A 1 32 ? 4.561 -5.844 -1.913 1.00 0.00 32 LYS A C 16
ATOM 19152 O O . LYS A 1 32 ? 4.383 -4.645 -1.702 1.00 0.00 32 LYS A O 16
ATOM 19171 N N . LEU A 1 33 ? 5.003 -6.686 -0.985 1.00 0.00 33 LEU A N 16
ATOM 19172 C CA . LEU A 1 33 ? 5.311 -6.240 0.369 1.00 0.00 33 LEU A CA 16
ATOM 19173 C C . LEU A 1 33 ? 6.686 -6.739 0.803 1.00 0.00 33 LEU A C 16
ATOM 19174 O O . LEU A 1 33 ? 7.133 -7.803 0.376 1.00 0.00 33 LEU A O 16
ATOM 19190 N N . ILE A 1 34 ? 7.352 -5.965 1.654 1.00 0.00 34 ILE A N 16
ATOM 19191 C CA . ILE A 1 34 ? 8.675 -6.334 2.142 1.00 0.00 34 ILE A CA 16
ATOM 19192 C C . ILE A 1 34 ? 8.588 -7.487 3.139 1.00 0.00 34 ILE A C 16
ATOM 19193 O O . ILE A 1 34 ? 7.514 -8.043 3.365 1.00 0.00 34 ILE A O 16
ATOM 19209 N N . TYR A 1 35 ? 9.725 -7.844 3.728 1.00 0.00 35 TYR A N 16
ATOM 19210 C CA . TYR A 1 35 ? 9.773 -8.935 4.695 1.00 0.00 35 TYR A CA 16
ATOM 19211 C C . TYR A 1 35 ? 10.861 -8.695 5.736 1.00 0.00 35 TYR A C 16
ATOM 19212 O O . TYR A 1 35 ? 11.520 -7.654 5.734 1.00 0.00 35 TYR A O 16
ATOM 19230 N N . ASP A 1 36 ? 11.047 -9.667 6.624 1.00 0.00 36 ASP A N 16
ATOM 19231 C CA . ASP A 1 36 ? 12.057 -9.565 7.671 1.00 0.00 36 ASP A CA 16
ATOM 19232 C C . ASP A 1 36 ? 13.438 -9.921 7.129 1.00 0.00 36 ASP A C 16
ATOM 19233 O O . ASP A 1 36 ? 13.629 -10.037 5.919 1.00 0.00 36 ASP A O 16
ATOM 19242 N N . ARG A 1 37 ? 14.396 -10.094 8.034 1.00 0.00 37 ARG A N 16
ATOM 19243 C CA . ARG A 1 37 ? 15.760 -10.438 7.646 1.00 0.00 37 ARG A CA 16
ATOM 19244 C C . ARG A 1 37 ? 16.183 -11.764 8.270 1.00 0.00 37 ARG A C 16
ATOM 19245 O O . ARG A 1 37 ? 17.341 -11.942 8.649 1.00 0.00 37 ARG A O 16
ATOM 19266 N N . GLU A 1 38 ? 15.237 -12.692 8.375 1.00 0.00 38 GLU A N 16
ATOM 19267 C CA . GLU A 1 38 ? 15.512 -14.002 8.954 1.00 0.00 38 GLU A CA 16
ATOM 19268 C C . GLU A 1 38 ? 14.407 -14.995 8.607 1.00 0.00 38 GLU A C 16
ATOM 19269 O O . GLU A 1 38 ? 14.661 -16.029 7.990 1.00 0.00 38 GLU A O 16
ATOM 19281 N N . THR A 1 39 ? 13.180 -14.673 9.007 1.00 0.00 39 THR A N 16
ATOM 19282 C CA . THR A 1 39 ? 12.037 -15.538 8.738 1.00 0.00 39 THR A CA 16
ATOM 19283 C C . THR A 1 39 ? 11.226 -15.035 7.543 1.00 0.00 39 THR A C 16
ATOM 19284 O O . THR A 1 39 ? 10.276 -15.688 7.111 1.00 0.00 39 THR A O 16
ATOM 19295 N N . LYS A 1 40 ? 11.602 -13.874 7.010 1.00 0.00 40 LYS A N 16
ATOM 19296 C CA . LYS A 1 40 ? 10.904 -13.296 5.867 1.00 0.00 40 LYS A CA 16
ATOM 19297 C C . LYS A 1 40 ? 9.456 -12.971 6.221 1.00 0.00 40 LYS A C 16
ATOM 19298 O O . LYS A 1 40 ? 8.556 -13.111 5.391 1.00 0.00 40 LYS A O 16
ATOM 19317 N N . LYS A 1 41 ? 9.237 -12.536 7.457 1.00 0.00 41 LYS A N 16
ATOM 19318 C CA . LYS A 1 41 ? 7.898 -12.189 7.920 1.00 0.00 41 LYS A CA 16
ATOM 19319 C C . LYS A 1 41 ? 7.473 -10.822 7.382 1.00 0.00 41 LYS A C 16
ATOM 19320 O O . LYS A 1 41 ? 8.087 -9.806 7.708 1.00 0.00 41 LYS A O 16
ATOM 19339 N N . PRO A 1 42 ? 6.417 -10.774 6.549 1.00 0.00 42 PRO A N 16
ATOM 19340 C CA . PRO A 1 42 ? 5.923 -9.518 5.972 1.00 0.00 42 PRO A CA 16
ATOM 19341 C C . PRO A 1 42 ? 5.457 -8.534 7.040 1.00 0.00 42 PRO A C 16
ATOM 19342 O O . PRO A 1 42 ? 4.483 -8.789 7.749 1.00 0.00 42 PRO A O 16
ATOM 19353 N N . LYS A 1 43 ? 6.155 -7.407 7.150 1.00 0.00 43 LYS A N 16
ATOM 19354 C CA . LYS A 1 43 ? 5.806 -6.384 8.131 1.00 0.00 43 LYS A CA 16
ATOM 19355 C C . LYS A 1 43 ? 6.726 -5.173 8.008 1.00 0.00 43 LYS A C 16
ATOM 19356 O O . LYS A 1 43 ? 7.937 -5.312 7.849 1.00 0.00 43 LYS A O 16
ATOM 19375 N N . GLY A 1 44 ? 6.138 -3.982 8.083 1.00 0.00 44 GLY A N 16
ATOM 19376 C CA . GLY A 1 44 ? 6.919 -2.762 7.981 1.00 0.00 44 GLY A CA 16
ATOM 19377 C C . GLY A 1 44 ? 6.369 -1.802 6.944 1.00 0.00 44 GLY A C 16
ATOM 19378 O O . GLY A 1 44 ? 5.806 -0.763 7.288 1.00 0.00 44 GLY A O 16
ATOM 19382 N N . PHE A 1 45 ? 6.537 -2.148 5.672 1.00 0.00 45 PHE A N 16
ATOM 19383 C CA . PHE A 1 45 ? 6.058 -1.309 4.581 1.00 0.00 45 PHE A CA 16
ATOM 19384 C C . PHE A 1 45 ? 5.741 -2.150 3.348 1.00 0.00 45 PHE A C 16
ATOM 19385 O O . PHE A 1 45 ? 5.859 -3.374 3.374 1.00 0.00 45 PHE A O 16
ATOM 19402 N N . GLY A 1 46 ? 5.337 -1.485 2.270 1.00 0.00 46 GLY A N 16
ATOM 19403 C CA . GLY A 1 46 ? 5.010 -2.191 1.046 1.00 0.00 46 GLY A CA 16
ATOM 19404 C C . GLY A 1 46 ? 5.171 -1.324 -0.187 1.00 0.00 46 GLY A C 16
ATOM 19405 O O . GLY A 1 46 ? 5.705 -0.217 -0.110 1.00 0.00 46 GLY A O 16
ATOM 19409 N N . PHE A 1 47 ? 4.709 -1.828 -1.326 1.00 0.00 47 PHE A N 16
ATOM 19410 C CA . PHE A 1 47 ? 4.803 -1.092 -2.581 1.00 0.00 47 PHE A CA 16
ATOM 19411 C C . PHE A 1 47 ? 3.712 -1.532 -3.554 1.00 0.00 47 PHE A C 16
ATOM 19412 O O . PHE A 1 47 ? 3.460 -2.725 -3.722 1.00 0.00 47 PHE A O 16
ATOM 19429 N N . VAL A 1 48 ? 3.071 -0.560 -4.194 1.00 0.00 48 VAL A N 16
ATOM 19430 C CA . VAL A 1 48 ? 2.009 -0.845 -5.152 1.00 0.00 48 VAL A CA 16
ATOM 19431 C C . VAL A 1 48 ? 2.314 -0.219 -6.509 1.00 0.00 48 VAL A C 16
ATOM 19432 O O . VAL A 1 48 ? 3.074 0.745 -6.603 1.00 0.00 48 VAL A O 16
ATOM 19445 N N . GLU A 1 49 ? 1.716 -0.775 -7.558 1.00 0.00 49 GLU A N 16
ATOM 19446 C CA . GLU A 1 49 ? 1.923 -0.271 -8.912 1.00 0.00 49 GLU A CA 16
ATOM 19447 C C . GLU A 1 49 ? 0.606 0.188 -9.528 1.00 0.00 49 GLU A C 16
ATOM 19448 O O . GLU A 1 49 ? -0.278 -0.623 -9.803 1.00 0.00 49 GLU A O 16
ATOM 19460 N N . MET A 1 50 ? 0.480 1.494 -9.740 1.00 0.00 50 MET A N 16
ATOM 19461 C CA . MET A 1 50 ? -0.730 2.061 -10.323 1.00 0.00 50 MET A CA 16
ATOM 19462 C C . MET A 1 50 ? -0.398 3.250 -11.221 1.00 0.00 50 MET A C 16
ATOM 19463 O O . MET A 1 50 ? 0.729 3.744 -11.222 1.00 0.00 50 MET A O 16
ATOM 19477 N N . GLN A 1 51 ? -1.389 3.703 -11.981 1.00 0.00 51 GLN A N 16
ATOM 19478 C CA . GLN A 1 51 ? -1.205 4.835 -12.883 1.00 0.00 51 GLN A CA 16
ATOM 19479 C C . GLN A 1 51 ? -1.084 6.138 -12.100 1.00 0.00 51 GLN A C 16
ATOM 19480 O O . GLN A 1 51 ? -1.489 6.217 -10.941 1.00 0.00 51 GLN A O 16
ATOM 19494 N N . GLU A 1 52 ? -0.525 7.160 -12.743 1.00 0.00 52 GLU A N 16
ATOM 19495 C CA . GLU A 1 52 ? -0.353 8.460 -12.105 1.00 0.00 52 GLU A CA 16
ATOM 19496 C C . GLU A 1 52 ? -1.642 9.275 -12.172 1.00 0.00 52 GLU A C 16
ATOM 19497 O O . GLU A 1 52 ? -1.669 10.372 -12.732 1.00 0.00 52 GLU A O 16
ATOM 19509 N N . GLU A 1 53 ? -2.708 8.731 -11.596 1.00 0.00 53 GLU A N 16
ATOM 19510 C CA . GLU A 1 53 ? -4.001 9.407 -11.585 1.00 0.00 53 GLU A CA 16
ATOM 19511 C C . GLU A 1 53 ? -4.690 9.232 -10.237 1.00 0.00 53 GLU A C 16
ATOM 19512 O O . GLU A 1 53 ? -5.199 10.192 -9.659 1.00 0.00 53 GLU A O 16
ATOM 19524 N N . SER A 1 54 ? -4.700 8.000 -9.741 1.00 0.00 54 SER A N 16
ATOM 19525 C CA . SER A 1 54 ? -5.325 7.695 -8.459 1.00 0.00 54 SER A CA 16
ATOM 19526 C C . SER A 1 54 ? -4.324 7.837 -7.313 1.00 0.00 54 SER A C 16
ATOM 19527 O O . SER A 1 54 ? -4.714 7.983 -6.155 1.00 0.00 54 SER A O 16
ATOM 19535 N N . VAL A 1 55 ? -3.035 7.790 -7.640 1.00 0.00 55 VAL A N 16
ATOM 19536 C CA . VAL A 1 55 ? -1.987 7.911 -6.633 1.00 0.00 55 VAL A CA 16
ATOM 19537 C C . VAL A 1 55 ? -2.008 9.289 -5.979 1.00 0.00 55 VAL A C 16
ATOM 19538 O O . VAL A 1 55 ? -1.841 9.414 -4.765 1.00 0.00 55 VAL A O 16
ATOM 19551 N N . SER A 1 56 ? -2.210 10.323 -6.789 1.00 0.00 56 SER A N 16
ATOM 19552 C CA . SER A 1 56 ? -2.247 11.693 -6.288 1.00 0.00 56 SER A CA 16
ATOM 19553 C C . SER A 1 56 ? -3.324 11.860 -5.219 1.00 0.00 56 SER A C 16
ATOM 19554 O O . SER A 1 56 ? -3.074 12.430 -4.157 1.00 0.00 56 SER A O 16
ATOM 19562 N N . GLU A 1 57 ? -4.522 11.363 -5.508 1.00 0.00 57 GLU A N 16
ATOM 19563 C CA . GLU A 1 57 ? -5.636 11.462 -4.571 1.00 0.00 57 GLU A CA 16
ATOM 19564 C C . GLU A 1 57 ? -5.577 10.350 -3.527 1.00 0.00 57 GLU A C 16
ATOM 19565 O O . GLU A 1 57 ? -6.054 10.514 -2.405 1.00 0.00 57 GLU A O 16
ATOM 19577 N N . ALA A 1 58 ? -4.992 9.218 -3.904 1.00 0.00 58 ALA A N 16
ATOM 19578 C CA . ALA A 1 58 ? -4.876 8.079 -3.001 1.00 0.00 58 ALA A CA 16
ATOM 19579 C C . ALA A 1 58 ? -4.115 8.452 -1.732 1.00 0.00 58 ALA A C 16
ATOM 19580 O O . ALA A 1 58 ? -4.484 8.042 -0.638 1.00 0.00 58 ALA A O 16
ATOM 19587 N N . ILE A 1 59 ? -3.050 9.227 -1.890 1.00 0.00 59 ILE A N 16
ATOM 19588 C CA . ILE A 1 59 ? -2.232 9.655 -0.757 1.00 0.00 59 ILE A CA 16
ATOM 19589 C C . ILE A 1 59 ? -2.737 10.977 -0.180 1.00 0.00 59 ILE A C 16
ATOM 19590 O O . ILE A 1 59 ? -2.495 11.293 0.984 1.00 0.00 59 ILE A O 16
ATOM 19606 N N . ALA A 1 60 ? -3.424 11.750 -1.011 1.00 0.00 60 ALA A N 16
ATOM 19607 C CA . ALA A 1 60 ? -3.948 13.050 -0.606 1.00 0.00 60 ALA A CA 16
ATOM 19608 C C . ALA A 1 60 ? -4.987 12.949 0.510 1.00 0.00 60 ALA A C 16
ATOM 19609 O O . ALA A 1 60 ? -4.887 13.642 1.523 1.00 0.00 60 ALA A O 16
ATOM 19616 N N . LYS A 1 61 ? -5.998 12.111 0.311 1.00 0.00 61 LYS A N 16
ATOM 19617 C CA . LYS A 1 61 ? -7.067 11.959 1.296 1.00 0.00 61 LYS A CA 16
ATOM 19618 C C . LYS A 1 61 ? -6.763 10.861 2.310 1.00 0.00 61 LYS A C 16
ATOM 19619 O O . LYS A 1 61 ? -7.367 10.814 3.381 1.00 0.00 61 LYS A O 16
ATOM 19638 N N . LEU A 1 62 ? -5.844 9.971 1.965 1.00 0.00 62 LEU A N 16
ATOM 19639 C CA . LEU A 1 62 ? -5.493 8.869 2.851 1.00 0.00 62 LEU A CA 16
ATOM 19640 C C . LEU A 1 62 ? -4.354 9.242 3.796 1.00 0.00 62 LEU A C 16
ATOM 19641 O O . LEU A 1 62 ? -4.563 9.403 4.998 1.00 0.00 62 LEU A O 16
ATOM 19657 N N . ASP A 1 63 ? -3.150 9.366 3.247 1.00 0.00 63 ASP A N 16
ATOM 19658 C CA . ASP A 1 63 ? -1.973 9.705 4.043 1.00 0.00 63 ASP A CA 16
ATOM 19659 C C . ASP A 1 63 ? -2.254 10.870 4.994 1.00 0.00 63 ASP A C 16
ATOM 19660 O O . ASP A 1 63 ? -2.872 11.864 4.610 1.00 0.00 63 ASP A O 16
ATOM 19669 N N . ASN A 1 64 ? -1.796 10.734 6.234 1.00 0.00 64 ASN A N 16
ATOM 19670 C CA . ASN A 1 64 ? -1.994 11.767 7.243 1.00 0.00 64 ASN A CA 16
ATOM 19671 C C . ASN A 1 64 ? -1.310 11.384 8.551 1.00 0.00 64 ASN A C 16
ATOM 19672 O O . ASN A 1 64 ? -0.588 12.186 9.144 1.00 0.00 64 ASN A O 16
ATOM 19683 N N . THR A 1 65 ? -1.541 10.153 8.996 1.00 0.00 65 THR A N 16
ATOM 19684 C CA . THR A 1 65 ? -0.946 9.663 10.234 1.00 0.00 65 THR A CA 16
ATOM 19685 C C . THR A 1 65 ? -1.035 8.142 10.318 1.00 0.00 65 THR A C 16
ATOM 19686 O O . THR A 1 65 ? -1.476 7.483 9.376 1.00 0.00 65 THR A O 16
ATOM 19697 N N . ASP A 1 66 ? -0.613 7.591 11.451 1.00 0.00 66 ASP A N 16
ATOM 19698 C CA . ASP A 1 66 ? -0.643 6.148 11.660 1.00 0.00 66 ASP A CA 16
ATOM 19699 C C . ASP A 1 66 ? -1.959 5.717 12.302 1.00 0.00 66 ASP A C 16
ATOM 19700 O O . ASP A 1 66 ? -2.241 6.060 13.450 1.00 0.00 66 ASP A O 16
ATOM 19709 N N . PHE A 1 67 ? -2.758 4.962 11.554 1.00 0.00 67 PHE A N 16
ATOM 19710 C CA . PHE A 1 67 ? -4.043 4.484 12.051 1.00 0.00 67 PHE A CA 16
ATOM 19711 C C . PHE A 1 67 ? -4.191 2.983 11.823 1.00 0.00 67 PHE A C 16
ATOM 19712 O O . PHE A 1 67 ? -3.241 2.309 11.424 1.00 0.00 67 PHE A O 16
ATOM 19729 N N . MET A 1 68 ? -5.388 2.466 12.079 1.00 0.00 68 MET A N 16
ATOM 19730 C CA . MET A 1 68 ? -5.661 1.045 11.902 1.00 0.00 68 MET A CA 16
ATOM 19731 C C . MET A 1 68 ? -6.159 0.758 10.487 1.00 0.00 68 MET A C 16
ATOM 19732 O O . MET A 1 68 ? -7.194 0.120 10.298 1.00 0.00 68 MET A O 16
ATOM 19746 N N . GLY A 1 69 ? -5.412 1.236 9.496 1.00 0.00 69 GLY A N 16
ATOM 19747 C CA . GLY A 1 69 ? -5.791 1.022 8.112 1.00 0.00 69 GLY A CA 16
ATOM 19748 C C . GLY A 1 69 ? -6.797 2.045 7.622 1.00 0.00 69 GLY A C 16
ATOM 19749 O O . GLY A 1 69 ? -7.708 1.715 6.861 1.00 0.00 69 GLY A O 16
ATOM 19753 N N . ARG A 1 70 ? -6.633 3.291 8.055 1.00 0.00 70 ARG A N 16
ATOM 19754 C CA . ARG A 1 70 ? -7.533 4.366 7.653 1.00 0.00 70 ARG A CA 16
ATOM 19755 C C . ARG A 1 70 ? -6.790 5.429 6.850 1.00 0.00 70 ARG A C 16
ATOM 19756 O O . ARG A 1 70 ? -7.213 5.804 5.757 1.00 0.00 70 ARG A O 16
ATOM 19777 N N . THR A 1 71 ? -5.679 5.910 7.399 1.00 0.00 71 THR A N 16
ATOM 19778 C CA . THR A 1 71 ? -4.877 6.931 6.732 1.00 0.00 71 THR A CA 16
ATOM 19779 C C . THR A 1 71 ? -3.485 6.398 6.399 1.00 0.00 71 THR A C 16
ATOM 19780 O O . THR A 1 71 ? -3.049 6.456 5.250 1.00 0.00 71 THR A O 16
ATOM 19791 N N . ILE A 1 72 ? -2.793 5.878 7.409 1.00 0.00 72 ILE A N 16
ATOM 19792 C CA . ILE A 1 72 ? -1.451 5.337 7.216 1.00 0.00 72 ILE A CA 16
ATOM 19793 C C . ILE A 1 72 ? -0.515 6.395 6.640 1.00 0.00 72 ILE A C 16
ATOM 19794 O O . ILE A 1 72 ? -0.961 7.437 6.163 1.00 0.00 72 ILE A O 16
ATOM 19810 N N . ARG A 1 73 ? 0.786 6.123 6.686 1.00 0.00 73 ARG A N 16
ATOM 19811 C CA . ARG A 1 73 ? 1.778 7.056 6.164 1.00 0.00 73 ARG A CA 16
ATOM 19812 C C . ARG A 1 73 ? 2.082 6.761 4.697 1.00 0.00 73 ARG A C 16
ATOM 19813 O O . ARG A 1 73 ? 3.243 6.669 4.298 1.00 0.00 73 ARG A O 16
ATOM 19834 N N . VAL A 1 74 ? 1.030 6.612 3.898 1.00 0.00 74 VAL A N 16
ATOM 19835 C CA . VAL A 1 74 ? 1.184 6.327 2.476 1.00 0.00 74 VAL A CA 16
ATOM 19836 C C . VAL A 1 74 ? 1.810 7.509 1.742 1.00 0.00 74 VAL A C 16
ATOM 19837 O O . VAL A 1 74 ? 1.723 8.650 2.194 1.00 0.00 74 VAL A O 16
ATOM 19850 N N . THR A 1 75 ? 2.442 7.227 0.608 1.00 0.00 75 THR A N 16
ATOM 19851 C CA . THR A 1 75 ? 3.083 8.268 -0.187 1.00 0.00 75 THR A CA 16
ATOM 19852 C C . THR A 1 75 ? 3.442 7.748 -1.575 1.00 0.00 75 THR A C 16
ATOM 19853 O O . THR A 1 75 ? 3.572 6.542 -1.783 1.00 0.00 75 THR A O 16
ATOM 19864 N N . GLU A 1 76 ? 3.600 8.667 -2.522 1.00 0.00 76 GLU A N 16
ATOM 19865 C CA . GLU A 1 76 ? 3.943 8.303 -3.892 1.00 0.00 76 GLU A CA 16
ATOM 19866 C C . GLU A 1 76 ? 5.450 8.132 -4.049 1.00 0.00 76 GLU A C 16
ATOM 19867 O O . GLU A 1 76 ? 6.226 9.015 -3.684 1.00 0.00 76 GLU A O 16
ATOM 19879 N N . ALA A 1 77 ? 5.857 6.991 -4.596 1.00 0.00 77 ALA A N 16
ATOM 19880 C CA . ALA A 1 77 ? 7.271 6.704 -4.802 1.00 0.00 77 ALA A CA 16
ATOM 19881 C C . ALA A 1 77 ? 7.736 7.190 -6.171 1.00 0.00 77 ALA A C 16
ATOM 19882 O O . ALA A 1 77 ? 6.901 7.232 -7.098 1.00 0.00 77 ALA A O 16
ATOM 19889 N N . MET A 1 1 ? 2.411 3.886 -14.981 1.00 0.00 1 MET A N 17
ATOM 19890 C CA . MET A 1 1 ? 2.352 3.025 -13.770 1.00 0.00 1 MET A CA 17
ATOM 19891 C C . MET A 1 1 ? 3.363 3.478 -12.723 1.00 0.00 1 MET A C 17
ATOM 19892 O O . MET A 1 1 ? 4.552 3.173 -12.819 1.00 0.00 1 MET A O 17
ATOM 19908 N N . ARG A 1 2 ? 2.884 4.208 -11.721 1.00 0.00 2 ARG A N 17
ATOM 19909 C CA . ARG A 1 2 ? 3.746 4.703 -10.655 1.00 0.00 2 ARG A CA 17
ATOM 19910 C C . ARG A 1 2 ? 3.855 3.684 -9.525 1.00 0.00 2 ARG A C 17
ATOM 19911 O O . ARG A 1 2 ? 3.191 2.648 -9.545 1.00 0.00 2 ARG A O 17
ATOM 19932 N N . ASN A 1 3 ? 4.696 3.987 -8.542 1.00 0.00 3 ASN A N 17
ATOM 19933 C CA . ASN A 1 3 ? 4.892 3.097 -7.402 1.00 0.00 3 ASN A CA 17
ATOM 19934 C C . ASN A 1 3 ? 4.490 3.784 -6.101 1.00 0.00 3 ASN A C 17
ATOM 19935 O O . ASN A 1 3 ? 4.917 4.905 -5.822 1.00 0.00 3 ASN A O 17
ATOM 19946 N N . ILE A 1 4 ? 3.669 3.105 -5.309 1.00 0.00 4 ILE A N 17
ATOM 19947 C CA . ILE A 1 4 ? 3.210 3.649 -4.038 1.00 0.00 4 ILE A CA 17
ATOM 19948 C C . ILE A 1 4 ? 4.053 3.127 -2.879 1.00 0.00 4 ILE A C 17
ATOM 19949 O O . ILE A 1 4 ? 4.621 2.037 -2.953 1.00 0.00 4 ILE A O 17
ATOM 19965 N N . TYR A 1 5 ? 4.130 3.912 -1.810 1.00 0.00 5 TYR A N 17
ATOM 19966 C CA . TYR A 1 5 ? 4.902 3.531 -0.634 1.00 0.00 5 TYR A CA 17
ATOM 19967 C C . TYR A 1 5 ? 4.071 3.691 0.635 1.00 0.00 5 TYR A C 17
ATOM 19968 O O . TYR A 1 5 ? 3.865 4.804 1.118 1.00 0.00 5 TYR A O 17
ATOM 19986 N N . VAL A 1 6 ? 3.593 2.571 1.169 1.00 0.00 6 VAL A N 17
ATOM 19987 C CA . VAL A 1 6 ? 2.783 2.590 2.381 1.00 0.00 6 VAL A CA 17
ATOM 19988 C C . VAL A 1 6 ? 3.510 1.915 3.540 1.00 0.00 6 VAL A C 17
ATOM 19989 O O . VAL A 1 6 ? 3.799 0.719 3.494 1.00 0.00 6 VAL A O 17
ATOM 20002 N N . GLY A 1 7 ? 3.797 2.689 4.580 1.00 0.00 7 GLY A N 17
ATOM 20003 C CA . GLY A 1 7 ? 4.484 2.151 5.739 1.00 0.00 7 GLY A CA 17
ATOM 20004 C C . GLY A 1 7 ? 3.534 1.840 6.879 1.00 0.00 7 GLY A C 17
ATOM 20005 O O . GLY A 1 7 ? 2.319 1.964 6.733 1.00 0.00 7 GLY A O 17
ATOM 20009 N N . ASN A 1 8 ? 4.088 1.437 8.018 1.00 0.00 8 ASN A N 17
ATOM 20010 C CA . ASN A 1 8 ? 3.280 1.112 9.187 1.00 0.00 8 ASN A CA 17
ATOM 20011 C C . ASN A 1 8 ? 2.245 0.037 8.865 1.00 0.00 8 ASN A C 17
ATOM 20012 O O . ASN A 1 8 ? 1.194 -0.033 9.501 1.00 0.00 8 ASN A O 17
ATOM 20023 N N . LEU A 1 9 ? 2.544 -0.798 7.874 1.00 0.00 9 LEU A N 17
ATOM 20024 C CA . LEU A 1 9 ? 1.628 -1.864 7.477 1.00 0.00 9 LEU A CA 17
ATOM 20025 C C . LEU A 1 9 ? 2.092 -3.218 8.012 1.00 0.00 9 LEU A C 17
ATOM 20026 O O . LEU A 1 9 ? 3.030 -3.297 8.803 1.00 0.00 9 LEU A O 17
ATOM 20042 N N . VAL A 1 10 ? 1.424 -4.281 7.571 1.00 0.00 10 VAL A N 17
ATOM 20043 C CA . VAL A 1 10 ? 1.763 -5.631 7.998 1.00 0.00 10 VAL A CA 17
ATOM 20044 C C . VAL A 1 10 ? 1.117 -6.663 7.072 1.00 0.00 10 VAL A C 17
ATOM 20045 O O . VAL A 1 10 ? 0.294 -6.314 6.226 1.00 0.00 10 VAL A O 17
ATOM 20058 N N . TYR A 1 11 ? 1.501 -7.929 7.230 1.00 0.00 11 TYR A N 17
ATOM 20059 C CA . TYR A 1 11 ? 0.968 -9.012 6.404 1.00 0.00 11 TYR A CA 17
ATOM 20060 C C . TYR A 1 11 ? -0.531 -8.851 6.147 1.00 0.00 11 TYR A C 17
ATOM 20061 O O . TYR A 1 11 ? -1.034 -9.248 5.097 1.00 0.00 11 TYR A O 17
ATOM 20079 N N . SER A 1 12 ? -1.239 -8.268 7.110 1.00 0.00 12 SER A N 17
ATOM 20080 C CA . SER A 1 12 ? -2.678 -8.061 6.977 1.00 0.00 12 SER A CA 17
ATOM 20081 C C . SER A 1 12 ? -3.108 -6.744 7.619 1.00 0.00 12 SER A C 17
ATOM 20082 O O . SER A 1 12 ? -4.045 -6.708 8.417 1.00 0.00 12 SER A O 17
ATOM 20090 N N . ALA A 1 13 ? -2.420 -5.662 7.265 1.00 0.00 13 ALA A N 17
ATOM 20091 C CA . ALA A 1 13 ? -2.739 -4.348 7.810 1.00 0.00 13 ALA A CA 17
ATOM 20092 C C . ALA A 1 13 ? -3.955 -3.746 7.116 1.00 0.00 13 ALA A C 17
ATOM 20093 O O . ALA A 1 13 ? -4.976 -3.480 7.752 1.00 0.00 13 ALA A O 17
ATOM 20100 N N . THR A 1 14 ? -3.842 -3.536 5.808 1.00 0.00 14 THR A N 17
ATOM 20101 C CA . THR A 1 14 ? -4.935 -2.967 5.029 1.00 0.00 14 THR A CA 17
ATOM 20102 C C . THR A 1 14 ? -4.545 -2.818 3.562 1.00 0.00 14 THR A C 17
ATOM 20103 O O . THR A 1 14 ? -5.368 -3.011 2.669 1.00 0.00 14 THR A O 17
ATOM 20114 N N . SER A 1 15 ? -3.284 -2.473 3.319 1.00 0.00 15 SER A N 17
ATOM 20115 C CA . SER A 1 15 ? -2.791 -2.299 1.957 1.00 0.00 15 SER A CA 17
ATOM 20116 C C . SER A 1 15 ? -3.045 -3.546 1.121 1.00 0.00 15 SER A C 17
ATOM 20117 O O . SER A 1 15 ? -3.597 -3.469 0.024 1.00 0.00 15 SER A O 17
ATOM 20125 N N . GLU A 1 16 ? -2.648 -4.698 1.649 1.00 0.00 16 GLU A N 17
ATOM 20126 C CA . GLU A 1 16 ? -2.847 -5.960 0.951 1.00 0.00 16 GLU A CA 17
ATOM 20127 C C . GLU A 1 16 ? -4.323 -6.350 0.953 1.00 0.00 16 GLU A C 17
ATOM 20128 O O . GLU A 1 16 ? -4.738 -7.253 0.227 1.00 0.00 16 GLU A O 17
ATOM 20140 N N . GLN A 1 17 ? -5.112 -5.663 1.776 1.00 0.00 17 GLN A N 17
ATOM 20141 C CA . GLN A 1 17 ? -6.541 -5.936 1.874 1.00 0.00 17 GLN A CA 17
ATOM 20142 C C . GLN A 1 17 ? -7.334 -5.079 0.891 1.00 0.00 17 GLN A C 17
ATOM 20143 O O . GLN A 1 17 ? -8.416 -5.467 0.451 1.00 0.00 17 GLN A O 17
ATOM 20157 N N . VAL A 1 18 ? -6.796 -3.909 0.562 1.00 0.00 18 VAL A N 17
ATOM 20158 C CA . VAL A 1 18 ? -7.463 -2.994 -0.358 1.00 0.00 18 VAL A CA 17
ATOM 20159 C C . VAL A 1 18 ? -7.056 -3.249 -1.807 1.00 0.00 18 VAL A C 17
ATOM 20160 O O . VAL A 1 18 ? -7.796 -2.914 -2.734 1.00 0.00 18 VAL A O 17
ATOM 20173 N N . LYS A 1 19 ? -5.879 -3.838 -2.004 1.00 0.00 19 LYS A N 17
ATOM 20174 C CA . LYS A 1 19 ? -5.386 -4.126 -3.350 1.00 0.00 19 LYS A CA 17
ATOM 20175 C C . LYS A 1 19 ? -6.452 -4.824 -4.191 1.00 0.00 19 LYS A C 17
ATOM 20176 O O . LYS A 1 19 ? -6.525 -4.628 -5.404 1.00 0.00 19 LYS A O 17
ATOM 20195 N N . GLU A 1 20 ? -7.282 -5.632 -3.539 1.00 0.00 20 GLU A N 17
ATOM 20196 C CA . GLU A 1 20 ? -8.348 -6.348 -4.231 1.00 0.00 20 GLU A CA 17
ATOM 20197 C C . GLU A 1 20 ? -9.383 -5.369 -4.774 1.00 0.00 20 GLU A C 17
ATOM 20198 O O . GLU A 1 20 ? -9.972 -5.592 -5.831 1.00 0.00 20 GLU A O 17
ATOM 20210 N N . LEU A 1 21 ? -9.595 -4.280 -4.041 1.00 0.00 21 LEU A N 17
ATOM 20211 C CA . LEU A 1 21 ? -10.552 -3.258 -4.445 1.00 0.00 21 LEU A CA 17
ATOM 20212 C C . LEU A 1 21 ? -9.882 -2.214 -5.332 1.00 0.00 21 LEU A C 17
ATOM 20213 O O . LEU A 1 21 ? -10.532 -1.580 -6.163 1.00 0.00 21 LEU A O 17
ATOM 20229 N N . PHE A 1 22 ? -8.575 -2.042 -5.150 1.00 0.00 22 PHE A N 17
ATOM 20230 C CA . PHE A 1 22 ? -7.809 -1.079 -5.934 1.00 0.00 22 PHE A CA 17
ATOM 20231 C C . PHE A 1 22 ? -8.003 -1.312 -7.430 1.00 0.00 22 PHE A C 17
ATOM 20232 O O . PHE A 1 22 ? -7.846 -0.395 -8.236 1.00 0.00 22 PHE A O 17
ATOM 20249 N N . SER A 1 23 ? -8.348 -2.544 -7.794 1.00 0.00 23 SER A N 17
ATOM 20250 C CA . SER A 1 23 ? -8.566 -2.894 -9.194 1.00 0.00 23 SER A CA 17
ATOM 20251 C C . SER A 1 23 ? -9.710 -2.078 -9.785 1.00 0.00 23 SER A C 17
ATOM 20252 O O . SER A 1 23 ? -9.656 -1.661 -10.942 1.00 0.00 23 SER A O 17
ATOM 20260 N N . GLN A 1 24 ? -10.742 -1.852 -8.981 1.00 0.00 24 GLN A N 17
ATOM 20261 C CA . GLN A 1 24 ? -11.900 -1.084 -9.421 1.00 0.00 24 GLN A CA 17
ATOM 20262 C C . GLN A 1 24 ? -11.717 0.399 -9.119 1.00 0.00 24 GLN A C 17
ATOM 20263 O O . GLN A 1 24 ? -12.253 1.257 -9.820 1.00 0.00 24 GLN A O 17
ATOM 20277 N N . PHE A 1 25 ? -10.959 0.695 -8.067 1.00 0.00 25 PHE A N 17
ATOM 20278 C CA . PHE A 1 25 ? -10.708 2.074 -7.670 1.00 0.00 25 PHE A CA 17
ATOM 20279 C C . PHE A 1 25 ? -9.808 2.777 -8.681 1.00 0.00 25 PHE A C 17
ATOM 20280 O O . PHE A 1 25 ? -10.022 3.945 -9.009 1.00 0.00 25 PHE A O 17
ATOM 20297 N N . GLY A 1 26 ? -8.800 2.063 -9.171 1.00 0.00 26 GLY A N 17
ATOM 20298 C CA . GLY A 1 26 ? -7.886 2.647 -10.138 1.00 0.00 26 GLY A CA 17
ATOM 20299 C C . GLY A 1 26 ? -7.058 1.614 -10.880 1.00 0.00 26 GLY A C 17
ATOM 20300 O O . GLY A 1 26 ? -6.005 1.939 -11.428 1.00 0.00 26 GLY A O 17
ATOM 20304 N N . LYS A 1 27 ? -7.533 0.371 -10.908 1.00 0.00 27 LYS A N 17
ATOM 20305 C CA . LYS A 1 27 ? -6.825 -0.706 -11.596 1.00 0.00 27 LYS A CA 17
ATOM 20306 C C . LYS A 1 27 ? -5.397 -0.854 -11.074 1.00 0.00 27 LYS A C 17
ATOM 20307 O O . LYS A 1 27 ? -4.549 0.009 -11.297 1.00 0.00 27 LYS A O 17
ATOM 20326 N N . VAL A 1 28 ? -5.138 -1.959 -10.382 1.00 0.00 28 VAL A N 17
ATOM 20327 C CA . VAL A 1 28 ? -3.814 -2.222 -9.832 1.00 0.00 28 VAL A CA 17
ATOM 20328 C C . VAL A 1 28 ? -3.087 -3.291 -10.643 1.00 0.00 28 VAL A C 17
ATOM 20329 O O . VAL A 1 28 ? -3.571 -4.413 -10.785 1.00 0.00 28 VAL A O 17
ATOM 20342 N N . PHE A 1 29 ? -1.922 -2.934 -11.175 1.00 0.00 29 PHE A N 17
ATOM 20343 C CA . PHE A 1 29 ? -1.131 -3.862 -11.973 1.00 0.00 29 PHE A CA 17
ATOM 20344 C C . PHE A 1 29 ? -0.594 -5.001 -11.113 1.00 0.00 29 PHE A C 17
ATOM 20345 O O . PHE A 1 29 ? -0.784 -6.174 -11.432 1.00 0.00 29 PHE A O 17
ATOM 20362 N N . ASN A 1 30 ? 0.079 -4.648 -10.023 1.00 0.00 30 ASN A N 17
ATOM 20363 C CA . ASN A 1 30 ? 0.642 -5.645 -9.118 1.00 0.00 30 ASN A CA 17
ATOM 20364 C C . ASN A 1 30 ? 0.879 -5.053 -7.733 1.00 0.00 30 ASN A C 17
ATOM 20365 O O . ASN A 1 30 ? 0.963 -3.836 -7.573 1.00 0.00 30 ASN A O 17
ATOM 20376 N N . VAL A 1 31 ? 0.989 -5.924 -6.735 1.00 0.00 31 VAL A N 17
ATOM 20377 C CA . VAL A 1 31 ? 1.216 -5.491 -5.362 1.00 0.00 31 VAL A CA 17
ATOM 20378 C C . VAL A 1 31 ? 2.411 -6.215 -4.752 1.00 0.00 31 VAL A C 17
ATOM 20379 O O . VAL A 1 31 ? 2.511 -7.439 -4.825 1.00 0.00 31 VAL A O 17
ATOM 20392 N N . LYS A 1 32 ? 3.319 -5.450 -4.153 1.00 0.00 32 LYS A N 17
ATOM 20393 C CA . LYS A 1 32 ? 4.508 -6.021 -3.531 1.00 0.00 32 LYS A CA 17
ATOM 20394 C C . LYS A 1 32 ? 4.671 -5.520 -2.099 1.00 0.00 32 LYS A C 17
ATOM 20395 O O . LYS A 1 32 ? 4.332 -4.379 -1.787 1.00 0.00 32 LYS A O 17
ATOM 20414 N N . LEU A 1 33 ? 5.194 -6.383 -1.233 1.00 0.00 33 LEU A N 17
ATOM 20415 C CA . LEU A 1 33 ? 5.404 -6.031 0.167 1.00 0.00 33 LEU A CA 17
ATOM 20416 C C . LEU A 1 33 ? 6.717 -6.616 0.680 1.00 0.00 33 LEU A C 17
ATOM 20417 O O . LEU A 1 33 ? 7.131 -7.697 0.261 1.00 0.00 33 LEU A O 17
ATOM 20433 N N . ILE A 1 34 ? 7.368 -5.895 1.587 1.00 0.00 34 ILE A N 17
ATOM 20434 C CA . ILE A 1 34 ? 8.634 -6.347 2.152 1.00 0.00 34 ILE A CA 17
ATOM 20435 C C . ILE A 1 34 ? 8.407 -7.342 3.286 1.00 0.00 34 ILE A C 17
ATOM 20436 O O . ILE A 1 34 ? 7.269 -7.611 3.670 1.00 0.00 34 ILE A O 17
ATOM 20452 N N . TYR A 1 35 ? 9.497 -7.889 3.816 1.00 0.00 35 TYR A N 17
ATOM 20453 C CA . TYR A 1 35 ? 9.413 -8.856 4.904 1.00 0.00 35 TYR A CA 17
ATOM 20454 C C . TYR A 1 35 ? 10.419 -8.531 6.003 1.00 0.00 35 TYR A C 17
ATOM 20455 O O . TYR A 1 35 ? 11.223 -7.608 5.872 1.00 0.00 35 TYR A O 17
ATOM 20473 N N . ASP A 1 36 ? 10.369 -9.298 7.088 1.00 0.00 36 ASP A N 17
ATOM 20474 C CA . ASP A 1 36 ? 11.276 -9.095 8.213 1.00 0.00 36 ASP A CA 17
ATOM 20475 C C . ASP A 1 36 ? 12.674 -9.610 7.883 1.00 0.00 36 ASP A C 17
ATOM 20476 O O . ASP A 1 36 ? 12.865 -10.332 6.904 1.00 0.00 36 ASP A O 17
ATOM 20485 N N . ARG A 1 37 ? 13.647 -9.235 8.705 1.00 0.00 37 ARG A N 17
ATOM 20486 C CA . ARG A 1 37 ? 15.027 -9.661 8.501 1.00 0.00 37 ARG A CA 17
ATOM 20487 C C . ARG A 1 37 ? 15.418 -10.739 9.506 1.00 0.00 37 ARG A C 17
ATOM 20488 O O . ARG A 1 37 ? 16.553 -10.775 9.983 1.00 0.00 37 ARG A O 17
ATOM 20509 N N . GLU A 1 38 ? 14.472 -11.616 9.826 1.00 0.00 38 GLU A N 17
ATOM 20510 C CA . GLU A 1 38 ? 14.718 -12.694 10.775 1.00 0.00 38 GLU A CA 17
ATOM 20511 C C . GLU A 1 38 ? 13.521 -13.635 10.854 1.00 0.00 38 GLU A C 17
ATOM 20512 O O . GLU A 1 38 ? 13.679 -14.855 10.916 1.00 0.00 38 GLU A O 17
ATOM 20524 N N . THR A 1 39 ? 12.321 -13.062 10.849 1.00 0.00 39 THR A N 17
ATOM 20525 C CA . THR A 1 39 ? 11.095 -13.850 10.918 1.00 0.00 39 THR A CA 17
ATOM 20526 C C . THR A 1 39 ? 10.443 -13.985 9.543 1.00 0.00 39 THR A C 17
ATOM 20527 O O . THR A 1 39 ? 9.509 -14.767 9.367 1.00 0.00 39 THR A O 17
ATOM 20538 N N . LYS A 1 40 ? 10.935 -13.218 8.573 1.00 0.00 40 LYS A N 17
ATOM 20539 C CA . LYS A 1 40 ? 10.394 -13.257 7.219 1.00 0.00 40 LYS A CA 17
ATOM 20540 C C . LYS A 1 40 ? 8.927 -12.834 7.208 1.00 0.00 40 LYS A C 17
ATOM 20541 O O . LYS A 1 40 ? 8.153 -13.268 6.356 1.00 0.00 40 LYS A O 17
ATOM 20560 N N . LYS A 1 41 ? 8.555 -11.982 8.158 1.00 0.00 41 LYS A N 17
ATOM 20561 C CA . LYS A 1 41 ? 7.182 -11.499 8.256 1.00 0.00 41 LYS A CA 17
ATOM 20562 C C . LYS A 1 41 ? 7.084 -10.050 7.782 1.00 0.00 41 LYS A C 17
ATOM 20563 O O . LYS A 1 41 ? 7.933 -9.224 8.115 1.00 0.00 41 LYS A O 17
ATOM 20582 N N . PRO A 1 42 ? 6.042 -9.719 6.996 1.00 0.00 42 PRO A N 17
ATOM 20583 C CA . PRO A 1 42 ? 5.845 -8.359 6.482 1.00 0.00 42 PRO A CA 17
ATOM 20584 C C . PRO A 1 42 ? 5.835 -7.314 7.592 1.00 0.00 42 PRO A C 17
ATOM 20585 O O . PRO A 1 42 ? 4.893 -7.243 8.382 1.00 0.00 42 PRO A O 17
ATOM 20596 N N . LYS A 1 43 ? 6.886 -6.503 7.647 1.00 0.00 43 LYS A N 17
ATOM 20597 C CA . LYS A 1 43 ? 6.996 -5.461 8.660 1.00 0.00 43 LYS A CA 17
ATOM 20598 C C . LYS A 1 43 ? 7.898 -4.327 8.182 1.00 0.00 43 LYS A C 17
ATOM 20599 O O . LYS A 1 43 ? 9.112 -4.492 8.064 1.00 0.00 43 LYS A O 17
ATOM 20618 N N . GLY A 1 44 ? 7.297 -3.174 7.904 1.00 0.00 44 GLY A N 17
ATOM 20619 C CA . GLY A 1 44 ? 8.063 -2.032 7.442 1.00 0.00 44 GLY A CA 17
ATOM 20620 C C . GLY A 1 44 ? 7.277 -1.142 6.501 1.00 0.00 44 GLY A C 17
ATOM 20621 O O . GLY A 1 44 ? 7.010 0.018 6.813 1.00 0.00 44 GLY A O 17
ATOM 20625 N N . PHE A 1 45 ? 6.906 -1.684 5.344 1.00 0.00 45 PHE A N 17
ATOM 20626 C CA . PHE A 1 45 ? 6.147 -0.926 4.356 1.00 0.00 45 PHE A CA 17
ATOM 20627 C C . PHE A 1 45 ? 5.792 -1.795 3.153 1.00 0.00 45 PHE A C 17
ATOM 20628 O O . PHE A 1 45 ? 6.279 -2.918 3.019 1.00 0.00 45 PHE A O 17
ATOM 20645 N N . GLY A 1 46 ? 4.941 -1.266 2.281 1.00 0.00 46 GLY A N 17
ATOM 20646 C CA . GLY A 1 46 ? 4.533 -2.003 1.100 1.00 0.00 46 GLY A CA 17
ATOM 20647 C C . GLY A 1 46 ? 4.776 -1.229 -0.181 1.00 0.00 46 GLY A C 17
ATOM 20648 O O . GLY A 1 46 ? 5.267 -0.100 -0.149 1.00 0.00 46 GLY A O 17
ATOM 20652 N N . PHE A 1 47 ? 4.431 -1.837 -1.311 1.00 0.00 47 PHE A N 17
ATOM 20653 C CA . PHE A 1 47 ? 4.614 -1.198 -2.609 1.00 0.00 47 PHE A CA 17
ATOM 20654 C C . PHE A 1 47 ? 3.507 -1.603 -3.576 1.00 0.00 47 PHE A C 17
ATOM 20655 O O . PHE A 1 47 ? 3.221 -2.788 -3.747 1.00 0.00 47 PHE A O 17
ATOM 20672 N N . VAL A 1 48 ? 2.887 -0.610 -4.207 1.00 0.00 48 VAL A N 17
ATOM 20673 C CA . VAL A 1 48 ? 1.810 -0.863 -5.158 1.00 0.00 48 VAL A CA 17
ATOM 20674 C C . VAL A 1 48 ? 2.137 -0.272 -6.526 1.00 0.00 48 VAL A C 17
ATOM 20675 O O . VAL A 1 48 ? 2.821 0.746 -6.626 1.00 0.00 48 VAL A O 17
ATOM 20688 N N . GLU A 1 49 ? 1.643 -0.920 -7.577 1.00 0.00 49 GLU A N 17
ATOM 20689 C CA . GLU A 1 49 ? 1.881 -0.460 -8.940 1.00 0.00 49 GLU A CA 17
ATOM 20690 C C . GLU A 1 49 ? 0.570 -0.090 -9.627 1.00 0.00 49 GLU A C 17
ATOM 20691 O O . GLU A 1 49 ? -0.201 -0.961 -10.027 1.00 0.00 49 GLU A O 17
ATOM 20703 N N . MET A 1 50 ? 0.324 1.210 -9.759 1.00 0.00 50 MET A N 17
ATOM 20704 C CA . MET A 1 50 ? -0.894 1.696 -10.399 1.00 0.00 50 MET A CA 17
ATOM 20705 C C . MET A 1 50 ? -0.592 2.875 -11.318 1.00 0.00 50 MET A C 17
ATOM 20706 O O . MET A 1 50 ? 0.438 3.535 -11.180 1.00 0.00 50 MET A O 17
ATOM 20720 N N . GLN A 1 51 ? -1.498 3.137 -12.254 1.00 0.00 51 GLN A N 17
ATOM 20721 C CA . GLN A 1 51 ? -1.329 4.239 -13.194 1.00 0.00 51 GLN A CA 17
ATOM 20722 C C . GLN A 1 51 ? -1.569 5.579 -12.504 1.00 0.00 51 GLN A C 17
ATOM 20723 O O . GLN A 1 51 ? -2.225 5.644 -11.464 1.00 0.00 51 GLN A O 17
ATOM 20737 N N . GLU A 1 52 ? -1.034 6.645 -13.090 1.00 0.00 52 GLU A N 17
ATOM 20738 C CA . GLU A 1 52 ? -1.189 7.981 -12.530 1.00 0.00 52 GLU A CA 17
ATOM 20739 C C . GLU A 1 52 ? -2.637 8.449 -12.628 1.00 0.00 52 GLU A C 17
ATOM 20740 O O . GLU A 1 52 ? -3.056 9.012 -13.639 1.00 0.00 52 GLU A O 17
ATOM 20752 N N . GLU A 1 53 ? -3.393 8.210 -11.563 1.00 0.00 53 GLU A N 17
ATOM 20753 C CA . GLU A 1 53 ? -4.795 8.599 -11.507 1.00 0.00 53 GLU A CA 17
ATOM 20754 C C . GLU A 1 53 ? -5.325 8.434 -10.089 1.00 0.00 53 GLU A C 17
ATOM 20755 O O . GLU A 1 53 ? -5.750 9.399 -9.454 1.00 0.00 53 GLU A O 17
ATOM 20767 N N . SER A 1 54 ? -5.281 7.202 -9.595 1.00 0.00 54 SER A N 17
ATOM 20768 C CA . SER A 1 54 ? -5.740 6.898 -8.247 1.00 0.00 54 SER A CA 17
ATOM 20769 C C . SER A 1 54 ? -4.597 7.026 -7.242 1.00 0.00 54 SER A C 17
ATOM 20770 O O . SER A 1 54 ? -4.828 7.090 -6.034 1.00 0.00 54 SER A O 17
ATOM 20778 N N . VAL A 1 55 ? -3.364 7.061 -7.745 1.00 0.00 55 VAL A N 17
ATOM 20779 C CA . VAL A 1 55 ? -2.192 7.178 -6.885 1.00 0.00 55 VAL A CA 17
ATOM 20780 C C . VAL A 1 55 ? -2.127 8.551 -6.227 1.00 0.00 55 VAL A C 17
ATOM 20781 O O . VAL A 1 55 ? -1.940 8.662 -5.015 1.00 0.00 55 VAL A O 17
ATOM 20794 N N . SER A 1 56 ? -2.284 9.596 -7.033 1.00 0.00 56 SER A N 17
ATOM 20795 C CA . SER A 1 56 ? -2.243 10.965 -6.527 1.00 0.00 56 SER A CA 17
ATOM 20796 C C . SER A 1 56 ? -3.473 11.276 -5.680 1.00 0.00 56 SER A C 17
ATOM 20797 O O . SER A 1 56 ? -3.450 12.181 -4.846 1.00 0.00 56 SER A O 17
ATOM 20805 N N . GLU A 1 57 ? -4.545 10.519 -5.895 1.00 0.00 57 GLU A N 17
ATOM 20806 C CA . GLU A 1 57 ? -5.782 10.713 -5.148 1.00 0.00 57 GLU A CA 17
ATOM 20807 C C . GLU A 1 57 ? -5.787 9.858 -3.889 1.00 0.00 57 GLU A C 17
ATOM 20808 O O . GLU A 1 57 ? -6.276 10.278 -2.841 1.00 0.00 57 GLU A O 17
ATOM 20820 N N . ALA A 1 58 ? -5.235 8.655 -4.001 1.00 0.00 58 ALA A N 17
ATOM 20821 C CA . ALA A 1 58 ? -5.170 7.739 -2.872 1.00 0.00 58 ALA A CA 17
ATOM 20822 C C . ALA A 1 58 ? -4.428 8.372 -1.702 1.00 0.00 58 ALA A C 17
ATOM 20823 O O . ALA A 1 58 ? -5.010 8.619 -0.648 1.00 0.00 58 ALA A O 17
ATOM 20830 N N . ILE A 1 59 ? -3.141 8.637 -1.897 1.00 0.00 59 ILE A N 17
ATOM 20831 C CA . ILE A 1 59 ? -2.320 9.245 -0.855 1.00 0.00 59 ILE A CA 17
ATOM 20832 C C . ILE A 1 59 ? -2.898 10.588 -0.416 1.00 0.00 59 ILE A C 17
ATOM 20833 O O . ILE A 1 59 ? -2.746 10.993 0.736 1.00 0.00 59 ILE A O 17
ATOM 20849 N N . ALA A 1 60 ? -3.556 11.273 -1.343 1.00 0.00 60 ALA A N 17
ATOM 20850 C CA . ALA A 1 60 ? -4.152 12.573 -1.058 1.00 0.00 60 ALA A CA 17
ATOM 20851 C C . ALA A 1 60 ? -5.147 12.496 0.096 1.00 0.00 60 ALA A C 17
ATOM 20852 O O . ALA A 1 60 ? -5.025 13.223 1.082 1.00 0.00 60 ALA A O 17
ATOM 20859 N N . LYS A 1 61 ? -6.138 11.619 -0.036 1.00 0.00 61 LYS A N 17
ATOM 20860 C CA . LYS A 1 61 ? -7.162 11.464 0.993 1.00 0.00 61 LYS A CA 17
ATOM 20861 C C . LYS A 1 61 ? -6.772 10.406 2.022 1.00 0.00 61 LYS A C 17
ATOM 20862 O O . LYS A 1 61 ? -7.197 10.467 3.177 1.00 0.00 61 LYS A O 17
ATOM 20881 N N . LEU A 1 62 ? -5.974 9.433 1.600 1.00 0.00 62 LEU A N 17
ATOM 20882 C CA . LEU A 1 62 ? -5.544 8.359 2.487 1.00 0.00 62 LEU A CA 17
ATOM 20883 C C . LEU A 1 62 ? -4.479 8.840 3.468 1.00 0.00 62 LEU A C 17
ATOM 20884 O O . LEU A 1 62 ? -4.744 8.993 4.661 1.00 0.00 62 LEU A O 17
ATOM 20900 N N . ASP A 1 63 ? -3.273 9.071 2.960 1.00 0.00 63 ASP A N 17
ATOM 20901 C CA . ASP A 1 63 ? -2.164 9.526 3.792 1.00 0.00 63 ASP A CA 17
ATOM 20902 C C . ASP A 1 63 ? -2.547 10.773 4.588 1.00 0.00 63 ASP A C 17
ATOM 20903 O O . ASP A 1 63 ? -3.207 11.675 4.071 1.00 0.00 63 ASP A O 17
ATOM 20912 N N . ASN A 1 64 ? -2.128 10.815 5.849 1.00 0.00 64 ASN A N 17
ATOM 20913 C CA . ASN A 1 64 ? -2.424 11.949 6.715 1.00 0.00 64 ASN A CA 17
ATOM 20914 C C . ASN A 1 64 ? -1.774 11.772 8.085 1.00 0.00 64 ASN A C 17
ATOM 20915 O O . ASN A 1 64 ? -1.154 12.695 8.612 1.00 0.00 64 ASN A O 17
ATOM 20926 N N . THR A 1 65 ? -1.923 10.582 8.656 1.00 0.00 65 THR A N 17
ATOM 20927 C CA . THR A 1 65 ? -1.352 10.287 9.965 1.00 0.00 65 THR A CA 17
ATOM 20928 C C . THR A 1 65 ? -1.186 8.785 10.161 1.00 0.00 65 THR A C 17
ATOM 20929 O O . THR A 1 65 ? -1.494 7.994 9.269 1.00 0.00 65 THR A O 17
ATOM 20940 N N . ASP A 1 66 ? -0.697 8.396 11.334 1.00 0.00 66 ASP A N 17
ATOM 20941 C CA . ASP A 1 66 ? -0.489 6.987 11.649 1.00 0.00 66 ASP A CA 17
ATOM 20942 C C . ASP A 1 66 ? -1.710 6.401 12.351 1.00 0.00 66 ASP A C 17
ATOM 20943 O O . ASP A 1 66 ? -1.960 6.684 13.522 1.00 0.00 66 ASP A O 17
ATOM 20952 N N . PHE A 1 67 ? -2.466 5.581 11.627 1.00 0.00 67 PHE A N 17
ATOM 20953 C CA . PHE A 1 67 ? -3.659 4.953 12.180 1.00 0.00 67 PHE A CA 17
ATOM 20954 C C . PHE A 1 67 ? -3.504 3.435 12.215 1.00 0.00 67 PHE A C 17
ATOM 20955 O O . PHE A 1 67 ? -2.399 2.912 12.073 1.00 0.00 67 PHE A O 17
ATOM 20972 N N . MET A 1 68 ? -4.618 2.733 12.400 1.00 0.00 68 MET A N 17
ATOM 20973 C CA . MET A 1 68 ? -4.603 1.276 12.450 1.00 0.00 68 MET A CA 17
ATOM 20974 C C . MET A 1 68 ? -4.967 0.684 11.092 1.00 0.00 68 MET A C 17
ATOM 20975 O O . MET A 1 68 ? -5.613 -0.361 11.012 1.00 0.00 68 MET A O 17
ATOM 20989 N N . GLY A 1 69 ? -4.547 1.358 10.026 1.00 0.00 69 GLY A N 17
ATOM 20990 C CA . GLY A 1 69 ? -4.837 0.885 8.687 1.00 0.00 69 GLY A CA 17
ATOM 20991 C C . GLY A 1 69 ? -5.927 1.693 8.009 1.00 0.00 69 GLY A C 17
ATOM 20992 O O . GLY A 1 69 ? -6.681 1.168 7.190 1.00 0.00 69 GLY A O 17
ATOM 20996 N N . ARG A 1 70 ? -6.010 2.975 8.350 1.00 0.00 70 ARG A N 17
ATOM 20997 C CA . ARG A 1 70 ? -7.016 3.857 7.769 1.00 0.00 70 ARG A CA 17
ATOM 20998 C C . ARG A 1 70 ? -6.365 4.912 6.879 1.00 0.00 70 ARG A C 17
ATOM 20999 O O . ARG A 1 70 ? -6.616 4.964 5.675 1.00 0.00 70 ARG A O 17
ATOM 21020 N N . THR A 1 71 ? -5.527 5.752 7.480 1.00 0.00 71 THR A N 17
ATOM 21021 C CA . THR A 1 71 ? -4.840 6.803 6.736 1.00 0.00 71 THR A CA 17
ATOM 21022 C C . THR A 1 71 ? -3.402 6.397 6.425 1.00 0.00 71 THR A C 17
ATOM 21023 O O . THR A 1 71 ? -2.960 6.481 5.280 1.00 0.00 71 THR A O 17
ATOM 21034 N N . ILE A 1 72 ? -2.680 5.950 7.450 1.00 0.00 72 ILE A N 17
ATOM 21035 C CA . ILE A 1 72 ? -1.293 5.526 7.280 1.00 0.00 72 ILE A CA 17
ATOM 21036 C C . ILE A 1 72 ? -0.447 6.641 6.672 1.00 0.00 72 ILE A C 17
ATOM 21037 O O . ILE A 1 72 ? -0.977 7.633 6.172 1.00 0.00 72 ILE A O 17
ATOM 21053 N N . ARG A 1 73 ? 0.871 6.472 6.712 1.00 0.00 73 ARG A N 17
ATOM 21054 C CA . ARG A 1 73 ? 1.785 7.466 6.160 1.00 0.00 73 ARG A CA 17
ATOM 21055 C C . ARG A 1 73 ? 2.173 7.104 4.729 1.00 0.00 73 ARG A C 17
ATOM 21056 O O . ARG A 1 73 ? 3.345 7.170 4.355 1.00 0.00 73 ARG A O 17
ATOM 21077 N N . VAL A 1 74 ? 1.180 6.720 3.933 1.00 0.00 74 VAL A N 17
ATOM 21078 C CA . VAL A 1 74 ? 1.411 6.343 2.544 1.00 0.00 74 VAL A CA 17
ATOM 21079 C C . VAL A 1 74 ? 1.890 7.535 1.720 1.00 0.00 74 VAL A C 17
ATOM 21080 O O . VAL A 1 74 ? 1.687 8.688 2.101 1.00 0.00 74 VAL A O 17
ATOM 21093 N N . THR A 1 75 ? 2.528 7.248 0.589 1.00 0.00 75 THR A N 17
ATOM 21094 C CA . THR A 1 75 ? 3.035 8.297 -0.288 1.00 0.00 75 THR A CA 17
ATOM 21095 C C . THR A 1 75 ? 3.217 7.776 -1.711 1.00 0.00 75 THR A C 17
ATOM 21096 O O . THR A 1 75 ? 2.892 6.627 -2.008 1.00 0.00 75 THR A O 17
ATOM 21107 N N . GLU A 1 76 ? 3.738 8.631 -2.585 1.00 0.00 76 GLU A N 17
ATOM 21108 C CA . GLU A 1 76 ? 3.964 8.260 -3.977 1.00 0.00 76 GLU A CA 17
ATOM 21109 C C . GLU A 1 76 ? 5.397 7.771 -4.186 1.00 0.00 76 GLU A C 17
ATOM 21110 O O . GLU A 1 76 ? 6.061 8.151 -5.151 1.00 0.00 76 GLU A O 17
ATOM 21122 N N . ALA A 1 77 ? 5.866 6.927 -3.274 1.00 0.00 77 ALA A N 17
ATOM 21123 C CA . ALA A 1 77 ? 7.217 6.386 -3.358 1.00 0.00 77 ALA A CA 17
ATOM 21124 C C . ALA A 1 77 ? 8.258 7.500 -3.334 1.00 0.00 77 ALA A C 17
ATOM 21125 O O . ALA A 1 77 ? 8.676 7.894 -2.225 1.00 0.00 77 ALA A O 17
ATOM 21132 N N . MET A 1 1 ? 1.866 5.161 -15.085 1.00 0.00 1 MET A N 18
ATOM 21133 C CA . MET A 1 1 ? 2.121 4.023 -14.164 1.00 0.00 1 MET A CA 18
ATOM 21134 C C . MET A 1 1 ? 3.232 4.354 -13.173 1.00 0.00 1 MET A C 18
ATOM 21135 O O . MET A 1 1 ? 4.415 4.190 -13.473 1.00 0.00 1 MET A O 18
ATOM 21151 N N . ARG A 1 2 ? 2.844 4.822 -11.992 1.00 0.00 2 ARG A N 18
ATOM 21152 C CA . ARG A 1 2 ? 3.806 5.178 -10.955 1.00 0.00 2 ARG A CA 18
ATOM 21153 C C . ARG A 1 2 ? 3.784 4.159 -9.820 1.00 0.00 2 ARG A C 18
ATOM 21154 O O . ARG A 1 2 ? 2.932 3.271 -9.787 1.00 0.00 2 ARG A O 18
ATOM 21175 N N . ASN A 1 3 ? 4.725 4.294 -8.893 1.00 0.00 3 ASN A N 18
ATOM 21176 C CA . ASN A 1 3 ? 4.815 3.385 -7.755 1.00 0.00 3 ASN A CA 18
ATOM 21177 C C . ASN A 1 3 ? 4.455 4.101 -6.457 1.00 0.00 3 ASN A C 18
ATOM 21178 O O . ASN A 1 3 ? 4.981 5.175 -6.162 1.00 0.00 3 ASN A O 18
ATOM 21189 N N . ILE A 1 4 ? 3.555 3.500 -5.685 1.00 0.00 4 ILE A N 18
ATOM 21190 C CA . ILE A 1 4 ? 3.126 4.080 -4.418 1.00 0.00 4 ILE A CA 18
ATOM 21191 C C . ILE A 1 4 ? 3.873 3.452 -3.246 1.00 0.00 4 ILE A C 18
ATOM 21192 O O . ILE A 1 4 ? 4.162 2.256 -3.251 1.00 0.00 4 ILE A O 18
ATOM 21208 N N . TYR A 1 5 ? 4.182 4.267 -2.243 1.00 0.00 5 TYR A N 18
ATOM 21209 C CA . TYR A 1 5 ? 4.897 3.791 -1.063 1.00 0.00 5 TYR A CA 18
ATOM 21210 C C . TYR A 1 5 ? 4.040 3.937 0.190 1.00 0.00 5 TYR A C 18
ATOM 21211 O O . TYR A 1 5 ? 3.585 5.032 0.520 1.00 0.00 5 TYR A O 18
ATOM 21229 N N . VAL A 1 6 ? 3.827 2.825 0.887 1.00 0.00 6 VAL A N 18
ATOM 21230 C CA . VAL A 1 6 ? 3.027 2.827 2.107 1.00 0.00 6 VAL A CA 18
ATOM 21231 C C . VAL A 1 6 ? 3.802 2.214 3.269 1.00 0.00 6 VAL A C 18
ATOM 21232 O O . VAL A 1 6 ? 4.227 1.061 3.204 1.00 0.00 6 VAL A O 18
ATOM 21245 N N . GLY A 1 7 ? 3.984 2.993 4.331 1.00 0.00 7 GLY A N 18
ATOM 21246 C CA . GLY A 1 7 ? 4.712 2.509 5.491 1.00 0.00 7 GLY A CA 18
ATOM 21247 C C . GLY A 1 7 ? 3.807 2.226 6.673 1.00 0.00 7 GLY A C 18
ATOM 21248 O O . GLY A 1 7 ? 3.749 3.010 7.621 1.00 0.00 7 GLY A O 18
ATOM 21252 N N . ASN A 1 8 ? 3.099 1.101 6.619 1.00 0.00 8 ASN A N 18
ATOM 21253 C CA . ASN A 1 8 ? 2.194 0.713 7.694 1.00 0.00 8 ASN A CA 18
ATOM 21254 C C . ASN A 1 8 ? 1.549 -0.639 7.397 1.00 0.00 8 ASN A C 18
ATOM 21255 O O . ASN A 1 8 ? 0.324 -0.769 7.401 1.00 0.00 8 ASN A O 18
ATOM 21266 N N . LEU A 1 9 ? 2.382 -1.642 7.137 1.00 0.00 9 LEU A N 18
ATOM 21267 C CA . LEU A 1 9 ? 1.891 -2.981 6.835 1.00 0.00 9 LEU A CA 18
ATOM 21268 C C . LEU A 1 9 ? 2.573 -4.028 7.709 1.00 0.00 9 LEU A C 18
ATOM 21269 O O . LEU A 1 9 ? 3.263 -3.696 8.673 1.00 0.00 9 LEU A O 18
ATOM 21285 N N . VAL A 1 10 ? 2.372 -5.295 7.361 1.00 0.00 10 VAL A N 18
ATOM 21286 C CA . VAL A 1 10 ? 2.961 -6.401 8.106 1.00 0.00 10 VAL A CA 18
ATOM 21287 C C . VAL A 1 10 ? 2.590 -7.737 7.459 1.00 0.00 10 VAL A C 18
ATOM 21288 O O . VAL A 1 10 ? 2.077 -7.768 6.342 1.00 0.00 10 VAL A O 18
ATOM 21301 N N . TYR A 1 11 ? 2.852 -8.839 8.160 1.00 0.00 11 TYR A N 18
ATOM 21302 C CA . TYR A 1 11 ? 2.542 -10.170 7.642 1.00 0.00 11 TYR A CA 18
ATOM 21303 C C . TYR A 1 11 ? 1.127 -10.221 7.068 1.00 0.00 11 TYR A C 18
ATOM 21304 O O . TYR A 1 11 ? 0.894 -10.813 6.013 1.00 0.00 11 TYR A O 18
ATOM 21322 N N . SER A 1 12 ? 0.190 -9.595 7.770 1.00 0.00 12 SER A N 18
ATOM 21323 C CA . SER A 1 12 ? -1.202 -9.562 7.336 1.00 0.00 12 SER A CA 18
ATOM 21324 C C . SER A 1 12 ? -1.994 -8.539 8.145 1.00 0.00 12 SER A C 18
ATOM 21325 O O . SER A 1 12 ? -2.752 -8.898 9.045 1.00 0.00 12 SER A O 18
ATOM 21333 N N . ALA A 1 13 ? -1.806 -7.263 7.823 1.00 0.00 13 ALA A N 18
ATOM 21334 C CA . ALA A 1 13 ? -2.498 -6.190 8.525 1.00 0.00 13 ALA A CA 18
ATOM 21335 C C . ALA A 1 13 ? -3.735 -5.728 7.762 1.00 0.00 13 ALA A C 18
ATOM 21336 O O . ALA A 1 13 ? -4.858 -5.853 8.250 1.00 0.00 13 ALA A O 18
ATOM 21343 N N . THR A 1 14 ? -3.523 -5.190 6.565 1.00 0.00 14 THR A N 18
ATOM 21344 C CA . THR A 1 14 ? -4.628 -4.705 5.742 1.00 0.00 14 THR A CA 18
ATOM 21345 C C . THR A 1 14 ? -4.212 -4.507 4.284 1.00 0.00 14 THR A C 18
ATOM 21346 O O . THR A 1 14 ? -5.064 -4.440 3.399 1.00 0.00 14 THR A O 18
ATOM 21357 N N . SER A 1 15 ? -2.908 -4.405 4.031 1.00 0.00 15 SER A N 18
ATOM 21358 C CA . SER A 1 15 ? -2.406 -4.210 2.672 1.00 0.00 15 SER A CA 18
ATOM 21359 C C . SER A 1 15 ? -3.055 -5.180 1.692 1.00 0.00 15 SER A C 18
ATOM 21360 O O . SER A 1 15 ? -3.701 -4.766 0.729 1.00 0.00 15 SER A O 18
ATOM 21368 N N . GLU A 1 16 ? -2.890 -6.473 1.945 1.00 0.00 16 GLU A N 18
ATOM 21369 C CA . GLU A 1 16 ? -3.473 -7.496 1.085 1.00 0.00 16 GLU A CA 18
ATOM 21370 C C . GLU A 1 16 ? -4.998 -7.483 1.180 1.00 0.00 16 GLU A C 18
ATOM 21371 O O . GLU A 1 16 ? -5.683 -8.118 0.379 1.00 0.00 16 GLU A O 18
ATOM 21383 N N . GLN A 1 17 ? -5.522 -6.756 2.165 1.00 0.00 17 GLN A N 18
ATOM 21384 C CA . GLN A 1 17 ? -6.962 -6.661 2.365 1.00 0.00 17 GLN A CA 18
ATOM 21385 C C . GLN A 1 17 ? -7.548 -5.485 1.586 1.00 0.00 17 GLN A C 18
ATOM 21386 O O . GLN A 1 17 ? -8.691 -5.538 1.131 1.00 0.00 17 GLN A O 18
ATOM 21400 N N . VAL A 1 18 ? -6.763 -4.422 1.448 1.00 0.00 18 VAL A N 18
ATOM 21401 C CA . VAL A 1 18 ? -7.208 -3.229 0.734 1.00 0.00 18 VAL A CA 18
ATOM 21402 C C . VAL A 1 18 ? -6.931 -3.330 -0.764 1.00 0.00 18 VAL A C 18
ATOM 21403 O O . VAL A 1 18 ? -7.614 -2.701 -1.572 1.00 0.00 18 VAL A O 18
ATOM 21416 N N . LYS A 1 19 ? -5.927 -4.121 -1.132 1.00 0.00 19 LYS A N 18
ATOM 21417 C CA . LYS A 1 19 ? -5.568 -4.293 -2.536 1.00 0.00 19 LYS A CA 18
ATOM 21418 C C . LYS A 1 19 ? -6.768 -4.762 -3.355 1.00 0.00 19 LYS A C 18
ATOM 21419 O O . LYS A 1 19 ? -6.877 -4.459 -4.543 1.00 0.00 19 LYS A O 18
ATOM 21438 N N . GLU A 1 20 ? -7.668 -5.497 -2.710 1.00 0.00 20 GLU A N 18
ATOM 21439 C CA . GLU A 1 20 ? -8.860 -6.003 -3.378 1.00 0.00 20 GLU A CA 18
ATOM 21440 C C . GLU A 1 20 ? -9.798 -4.859 -3.750 1.00 0.00 20 GLU A C 18
ATOM 21441 O O . GLU A 1 20 ? -10.449 -4.890 -4.794 1.00 0.00 20 GLU A O 18
ATOM 21453 N N . LEU A 1 21 ? -9.859 -3.848 -2.888 1.00 0.00 21 LEU A N 18
ATOM 21454 C CA . LEU A 1 21 ? -10.714 -2.692 -3.124 1.00 0.00 21 LEU A CA 18
ATOM 21455 C C . LEU A 1 21 ? -10.006 -1.664 -4.003 1.00 0.00 21 LEU A C 18
ATOM 21456 O O . LEU A 1 21 ? -10.646 -0.937 -4.762 1.00 0.00 21 LEU A O 18
ATOM 21472 N N . PHE A 1 22 ? -8.682 -1.614 -3.895 1.00 0.00 22 PHE A N 18
ATOM 21473 C CA . PHE A 1 22 ? -7.885 -0.677 -4.680 1.00 0.00 22 PHE A CA 18
ATOM 21474 C C . PHE A 1 22 ? -7.936 -1.023 -6.168 1.00 0.00 22 PHE A C 18
ATOM 21475 O O . PHE A 1 22 ? -7.608 -0.195 -7.017 1.00 0.00 22 PHE A O 18
ATOM 21492 N N . SER A 1 23 ? -8.343 -2.251 -6.478 1.00 0.00 23 SER A N 18
ATOM 21493 C CA . SER A 1 23 ? -8.430 -2.700 -7.864 1.00 0.00 23 SER A CA 18
ATOM 21494 C C . SER A 1 23 ? -9.704 -2.188 -8.533 1.00 0.00 23 SER A C 18
ATOM 21495 O O . SER A 1 23 ? -9.766 -2.066 -9.756 1.00 0.00 23 SER A O 18
ATOM 21503 N N . GLN A 1 24 ? -10.719 -1.892 -7.727 1.00 0.00 24 GLN A N 18
ATOM 21504 C CA . GLN A 1 24 ? -11.989 -1.399 -8.249 1.00 0.00 24 GLN A CA 18
ATOM 21505 C C . GLN A 1 24 ? -11.980 0.122 -8.379 1.00 0.00 24 GLN A C 18
ATOM 21506 O O . GLN A 1 24 ? -12.708 0.687 -9.195 1.00 0.00 24 GLN A O 18
ATOM 21520 N N . PHE A 1 25 ? -11.158 0.781 -7.568 1.00 0.00 25 PHE A N 18
ATOM 21521 C CA . PHE A 1 25 ? -11.066 2.237 -7.596 1.00 0.00 25 PHE A CA 18
ATOM 21522 C C . PHE A 1 25 ? -9.757 2.696 -8.233 1.00 0.00 25 PHE A C 18
ATOM 21523 O O . PHE A 1 25 ? -9.704 3.744 -8.876 1.00 0.00 25 PHE A O 18
ATOM 21540 N N . GLY A 1 26 ? -8.703 1.907 -8.049 1.00 0.00 26 GLY A N 18
ATOM 21541 C CA . GLY A 1 26 ? -7.411 2.256 -8.609 1.00 0.00 26 GLY A CA 18
ATOM 21542 C C . GLY A 1 26 ? -6.949 1.280 -9.675 1.00 0.00 26 GLY A C 18
ATOM 21543 O O . GLY A 1 26 ? -6.157 1.635 -10.547 1.00 0.00 26 GLY A O 18
ATOM 21547 N N . LYS A 1 27 ? -7.440 0.047 -9.603 1.00 0.00 27 LYS A N 18
ATOM 21548 C CA . LYS A 1 27 ? -7.067 -0.980 -10.568 1.00 0.00 27 LYS A CA 18
ATOM 21549 C C . LYS A 1 27 ? -5.572 -1.280 -10.488 1.00 0.00 27 LYS A C 18
ATOM 21550 O O . LYS A 1 27 ? -4.860 -1.230 -11.491 1.00 0.00 27 LYS A O 18
ATOM 21569 N N . VAL A 1 28 ? -5.103 -1.591 -9.283 1.00 0.00 28 VAL A N 18
ATOM 21570 C CA . VAL A 1 28 ? -3.695 -1.899 -9.066 1.00 0.00 28 VAL A CA 18
ATOM 21571 C C . VAL A 1 28 ? -3.243 -3.063 -9.944 1.00 0.00 28 VAL A C 18
ATOM 21572 O O . VAL A 1 28 ? -3.998 -4.006 -10.179 1.00 0.00 28 VAL A O 18
ATOM 21585 N N . PHE A 1 29 ? -2.006 -2.987 -10.424 1.00 0.00 29 PHE A N 18
ATOM 21586 C CA . PHE A 1 29 ? -1.451 -4.032 -11.276 1.00 0.00 29 PHE A CA 18
ATOM 21587 C C . PHE A 1 29 ? -0.532 -4.952 -10.479 1.00 0.00 29 PHE A C 18
ATOM 21588 O O . PHE A 1 29 ? -0.538 -6.168 -10.667 1.00 0.00 29 PHE A O 18
ATOM 21605 N N . ASN A 1 30 ? 0.257 -4.361 -9.587 1.00 0.00 30 ASN A N 18
ATOM 21606 C CA . ASN A 1 30 ? 1.182 -5.127 -8.759 1.00 0.00 30 ASN A CA 18
ATOM 21607 C C . ASN A 1 30 ? 1.186 -4.608 -7.324 1.00 0.00 30 ASN A C 18
ATOM 21608 O O . ASN A 1 30 ? 1.392 -3.418 -7.085 1.00 0.00 30 ASN A O 18
ATOM 21619 N N . VAL A 1 31 ? 0.956 -5.508 -6.375 1.00 0.00 31 VAL A N 18
ATOM 21620 C CA . VAL A 1 31 ? 0.933 -5.141 -4.964 1.00 0.00 31 VAL A CA 18
ATOM 21621 C C . VAL A 1 31 ? 1.466 -6.275 -4.093 1.00 0.00 31 VAL A C 18
ATOM 21622 O O . VAL A 1 31 ? 1.064 -7.428 -4.245 1.00 0.00 31 VAL A O 18
ATOM 21635 N N . LYS A 1 32 ? 2.373 -5.938 -3.183 1.00 0.00 32 LYS A N 18
ATOM 21636 C CA . LYS A 1 32 ? 2.961 -6.929 -2.288 1.00 0.00 32 LYS A CA 18
ATOM 21637 C C . LYS A 1 32 ? 3.786 -6.254 -1.195 1.00 0.00 32 LYS A C 18
ATOM 21638 O O . LYS A 1 32 ? 4.039 -5.051 -1.249 1.00 0.00 32 LYS A O 18
ATOM 21657 N N . LEU A 1 33 ? 4.200 -7.038 -0.206 1.00 0.00 33 LEU A N 18
ATOM 21658 C CA . LEU A 1 33 ? 4.996 -6.517 0.901 1.00 0.00 33 LEU A CA 18
ATOM 21659 C C . LEU A 1 33 ? 6.483 -6.756 0.659 1.00 0.00 33 LEU A C 18
ATOM 21660 O O . LEU A 1 33 ? 6.864 -7.682 -0.056 1.00 0.00 33 LEU A O 18
ATOM 21676 N N . ILE A 1 34 ? 7.317 -5.916 1.263 1.00 0.00 34 ILE A N 18
ATOM 21677 C CA . ILE A 1 34 ? 8.763 -6.039 1.111 1.00 0.00 34 ILE A CA 18
ATOM 21678 C C . ILE A 1 34 ? 9.362 -6.889 2.227 1.00 0.00 34 ILE A C 18
ATOM 21679 O O . ILE A 1 34 ? 8.661 -7.309 3.147 1.00 0.00 34 ILE A O 18
ATOM 21695 N N . TYR A 1 35 ? 10.664 -7.140 2.138 1.00 0.00 35 TYR A N 18
ATOM 21696 C CA . TYR A 1 35 ? 11.360 -7.940 3.138 1.00 0.00 35 TYR A CA 18
ATOM 21697 C C . TYR A 1 35 ? 12.778 -7.423 3.357 1.00 0.00 35 TYR A C 18
ATOM 21698 O O . TYR A 1 35 ? 13.250 -6.549 2.630 1.00 0.00 35 TYR A O 18
ATOM 21716 N N . ASP A 1 36 ? 13.453 -7.967 4.364 1.00 0.00 36 ASP A N 18
ATOM 21717 C CA . ASP A 1 36 ? 14.817 -7.560 4.678 1.00 0.00 36 ASP A CA 18
ATOM 21718 C C . ASP A 1 36 ? 15.819 -8.262 3.766 1.00 0.00 36 ASP A C 18
ATOM 21719 O O . ASP A 1 36 ? 15.511 -9.292 3.166 1.00 0.00 36 ASP A O 18
ATOM 21728 N N . ARG A 1 37 ? 17.018 -7.699 3.666 1.00 0.00 37 ARG A N 18
ATOM 21729 C CA . ARG A 1 37 ? 18.066 -8.272 2.828 1.00 0.00 37 ARG A CA 18
ATOM 21730 C C . ARG A 1 37 ? 19.106 -8.998 3.675 1.00 0.00 37 ARG A C 18
ATOM 21731 O O . ARG A 1 37 ? 20.283 -9.055 3.317 1.00 0.00 37 ARG A O 18
ATOM 21752 N N . GLU A 1 38 ? 18.664 -9.551 4.801 1.00 0.00 38 GLU A N 18
ATOM 21753 C CA . GLU A 1 38 ? 19.557 -10.273 5.699 1.00 0.00 38 GLU A CA 18
ATOM 21754 C C . GLU A 1 38 ? 18.842 -11.458 6.339 1.00 0.00 38 GLU A C 18
ATOM 21755 O O . GLU A 1 38 ? 19.278 -12.602 6.212 1.00 0.00 38 GLU A O 18
ATOM 21767 N N . THR A 1 39 ? 17.740 -11.177 7.026 1.00 0.00 39 THR A N 18
ATOM 21768 C CA . THR A 1 39 ? 16.962 -12.220 7.687 1.00 0.00 39 THR A CA 18
ATOM 21769 C C . THR A 1 39 ? 15.720 -12.586 6.873 1.00 0.00 39 THR A C 18
ATOM 21770 O O . THR A 1 39 ? 14.994 -13.516 7.223 1.00 0.00 39 THR A O 18
ATOM 21781 N N . LYS A 1 40 ? 15.477 -11.852 5.789 1.00 0.00 40 LYS A N 18
ATOM 21782 C CA . LYS A 1 40 ? 14.322 -12.107 4.936 1.00 0.00 40 LYS A CA 18
ATOM 21783 C C . LYS A 1 40 ? 13.021 -11.879 5.698 1.00 0.00 40 LYS A C 18
ATOM 21784 O O . LYS A 1 40 ? 12.025 -12.565 5.470 1.00 0.00 40 LYS A O 18
ATOM 21803 N N . LYS A 1 41 ? 13.036 -10.907 6.606 1.00 0.00 41 LYS A N 18
ATOM 21804 C CA . LYS A 1 41 ? 11.857 -10.585 7.402 1.00 0.00 41 LYS A CA 18
ATOM 21805 C C . LYS A 1 41 ? 11.287 -9.225 7.003 1.00 0.00 41 LYS A C 18
ATOM 21806 O O . LYS A 1 41 ? 12.035 -8.298 6.693 1.00 0.00 41 LYS A O 18
ATOM 21825 N N . PRO A 1 42 ? 9.949 -9.085 7.005 1.00 0.00 42 PRO A N 18
ATOM 21826 C CA . PRO A 1 42 ? 9.287 -7.828 6.641 1.00 0.00 42 PRO A CA 18
ATOM 21827 C C . PRO A 1 42 ? 9.812 -6.644 7.447 1.00 0.00 42 PRO A C 18
ATOM 21828 O O . PRO A 1 42 ? 9.953 -6.724 8.666 1.00 0.00 42 PRO A O 18
ATOM 21839 N N . LYS A 1 43 ? 10.098 -5.545 6.755 1.00 0.00 43 LYS A N 18
ATOM 21840 C CA . LYS A 1 43 ? 10.607 -4.343 7.408 1.00 0.00 43 LYS A CA 18
ATOM 21841 C C . LYS A 1 43 ? 9.474 -3.560 8.063 1.00 0.00 43 LYS A C 18
ATOM 21842 O O . LYS A 1 43 ? 9.383 -3.486 9.288 1.00 0.00 43 LYS A O 18
ATOM 21861 N N . GLY A 1 44 ? 8.613 -2.979 7.237 1.00 0.00 44 GLY A N 18
ATOM 21862 C CA . GLY A 1 44 ? 7.495 -2.208 7.751 1.00 0.00 44 GLY A CA 18
ATOM 21863 C C . GLY A 1 44 ? 6.867 -1.321 6.695 1.00 0.00 44 GLY A C 18
ATOM 21864 O O . GLY A 1 44 ? 6.578 -0.151 6.950 1.00 0.00 44 GLY A O 18
ATOM 21868 N N . PHE A 1 45 ? 6.651 -1.877 5.506 1.00 0.00 45 PHE A N 18
ATOM 21869 C CA . PHE A 1 45 ? 6.051 -1.127 4.409 1.00 0.00 45 PHE A CA 18
ATOM 21870 C C . PHE A 1 45 ? 5.865 -2.012 3.181 1.00 0.00 45 PHE A C 18
ATOM 21871 O O . PHE A 1 45 ? 6.377 -3.130 3.124 1.00 0.00 45 PHE A O 18
ATOM 21888 N N . GLY A 1 46 ? 5.130 -1.502 2.198 1.00 0.00 46 GLY A N 18
ATOM 21889 C CA . GLY A 1 46 ? 4.891 -2.259 0.983 1.00 0.00 46 GLY A CA 18
ATOM 21890 C C . GLY A 1 46 ? 4.977 -1.399 -0.262 1.00 0.00 46 GLY A C 18
ATOM 21891 O O . GLY A 1 46 ? 5.208 -0.191 -0.177 1.00 0.00 46 GLY A O 18
ATOM 21895 N N . PHE A 1 47 ? 4.792 -2.021 -1.422 1.00 0.00 47 PHE A N 18
ATOM 21896 C CA . PHE A 1 47 ? 4.850 -1.306 -2.691 1.00 0.00 47 PHE A CA 18
ATOM 21897 C C . PHE A 1 47 ? 3.613 -1.595 -3.536 1.00 0.00 47 PHE A C 18
ATOM 21898 O O . PHE A 1 47 ? 3.170 -2.740 -3.633 1.00 0.00 47 PHE A O 18
ATOM 21915 N N . VAL A 1 48 ? 3.061 -0.552 -4.146 1.00 0.00 48 VAL A N 18
ATOM 21916 C CA . VAL A 1 48 ? 1.876 -0.694 -4.982 1.00 0.00 48 VAL A CA 18
ATOM 21917 C C . VAL A 1 48 ? 2.096 -0.070 -6.357 1.00 0.00 48 VAL A C 18
ATOM 21918 O O . VAL A 1 48 ? 2.729 0.978 -6.479 1.00 0.00 48 VAL A O 18
ATOM 21931 N N . GLU A 1 49 ? 1.570 -0.722 -7.388 1.00 0.00 49 GLU A N 18
ATOM 21932 C CA . GLU A 1 49 ? 1.710 -0.231 -8.754 1.00 0.00 49 GLU A CA 18
ATOM 21933 C C . GLU A 1 49 ? 0.360 0.196 -9.320 1.00 0.00 49 GLU A C 18
ATOM 21934 O O . GLU A 1 49 ? -0.530 -0.630 -9.525 1.00 0.00 49 GLU A O 18
ATOM 21946 N N . MET A 1 50 ? 0.214 1.493 -9.573 1.00 0.00 50 MET A N 18
ATOM 21947 C CA . MET A 1 50 ? -1.028 2.031 -10.116 1.00 0.00 50 MET A CA 18
ATOM 21948 C C . MET A 1 50 ? -0.748 3.203 -11.052 1.00 0.00 50 MET A C 18
ATOM 21949 O O . MET A 1 50 ? 0.406 3.577 -11.267 1.00 0.00 50 MET A O 18
ATOM 21963 N N . GLN A 1 51 ? -1.810 3.780 -11.606 1.00 0.00 51 GLN A N 18
ATOM 21964 C CA . GLN A 1 51 ? -1.677 4.909 -12.519 1.00 0.00 51 GLN A CA 18
ATOM 21965 C C . GLN A 1 51 ? -1.018 6.096 -11.822 1.00 0.00 51 GLN A C 18
ATOM 21966 O O . GLN A 1 51 ? -1.130 6.255 -10.607 1.00 0.00 51 GLN A O 18
ATOM 21980 N N . GLU A 1 52 ? -0.332 6.926 -12.600 1.00 0.00 52 GLU A N 18
ATOM 21981 C CA . GLU A 1 52 ? 0.346 8.099 -12.058 1.00 0.00 52 GLU A CA 18
ATOM 21982 C C . GLU A 1 52 ? -0.660 9.142 -11.585 1.00 0.00 52 GLU A C 18
ATOM 21983 O O . GLU A 1 52 ? -0.411 9.869 -10.623 1.00 0.00 52 GLU A O 18
ATOM 21995 N N . GLU A 1 53 ? -1.800 9.211 -12.267 1.00 0.00 53 GLU A N 18
ATOM 21996 C CA . GLU A 1 53 ? -2.844 10.166 -11.915 1.00 0.00 53 GLU A CA 18
ATOM 21997 C C . GLU A 1 53 ? -3.624 9.698 -10.691 1.00 0.00 53 GLU A C 18
ATOM 21998 O O . GLU A 1 53 ? -4.133 10.510 -9.919 1.00 0.00 53 GLU A O 18
ATOM 22010 N N . SER A 1 54 ? -3.714 8.383 -10.519 1.00 0.00 54 SER A N 18
ATOM 22011 C CA . SER A 1 54 ? -4.434 7.807 -9.388 1.00 0.00 54 SER A CA 18
ATOM 22012 C C . SER A 1 54 ? -3.643 7.973 -8.094 1.00 0.00 54 SER A C 18
ATOM 22013 O O . SER A 1 54 ? -4.221 8.123 -7.019 1.00 0.00 54 SER A O 18
ATOM 22021 N N . VAL A 1 55 ? -2.319 7.943 -8.206 1.00 0.00 55 VAL A N 18
ATOM 22022 C CA . VAL A 1 55 ? -1.450 8.088 -7.044 1.00 0.00 55 VAL A CA 18
ATOM 22023 C C . VAL A 1 55 ? -1.732 9.389 -6.300 1.00 0.00 55 VAL A C 18
ATOM 22024 O O . VAL A 1 55 ? -1.900 9.394 -5.080 1.00 0.00 55 VAL A O 18
ATOM 22037 N N . SER A 1 56 ? -1.784 10.491 -7.042 1.00 0.00 56 SER A N 18
ATOM 22038 C CA . SER A 1 56 ? -2.044 11.802 -6.453 1.00 0.00 56 SER A CA 18
ATOM 22039 C C . SER A 1 56 ? -3.316 11.782 -5.609 1.00 0.00 56 SER A C 18
ATOM 22040 O O . SER A 1 56 ? -3.274 12.008 -4.400 1.00 0.00 56 SER A O 18
ATOM 22048 N N . GLU A 1 57 ? -4.444 11.511 -6.256 1.00 0.00 57 GLU A N 18
ATOM 22049 C CA . GLU A 1 57 ? -5.727 11.462 -5.572 1.00 0.00 57 GLU A CA 18
ATOM 22050 C C . GLU A 1 57 ? -5.749 10.347 -4.530 1.00 0.00 57 GLU A C 18
ATOM 22051 O O . GLU A 1 57 ? -6.444 10.443 -3.518 1.00 0.00 57 GLU A O 18
ATOM 22063 N N . ALA A 1 58 ? -4.987 9.290 -4.787 1.00 0.00 58 ALA A N 18
ATOM 22064 C CA . ALA A 1 58 ? -4.921 8.154 -3.876 1.00 0.00 58 ALA A CA 18
ATOM 22065 C C . ALA A 1 58 ? -4.268 8.539 -2.552 1.00 0.00 58 ALA A C 18
ATOM 22066 O O . ALA A 1 58 ? -4.702 8.107 -1.491 1.00 0.00 58 ALA A O 18
ATOM 22073 N N . ILE A 1 59 ? -3.221 9.352 -2.627 1.00 0.00 59 ILE A N 18
ATOM 22074 C CA . ILE A 1 59 ? -2.501 9.798 -1.437 1.00 0.00 59 ILE A CA 18
ATOM 22075 C C . ILE A 1 59 ? -3.098 11.095 -0.890 1.00 0.00 59 ILE A C 18
ATOM 22076 O O . ILE A 1 59 ? -2.952 11.410 0.291 1.00 0.00 59 ILE A O 18
ATOM 22092 N N . ALA A 1 60 ? -3.760 11.845 -1.762 1.00 0.00 60 ALA A N 18
ATOM 22093 C CA . ALA A 1 60 ? -4.368 13.115 -1.388 1.00 0.00 60 ALA A CA 18
ATOM 22094 C C . ALA A 1 60 ? -5.436 12.961 -0.306 1.00 0.00 60 ALA A C 18
ATOM 22095 O O . ALA A 1 60 ? -5.404 13.653 0.711 1.00 0.00 60 ALA A O 18
ATOM 22102 N N . LYS A 1 61 ? -6.397 12.072 -0.541 1.00 0.00 61 LYS A N 18
ATOM 22103 C CA . LYS A 1 61 ? -7.487 11.861 0.408 1.00 0.00 61 LYS A CA 18
ATOM 22104 C C . LYS A 1 61 ? -7.158 10.776 1.425 1.00 0.00 61 LYS A C 18
ATOM 22105 O O . LYS A 1 61 ? -7.735 10.741 2.513 1.00 0.00 61 LYS A O 18
ATOM 22124 N N . LEU A 1 62 ? -6.246 9.883 1.067 1.00 0.00 62 LEU A N 18
ATOM 22125 C CA . LEU A 1 62 ? -5.869 8.791 1.955 1.00 0.00 62 LEU A CA 18
ATOM 22126 C C . LEU A 1 62 ? -4.785 9.214 2.940 1.00 0.00 62 LEU A C 18
ATOM 22127 O O . LEU A 1 62 ? -5.056 9.420 4.123 1.00 0.00 62 LEU A O 18
ATOM 22143 N N . ASP A 1 63 ? -3.555 9.331 2.451 1.00 0.00 63 ASP A N 18
ATOM 22144 C CA . ASP A 1 63 ? -2.428 9.717 3.293 1.00 0.00 63 ASP A CA 18
ATOM 22145 C C . ASP A 1 63 ? -2.727 11.004 4.064 1.00 0.00 63 ASP A C 18
ATOM 22146 O O . ASP A 1 63 ? -3.229 11.976 3.500 1.00 0.00 63 ASP A O 18
ATOM 22155 N N . ASN A 1 64 ? -2.414 10.996 5.356 1.00 0.00 64 ASN A N 18
ATOM 22156 C CA . ASN A 1 64 ? -2.644 12.157 6.209 1.00 0.00 64 ASN A CA 18
ATOM 22157 C C . ASN A 1 64 ? -2.216 11.869 7.645 1.00 0.00 64 ASN A C 18
ATOM 22158 O O . ASN A 1 64 ? -1.661 12.734 8.323 1.00 0.00 64 ASN A O 18
ATOM 22169 N N . THR A 1 65 ? -2.477 10.649 8.102 1.00 0.00 65 THR A N 18
ATOM 22170 C CA . THR A 1 65 ? -2.119 10.247 9.458 1.00 0.00 65 THR A CA 18
ATOM 22171 C C . THR A 1 65 ? -1.765 8.762 9.507 1.00 0.00 65 THR A C 18
ATOM 22172 O O . THR A 1 65 ? -1.551 8.132 8.473 1.00 0.00 65 THR A O 18
ATOM 22183 N N . ASP A 1 66 ? -1.707 8.211 10.716 1.00 0.00 66 ASP A N 18
ATOM 22184 C CA . ASP A 1 66 ? -1.381 6.802 10.898 1.00 0.00 66 ASP A CA 18
ATOM 22185 C C . ASP A 1 66 ? -2.520 6.065 11.597 1.00 0.00 66 ASP A C 18
ATOM 22186 O O . ASP A 1 66 ? -2.628 6.090 12.824 1.00 0.00 66 ASP A O 18
ATOM 22195 N N . PHE A 1 67 ? -3.367 5.411 10.810 1.00 0.00 67 PHE A N 18
ATOM 22196 C CA . PHE A 1 67 ? -4.499 4.668 11.354 1.00 0.00 67 PHE A CA 18
ATOM 22197 C C . PHE A 1 67 ? -4.349 3.173 11.081 1.00 0.00 67 PHE A C 18
ATOM 22198 O O . PHE A 1 67 ? -3.269 2.704 10.720 1.00 0.00 67 PHE A O 18
ATOM 22215 N N . MET A 1 68 ? -5.438 2.431 11.257 1.00 0.00 68 MET A N 18
ATOM 22216 C CA . MET A 1 68 ? -5.426 0.990 11.031 1.00 0.00 68 MET A CA 18
ATOM 22217 C C . MET A 1 68 ? -5.952 0.649 9.640 1.00 0.00 68 MET A C 18
ATOM 22218 O O . MET A 1 68 ? -6.628 -0.362 9.451 1.00 0.00 68 MET A O 18
ATOM 22232 N N . GLY A 1 69 ? -5.637 1.500 8.668 1.00 0.00 69 GLY A N 18
ATOM 22233 C CA . GLY A 1 69 ? -6.086 1.270 7.307 1.00 0.00 69 GLY A CA 18
ATOM 22234 C C . GLY A 1 69 ? -7.117 2.285 6.855 1.00 0.00 69 GLY A C 18
ATOM 22235 O O . GLY A 1 69 ? -7.957 1.988 6.005 1.00 0.00 69 GLY A O 18
ATOM 22239 N N . ARG A 1 70 ? -7.054 3.484 7.423 1.00 0.00 70 ARG A N 18
ATOM 22240 C CA . ARG A 1 70 ? -7.990 4.547 7.073 1.00 0.00 70 ARG A CA 18
ATOM 22241 C C . ARG A 1 70 ? -7.286 5.665 6.310 1.00 0.00 70 ARG A C 18
ATOM 22242 O O . ARG A 1 70 ? -7.887 6.326 5.463 1.00 0.00 70 ARG A O 18
ATOM 22263 N N . THR A 1 71 ? -6.009 5.870 6.616 1.00 0.00 71 THR A N 18
ATOM 22264 C CA . THR A 1 71 ? -5.223 6.908 5.958 1.00 0.00 71 THR A CA 18
ATOM 22265 C C . THR A 1 71 ? -3.802 6.424 5.682 1.00 0.00 71 THR A C 18
ATOM 22266 O O . THR A 1 71 ? -3.343 6.438 4.540 1.00 0.00 71 THR A O 18
ATOM 22277 N N . ILE A 1 72 ? -3.110 5.997 6.734 1.00 0.00 72 ILE A N 18
ATOM 22278 C CA . ILE A 1 72 ? -1.742 5.510 6.600 1.00 0.00 72 ILE A CA 18
ATOM 22279 C C . ILE A 1 72 ? -0.829 6.591 6.033 1.00 0.00 72 ILE A C 18
ATOM 22280 O O . ILE A 1 72 ? -1.295 7.549 5.417 1.00 0.00 72 ILE A O 18
ATOM 22296 N N . ARG A 1 73 ? 0.474 6.432 6.242 1.00 0.00 73 ARG A N 18
ATOM 22297 C CA . ARG A 1 73 ? 1.449 7.397 5.747 1.00 0.00 73 ARG A CA 18
ATOM 22298 C C . ARG A 1 73 ? 1.904 7.032 4.337 1.00 0.00 73 ARG A C 18
ATOM 22299 O O . ARG A 1 73 ? 3.100 6.908 4.071 1.00 0.00 73 ARG A O 18
ATOM 22320 N N . VAL A 1 74 ? 0.941 6.858 3.438 1.00 0.00 74 VAL A N 18
ATOM 22321 C CA . VAL A 1 74 ? 1.241 6.505 2.055 1.00 0.00 74 VAL A CA 18
ATOM 22322 C C . VAL A 1 74 ? 1.788 7.703 1.286 1.00 0.00 74 VAL A C 18
ATOM 22323 O O . VAL A 1 74 ? 1.548 8.853 1.654 1.00 0.00 74 VAL A O 18
ATOM 22336 N N . THR A 1 75 ? 2.525 7.424 0.214 1.00 0.00 75 THR A N 18
ATOM 22337 C CA . THR A 1 75 ? 3.107 8.478 -0.609 1.00 0.00 75 THR A CA 18
ATOM 22338 C C . THR A 1 75 ? 3.862 7.885 -1.795 1.00 0.00 75 THR A C 18
ATOM 22339 O O . THR A 1 75 ? 4.429 6.797 -1.702 1.00 0.00 75 THR A O 18
ATOM 22350 N N . GLU A 1 76 ? 3.864 8.608 -2.910 1.00 0.00 76 GLU A N 18
ATOM 22351 C CA . GLU A 1 76 ? 4.550 8.154 -4.115 1.00 0.00 76 GLU A CA 18
ATOM 22352 C C . GLU A 1 76 ? 6.047 8.003 -3.865 1.00 0.00 76 GLU A C 18
ATOM 22353 O O . GLU A 1 76 ? 6.698 8.919 -3.363 1.00 0.00 76 GLU A O 18
ATOM 22365 N N . ALA A 1 77 ? 6.586 6.841 -4.217 1.00 0.00 77 ALA A N 18
ATOM 22366 C CA . ALA A 1 77 ? 8.006 6.569 -4.032 1.00 0.00 77 ALA A CA 18
ATOM 22367 C C . ALA A 1 77 ? 8.858 7.454 -4.935 1.00 0.00 77 ALA A C 18
ATOM 22368 O O . ALA A 1 77 ? 9.374 8.479 -4.443 1.00 0.00 77 ALA A O 18
ATOM 22375 N N . MET A 1 1 ? 1.646 5.629 -14.922 1.00 0.00 1 MET A N 19
ATOM 22376 C CA . MET A 1 1 ? 2.036 4.424 -14.144 1.00 0.00 1 MET A CA 19
ATOM 22377 C C . MET A 1 1 ? 3.165 4.739 -13.168 1.00 0.00 1 MET A C 19
ATOM 22378 O O . MET A 1 1 ? 4.339 4.727 -13.537 1.00 0.00 1 MET A O 19
ATOM 22394 N N . ARG A 1 2 ? 2.802 5.022 -11.922 1.00 0.00 2 ARG A N 19
ATOM 22395 C CA . ARG A 1 2 ? 3.784 5.342 -10.892 1.00 0.00 2 ARG A CA 19
ATOM 22396 C C . ARG A 1 2 ? 3.728 4.327 -9.754 1.00 0.00 2 ARG A C 19
ATOM 22397 O O . ARG A 1 2 ? 2.684 3.732 -9.491 1.00 0.00 2 ARG A O 19
ATOM 22418 N N . ASN A 1 3 ? 4.860 4.135 -9.084 1.00 0.00 3 ASN A N 19
ATOM 22419 C CA . ASN A 1 3 ? 4.940 3.192 -7.974 1.00 0.00 3 ASN A CA 19
ATOM 22420 C C . ASN A 1 3 ? 4.602 3.876 -6.654 1.00 0.00 3 ASN A C 19
ATOM 22421 O O . ASN A 1 3 ? 5.315 4.777 -6.209 1.00 0.00 3 ASN A O 19
ATOM 22432 N N . ILE A 1 4 ? 3.510 3.444 -6.031 1.00 0.00 4 ILE A N 19
ATOM 22433 C CA . ILE A 1 4 ? 3.078 4.015 -4.761 1.00 0.00 4 ILE A CA 19
ATOM 22434 C C . ILE A 1 4 ? 3.747 3.310 -3.585 1.00 0.00 4 ILE A C 19
ATOM 22435 O O . ILE A 1 4 ? 3.696 2.085 -3.471 1.00 0.00 4 ILE A O 19
ATOM 22451 N N . TYR A 1 5 ? 4.373 4.092 -2.713 1.00 0.00 5 TYR A N 19
ATOM 22452 C CA . TYR A 1 5 ? 5.053 3.546 -1.543 1.00 0.00 5 TYR A CA 19
ATOM 22453 C C . TYR A 1 5 ? 4.183 3.682 -0.297 1.00 0.00 5 TYR A C 19
ATOM 22454 O O . TYR A 1 5 ? 3.769 4.783 0.065 1.00 0.00 5 TYR A O 19
ATOM 22472 N N . VAL A 1 6 ? 3.910 2.556 0.355 1.00 0.00 6 VAL A N 19
ATOM 22473 C CA . VAL A 1 6 ? 3.088 2.551 1.560 1.00 0.00 6 VAL A CA 19
ATOM 22474 C C . VAL A 1 6 ? 3.850 1.960 2.742 1.00 0.00 6 VAL A C 19
ATOM 22475 O O . VAL A 1 6 ? 4.386 0.855 2.658 1.00 0.00 6 VAL A O 19
ATOM 22488 N N . GLY A 1 7 ? 3.892 2.702 3.844 1.00 0.00 7 GLY A N 19
ATOM 22489 C CA . GLY A 1 7 ? 4.589 2.235 5.027 1.00 0.00 7 GLY A CA 19
ATOM 22490 C C . GLY A 1 7 ? 3.638 1.787 6.119 1.00 0.00 7 GLY A C 19
ATOM 22491 O O . GLY A 1 7 ? 2.429 1.701 5.902 1.00 0.00 7 GLY A O 19
ATOM 22495 N N . ASN A 1 8 ? 4.185 1.500 7.296 1.00 0.00 8 ASN A N 19
ATOM 22496 C CA . ASN A 1 8 ? 3.376 1.057 8.425 1.00 0.00 8 ASN A CA 19
ATOM 22497 C C . ASN A 1 8 ? 2.624 -0.227 8.087 1.00 0.00 8 ASN A C 19
ATOM 22498 O O . ASN A 1 8 ? 1.531 -0.470 8.597 1.00 0.00 8 ASN A O 19
ATOM 22509 N N . LEU A 1 9 ? 3.217 -1.045 7.223 1.00 0.00 9 LEU A N 19
ATOM 22510 C CA . LEU A 1 9 ? 2.601 -2.303 6.817 1.00 0.00 9 LEU A CA 19
ATOM 22511 C C . LEU A 1 9 ? 2.877 -3.402 7.840 1.00 0.00 9 LEU A C 19
ATOM 22512 O O . LEU A 1 9 ? 3.731 -3.251 8.714 1.00 0.00 9 LEU A O 19
ATOM 22528 N N . VAL A 1 10 ? 2.148 -4.507 7.722 1.00 0.00 10 VAL A N 19
ATOM 22529 C CA . VAL A 1 10 ? 2.310 -5.632 8.634 1.00 0.00 10 VAL A CA 19
ATOM 22530 C C . VAL A 1 10 ? 1.701 -6.904 8.041 1.00 0.00 10 VAL A C 19
ATOM 22531 O O . VAL A 1 10 ? 1.254 -6.907 6.893 1.00 0.00 10 VAL A O 19
ATOM 22544 N N . TYR A 1 11 ? 1.684 -7.982 8.822 1.00 0.00 11 TYR A N 19
ATOM 22545 C CA . TYR A 1 11 ? 1.127 -9.254 8.367 1.00 0.00 11 TYR A CA 19
ATOM 22546 C C . TYR A 1 11 ? -0.230 -9.053 7.696 1.00 0.00 11 TYR A C 19
ATOM 22547 O O . TYR A 1 11 ? -0.450 -9.494 6.568 1.00 0.00 11 TYR A O 19
ATOM 22565 N N . SER A 1 12 ? -1.134 -8.380 8.401 1.00 0.00 12 SER A N 19
ATOM 22566 C CA . SER A 1 12 ? -2.469 -8.112 7.879 1.00 0.00 12 SER A CA 19
ATOM 22567 C C . SER A 1 12 ? -3.056 -6.860 8.523 1.00 0.00 12 SER A C 19
ATOM 22568 O O . SER A 1 12 ? -3.926 -6.944 9.389 1.00 0.00 12 SER A O 19
ATOM 22576 N N . ALA A 1 13 ? -2.567 -5.700 8.098 1.00 0.00 13 ALA A N 19
ATOM 22577 C CA . ALA A 1 13 ? -3.037 -4.431 8.640 1.00 0.00 13 ALA A CA 19
ATOM 22578 C C . ALA A 1 13 ? -4.140 -3.830 7.775 1.00 0.00 13 ALA A C 19
ATOM 22579 O O . ALA A 1 13 ? -5.237 -3.554 8.259 1.00 0.00 13 ALA A O 19
ATOM 22586 N N . THR A 1 14 ? -3.842 -3.624 6.496 1.00 0.00 14 THR A N 19
ATOM 22587 C CA . THR A 1 14 ? -4.813 -3.049 5.570 1.00 0.00 14 THR A CA 19
ATOM 22588 C C . THR A 1 14 ? -4.380 -3.237 4.119 1.00 0.00 14 THR A C 19
ATOM 22589 O O . THR A 1 14 ? -5.216 -3.419 3.235 1.00 0.00 14 THR A O 19
ATOM 22600 N N . SER A 1 15 ? -3.073 -3.187 3.874 1.00 0.00 15 SER A N 19
ATOM 22601 C CA . SER A 1 15 ? -2.539 -3.346 2.522 1.00 0.00 15 SER A CA 19
ATOM 22602 C C . SER A 1 15 ? -3.163 -4.544 1.813 1.00 0.00 15 SER A C 19
ATOM 22603 O O . SER A 1 15 ? -3.709 -4.412 0.717 1.00 0.00 15 SER A O 19
ATOM 22611 N N . GLU A 1 16 ? -3.086 -5.709 2.443 1.00 0.00 16 GLU A N 19
ATOM 22612 C CA . GLU A 1 16 ? -3.653 -6.922 1.867 1.00 0.00 16 GLU A CA 19
ATOM 22613 C C . GLU A 1 16 ? -5.178 -6.849 1.832 1.00 0.00 16 GLU A C 19
ATOM 22614 O O . GLU A 1 16 ? -5.833 -7.657 1.173 1.00 0.00 16 GLU A O 19
ATOM 22626 N N . GLN A 1 17 ? -5.738 -5.875 2.546 1.00 0.00 17 GLN A N 19
ATOM 22627 C CA . GLN A 1 17 ? -7.185 -5.698 2.598 1.00 0.00 17 GLN A CA 19
ATOM 22628 C C . GLN A 1 17 ? -7.664 -4.754 1.498 1.00 0.00 17 GLN A C 19
ATOM 22629 O O . GLN A 1 17 ? -8.678 -5.009 0.847 1.00 0.00 17 GLN A O 19
ATOM 22643 N N . VAL A 1 18 ? -6.937 -3.658 1.304 1.00 0.00 18 VAL A N 19
ATOM 22644 C CA . VAL A 1 18 ? -7.293 -2.670 0.294 1.00 0.00 18 VAL A CA 19
ATOM 22645 C C . VAL A 1 18 ? -6.867 -3.113 -1.103 1.00 0.00 18 VAL A C 19
ATOM 22646 O O . VAL A 1 18 ? -7.510 -2.767 -2.094 1.00 0.00 18 VAL A O 19
ATOM 22659 N N . LYS A 1 19 ? -5.780 -3.876 -1.179 1.00 0.00 19 LYS A N 19
ATOM 22660 C CA . LYS A 1 19 ? -5.274 -4.358 -2.462 1.00 0.00 19 LYS A CA 19
ATOM 22661 C C . LYS A 1 19 ? -6.373 -5.055 -3.261 1.00 0.00 19 LYS A C 19
ATOM 22662 O O . LYS A 1 19 ? -6.338 -5.081 -4.490 1.00 0.00 19 LYS A O 19
ATOM 22681 N N . GLU A 1 20 ? -7.349 -5.617 -2.553 1.00 0.00 20 GLU A N 19
ATOM 22682 C CA . GLU A 1 20 ? -8.458 -6.311 -3.198 1.00 0.00 20 GLU A CA 19
ATOM 22683 C C . GLU A 1 20 ? -9.396 -5.319 -3.878 1.00 0.00 20 GLU A C 19
ATOM 22684 O O . GLU A 1 20 ? -9.922 -5.587 -4.958 1.00 0.00 20 GLU A O 19
ATOM 22696 N N . LEU A 1 21 ? -9.600 -4.172 -3.238 1.00 0.00 21 LEU A N 19
ATOM 22697 C CA . LEU A 1 21 ? -10.474 -3.138 -3.780 1.00 0.00 21 LEU A CA 19
ATOM 22698 C C . LEU A 1 21 ? -9.699 -2.197 -4.698 1.00 0.00 21 LEU A C 19
ATOM 22699 O O . LEU A 1 21 ? -10.262 -1.617 -5.627 1.00 0.00 21 LEU A O 19
ATOM 22715 N N . PHE A 1 22 ? -8.404 -2.050 -4.431 1.00 0.00 22 PHE A N 19
ATOM 22716 C CA . PHE A 1 22 ? -7.552 -1.180 -5.233 1.00 0.00 22 PHE A CA 19
ATOM 22717 C C . PHE A 1 22 ? -7.567 -1.596 -6.703 1.00 0.00 22 PHE A C 19
ATOM 22718 O O . PHE A 1 22 ? -7.253 -0.797 -7.585 1.00 0.00 22 PHE A O 19
ATOM 22735 N N . SER A 1 23 ? -7.929 -2.849 -6.960 1.00 0.00 23 SER A N 19
ATOM 22736 C CA . SER A 1 23 ? -7.980 -3.365 -8.324 1.00 0.00 23 SER A CA 19
ATOM 22737 C C . SER A 1 23 ? -9.312 -3.027 -8.990 1.00 0.00 23 SER A C 19
ATOM 22738 O O . SER A 1 23 ? -9.392 -2.908 -10.213 1.00 0.00 23 SER A O 19
ATOM 22746 N N . GLN A 1 24 ? -10.355 -2.880 -8.180 1.00 0.00 24 GLN A N 19
ATOM 22747 C CA . GLN A 1 24 ? -11.683 -2.563 -8.694 1.00 0.00 24 GLN A CA 19
ATOM 22748 C C . GLN A 1 24 ? -11.901 -1.055 -8.773 1.00 0.00 24 GLN A C 19
ATOM 22749 O O . GLN A 1 24 ? -12.587 -0.565 -9.670 1.00 0.00 24 GLN A O 19
ATOM 22763 N N . PHE A 1 25 ? -11.321 -0.323 -7.828 1.00 0.00 25 PHE A N 19
ATOM 22764 C CA . PHE A 1 25 ? -11.461 1.129 -7.793 1.00 0.00 25 PHE A CA 19
ATOM 22765 C C . PHE A 1 25 ? -10.184 1.819 -8.258 1.00 0.00 25 PHE A C 19
ATOM 22766 O O . PHE A 1 25 ? -10.229 2.916 -8.816 1.00 0.00 25 PHE A O 19
ATOM 22783 N N . GLY A 1 26 ? -9.046 1.176 -8.023 1.00 0.00 26 GLY A N 19
ATOM 22784 C CA . GLY A 1 26 ? -7.774 1.750 -8.423 1.00 0.00 26 GLY A CA 19
ATOM 22785 C C . GLY A 1 26 ? -7.191 1.090 -9.659 1.00 0.00 26 GLY A C 19
ATOM 22786 O O . GLY A 1 26 ? -6.273 1.626 -10.279 1.00 0.00 26 GLY A O 19
ATOM 22790 N N . LYS A 1 27 ? -7.721 -0.076 -10.019 1.00 0.00 27 LYS A N 19
ATOM 22791 C CA . LYS A 1 27 ? -7.241 -0.802 -11.186 1.00 0.00 27 LYS A CA 19
ATOM 22792 C C . LYS A 1 27 ? -5.755 -1.123 -11.053 1.00 0.00 27 LYS A C 19
ATOM 22793 O O . LYS A 1 27 ? -5.017 -1.120 -12.040 1.00 0.00 27 LYS A O 19
ATOM 22812 N N . VAL A 1 28 ? -5.322 -1.396 -9.826 1.00 0.00 28 VAL A N 19
ATOM 22813 C CA . VAL A 1 28 ? -3.925 -1.718 -9.556 1.00 0.00 28 VAL A CA 19
ATOM 22814 C C . VAL A 1 28 ? -3.417 -2.813 -10.490 1.00 0.00 28 VAL A C 19
ATOM 22815 O O . VAL A 1 28 ? -4.151 -3.740 -10.833 1.00 0.00 28 VAL A O 19
ATOM 22828 N N . PHE A 1 29 ? -2.158 -2.696 -10.899 1.00 0.00 29 PHE A N 19
ATOM 22829 C CA . PHE A 1 29 ? -1.553 -3.673 -11.795 1.00 0.00 29 PHE A CA 19
ATOM 22830 C C . PHE A 1 29 ? -0.864 -4.783 -11.006 1.00 0.00 29 PHE A C 19
ATOM 22831 O O . PHE A 1 29 ? -0.850 -5.939 -11.427 1.00 0.00 29 PHE A O 19
ATOM 22848 N N . ASN A 1 30 ? -0.292 -4.425 -9.861 1.00 0.00 30 ASN A N 19
ATOM 22849 C CA . ASN A 1 30 ? 0.397 -5.396 -9.018 1.00 0.00 30 ASN A CA 19
ATOM 22850 C C . ASN A 1 30 ? 0.700 -4.814 -7.641 1.00 0.00 30 ASN A C 19
ATOM 22851 O O . ASN A 1 30 ? 0.750 -3.597 -7.466 1.00 0.00 30 ASN A O 19
ATOM 22862 N N . VAL A 1 31 ? 0.901 -5.696 -6.667 1.00 0.00 31 VAL A N 19
ATOM 22863 C CA . VAL A 1 31 ? 1.203 -5.279 -5.303 1.00 0.00 31 VAL A CA 19
ATOM 22864 C C . VAL A 1 31 ? 2.200 -6.230 -4.652 1.00 0.00 31 VAL A C 19
ATOM 22865 O O . VAL A 1 31 ? 2.242 -7.416 -4.978 1.00 0.00 31 VAL A O 19
ATOM 22878 N N . LYS A 1 32 ? 3.004 -5.706 -3.731 1.00 0.00 32 LYS A N 19
ATOM 22879 C CA . LYS A 1 32 ? 4.000 -6.519 -3.043 1.00 0.00 32 LYS A CA 19
ATOM 22880 C C . LYS A 1 32 ? 4.615 -5.765 -1.869 1.00 0.00 32 LYS A C 19
ATOM 22881 O O . LYS A 1 32 ? 4.693 -4.536 -1.877 1.00 0.00 32 LYS A O 19
ATOM 22900 N N . LEU A 1 33 ? 5.054 -6.514 -0.862 1.00 0.00 33 LEU A N 19
ATOM 22901 C CA . LEU A 1 33 ? 5.670 -5.926 0.324 1.00 0.00 33 LEU A CA 19
ATOM 22902 C C . LEU A 1 33 ? 6.931 -6.697 0.704 1.00 0.00 33 LEU A C 19
ATOM 22903 O O . LEU A 1 33 ? 7.323 -7.638 0.013 1.00 0.00 33 LEU A O 19
ATOM 22919 N N . ILE A 1 34 ? 7.562 -6.300 1.803 1.00 0.00 34 ILE A N 19
ATOM 22920 C CA . ILE A 1 34 ? 8.775 -6.966 2.263 1.00 0.00 34 ILE A CA 19
ATOM 22921 C C . ILE A 1 34 ? 8.673 -7.340 3.738 1.00 0.00 34 ILE A C 19
ATOM 22922 O O . ILE A 1 34 ? 7.659 -7.082 4.385 1.00 0.00 34 ILE A O 19
ATOM 22938 N N . TYR A 1 35 ? 9.728 -7.958 4.260 1.00 0.00 35 TYR A N 19
ATOM 22939 C CA . TYR A 1 35 ? 9.760 -8.378 5.657 1.00 0.00 35 TYR A CA 19
ATOM 22940 C C . TYR A 1 35 ? 11.133 -8.121 6.273 1.00 0.00 35 TYR A C 19
ATOM 22941 O O . TYR A 1 35 ? 11.968 -7.433 5.685 1.00 0.00 35 TYR A O 19
ATOM 22959 N N . ASP A 1 36 ? 11.358 -8.673 7.463 1.00 0.00 36 ASP A N 19
ATOM 22960 C CA . ASP A 1 36 ? 12.626 -8.499 8.162 1.00 0.00 36 ASP A CA 19
ATOM 22961 C C . ASP A 1 36 ? 13.802 -8.991 7.320 1.00 0.00 36 ASP A C 19
ATOM 22962 O O . ASP A 1 36 ? 14.946 -8.603 7.554 1.00 0.00 36 ASP A O 19
ATOM 22971 N N . ARG A 1 37 ? 13.517 -9.850 6.344 1.00 0.00 37 ARG A N 19
ATOM 22972 C CA . ARG A 1 37 ? 14.558 -10.395 5.477 1.00 0.00 37 ARG A CA 19
ATOM 22973 C C . ARG A 1 37 ? 15.449 -11.368 6.245 1.00 0.00 37 ARG A C 19
ATOM 22974 O O . ARG A 1 37 ? 16.614 -11.566 5.900 1.00 0.00 37 ARG A O 19
ATOM 22995 N N . GLU A 1 38 ? 14.888 -11.973 7.288 1.00 0.00 38 GLU A N 19
ATOM 22996 C CA . GLU A 1 38 ? 15.620 -12.930 8.110 1.00 0.00 38 GLU A CA 19
ATOM 22997 C C . GLU A 1 38 ? 14.653 -13.870 8.820 1.00 0.00 38 GLU A C 19
ATOM 22998 O O . GLU A 1 38 ? 14.839 -15.088 8.820 1.00 0.00 38 GLU A O 19
ATOM 23010 N N . THR A 1 39 ? 13.612 -13.295 9.413 1.00 0.00 39 THR A N 19
ATOM 23011 C CA . THR A 1 39 ? 12.601 -14.075 10.118 1.00 0.00 39 THR A CA 19
ATOM 23012 C C . THR A 1 39 ? 11.305 -14.147 9.311 1.00 0.00 39 THR A C 19
ATOM 23013 O O . THR A 1 39 ? 10.327 -14.755 9.745 1.00 0.00 39 THR A O 19
ATOM 23024 N N . LYS A 1 40 ? 11.304 -13.522 8.133 1.00 0.00 40 LYS A N 19
ATOM 23025 C CA . LYS A 1 40 ? 10.131 -13.515 7.267 1.00 0.00 40 LYS A CA 19
ATOM 23026 C C . LYS A 1 40 ? 8.967 -12.786 7.928 1.00 0.00 40 LYS A C 19
ATOM 23027 O O . LYS A 1 40 ? 7.813 -13.197 7.808 1.00 0.00 40 LYS A O 19
ATOM 23046 N N . LYS A 1 41 ? 9.280 -11.696 8.620 1.00 0.00 41 LYS A N 19
ATOM 23047 C CA . LYS A 1 41 ? 8.263 -10.902 9.294 1.00 0.00 41 LYS A CA 19
ATOM 23048 C C . LYS A 1 41 ? 7.922 -9.658 8.474 1.00 0.00 41 LYS A C 19
ATOM 23049 O O . LYS A 1 41 ? 8.660 -8.674 8.496 1.00 0.00 41 LYS A O 19
ATOM 23068 N N . PRO A 1 42 ? 6.797 -9.684 7.734 1.00 0.00 42 PRO A N 19
ATOM 23069 C CA . PRO A 1 42 ? 6.376 -8.550 6.907 1.00 0.00 42 PRO A CA 19
ATOM 23070 C C . PRO A 1 42 ? 6.036 -7.322 7.743 1.00 0.00 42 PRO A C 19
ATOM 23071 O O . PRO A 1 42 ? 5.005 -7.281 8.413 1.00 0.00 42 PRO A O 19
ATOM 23082 N N . LYS A 1 43 ? 6.912 -6.321 7.700 1.00 0.00 43 LYS A N 19
ATOM 23083 C CA . LYS A 1 43 ? 6.698 -5.093 8.459 1.00 0.00 43 LYS A CA 19
ATOM 23084 C C . LYS A 1 43 ? 7.707 -4.020 8.067 1.00 0.00 43 LYS A C 19
ATOM 23085 O O . LYS A 1 43 ? 8.184 -3.262 8.912 1.00 0.00 43 LYS A O 19
ATOM 23104 N N . GLY A 1 44 ? 8.028 -3.955 6.778 1.00 0.00 44 GLY A N 19
ATOM 23105 C CA . GLY A 1 44 ? 8.976 -2.968 6.300 1.00 0.00 44 GLY A CA 19
ATOM 23106 C C . GLY A 1 44 ? 8.447 -2.182 5.116 1.00 0.00 44 GLY A C 19
ATOM 23107 O O . GLY A 1 44 ? 9.210 -1.776 4.240 1.00 0.00 44 GLY A O 19
ATOM 23111 N N . PHE A 1 45 ? 7.134 -1.966 5.092 1.00 0.00 45 PHE A N 19
ATOM 23112 C CA . PHE A 1 45 ? 6.492 -1.220 4.013 1.00 0.00 45 PHE A CA 19
ATOM 23113 C C . PHE A 1 45 ? 6.458 -2.042 2.728 1.00 0.00 45 PHE A C 19
ATOM 23114 O O . PHE A 1 45 ? 7.144 -3.058 2.609 1.00 0.00 45 PHE A O 19
ATOM 23131 N N . GLY A 1 46 ? 5.655 -1.595 1.768 1.00 0.00 46 GLY A N 19
ATOM 23132 C CA . GLY A 1 46 ? 5.544 -2.297 0.503 1.00 0.00 46 GLY A CA 19
ATOM 23133 C C . GLY A 1 46 ? 5.460 -1.351 -0.680 1.00 0.00 46 GLY A C 19
ATOM 23134 O O . GLY A 1 46 ? 5.807 -0.176 -0.567 1.00 0.00 46 GLY A O 19
ATOM 23138 N N . PHE A 1 47 ? 5.000 -1.864 -1.816 1.00 0.00 47 PHE A N 19
ATOM 23139 C CA . PHE A 1 47 ? 4.873 -1.054 -3.023 1.00 0.00 47 PHE A CA 19
ATOM 23140 C C . PHE A 1 47 ? 3.585 -1.385 -3.772 1.00 0.00 47 PHE A C 19
ATOM 23141 O O . PHE A 1 47 ? 2.991 -2.444 -3.569 1.00 0.00 47 PHE A O 19
ATOM 23158 N N . VAL A 1 48 ? 3.164 -0.472 -4.642 1.00 0.00 48 VAL A N 19
ATOM 23159 C CA . VAL A 1 48 ? 1.950 -0.665 -5.427 1.00 0.00 48 VAL A CA 19
ATOM 23160 C C . VAL A 1 48 ? 2.072 0.002 -6.793 1.00 0.00 48 VAL A C 19
ATOM 23161 O O . VAL A 1 48 ? 2.649 1.082 -6.918 1.00 0.00 48 VAL A O 19
ATOM 23174 N N . GLU A 1 49 ? 1.527 -0.649 -7.816 1.00 0.00 49 GLU A N 19
ATOM 23175 C CA . GLU A 1 49 ? 1.577 -0.120 -9.174 1.00 0.00 49 GLU A CA 19
ATOM 23176 C C . GLU A 1 49 ? 0.204 0.381 -9.613 1.00 0.00 49 GLU A C 19
ATOM 23177 O O . GLU A 1 49 ? -0.737 -0.400 -9.754 1.00 0.00 49 GLU A O 19
ATOM 23189 N N . MET A 1 50 ? 0.098 1.688 -9.830 1.00 0.00 50 MET A N 19
ATOM 23190 C CA . MET A 1 50 ? -1.159 2.293 -10.255 1.00 0.00 50 MET A CA 19
ATOM 23191 C C . MET A 1 50 ? -0.907 3.464 -11.199 1.00 0.00 50 MET A C 19
ATOM 23192 O O . MET A 1 50 ? 0.237 3.767 -11.537 1.00 0.00 50 MET A O 19
ATOM 23206 N N . GLN A 1 51 ? -1.983 4.119 -11.622 1.00 0.00 51 GLN A N 19
ATOM 23207 C CA . GLN A 1 51 ? -1.880 5.257 -12.529 1.00 0.00 51 GLN A CA 19
ATOM 23208 C C . GLN A 1 51 ? -1.400 6.502 -11.787 1.00 0.00 51 GLN A C 19
ATOM 23209 O O . GLN A 1 51 ? -1.653 6.663 -10.593 1.00 0.00 51 GLN A O 19
ATOM 23223 N N . GLU A 1 52 ? -0.707 7.381 -12.505 1.00 0.00 52 GLU A N 19
ATOM 23224 C CA . GLU A 1 52 ? -0.191 8.611 -11.918 1.00 0.00 52 GLU A CA 19
ATOM 23225 C C . GLU A 1 52 ? -1.328 9.483 -11.394 1.00 0.00 52 GLU A C 19
ATOM 23226 O O . GLU A 1 52 ? -1.196 10.136 -10.357 1.00 0.00 52 GLU A O 19
ATOM 23238 N N . GLU A 1 53 ? -2.443 9.490 -12.115 1.00 0.00 53 GLU A N 19
ATOM 23239 C CA . GLU A 1 53 ? -3.603 10.282 -11.723 1.00 0.00 53 GLU A CA 19
ATOM 23240 C C . GLU A 1 53 ? -4.166 9.804 -10.389 1.00 0.00 53 GLU A C 19
ATOM 23241 O O . GLU A 1 53 ? -4.716 10.591 -9.618 1.00 0.00 53 GLU A O 19
ATOM 23253 N N . SER A 1 54 ? -4.026 8.509 -10.122 1.00 0.00 54 SER A N 19
ATOM 23254 C CA . SER A 1 54 ? -4.522 7.928 -8.880 1.00 0.00 54 SER A CA 19
ATOM 23255 C C . SER A 1 54 ? -3.497 8.076 -7.760 1.00 0.00 54 SER A C 19
ATOM 23256 O O . SER A 1 54 ? -3.854 8.277 -6.602 1.00 0.00 54 SER A O 19
ATOM 23264 N N . VAL A 1 55 ? -2.221 7.975 -8.117 1.00 0.00 55 VAL A N 19
ATOM 23265 C CA . VAL A 1 55 ? -1.140 8.097 -7.144 1.00 0.00 55 VAL A CA 19
ATOM 23266 C C . VAL A 1 55 ? -1.200 9.437 -6.414 1.00 0.00 55 VAL A C 19
ATOM 23267 O O . VAL A 1 55 ? -0.805 9.540 -5.254 1.00 0.00 55 VAL A O 19
ATOM 23280 N N . SER A 1 56 ? -1.695 10.460 -7.102 1.00 0.00 56 SER A N 19
ATOM 23281 C CA . SER A 1 56 ? -1.801 11.793 -6.518 1.00 0.00 56 SER A CA 19
ATOM 23282 C C . SER A 1 56 ? -3.097 11.949 -5.725 1.00 0.00 56 SER A C 19
ATOM 23283 O O . SER A 1 56 ? -3.187 12.791 -4.831 1.00 0.00 56 SER A O 19
ATOM 23291 N N . GLU A 1 57 ? -4.096 11.137 -6.054 1.00 0.00 57 GLU A N 19
ATOM 23292 C CA . GLU A 1 57 ? -5.383 11.190 -5.369 1.00 0.00 57 GLU A CA 19
ATOM 23293 C C . GLU A 1 57 ? -5.398 10.250 -4.170 1.00 0.00 57 GLU A C 19
ATOM 23294 O O . GLU A 1 57 ? -5.913 10.592 -3.105 1.00 0.00 57 GLU A O 19
ATOM 23306 N N . ALA A 1 58 ? -4.832 9.063 -4.353 1.00 0.00 58 ALA A N 19
ATOM 23307 C CA . ALA A 1 58 ? -4.778 8.068 -3.290 1.00 0.00 58 ALA A CA 19
ATOM 23308 C C . ALA A 1 58 ? -4.052 8.616 -2.067 1.00 0.00 58 ALA A C 19
ATOM 23309 O O . ALA A 1 58 ? -4.653 8.805 -1.011 1.00 0.00 58 ALA A O 19
ATOM 23316 N N . ILE A 1 59 ? -2.757 8.869 -2.219 1.00 0.00 59 ILE A N 19
ATOM 23317 C CA . ILE A 1 59 ? -1.945 9.396 -1.127 1.00 0.00 59 ILE A CA 19
ATOM 23318 C C . ILE A 1 59 ? -2.502 10.723 -0.612 1.00 0.00 59 ILE A C 19
ATOM 23319 O O . ILE A 1 59 ? -2.226 11.124 0.518 1.00 0.00 59 ILE A O 19
ATOM 23335 N N . ALA A 1 60 ? -3.283 11.399 -1.447 1.00 0.00 60 ALA A N 19
ATOM 23336 C CA . ALA A 1 60 ? -3.872 12.679 -1.073 1.00 0.00 60 ALA A CA 19
ATOM 23337 C C . ALA A 1 60 ? -4.929 12.514 0.015 1.00 0.00 60 ALA A C 19
ATOM 23338 O O . ALA A 1 60 ? -4.865 13.163 1.058 1.00 0.00 60 ALA A O 19
ATOM 23345 N N . LYS A 1 61 ? -5.906 11.649 -0.239 1.00 0.00 61 LYS A N 19
ATOM 23346 C CA . LYS A 1 61 ? -6.981 11.409 0.719 1.00 0.00 61 LYS A CA 19
ATOM 23347 C C . LYS A 1 61 ? -6.631 10.277 1.679 1.00 0.00 61 LYS A C 19
ATOM 23348 O O . LYS A 1 61 ? -7.083 10.262 2.824 1.00 0.00 61 LYS A O 19
ATOM 23367 N N . LEU A 1 62 ? -5.832 9.329 1.204 1.00 0.00 62 LEU A N 19
ATOM 23368 C CA . LEU A 1 62 ? -5.433 8.189 2.021 1.00 0.00 62 LEU A CA 19
ATOM 23369 C C . LEU A 1 62 ? -4.417 8.599 3.084 1.00 0.00 62 LEU A C 19
ATOM 23370 O O . LEU A 1 62 ? -4.746 8.693 4.266 1.00 0.00 62 LEU A O 19
ATOM 23386 N N . ASP A 1 63 ? -3.181 8.838 2.655 1.00 0.00 63 ASP A N 19
ATOM 23387 C CA . ASP A 1 63 ? -2.115 9.233 3.570 1.00 0.00 63 ASP A CA 19
ATOM 23388 C C . ASP A 1 63 ? -2.493 10.497 4.340 1.00 0.00 63 ASP A C 19
ATOM 23389 O O . ASP A 1 63 ? -3.012 11.455 3.767 1.00 0.00 63 ASP A O 19
ATOM 23398 N N . ASN A 1 64 ? -2.225 10.488 5.643 1.00 0.00 64 ASN A N 19
ATOM 23399 C CA . ASN A 1 64 ? -2.530 11.630 6.497 1.00 0.00 64 ASN A CA 19
ATOM 23400 C C . ASN A 1 64 ? -2.132 11.347 7.942 1.00 0.00 64 ASN A C 19
ATOM 23401 O O . ASN A 1 64 ? -1.632 12.226 8.643 1.00 0.00 64 ASN A O 19
ATOM 23412 N N . THR A 1 65 ? -2.359 10.113 8.381 1.00 0.00 65 THR A N 19
ATOM 23413 C CA . THR A 1 65 ? -2.024 9.712 9.743 1.00 0.00 65 THR A CA 19
ATOM 23414 C C . THR A 1 65 ? -1.901 8.195 9.846 1.00 0.00 65 THR A C 19
ATOM 23415 O O . THR A 1 65 ? -2.031 7.483 8.851 1.00 0.00 65 THR A O 19
ATOM 23426 N N . ASP A 1 66 ? -1.648 7.709 11.056 1.00 0.00 66 ASP A N 19
ATOM 23427 C CA . ASP A 1 66 ? -1.506 6.276 11.288 1.00 0.00 66 ASP A CA 19
ATOM 23428 C C . ASP A 1 66 ? -2.760 5.701 11.937 1.00 0.00 66 ASP A C 19
ATOM 23429 O O . ASP A 1 66 ? -3.064 5.997 13.094 1.00 0.00 66 ASP A O 19
ATOM 23438 N N . PHE A 1 67 ? -3.487 4.880 11.187 1.00 0.00 67 PHE A N 19
ATOM 23439 C CA . PHE A 1 67 ? -4.708 4.265 11.692 1.00 0.00 67 PHE A CA 19
ATOM 23440 C C . PHE A 1 67 ? -4.721 2.766 11.409 1.00 0.00 67 PHE A C 19
ATOM 23441 O O . PHE A 1 67 ? -3.718 2.197 10.975 1.00 0.00 67 PHE A O 19
ATOM 23458 N N . MET A 1 68 ? -5.861 2.131 11.658 1.00 0.00 68 MET A N 19
ATOM 23459 C CA . MET A 1 68 ? -6.003 0.697 11.431 1.00 0.00 68 MET A CA 19
ATOM 23460 C C . MET A 1 68 ? -6.562 0.419 10.038 1.00 0.00 68 MET A C 19
ATOM 23461 O O . MET A 1 68 ? -7.470 -0.396 9.873 1.00 0.00 68 MET A O 19
ATOM 23475 N N . GLY A 1 69 ? -6.013 1.102 9.039 1.00 0.00 69 GLY A N 19
ATOM 23476 C CA . GLY A 1 69 ? -6.470 0.916 7.674 1.00 0.00 69 GLY A CA 19
ATOM 23477 C C . GLY A 1 69 ? -7.457 1.980 7.243 1.00 0.00 69 GLY A C 19
ATOM 23478 O O . GLY A 1 69 ? -8.433 1.689 6.551 1.00 0.00 69 GLY A O 19
ATOM 23482 N N . ARG A 1 70 ? -7.205 3.219 7.652 1.00 0.00 70 ARG A N 19
ATOM 23483 C CA . ARG A 1 70 ? -8.082 4.333 7.305 1.00 0.00 70 ARG A CA 19
ATOM 23484 C C . ARG A 1 70 ? -7.328 5.400 6.517 1.00 0.00 70 ARG A C 19
ATOM 23485 O O . ARG A 1 70 ? -7.863 5.978 5.571 1.00 0.00 70 ARG A O 19
ATOM 23506 N N . THR A 1 71 ? -6.085 5.660 6.912 1.00 0.00 71 THR A N 19
ATOM 23507 C CA . THR A 1 71 ? -5.266 6.661 6.239 1.00 0.00 71 THR A CA 19
ATOM 23508 C C . THR A 1 71 ? -3.849 6.146 5.999 1.00 0.00 71 THR A C 19
ATOM 23509 O O . THR A 1 71 ? -3.323 6.250 4.891 1.00 0.00 71 THR A O 19
ATOM 23520 N N . ILE A 1 72 ? -3.233 5.593 7.041 1.00 0.00 72 ILE A N 19
ATOM 23521 C CA . ILE A 1 72 ? -1.874 5.069 6.934 1.00 0.00 72 ILE A CA 19
ATOM 23522 C C . ILE A 1 72 ? -0.922 6.144 6.414 1.00 0.00 72 ILE A C 19
ATOM 23523 O O . ILE A 1 72 ? -1.351 7.241 6.058 1.00 0.00 72 ILE A O 19
ATOM 23539 N N . ARG A 1 73 ? 0.371 5.833 6.373 1.00 0.00 73 ARG A N 19
ATOM 23540 C CA . ARG A 1 73 ? 1.367 6.786 5.897 1.00 0.00 73 ARG A CA 19
ATOM 23541 C C . ARG A 1 73 ? 1.848 6.421 4.494 1.00 0.00 73 ARG A C 19
ATOM 23542 O O . ARG A 1 73 ? 3.010 6.066 4.295 1.00 0.00 73 ARG A O 19
ATOM 23563 N N . VAL A 1 74 ? 0.946 6.512 3.522 1.00 0.00 74 VAL A N 19
ATOM 23564 C CA . VAL A 1 74 ? 1.281 6.194 2.139 1.00 0.00 74 VAL A CA 19
ATOM 23565 C C . VAL A 1 74 ? 1.936 7.386 1.447 1.00 0.00 74 VAL A C 19
ATOM 23566 O O . VAL A 1 74 ? 1.758 8.531 1.862 1.00 0.00 74 VAL A O 19
ATOM 23579 N N . THR A 1 75 ? 2.697 7.110 0.393 1.00 0.00 75 THR A N 19
ATOM 23580 C CA . THR A 1 75 ? 3.377 8.164 -0.352 1.00 0.00 75 THR A CA 19
ATOM 23581 C C . THR A 1 75 ? 3.919 7.634 -1.676 1.00 0.00 75 THR A C 19
ATOM 23582 O O . THR A 1 75 ? 4.399 6.504 -1.753 1.00 0.00 75 THR A O 19
ATOM 23593 N N . GLU A 1 76 ? 3.838 8.459 -2.714 1.00 0.00 76 GLU A N 19
ATOM 23594 C CA . GLU A 1 76 ? 4.321 8.074 -4.035 1.00 0.00 76 GLU A CA 19
ATOM 23595 C C . GLU A 1 76 ? 5.842 7.980 -4.053 1.00 0.00 76 GLU A C 19
ATOM 23596 O O . GLU A 1 76 ? 6.536 8.863 -3.547 1.00 0.00 76 GLU A O 19
ATOM 23608 N N . ALA A 1 77 ? 6.357 6.903 -4.639 1.00 0.00 77 ALA A N 19
ATOM 23609 C CA . ALA A 1 77 ? 7.796 6.695 -4.723 1.00 0.00 77 ALA A CA 19
ATOM 23610 C C . ALA A 1 77 ? 8.413 7.568 -5.811 1.00 0.00 77 ALA A C 19
ATOM 23611 O O . ALA A 1 77 ? 9.634 7.822 -5.743 1.00 0.00 77 ALA A O 19
ATOM 23618 N N . MET A 1 1 ? 2.972 4.407 -15.477 1.00 0.00 1 MET A N 20
ATOM 23619 C CA . MET A 1 1 ? 2.611 3.777 -14.180 1.00 0.00 1 MET A CA 20
ATOM 23620 C C . MET A 1 1 ? 3.568 4.206 -13.073 1.00 0.00 1 MET A C 20
ATOM 23621 O O . MET A 1 1 ? 4.785 4.079 -13.208 1.00 0.00 1 MET A O 20
ATOM 23637 N N . ARG A 1 2 ? 3.011 4.714 -11.979 1.00 0.00 2 ARG A N 20
ATOM 23638 C CA . ARG A 1 2 ? 3.815 5.161 -10.849 1.00 0.00 2 ARG A CA 20
ATOM 23639 C C . ARG A 1 2 ? 3.909 4.074 -9.783 1.00 0.00 2 ARG A C 20
ATOM 23640 O O . ARG A 1 2 ? 3.168 3.091 -9.817 1.00 0.00 2 ARG A O 20
ATOM 23661 N N . ASN A 1 3 ? 4.825 4.259 -8.838 1.00 0.00 3 ASN A N 20
ATOM 23662 C CA . ASN A 1 3 ? 5.016 3.295 -7.760 1.00 0.00 3 ASN A CA 20
ATOM 23663 C C . ASN A 1 3 ? 4.673 3.917 -6.409 1.00 0.00 3 ASN A C 20
ATOM 23664 O O . ASN A 1 3 ? 5.426 4.738 -5.884 1.00 0.00 3 ASN A O 20
ATOM 23675 N N . ILE A 1 4 ? 3.533 3.520 -5.854 1.00 0.00 4 ILE A N 20
ATOM 23676 C CA . ILE A 1 4 ? 3.090 4.040 -4.565 1.00 0.00 4 ILE A CA 20
ATOM 23677 C C . ILE A 1 4 ? 3.860 3.397 -3.417 1.00 0.00 4 ILE A C 20
ATOM 23678 O O . ILE A 1 4 ? 3.956 2.173 -3.329 1.00 0.00 4 ILE A O 20
ATOM 23694 N N . TYR A 1 5 ? 4.406 4.230 -2.538 1.00 0.00 5 TYR A N 20
ATOM 23695 C CA . TYR A 1 5 ? 5.167 3.745 -1.393 1.00 0.00 5 TYR A CA 20
ATOM 23696 C C . TYR A 1 5 ? 4.389 3.957 -0.098 1.00 0.00 5 TYR A C 20
ATOM 23697 O O . TYR A 1 5 ? 4.019 5.082 0.238 1.00 0.00 5 TYR A O 20
ATOM 23715 N N . VAL A 1 6 ? 4.144 2.870 0.626 1.00 0.00 6 VAL A N 20
ATOM 23716 C CA . VAL A 1 6 ? 3.409 2.939 1.883 1.00 0.00 6 VAL A CA 20
ATOM 23717 C C . VAL A 1 6 ? 4.121 2.157 2.983 1.00 0.00 6 VAL A C 20
ATOM 23718 O O . VAL A 1 6 ? 4.745 1.128 2.723 1.00 0.00 6 VAL A O 20
ATOM 23731 N N . GLY A 1 7 ? 4.022 2.653 4.212 1.00 0.00 7 GLY A N 20
ATOM 23732 C CA . GLY A 1 7 ? 4.659 1.990 5.334 1.00 0.00 7 GLY A CA 20
ATOM 23733 C C . GLY A 1 7 ? 3.699 1.747 6.483 1.00 0.00 7 GLY A C 20
ATOM 23734 O O . GLY A 1 7 ? 2.485 1.848 6.317 1.00 0.00 7 GLY A O 20
ATOM 23738 N N . ASN A 1 8 ? 4.245 1.427 7.652 1.00 0.00 8 ASN A N 20
ATOM 23739 C CA . ASN A 1 8 ? 3.429 1.170 8.835 1.00 0.00 8 ASN A CA 20
ATOM 23740 C C . ASN A 1 8 ? 2.392 0.085 8.560 1.00 0.00 8 ASN A C 20
ATOM 23741 O O . ASN A 1 8 ? 1.279 0.130 9.085 1.00 0.00 8 ASN A O 20
ATOM 23752 N N . LEU A 1 9 ? 2.763 -0.890 7.736 1.00 0.00 9 LEU A N 20
ATOM 23753 C CA . LEU A 1 9 ? 1.863 -1.985 7.394 1.00 0.00 9 LEU A CA 20
ATOM 23754 C C . LEU A 1 9 ? 2.285 -3.275 8.088 1.00 0.00 9 LEU A C 20
ATOM 23755 O O . LEU A 1 9 ? 3.442 -3.686 8.006 1.00 0.00 9 LEU A O 20
ATOM 23771 N N . VAL A 1 10 ? 1.337 -3.911 8.769 1.00 0.00 10 VAL A N 20
ATOM 23772 C CA . VAL A 1 10 ? 1.609 -5.157 9.475 1.00 0.00 10 VAL A CA 20
ATOM 23773 C C . VAL A 1 10 ? 1.371 -6.362 8.562 1.00 0.00 10 VAL A C 20
ATOM 23774 O O . VAL A 1 10 ? 1.199 -6.206 7.353 1.00 0.00 10 VAL A O 20
ATOM 23787 N N . TYR A 1 11 ? 1.362 -7.559 9.142 1.00 0.00 11 TYR A N 20
ATOM 23788 C CA . TYR A 1 11 ? 1.145 -8.783 8.374 1.00 0.00 11 TYR A CA 20
ATOM 23789 C C . TYR A 1 11 ? -0.084 -8.657 7.478 1.00 0.00 11 TYR A C 20
ATOM 23790 O O . TYR A 1 11 ? -0.036 -8.986 6.292 1.00 0.00 11 TYR A O 20
ATOM 23808 N N . SER A 1 12 ? -1.182 -8.176 8.052 1.00 0.00 12 SER A N 20
ATOM 23809 C CA . SER A 1 12 ? -2.424 -8.003 7.308 1.00 0.00 12 SER A CA 20
ATOM 23810 C C . SER A 1 12 ? -3.185 -6.778 7.806 1.00 0.00 12 SER A C 20
ATOM 23811 O O . SER A 1 12 ? -4.328 -6.880 8.251 1.00 0.00 12 SER A O 20
ATOM 23819 N N . ALA A 1 13 ? -2.539 -5.618 7.728 1.00 0.00 13 ALA A N 20
ATOM 23820 C CA . ALA A 1 13 ? -3.149 -4.371 8.172 1.00 0.00 13 ALA A CA 20
ATOM 23821 C C . ALA A 1 13 ? -4.435 -4.081 7.406 1.00 0.00 13 ALA A C 20
ATOM 23822 O O . ALA A 1 13 ? -5.485 -3.845 8.004 1.00 0.00 13 ALA A O 20
ATOM 23829 N N . THR A 1 14 ? -4.347 -4.100 6.078 1.00 0.00 14 THR A N 20
ATOM 23830 C CA . THR A 1 14 ? -5.507 -3.837 5.230 1.00 0.00 14 THR A CA 20
ATOM 23831 C C . THR A 1 14 ? -5.117 -3.823 3.754 1.00 0.00 14 THR A C 20
ATOM 23832 O O . THR A 1 14 ? -5.912 -4.199 2.892 1.00 0.00 14 THR A O 20
ATOM 23843 N N . SER A 1 15 ? -3.893 -3.385 3.468 1.00 0.00 15 SER A N 20
ATOM 23844 C CA . SER A 1 15 ? -3.405 -3.322 2.093 1.00 0.00 15 SER A CA 20
ATOM 23845 C C . SER A 1 15 ? -3.645 -4.636 1.359 1.00 0.00 15 SER A C 20
ATOM 23846 O O . SER A 1 15 ? -4.255 -4.658 0.290 1.00 0.00 15 SER A O 20
ATOM 23854 N N . GLU A 1 16 ? -3.168 -5.731 1.941 1.00 0.00 16 GLU A N 20
ATOM 23855 C CA . GLU A 1 16 ? -3.343 -7.047 1.341 1.00 0.00 16 GLU A CA 20
ATOM 23856 C C . GLU A 1 16 ? -4.821 -7.432 1.293 1.00 0.00 16 GLU A C 20
ATOM 23857 O O . GLU A 1 16 ? -5.207 -8.361 0.584 1.00 0.00 16 GLU A O 20
ATOM 23869 N N . GLN A 1 17 ? -5.643 -6.714 2.053 1.00 0.00 17 GLN A N 20
ATOM 23870 C CA . GLN A 1 17 ? -7.076 -6.981 2.097 1.00 0.00 17 GLN A CA 20
ATOM 23871 C C . GLN A 1 17 ? -7.822 -6.165 1.045 1.00 0.00 17 GLN A C 20
ATOM 23872 O O . GLN A 1 17 ? -8.822 -6.617 0.489 1.00 0.00 17 GLN A O 20
ATOM 23886 N N . VAL A 1 18 ? -7.335 -4.955 0.784 1.00 0.00 18 VAL A N 20
ATOM 23887 C CA . VAL A 1 18 ? -7.964 -4.071 -0.192 1.00 0.00 18 VAL A CA 20
ATOM 23888 C C . VAL A 1 18 ? -7.392 -4.273 -1.594 1.00 0.00 18 VAL A C 20
ATOM 23889 O O . VAL A 1 18 ? -8.036 -3.932 -2.586 1.00 0.00 18 VAL A O 20
ATOM 23902 N N . LYS A 1 19 ? -6.183 -4.824 -1.675 1.00 0.00 19 LYS A N 20
ATOM 23903 C CA . LYS A 1 19 ? -5.538 -5.060 -2.966 1.00 0.00 19 LYS A CA 20
ATOM 23904 C C . LYS A 1 19 ? -6.487 -5.761 -3.936 1.00 0.00 19 LYS A C 20
ATOM 23905 O O . LYS A 1 19 ? -6.379 -5.597 -5.151 1.00 0.00 19 LYS A O 20
ATOM 23924 N N . GLU A 1 20 ? -7.416 -6.540 -3.391 1.00 0.00 20 GLU A N 20
ATOM 23925 C CA . GLU A 1 20 ? -8.384 -7.261 -4.210 1.00 0.00 20 GLU A CA 20
ATOM 23926 C C . GLU A 1 20 ? -9.404 -6.300 -4.813 1.00 0.00 20 GLU A C 20
ATOM 23927 O O . GLU A 1 20 ? -9.888 -6.510 -5.925 1.00 0.00 20 GLU A O 20
ATOM 23939 N N . LEU A 1 21 ? -9.724 -5.245 -4.071 1.00 0.00 21 LEU A N 20
ATOM 23940 C CA . LEU A 1 21 ? -10.684 -4.249 -4.531 1.00 0.00 21 LEU A CA 20
ATOM 23941 C C . LEU A 1 21 ? -9.986 -3.150 -5.325 1.00 0.00 21 LEU A C 20
ATOM 23942 O O . LEU A 1 21 ? -10.559 -2.580 -6.253 1.00 0.00 21 LEU A O 20
ATOM 23958 N N . PHE A 1 22 ? -8.743 -2.859 -4.954 1.00 0.00 22 PHE A N 20
ATOM 23959 C CA . PHE A 1 22 ? -7.963 -1.829 -5.632 1.00 0.00 22 PHE A CA 20
ATOM 23960 C C . PHE A 1 22 ? -7.778 -2.167 -7.110 1.00 0.00 22 PHE A C 20
ATOM 23961 O O . PHE A 1 22 ? -7.547 -1.282 -7.933 1.00 0.00 22 PHE A O 20
ATOM 23978 N N . SER A 1 23 ? -7.882 -3.450 -7.440 1.00 0.00 23 SER A N 20
ATOM 23979 C CA . SER A 1 23 ? -7.724 -3.899 -8.818 1.00 0.00 23 SER A CA 20
ATOM 23980 C C . SER A 1 23 ? -9.010 -3.689 -9.615 1.00 0.00 23 SER A C 20
ATOM 23981 O O . SER A 1 23 ? -8.981 -3.601 -10.843 1.00 0.00 23 SER A O 20
ATOM 23989 N N . GLN A 1 24 ? -10.136 -3.614 -8.913 1.00 0.00 24 GLN A N 20
ATOM 23990 C CA . GLN A 1 24 ? -11.428 -3.418 -9.563 1.00 0.00 24 GLN A CA 20
ATOM 23991 C C . GLN A 1 24 ? -11.755 -1.933 -9.700 1.00 0.00 24 GLN A C 20
ATOM 23992 O O . GLN A 1 24 ? -12.329 -1.506 -10.703 1.00 0.00 24 GLN A O 20
ATOM 24006 N N . PHE A 1 25 ? -11.391 -1.152 -8.688 1.00 0.00 25 PHE A N 20
ATOM 24007 C CA . PHE A 1 25 ? -11.653 0.283 -8.699 1.00 0.00 25 PHE A CA 20
ATOM 24008 C C . PHE A 1 25 ? -10.395 1.068 -9.057 1.00 0.00 25 PHE A C 20
ATOM 24009 O O . PHE A 1 25 ? -10.471 2.140 -9.658 1.00 0.00 25 PHE A O 20
ATOM 24026 N N . GLY A 1 26 ? -9.238 0.532 -8.683 1.00 0.00 26 GLY A N 20
ATOM 24027 C CA . GLY A 1 26 ? -7.983 1.201 -8.973 1.00 0.00 26 GLY A CA 20
ATOM 24028 C C . GLY A 1 26 ? -7.275 0.617 -10.181 1.00 0.00 26 GLY A C 20
ATOM 24029 O O . GLY A 1 26 ? -6.482 1.298 -10.830 1.00 0.00 26 GLY A O 20
ATOM 24033 N N . LYS A 1 27 ? -7.560 -0.646 -10.482 1.00 0.00 27 LYS A N 20
ATOM 24034 C CA . LYS A 1 27 ? -6.942 -1.318 -11.619 1.00 0.00 27 LYS A CA 20
ATOM 24035 C C . LYS A 1 27 ? -5.434 -1.442 -11.424 1.00 0.00 27 LYS A C 20
ATOM 24036 O O . LYS A 1 27 ? -4.662 -1.320 -12.376 1.00 0.00 27 LYS A O 20
ATOM 24055 N N . VAL A 1 28 ? -5.021 -1.683 -10.184 1.00 0.00 28 VAL A N 20
ATOM 24056 C CA . VAL A 1 28 ? -3.606 -1.821 -9.863 1.00 0.00 28 VAL A CA 20
ATOM 24057 C C . VAL A 1 28 ? -2.984 -2.992 -10.620 1.00 0.00 28 VAL A C 20
ATOM 24058 O O . VAL A 1 28 ? -3.533 -4.093 -10.641 1.00 0.00 28 VAL A O 20
ATOM 24071 N N . PHE A 1 29 ? -1.835 -2.744 -11.241 1.00 0.00 29 PHE A N 20
ATOM 24072 C CA . PHE A 1 29 ? -1.139 -3.776 -12.000 1.00 0.00 29 PHE A CA 20
ATOM 24073 C C . PHE A 1 29 ? -0.468 -4.778 -11.066 1.00 0.00 29 PHE A C 20
ATOM 24074 O O . PHE A 1 29 ? -0.507 -5.986 -11.304 1.00 0.00 29 PHE A O 20
ATOM 24091 N N . ASN A 1 30 ? 0.147 -4.269 -10.003 1.00 0.00 30 ASN A N 20
ATOM 24092 C CA . ASN A 1 30 ? 0.827 -5.121 -9.034 1.00 0.00 30 ASN A CA 20
ATOM 24093 C C . ASN A 1 30 ? 0.812 -4.486 -7.647 1.00 0.00 30 ASN A C 20
ATOM 24094 O O . ASN A 1 30 ? 0.834 -3.264 -7.512 1.00 0.00 30 ASN A O 20
ATOM 24105 N N . VAL A 1 31 ? 0.775 -5.328 -6.618 1.00 0.00 31 VAL A N 20
ATOM 24106 C CA . VAL A 1 31 ? 0.757 -4.849 -5.241 1.00 0.00 31 VAL A CA 20
ATOM 24107 C C . VAL A 1 31 ? 1.134 -5.965 -4.269 1.00 0.00 31 VAL A C 20
ATOM 24108 O O . VAL A 1 31 ? 0.587 -7.066 -4.330 1.00 0.00 31 VAL A O 20
ATOM 24121 N N . LYS A 1 32 ? 2.073 -5.670 -3.375 1.00 0.00 32 LYS A N 20
ATOM 24122 C CA . LYS A 1 32 ? 2.522 -6.648 -2.390 1.00 0.00 32 LYS A CA 20
ATOM 24123 C C . LYS A 1 32 ? 3.472 -6.008 -1.382 1.00 0.00 32 LYS A C 20
ATOM 24124 O O . LYS A 1 32 ? 4.034 -4.940 -1.634 1.00 0.00 32 LYS A O 20
ATOM 24143 N N . LEU A 1 33 ? 3.647 -6.665 -0.241 1.00 0.00 33 LEU A N 20
ATOM 24144 C CA . LEU A 1 33 ? 4.530 -6.161 0.804 1.00 0.00 33 LEU A CA 20
ATOM 24145 C C . LEU A 1 33 ? 5.872 -6.885 0.779 1.00 0.00 33 LEU A C 20
ATOM 24146 O O . LEU A 1 33 ? 6.058 -7.842 0.027 1.00 0.00 33 LEU A O 20
ATOM 24162 N N . ILE A 1 34 ? 6.805 -6.421 1.604 1.00 0.00 34 ILE A N 20
ATOM 24163 C CA . ILE A 1 34 ? 8.131 -7.025 1.677 1.00 0.00 34 ILE A CA 20
ATOM 24164 C C . ILE A 1 34 ? 8.350 -7.711 3.021 1.00 0.00 34 ILE A C 20
ATOM 24165 O O . ILE A 1 34 ? 7.645 -7.435 3.991 1.00 0.00 34 ILE A O 20
ATOM 24181 N N . TYR A 1 35 ? 9.331 -8.605 3.069 1.00 0.00 35 TYR A N 20
ATOM 24182 C CA . TYR A 1 35 ? 9.642 -9.333 4.294 1.00 0.00 35 TYR A CA 20
ATOM 24183 C C . TYR A 1 35 ? 11.142 -9.588 4.409 1.00 0.00 35 TYR A C 20
ATOM 24184 O O . TYR A 1 35 ? 11.929 -9.107 3.594 1.00 0.00 35 TYR A O 20
ATOM 24202 N N . ASP A 1 36 ? 11.531 -10.347 5.429 1.00 0.00 36 ASP A N 20
ATOM 24203 C CA . ASP A 1 36 ? 12.935 -10.668 5.652 1.00 0.00 36 ASP A CA 20
ATOM 24204 C C . ASP A 1 36 ? 13.269 -12.056 5.117 1.00 0.00 36 ASP A C 20
ATOM 24205 O O . ASP A 1 36 ? 12.555 -13.024 5.383 1.00 0.00 36 ASP A O 20
ATOM 24214 N N . ARG A 1 37 ? 14.360 -12.148 4.362 1.00 0.00 37 ARG A N 20
ATOM 24215 C CA . ARG A 1 37 ? 14.789 -13.419 3.791 1.00 0.00 37 ARG A CA 20
ATOM 24216 C C . ARG A 1 37 ? 15.773 -14.125 4.719 1.00 0.00 37 ARG A C 20
ATOM 24217 O O . ARG A 1 37 ? 16.851 -14.546 4.295 1.00 0.00 37 ARG A O 20
ATOM 24238 N N . GLU A 1 38 ? 15.396 -14.251 5.988 1.00 0.00 38 GLU A N 20
ATOM 24239 C CA . GLU A 1 38 ? 16.245 -14.905 6.976 1.00 0.00 38 GLU A CA 20
ATOM 24240 C C . GLU A 1 38 ? 15.498 -15.098 8.292 1.00 0.00 38 GLU A C 20
ATOM 24241 O O . GLU A 1 38 ? 15.592 -16.151 8.922 1.00 0.00 38 GLU A O 20
ATOM 24253 N N . THR A 1 39 ? 14.755 -14.074 8.699 1.00 0.00 39 THR A N 20
ATOM 24254 C CA . THR A 1 39 ? 13.989 -14.130 9.939 1.00 0.00 39 THR A CA 20
ATOM 24255 C C . THR A 1 39 ? 12.538 -14.524 9.671 1.00 0.00 39 THR A C 20
ATOM 24256 O O . THR A 1 39 ? 11.836 -14.985 10.571 1.00 0.00 39 THR A O 20
ATOM 24267 N N . LYS A 1 40 ? 12.093 -14.339 8.430 1.00 0.00 40 LYS A N 20
ATOM 24268 C CA . LYS A 1 40 ? 10.726 -14.674 8.047 1.00 0.00 40 LYS A CA 20
ATOM 24269 C C . LYS A 1 40 ? 9.726 -13.745 8.728 1.00 0.00 40 LYS A C 20
ATOM 24270 O O . LYS A 1 40 ? 8.699 -14.189 9.243 1.00 0.00 40 LYS A O 20
ATOM 24289 N N . LYS A 1 41 ? 10.032 -12.452 8.725 1.00 0.00 41 LYS A N 20
ATOM 24290 C CA . LYS A 1 41 ? 9.160 -11.458 9.339 1.00 0.00 41 LYS A CA 20
ATOM 24291 C C . LYS A 1 41 ? 9.022 -10.228 8.446 1.00 0.00 41 LYS A C 20
ATOM 24292 O O . LYS A 1 41 ? 9.988 -9.800 7.814 1.00 0.00 41 LYS A O 20
ATOM 24311 N N . PRO A 1 42 ? 7.815 -9.637 8.382 1.00 0.00 42 PRO A N 20
ATOM 24312 C CA . PRO A 1 42 ? 7.561 -8.451 7.559 1.00 0.00 42 PRO A CA 20
ATOM 24313 C C . PRO A 1 42 ? 8.169 -7.189 8.161 1.00 0.00 42 PRO A C 20
ATOM 24314 O O . PRO A 1 42 ? 8.033 -6.933 9.357 1.00 0.00 42 PRO A O 20
ATOM 24325 N N . LYS A 1 43 ? 8.838 -6.402 7.325 1.00 0.00 43 LYS A N 20
ATOM 24326 C CA . LYS A 1 43 ? 9.467 -5.166 7.777 1.00 0.00 43 LYS A CA 20
ATOM 24327 C C . LYS A 1 43 ? 8.420 -4.174 8.273 1.00 0.00 43 LYS A C 20
ATOM 24328 O O . LYS A 1 43 ? 8.364 -3.858 9.461 1.00 0.00 43 LYS A O 20
ATOM 24347 N N . GLY A 1 44 ? 7.591 -3.687 7.356 1.00 0.00 44 GLY A N 20
ATOM 24348 C CA . GLY A 1 44 ? 6.557 -2.737 7.721 1.00 0.00 44 GLY A CA 20
ATOM 24349 C C . GLY A 1 44 ? 6.268 -1.737 6.619 1.00 0.00 44 GLY A C 20
ATOM 24350 O O . GLY A 1 44 ? 6.142 -0.540 6.876 1.00 0.00 44 GLY A O 20
ATOM 24354 N N . PHE A 1 45 ? 6.160 -2.228 5.388 1.00 0.00 45 PHE A N 20
ATOM 24355 C CA . PHE A 1 45 ? 5.882 -1.367 4.244 1.00 0.00 45 PHE A CA 20
ATOM 24356 C C . PHE A 1 45 ? 5.754 -2.185 2.963 1.00 0.00 45 PHE A C 20
ATOM 24357 O O . PHE A 1 45 ? 6.312 -3.278 2.854 1.00 0.00 45 PHE A O 20
ATOM 24374 N N . GLY A 1 46 ? 5.015 -1.649 1.997 1.00 0.00 46 GLY A N 20
ATOM 24375 C CA . GLY A 1 46 ? 4.827 -2.341 0.735 1.00 0.00 46 GLY A CA 20
ATOM 24376 C C . GLY A 1 46 ? 4.868 -1.400 -0.453 1.00 0.00 46 GLY A C 20
ATOM 24377 O O . GLY A 1 46 ? 5.322 -0.263 -0.337 1.00 0.00 46 GLY A O 20
ATOM 24381 N N . PHE A 1 47 ? 4.393 -1.877 -1.600 1.00 0.00 47 PHE A N 20
ATOM 24382 C CA . PHE A 1 47 ? 4.380 -1.070 -2.814 1.00 0.00 47 PHE A CA 20
ATOM 24383 C C . PHE A 1 47 ? 3.162 -1.399 -3.674 1.00 0.00 47 PHE A C 20
ATOM 24384 O O . PHE A 1 47 ? 2.805 -2.565 -3.842 1.00 0.00 47 PHE A O 20
ATOM 24401 N N . VAL A 1 48 ? 2.530 -0.363 -4.216 1.00 0.00 48 VAL A N 20
ATOM 24402 C CA . VAL A 1 48 ? 1.354 -0.540 -5.059 1.00 0.00 48 VAL A CA 20
ATOM 24403 C C . VAL A 1 48 ? 1.572 0.076 -6.438 1.00 0.00 48 VAL A C 20
ATOM 24404 O O . VAL A 1 48 ? 1.664 1.296 -6.575 1.00 0.00 48 VAL A O 20
ATOM 24417 N N . GLU A 1 49 ? 1.654 -0.774 -7.454 1.00 0.00 49 GLU A N 20
ATOM 24418 C CA . GLU A 1 49 ? 1.861 -0.312 -8.822 1.00 0.00 49 GLU A CA 20
ATOM 24419 C C . GLU A 1 49 ? 0.552 0.170 -9.439 1.00 0.00 49 GLU A C 20
ATOM 24420 O O . GLU A 1 49 ? -0.297 -0.633 -9.826 1.00 0.00 49 GLU A O 20
ATOM 24432 N N . MET A 1 50 ? 0.395 1.487 -9.526 1.00 0.00 50 MET A N 20
ATOM 24433 C CA . MET A 1 50 ? -0.811 2.078 -10.095 1.00 0.00 50 MET A CA 20
ATOM 24434 C C . MET A 1 50 ? -0.475 3.328 -10.902 1.00 0.00 50 MET A C 20
ATOM 24435 O O . MET A 1 50 ? 0.523 4.000 -10.638 1.00 0.00 50 MET A O 20
ATOM 24449 N N . GLN A 1 51 ? -1.313 3.635 -11.887 1.00 0.00 51 GLN A N 20
ATOM 24450 C CA . GLN A 1 51 ? -1.104 4.806 -12.731 1.00 0.00 51 GLN A CA 20
ATOM 24451 C C . GLN A 1 51 ? -1.196 6.089 -11.913 1.00 0.00 51 GLN A C 20
ATOM 24452 O O . GLN A 1 51 ? -1.443 6.052 -10.708 1.00 0.00 51 GLN A O 20
ATOM 24466 N N . GLU A 1 52 ? -0.998 7.223 -12.576 1.00 0.00 52 GLU A N 20
ATOM 24467 C CA . GLU A 1 52 ? -1.056 8.513 -11.923 1.00 0.00 52 GLU A CA 20
ATOM 24468 C C . GLU A 1 52 ? -2.504 8.896 -11.626 1.00 0.00 52 GLU A C 20
ATOM 24469 O O . GLU A 1 52 ? -3.383 8.039 -11.570 1.00 0.00 52 GLU A O 20
ATOM 24481 N N . GLU A 1 53 ? -2.735 10.187 -11.439 1.00 0.00 53 GLU A N 20
ATOM 24482 C CA . GLU A 1 53 ? -4.070 10.702 -11.147 1.00 0.00 53 GLU A CA 20
ATOM 24483 C C . GLU A 1 53 ? -4.563 10.215 -9.788 1.00 0.00 53 GLU A C 20
ATOM 24484 O O . GLU A 1 53 ? -4.647 10.990 -8.834 1.00 0.00 53 GLU A O 20
ATOM 24496 N N . SER A 1 54 ? -4.890 8.930 -9.704 1.00 0.00 54 SER A N 20
ATOM 24497 C CA . SER A 1 54 ? -5.377 8.343 -8.461 1.00 0.00 54 SER A CA 20
ATOM 24498 C C . SER A 1 54 ? -4.331 8.453 -7.357 1.00 0.00 54 SER A C 20
ATOM 24499 O O . SER A 1 54 ? -4.667 8.562 -6.179 1.00 0.00 54 SER A O 20
ATOM 24507 N N . VAL A 1 55 ? -3.060 8.421 -7.745 1.00 0.00 55 VAL A N 20
ATOM 24508 C CA . VAL A 1 55 ? -1.966 8.514 -6.785 1.00 0.00 55 VAL A CA 20
ATOM 24509 C C . VAL A 1 55 ? -1.973 9.862 -6.070 1.00 0.00 55 VAL A C 20
ATOM 24510 O O . VAL A 1 55 ? -1.810 9.930 -4.852 1.00 0.00 55 VAL A O 20
ATOM 24523 N N . SER A 1 56 ? -2.161 10.932 -6.835 1.00 0.00 56 SER A N 20
ATOM 24524 C CA . SER A 1 56 ? -2.186 12.278 -6.274 1.00 0.00 56 SER A CA 20
ATOM 24525 C C . SER A 1 56 ? -3.404 12.479 -5.378 1.00 0.00 56 SER A C 20
ATOM 24526 O O . SER A 1 56 ? -3.389 13.313 -4.472 1.00 0.00 56 SER A O 20
ATOM 24534 N N . GLU A 1 57 ? -4.458 11.710 -5.632 1.00 0.00 57 GLU A N 20
ATOM 24535 C CA . GLU A 1 57 ? -5.682 11.805 -4.846 1.00 0.00 57 GLU A CA 20
ATOM 24536 C C . GLU A 1 57 ? -5.635 10.853 -3.658 1.00 0.00 57 GLU A C 20
ATOM 24537 O O . GLU A 1 57 ? -6.099 11.181 -2.565 1.00 0.00 57 GLU A O 20
ATOM 24549 N N . ALA A 1 58 ? -5.068 9.672 -3.878 1.00 0.00 58 ALA A N 20
ATOM 24550 C CA . ALA A 1 58 ? -4.956 8.673 -2.825 1.00 0.00 58 ALA A CA 20
ATOM 24551 C C . ALA A 1 58 ? -4.176 9.221 -1.637 1.00 0.00 58 ALA A C 20
ATOM 24552 O O . ALA A 1 58 ? -4.719 9.374 -0.545 1.00 0.00 58 ALA A O 20
ATOM 24559 N N . ILE A 1 59 ? -2.901 9.522 -1.860 1.00 0.00 59 ILE A N 20
ATOM 24560 C CA . ILE A 1 59 ? -2.045 10.060 -0.808 1.00 0.00 59 ILE A CA 20
ATOM 24561 C C . ILE A 1 59 ? -2.616 11.357 -0.241 1.00 0.00 59 ILE A C 20
ATOM 24562 O O . ILE A 1 59 ? -2.357 11.710 0.909 1.00 0.00 59 ILE A O 20
ATOM 24578 N N . ALA A 1 60 ? -3.388 12.066 -1.058 1.00 0.00 60 ALA A N 20
ATOM 24579 C CA . ALA A 1 60 ? -3.988 13.326 -0.641 1.00 0.00 60 ALA A CA 20
ATOM 24580 C C . ALA A 1 60 ? -4.975 13.129 0.506 1.00 0.00 60 ALA A C 20
ATOM 24581 O O . ALA A 1 60 ? -4.871 13.781 1.545 1.00 0.00 60 ALA A O 20
ATOM 24588 N N . LYS A 1 61 ? -5.939 12.234 0.309 1.00 0.00 61 LYS A N 20
ATOM 24589 C CA . LYS A 1 61 ? -6.949 11.965 1.327 1.00 0.00 61 LYS A CA 20
ATOM 24590 C C . LYS A 1 61 ? -6.511 10.844 2.264 1.00 0.00 61 LYS A C 20
ATOM 24591 O O . LYS A 1 61 ? -6.835 10.850 3.450 1.00 0.00 61 LYS A O 20
ATOM 24610 N N . LEU A 1 62 ? -5.783 9.878 1.718 1.00 0.00 62 LEU A N 20
ATOM 24611 C CA . LEU A 1 62 ? -5.310 8.742 2.500 1.00 0.00 62 LEU A CA 20
ATOM 24612 C C . LEU A 1 62 ? -4.196 9.152 3.459 1.00 0.00 62 LEU A C 20
ATOM 24613 O O . LEU A 1 62 ? -4.393 9.188 4.673 1.00 0.00 62 LEU A O 20
ATOM 24629 N N . ASP A 1 63 ? -3.024 9.453 2.907 1.00 0.00 63 ASP A N 20
ATOM 24630 C CA . ASP A 1 63 ? -1.876 9.851 3.715 1.00 0.00 63 ASP A CA 20
ATOM 24631 C C . ASP A 1 63 ? -2.219 11.038 4.615 1.00 0.00 63 ASP A C 20
ATOM 24632 O O . ASP A 1 63 ? -2.833 12.009 4.174 1.00 0.00 63 ASP A O 20
ATOM 24641 N N . ASN A 1 64 ? -1.815 10.948 5.879 1.00 0.00 64 ASN A N 20
ATOM 24642 C CA . ASN A 1 64 ? -2.074 12.009 6.846 1.00 0.00 64 ASN A CA 20
ATOM 24643 C C . ASN A 1 64 ? -1.504 11.649 8.215 1.00 0.00 64 ASN A C 20
ATOM 24644 O O . ASN A 1 64 ? -0.559 12.278 8.690 1.00 0.00 64 ASN A O 20
ATOM 24655 N N . THR A 1 65 ? -2.086 10.632 8.845 1.00 0.00 65 THR A N 20
ATOM 24656 C CA . THR A 1 65 ? -1.636 10.187 10.159 1.00 0.00 65 THR A CA 20
ATOM 24657 C C . THR A 1 65 ? -1.311 8.697 10.147 1.00 0.00 65 THR A C 20
ATOM 24658 O O . THR A 1 65 ? -1.335 8.054 9.098 1.00 0.00 65 THR A O 20
ATOM 24669 N N . ASP A 1 66 ? -1.008 8.153 11.322 1.00 0.00 66 ASP A N 20
ATOM 24670 C CA . ASP A 1 66 ? -0.680 6.737 11.447 1.00 0.00 66 ASP A CA 20
ATOM 24671 C C . ASP A 1 66 ? -1.847 5.955 12.039 1.00 0.00 66 ASP A C 20
ATOM 24672 O O . ASP A 1 66 ? -2.116 6.034 13.238 1.00 0.00 66 ASP A O 20
ATOM 24681 N N . PHE A 1 67 ? -2.539 5.200 11.191 1.00 0.00 67 PHE A N 20
ATOM 24682 C CA . PHE A 1 67 ? -3.678 4.401 11.630 1.00 0.00 67 PHE A CA 20
ATOM 24683 C C . PHE A 1 67 ? -3.473 2.928 11.284 1.00 0.00 67 PHE A C 20
ATOM 24684 O O . PHE A 1 67 ? -2.412 2.537 10.799 1.00 0.00 67 PHE A O 20
ATOM 24701 N N . MET A 1 68 ? -4.495 2.117 11.539 1.00 0.00 68 MET A N 20
ATOM 24702 C CA . MET A 1 68 ? -4.425 0.688 11.255 1.00 0.00 68 MET A CA 20
ATOM 24703 C C . MET A 1 68 ? -5.048 0.369 9.899 1.00 0.00 68 MET A C 20
ATOM 24704 O O . MET A 1 68 ? -5.691 -0.667 9.729 1.00 0.00 68 MET A O 20
ATOM 24718 N N . GLY A 1 69 ? -4.851 1.265 8.936 1.00 0.00 69 GLY A N 20
ATOM 24719 C CA . GLY A 1 69 ? -5.399 1.057 7.608 1.00 0.00 69 GLY A CA 20
ATOM 24720 C C . GLY A 1 69 ? -6.442 2.095 7.240 1.00 0.00 69 GLY A C 20
ATOM 24721 O O . GLY A 1 69 ? -7.432 1.781 6.579 1.00 0.00 69 GLY A O 20
ATOM 24725 N N . ARG A 1 70 ? -6.221 3.333 7.670 1.00 0.00 70 ARG A N 20
ATOM 24726 C CA . ARG A 1 70 ? -7.152 4.418 7.382 1.00 0.00 70 ARG A CA 20
ATOM 24727 C C . ARG A 1 70 ? -6.459 5.545 6.620 1.00 0.00 70 ARG A C 20
ATOM 24728 O O . ARG A 1 70 ? -7.029 6.121 5.693 1.00 0.00 70 ARG A O 20
ATOM 24749 N N . THR A 1 71 ? -5.227 5.852 7.013 1.00 0.00 71 THR A N 20
ATOM 24750 C CA . THR A 1 71 ? -4.460 6.908 6.362 1.00 0.00 71 THR A CA 20
ATOM 24751 C C . THR A 1 71 ? -3.034 6.445 6.073 1.00 0.00 71 THR A C 20
ATOM 24752 O O . THR A 1 71 ? -2.612 6.396 4.917 1.00 0.00 71 THR A O 20
ATOM 24763 N N . ILE A 1 72 ? -2.297 6.105 7.125 1.00 0.00 72 ILE A N 20
ATOM 24764 C CA . ILE A 1 72 ? -0.922 5.645 6.974 1.00 0.00 72 ILE A CA 20
ATOM 24765 C C . ILE A 1 72 ? -0.060 6.709 6.302 1.00 0.00 72 ILE A C 20
ATOM 24766 O O . ILE A 1 72 ? -0.573 7.605 5.635 1.00 0.00 72 ILE A O 20
ATOM 24782 N N . ARG A 1 73 ? 1.252 6.604 6.479 1.00 0.00 73 ARG A N 20
ATOM 24783 C CA . ARG A 1 73 ? 2.180 7.559 5.885 1.00 0.00 73 ARG A CA 20
ATOM 24784 C C . ARG A 1 73 ? 2.499 7.177 4.441 1.00 0.00 73 ARG A C 20
ATOM 24785 O O . ARG A 1 73 ? 3.657 6.956 4.086 1.00 0.00 73 ARG A O 20
ATOM 24806 N N . VAL A 1 74 ? 1.461 7.101 3.613 1.00 0.00 74 VAL A N 20
ATOM 24807 C CA . VAL A 1 74 ? 1.630 6.744 2.210 1.00 0.00 74 VAL A CA 20
ATOM 24808 C C . VAL A 1 74 ? 2.206 7.909 1.410 1.00 0.00 74 VAL A C 20
ATOM 24809 O O . VAL A 1 74 ? 2.100 9.066 1.815 1.00 0.00 74 VAL A O 20
ATOM 24822 N N . THR A 1 75 ? 2.814 7.592 0.272 1.00 0.00 75 THR A N 20
ATOM 24823 C CA . THR A 1 75 ? 3.408 8.610 -0.588 1.00 0.00 75 THR A CA 20
ATOM 24824 C C . THR A 1 75 ? 3.909 7.994 -1.890 1.00 0.00 75 THR A C 20
ATOM 24825 O O . THR A 1 75 ? 4.234 6.808 -1.943 1.00 0.00 75 THR A O 20
ATOM 24836 N N . GLU A 1 76 ? 3.967 8.808 -2.939 1.00 0.00 76 GLU A N 20
ATOM 24837 C CA . GLU A 1 76 ? 4.428 8.342 -4.242 1.00 0.00 76 GLU A CA 20
ATOM 24838 C C . GLU A 1 76 ? 5.948 8.207 -4.265 1.00 0.00 76 GLU A C 20
ATOM 24839 O O . GLU A 1 76 ? 6.670 9.162 -3.984 1.00 0.00 76 GLU A O 20
ATOM 24851 N N . ALA A 1 77 ? 6.425 7.013 -4.601 1.00 0.00 77 ALA A N 20
ATOM 24852 C CA . ALA A 1 77 ? 7.858 6.752 -4.661 1.00 0.00 77 ALA A CA 20
ATOM 24853 C C . ALA A 1 77 ? 8.498 7.480 -5.839 1.00 0.00 77 ALA A C 20
ATOM 24854 O O . ALA A 1 77 ? 9.090 8.557 -5.617 1.00 0.00 77 ALA A O 20
#

CATH classification: 3.30.70.330

Radius of gyration: 11.73 Å; Cα contacts (8 Å, |Δi|>4): 147; chains: 1; bounding box: 26×27×26 Å